Protein 2G04 (pdb70)

Nearest PDB structures (foldseek):
  2g04-assembly2_C  TM=1.003E+00  e=2.703E-79  Mycobacterium tuberculosis H37Rv
  8rp3-assembly1_B  TM=9.647E-01  e=6.056E-50  Mycobacterium tuberculosis
  2yim-assembly2_D  TM=9.595E-01  e=6.855E-50  Mycobacterium tuberculosis H37Rv
  8rp5-assembly1_B  TM=9.572E-01  e=4.985E-49  Mycobacterium tuberculosis
  8rp4-assembly1_B  TM=9.570E-01  e=8.710E-49  Mycobacterium tuberculosis

CATH classification: 3.40.50.10540 (+1 more: 3.30.1540.10)

Solvent-accessible surface area: 74249 Å² total; per-residue (Å²): 96,7,7,1,54,54,4,52,0,0,0,2,2,31,116,12,14,0,4,0,0,0,0,3,1,4,15,0,24,3,36,2,2,2,3,31,104,88,55,32,171,63,132,17,59,19,42,164,22,19,9,7,2,10,7,70,4,2,66,27,77,42,100,86,48,0,31,106,13,0,36,98,2,28,0,0,0,1,13,51,96,24,19,45,0,61,173,75,29,0,0,26,91,61,1,52,99,63,16,78,101,10,0,5,0,9,8,16,2,3,0,38,104,29,87,33,9,80,14,5,14,43,1,0,0,19,0,0,8,0,0,0,0,23,17,5,13,13,50,87,70,22,0,12,2,4,3,3,1,1,0,14,0,0,0,0,0,8,3,0,0,3,0,1,0,0,0,0,14,17,7,39,156,48,38,62,7,13,40,0,18,0,0,7,0,2,1,0,0,8,1,0,0,34,2,1,6,22,55,36,62,60,38,36,150,136,102,32,48,22,30,64,13,13,6,15,2,6,11,1,14,1,4,81,5,58,60,45,79,24,0,0,0,0,0,32,62,104,126,23,18,56,26,0,9,78,25,0,54,24,62,78,102,92,4,22,86,36,157,60,78,97,12,29,94,97,0,86,82,47,0,32,114,81,0,49,71,86,40,30,71,81,0,46,168,55,5,59,66,61,45,0,1,10,10,14,6,16,35,26,64,58,0,14,98,19,110,2,0,99,70,10,48,0,9,51,102,10,111,66,82,48,4,0,11,20,3,2,62,10,72,95,29,72,31,36,131,20,124,66,22,14,92,77,46,34,74,78,133,124,44,111,44,93,8,8,0,56,54,5,51,0,0,0,2,2,31,114,13,12,0,5,0,0,0,0,2,2,3,15,0,23,2,35,2,1,4,2,29,105,88,53,32,170,64,132,17,59,18,42,163,22,17,8,7,2,9,8,69,4,2,65,28,74,41,102,89,48,0,31,102,15,0,37,99,2,28,0,0,0,1,12,49,98,23,18,43,0,76,170,78,27,0,1,26,116,59,1,53,99,64,16,77,100,10,0,5,0,10,8,17,2,3,0,37,105,29,85,34,8,83,14,4,14,44,1,0,0,18,0,0,9,0,0,0,0,21,18,4,13,12,48,87,67,22,0,15,3,4,2,2,1,2,0,12,0,1,0,0,0,9,3,0,0,2,0,1,0,0,0,1,13,17,8,39,156,47,37,61,7,14,40,0,18,0,0,6,0,2,2,0,0,10,2,0,0,37,2,2,5,21,57,37,61,61,39,36,152,136,101,33,47,20,29,62,13,11,6,15,2,6,10,0,14,2,4,81,4,60,60,45,81,22,0,0,0,0,0,31,63,105,126,21,18,56,25,0,10,79,24,0,52,24,61,78,104,94,4,19,86,36,156,60,78,95,13,30,92,99,0,84,82,46,0,33,114,83,0,49,71,87,40,29,72,81,0,46,113,57,5,59,67,62,44,0,2,10,10,13,6,16,37,26,64,57,0,15,98,20,107,2,0,98,71,10,50,2,9,48,101,9,107,67,77,52,5,0,12,20,2,2,63,9,71,93,29,73,31,36,132,19,123,67,23,14,92,78,47,35,76,78,129,125,45,112,42,96,8,7,1,55,52,4,49,0,0,0,2,2,32,117,14,13,1,6,0,0,0,0,3,2,4,13,0,23,3,36,2,2,3,3,30,104,88,53,32,171,63,134,19,59,19,42,165,22,18,9,8,2,10,7,71,5,2,66,28,76,45,102,90,48,0,31,106,13,0,35,99,2,29,0,0,0,1,13,51,97,24,17,44,0,72,171,78,28,0,0,27,115,61,1,53,97,66,14,78,104,10,0,5,0,10,8,16,2,3,0,38,105,29,85,32,8,80,15,5,14,44,1,0,0,19,0,0,9,0,0,0,0,22,15,4,13,12,49,87,67,21,0,14,3,4,3,4,1,1,0,13,0,0,0,0,0,8,4,0,0,2,0,1,0,0,0,1,14,16,7,40,154,48,38,62,6,14,38,0,19,0,0,6,0,1,2,0,0,11,2,0,0,35,2,1,5,21,56,36,61,61,37,37,149,135,100,31,47,22,27,65,14,12,7,14,2,6,10,0,14,1,3,81,4,58,59,46,78,25,0,0,0,0,0,32,61,105,127,23,17,56,24,0,10,79,25,0,52,23,62,78,103,92,5,20,87,34,158,61,77,97,11,31,93,98,0,85,82,46,0,32,56,78,0,49,70,88,40,30,71,80,0,47,128,55,5,56,66,62,43,0,2,10,11,16,6,16,34,24,65,60,0,17,97,20,110,3,0,100,72,10,50,1,8,49,102,10,110,66,81,50,5,0,10,20,2,2,63,9,70,97,30,72,31,36,132,21,125,66,22,14,92,76,47,35,75,75,131,121,44,111,44,94,7,7,1,54,54,5,49,0,0,0,2,3,32,116,13,14,1,5,0,0,0,0,3,1,4,15,0,24,3,34,2,3,3,3,31,104,88,53,33,171,64,132,17,60,18,43,162,22,19,9,8,2,9,8,71,4,3,67,27,79,43,97,87,50,0,31,104,13,0,38,98,2,27,0,0,0,1,13,54,96,24,18,44,0,73,174,75,27,0,0,28,113,61,1,51,98,63,16,76,99,10,0,5,0,10,9,16,2,3,0,37,107,29,85,32,9,80,14,5,14,44,1,0,0,20,0,0,9,0,0,0,0,24,16,4,13,14,50,86,67,20,0,15,2,3,2,2,0,2,0,13,0,1,0,0,0,9,3,0,0,2,0,1,0,0,0,0,14,16,8,37,154,48,39,60,6,14,40,0,19,0,0,6,0,2,1,0,1,8,1,0,0,36,2,1,6,21,54,37,60,60,37,38,149,137,100,32,49,23,30,64,12,13,6,16,2,6,11,1,14,1,4,79,5,60,63,42,79,26,0,0,0,0,0,33,63,105,128,20,17,56,24,0,10,78,26,0,53,22,63,78,102,92,5,21,87,35,157,62,78,94,11,28,92,97,0,86,82,47,0,32,114,84,0,48,73,89,41,31,73,78,0,45,167,55,6,58,67,61,44,0,2,10,12,14,6,17,37,26,65,57,0,15,99,20,108,2,0,99,71,10,49,1,8,50,102,10,111,66,80,49,5,0,12,19,2,2,65,10,74,94,31,76,31,39,131,19,126,64,22,14,92,76,45,35,74,78,132,127,46,111,45,92,9,8,1,57,53,4,60,0,0,0,3,1,32,111,12,11,0,5,0,0,0,0,3,1,2,16,2,19,2,56,1,6,15,2,54,94,103,64,29,176,78,140,19,62,18,38,153,20,18,7,6,1,6,6,71,1,8,62,28,71,38,94,93,45,1,22,118,21,0,28,88,2,25,0,0,0,3,11,58,88,31,11,38,0,83,164,69,34,0,0,23,122,60,2,49,98,65,19,70,118,9,0,5,0,12,8,15,2,5,0,36,109,24,93,32,11,87,13,5,11,46,0,0,0,21,0,0,8,0,0,0,0,23,18,3,11,15,47,104,58,23,0,12,3,6,2,3,0,2,0,16,0,0,0,0,0,7,4,0,0,2,0,0,0,0,0,0,18,17,14,48,163,45,30,74,5,13,37,0,20,0,0,6,0,2,2,0,0,11,2,0,0,34,3,1,5,23,52,36,67,57,34,36,152,141,105,42,54,20,28,72,11,12,3,15,2,5,10,1,15,1,4,85,4,55,53,52,80,26,0,0,0,0,0,33,66,106,119,25,17,55,23,0,9,82,21,1,48,24,73,77,107,89,15,21,80,36,156,56,80,96,14,30,90,114,0,78,85,57,0,33,152,76,0,48,70,80,37,32,73,91,0,45,184,52,8,70,54,67,35,0,2,8,10,14,7,14,33,25,58,54,0,18,104,18,115,3,0,102,69,20,52,2,10,43,104,29,106,58,74,44,6,0,10,19,3,3,58,16,60,105,30,62,31,39,135,20,120,54,26,16,79,78,45,30,79,78,121,81,75,145,57,94,6,8,1,53,54,6,50,0,0,0,2,2,31,115,16,13,1,5,0,0,0,0,4,1,4,14,0,24,3,35,2,1,3,3,30,105,88,54,32,169,62,129,16,61,20,42,167,22,18,9,6,3,10,8,70,4,3,64,28,76,44,98,86,49,0,32,105,11,0,37,94,2,26,0,0,0,1,13,48,99,24,18,44,0,54,174,75,29,0,0,27,82,60,1,52,90,65,15,46,93,10,0,5,0,10,9,16,2,3,0,38,104,30,84,34,10,80,14,5,14,44,0,0,0,19,0,0,9,0,0,0,0,23,16,5,12,11,49,87,66,22,0,13,3,2,2,2,2,2,0,13,0,1,0,0,0,7,3,0,0,2,0,1,0,0,0,1,14,18,10,38,156,50,39,60,5,14,42,0,18,0,0,6,0,2,2,0,0,9,2,0,0,35,2,0,6,21,57,35,64,60,36,37,151,136,100,35,48,22,28,64,13,13,7,15,2,6,10,1,14,1,3,84,5,60,61,43,81,28,0,0,0,0,0,36,59,103,125,23,17,57,25,0,10,77,26,0,51,26,60,76,101,92,4,20,87,37,156,61,79,95,12,28,95,95,0,87,83,46,0,32,114,83,0,48,71,87,40,30,72,81,0,46,169,56,5,58,66,62,48,0,1,9,11,14,6,17,36,27,68,59,0,15,98,18,106,2,0,101,66,14,49,1,9,51,100,10,110,66,82,46,5,0,11,20,3,2,62,10,73,90,30,72,32,36,131,18,127,66,21,16,91,76,45,33,74,77,133,123,45,111,44

Secondary structure (DSSP, 8-state):
--TTTT-EEEE---STHHHHHHHHHHHTT-EEEEEE-TT---SS-GGG-GGGTT-EEEE-----TTHHHHTT-SEEEE-SPTTHHHHSS-SHHHHHHH-TT-EEEEEESS-SSSSGGGS---HHHHHHHHTSGGG-S-SSSPP---TTIIIIIIIIIHHHHHHHHHHHHHHHHHS---EEEEEHHHHHHHHTHHHHHHHHHT---SSSS-SSSSS-STTEEEEE-TTS-EEEEE--SHHHHHHHHHHTT--TTTSPPTT-GGGHHHHHHHHHHHHTTS-HHHHHHHTTTSTT-EEE---HHHHHT-HHHHHTTSEEE-SSSEEEPPSSEESSS-PPPPPPP-SS---STT---/--TTTT-EEEE---STHHHHHHHHHHHTT-EEEEEE-TT---SS-GGG-TTSTT-EEEE-----TTHHHHTT-SEEEE-SPTTHHHHSS--HHHHHHH-TT-EEEEEESS-SSSSGGGS---HHHHHHHHSSGGG-S-SSSPP---TTIIIIIIIIIHHHHHHHHHHHHHHHHHS---EEEEEHHHHHHHHTHHHHHHHHHT---SSSS-SSSSS-STTSEEEE-TTS-EEEE---SHHHHHHHHHHTT--TTTSPPTT-GGGHHHHHHHHHHHHTTS-HHHHHHHTTTSTT-EEE---HHHHHT-HHHHHTTSEEE-SSSEEEPPSSEESSS---PPPPP-SS---STT---/--TTTT-EEEE---STHHHHHHHHHHHTT-EEEEEE-TT---SS-GGG-GGGTT-EEEE-----TTHHHHTT-SEEEE-SPTTHHHHSS-SHHHHHHH-TT-EEEEEESS-SSSSGGGS---HHHHHHHHSSGGG-S-SSSPP---TTIIIIIIIIIHHHHHHHHHHHHHHHHHS---EEEEEHHHHHHHHTHHHHHHHHHT---SSSS-STTTTSSTTEEEEE-TTS-EEEEE--SHHHHHHHHHHTT--TTTSPPTT-GGGHHHHHHHHHHHHTTS-HHHHHHHTTTSTT-EEE---HHHHHT-HHHHHTTSEEE-SSSEEE--SSEESSSPPPPPPPP-SS---STT---/--TTTT-EEEE---STHHHHHHHHHHHTT-EEEEEE-TT---SS-GGG-GGGTT-EEEE-----TTHHHHTT-SEEEE-SPTTHHHHSS--HHHHHHH-TT-EEEEEESS-SSSSGGGS---HHHHHHHHTSGGG-S-SSSPP---TTIIIIIIIIIHHHHHHHHHHHHHHHHHS---EEEEEHHHHHHHHTHHHHHHHHHT---SSSS-SSSSS-STTSEEEE-TTS-EEEE---SHHHHHHHHHHTT--TTTSPPTT-GGGHHHHHHHHHHHHTTS-HHHHHHHTTTSTT-EEE---HHHHHT-HHHHHTTSEEE-SSSEEEPPSSEESSS---PPPPP-SS---STT---/--TTTT-EEEE-S-STHHHHHHHHHHHTT-EEEE---SS---SS-GGG-GGGTT--B------GGGHHHHHT-SEEEE-S-TTHHHHSS--HHHHHHH-TT-EEEEEESS-SSSTTSSS---HHHHHHTTTSGGG-S-TTS-----TTIIIIIIIIIHHHHHHHHHHHHHHHHH----EEEEEHHHHHHHHTHHHHHHHHHT---SSSS-SSSSS-STTEEEEE-TTS-EEEEE--SHHHHHHHHHTTT--GGGS--TT-GGGHHHHHHHHHHHHTTS-HHHHHHHTSSSSS-EEE---HHHHHT-HHHHHTTSEEE-SSSEEEPPSSEESSS---S-----SS---SS----/--TTTT-EEEE---STHHHHHHHHHHHTT-EEEEEE-TT---SS-GGG-TTSTT-EEEE-----TTHHHHTT-SEEEE-SPTTHHHHSS-SHHHHHHH-TT-EEEEEESS-SSSSGGGS---HHHHHHHHTSGGG-S-SSSPP---TTIIIIIIIIIHHHHHHHHHHHHHHHHHS---EEEEEHHHHHHHHTHHHHHHHHHT---SSSS-SSSSS-STTEEEEE-TTS-EEEEE--SHHHHHHHHHHTT--TTTSPPTT-GGGHHHHHHHHHHHHTTS-HHHHHHHTTTSTT-EEE---HHHHHT-HHHHHTTSEEE-SSSEEEPPSSEESSS-PPPPPPP-SS---STT---

Structure (mmCIF, N/CA/C/O backbone):
data_2G04
#
_entry.id   2G04
#
_cell.length_a   109.562
_cell.length_b   109.562
_cell.length_c   147.973
_cell.angle_alpha   90.00
_cell.angle_beta   90.00
_cell.angle_gamma   120.00
#
_symmetry.space_group_name_H-M   'P 32'
#
loop_
_entity.id
_entity.type
_entity.pdbx_description
1 polymer 'PROBABLE FATTY-ACID-CoA RACEMASE FAR'
2 water water
#
loop_
_atom_site.group_PDB
_atom_site.id
_atom_site.type_symbol
_atom_site.label_atom_id
_atom_site.label_alt_id
_atom_site.label_comp_id
_atom_site.label_asym_id
_atom_site.label_entity_id
_atom_site.label_seq_id
_atom_site.pdbx_PDB_ins_code
_atom_site.Cartn_x
_atom_site.Cartn_y
_atom_site.Cartn_z
_atom_site.occupancy
_atom_site.B_iso_or_equiv
_atom_site.auth_seq_id
_atom_site.auth_comp_id
_atom_site.auth_asym_id
_atom_site.auth_atom_id
_atom_site.pdbx_PDB_model_num
ATOM 1 N N . GLY A 1 4 ? 87.687 39.285 61.457 1.00 59.45 4 GLY A N 1
ATOM 2 C CA . GLY A 1 4 ? 88.495 40.393 60.853 1.00 59.41 4 GLY A CA 1
ATOM 3 C C . GLY A 1 4 ? 88.562 41.676 61.673 1.00 59.12 4 GLY A C 1
ATOM 4 O O . GLY A 1 4 ? 88.003 42.707 61.283 1.00 58.95 4 GLY A O 1
ATOM 5 N N . GLY A 1 5 ? 89.256 41.616 62.808 1.00 59.00 5 GLY A N 1
ATOM 6 C CA . GLY A 1 5 ? 89.399 42.785 63.669 1.00 58.69 5 GLY A CA 1
ATOM 7 C C . GLY A 1 5 ? 88.232 43.034 64.618 1.00 57.73 5 GLY A C 1
ATOM 8 O O . GLY A 1 5 ? 87.083 42.831 64.236 1.00 57.72 5 GLY A O 1
ATOM 9 N N . PRO A 1 6 ? 88.486 43.488 65.856 1.00 56.38 6 PRO A N 1
ATOM 10 C CA . PRO A 1 6 ? 87.427 43.750 66.827 1.00 55.62 6 PRO A CA 1
ATOM 11 C C . PRO A 1 6 ? 86.529 44.896 66.410 1.00 55.26 6 PRO A C 1
ATOM 12 O O . PRO A 1 6 ? 85.375 44.967 66.833 1.00 56.23 6 PRO A O 1
ATOM 16 N N . LEU A 1 7 ? 87.052 45.803 65.592 1.00 54.30 7 LEU A N 1
ATOM 17 C CA . LEU A 1 7 ? 86.249 46.933 65.141 1.00 54.36 7 LEU A CA 1
ATOM 18 C C . LEU A 1 7 ? 85.577 46.676 63.793 1.00 54.87 7 LEU A C 1
ATOM 19 O O . LEU A 1 7 ? 85.091 47.609 63.143 1.00 54.96 7 LEU A O 1
ATOM 24 N N . ALA A 1 8 ? 85.539 45.410 63.381 1.00 54.67 8 ALA A N 1
ATOM 25 C CA . ALA A 1 8 ? 84.925 45.034 62.109 1.00 55.02 8 ALA A CA 1
ATOM 26 C C . ALA A 1 8 ? 83.449 45.444 62.025 1.00 55.06 8 ALA A C 1
ATOM 27 O O . ALA A 1 8 ? 82.675 45.224 62.954 1.00 54.67 8 ALA A O 1
ATOM 29 N N . GLY A 1 9 ? 83.066 46.042 60.903 1.00 55.17 9 GLY A N 1
ATOM 30 C CA . GLY A 1 9 ? 81.690 46.466 60.735 1.00 55.79 9 GLY A CA 1
ATOM 31 C C . GLY A 1 9 ? 81.505 47.959 60.959 1.00 56.34 9 GLY A C 1
ATOM 32 O O . GLY A 1 9 ? 80.459 48.530 60.645 1.00 55.53 9 GLY A O 1
ATOM 33 N N . VAL A 1 10 ? 82.525 48.612 61.495 1.00 56.49 10 VAL A N 1
ATOM 34 C CA . VAL A 1 10 ? 82.416 50.039 61.743 1.00 56.49 10 VAL A CA 1
ATOM 35 C C . VAL A 1 10 ? 82.641 50.863 60.480 1.00 56.77 10 VAL A C 1
ATOM 36 O O . VAL A 1 10 ? 83.670 50.740 59.812 1.00 57.03 10 VAL A O 1
ATOM 40 N N . LYS A 1 11 ? 81.666 51.705 60.159 1.00 56.89 11 LYS A N 1
ATOM 41 C CA . LYS A 1 11 ? 81.761 52.561 58.988 1.00 57.58 11 LYS A CA 1
ATOM 42 C C . LYS A 1 11 ? 82.445 53.844 59.433 1.00 57.28 11 LYS A C 1
ATOM 43 O O . LYS A 1 11 ? 81.958 54.523 60.330 1.00 56.89 11 LYS A O 1
ATOM 49 N N . VAL A 1 12 ? 83.574 54.173 58.810 1.00 57.35 12 VAL A N 1
ATOM 50 C CA . VAL A 1 12 ? 84.306 55.381 59.169 1.00 56.43 12 VAL A CA 1
ATOM 51 C C . VAL A 1 12 ? 84.552 56.281 57.964 1.00 56.82 12 VAL A C 1
ATOM 52 O O . VAL A 1 12 ? 84.895 55.806 56.882 1.00 56.59 12 VAL A O 1
ATOM 56 N N . ILE A 1 13 ? 84.379 57.584 58.166 1.00 57.20 13 ILE A N 1
ATOM 57 C CA . ILE A 1 13 ? 84.593 58.559 57.111 1.00 57.97 13 ILE A CA 1
ATOM 58 C C . ILE A 1 13 ? 85.707 59.518 57.504 1.00 58.56 13 ILE A C 1
ATOM 59 O O . ILE A 1 13 ? 85.549 60.330 58.407 1.00 59.39 13 ILE A O 1
ATOM 64 N N . GLU A 1 14 ? 86.828 59.424 56.803 1.00 58.94 14 GLU A N 1
ATOM 65 C CA . GLU A 1 14 ? 87.986 60.264 57.063 1.00 59.02 14 GLU A CA 1
ATOM 66 C C . GLU A 1 14 ? 87.932 61.484 56.130 1.00 59.74 14 GLU A C 1
ATOM 67 O O . GLU A 1 14 ? 87.740 61.329 54.932 1.00 60.99 14 GLU A O 1
ATOM 73 N N . LEU A 1 15 ? 88.086 62.691 56.672 1.00 60.72 15 LEU A N 1
ATOM 74 C CA . LEU A 1 15 ? 88.049 63.908 55.853 1.00 61.50 15 LEU A CA 1
ATOM 75 C C . LEU A 1 15 ? 89.395 64.611 55.652 1.00 62.70 15 LEU A C 1
ATOM 76 O O . LEU A 1 15 ? 90.000 64.498 54.586 1.00 63.14 15 LEU A O 1
ATOM 81 N N . GLY A 1 16 ? 89.850 65.359 56.657 1.00 63.48 16 GLY A N 1
ATOM 82 C CA . GLY A 1 16 ? 91.127 66.053 56.550 1.00 64.41 16 GLY A CA 1
ATOM 83 C C . GLY A 1 16 ? 92.252 65.057 56.320 1.00 65.09 16 GLY A C 1
ATOM 84 O O . GLY A 1 16 ? 92.192 63.935 56.822 1.00 65.89 16 GLY A O 1
ATOM 85 N N . GLY A 1 17 ? 93.291 65.452 55.591 1.00 64.57 17 GLY A N 1
ATOM 86 C CA . GLY A 1 17 ? 94.362 64.509 55.316 1.00 63.97 17 GLY A CA 1
ATOM 87 C C . GLY A 1 17 ? 95.760 64.863 55.767 1.00 63.13 17 GLY A C 1
ATOM 88 O O . GLY A 1 17 ? 96.672 64.975 54.941 1.00 63.14 17 GLY A O 1
ATOM 89 N N . ILE A 1 18 ? 95.935 65.014 57.077 1.00 61.77 18 ILE A N 1
ATOM 90 C CA . ILE A 1 18 ? 97.238 65.353 57.631 1.00 59.75 18 ILE A CA 1
ATOM 91 C C . ILE A 1 18 ? 97.464 64.978 59.091 1.00 58.16 18 ILE A C 1
ATOM 92 O O . ILE A 1 18 ? 96.677 65.322 59.984 1.00 57.57 18 ILE A O 1
ATOM 97 N N . GLY A 1 19 ? 98.563 64.260 59.304 1.00 55.96 19 GLY A N 1
ATOM 98 C CA . GLY A 1 19 ? 98.962 63.832 60.630 1.00 52.45 19 GLY A CA 1
ATOM 99 C C . GLY A 1 19 ? 97.952 63.020 61.405 1.00 50.33 19 GLY A C 1
ATOM 100 O O . GLY A 1 19 ? 97.538 61.948 60.953 1.00 49.56 19 GLY A O 1
ATOM 101 N N . PRO A 1 20 ? 97.535 63.518 62.587 1.00 48.54 20 PRO A N 1
ATOM 102 C CA . PRO A 1 20 ? 96.562 62.824 63.435 1.00 46.79 20 PRO A CA 1
ATOM 103 C C . PRO A 1 20 ? 95.353 62.231 62.714 1.00 45.70 20 PRO A C 1
ATOM 104 O O . PRO A 1 20 ? 95.080 61.037 62.840 1.00 45.69 20 PRO A O 1
ATOM 108 N N . GLY A 1 21 ? 94.633 63.052 61.960 1.00 43.89 21 GLY A N 1
ATOM 109 C CA . GLY A 1 21 ? 93.470 62.537 61.263 1.00 43.36 21 GLY A CA 1
ATOM 110 C C . GLY A 1 21 ? 93.685 61.181 60.606 1.00 42.08 21 GLY A C 1
ATOM 111 O O . GLY A 1 21 ? 93.141 60.163 61.039 1.00 40.87 21 GLY A O 1
ATOM 112 N N . PRO A 1 22 ? 94.492 61.143 59.546 1.00 42.60 22 PRO A N 1
ATOM 113 C CA . PRO A 1 22 ? 94.772 59.906 58.828 1.00 42.13 22 PRO A CA 1
ATOM 114 C C . PRO A 1 22 ? 95.466 58.831 59.656 1.00 42.06 22 PRO A C 1
ATOM 115 O O . PRO A 1 22 ? 95.247 57.650 59.426 1.00 42.78 22 PRO A O 1
ATOM 119 N N . HIS A 1 23 ? 96.304 59.207 60.615 1.00 42.60 23 HIS A N 1
ATOM 120 C CA . HIS A 1 23 ? 96.966 58.170 61.416 1.00 43.10 23 HIS A CA 1
ATOM 121 C C . HIS A 1 23 ? 95.929 57.417 62.251 1.00 42.85 23 HIS A C 1
ATOM 122 O O . HIS A 1 23 ? 96.054 56.208 62.470 1.00 42.09 23 HIS A O 1
ATOM 129 N N . ALA A 1 24 ? 94.910 58.136 62.715 1.00 42.43 24 ALA A N 1
ATOM 130 C CA . ALA A 1 24 ? 93.851 57.519 63.502 1.00 42.85 24 ALA A CA 1
ATOM 131 C C . ALA A 1 24 ? 93.100 56.585 62.567 1.00 43.21 24 ALA A C 1
ATOM 132 O O . ALA A 1 24 ? 92.830 55.421 62.900 1.00 43.19 24 ALA A O 1
ATOM 134 N N . GLY A 1 25 ? 92.767 57.112 61.390 1.00 42.55 25 GLY A N 1
ATOM 135 C CA . GLY A 1 25 ? 92.066 56.329 60.388 1.00 40.32 25 GLY A CA 1
ATOM 136 C C . GLY A 1 25 ? 92.780 55.016 60.153 1.00 39.71 25 GLY A C 1
ATOM 137 O O . GLY A 1 25 ? 92.144 53.977 60.073 1.00 40.36 25 GLY A O 1
ATOM 138 N N . MET A 1 26 ? 94.104 55.053 60.058 1.00 39.73 26 MET A N 1
ATOM 139 C CA . MET A 1 26 ? 94.883 53.836 59.845 1.00 40.84 26 MET A CA 1
ATOM 140 C C . MET A 1 26 ? 94.618 52.771 60.895 1.00 40.37 26 MET A C 1
ATOM 141 O O . MET A 1 26 ? 94.294 51.646 60.559 1.00 41.10 26 MET A O 1
ATOM 146 N N . VAL A 1 27 ? 94.779 53.134 62.164 1.00 41.64 27 VAL A N 1
ATOM 147 C CA . VAL A 1 27 ? 94.562 52.214 63.283 1.00 42.69 27 VAL A CA 1
ATOM 148 C C . VAL A 1 27 ? 93.153 51.633 63.196 1.00 43.35 27 VAL A C 1
ATOM 149 O O . VAL A 1 27 ? 92.953 50.428 63.375 1.00 43.88 27 VAL A O 1
ATOM 153 N N . LEU A 1 28 ? 92.178 52.497 62.927 1.00 43.11 28 LEU A N 1
ATOM 154 C CA . LEU A 1 28 ? 90.803 52.056 62.788 1.00 43.97 28 LEU A CA 1
ATOM 155 C C . LEU A 1 28 ? 90.759 50.926 61.756 1.00 46.05 28 LEU A C 1
ATOM 156 O O . LEU A 1 28 ? 90.183 49.871 62.014 1.00 48.70 28 LEU A O 1
ATOM 161 N N . ALA A 1 29 ? 91.380 51.134 60.598 1.00 46.41 29 ALA A N 1
ATOM 162 C CA . ALA A 1 29 ? 91.401 50.113 59.558 1.00 47.41 29 ALA A CA 1
ATOM 163 C C . ALA A 1 29 ? 92.173 48.882 60.011 1.00 48.36 29 ALA A C 1
ATOM 164 O O . ALA A 1 29 ? 91.761 47.750 59.767 1.00 49.05 29 ALA A O 1
ATOM 166 N N . ASP A 1 30 ? 93.300 49.112 60.671 1.00 49.68 30 ASP A N 1
ATOM 167 C CA . ASP A 1 30 ? 94.146 48.028 61.167 1.00 51.87 30 ASP A CA 1
ATOM 168 C C . ASP A 1 30 ? 93.372 47.110 62.080 1.00 51.87 30 ASP A C 1
ATOM 169 O O . ASP A 1 30 ? 93.661 45.913 62.159 1.00 52.44 30 ASP A O 1
ATOM 174 N N . LEU A 1 31 ? 92.393 47.681 62.775 1.00 52.54 31 LEU A N 1
ATOM 175 C CA . LEU A 1 31 ? 91.569 46.921 63.715 1.00 52.55 31 LEU A CA 1
ATOM 176 C C . LEU A 1 31 ? 90.273 46.371 63.121 1.00 52.22 31 LEU A C 1
ATOM 177 O O . LEU A 1 31 ? 89.395 45.926 63.861 1.00 52.12 31 LEU A O 1
ATOM 182 N N . GLY A 1 32 ? 90.158 46.412 61.793 1.00 52.37 32 GLY A N 1
ATOM 183 C CA . GLY A 1 32 ? 88.986 45.863 61.135 1.00 52.52 32 GLY A CA 1
ATOM 184 C C . GLY A 1 32 ? 87.919 46.816 60.637 1.00 52.68 32 GLY A C 1
ATOM 185 O O . GLY A 1 32 ? 87.041 46.399 59.874 1.00 53.65 32 GLY A O 1
ATOM 186 N N . ALA A 1 33 ? 87.978 48.078 61.049 1.00 51.29 33 ALA A N 1
ATOM 187 C CA . ALA A 1 33 ? 86.976 49.045 60.623 1.00 51.46 33 ALA A CA 1
ATOM 188 C C . ALA A 1 33 ? 86.991 49.286 59.118 1.00 52.14 33 ALA A C 1
ATOM 189 O O . ALA A 1 33 ? 88.014 49.112 58.456 1.00 51.38 33 ALA A O 1
ATOM 191 N N . ASP A 1 34 ? 85.838 49.678 58.585 1.00 53.19 34 ASP A N 1
ATOM 192 C CA . ASP A 1 34 ? 85.680 49.971 57.164 1.00 52.97 34 ASP A CA 1
ATOM 193 C C . ASP A 1 34 ? 85.883 51.473 57.041 1.00 52.13 34 ASP A C 1
ATOM 194 O O . ASP A 1 34 ? 84.931 52.252 57.130 1.00 50.77 34 ASP A O 1
ATOM 199 N N . VAL A 1 35 ? 87.135 51.874 56.851 1.00 51.82 35 VAL A N 1
ATOM 200 C CA . VAL A 1 35 ? 87.478 53.285 56.742 1.00 51.16 35 VAL A CA 1
ATOM 201 C C . VAL A 1 35 ? 87.466 53.749 55.294 1.00 51.41 35 VAL A C 1
ATOM 202 O O . VAL A 1 35 ? 87.984 53.061 54.414 1.00 51.50 35 VAL A O 1
ATOM 206 N N . VAL A 1 36 ? 86.871 54.916 55.058 1.00 51.04 36 VAL A N 1
ATOM 207 C CA . VAL A 1 36 ? 86.795 55.490 53.720 1.00 50.72 36 VAL A CA 1
ATOM 208 C C . VAL A 1 36 ? 87.141 56.971 53.729 1.00 52.23 36 VAL A C 1
ATOM 209 O O . VAL A 1 36 ? 86.444 57.780 54.331 1.00 51.20 36 VAL A O 1
ATOM 213 N N . ARG A 1 37 ? 88.228 57.310 53.050 1.00 54.69 37 ARG A N 1
ATOM 214 C CA . ARG A 1 37 ? 88.694 58.682 52.950 1.00 57.42 37 ARG A CA 1
ATOM 215 C C . ARG A 1 37 ? 87.885 59.435 51.915 1.00 60.00 37 ARG A C 1
ATOM 216 O O . ARG A 1 37 ? 87.550 58.901 50.861 1.00 60.88 37 ARG A O 1
ATOM 224 N N . VAL A 1 38 ? 87.590 60.689 52.209 1.00 62.32 38 VAL A N 1
ATOM 225 C CA . VAL A 1 38 ? 86.827 61.516 51.295 1.00 64.91 38 VAL A CA 1
ATOM 226 C C . VAL A 1 38 ? 87.616 62.797 51.064 1.00 67.84 38 VAL A C 1
ATOM 227 O O . VAL A 1 38 ? 87.796 63.596 51.985 1.00 68.11 38 VAL A O 1
ATOM 231 N N . ARG A 1 39 ? 88.080 62.994 49.833 1.00 71.40 39 ARG A N 1
ATOM 232 C CA . ARG A 1 39 ? 88.876 64.173 49.486 1.00 75.04 39 ARG A CA 1
ATOM 233 C C . ARG A 1 39 ? 88.773 64.595 48.023 1.00 77.09 39 ARG A C 1
ATOM 234 O O . ARG A 1 39 ? 88.508 63.772 47.146 1.00 77.06 39 ARG A O 1
ATOM 242 N N . ARG A 1 40 ? 88.998 65.881 47.766 1.00 79.72 40 ARG A N 1
ATOM 243 C CA . ARG A 1 40 ? 88.940 66.397 46.407 1.00 82.26 40 ARG A CA 1
ATOM 244 C C . ARG A 1 40 ? 89.970 65.657 45.568 1.00 82.91 40 ARG A C 1
ATOM 245 O O . ARG A 1 40 ? 90.986 65.187 46.082 1.00 82.87 40 ARG A O 1
ATOM 253 N N . PRO A 1 41 ? 89.717 65.545 44.259 1.00 83.73 41 PRO A N 1
ATOM 254 C CA . PRO A 1 41 ? 90.601 64.859 43.311 1.00 83.76 41 PRO A CA 1
ATOM 255 C C . PRO A 1 41 ? 91.947 65.550 43.075 1.00 83.44 41 PRO A C 1
ATOM 256 O O . PRO A 1 41 ? 92.976 64.884 42.959 1.00 83.79 41 PRO A O 1
ATOM 260 N N . GLY A 1 42 ? 91.935 66.877 43.012 1.00 82.32 42 GLY A N 1
ATOM 261 C CA . GLY A 1 42 ? 93.162 67.609 42.774 1.00 82.16 42 GLY A CA 1
ATOM 262 C C . GLY A 1 42 ? 94.142 67.564 43.925 1.00 82.26 42 GLY A C 1
ATOM 263 O O . GLY A 1 42 ? 95.095 68.341 43.959 1.00 82.71 42 GLY A O 1
ATOM 264 N N . GLY A 1 43 ? 93.907 66.651 44.862 1.00 82.24 43 GLY A N 1
ATOM 265 C CA . GLY A 1 43 ? 94.773 66.511 46.021 1.00 81.79 43 GLY A CA 1
ATOM 266 C C . GLY A 1 43 ? 96.257 66.652 45.734 1.00 81.41 43 GLY A C 1
ATOM 267 O O . GLY A 1 43 ? 96.796 66.033 44.812 1.00 81.38 43 GLY A O 1
ATOM 268 N N . LEU A 1 44 ? 96.923 67.474 46.537 1.00 80.42 44 LEU A N 1
ATOM 269 C CA . LEU A 1 44 ? 98.353 67.701 46.385 1.00 79.26 44 LEU A CA 1
ATOM 270 C C . LEU A 1 44 ? 99.109 66.983 47.507 1.00 77.65 44 LEU A C 1
ATOM 271 O O . LEU A 1 44 ? 100.146 67.454 47.972 1.00 78.13 44 LEU A O 1
ATOM 276 N N . THR A 1 45 ? 98.587 65.839 47.937 1.00 75.24 45 THR A N 1
ATOM 277 C CA . THR A 1 45 ? 99.194 65.072 49.021 1.00 71.75 45 THR A CA 1
ATOM 278 C C . THR A 1 45 ? 100.577 64.546 48.698 1.00 68.93 45 THR A C 1
ATOM 279 O O . THR A 1 45 ? 100.886 64.240 47.552 1.00 68.22 45 THR A O 1
ATOM 283 N N . MET A 1 46 ? 101.397 64.441 49.736 1.00 66.53 46 MET A N 1
ATOM 284 C CA . MET A 1 46 ? 102.757 63.926 49.625 1.00 64.40 46 MET A CA 1
ATOM 285 C C . MET A 1 46 ? 103.024 62.969 50.793 1.00 62.18 46 MET A C 1
ATOM 286 O O . MET A 1 46 ? 102.962 63.361 51.954 1.00 64.10 46 MET A O 1
ATOM 291 N N . PRO A 1 47 ? 103.347 61.706 50.504 1.00 58.38 47 PRO A N 1
ATOM 292 C CA . PRO A 1 47 ? 103.480 61.114 49.180 1.00 55.96 47 PRO A CA 1
ATOM 293 C C . PRO A 1 47 ? 102.147 60.714 48.593 1.00 53.56 47 PRO A C 1
ATOM 294 O O . PRO A 1 47 ? 101.097 60.971 49.165 1.00 52.85 47 PRO A O 1
ATOM 298 N N . SER A 1 48 ? 102.212 60.078 47.435 1.00 52.40 48 SER A N 1
ATOM 299 C CA . SER A 1 48 ? 101.029 59.592 46.755 1.00 51.60 48 SER A CA 1
ATOM 300 C C . SER A 1 48 ? 100.291 58.670 47.725 1.00 51.36 48 SER A C 1
ATOM 301 O O . SER A 1 48 ? 100.891 57.769 48.307 1.00 51.49 48 SER A O 1
ATOM 304 N N . GLU A 1 49 ? 98.994 58.890 47.900 1.00 50.95 49 GLU A N 1
ATOM 305 C CA . GLU A 1 49 ? 98.208 58.074 48.819 1.00 49.75 49 GLU A CA 1
ATOM 306 C C . GLU A 1 49 ? 98.516 56.591 48.718 1.00 49.94 49 GLU A C 1
ATOM 307 O O . GLU A 1 49 ? 98.635 55.916 49.732 1.00 49.95 49 GLU A O 1
ATOM 313 N N . ASP A 1 50 ? 98.649 56.079 47.496 1.00 50.21 50 ASP A N 1
ATOM 314 C CA . ASP A 1 50 ? 98.933 54.659 47.298 1.00 49.45 50 ASP A CA 1
ATOM 315 C C . ASP A 1 50 ? 100.290 54.227 47.850 1.00 48.31 50 ASP A C 1
ATOM 316 O O . ASP A 1 50 ? 100.674 53.062 47.740 1.00 47.83 50 ASP A O 1
ATOM 321 N N . ARG A 1 51 ? 101.014 55.170 48.442 1.00 47.76 51 ARG A N 1
ATOM 322 C CA . ARG A 1 51 ? 102.321 54.887 49.027 1.00 46.74 51 ARG A CA 1
ATOM 323 C C . ARG A 1 51 ? 102.412 55.411 50.468 1.00 45.56 51 ARG A C 1
ATOM 324 O O . ARG A 1 51 ? 103.498 55.488 51.045 1.00 44.42 51 ARG A O 1
ATOM 332 N N . ASP A 1 52 ? 101.260 55.750 51.044 1.00 44.84 52 ASP A N 1
ATOM 333 C CA . ASP A 1 52 ? 101.186 56.269 52.412 1.00 43.67 52 ASP A CA 1
ATOM 334 C C . ASP A 1 52 ? 100.644 55.244 53.426 1.00 41.28 52 ASP A C 1
ATOM 335 O O . ASP A 1 52 ? 99.435 55.029 53.539 1.00 40.31 52 ASP A O 1
ATOM 340 N N . LEU A 1 53 ? 101.558 54.628 54.167 1.00 39.12 53 LEU A N 1
ATOM 341 C CA . LEU A 1 53 ? 101.211 53.645 55.181 1.00 37.56 53 LEU A CA 1
ATOM 342 C C . LEU A 1 53 ? 100.061 54.067 56.100 1.00 37.29 53 LEU A C 1
ATOM 343 O O . LEU A 1 53 ? 99.441 53.227 56.753 1.00 35.04 53 LEU A O 1
ATOM 348 N N . LEU A 1 54 ? 99.777 55.362 56.169 1.00 36.23 54 LEU A N 1
ATOM 349 C CA . LEU A 1 54 ? 98.695 55.820 57.025 1.00 35.29 54 LEU A CA 1
ATOM 350 C C . LEU A 1 54 ? 97.350 55.587 56.359 1.00 36.40 54 LEU A C 1
ATOM 351 O O . LEU A 1 54 ? 96.293 55.864 56.936 1.00 36.73 54 LEU A O 1
ATOM 356 N N . HIS A 1 55 ? 97.372 55.081 55.137 1.00 37.08 55 HIS A N 1
ATOM 357 C CA . HIS A 1 55 ? 96.113 54.855 54.467 1.00 37.57 55 HIS A CA 1
ATOM 358 C C . HIS A 1 55 ? 95.850 53.396 54.168 1.00 37.67 55 HIS A C 1
ATOM 359 O O . HIS A 1 55 ? 94.798 53.050 53.644 1.00 38.42 55 HIS A O 1
ATOM 366 N N . ARG A 1 56 ? 96.794 52.538 54.523 1.00 38.71 56 ARG A N 1
ATOM 367 C CA . ARG A 1 56 ? 96.637 51.118 54.268 1.00 40.48 56 ARG A CA 1
ATOM 368 C C . ARG A 1 56 ? 95.282 50.595 54.786 1.00 43.17 56 ARG A C 1
ATOM 369 O O . ARG A 1 56 ? 94.818 50.995 55.867 1.00 43.96 56 ARG A O 1
ATOM 377 N N . GLY A 1 57 ? 94.647 49.723 53.992 1.00 43.88 57 GLY A N 1
ATOM 378 C CA . GLY A 1 57 ? 93.372 49.123 54.361 1.00 43.96 57 GLY A CA 1
ATOM 379 C C . GLY A 1 57 ? 92.168 50.032 54.222 1.00 45.01 57 GLY A C 1
ATOM 380 O O . GLY A 1 57 ? 91.041 49.624 54.501 1.00 44.30 57 GLY A O 1
ATOM 381 N N . LYS A 1 58 ? 92.413 51.263 53.785 1.00 46.10 58 LYS A N 1
ATOM 382 C CA . LYS A 1 58 ? 91.363 52.259 53.607 1.00 47.69 58 LYS A CA 1
ATOM 383 C C . LYS A 1 58 ? 90.971 52.360 52.140 1.00 49.05 58 LYS A C 1
ATOM 384 O O . LYS A 1 58 ? 91.565 51.711 51.285 1.00 49.34 58 LYS A O 1
ATOM 390 N N . ARG A 1 59 ? 89.957 53.164 51.855 1.00 50.79 59 ARG A N 1
ATOM 391 C CA . ARG A 1 59 ? 89.515 53.360 50.486 1.00 53.04 59 ARG A CA 1
ATOM 392 C C . ARG A 1 59 ? 89.340 54.844 50.224 1.00 54.80 59 ARG A C 1
ATOM 393 O O . ARG A 1 59 ? 88.610 55.535 50.938 1.00 54.43 59 ARG A O 1
ATOM 401 N N . ILE A 1 60 ? 90.018 55.329 49.195 1.00 56.69 60 ILE A N 1
ATOM 402 C CA . ILE A 1 60 ? 89.935 56.726 48.830 1.00 58.68 60 ILE A CA 1
ATOM 403 C C . ILE A 1 60 ? 88.717 56.957 47.950 1.00 60.66 60 ILE A C 1
ATOM 404 O O . ILE A 1 60 ? 88.346 56.089 47.164 1.00 61.88 60 ILE A O 1
ATOM 409 N N . VAL A 1 61 ? 88.092 58.122 48.084 1.00 61.82 61 VAL A N 1
ATOM 410 C CA . VAL A 1 61 ? 86.916 58.450 47.283 1.00 63.66 61 VAL A CA 1
ATOM 411 C C . VAL A 1 61 ? 86.888 59.919 46.896 1.00 66.11 61 VAL A C 1
ATOM 412 O O . VAL A 1 61 ? 86.784 60.791 47.758 1.00 67.38 61 VAL A O 1
ATOM 416 N N . ASP A 1 62 ? 86.973 60.197 45.601 1.00 68.46 62 ASP A N 1
ATOM 417 C CA . ASP A 1 62 ? 86.942 61.581 45.134 1.00 70.55 62 ASP A CA 1
ATOM 418 C C . ASP A 1 62 ? 85.573 62.169 45.506 1.00 71.05 62 ASP A C 1
ATOM 419 O O . ASP A 1 62 ? 84.545 61.524 45.305 1.00 71.16 62 ASP A O 1
ATOM 424 N N . LEU A 1 63 ? 85.561 63.379 46.061 1.00 72.16 63 LEU A N 1
ATOM 425 C CA . LEU A 1 63 ? 84.306 64.014 46.451 1.00 73.60 63 LEU A CA 1
ATOM 426 C C . LEU A 1 63 ? 84.492 65.417 47.013 1.00 74.93 63 LEU A C 1
ATOM 427 O O . LEU A 1 63 ? 84.547 65.611 48.232 1.00 74.68 63 LEU A O 1
ATOM 432 N N . ASP A 1 64 ? 84.584 66.395 46.118 1.00 76.79 64 ASP A N 1
ATOM 433 C CA . ASP A 1 64 ? 84.742 67.788 46.528 1.00 77.57 64 ASP A CA 1
ATOM 434 C C . ASP A 1 64 ? 83.521 68.196 47.346 1.00 77.25 64 ASP A C 1
ATOM 435 O O . ASP A 1 64 ? 82.392 67.819 47.023 1.00 77.63 64 ASP A O 1
ATOM 440 N N . VAL A 1 65 ? 83.748 68.971 48.401 1.00 76.49 65 VAL A N 1
ATOM 441 C CA . VAL A 1 65 ? 82.655 69.392 49.262 1.00 75.52 65 VAL A CA 1
ATOM 442 C C . VAL A 1 65 ? 82.490 70.908 49.255 1.00 75.33 65 VAL A C 1
ATOM 443 O O . VAL A 1 65 ? 81.800 71.458 48.394 1.00 75.83 65 VAL A O 1
ATOM 447 N N . PRO A 1 69 ? 79.217 70.714 46.836 1.00 81.74 69 PRO A N 1
ATOM 448 C CA . PRO A 1 69 ? 78.618 69.387 46.679 1.00 82.17 69 PRO A CA 1
ATOM 449 C C . PRO A 1 69 ? 78.425 68.713 48.030 1.00 82.60 69 PRO A C 1
ATOM 450 O O . PRO A 1 69 ? 79.263 67.943 48.464 1.00 82.81 69 PRO A O 1
ATOM 454 N N . GLN A 1 70 ? 77.308 69.001 48.683 1.00 83.85 70 GLN A N 1
ATOM 455 C CA . GLN A 1 70 ? 77.014 68.444 49.998 1.00 85.15 70 GLN A CA 1
ATOM 456 C C . GLN A 1 70 ? 76.424 67.033 49.964 1.00 85.25 70 GLN A C 1
ATOM 457 O O . GLN A 1 70 ? 75.950 66.523 50.981 1.00 85.36 70 GLN A O 1
ATOM 463 N N . ALA A 1 71 ? 76.444 66.404 48.799 1.00 85.45 71 ALA A N 1
ATOM 464 C CA . ALA A 1 71 ? 75.891 65.063 48.652 1.00 85.45 71 ALA A CA 1
ATOM 465 C C . ALA A 1 71 ? 76.512 64.022 49.587 1.00 85.49 71 ALA A C 1
ATOM 466 O O . ALA A 1 71 ? 76.184 62.841 49.500 1.00 84.71 71 ALA A O 1
ATOM 468 N N . MET A 1 72 ? 77.404 64.452 50.477 1.00 86.04 72 MET A N 1
ATOM 469 C CA . MET A 1 72 ? 78.060 63.528 51.404 1.00 86.17 72 MET A CA 1
ATOM 470 C C . MET A 1 72 ? 77.224 63.259 52.651 1.00 85.58 72 MET A C 1
ATOM 471 O O . MET A 1 72 ? 77.384 62.226 53.304 1.00 84.70 72 MET A O 1
ATOM 476 N N . LEU A 1 73 ? 76.341 64.195 52.984 1.00 85.13 73 LEU A N 1
ATOM 477 C CA . LEU A 1 73 ? 75.467 64.043 54.142 1.00 84.69 73 LEU A CA 1
ATOM 478 C C . LEU A 1 73 ? 74.730 62.733 53.968 1.00 84.38 73 LEU A C 1
ATOM 479 O O . LEU A 1 73 ? 74.348 62.079 54.936 1.00 83.69 73 LEU A O 1
ATOM 484 N N . GLU A 1 74 ? 74.544 62.368 52.704 1.00 84.75 74 GLU A N 1
ATOM 485 C CA . GLU A 1 74 ? 73.854 61.146 52.317 1.00 84.83 74 GLU A CA 1
ATOM 486 C C . GLU A 1 74 ? 74.726 59.938 52.634 1.00 83.43 74 GLU A C 1
ATOM 487 O O . GLU A 1 74 ? 74.233 58.822 52.783 1.00 82.94 74 GLU A O 1
ATOM 493 N N . LEU A 1 75 ? 76.027 60.177 52.740 1.00 82.16 75 LEU A N 1
ATOM 494 C CA . LEU A 1 75 ? 76.983 59.117 53.024 1.00 80.72 75 LEU A CA 1
ATOM 495 C C . LEU A 1 75 ? 77.105 58.896 54.529 1.00 79.55 75 LEU A C 1
ATOM 496 O O . LEU A 1 75 ? 77.068 57.766 55.014 1.00 78.20 75 LEU A O 1
ATOM 501 N N . ALA A 1 76 ? 77.249 59.990 55.262 1.00 79.00 76 ALA A N 1
ATOM 502 C CA . ALA A 1 76 ? 77.379 59.924 56.709 1.00 78.79 76 ALA A CA 1
ATOM 503 C C . ALA A 1 76 ? 76.234 59.131 57.315 1.00 78.68 76 ALA A C 1
ATOM 504 O O . ALA A 1 76 ? 76.446 58.272 58.170 1.00 78.63 76 ALA A O 1
ATOM 506 N N . ALA A 1 77 ? 75.019 59.432 56.864 1.00 78.26 77 ALA A N 1
ATOM 507 C CA . ALA A 1 77 ? 73.822 58.774 57.370 1.00 77.29 77 ALA A CA 1
ATOM 508 C C . ALA A 1 77 ? 73.921 57.253 57.388 1.00 76.86 77 ALA A C 1
ATOM 509 O O . ALA A 1 77 ? 73.213 56.584 58.142 1.00 77.01 77 ALA A O 1
ATOM 511 N N . LYS A 1 78 ? 74.799 56.701 56.564 1.00 75.99 78 LYS A N 1
ATOM 512 C CA . LYS A 1 78 ? 74.941 55.257 56.510 1.00 76.02 78 LYS A CA 1
ATOM 513 C C . LYS A 1 78 ? 76.156 54.815 57.317 1.00 75.06 78 LYS A C 1
ATOM 514 O O . LYS A 1 78 ? 76.310 53.638 57.645 1.00 75.01 78 LYS A O 1
ATOM 520 N N . ALA A 1 79 ? 77.015 55.776 57.642 1.00 74.25 79 ALA A N 1
ATOM 521 C CA . ALA A 1 79 ? 78.241 55.504 58.391 1.00 72.83 79 ALA A CA 1
ATOM 522 C C . ALA A 1 79 ? 78.086 55.622 59.905 1.00 71.02 79 ALA A C 1
ATOM 523 O O . ALA A 1 79 ? 77.163 56.255 60.397 1.00 71.17 79 ALA A O 1
ATOM 525 N N . ASP A 1 80 ? 79.011 55.007 60.633 1.00 69.36 80 ASP A N 1
ATOM 526 C CA . ASP A 1 80 ? 79.003 55.037 62.090 1.00 67.52 80 ASP A CA 1
ATOM 527 C C . ASP A 1 80 ? 79.842 56.190 62.637 1.00 66.39 80 ASP A C 1
ATOM 528 O O . ASP A 1 80 ? 79.461 56.845 63.605 1.00 65.68 80 ASP A O 1
ATOM 533 N N . VAL A 1 81 ? 80.987 56.433 62.010 1.00 64.98 81 VAL A N 1
ATOM 534 C CA . VAL A 1 81 ? 81.887 57.483 62.454 1.00 62.66 81 VAL A CA 1
ATOM 535 C C . VAL A 1 81 ? 82.307 58.445 61.338 1.00 61.98 81 VAL A C 1
ATOM 536 O O . VAL A 1 81 ? 82.486 58.055 60.173 1.00 61.37 81 VAL A O 1
ATOM 540 N N . LEU A 1 82 ? 82.462 59.711 61.714 1.00 60.62 82 LEU A N 1
ATOM 541 C CA . LEU A 1 82 ? 82.899 60.758 60.795 1.00 59.30 82 LEU A CA 1
ATOM 542 C C . LEU A 1 82 ? 84.115 61.394 61.446 1.00 58.29 82 LEU A C 1
ATOM 543 O O . LEU A 1 82 ? 83.990 62.064 62.459 1.00 58.38 82 LEU A O 1
ATOM 548 N N . LEU A 1 83 ? 85.289 61.184 60.870 1.00 57.45 83 LEU A N 1
ATOM 549 C CA . LEU A 1 83 ? 86.504 61.740 61.436 1.00 56.87 83 LEU A CA 1
ATOM 550 C C . LEU A 1 83 ? 86.869 63.101 60.846 1.00 56.63 83 LEU A C 1
ATOM 551 O O . LEU A 1 83 ? 87.594 63.175 59.865 1.00 56.02 83 LEU A O 1
ATOM 556 N N . ASP A 1 84 ? 86.364 64.175 61.445 1.00 57.54 84 ASP A N 1
ATOM 557 C CA . ASP A 1 84 ? 86.668 65.524 60.973 1.00 59.34 84 ASP A CA 1
ATOM 558 C C . ASP A 1 84 ? 88.099 65.903 61.343 1.00 59.64 84 ASP A C 1
ATOM 559 O O . ASP A 1 84 ? 88.478 65.819 62.509 1.00 59.86 84 ASP A O 1
ATOM 564 N N . CYS A 1 85 ? 88.882 66.323 60.348 1.00 59.78 85 CYS A N 1
ATOM 565 C CA . CYS A 1 85 ? 90.273 66.705 60.563 1.00 59.80 85 CYS A CA 1
ATOM 566 C C . CYS A 1 85 ? 90.566 68.116 60.063 1.00 61.12 85 CYS A C 1
ATOM 567 O O . CYS A 1 85 ? 91.729 68.495 59.957 1.00 61.58 85 CYS A O 1
ATOM 570 N N . PHE A 1 86 ? 89.526 68.882 59.737 1.00 61.80 86 PHE A N 1
ATOM 571 C CA . PHE A 1 86 ? 89.702 70.251 59.250 1.00 62.81 86 PHE A CA 1
ATOM 572 C C . PHE A 1 86 ? 89.683 71.214 60.426 1.00 65.01 86 PHE A C 1
ATOM 573 O O . PHE A 1 86 ? 89.322 70.835 61.537 1.00 66.44 86 PHE A O 1
ATOM 581 N N . ARG A 1 87 ? 90.052 72.469 60.180 1.00 66.94 87 ARG A N 1
ATOM 582 C CA . ARG A 1 87 ? 90.035 73.487 61.229 1.00 67.95 87 ARG A CA 1
ATOM 583 C C . ARG A 1 87 ? 88.620 73.530 61.817 1.00 69.82 87 ARG A C 1
ATOM 584 O O . ARG A 1 87 ? 87.662 73.041 61.207 1.00 70.01 87 ARG A O 1
ATOM 592 N N . PRO A 1 88 ? 88.468 74.099 63.018 1.00 71.33 88 PRO A N 1
ATOM 593 C CA . PRO A 1 88 ? 87.130 74.156 63.604 1.00 72.77 88 PRO A CA 1
ATOM 594 C C . PRO A 1 88 ? 86.285 75.087 62.762 1.00 74.27 88 PRO A C 1
ATOM 595 O O . PRO A 1 88 ? 86.771 76.126 62.299 1.00 74.07 88 PRO A O 1
ATOM 599 N N . GLY A 1 89 ? 85.028 74.708 62.551 1.00 75.65 89 GLY A N 1
ATOM 600 C CA . GLY A 1 89 ? 84.131 75.530 61.755 1.00 77.26 89 GLY A CA 1
ATOM 601 C C . GLY A 1 89 ? 84.051 75.136 60.289 1.00 77.73 89 GLY A C 1
ATOM 602 O O . GLY A 1 89 ? 82.957 74.900 59.767 1.00 77.86 89 GLY A O 1
ATOM 603 N N . THR A 1 90 ? 85.204 75.065 59.626 1.00 78.35 90 THR A N 1
ATOM 604 C CA . THR A 1 90 ? 85.261 74.708 58.211 1.00 78.89 90 THR A CA 1
ATOM 605 C C . THR A 1 90 ? 84.368 73.512 57.896 1.00 79.64 90 THR A C 1
ATOM 606 O O . THR A 1 90 ? 83.686 73.488 56.868 1.00 79.96 90 THR A O 1
ATOM 610 N N . CYS A 1 91 ? 84.356 72.524 58.781 1.00 79.78 91 CYS A N 1
ATOM 611 C CA . CYS A 1 91 ? 83.532 71.352 58.548 1.00 80.00 91 CYS A CA 1
ATOM 612 C C . CYS A 1 91 ? 82.048 71.725 58.506 1.00 81.29 91 CYS A C 1
ATOM 613 O O . CYS A 1 91 ? 81.307 71.220 57.671 1.00 81.60 91 CYS A O 1
ATOM 616 N N . GLU A 1 92 ? 81.617 72.617 59.395 1.00 83.20 92 GLU A N 1
ATOM 617 C CA . GLU A 1 92 ? 80.216 73.040 59.433 1.00 84.73 92 GLU A CA 1
ATOM 618 C C . GLU A 1 92 ? 79.949 74.250 58.544 1.00 85.14 92 GLU A C 1
ATOM 619 O O . GLU A 1 92 ? 78.808 74.704 58.413 1.00 84.91 92 GLU A O 1
ATOM 625 N N . ARG A 1 93 ? 81.007 74.769 57.936 1.00 85.54 93 ARG A N 1
ATOM 626 C CA . ARG A 1 93 ? 80.880 75.911 57.043 1.00 86.42 93 ARG A CA 1
ATOM 627 C C . ARG A 1 93 ? 80.318 75.339 55.745 1.00 86.03 93 ARG A C 1
ATOM 628 O O . ARG A 1 93 ? 79.700 76.045 54.945 1.00 86.27 93 ARG A O 1
ATOM 636 N N . LEU A 1 94 ? 80.547 74.043 55.550 1.00 85.08 94 LEU A N 1
ATOM 637 C CA . LEU A 1 94 ? 80.053 73.334 54.377 1.00 83.94 94 LEU A CA 1
ATOM 638 C C . LEU A 1 94 ? 78.769 72.638 54.805 1.00 83.73 94 LEU A C 1
ATOM 639 O O . LEU A 1 94 ? 78.299 72.828 55.926 1.00 83.35 94 LEU A O 1
ATOM 644 N N . GLY A 1 95 ? 78.209 71.826 53.920 1.00 83.86 95 GLY A N 1
ATOM 645 C CA . GLY A 1 95 ? 76.985 71.125 54.250 1.00 84.40 95 GLY A CA 1
ATOM 646 C C . GLY A 1 95 ? 77.105 70.319 55.529 1.00 84.56 95 GLY A C 1
ATOM 647 O O . GLY A 1 95 ? 76.258 70.421 56.417 1.00 84.04 95 GLY A O 1
ATOM 648 N N . ILE A 1 96 ? 78.163 69.519 55.620 1.00 85.36 96 ILE A N 1
ATOM 649 C CA . ILE A 1 96 ? 78.408 68.676 56.789 1.00 86.49 96 ILE A CA 1
ATOM 650 C C . ILE A 1 96 ? 78.573 69.475 58.089 1.00 87.10 96 ILE A C 1
ATOM 651 O O . ILE A 1 96 ? 78.822 70.683 58.071 1.00 87.29 96 ILE A O 1
ATOM 656 N N . GLY A 1 97 ? 78.426 68.788 59.217 1.00 86.81 97 GLY A N 1
ATOM 657 C CA . GLY A 1 97 ? 78.543 69.441 60.507 1.00 86.75 97 GLY A CA 1
ATOM 658 C C . GLY A 1 97 ? 77.823 68.625 61.562 1.00 86.74 97 GLY A C 1
ATOM 659 O O . GLY A 1 97 ? 76.908 67.877 61.227 1.00 87.00 97 GLY A O 1
ATOM 660 N N . PRO A 1 98 ? 78.202 68.748 62.843 1.00 86.68 98 PRO A N 1
ATOM 661 C CA . PRO A 1 98 ? 77.574 67.999 63.935 1.00 86.80 98 PRO A CA 1
ATOM 662 C C . PRO A 1 98 ? 76.054 68.051 63.894 1.00 87.36 98 PRO A C 1
ATOM 663 O O . PRO A 1 98 ? 75.385 67.033 64.073 1.00 87.25 98 PRO A O 1
ATOM 667 N N . ASP A 1 99 ? 75.516 69.244 63.652 1.00 88.24 99 ASP A N 1
ATOM 668 C CA . ASP A 1 99 ? 74.068 69.449 63.597 1.00 88.64 99 ASP A CA 1
ATOM 669 C C . ASP A 1 99 ? 73.428 68.698 62.435 1.00 88.54 99 ASP A C 1
ATOM 670 O O . ASP A 1 99 ? 72.606 67.798 62.634 1.00 88.09 99 ASP A O 1
ATOM 675 N N . ASP A 1 100 ? 73.815 69.084 61.223 1.00 88.34 100 ASP A N 1
ATOM 676 C CA . ASP A 1 100 ? 73.298 68.481 60.001 1.00 87.83 100 ASP A CA 1
ATOM 677 C C . ASP A 1 100 ? 73.365 66.954 60.017 1.00 87.72 100 ASP A C 1
ATOM 678 O O . ASP A 1 100 ? 72.386 66.278 59.696 1.00 87.89 100 ASP A O 1
ATOM 683 N N . CYS A 1 101 ? 74.522 66.415 60.384 1.00 87.26 101 CYS A N 1
ATOM 684 C CA . CYS A 1 101 ? 74.692 64.971 60.439 1.00 86.86 101 CYS A CA 1
ATOM 685 C C . CYS A 1 101 ? 73.737 64.350 61.450 1.00 86.62 101 CYS A C 1
ATOM 686 O O . CYS A 1 101 ? 73.192 63.265 61.225 1.00 86.65 101 CYS A O 1
ATOM 689 N N . ALA A 1 102 ? 73.536 65.039 62.566 1.00 86.30 102 ALA A N 1
ATOM 690 C CA . ALA A 1 102 ? 72.644 64.549 63.610 1.00 86.28 102 ALA A CA 1
ATOM 691 C C . ALA A 1 102 ? 71.271 64.225 63.030 1.00 86.01 102 ALA A C 1
ATOM 692 O O . ALA A 1 102 ? 70.685 63.177 63.319 1.00 85.35 102 ALA A O 1
ATOM 694 N N . SER A 1 103 ? 70.774 65.144 62.209 1.00 85.74 103 SER A N 1
ATOM 695 C CA . SER A 1 103 ? 69.476 65.010 61.561 1.00 85.24 103 SER A CA 1
ATOM 696 C C . SER A 1 103 ? 69.404 63.758 60.689 1.00 85.09 103 SER A C 1
ATOM 697 O O . SER A 1 103 ? 68.464 62.970 60.800 1.00 84.87 103 SER A O 1
ATOM 700 N N . VAL A 1 104 ? 70.402 63.584 59.826 1.00 84.33 104 VAL A N 1
ATOM 701 C CA . VAL A 1 104 ? 70.443 62.445 58.926 1.00 84.25 104 VAL A CA 1
ATOM 702 C C . VAL A 1 104 ? 70.793 61.136 59.629 1.00 84.11 104 VAL A C 1
ATOM 703 O O . VAL A 1 104 ? 70.394 60.064 59.174 1.00 84.04 104 VAL A O 1
ATOM 707 N N . ASN A 1 105 ? 71.538 61.218 60.730 1.00 83.90 105 ASN A N 1
ATOM 708 C CA . ASN A 1 105 ? 71.918 60.020 61.483 1.00 83.91 105 ASN A CA 1
ATOM 709 C C . ASN A 1 105 ? 72.312 60.311 62.932 1.00 83.33 105 ASN A C 1
ATOM 710 O O . ASN A 1 105 ? 73.417 60.769 63.213 1.00 83.56 105 ASN A O 1
ATOM 715 N N . PRO A 1 106 ? 71.409 60.031 63.876 1.00 82.72 106 PRO A N 1
ATOM 716 C CA . PRO A 1 106 ? 71.672 60.264 65.296 1.00 82.01 106 PRO A CA 1
ATOM 717 C C . PRO A 1 106 ? 72.575 59.183 65.907 1.00 80.10 106 PRO A C 1
ATOM 718 O O . PRO A 1 106 ? 72.920 59.244 67.086 1.00 80.43 106 PRO A O 1
ATOM 722 N N . ARG A 1 107 ? 72.944 58.195 65.101 1.00 77.39 107 ARG A N 1
ATOM 723 C CA . ARG A 1 107 ? 73.792 57.099 65.558 1.00 74.82 107 ARG A CA 1
ATOM 724 C C . ARG A 1 107 ? 75.253 57.423 65.268 1.00 72.41 107 ARG A C 1
ATOM 725 O O . ARG A 1 107 ? 76.159 56.692 65.680 1.00 71.25 107 ARG A O 1
ATOM 733 N N . LEU A 1 108 ? 75.459 58.526 64.551 1.00 69.64 108 LEU A N 1
ATOM 734 C CA . LEU A 1 108 ? 76.787 58.976 64.140 1.00 66.89 108 LEU A CA 1
ATOM 735 C C . LEU A 1 108 ? 77.704 59.456 65.265 1.00 65.92 108 LEU A C 1
ATOM 736 O O . LEU A 1 108 ? 77.269 60.103 66.213 1.00 65.98 108 LEU A O 1
ATOM 741 N N . ILE A 1 109 ? 78.983 59.124 65.138 1.00 64.26 109 ILE A N 1
ATOM 742 C CA . ILE A 1 109 ? 79.996 59.528 66.095 1.00 61.92 109 ILE A CA 1
ATOM 743 C C . ILE A 1 109 ? 80.831 60.599 65.396 1.00 61.56 109 ILE A C 1
ATOM 744 O O . ILE A 1 109 ? 81.671 60.285 64.553 1.00 61.62 109 ILE A O 1
ATOM 749 N N . PHE A 1 110 ? 80.593 61.860 65.739 1.00 60.92 110 PHE A N 1
ATOM 750 C CA . PHE A 1 110 ? 81.317 62.969 65.119 1.00 60.93 110 PHE A CA 1
ATOM 751 C C . PHE A 1 110 ? 82.614 63.298 65.852 1.00 60.57 110 PHE A C 1
ATOM 752 O O . PHE A 1 110 ? 82.636 64.148 66.735 1.00 61.28 110 PHE A O 1
ATOM 760 N N . ALA A 1 111 ? 83.693 62.628 65.465 1.00 59.44 111 ALA A N 1
ATOM 761 C CA . ALA A 1 111 ? 84.995 62.837 66.079 1.00 57.99 111 ALA A CA 1
ATOM 762 C C . ALA A 1 111 ? 85.691 64.046 65.452 1.00 57.63 111 ALA A C 1
ATOM 763 O O . ALA A 1 111 ? 85.497 64.322 64.271 1.00 58.65 111 ALA A O 1
ATOM 765 N N . ARG A 1 112 ? 86.497 64.767 66.232 1.00 56.34 112 ARG A N 1
ATOM 766 C CA . ARG A 1 112 ? 87.203 65.932 65.705 1.00 55.46 112 ARG A CA 1
ATOM 767 C C . ARG A 1 112 ? 88.590 66.101 66.334 1.00 55.13 112 ARG A C 1
ATOM 768 O O . ARG A 1 112 ? 88.684 66.426 67.518 1.00 56.23 112 ARG A O 1
ATOM 776 N N . ILE A 1 113 ? 89.657 65.901 65.555 1.00 53.12 113 ILE A N 1
ATOM 777 C CA . ILE A 1 113 ? 91.011 66.051 66.088 1.00 51.65 113 ILE A CA 1
ATOM 778 C C . ILE A 1 113 ? 91.564 67.406 65.748 1.00 51.05 113 ILE A C 1
ATOM 779 O O . ILE A 1 113 ? 91.644 67.766 64.586 1.00 51.17 113 ILE A O 1
ATOM 784 N N . THR A 1 114 ? 91.973 68.141 66.771 1.00 51.04 114 THR A N 1
ATOM 785 C CA . THR A 1 114 ? 92.512 69.479 66.590 1.00 51.49 114 THR A CA 1
ATOM 786 C C . THR A 1 114 ? 93.658 69.732 67.539 1.00 51.79 114 THR A C 1
ATOM 787 O O . THR A 1 114 ? 93.731 69.136 68.610 1.00 52.08 114 THR A O 1
ATOM 791 N N . GLY A 1 115 ? 94.540 70.641 67.153 1.00 51.77 115 GLY A N 1
ATOM 792 C CA . GLY A 1 115 ? 95.648 70.972 68.019 1.00 52.47 115 GLY A CA 1
ATOM 793 C C . GLY A 1 115 ? 95.188 71.862 69.156 1.00 52.79 115 GLY A C 1
ATOM 794 O O . GLY A 1 115 ? 95.597 71.689 70.302 1.00 53.07 115 GLY A O 1
ATOM 795 N N . TRP A 1 116 ? 94.321 72.813 68.838 1.00 53.60 116 TRP A N 1
ATOM 796 C CA . TRP A 1 116 ? 93.809 73.741 69.836 1.00 54.33 116 TRP A CA 1
ATOM 797 C C . TRP A 1 116 ? 92.410 73.391 70.348 1.00 54.94 116 TRP A C 1
ATOM 798 O O . TRP A 1 116 ? 91.967 73.938 71.361 1.00 53.96 116 TRP A O 1
ATOM 809 N N . GLY A 1 117 ? 91.721 72.483 69.655 1.00 56.01 117 GLY A N 1
ATOM 810 C CA . GLY A 1 117 ? 90.378 72.097 70.058 1.00 56.21 117 GLY A CA 1
ATOM 811 C C . GLY A 1 117 ? 89.346 72.967 69.365 1.00 57.28 117 GLY A C 1
ATOM 812 O O . GLY A 1 117 ? 89.697 73.804 68.532 1.00 57.54 117 GLY A O 1
ATOM 813 N N . GLN A 1 118 ? 88.072 72.794 69.702 1.00 57.90 118 GLN A N 1
ATOM 814 C CA . GLN A 1 118 ? 87.028 73.592 69.056 1.00 58.61 118 GLN A CA 1
ATOM 815 C C . GLN A 1 118 ? 86.883 75.000 69.641 1.00 59.88 118 GLN A C 1
ATOM 816 O O . GLN A 1 118 ? 86.943 75.987 68.907 1.00 59.95 118 GLN A O 1
ATOM 822 N N . ASP A 1 119 ? 86.686 75.081 70.957 1.00 61.33 119 ASP A N 1
ATOM 823 C CA . ASP A 1 119 ? 86.521 76.357 71.652 1.00 61.79 119 ASP A CA 1
ATOM 824 C C . ASP A 1 119 ? 87.865 76.970 72.004 1.00 60.97 119 ASP A C 1
ATOM 825 O O . ASP A 1 119 ? 88.888 76.316 71.886 1.00 60.92 119 ASP A O 1
ATOM 830 N N . GLY A 1 120 ? 87.859 78.225 72.439 1.00 60.58 120 GLY A N 1
ATOM 831 C CA . GLY A 1 120 ? 89.102 78.867 72.822 1.00 59.74 120 GLY A CA 1
ATOM 832 C C . GLY A 1 120 ? 89.597 79.891 71.827 1.00 59.41 120 GLY A C 1
ATOM 833 O O . GLY A 1 120 ? 89.237 79.833 70.651 1.00 60.14 120 GLY A O 1
ATOM 834 N N . PRO A 1 121 ? 90.430 80.845 72.270 1.00 58.84 121 PRO A N 1
ATOM 835 C CA . PRO A 1 121 ? 90.972 81.887 71.394 1.00 59.33 121 PRO A CA 1
ATOM 836 C C . PRO A 1 121 ? 91.869 81.328 70.298 1.00 59.69 121 PRO A C 1
ATOM 837 O O . PRO A 1 121 ? 91.720 81.667 69.117 1.00 60.12 121 PRO A O 1
ATOM 841 N N . LEU A 1 122 ? 92.794 80.463 70.693 1.00 58.51 122 LEU A N 1
ATOM 842 C CA . LEU A 1 122 ? 93.705 79.866 69.738 1.00 58.65 122 LEU A CA 1
ATOM 843 C C . LEU A 1 122 ? 93.026 78.937 68.722 1.00 58.79 122 LEU A C 1
ATOM 844 O O . LEU A 1 122 ? 93.584 78.653 67.655 1.00 58.47 122 LEU A O 1
ATOM 849 N N . ALA A 1 123 ? 91.818 78.484 69.046 1.00 59.13 123 ALA A N 1
ATOM 850 C CA . ALA A 1 123 ? 91.073 77.555 68.187 1.00 59.76 123 ALA A CA 1
ATOM 851 C C . ALA A 1 123 ? 91.155 77.839 66.690 1.00 60.16 123 ALA A C 1
ATOM 852 O O . ALA A 1 123 ? 91.276 76.919 65.876 1.00 59.62 123 ALA A O 1
ATOM 854 N N . SER A 1 124 ? 91.074 79.113 66.327 1.00 60.20 124 SER A N 1
ATOM 855 C CA . SER A 1 124 ? 91.129 79.484 64.925 1.00 60.55 124 SER A CA 1
ATOM 856 C C . SER A 1 124 ? 92.567 79.474 64.418 1.00 60.26 124 SER A C 1
ATOM 857 O O . SER A 1 124 ? 92.813 79.201 63.244 1.00 61.01 124 SER A O 1
ATOM 860 N N . THR A 1 125 ? 93.515 79.758 65.307 1.00 58.95 125 THR A N 1
ATOM 861 C CA . THR A 1 125 ? 94.924 79.793 64.935 1.00 57.51 125 THR A CA 1
ATOM 862 C C . THR A 1 125 ? 95.450 78.473 64.375 1.00 56.69 125 THR A C 1
ATOM 863 O O . THR A 1 125 ? 95.021 77.394 64.786 1.00 55.95 125 THR A O 1
ATOM 867 N N . ALA A 1 126 ? 96.372 78.581 63.419 1.00 55.56 126 ALA A N 1
ATOM 868 C CA . ALA A 1 126 ? 96.980 77.420 62.778 1.00 54.36 126 ALA A CA 1
ATOM 869 C C . ALA A 1 126 ? 98.234 77.024 63.540 1.00 53.46 126 ALA A C 1
ATOM 870 O O . ALA A 1 126 ? 98.897 77.871 64.130 1.00 54.15 126 ALA A O 1
ATOM 872 N N . GLY A 1 127 ? 98.566 75.740 63.527 1.00 52.09 127 GLY A N 1
ATOM 873 C CA . GLY A 1 127 ? 99.756 75.307 64.232 1.00 50.74 127 GLY A CA 1
ATOM 874 C C . GLY A 1 127 ? 100.084 73.842 64.024 1.00 50.02 127 GLY A C 1
ATOM 875 O O . GLY A 1 127 ? 99.288 73.101 63.444 1.00 51.21 127 GLY A O 1
ATOM 876 N N . HIS A 1 128 ? 101.263 73.431 64.489 1.00 48.56 128 HIS A N 1
ATOM 877 C CA . HIS A 1 128 ? 101.706 72.049 64.371 1.00 48.31 128 HIS A CA 1
ATOM 878 C C . HIS A 1 128 ? 102.156 71.460 65.693 1.00 46.96 128 HIS A C 1
ATOM 879 O O . HIS A 1 128 ? 102.188 72.145 66.705 1.00 46.42 128 HIS A O 1
ATOM 886 N N . ASP A 1 129 ? 102.523 70.183 65.662 1.00 46.26 129 ASP A N 1
ATOM 887 C CA . ASP A 1 129 ? 102.964 69.481 66.854 1.00 44.68 129 ASP A CA 1
ATOM 888 C C . ASP A 1 129 ? 103.880 70.323 67.730 1.00 42.73 129 ASP A C 1
ATOM 889 O O . ASP A 1 129 ? 103.587 70.560 68.899 1.00 42.35 129 ASP A O 1
ATOM 894 N N . ILE A 1 130 ? 104.985 70.792 67.178 1.00 41.37 130 ILE A N 1
ATOM 895 C CA . ILE A 1 130 ? 105.884 71.600 67.983 1.00 40.11 130 ILE A CA 1
ATOM 896 C C . ILE A 1 130 ? 105.132 72.743 68.668 1.00 39.25 130 ILE A C 1
ATOM 897 O O . ILE A 1 130 ? 105.416 73.055 69.813 1.00 39.06 130 ILE A O 1
ATOM 902 N N . ASN A 1 131 ? 104.167 73.356 67.988 1.00 39.14 131 ASN A N 1
ATOM 903 C CA . ASN A 1 131 ? 103.431 74.455 68.604 1.00 40.35 131 ASN A CA 1
ATOM 904 C C . ASN A 1 131 ? 102.562 74.023 69.776 1.00 41.56 131 ASN A C 1
ATOM 905 O O . ASN A 1 131 ? 102.674 74.589 70.857 1.00 43.38 131 ASN A O 1
ATOM 910 N N . TYR A 1 132 ? 101.696 73.035 69.568 1.00 41.50 132 TYR A N 1
ATOM 911 C CA . TYR A 1 132 ? 100.808 72.576 70.631 1.00 43.55 132 TYR A CA 1
ATOM 912 C C . TYR A 1 132 ? 101.592 72.200 71.880 1.00 43.97 132 TYR A C 1
ATOM 913 O O . TYR A 1 132 ? 101.123 72.403 72.998 1.00 44.51 132 TYR A O 1
ATOM 922 N N . LEU A 1 133 ? 102.785 71.652 71.686 1.00 43.43 133 LEU A N 1
ATOM 923 C CA . LEU A 1 133 ? 103.618 71.273 72.810 1.00 44.07 133 LEU A CA 1
ATOM 924 C C . LEU A 1 133 ? 104.154 72.487 73.564 1.00 45.32 133 LEU A C 1
ATOM 925 O O . LEU A 1 133 ? 104.479 72.398 74.756 1.00 47.21 133 LEU A O 1
ATOM 930 N N . SER A 1 134 ? 104.246 73.624 72.882 1.00 45.42 134 SER A N 1
ATOM 931 C CA . SER A 1 134 ? 104.769 74.835 73.518 1.00 45.85 134 SER A CA 1
ATOM 932 C C . SER A 1 134 ? 103.829 75.419 74.579 1.00 46.64 134 SER A C 1
ATOM 933 O O . SER A 1 134 ? 104.292 76.044 75.529 1.00 48.29 134 SER A O 1
ATOM 936 N N . GLN A 1 135 ? 102.524 75.201 74.424 1.00 46.22 135 GLN A N 1
ATOM 937 C CA . GLN A 1 135 ? 101.536 75.722 75.360 1.00 46.21 135 GLN A CA 1
ATOM 938 C C . GLN A 1 135 ? 101.323 74.864 76.601 1.00 45.92 135 GLN A C 1
ATOM 939 O O . GLN A 1 135 ? 101.016 75.384 77.669 1.00 46.83 135 GLN A O 1
ATOM 945 N N . THR A 1 136 ? 101.473 73.553 76.459 1.00 45.21 136 THR A N 1
ATOM 946 C CA . THR A 1 136 ? 101.271 72.623 77.569 1.00 43.45 136 THR A CA 1
ATOM 947 C C . THR A 1 136 ? 102.415 72.625 78.564 1.00 42.94 136 THR A C 1
ATOM 948 O O . THR A 1 136 ? 102.263 72.166 79.701 1.00 41.97 136 THR A O 1
ATOM 952 N N . GLY A 1 137 ? 103.571 73.119 78.137 1.00 42.17 137 GLY A N 1
ATOM 953 C CA . GLY A 1 137 ? 104.705 73.152 79.042 1.00 41.49 137 GLY A CA 1
ATOM 954 C C . GLY A 1 137 ? 105.559 71.905 78.974 1.00 40.10 137 GLY A C 1
ATOM 955 O O . GLY A 1 137 ? 106.575 71.817 79.660 1.00 40.57 137 GLY A O 1
ATOM 956 N N . ALA A 1 138 ? 105.136 70.945 78.150 1.00 39.19 138 ALA A N 1
ATOM 957 C CA . ALA A 1 138 ? 105.872 69.703 77.968 1.00 37.41 138 ALA A CA 1
ATOM 958 C C . ALA A 1 138 ? 107.125 69.996 77.157 1.00 37.82 138 ALA A C 1
ATOM 959 O O . ALA A 1 138 ? 108.186 69.439 77.414 1.00 38.69 138 ALA A O 1
ATOM 961 N N . LEU A 1 139 ? 107.014 70.881 76.178 1.00 37.09 139 LEU A N 1
ATOM 962 C CA . LEU A 1 139 ? 108.169 71.193 75.360 1.00 36.97 139 LEU A CA 1
ATOM 963 C C . LEU A 1 139 ? 109.268 71.870 76.155 1.00 37.73 139 LEU A C 1
ATOM 964 O O . LEU A 1 139 ? 110.436 71.548 75.988 1.00 37.94 139 LEU A O 1
ATOM 969 N N . ALA A 1 140 ? 108.899 72.802 77.028 1.00 38.74 140 ALA A N 1
ATOM 970 C CA . ALA A 1 140 ? 109.888 73.530 77.819 1.00 38.02 140 ALA A CA 1
ATOM 971 C C . ALA A 1 140 ? 110.641 72.631 78.787 1.00 38.82 140 ALA A C 1
ATOM 972 O O . ALA A 1 140 ? 111.581 73.084 79.449 1.00 38.64 140 ALA A O 1
ATOM 974 N N . ALA A 1 141 ? 110.238 71.362 78.863 1.00 38.49 141 ALA A N 1
ATOM 975 C CA . ALA A 1 141 ? 110.892 70.416 79.756 1.00 38.31 141 ALA A CA 1
ATOM 976 C C . ALA A 1 141 ? 111.732 69.433 78.967 1.00 39.21 141 ALA A C 1
ATOM 977 O O . ALA A 1 141 ? 112.212 68.441 79.520 1.00 41.35 141 ALA A O 1
ATOM 979 N N . PHE A 1 142 ? 111.926 69.717 77.682 1.00 39.48 142 PHE A N 1
ATOM 980 C CA . PHE A 1 142 ? 112.691 68.827 76.815 1.00 40.35 142 PHE A CA 1
ATOM 981 C C . PHE A 1 142 ? 114.079 69.336 76.462 1.00 40.73 142 PHE A C 1
ATOM 982 O O . PHE A 1 142 ? 114.304 70.544 76.381 1.00 41.35 142 PHE A O 1
ATOM 990 N N . GLY A 1 143 ? 114.999 68.396 76.246 1.00 41.92 143 GLY A N 1
ATOM 991 C CA . GLY A 1 143 ? 116.357 68.726 75.827 1.00 44.06 143 GLY A CA 1
ATOM 992 C C . GLY A 1 143 ? 117.402 69.172 76.836 1.00 44.69 143 GLY A C 1
ATOM 993 O O . GLY A 1 143 ? 117.150 69.223 78.039 1.00 45.78 143 GLY A O 1
ATOM 994 N N . TYR A 1 144 ? 118.590 69.496 76.331 1.00 44.06 144 TYR A N 1
ATOM 995 C CA . TYR A 1 144 ? 119.686 69.952 77.173 1.00 43.35 144 TYR A CA 1
ATOM 996 C C . TYR A 1 144 ? 119.453 71.368 77.638 1.00 43.33 144 TYR A C 1
ATOM 997 O O . TYR A 1 144 ? 118.810 72.146 76.949 1.00 44.50 144 TYR A O 1
ATOM 1006 N N . ALA A 1 145 ? 120.002 71.696 78.801 1.00 43.72 145 ALA A N 1
ATOM 1007 C CA . ALA A 1 145 ? 119.857 73.023 79.405 1.00 44.25 145 ALA A CA 1
ATOM 1008 C C . ALA A 1 145 ? 120.269 74.230 78.543 1.00 44.77 145 ALA A C 1
ATOM 1009 O O . ALA A 1 145 ? 119.536 75.218 78.466 1.00 45.31 145 ALA A O 1
ATOM 1011 N N . ASP A 1 146 ? 121.440 74.155 77.919 1.00 45.26 146 ASP A N 1
ATOM 1012 C CA . ASP A 1 146 ? 121.953 75.232 77.077 1.00 47.19 146 ASP A CA 1
ATOM 1013 C C . ASP A 1 146 ? 121.200 75.438 75.757 1.00 48.73 146 ASP A C 1
ATOM 1014 O O . ASP A 1 146 ? 120.623 76.511 75.516 1.00 49.60 146 ASP A O 1
ATOM 1019 N N . ARG A 1 147 ? 121.214 74.420 74.898 1.00 49.06 147 ARG A N 1
ATOM 1020 C CA . ARG A 1 147 ? 120.524 74.487 73.606 1.00 48.70 147 ARG A CA 1
ATOM 1021 C C . ARG A 1 147 ? 119.006 74.605 73.808 1.00 47.48 147 ARG A C 1
ATOM 1022 O O . ARG A 1 147 ? 118.464 74.169 74.820 1.00 47.04 147 ARG A O 1
ATOM 1030 N N . PRO A 1 148 ? 118.301 75.207 72.843 1.00 47.01 148 PRO A N 1
ATOM 1031 C CA . PRO A 1 148 ? 116.843 75.344 72.966 1.00 46.89 148 PRO A CA 1
ATOM 1032 C C . PRO A 1 148 ? 116.151 73.969 72.951 1.00 47.00 148 PRO A C 1
ATOM 1033 O O . PRO A 1 148 ? 116.761 72.942 72.621 1.00 46.52 148 PRO A O 1
ATOM 1037 N N . PRO A 1 149 ? 114.863 73.935 73.308 1.00 46.34 149 PRO A N 1
ATOM 1038 C CA . PRO A 1 149 ? 114.127 72.670 73.318 1.00 46.78 149 PRO A CA 1
ATOM 1039 C C . PRO A 1 149 ? 113.999 72.119 71.899 1.00 48.66 149 PRO A C 1
ATOM 1040 O O . PRO A 1 149 ? 113.768 72.874 70.938 1.00 47.97 149 PRO A O 1
ATOM 1044 N N . MET A 1 150 ? 114.137 70.801 71.774 1.00 49.52 150 MET A N 1
ATOM 1045 C CA . MET A 1 150 ? 114.017 70.135 70.482 1.00 49.75 150 MET A CA 1
ATOM 1046 C C . MET A 1 150 ? 112.878 69.121 70.554 1.00 47.71 150 MET A C 1
ATOM 1047 O O . MET A 1 150 ? 112.886 68.217 71.382 1.00 47.18 150 MET A O 1
ATOM 1052 N N . PRO A 1 151 ? 111.884 69.260 69.668 1.00 46.83 151 PRO A N 1
ATOM 1053 C CA . PRO A 1 151 ? 110.701 68.393 69.593 1.00 45.08 151 PRO A CA 1
ATOM 1054 C C . PRO A 1 151 ? 111.000 66.967 69.177 1.00 42.55 151 PRO A C 1
ATOM 1055 O O . PRO A 1 151 ? 111.810 66.733 68.287 1.00 43.27 151 PRO A O 1
ATOM 1059 N N . PRO A 1 152 ? 110.360 65.992 69.832 1.00 40.46 152 PRO A N 1
ATOM 1060 C CA . PRO A 1 152 ? 110.539 64.563 69.536 1.00 39.42 152 PRO A CA 1
ATOM 1061 C C . PRO A 1 152 ? 109.771 64.253 68.242 1.00 38.41 152 PRO A C 1
ATOM 1062 O O . PRO A 1 152 ? 108.780 63.514 68.257 1.00 37.75 152 PRO A O 1
ATOM 1066 N N . LEU A 1 153 ? 110.234 64.814 67.128 1.00 36.68 153 LEU A N 1
ATOM 1067 C CA . LEU A 1 153 ? 109.542 64.647 65.861 1.00 35.40 153 LEU A CA 1
ATOM 1068 C C . LEU A 1 153 ? 108.139 65.164 66.145 1.00 35.14 153 LEU A C 1
ATOM 1069 O O . LEU A 1 153 ? 107.988 66.254 66.714 1.00 36.60 153 LEU A O 1
ATOM 1074 N N . ASN A 1 154 ? 107.113 64.403 65.778 1.00 33.32 154 ASN A N 1
ATOM 1075 C CA . ASN A 1 154 ? 105.753 64.846 66.060 1.00 32.50 154 ASN A CA 1
ATOM 1076 C C . ASN A 1 154 ? 104.992 63.712 66.732 1.00 31.01 154 ASN A C 1
ATOM 1077 O O . ASN A 1 154 ? 103.785 63.580 66.586 1.00 29.93 154 ASN A O 1
ATOM 1082 N N . LEU A 1 155 ? 105.719 62.911 67.499 1.00 29.54 155 LEU A N 1
ATOM 1083 C CA . LEU A 1 155 ? 105.120 61.786 68.177 1.00 29.42 155 LEU A CA 1
ATOM 1084 C C . LEU A 1 155 ? 104.309 62.153 69.403 1.00 30.63 155 LEU A C 1
ATOM 1085 O O . LEU A 1 155 ? 103.319 61.512 69.696 1.00 32.13 155 LEU A O 1
ATOM 1090 N N . VAL A 1 156 ? 104.707 63.182 70.127 1.00 31.90 156 VAL A N 1
ATOM 1091 C CA . VAL A 1 156 ? 103.984 63.522 71.337 1.00 33.73 156 VAL A CA 1
ATOM 1092 C C . VAL A 1 156 ? 102.570 64.060 71.156 1.00 35.30 156 VAL A C 1
ATOM 1093 O O . VAL A 1 156 ? 101.614 63.485 71.675 1.00 34.54 156 VAL A O 1
ATOM 1097 N N . ALA A 1 157 ? 102.436 65.158 70.415 1.00 37.11 157 ALA A N 1
ATOM 1098 C CA . ALA A 1 157 ? 101.138 65.797 70.203 1.00 36.86 157 ALA A CA 1
ATOM 1099 C C . ALA A 1 157 ? 100.287 65.231 69.081 1.00 38.12 157 ALA A C 1
ATOM 1100 O O . ALA A 1 157 ? 99.122 64.883 69.290 1.00 39.64 157 ALA A O 1
ATOM 1102 N N . ASP A 1 158 ? 100.866 65.161 67.886 1.00 39.27 158 ASP A N 1
ATOM 1103 C CA . ASP A 1 158 ? 100.170 64.651 66.710 1.00 39.86 158 ASP A CA 1
ATOM 1104 C C . ASP A 1 158 ? 99.626 63.248 66.886 1.00 39.13 158 ASP A C 1
ATOM 1105 O O . ASP A 1 158 ? 98.462 63.003 66.616 1.00 40.59 158 ASP A O 1
ATOM 1110 N N . PHE A 1 159 ? 100.456 62.323 67.349 1.00 39.26 159 PHE A N 1
ATOM 1111 C CA . PHE A 1 159 ? 99.998 60.947 67.525 1.00 39.60 159 PHE A CA 1
ATOM 1112 C C . PHE A 1 159 ? 99.775 60.509 68.962 1.00 38.50 159 PHE A C 1
ATOM 1113 O O . PHE A 1 159 ? 98.694 60.044 69.304 1.00 38.86 159 PHE A O 1
ATOM 1121 N N . GLY A 1 160 ? 100.797 60.649 69.798 1.00 38.43 160 GLY A N 1
ATOM 1122 C CA . GLY A 1 160 ? 100.687 60.228 71.188 1.00 37.84 160 GLY A CA 1
ATOM 1123 C C . GLY A 1 160 ? 99.548 60.865 71.951 1.00 36.91 160 GLY A C 1
ATOM 1124 O O . GLY A 1 160 ? 98.931 60.222 72.797 1.00 37.59 160 GLY A O 1
ATOM 1125 N N . GLY A 1 161 ? 99.280 62.132 71.650 1.00 36.47 161 GLY A N 1
ATOM 1126 C CA . GLY A 1 161 ? 98.220 62.849 72.320 1.00 34.87 161 GLY A CA 1
ATOM 1127 C C . GLY A 1 161 ? 97.224 63.422 71.344 1.00 34.17 161 GLY A C 1
ATOM 1128 O O . GLY A 1 161 ? 96.391 64.232 71.712 1.00 34.64 161 GLY A O 1
ATOM 1129 N N . GLY A 1 162 ? 97.311 63.005 70.090 1.00 34.90 162 GLY A N 1
ATOM 1130 C CA . GLY A 1 162 ? 96.385 63.488 69.078 1.00 34.79 162 GLY A CA 1
ATOM 1131 C C . GLY A 1 162 ? 95.644 62.310 68.478 1.00 34.34 162 GLY A C 1
ATOM 1132 O O . GLY A 1 162 ? 94.481 62.066 68.774 1.00 34.61 162 GLY A O 1
ATOM 1133 N N . SER A 1 163 ? 96.333 61.566 67.631 1.00 34.16 163 SER A N 1
ATOM 1134 C CA . SER A 1 163 ? 95.758 60.393 66.995 1.00 35.51 163 SER A CA 1
ATOM 1135 C C . SER A 1 163 ? 95.131 59.464 68.038 1.00 35.89 163 SER A C 1
ATOM 1136 O O . SER A 1 163 ? 93.952 59.126 67.935 1.00 36.39 163 SER A O 1
ATOM 1139 N N . MET A 1 164 ? 95.918 59.065 69.041 1.00 35.78 164 MET A N 1
ATOM 1140 C CA . MET A 1 164 ? 95.443 58.177 70.110 1.00 36.74 164 MET A CA 1
ATOM 1141 C C . MET A 1 164 ? 94.265 58.759 70.904 1.00 37.46 164 MET A C 1
ATOM 1142 O O . MET A 1 164 ? 93.384 58.017 71.356 1.00 38.59 164 MET A O 1
ATOM 1147 N N . LEU A 1 165 ? 94.252 60.080 71.082 1.00 38.00 165 LEU A N 1
ATOM 1148 C CA . LEU A 1 165 ? 93.176 60.730 71.830 1.00 37.04 165 LEU A CA 1
ATOM 1149 C C . LEU A 1 165 ? 91.854 60.564 71.100 1.00 36.65 165 LEU A C 1
ATOM 1150 O O . LEU A 1 165 ? 90.871 60.108 71.690 1.00 36.64 165 LEU A O 1
ATOM 1155 N N . VAL A 1 166 ? 91.831 60.921 69.816 1.00 36.34 166 VAL A N 1
ATOM 1156 C CA . VAL A 1 166 ? 90.603 60.799 69.040 1.00 36.95 166 VAL A CA 1
ATOM 1157 C C . VAL A 1 166 ? 90.259 59.325 68.850 1.00 36.55 166 VAL A C 1
ATOM 1158 O O . VAL A 1 166 ? 89.098 58.956 68.743 1.00 36.05 166 VAL A O 1
ATOM 1162 N N . LEU A 1 167 ? 91.281 58.483 68.824 1.00 37.85 167 LEU A N 1
ATOM 1163 C CA . LEU A 1 167 ? 91.061 57.061 68.694 1.00 39.46 167 LEU A CA 1
ATOM 1164 C C . LEU A 1 167 ? 90.330 56.590 69.946 1.00 40.88 167 LEU A C 1
ATOM 1165 O O . LEU A 1 167 ? 89.345 55.854 69.858 1.00 41.61 167 LEU A O 1
ATOM 1170 N N . LEU A 1 168 ? 90.809 57.020 71.112 1.00 41.92 168 LEU A N 1
ATOM 1171 C CA . LEU A 1 168 ? 90.187 56.653 72.392 1.00 43.58 168 LEU A CA 1
ATOM 1172 C C . LEU A 1 168 ? 88.757 57.187 72.424 1.00 44.30 168 LEU A C 1
ATOM 1173 O O . LEU A 1 168 ? 87.809 56.442 72.711 1.00 42.41 168 LEU A O 1
ATOM 1178 N N . GLY A 1 169 ? 88.628 58.483 72.128 1.00 44.09 169 GLY A N 1
ATOM 1179 C CA . GLY A 1 169 ? 87.333 59.127 72.099 1.00 44.99 169 GLY A CA 1
ATOM 1180 C C . GLY A 1 169 ? 86.346 58.356 71.244 1.00 45.99 169 GLY A C 1
ATOM 1181 O O . GLY A 1 169 ? 85.214 58.123 71.665 1.00 46.85 169 GLY A O 1
ATOM 1182 N N . ILE A 1 170 ? 86.772 57.940 70.053 1.00 46.12 170 ILE A N 1
ATOM 1183 C CA . ILE A 1 170 ? 85.900 57.193 69.142 1.00 46.00 170 ILE A CA 1
ATOM 1184 C C . ILE A 1 170 ? 85.442 55.867 69.716 1.00 46.04 170 ILE A C 1
ATOM 1185 O O . ILE A 1 170 ? 84.254 55.668 69.953 1.00 44.94 170 ILE A O 1
ATOM 1190 N N . VAL A 1 171 ? 86.389 54.960 69.935 1.00 47.03 171 VAL A N 1
ATOM 1191 C CA . VAL A 1 171 ? 86.062 53.646 70.475 1.00 47.86 171 VAL A CA 1
ATOM 1192 C C . VAL A 1 171 ? 85.275 53.780 71.761 1.00 48.93 171 VAL A C 1
ATOM 1193 O O . VAL A 1 171 ? 84.530 52.879 72.120 1.00 49.43 171 VAL A O 1
ATOM 1197 N N . VAL A 1 172 ? 85.447 54.893 72.465 1.00 50.26 172 VAL A N 1
ATOM 1198 C CA . VAL A 1 172 ? 84.693 55.099 73.693 1.00 50.87 172 VAL A CA 1
ATOM 1199 C C . VAL A 1 172 ? 83.292 55.530 73.282 1.00 51.38 172 VAL A C 1
ATOM 1200 O O . VAL A 1 172 ? 82.302 54.973 73.747 1.00 50.20 172 VAL A O 1
ATOM 1204 N N . ALA A 1 173 ? 83.214 56.510 72.389 1.00 52.61 173 ALA A N 1
ATOM 1205 C CA . ALA A 1 173 ? 81.922 56.995 71.928 1.00 55.02 173 ALA A CA 1
ATOM 1206 C C . ALA A 1 173 ? 81.145 55.845 71.296 1.00 56.48 173 ALA A C 1
ATOM 1207 O O . ALA A 1 173 ? 79.916 55.882 71.217 1.00 56.60 173 ALA A O 1
ATOM 1209 N N . LEU A 1 174 ? 81.866 54.827 70.837 1.00 57.59 174 LEU A N 1
ATOM 1210 C CA . LEU A 1 174 ? 81.223 53.660 70.247 1.00 58.62 174 LEU A CA 1
ATOM 1211 C C . LEU A 1 174 ? 80.595 52.844 71.357 1.00 59.77 174 LEU A C 1
ATOM 1212 O O . LEU A 1 174 ? 79.423 52.504 71.287 1.00 61.76 174 LEU A O 1
ATOM 1217 N N . TYR A 1 175 ? 81.375 52.536 72.388 1.00 61.00 175 TYR A N 1
ATOM 1218 C CA . TYR A 1 175 ? 80.870 51.753 73.515 1.00 61.85 175 TYR A CA 1
ATOM 1219 C C . TYR A 1 175 ? 79.684 52.455 74.163 1.00 62.59 175 TYR A C 1
ATOM 1220 O O . TYR A 1 175 ? 78.770 51.817 74.678 1.00 61.12 175 TYR A O 1
ATOM 1229 N N . GLU A 1 176 ? 79.723 53.780 74.149 1.00 65.01 176 GLU A N 1
ATOM 1230 C CA . GLU A 1 176 ? 78.650 54.583 74.709 1.00 67.62 176 GLU A CA 1
ATOM 1231 C C . GLU A 1 176 ? 77.377 54.321 73.921 1.00 68.88 176 GLU A C 1
ATOM 1232 O O . GLU A 1 176 ? 76.464 53.656 74.405 1.00 69.70 176 GLU A O 1
ATOM 1238 N N . ARG A 1 177 ? 77.329 54.849 72.702 1.00 69.71 177 ARG A N 1
ATOM 1239 C CA . ARG A 1 177 ? 76.176 54.684 71.826 1.00 70.43 177 ARG A CA 1
ATOM 1240 C C . ARG A 1 177 ? 75.766 53.215 71.686 1.00 71.66 177 ARG A C 1
ATOM 1241 O O . ARG A 1 177 ? 74.598 52.910 71.457 1.00 72.29 177 ARG A O 1
ATOM 1249 N N . GLU A 1 178 ? 76.722 52.308 71.845 1.00 72.55 178 GLU A N 1
ATOM 1250 C CA . GLU A 1 178 ? 76.435 50.887 71.742 1.00 73.95 178 GLU A CA 1
ATOM 1251 C C . GLU A 1 178 ? 75.627 50.425 72.946 1.00 75.39 178 GLU A C 1
ATOM 1252 O O . GLU A 1 178 ? 75.531 49.225 73.223 1.00 76.08 178 GLU A O 1
ATOM 1258 N N . ARG A 1 179 ? 75.057 51.391 73.661 1.00 76.63 179 ARG A N 1
ATOM 1259 C CA . ARG A 1 179 ? 74.245 51.128 74.851 1.00 77.62 179 ARG A CA 1
ATOM 1260 C C . ARG A 1 179 ? 73.180 52.219 74.953 1.00 77.19 179 ARG A C 1
ATOM 1261 O O . ARG A 1 179 ? 72.040 51.962 75.339 1.00 77.56 179 ARG A O 1
ATOM 1269 N N . SER A 1 180 ? 73.565 53.441 74.605 1.00 76.84 180 SER A N 1
ATOM 1270 C CA . SER A 1 180 ? 72.648 54.569 74.645 1.00 76.60 180 SER A CA 1
ATOM 1271 C C . SER A 1 180 ? 71.985 54.700 73.280 1.00 76.45 180 SER A C 1
ATOM 1272 O O . SER A 1 180 ? 71.151 55.577 73.066 1.00 77.00 180 SER A O 1
ATOM 1275 N N . GLY A 1 181 ? 72.369 53.826 72.356 1.00 75.36 181 GLY A N 1
ATOM 1276 C CA . GLY A 1 181 ? 71.799 53.861 71.026 1.00 73.03 181 GLY A CA 1
ATOM 1277 C C . GLY A 1 181 ? 71.866 55.230 70.380 1.00 71.96 181 GLY A C 1
ATOM 1278 O O . GLY A 1 181 ? 71.143 55.499 69.424 1.00 72.75 181 GLY A O 1
ATOM 1279 N N . VAL A 1 182 ? 72.721 56.109 70.892 1.00 70.54 182 VAL A N 1
ATOM 1280 C CA . VAL A 1 182 ? 72.850 57.445 70.312 1.00 69.48 182 VAL A CA 1
ATOM 1281 C C . VAL A 1 182 ? 74.297 57.915 70.340 1.00 68.32 182 VAL A C 1
ATOM 1282 O O . VAL A 1 182 ? 74.952 57.884 71.378 1.00 68.40 182 VAL A O 1
ATOM 1286 N N . GLY A 1 183 ? 74.795 58.336 69.185 1.00 67.23 183 GLY A N 1
ATOM 1287 C CA . GLY A 1 183 ? 76.158 58.824 69.116 1.00 65.65 183 GLY A CA 1
ATOM 1288 C C . GLY A 1 183 ? 76.214 60.262 69.595 1.00 63.85 183 GLY A C 1
ATOM 1289 O O . GLY A 1 183 ? 75.215 60.799 70.077 1.00 64.60 183 GLY A O 1
ATOM 1290 N N . GLN A 1 184 ? 77.373 60.894 69.451 1.00 61.27 184 GLN A N 1
ATOM 1291 C CA . GLN A 1 184 ? 77.547 62.275 69.881 1.00 58.75 184 GLN A CA 1
ATOM 1292 C C . GLN A 1 184 ? 78.782 62.858 69.237 1.00 57.60 184 GLN A C 1
ATOM 1293 O O . GLN A 1 184 ? 79.316 62.290 68.286 1.00 58.64 184 GLN A O 1
ATOM 1299 N N . VAL A 1 185 ? 79.234 63.995 69.756 1.00 56.27 185 VAL A N 1
ATOM 1300 C CA . VAL A 1 185 ? 80.418 64.667 69.224 1.00 54.63 185 VAL A CA 1
ATOM 1301 C C . VAL A 1 185 ? 81.611 64.431 70.159 1.00 54.22 185 VAL A C 1
ATOM 1302 O O . VAL A 1 185 ? 81.473 64.502 71.382 1.00 53.81 185 VAL A O 1
ATOM 1306 N N . VAL A 1 186 ? 82.773 64.138 69.577 1.00 53.04 186 VAL A N 1
ATOM 1307 C CA . VAL A 1 186 ? 83.994 63.908 70.348 1.00 51.09 186 VAL A CA 1
ATOM 1308 C C . VAL A 1 186 ? 85.019 64.974 69.993 1.00 49.77 186 VAL A C 1
ATOM 1309 O O . VAL A 1 186 ? 85.418 65.095 68.834 1.00 49.78 186 VAL A O 1
ATOM 1313 N N . ASP A 1 187 ? 85.424 65.763 70.986 1.00 49.07 187 ASP A N 1
ATOM 1314 C CA . ASP A 1 187 ? 86.410 66.817 70.758 1.00 48.79 187 ASP A CA 1
ATOM 1315 C C . ASP A 1 187 ? 87.781 66.390 71.275 1.00 48.11 187 ASP A C 1
ATOM 1316 O O . ASP A 1 187 ? 88.024 66.361 72.481 1.00 47.39 187 ASP A O 1
ATOM 1321 N N . ALA A 1 188 ? 88.674 66.065 70.349 1.00 46.80 188 ALA A N 1
ATOM 1322 C CA . ALA A 1 188 ? 90.011 65.640 70.709 1.00 45.82 188 ALA A CA 1
ATOM 1323 C C . ALA A 1 188 ? 90.979 66.779 70.463 1.00 45.54 188 ALA A C 1
ATOM 1324 O O . ALA A 1 188 ? 91.350 67.040 69.322 1.00 46.85 188 ALA A O 1
ATOM 1326 N N . ALA A 1 189 ? 91.383 67.465 71.529 1.00 44.27 189 ALA A N 1
ATOM 1327 C CA . ALA A 1 189 ? 92.330 68.565 71.397 1.00 42.85 189 ALA A CA 1
ATOM 1328 C C . ALA A 1 189 ? 93.713 68.064 71.771 1.00 42.36 189 ALA A C 1
ATOM 1329 O O . ALA A 1 189 ? 93.912 67.547 72.872 1.00 41.09 189 ALA A O 1
ATOM 1331 N N . MET A 1 190 ? 94.664 68.217 70.853 1.00 41.71 190 MET A N 1
ATOM 1332 C CA . MET A 1 190 ? 96.025 67.770 71.107 1.00 41.28 190 MET A CA 1
ATOM 1333 C C . MET A 1 190 ? 96.614 68.416 72.349 1.00 40.43 190 MET A C 1
ATOM 1334 O O . MET A 1 190 ? 97.285 67.751 73.148 1.00 40.36 190 MET A O 1
ATOM 1339 N N . VAL A 1 191 ? 96.360 69.708 72.525 1.00 38.74 191 VAL A N 1
ATOM 1340 C CA . VAL A 1 191 ? 96.867 70.398 73.705 1.00 37.72 191 VAL A CA 1
ATOM 1341 C C . VAL A 1 191 ? 96.286 69.680 74.950 1.00 37.96 191 VAL A C 1
ATOM 1342 O O . VAL A 1 191 ? 96.937 69.606 76.002 1.00 37.82 191 VAL A O 1
ATOM 1346 N N . ASP A 1 192 ? 95.082 69.113 74.796 1.00 37.26 192 ASP A N 1
ATOM 1347 C CA . ASP A 1 192 ? 94.405 68.372 75.864 1.00 35.48 192 ASP A CA 1
ATOM 1348 C C . ASP A 1 192 ? 95.072 67.019 76.120 1.00 35.38 192 ASP A C 1
ATOM 1349 O O . ASP A 1 192 ? 95.394 66.664 77.251 1.00 35.47 192 ASP A O 1
ATOM 1354 N N . GLY A 1 193 ? 95.261 66.257 75.057 1.00 35.53 193 GLY A N 1
ATOM 1355 C CA . GLY A 1 193 ? 95.883 64.953 75.195 1.00 36.25 193 GLY A CA 1
ATOM 1356 C C . GLY A 1 193 ? 97.281 65.052 75.774 1.00 35.80 193 GLY A C 1
ATOM 1357 O O . GLY A 1 193 ? 97.632 64.330 76.709 1.00 34.73 193 GLY A O 1
ATOM 1358 N N . VAL A 1 194 ? 98.086 65.941 75.212 1.00 35.16 194 VAL A N 1
ATOM 1359 C CA . VAL A 1 194 ? 99.430 66.115 75.701 1.00 34.96 194 VAL A CA 1
ATOM 1360 C C . VAL A 1 194 ? 99.416 66.441 77.198 1.00 35.65 194 VAL A C 1
ATOM 1361 O O . VAL A 1 194 ? 100.190 65.867 77.979 1.00 35.56 194 VAL A O 1
ATOM 1365 N N . SER A 1 195 ? 98.531 67.340 77.618 1.00 35.38 195 SER A N 1
ATOM 1366 C CA . SER A 1 195 ? 98.466 67.685 79.035 1.00 34.61 195 SER A CA 1
ATOM 1367 C C . SER A 1 195 ? 98.152 66.475 79.903 1.00 35.13 195 SER A C 1
ATOM 1368 O O . SER A 1 195 ? 98.652 66.378 81.029 1.00 36.65 195 SER A O 1
ATOM 1371 N N . VAL A 1 196 ? 97.337 65.554 79.375 1.00 33.69 196 VAL A N 1
ATOM 1372 C CA . VAL A 1 196 ? 96.967 64.327 80.089 1.00 31.37 196 VAL A CA 1
ATOM 1373 C C . VAL A 1 196 ? 98.132 63.348 80.047 1.00 31.76 196 VAL A C 1
ATOM 1374 O O . VAL A 1 196 ? 98.291 62.513 80.933 1.00 30.99 196 VAL A O 1
ATOM 1378 N N . LEU A 1 197 ? 98.948 63.460 79.003 1.00 32.80 197 LEU A N 1
ATOM 1379 C CA . LEU A 1 197 ? 100.117 62.603 78.868 1.00 32.48 197 LEU A CA 1
ATOM 1380 C C . LEU A 1 197 ? 101.132 63.065 79.887 1.00 32.26 197 LEU A C 1
ATOM 1381 O O . LEU A 1 197 ? 101.997 62.298 80.310 1.00 32.95 197 LEU A O 1
ATOM 1386 N N . ALA A 1 198 ? 101.011 64.327 80.279 1.00 31.18 198 ALA A N 1
ATOM 1387 C CA . ALA A 1 198 ? 101.921 64.909 81.240 1.00 32.78 198 ALA A CA 1
ATOM 1388 C C . ALA A 1 198 ? 101.444 64.866 82.685 1.00 34.80 198 ALA A C 1
ATOM 1389 O O . ALA A 1 198 ? 102.129 65.386 83.560 1.00 35.11 198 ALA A O 1
ATOM 1391 N N . GLN A 1 199 ? 100.295 64.253 82.959 1.00 37.12 199 GLN A N 1
ATOM 1392 C CA . GLN A 1 199 ? 99.806 64.197 84.349 1.00 40.42 199 GLN A CA 1
ATOM 1393 C C . GLN A 1 199 ? 100.905 63.919 85.363 1.00 41.14 199 GLN A C 1
ATOM 1394 O O . GLN A 1 199 ? 101.028 64.638 86.360 1.00 40.82 199 GLN A O 1
ATOM 1400 N N . MET A 1 200 ? 101.678 62.861 85.117 1.00 41.20 200 MET A N 1
ATOM 1401 C CA . MET A 1 200 ? 102.750 62.501 86.021 1.00 41.96 200 MET A CA 1
ATOM 1402 C C . MET A 1 200 ? 103.544 63.744 86.418 1.00 42.12 200 MET A C 1
ATOM 1403 O O . MET A 1 200 ? 103.872 63.942 87.589 1.00 41.78 200 MET A O 1
ATOM 1408 N N . MET A 1 201 ? 103.854 64.579 85.434 1.00 41.32 201 MET A N 1
ATOM 1409 C CA . MET A 1 201 ? 104.603 65.801 85.690 1.00 40.23 201 MET A CA 1
ATOM 1410 C C . MET A 1 201 ? 103.809 66.703 86.624 1.00 38.24 201 MET A C 1
ATOM 1411 O O . MET A 1 201 ? 104.334 67.189 87.619 1.00 38.88 201 MET A O 1
ATOM 1416 N N . TRP A 1 202 ? 102.536 66.920 86.316 1.00 36.97 202 TRP A N 1
ATOM 1417 C CA . TRP A 1 202 ? 101.715 67.775 87.164 1.00 35.13 202 TRP A CA 1
ATOM 1418 C C . TRP A 1 202 ? 101.761 67.253 88.590 1.00 34.18 202 TRP A C 1
ATOM 1419 O O . TRP A 1 202 ? 101.897 68.020 89.535 1.00 33.97 202 TRP A O 1
ATOM 1430 N N . THR A 1 203 ? 101.661 65.943 88.738 1.00 33.86 203 THR A N 1
ATOM 1431 C CA . THR A 1 203 ? 101.731 65.336 90.052 1.00 34.23 203 THR A CA 1
ATOM 1432 C C . THR A 1 203 ? 103.005 65.810 90.738 1.00 35.57 203 THR A C 1
ATOM 1433 O O . THR A 1 203 ? 102.988 66.244 91.889 1.00 35.40 203 THR A O 1
ATOM 1437 N N . MET A 1 204 ? 104.111 65.706 90.011 1.00 36.76 204 MET A N 1
ATOM 1438 C CA . MET A 1 204 ? 105.411 66.098 90.516 1.00 37.74 204 MET A CA 1
ATOM 1439 C C . MET A 1 204 ? 105.430 67.568 90.845 1.00 39.20 204 MET A C 1
ATOM 1440 O O . MET A 1 204 ? 105.961 67.972 91.881 1.00 41.00 204 MET A O 1
ATOM 1445 N N . LYS A 1 205 ? 104.864 68.367 89.947 1.00 39.16 205 LYS A N 1
ATOM 1446 C CA . LYS A 1 205 ? 104.821 69.808 90.119 1.00 38.55 205 LYS A CA 1
ATOM 1447 C C . LYS A 1 205 ? 104.208 70.190 91.462 1.00 39.60 205 LYS A C 1
ATOM 1448 O O . LYS A 1 205 ? 104.757 71.021 92.175 1.00 41.15 205 LYS A O 1
ATOM 1454 N N . GLY A 1 206 ? 103.081 69.581 91.812 1.00 39.57 206 GLY A N 1
ATOM 1455 C CA . GLY A 1 206 ? 102.433 69.904 93.071 1.00 41.04 206 GLY A CA 1
ATOM 1456 C C . GLY A 1 206 ? 103.177 69.381 94.281 1.00 42.03 206 GLY A C 1
ATOM 1457 O O . GLY A 1 206 ? 103.142 69.979 95.354 1.00 42.80 206 GLY A O 1
ATOM 1458 N N . ILE A 1 207 ? 103.860 68.263 94.094 1.00 41.89 207 ILE A N 1
ATOM 1459 C CA . ILE A 1 207 ? 104.621 67.616 95.141 1.00 41.66 207 ILE A CA 1
ATOM 1460 C C . ILE A 1 207 ? 105.940 68.289 95.409 1.00 41.66 207 ILE A C 1
ATOM 1461 O O . ILE A 1 207 ? 106.527 68.106 96.463 1.00 42.53 207 ILE A O 1
ATOM 1466 N N . GLY A 1 208 ? 106.432 69.049 94.446 1.00 42.72 208 GLY A N 1
ATOM 1467 C CA . GLY A 1 208 ? 107.702 69.733 94.648 1.00 44.82 208 GLY A CA 1
ATOM 1468 C C . GLY A 1 208 ? 108.924 68.959 94.185 1.00 44.98 208 GLY A C 1
ATOM 1469 O O . GLY A 1 208 ? 110.040 69.230 94.627 1.00 43.13 208 GLY A O 1
ATOM 1470 N N . SER A 1 209 ? 108.712 68.001 93.289 1.00 46.18 209 SER A N 1
ATOM 1471 C CA . SER A 1 209 ? 109.809 67.202 92.784 1.00 48.58 209 SER A CA 1
ATOM 1472 C C . SER A 1 209 ? 110.473 67.844 91.576 1.00 48.97 209 SER A C 1
ATOM 1473 O O . SER A 1 209 ? 111.554 67.426 91.161 1.00 49.22 209 SER A O 1
ATOM 1476 N N . LEU A 1 210 ? 109.836 68.865 91.015 1.00 49.70 210 LEU A N 1
ATOM 1477 C CA . LEU A 1 210 ? 110.400 69.548 89.854 1.00 49.82 210 LEU A CA 1
ATOM 1478 C C . LEU A 1 210 ? 111.168 70.795 90.231 1.00 52.55 210 LEU A C 1
ATOM 1479 O O . LEU A 1 210 ? 110.903 71.430 91.245 1.00 51.81 210 LEU A O 1
ATOM 1484 N N . ARG A 1 211 ? 112.131 71.140 89.393 1.00 56.29 211 ARG A N 1
ATOM 1485 C CA . ARG A 1 211 ? 112.916 72.330 89.621 1.00 59.85 211 ARG A CA 1
ATOM 1486 C C . ARG A 1 211 ? 112.639 73.277 88.459 1.00 60.78 211 ARG A C 1
ATOM 1487 O O . ARG A 1 211 ? 111.768 73.015 87.623 1.00 59.92 211 ARG A O 1
ATOM 1495 N N . ASP A 1 212 ? 113.365 74.380 88.404 1.00 61.51 212 ASP A N 1
ATOM 1496 C CA . ASP A 1 212 ? 113.124 75.333 87.349 1.00 63.17 212 ASP A CA 1
ATOM 1497 C C . ASP A 1 212 ? 113.926 75.058 86.074 1.00 63.31 212 ASP A C 1
ATOM 1498 O O . ASP A 1 212 ? 113.396 75.189 84.964 1.00 64.79 212 ASP A O 1
ATOM 1503 N N . GLN A 1 213 ? 115.192 74.674 86.222 1.00 61.57 213 GLN A N 1
ATOM 1504 C CA . GLN A 1 213 ? 116.048 74.399 85.065 1.00 59.99 213 GLN A CA 1
ATOM 1505 C C . GLN A 1 213 ? 115.880 72.976 84.512 1.00 57.70 213 GLN A C 1
ATOM 1506 O O . GLN A 1 213 ? 115.381 72.081 85.197 1.00 56.50 213 GLN A O 1
ATOM 1512 N N . ARG A 1 214 ? 116.293 72.766 83.267 1.00 54.46 214 ARG A N 1
ATOM 1513 C CA . ARG A 1 214 ? 116.176 71.445 82.677 1.00 51.49 214 ARG A CA 1
ATOM 1514 C C . ARG A 1 214 ? 117.315 70.542 83.151 1.00 49.69 214 ARG A C 1
ATOM 1515 O O . ARG A 1 214 ? 118.197 70.984 83.885 1.00 48.24 214 ARG A O 1
ATOM 1523 N N . GLU A 1 215 ? 117.281 69.275 82.748 1.00 48.53 215 GLU A N 1
ATOM 1524 C CA . GLU A 1 215 ? 118.299 68.311 83.154 1.00 47.72 215 GLU A CA 1
ATOM 1525 C C . GLU A 1 215 ? 118.445 68.266 84.677 1.00 48.27 215 GLU A C 1
ATOM 1526 O O . GLU A 1 215 ? 119.553 68.128 85.197 1.00 47.61 215 GLU A O 1
ATOM 1532 N N . SER A 1 216 ? 117.315 68.356 85.380 1.00 49.18 216 SER A N 1
ATOM 1533 C CA . SER A 1 216 ? 117.295 68.359 86.849 1.00 48.81 216 SER A CA 1
ATOM 1534 C C . SER A 1 216 ? 116.410 67.284 87.478 1.00 47.02 216 SER A C 1
ATOM 1535 O O . SER A 1 216 ? 116.646 66.840 88.605 1.00 46.95 216 SER A O 1
ATOM 1538 N N . PHE A 1 217 ? 115.393 66.878 86.733 1.00 45.59 217 PHE A N 1
ATOM 1539 C CA . PHE A 1 217 ? 114.445 65.855 87.160 1.00 43.72 217 PHE A CA 1
ATOM 1540 C C . PHE A 1 217 ? 115.073 64.483 86.955 1.00 42.80 217 PHE A C 1
ATOM 1541 O O . PHE A 1 217 ? 116.240 64.379 86.598 1.00 42.55 217 PHE A O 1
ATOM 1549 N N . LEU A 1 218 ? 114.287 63.436 87.171 1.00 42.41 218 LEU A N 1
ATOM 1550 C CA . LEU A 1 218 ? 114.747 62.058 87.013 1.00 41.61 218 LEU A CA 1
ATOM 1551 C C . LEU A 1 218 ? 114.685 61.578 85.562 1.00 42.09 218 LEU A C 1
ATOM 1552 O O . LEU A 1 218 ? 115.557 60.822 85.106 1.00 43.52 218 LEU A O 1
ATOM 1557 N N . LEU A 1 219 ? 113.663 62.028 84.837 1.00 40.86 219 LEU A N 1
ATOM 1558 C CA . LEU A 1 219 ? 113.460 61.596 83.461 1.00 40.58 219 LEU A CA 1
ATOM 1559 C C . LEU A 1 219 ? 113.822 62.588 82.362 1.00 41.02 219 LEU A C 1
ATOM 1560 O O . LEU A 1 219 ? 113.455 62.382 81.206 1.00 40.78 219 LEU A O 1
ATOM 1565 N N . ASP A 1 220 ? 114.543 63.649 82.706 1.00 41.07 220 ASP A N 1
ATOM 1566 C CA . ASP A 1 220 ? 114.922 64.646 81.712 1.00 41.43 220 ASP A CA 1
ATOM 1567 C C . ASP A 1 220 ? 116.437 64.764 81.529 1.00 42.27 220 ASP A C 1
ATOM 1568 O O . ASP A 1 220 ? 116.932 65.770 81.020 1.00 41.31 220 ASP A O 1
ATOM 1573 N N . GLY A 1 221 ? 117.165 63.733 81.943 1.00 43.27 221 GLY A N 1
ATOM 1574 C CA . GLY A 1 221 ? 118.607 63.755 81.802 1.00 45.45 221 GLY A CA 1
ATOM 1575 C C . GLY A 1 221 ? 119.343 64.229 83.039 1.00 46.68 221 GLY A C 1
ATOM 1576 O O . GLY A 1 221 ? 120.573 64.184 83.088 1.00 48.78 221 GLY A O 1
ATOM 1577 N N . GLY A 1 222 ? 118.601 64.680 84.045 1.00 46.46 222 GLY A N 1
ATOM 1578 C CA . GLY A 1 222 ? 119.230 65.161 85.262 1.00 45.51 222 GLY A CA 1
ATOM 1579 C C . GLY A 1 222 ? 119.820 64.045 86.105 1.00 45.38 222 GLY A C 1
ATOM 1580 O O . GLY A 1 222 ? 120.417 64.297 87.161 1.00 45.81 222 GLY A O 1
ATOM 1581 N N . ALA A 1 223 ? 119.652 62.809 85.644 1.00 44.26 223 ALA A N 1
ATOM 1582 C CA . ALA A 1 223 ? 120.168 61.658 86.365 1.00 43.57 223 ALA A CA 1
ATOM 1583 C C . ALA A 1 223 ? 121.004 60.806 85.444 1.00 43.64 223 ALA A C 1
ATOM 1584 O O . ALA A 1 223 ? 120.498 60.202 84.498 1.00 43.47 223 ALA A O 1
ATOM 1586 N N . PRO A 1 224 ? 122.312 60.741 85.711 1.00 44.04 224 PRO A N 1
ATOM 1587 C CA . PRO A 1 224 ? 123.203 59.942 84.875 1.00 43.22 224 PRO A CA 1
ATOM 1588 C C . PRO A 1 224 ? 122.757 58.493 84.672 1.00 41.64 224 PRO A C 1
ATOM 1589 O O . PRO A 1 224 ? 123.140 57.861 83.694 1.00 41.15 224 PRO A O 1
ATOM 1593 N N . PHE A 1 225 ? 121.942 57.959 85.570 1.00 40.44 225 PHE A N 1
ATOM 1594 C CA . PHE A 1 225 ? 121.521 56.575 85.391 1.00 41.60 225 PHE A CA 1
ATOM 1595 C C . PHE A 1 225 ? 120.249 56.424 84.550 1.00 40.98 225 PHE A C 1
ATOM 1596 O O . PHE A 1 225 ? 119.630 55.344 84.494 1.00 39.26 225 PHE A O 1
ATOM 1604 N N . TYR A 1 226 ? 119.892 57.520 83.880 1.00 40.16 226 TYR A N 1
ATOM 1605 C CA . TYR A 1 226 ? 118.720 57.574 83.009 1.00 40.68 226 TYR A CA 1
ATOM 1606 C C . TYR A 1 226 ? 118.957 58.544 81.859 1.00 40.83 226 TYR A C 1
ATOM 1607 O O . TYR A 1 226 ? 118.406 59.646 81.844 1.00 39.94 226 TYR A O 1
ATOM 1616 N N . ARG A 1 227 ? 119.777 58.128 80.905 1.00 41.86 227 ARG A N 1
ATOM 1617 C CA . ARG A 1 227 ? 120.099 58.946 79.755 1.00 43.64 227 ARG A CA 1
ATOM 1618 C C . ARG A 1 227 ? 120.897 58.122 78.763 1.00 44.48 227 ARG A C 1
ATOM 1619 O O . ARG A 1 227 ? 120.972 56.898 78.881 1.00 44.46 227 ARG A O 1
ATOM 1627 N N . CYS A 1 228 ? 121.498 58.798 77.789 1.00 45.59 228 CYS A N 1
ATOM 1628 C CA . CYS A 1 228 ? 122.288 58.107 76.793 1.00 47.09 228 CYS A CA 1
ATOM 1629 C C . CYS A 1 228 ? 123.758 58.478 76.850 1.00 48.77 228 CYS A C 1
ATOM 1630 O O . CYS A 1 228 ? 124.132 59.610 77.201 1.00 48.39 228 CYS A O 1
ATOM 1633 N N . TYR A 1 229 ? 124.587 57.498 76.496 1.00 50.62 229 TYR A N 1
ATOM 1634 C CA . TYR A 1 229 ? 126.041 57.654 76.469 1.00 51.78 229 TYR A CA 1
ATOM 1635 C C . TYR A 1 229 ? 126.607 57.213 75.119 1.00 52.54 229 TYR A C 1
ATOM 1636 O O . TYR A 1 229 ? 126.202 56.183 74.570 1.00 52.08 229 TYR A O 1
ATOM 1645 N N . GLU A 1 230 ? 127.531 58.004 74.586 1.00 53.96 230 GLU A N 1
ATOM 1646 C CA . GLU A 1 230 ? 128.150 57.687 73.306 1.00 56.28 230 GLU A CA 1
ATOM 1647 C C . GLU A 1 230 ? 129.185 56.583 73.501 1.00 56.45 230 GLU A C 1
ATOM 1648 O O . GLU A 1 230 ? 129.890 56.546 74.512 1.00 55.44 230 GLU A O 1
ATOM 1654 N N . THR A 1 231 ? 129.252 55.671 72.540 1.00 57.15 231 THR A N 1
ATOM 1655 C CA . THR A 1 231 ? 130.194 54.568 72.614 1.00 59.25 231 THR A CA 1
ATOM 1656 C C . THR A 1 231 ? 131.477 54.897 71.826 1.00 60.85 231 THR A C 1
ATOM 1657 O O . THR A 1 231 ? 131.627 56.003 71.288 1.00 61.16 231 THR A O 1
ATOM 1661 N N . SER A 1 232 ? 132.405 53.943 71.774 1.00 61.23 232 SER A N 1
ATOM 1662 C CA . SER A 1 232 ? 133.660 54.135 71.051 1.00 61.40 232 SER A CA 1
ATOM 1663 C C . SER A 1 232 ? 133.402 54.347 69.558 1.00 61.66 232 SER A C 1
ATOM 1664 O O . SER A 1 232 ? 133.906 55.299 68.957 1.00 62.26 232 SER A O 1
ATOM 1667 N N . ASP A 1 233 ? 132.611 53.461 68.963 1.00 60.95 233 ASP A N 1
ATOM 1668 C CA . ASP A 1 233 ? 132.298 53.564 67.547 1.00 60.80 233 ASP A CA 1
ATOM 1669 C C . ASP A 1 233 ? 131.209 54.580 67.250 1.00 60.81 233 ASP A C 1
ATOM 1670 O O . ASP A 1 233 ? 130.315 54.311 66.447 1.00 61.49 233 ASP A O 1
ATOM 1675 N N . GLY A 1 234 ? 131.281 55.743 67.905 1.00 60.52 234 GLY A N 1
ATOM 1676 C CA . GLY A 1 234 ? 130.307 56.817 67.687 1.00 59.64 234 GLY A CA 1
ATOM 1677 C C . GLY A 1 234 ? 128.810 56.526 67.790 1.00 57.86 234 GLY A C 1
ATOM 1678 O O . GLY A 1 234 ? 127.989 57.358 67.389 1.00 57.74 234 GLY A O 1
ATOM 1679 N N . LYS A 1 235 ? 128.462 55.353 68.316 1.00 56.10 235 LYS A N 1
ATOM 1680 C CA . LYS A 1 235 ? 127.073 54.951 68.485 1.00 54.88 235 LYS A CA 1
ATOM 1681 C C . LYS A 1 235 ? 126.597 55.417 69.850 1.00 54.12 235 LYS A C 1
ATOM 1682 O O . LYS A 1 235 ? 127.286 56.184 70.539 1.00 54.66 235 LYS A O 1
ATOM 1688 N N . TYR A 1 236 ? 125.433 54.920 70.254 1.00 51.48 236 TYR A N 1
ATOM 1689 C CA . TYR A 1 236 ? 124.855 55.309 71.523 1.00 47.83 236 TYR A CA 1
ATOM 1690 C C . TYR A 1 236 ? 124.198 54.162 72.245 1.00 46.49 236 TYR A C 1
ATOM 1691 O O . TYR A 1 236 ? 123.668 53.244 71.622 1.00 45.66 236 TYR A O 1
ATOM 1700 N N . MET A 1 237 ? 124.234 54.232 73.571 1.00 45.43 237 MET A N 1
ATOM 1701 C CA . MET A 1 237 ? 123.609 53.227 74.425 1.00 45.56 237 MET A CA 1
ATOM 1702 C C . MET A 1 237 ? 122.587 53.940 75.312 1.00 43.47 237 MET A C 1
ATOM 1703 O O . MET A 1 237 ? 122.860 55.018 75.830 1.00 43.14 237 MET A O 1
ATOM 1708 N N . ALA A 1 238 ? 121.411 53.356 75.485 1.00 42.08 238 ALA A N 1
ATOM 1709 C CA . ALA A 1 238 ? 120.405 53.994 76.325 1.00 40.98 238 ALA A CA 1
ATOM 1710 C C . ALA A 1 238 ? 120.363 53.365 77.712 1.00 40.10 238 ALA A C 1
ATOM 1711 O O . ALA A 1 238 ? 120.154 52.154 77.858 1.00 38.82 238 ALA A O 1
ATOM 1713 N N . VAL A 1 239 ? 120.564 54.184 78.737 1.00 38.61 239 VAL A N 1
ATOM 1714 C CA . VAL A 1 239 ? 120.541 53.658 80.090 1.00 38.89 239 VAL A CA 1
ATOM 1715 C C . VAL A 1 239 ? 119.311 54.105 80.858 1.00 39.63 239 VAL A C 1
ATOM 1716 O O . VAL A 1 239 ? 118.869 55.253 80.756 1.00 38.92 239 VAL A O 1
ATOM 1720 N N . GLY A 1 240 ? 118.752 53.194 81.636 1.00 40.19 240 GLY A N 1
ATOM 1721 C CA . GLY A 1 240 ? 117.587 53.562 82.407 1.00 41.35 240 GLY A CA 1
ATOM 1722 C C . GLY A 1 240 ? 117.574 52.836 83.727 1.00 41.11 240 GLY A C 1
ATOM 1723 O O . GLY A 1 240 ? 116.513 52.458 84.223 1.00 42.39 240 GLY A O 1
ATOM 1724 N N . ALA A 1 241 ? 118.753 52.637 84.304 1.00 40.84 241 ALA A N 1
ATOM 1725 C CA . ALA A 1 241 ? 118.836 51.925 85.572 1.00 40.16 241 ALA A CA 1
ATOM 1726 C C . ALA A 1 241 ? 118.284 52.807 86.678 1.00 40.16 241 ALA A C 1
ATOM 1727 O O . ALA A 1 241 ? 119.036 53.486 87.363 1.00 41.26 241 ALA A O 1
ATOM 1729 N N . ILE A 1 242 ? 116.967 52.803 86.850 1.00 39.48 242 ILE A N 1
ATOM 1730 C CA . ILE A 1 242 ? 116.386 53.628 87.888 1.00 40.44 242 ILE A CA 1
ATOM 1731 C C . ILE A 1 242 ? 116.368 52.897 89.226 1.00 41.43 242 ILE A C 1
ATOM 1732 O O . ILE A 1 242 ? 116.982 53.346 90.189 1.00 41.15 242 ILE A O 1
ATOM 1737 N N . GLU A 1 243 ? 115.669 51.773 89.280 1.00 43.59 243 GLU A N 1
ATOM 1738 C CA . GLU A 1 243 ? 115.601 50.986 90.502 1.00 46.68 243 GLU A CA 1
ATOM 1739 C C . GLU A 1 243 ? 117.016 50.672 91.005 1.00 48.36 243 GLU A C 1
ATOM 1740 O O . GLU A 1 243 ? 117.920 50.416 90.206 1.00 48.60 243 GLU A O 1
ATOM 1746 N N . PRO A 1 244 ? 117.219 50.668 92.340 1.00 49.63 244 PRO A N 1
ATOM 1747 C CA . PRO A 1 244 ? 118.543 50.378 92.908 1.00 50.88 244 PRO A CA 1
ATOM 1748 C C . PRO A 1 244 ? 119.098 49.020 92.456 1.00 50.89 244 PRO A C 1
ATOM 1749 O O . PRO A 1 244 ? 120.300 48.870 92.243 1.00 50.33 244 PRO A O 1
ATOM 1753 N N . GLN A 1 245 ? 118.215 48.039 92.306 1.00 51.76 245 GLN A N 1
ATOM 1754 C CA . GLN A 1 245 ? 118.624 46.708 91.863 1.00 53.32 245 GLN A CA 1
ATOM 1755 C C . GLN A 1 245 ? 119.232 46.773 90.465 1.00 52.08 245 GLN A C 1
ATOM 1756 O O . GLN A 1 245 ? 120.279 46.178 90.195 1.00 51.92 245 GLN A O 1
ATOM 1762 N N . PHE A 1 246 ? 118.557 47.502 89.582 1.00 51.05 246 PHE A N 1
ATOM 1763 C CA . PHE A 1 246 ? 119.008 47.660 88.208 1.00 49.87 246 PHE A CA 1
ATOM 1764 C C . PHE A 1 246 ? 120.271 48.534 88.146 1.00 50.00 246 PHE A C 1
ATOM 1765 O O . PHE A 1 246 ? 121.143 48.335 87.291 1.00 49.25 246 PHE A O 1
ATOM 1773 N N . PHE A 1 247 ? 120.367 49.503 89.053 1.00 49.08 247 PHE A N 1
ATOM 1774 C CA . PHE A 1 247 ? 121.529 50.384 89.097 1.00 49.06 247 PHE A CA 1
ATOM 1775 C C . PHE A 1 247 ? 122.741 49.510 89.405 1.00 50.41 247 PHE A C 1
ATOM 1776 O O . PHE A 1 247 ? 123.877 49.809 89.008 1.00 50.07 247 PHE A O 1
ATOM 1784 N N . ALA A 1 248 ? 122.480 48.428 90.133 1.00 51.32 248 ALA A N 1
ATOM 1785 C CA . ALA A 1 248 ? 123.517 47.486 90.511 1.00 52.13 248 ALA A CA 1
ATOM 1786 C C . ALA A 1 248 ? 124.058 46.865 89.242 1.00 52.09 248 ALA A C 1
ATOM 1787 O O . ALA A 1 248 ? 125.254 46.938 88.959 1.00 53.20 248 ALA A O 1
ATOM 1789 N N . ALA A 1 249 ? 123.156 46.256 88.479 1.00 51.37 249 ALA A N 1
ATOM 1790 C CA . ALA A 1 249 ? 123.523 45.628 87.216 1.00 51.51 249 ALA A CA 1
ATOM 1791 C C . ALA A 1 249 ? 124.309 46.615 86.349 1.00 50.83 249 ALA A C 1
ATOM 1792 O O . ALA A 1 249 ? 125.362 46.291 85.807 1.00 51.17 249 ALA A O 1
ATOM 1794 N N . LEU A 1 250 ? 123.792 47.826 86.227 1.00 50.76 250 LEU A N 1
ATOM 1795 C CA . LEU A 1 250 ? 124.454 48.831 85.425 1.00 51.16 250 LEU A CA 1
ATOM 1796 C C . LEU A 1 250 ? 125.892 48.963 85.864 1.00 51.95 250 LEU A C 1
ATOM 1797 O O . LEU A 1 250 ? 126.804 48.901 85.049 1.00 53.07 250 LEU A O 1
ATOM 1802 N N . LEU A 1 251 ? 126.094 49.129 87.162 1.00 53.66 251 LEU A N 1
ATOM 1803 C CA . LEU A 1 251 ? 127.437 49.288 87.698 1.00 55.38 251 LEU A CA 1
ATOM 1804 C C . LEU A 1 251 ? 128.283 48.028 87.521 1.00 56.69 251 LEU A C 1
ATOM 1805 O O . LEU A 1 251 ? 129.504 48.105 87.335 1.00 57.26 251 LEU A O 1
ATOM 1810 N N . SER A 1 252 ? 127.631 46.870 87.564 1.00 57.24 252 SER A N 1
ATOM 1811 C CA . SER A 1 252 ? 128.322 45.597 87.403 1.00 57.97 252 SER A CA 1
ATOM 1812 C C . SER A 1 252 ? 128.878 45.430 85.991 1.00 58.42 252 SER A C 1
ATOM 1813 O O . SER A 1 252 ? 130.087 45.512 85.780 1.00 58.80 252 SER A O 1
ATOM 1816 N N . GLY A 1 253 ? 127.993 45.196 85.027 1.00 58.54 253 GLY A N 1
ATOM 1817 C CA . GLY A 1 253 ? 128.433 45.018 83.655 1.00 60.07 253 GLY A CA 1
ATOM 1818 C C . GLY A 1 253 ? 129.368 46.118 83.177 1.00 60.98 253 GLY A C 1
ATOM 1819 O O . GLY A 1 253 ? 130.220 45.901 82.313 1.00 60.75 253 GLY A O 1
ATOM 1820 N N . LEU A 1 254 ? 129.214 47.306 83.749 1.00 61.60 254 LEU A N 1
ATOM 1821 C CA . LEU A 1 254 ? 130.028 48.449 83.372 1.00 61.82 254 LEU A CA 1
ATOM 1822 C C . LEU A 1 254 ? 131.427 48.285 83.945 1.00 62.36 254 LEU A C 1
ATOM 1823 O O . LEU A 1 254 ? 132.320 49.083 83.668 1.00 62.00 254 LEU A O 1
ATOM 1828 N N . GLY A 1 255 ? 131.608 47.238 84.744 1.00 63.11 255 GLY A N 1
ATOM 1829 C CA . GLY A 1 255 ? 132.897 46.984 85.357 1.00 64.65 255 GLY A CA 1
ATOM 1830 C C . GLY A 1 255 ? 133.294 48.029 86.392 1.00 66.09 255 GLY A C 1
ATOM 1831 O O . GLY A 1 255 ? 134.450 48.465 86.428 1.00 66.97 255 GLY A O 1
ATOM 1832 N N . LEU A 1 256 ? 132.341 48.435 87.231 1.00 66.45 256 LEU A N 1
ATOM 1833 C CA . LEU A 1 256 ? 132.588 49.428 88.279 1.00 66.59 256 LEU A CA 1
ATOM 1834 C C . LEU A 1 256 ? 132.151 48.913 89.641 1.00 66.57 256 LEU A C 1
ATOM 1835 O O . LEU A 1 256 ? 131.122 48.240 89.765 1.00 65.71 256 LEU A O 1
ATOM 1840 N N . SER A 1 257 ? 132.932 49.234 90.664 1.00 66.98 257 SER A N 1
ATOM 1841 C CA . SER A 1 257 ? 132.595 48.806 92.018 1.00 68.14 257 SER A CA 1
ATOM 1842 C C . SER A 1 257 ? 131.706 49.854 92.652 1.00 67.46 257 SER A C 1
ATOM 1843 O O . SER A 1 257 ? 131.929 51.056 92.484 1.00 68.00 257 SER A O 1
ATOM 1846 N N . ALA A 1 258 ? 130.694 49.391 93.373 1.00 66.35 258 ALA A N 1
ATOM 1847 C CA . ALA A 1 258 ? 129.780 50.293 94.038 1.00 66.13 258 ALA A CA 1
ATOM 1848 C C . ALA A 1 258 ? 130.571 51.413 94.722 1.00 65.97 258 ALA A C 1
ATOM 1849 O O . ALA A 1 258 ? 130.254 52.595 94.583 1.00 65.54 258 ALA A O 1
ATOM 1851 N N . ALA A 1 259 ? 131.627 51.038 95.433 1.00 65.96 259 ALA A N 1
ATOM 1852 C CA . ALA A 1 259 ? 132.445 52.014 96.144 1.00 66.38 259 ALA A CA 1
ATOM 1853 C C . ALA A 1 259 ? 133.137 53.022 95.226 1.00 66.19 259 ALA A C 1
ATOM 1854 O O . ALA A 1 259 ? 133.526 54.106 95.670 1.00 65.80 259 ALA A O 1
ATOM 1856 N N . ASP A 1 260 ? 133.292 52.661 93.955 1.00 66.38 260 ASP A N 1
ATOM 1857 C CA . ASP A 1 260 ? 133.946 53.533 92.980 1.00 67.38 260 ASP A CA 1
ATOM 1858 C C . ASP A 1 260 ? 133.069 54.705 92.554 1.00 66.69 260 ASP A C 1
ATOM 1859 O O . ASP A 1 260 ? 133.493 55.867 92.557 1.00 66.50 260 ASP A O 1
ATOM 1864 N N . VAL A 1 261 ? 131.841 54.389 92.177 1.00 65.38 261 VAL A N 1
ATOM 1865 C CA . VAL A 1 261 ? 130.910 55.405 91.718 1.00 64.16 261 VAL A CA 1
ATOM 1866 C C . VAL A 1 261 ? 130.026 55.909 92.846 1.00 62.01 261 VAL A C 1
ATOM 1867 O O . VAL A 1 261 ? 129.673 55.146 93.750 1.00 62.57 261 VAL A O 1
ATOM 1871 N N . PRO A 1 262 ? 129.668 57.204 92.815 1.00 58.88 262 PRO A N 1
ATOM 1872 C CA . PRO A 1 262 ? 128.807 57.779 93.853 1.00 56.71 262 PRO A CA 1
ATOM 1873 C C . PRO A 1 262 ? 127.475 57.012 93.942 1.00 54.63 262 PRO A C 1
ATOM 1874 O O . PRO A 1 262 ? 127.138 56.227 93.048 1.00 54.23 262 PRO A O 1
ATOM 1878 N N . THR A 1 263 ? 126.726 57.239 95.017 1.00 52.10 263 THR A N 1
ATOM 1879 C CA . THR A 1 263 ? 125.448 56.557 95.217 1.00 49.45 263 THR A CA 1
ATOM 1880 C C . THR A 1 263 ? 124.295 57.318 94.572 1.00 48.66 263 THR A C 1
ATOM 1881 O O . THR A 1 263 ? 124.325 58.558 94.458 1.00 46.28 263 THR A O 1
ATOM 1885 N N . GLN A 1 264 ? 123.273 56.576 94.152 1.00 47.77 264 GLN A N 1
ATOM 1886 C CA . GLN A 1 264 ? 122.113 57.197 93.512 1.00 46.95 264 GLN A CA 1
ATOM 1887 C C . GLN A 1 264 ? 121.605 58.364 94.336 1.00 46.88 264 GLN A C 1
ATOM 1888 O O . GLN A 1 264 ? 121.215 59.396 93.796 1.00 47.06 264 GLN A O 1
ATOM 1894 N N . LEU A 1 265 ? 121.635 58.191 95.650 1.00 47.54 265 LEU A N 1
ATOM 1895 C CA . LEU A 1 265 ? 121.175 59.214 96.571 1.00 48.19 265 LEU A CA 1
ATOM 1896 C C . LEU A 1 265 ? 122.077 60.462 96.583 1.00 48.37 265 LEU A C 1
ATOM 1897 O O . LEU A 1 265 ? 121.601 61.566 96.874 1.00 47.62 265 LEU A O 1
ATOM 1902 N N . ASP A 1 266 ? 123.362 60.294 96.251 1.00 48.16 266 ASP A N 1
ATOM 1903 C CA . ASP A 1 266 ? 124.309 61.418 96.255 1.00 48.03 266 ASP A CA 1
ATOM 1904 C C . ASP A 1 266 ? 124.149 62.345 95.050 1.00 47.43 266 ASP A C 1
ATOM 1905 O O . ASP A 1 266 ? 125.093 62.566 94.294 1.00 47.15 266 ASP A O 1
ATOM 1910 N N . VAL A 1 267 ? 122.957 62.901 94.881 1.00 46.59 267 VAL A N 1
ATOM 1911 C CA . VAL A 1 267 ? 122.692 63.802 93.769 1.00 46.09 267 VAL A CA 1
ATOM 1912 C C . VAL A 1 267 ? 123.821 64.794 93.516 1.00 46.38 267 VAL A C 1
ATOM 1913 O O . VAL A 1 267 ? 124.188 65.053 92.364 1.00 45.97 267 VAL A O 1
ATOM 1917 N N . ALA A 1 268 ? 124.369 65.344 94.595 1.00 47.40 268 ALA A N 1
ATOM 1918 C CA . ALA A 1 268 ? 125.451 66.319 94.502 1.00 48.91 268 ALA A CA 1
ATOM 1919 C C . ALA A 1 268 ? 126.653 65.764 93.739 1.00 49.19 268 ALA A C 1
ATOM 1920 O O . ALA A 1 268 ? 127.448 66.519 93.171 1.00 48.04 268 ALA A O 1
ATOM 1922 N N . GLY A 1 269 ? 126.785 64.443 93.734 1.00 49.14 269 GLY A N 1
ATOM 1923 C CA . GLY A 1 269 ? 127.891 63.833 93.028 1.00 51.09 269 GLY A CA 1
ATOM 1924 C C . GLY A 1 269 ? 127.507 63.294 91.661 1.00 52.23 269 GLY A C 1
ATOM 1925 O O . GLY A 1 269 ? 128.285 62.552 91.051 1.00 52.18 269 GLY A O 1
ATOM 1926 N N . TYR A 1 270 ? 126.316 63.654 91.177 1.00 52.76 270 TYR A N 1
ATOM 1927 C CA . TYR A 1 270 ? 125.857 63.183 89.870 1.00 52.20 270 TYR A CA 1
ATOM 1928 C C . TYR A 1 270 ? 126.815 63.611 88.772 1.00 52.74 270 TYR A C 1
ATOM 1929 O O . TYR A 1 270 ? 127.264 62.789 87.977 1.00 52.17 270 TYR A O 1
ATOM 1938 N N . PRO A 1 271 ? 127.152 64.907 88.718 1.00 53.98 271 PRO A N 1
ATOM 1939 C CA . PRO A 1 271 ? 128.071 65.347 87.670 1.00 55.02 271 PRO A CA 1
ATOM 1940 C C . PRO A 1 271 ? 129.273 64.413 87.569 1.00 55.93 271 PRO A C 1
ATOM 1941 O O . PRO A 1 271 ? 129.761 64.130 86.478 1.00 56.23 271 PRO A O 1
ATOM 1945 N N . GLN A 1 272 ? 129.729 63.922 88.716 1.00 57.52 272 GLN A N 1
ATOM 1946 C CA . GLN A 1 272 ? 130.873 63.023 88.756 1.00 59.72 272 GLN A CA 1
ATOM 1947 C C . GLN A 1 272 ? 130.475 61.655 88.211 1.00 60.00 272 GLN A C 1
ATOM 1948 O O . GLN A 1 272 ? 131.184 61.082 87.382 1.00 61.50 272 GLN A O 1
ATOM 1954 N N . MET A 1 273 ? 129.338 61.139 88.680 1.00 59.36 273 MET A N 1
ATOM 1955 C CA . MET A 1 273 ? 128.825 59.840 88.237 1.00 57.47 273 MET A CA 1
ATOM 1956 C C . MET A 1 273 ? 128.690 59.818 86.710 1.00 58.02 273 MET A C 1
ATOM 1957 O O . MET A 1 273 ? 128.922 58.789 86.064 1.00 57.24 273 MET A O 1
ATOM 1962 N N . TYR A 1 274 ? 128.309 60.965 86.154 1.00 58.07 274 TYR A N 1
ATOM 1963 C CA . TYR A 1 274 ? 128.145 61.121 84.720 1.00 59.18 274 TYR A CA 1
ATOM 1964 C C . TYR A 1 274 ? 129.467 60.883 84.012 1.00 59.77 274 TYR A C 1
ATOM 1965 O O . TYR A 1 274 ? 129.529 60.174 83.003 1.00 60.86 274 TYR A O 1
ATOM 1974 N N . ASP A 1 275 ? 130.521 61.494 84.534 1.00 58.81 275 ASP A N 1
ATOM 1975 C CA . ASP A 1 275 ? 131.829 61.342 83.935 1.00 58.64 275 ASP A CA 1
ATOM 1976 C C . ASP A 1 275 ? 132.258 59.881 83.987 1.00 58.70 275 ASP A C 1
ATOM 1977 O O . ASP A 1 275 ? 132.719 59.326 82.991 1.00 58.74 275 ASP A O 1
ATOM 1982 N N . ILE A 1 276 ? 132.096 59.249 85.142 1.00 59.20 276 ILE A N 1
ATOM 1983 C CA . ILE A 1 276 ? 132.480 57.849 85.268 1.00 60.57 276 ILE A CA 1
ATOM 1984 C C . ILE A 1 276 ? 131.691 57.000 84.284 1.00 61.16 276 ILE A C 1
ATOM 1985 O O . ILE A 1 276 ? 132.228 56.072 83.687 1.00 62.19 276 ILE A O 1
ATOM 1990 N N . PHE A 1 277 ? 130.417 57.313 84.105 1.00 61.55 277 PHE A N 1
ATOM 1991 C CA . PHE A 1 277 ? 129.607 56.541 83.174 1.00 62.69 277 PHE A CA 1
ATOM 1992 C C . PHE A 1 277 ? 130.009 56.804 81.719 1.00 63.89 277 PHE A C 1
ATOM 1993 O O . PHE A 1 277 ? 130.123 55.870 80.925 1.00 63.67 277 PHE A O 1
ATOM 2001 N N . ALA A 1 278 ? 130.211 58.074 81.374 1.00 64.72 278 ALA A N 1
ATOM 2002 C CA . ALA A 1 278 ? 130.601 58.448 80.021 1.00 66.88 278 ALA A CA 1
ATOM 2003 C C . ALA A 1 278 ? 131.941 57.799 79.677 1.00 69.39 278 ALA A C 1
ATOM 2004 O O . ALA A 1 278 ? 132.135 57.265 78.576 1.00 69.57 278 ALA A O 1
ATOM 2006 N N . GLU A 1 279 ? 132.864 57.858 80.634 1.00 71.30 279 GLU A N 1
ATOM 2007 C CA . GLU A 1 279 ? 134.196 57.286 80.481 1.00 72.58 279 GLU A CA 1
ATOM 2008 C C . GLU A 1 279 ? 134.108 55.839 80.022 1.00 72.26 279 GLU A C 1
ATOM 2009 O O . GLU A 1 279 ? 134.459 55.514 78.893 1.00 72.65 279 GLU A O 1
ATOM 2015 N N . ARG A 1 280 ? 133.625 54.978 80.909 1.00 72.28 280 ARG A N 1
ATOM 2016 C CA . ARG A 1 280 ? 133.495 53.552 80.626 1.00 72.80 280 ARG A CA 1
ATOM 2017 C C . ARG A 1 280 ? 132.695 53.243 79.361 1.00 71.78 280 ARG A C 1
ATOM 2018 O O . ARG A 1 280 ? 133.135 52.469 78.522 1.00 71.97 280 ARG A O 1
ATOM 2026 N N . PHE A 1 281 ? 131.517 53.840 79.227 1.00 70.96 281 PHE A N 1
ATOM 2027 C CA . PHE A 1 281 ? 130.679 53.602 78.055 1.00 69.75 281 PHE A CA 1
ATOM 2028 C C . PHE A 1 281 ? 131.372 53.908 76.732 1.00 70.05 281 PHE A C 1
ATOM 2029 O O . PHE A 1 281 ? 131.161 53.206 75.744 1.00 70.10 281 PHE A O 1
ATOM 2037 N N . ALA A 1 282 ? 132.200 54.949 76.713 1.00 69.87 282 ALA A N 1
ATOM 2038 C CA . ALA A 1 282 ? 132.892 55.346 75.489 1.00 69.84 282 ALA A CA 1
ATOM 2039 C C . ALA A 1 282 ? 134.168 54.546 75.177 1.00 69.49 282 ALA A C 1
ATOM 2040 O O . ALA A 1 282 ? 134.835 54.804 74.173 1.00 69.21 282 ALA A O 1
ATOM 2042 N N . SER A 1 283 ? 134.493 53.574 76.025 1.00 69.01 283 SER A N 1
ATOM 2043 C CA . SER A 1 283 ? 135.686 52.759 75.839 1.00 68.60 283 SER A CA 1
ATOM 2044 C C . SER A 1 283 ? 135.385 51.447 75.120 1.00 69.10 283 SER A C 1
ATOM 2045 O O . SER A 1 283 ? 136.241 50.567 75.043 1.00 69.77 283 SER A O 1
ATOM 2048 N N . ARG A 1 284 ? 134.168 51.302 74.610 1.00 68.72 284 ARG A N 1
ATOM 2049 C CA . ARG A 1 284 ? 133.796 50.090 73.889 1.00 68.76 284 ARG A CA 1
ATOM 2050 C C . ARG A 1 284 ? 132.746 50.400 72.818 1.00 68.97 284 ARG A C 1
ATOM 2051 O O . ARG A 1 284 ? 132.170 51.485 72.799 1.00 69.14 284 ARG A O 1
ATOM 2059 N N . THR A 1 285 ? 132.513 49.452 71.917 1.00 68.91 285 THR A N 1
ATOM 2060 C CA . THR A 1 285 ? 131.541 49.648 70.850 1.00 69.13 285 THR A CA 1
ATOM 2061 C C . THR A 1 285 ? 130.140 49.228 71.283 1.00 69.56 285 THR A C 1
ATOM 2062 O O . THR A 1 285 ? 129.975 48.352 72.134 1.00 69.74 285 THR A O 1
ATOM 2066 N N . ARG A 1 286 ? 129.132 49.854 70.688 1.00 69.39 286 ARG A N 1
ATOM 2067 C CA . ARG A 1 286 ? 127.756 49.533 71.016 1.00 69.14 286 ARG A CA 1
ATOM 2068 C C . ARG A 1 286 ? 127.567 48.025 71.021 1.00 69.37 286 ARG A C 1
ATOM 2069 O O . ARG A 1 286 ? 126.928 47.467 71.909 1.00 68.97 286 ARG A O 1
ATOM 2077 N N . ASP A 1 287 ? 128.130 47.369 70.018 1.00 69.95 287 ASP A N 1
ATOM 2078 C CA . ASP A 1 287 ? 128.012 45.926 69.898 1.00 71.01 287 ASP A CA 1
ATOM 2079 C C . ASP A 1 287 ? 128.483 45.225 71.159 1.00 70.33 287 ASP A C 1
ATOM 2080 O O . ASP A 1 287 ? 127.721 44.495 71.789 1.00 70.10 287 ASP A O 1
ATOM 2085 N N . GLU A 1 288 ? 129.742 45.448 71.524 1.00 69.78 288 GLU A N 1
ATOM 2086 C CA . GLU A 1 288 ? 130.316 44.823 72.718 1.00 69.58 288 GLU A CA 1
ATOM 2087 C C . GLU A 1 288 ? 129.417 45.082 73.933 1.00 68.17 288 GLU A C 1
ATOM 2088 O O . GLU A 1 288 ? 129.030 44.150 74.648 1.00 68.06 288 GLU A O 1
ATOM 2094 N N . TRP A 1 289 ? 129.088 46.355 74.150 1.00 65.27 289 TRP A N 1
ATOM 2095 C CA . TRP A 1 289 ? 128.237 46.771 75.257 1.00 61.37 289 TRP A CA 1
ATOM 2096 C C . TRP A 1 289 ? 126.923 46.003 75.251 1.00 60.27 289 TRP A C 1
ATOM 2097 O O . TRP A 1 289 ? 126.497 45.491 76.277 1.00 59.82 289 TRP A O 1
ATOM 2108 N N . THR A 1 290 ? 126.290 45.931 74.085 1.00 60.14 290 THR A N 1
ATOM 2109 C CA . THR A 1 290 ? 125.028 45.221 73.934 1.00 59.92 290 THR A CA 1
ATOM 2110 C C . THR A 1 290 ? 125.186 43.790 74.423 1.00 61.36 290 THR A C 1
ATOM 2111 O O . THR A 1 290 ? 124.278 43.222 75.032 1.00 61.85 290 THR A O 1
ATOM 2115 N N . ARG A 1 291 ? 126.346 43.209 74.148 1.00 63.21 291 ARG A N 1
ATOM 2116 C CA . ARG A 1 291 ? 126.633 41.839 74.556 1.00 65.83 291 ARG A CA 1
ATOM 2117 C C . ARG A 1 291 ? 126.704 41.764 76.074 1.00 65.59 291 ARG A C 1
ATOM 2118 O O . ARG A 1 291 ? 126.053 40.922 76.702 1.00 66.77 291 ARG A O 1
ATOM 2126 N N . VAL A 1 292 ? 127.500 42.658 76.653 1.00 64.07 292 VAL A N 1
ATOM 2127 C CA . VAL A 1 292 ? 127.679 42.709 78.091 1.00 62.10 292 VAL A CA 1
ATOM 2128 C C . VAL A 1 292 ? 126.338 42.753 78.826 1.00 63.04 292 VAL A C 1
ATOM 2129 O O . VAL A 1 292 ? 125.944 41.780 79.475 1.00 62.87 292 VAL A O 1
ATOM 2133 N N . PHE A 1 293 ? 125.631 43.876 78.705 1.00 63.31 293 PHE A N 1
ATOM 2134 C CA . PHE A 1 293 ? 124.355 44.054 79.384 1.00 62.46 293 PHE A CA 1
ATOM 2135 C C . PHE A 1 293 ? 123.220 43.218 78.819 1.00 63.16 293 PHE A C 1
ATOM 2136 O O . PHE A 1 293 ? 122.086 43.298 79.295 1.00 63.93 293 PHE A O 1
ATOM 2144 N N . ALA A 1 294 ? 123.520 42.409 77.813 1.00 63.67 294 ALA A N 1
ATOM 2145 C CA . ALA A 1 294 ? 122.501 41.571 77.190 1.00 64.37 294 ALA A CA 1
ATOM 2146 C C . ALA A 1 294 ? 121.817 40.625 78.178 1.00 64.28 294 ALA A C 1
ATOM 2147 O O . ALA A 1 294 ? 122.481 39.961 78.970 1.00 64.49 294 ALA A O 1
ATOM 2149 N N . GLY A 1 295 ? 120.487 40.579 78.123 1.00 64.41 295 GLY A N 1
ATOM 2150 C CA . GLY A 1 295 ? 119.721 39.700 78.989 1.00 64.90 295 GLY A CA 1
ATOM 2151 C C . GLY A 1 295 ? 119.627 40.065 80.461 1.00 65.82 295 GLY A C 1
ATOM 2152 O O . GLY A 1 295 ? 118.770 39.530 81.170 1.00 66.60 295 GLY A O 1
ATOM 2153 N N . THR A 1 296 ? 120.491 40.966 80.929 1.00 65.89 296 THR A N 1
ATOM 2154 C CA . THR A 1 296 ? 120.495 41.385 82.336 1.00 64.71 296 THR A CA 1
ATOM 2155 C C . THR A 1 296 ? 119.485 42.487 82.607 1.00 63.63 296 THR A C 1
ATOM 2156 O O . THR A 1 296 ? 119.138 43.260 81.717 1.00 64.22 296 THR A O 1
ATOM 2160 N N . ASP A 1 297 ? 119.019 42.570 83.843 1.00 62.45 297 ASP A N 1
ATOM 2161 C CA . ASP A 1 297 ? 118.060 43.607 84.181 1.00 61.97 297 ASP A CA 1
ATOM 2162 C C . ASP A 1 297 ? 118.739 44.957 84.402 1.00 59.90 297 ASP A C 1
ATOM 2163 O O . ASP A 1 297 ? 118.239 45.803 85.134 1.00 59.70 297 ASP A O 1
ATOM 2168 N N . ALA A 1 298 ? 119.875 45.162 83.747 1.00 57.50 298 ALA A N 1
ATOM 2169 C CA . ALA A 1 298 ? 120.603 46.411 83.886 1.00 56.11 298 ALA A CA 1
ATOM 2170 C C . ALA A 1 298 ? 119.884 47.575 83.220 1.00 55.40 298 ALA A C 1
ATOM 2171 O O . ALA A 1 298 ? 120.241 48.726 83.454 1.00 55.66 298 ALA A O 1
ATOM 2173 N N . CYS A 1 299 ? 118.872 47.288 82.403 1.00 53.88 299 CYS A N 1
ATOM 2174 C CA . CYS A 1 299 ? 118.156 48.339 81.695 1.00 51.91 299 CYS A CA 1
ATOM 2175 C C . CYS A 1 299 ? 119.090 49.136 80.808 1.00 51.46 299 CYS A C 1
ATOM 2176 O O . CYS A 1 299 ? 119.015 50.369 80.768 1.00 52.29 299 CYS A O 1
ATOM 2179 N N . VAL A 1 300 ? 119.983 48.424 80.119 1.00 50.54 300 VAL A N 1
ATOM 2180 C CA . VAL A 1 300 ? 120.951 49.037 79.210 1.00 48.80 300 VAL A CA 1
ATOM 2181 C C . VAL A 1 300 ? 120.785 48.410 77.850 1.00 48.27 300 VAL A C 1
ATOM 2182 O O . VAL A 1 300 ? 121.094 47.234 77.651 1.00 47.12 300 VAL A O 1
ATOM 2186 N N . THR A 1 301 ? 120.310 49.218 76.912 1.00 48.14 301 THR A N 1
ATOM 2187 C CA . THR A 1 301 ? 120.065 48.767 75.553 1.00 45.95 301 THR A CA 1
ATOM 2188 C C . THR A 1 301 ? 120.736 49.660 74.515 1.00 45.83 301 THR A C 1
ATOM 2189 O O . THR A 1 301 ? 121.093 50.813 74.795 1.00 46.34 301 THR A O 1
ATOM 2193 N N . PRO A 1 302 ? 120.912 49.129 73.291 1.00 44.64 302 PRO A N 1
ATOM 2194 C CA . PRO A 1 302 ? 121.536 49.870 72.198 1.00 42.94 302 PRO A CA 1
ATOM 2195 C C . PRO A 1 302 ? 120.505 50.726 71.486 1.00 41.15 302 PRO A C 1
ATOM 2196 O O . PRO A 1 302 ? 119.400 50.275 71.212 1.00 40.72 302 PRO A O 1
ATOM 2200 N N . VAL A 1 303 ? 120.863 51.967 71.207 1.00 39.48 303 VAL A N 1
ATOM 2201 C CA . VAL A 1 303 ? 119.964 52.864 70.505 1.00 38.19 303 VAL A CA 1
ATOM 2202 C C . VAL A 1 303 ? 120.039 52.465 69.038 1.00 38.35 303 VAL A C 1
ATOM 2203 O O . VAL A 1 303 ? 121.056 52.696 68.391 1.00 40.27 303 VAL A O 1
ATOM 2207 N N . LEU A 1 304 ? 118.983 51.860 68.509 1.00 37.29 304 LEU A N 1
ATOM 2208 C CA . LEU A 1 304 ? 118.988 51.427 67.111 1.00 36.99 304 LEU A CA 1
ATOM 2209 C C . LEU A 1 304 ? 118.372 52.437 66.176 1.00 37.77 304 LEU A C 1
ATOM 2210 O O . LEU A 1 304 ? 117.467 53.161 66.563 1.00 37.96 304 LEU A O 1
ATOM 2215 N N . ALA A 1 305 ? 118.855 52.483 64.939 1.00 38.34 305 ALA A N 1
ATOM 2216 C CA . ALA A 1 305 ? 118.298 53.409 63.958 1.00 38.78 305 ALA A CA 1
ATOM 2217 C C . ALA A 1 305 ? 117.145 52.693 63.251 1.00 39.60 305 ALA A C 1
ATOM 2218 O O . ALA A 1 305 ? 117.005 51.466 63.358 1.00 38.97 305 ALA A O 1
ATOM 2220 N N . TRP A 1 306 ? 116.312 53.459 62.550 1.00 39.33 306 TRP A N 1
ATOM 2221 C CA . TRP A 1 306 ? 115.172 52.892 61.838 1.00 39.58 306 TRP A CA 1
ATOM 2222 C C . TRP A 1 306 ? 115.568 51.592 61.110 1.00 41.56 306 TRP A C 1
ATOM 2223 O O . TRP A 1 306 ? 114.951 50.531 61.301 1.00 40.92 306 TRP A O 1
ATOM 2234 N N . SER A 1 307 ? 116.603 51.688 60.278 1.00 42.53 307 SER A N 1
ATOM 2235 C CA . SER A 1 307 ? 117.097 50.554 59.515 1.00 42.73 307 SER A CA 1
ATOM 2236 C C . SER A 1 307 ? 117.424 49.393 60.438 1.00 43.82 307 SER A C 1
ATOM 2237 O O . SER A 1 307 ? 116.991 48.257 60.201 1.00 45.37 307 SER A O 1
ATOM 2240 N N . GLU A 1 308 ? 118.186 49.687 61.490 1.00 43.64 308 GLU A N 1
ATOM 2241 C CA . GLU A 1 308 ? 118.603 48.691 62.485 1.00 43.59 308 GLU A CA 1
ATOM 2242 C C . GLU A 1 308 ? 117.443 48.076 63.267 1.00 43.14 308 GLU A C 1
ATOM 2243 O O . GLU A 1 308 ? 117.454 46.897 63.591 1.00 42.46 308 GLU A O 1
ATOM 2249 N N . ALA A 1 309 ? 116.441 48.888 63.565 1.00 43.03 309 ALA A N 1
ATOM 2250 C CA . ALA A 1 309 ? 115.294 48.420 64.313 1.00 43.04 309 ALA A CA 1
ATOM 2251 C C . ALA A 1 309 ? 114.497 47.378 63.546 1.00 43.69 309 ALA A C 1
ATOM 2252 O O . ALA A 1 309 ? 114.093 46.363 64.101 1.00 43.38 309 ALA A O 1
ATOM 2254 N N . ALA A 1 310 ? 114.265 47.635 62.270 1.00 45.10 310 ALA A N 1
ATOM 2255 C CA . ALA A 1 310 ? 113.489 46.719 61.453 1.00 47.87 310 ALA A CA 1
ATOM 2256 C C . ALA A 1 310 ? 114.054 45.309 61.437 1.00 50.53 310 ALA A C 1
ATOM 2257 O O . ALA A 1 310 ? 113.328 44.341 61.195 1.00 50.88 310 ALA A O 1
ATOM 2259 N N . ASN A 1 311 ? 115.350 45.185 61.694 1.00 54.15 311 ASN A N 1
ATOM 2260 C CA . ASN A 1 311 ? 115.999 43.874 61.695 1.00 57.50 311 ASN A CA 1
ATOM 2261 C C . ASN A 1 311 ? 116.345 43.404 63.114 1.00 57.38 311 ASN A C 1
ATOM 2262 O O . ASN A 1 311 ? 117.067 42.427 63.298 1.00 57.37 311 ASN A O 1
ATOM 2267 N N . ASN A 1 312 ? 115.826 44.111 64.112 1.00 58.34 312 ASN A N 1
ATOM 2268 C CA . ASN A 1 312 ? 116.071 43.764 65.508 1.00 58.96 312 ASN A CA 1
ATOM 2269 C C . ASN A 1 312 ? 115.458 42.402 65.833 1.00 58.68 312 ASN A C 1
ATOM 2270 O O . ASN A 1 312 ? 114.347 42.091 65.403 1.00 57.05 312 ASN A O 1
ATOM 2275 N N . ASP A 1 313 ? 116.183 41.598 66.603 1.00 58.85 313 ASP A N 1
ATOM 2276 C CA . ASP A 1 313 ? 115.700 40.276 66.963 1.00 59.95 313 ASP A CA 1
ATOM 2277 C C . ASP A 1 313 ? 114.338 40.279 67.638 1.00 59.37 313 ASP A C 1
ATOM 2278 O O . ASP A 1 313 ? 113.407 39.588 67.194 1.00 59.43 313 ASP A O 1
ATOM 2283 N N . HIS A 1 314 ? 114.221 41.050 68.713 1.00 57.51 314 HIS A N 1
ATOM 2284 C CA . HIS A 1 314 ? 112.967 41.115 69.449 1.00 55.06 314 HIS A CA 1
ATOM 2285 C C . HIS A 1 314 ? 111.806 41.608 68.580 1.00 53.50 314 HIS A C 1
ATOM 2286 O O . HIS A 1 314 ? 110.821 40.896 68.389 1.00 52.22 314 HIS A O 1
ATOM 2293 N N . LEU A 1 315 ? 111.925 42.822 68.056 1.00 52.17 315 LEU A N 1
ATOM 2294 C CA . LEU A 1 315 ? 110.881 43.384 67.219 1.00 52.31 315 LEU A CA 1
ATOM 2295 C C . LEU A 1 315 ? 110.485 42.458 66.075 1.00 53.24 315 LEU A C 1
ATOM 2296 O O . LEU A 1 315 ? 109.368 42.555 65.556 1.00 53.05 315 LEU A O 1
ATOM 2301 N N . LYS A 1 316 ? 111.393 41.564 65.676 1.00 53.57 316 LYS A N 1
ATOM 2302 C CA . LYS A 1 316 ? 111.107 40.620 64.591 1.00 52.50 316 LYS A CA 1
ATOM 2303 C C . LYS A 1 316 ? 110.281 39.461 65.111 1.00 51.87 316 LYS A C 1
ATOM 2304 O O . LYS A 1 316 ? 109.258 39.114 64.535 1.00 52.24 316 LYS A O 1
ATOM 2310 N N . ALA A 1 317 ? 110.727 38.877 66.214 1.00 51.78 317 ALA A N 1
ATOM 2311 C CA . ALA A 1 317 ? 110.021 37.761 66.821 1.00 51.22 317 ALA A CA 1
ATOM 2312 C C . ALA A 1 317 ? 108.559 38.133 67.042 1.00 50.29 317 ALA A C 1
ATOM 2313 O O . ALA A 1 317 ? 107.649 37.469 66.539 1.00 49.43 317 ALA A O 1
ATOM 2315 N N . ARG A 1 318 ? 108.333 39.203 67.792 1.00 49.98 318 ARG A N 1
ATOM 2316 C CA . ARG A 1 318 ? 106.971 39.645 68.061 1.00 50.57 318 ARG A CA 1
ATOM 2317 C C . ARG A 1 318 ? 106.359 40.247 66.814 1.00 50.92 318 ARG A C 1
ATOM 2318 O O . ARG A 1 318 ? 105.195 40.642 66.815 1.00 50.48 318 ARG A O 1
ATOM 2326 N N . SER A 1 319 ? 107.156 40.319 65.753 1.00 50.87 319 SER A N 1
ATOM 2327 C CA . SER A 1 319 ? 106.715 40.881 64.478 1.00 50.70 319 SER A CA 1
ATOM 2328 C C . SER A 1 319 ? 106.044 42.249 64.632 1.00 49.43 319 SER A C 1
ATOM 2329 O O . SER A 1 319 ? 104.905 42.453 64.202 1.00 48.30 319 SER A O 1
ATOM 2332 N N . THR A 1 320 ? 106.769 43.180 65.248 1.00 48.50 320 THR A N 1
ATOM 2333 C CA . THR A 1 320 ? 106.282 44.542 65.450 1.00 47.52 320 THR A CA 1
ATOM 2334 C C . THR A 1 320 ? 106.487 45.334 64.158 1.00 47.44 320 THR A C 1
ATOM 2335 O O . THR A 1 320 ? 105.568 45.987 63.658 1.00 46.15 320 THR A O 1
ATOM 2339 N N . VAL A 1 321 ? 107.709 45.278 63.639 1.00 47.08 321 VAL A N 1
ATOM 2340 C CA . VAL A 1 321 ? 108.046 45.940 62.390 1.00 48.39 321 VAL A CA 1
ATOM 2341 C C . VAL A 1 321 ? 108.179 44.835 61.353 1.00 48.62 321 VAL A C 1
ATOM 2342 O O . VAL A 1 321 ? 109.178 44.119 61.305 1.00 48.83 321 VAL A O 1
ATOM 2346 N N . ILE A 1 322 ? 107.149 44.693 60.531 1.00 49.38 322 ILE A N 1
ATOM 2347 C CA . ILE A 1 322 ? 107.112 43.668 59.499 1.00 49.42 322 ILE A CA 1
ATOM 2348 C C . ILE A 1 322 ? 107.205 44.283 58.113 1.00 51.34 322 ILE A C 1
ATOM 2349 O O . ILE A 1 322 ? 106.900 45.470 57.927 1.00 53.36 322 ILE A O 1
ATOM 2354 N N . THR A 1 323 ? 107.598 43.466 57.138 1.00 52.13 323 THR A N 1
ATOM 2355 C CA . THR A 1 323 ? 107.699 43.913 55.750 1.00 52.71 323 THR A CA 1
ATOM 2356 C C . THR A 1 323 ? 106.460 43.393 55.012 1.00 53.35 323 THR A C 1
ATOM 2357 O O . THR A 1 323 ? 106.418 42.246 54.588 1.00 53.30 323 THR A O 1
ATOM 2361 N N . ALA A 1 324 ? 105.438 44.240 54.896 1.00 54.99 324 ALA A N 1
ATOM 2362 C CA . ALA A 1 324 ? 104.200 43.867 54.209 1.00 55.22 324 ALA A CA 1
ATOM 2363 C C . ALA A 1 324 ? 104.295 44.277 52.748 1.00 55.20 324 ALA A C 1
ATOM 2364 O O . ALA A 1 324 ? 104.831 45.333 52.432 1.00 54.38 324 ALA A O 1
ATOM 2366 N N . HIS A 1 325 ? 103.769 43.421 51.874 1.00 56.00 325 HIS A N 1
ATOM 2367 C CA . HIS A 1 325 ? 103.776 43.632 50.433 1.00 54.73 325 HIS A CA 1
ATOM 2368 C C . HIS A 1 325 ? 104.246 45.007 50.069 1.00 52.85 325 HIS A C 1
ATOM 2369 O O . HIS A 1 325 ? 103.450 45.934 49.956 1.00 52.24 325 HIS A O 1
ATOM 2376 N N . GLY A 1 326 ? 105.549 45.127 49.880 1.00 51.64 326 GLY A N 1
ATOM 2377 C CA . GLY A 1 326 ? 106.117 46.407 49.533 1.00 52.32 326 GLY A CA 1
ATOM 2378 C C . GLY A 1 326 ? 107.242 46.770 50.476 1.00 52.92 326 GLY A C 1
ATOM 2379 O O . GLY A 1 326 ? 108.319 46.175 50.416 1.00 52.56 326 GLY A O 1
ATOM 2380 N N . VAL A 1 327 ? 107.001 47.729 51.367 1.00 53.29 327 VAL A N 1
ATOM 2381 C CA . VAL A 1 327 ? 108.050 48.148 52.289 1.00 53.44 327 VAL A CA 1
ATOM 2382 C C . VAL A 1 327 ? 107.790 47.913 53.782 1.00 51.16 327 VAL A C 1
ATOM 2383 O O . VAL A 1 327 ? 106.709 47.484 54.201 1.00 48.58 327 VAL A O 1
ATOM 2387 N N . GLN A 1 328 ? 108.830 48.194 54.561 1.00 49.47 328 GLN A N 1
ATOM 2388 C CA . GLN A 1 328 ? 108.834 48.040 56.010 1.00 48.31 328 GLN A CA 1
ATOM 2389 C C . GLN A 1 328 ? 107.821 48.971 56.674 1.00 47.86 328 GLN A C 1
ATOM 2390 O O . GLN A 1 328 ? 107.703 50.131 56.279 1.00 48.70 328 GLN A O 1
ATOM 2396 N N . GLN A 1 329 ? 107.116 48.466 57.687 1.00 45.92 329 GLN A N 1
ATOM 2397 C CA . GLN A 1 329 ? 106.122 49.245 58.410 1.00 43.76 329 GLN A CA 1
ATOM 2398 C C . GLN A 1 329 ? 105.844 48.663 59.795 1.00 43.52 329 GLN A C 1
ATOM 2399 O O . GLN A 1 329 ? 106.466 47.680 60.203 1.00 43.90 329 GLN A O 1
ATOM 2405 N N . ALA A 1 330 ? 104.903 49.264 60.517 1.00 41.95 330 ALA A N 1
ATOM 2406 C CA . ALA A 1 330 ? 104.571 48.799 61.861 1.00 41.13 330 ALA A CA 1
ATOM 2407 C C . ALA A 1 330 ? 103.300 47.963 61.893 1.00 41.02 330 ALA A C 1
ATOM 2408 O O . ALA A 1 330 ? 102.266 48.380 61.380 1.00 41.96 330 ALA A O 1
ATOM 2410 N N . ALA A 1 331 ? 103.372 46.782 62.500 1.00 41.37 331 ALA A N 1
ATOM 2411 C CA . ALA A 1 331 ? 102.202 45.909 62.586 1.00 41.14 331 ALA A CA 1
ATOM 2412 C C . ALA A 1 331 ? 101.131 46.540 63.465 1.00 42.17 331 ALA A C 1
ATOM 2413 O O . ALA A 1 331 ? 101.430 47.353 64.341 1.00 42.64 331 ALA A O 1
ATOM 2415 N N . PRO A 1 332 ? 99.865 46.170 63.245 1.00 42.82 332 PRO A N 1
ATOM 2416 C CA . PRO A 1 332 ? 98.738 46.696 64.021 1.00 43.92 332 PRO A CA 1
ATOM 2417 C C . PRO A 1 332 ? 98.954 46.531 65.531 1.00 44.87 332 PRO A C 1
ATOM 2418 O O . PRO A 1 332 ? 99.714 45.653 65.966 1.00 45.40 332 PRO A O 1
ATOM 2422 N N . ALA A 1 333 ? 98.272 47.360 66.323 1.00 44.40 333 ALA A N 1
ATOM 2423 C CA . ALA A 1 333 ? 98.379 47.296 67.778 1.00 43.95 333 ALA A CA 1
ATOM 2424 C C . ALA A 1 333 ? 97.211 47.999 68.453 1.00 44.48 333 ALA A C 1
ATOM 2425 O O . ALA A 1 333 ? 96.606 48.905 67.890 1.00 44.92 333 ALA A O 1
ATOM 2427 N N . PRO A 1 334 ? 96.859 47.571 69.666 1.00 45.53 334 PRO A N 1
ATOM 2428 C CA . PRO A 1 334 ? 97.494 46.490 70.412 1.00 46.33 334 PRO A CA 1
ATOM 2429 C C . PRO A 1 334 ? 97.029 45.169 69.834 1.00 48.35 334 PRO A C 1
ATOM 2430 O O . PRO A 1 334 ? 96.287 45.144 68.851 1.00 48.22 334 PRO A O 1
ATOM 2434 N N . ARG A 1 335 ? 97.438 44.077 70.469 1.00 50.62 335 ARG A N 1
ATOM 2435 C CA . ARG A 1 335 ? 97.098 42.730 70.010 1.00 52.17 335 ARG A CA 1
ATOM 2436 C C . ARG A 1 335 ? 95.991 42.067 70.818 1.00 54.51 335 ARG A C 1
ATOM 2437 O O . ARG A 1 335 ? 96.017 42.065 72.044 1.00 55.12 335 ARG A O 1
ATOM 2445 N N . PHE A 1 336 ? 95.020 41.505 70.109 1.00 57.26 336 PHE A N 1
ATOM 2446 C CA . PHE A 1 336 ? 93.887 40.834 70.733 1.00 59.72 336 PHE A CA 1
ATOM 2447 C C . PHE A 1 336 ? 94.036 39.306 70.569 1.00 61.67 336 PHE A C 1
ATOM 2448 O O . PHE A 1 336 ? 94.539 38.830 69.544 1.00 62.82 336 PHE A O 1
ATOM 2456 N N . SER A 1 337 ? 93.600 38.549 71.580 1.00 62.50 337 SER A N 1
ATOM 2457 C CA . SER A 1 337 ? 93.721 37.088 71.590 1.00 62.43 337 SER A CA 1
ATOM 2458 C C . SER A 1 337 ? 92.647 36.294 70.854 1.00 63.00 337 SER A C 1
ATOM 2459 O O . SER A 1 337 ? 92.937 35.226 70.316 1.00 63.05 337 SER A O 1
ATOM 2462 N N . ARG A 1 338 ? 91.411 36.787 70.834 1.00 64.06 338 ARG A N 1
ATOM 2463 C CA . ARG A 1 338 ? 90.341 36.063 70.138 1.00 64.98 338 ARG A CA 1
ATOM 2464 C C . ARG A 1 338 ? 89.925 36.715 68.812 1.00 65.16 338 ARG A C 1
ATOM 2465 O O . ARG A 1 338 ? 89.477 36.027 67.892 1.00 66.27 338 ARG A O 1
ATOM 2473 N N . THR A 1 339 ? 90.059 38.036 68.717 1.00 64.13 339 THR A N 1
ATOM 2474 C CA . THR A 1 339 ? 89.700 38.741 67.495 1.00 62.68 339 THR A CA 1
ATOM 2475 C C . THR A 1 339 ? 90.857 39.624 67.033 1.00 61.95 339 THR A C 1
ATOM 2476 O O . THR A 1 339 ? 90.706 40.838 66.889 1.00 62.56 339 THR A O 1
ATOM 2480 N N . PRO A 1 340 ? 92.026 39.018 66.779 1.00 60.79 340 PRO A N 1
ATOM 2481 C CA . PRO A 1 340 ? 93.199 39.767 66.336 1.00 60.60 340 PRO A CA 1
ATOM 2482 C C . PRO A 1 340 ? 92.959 40.544 65.056 1.00 60.51 340 PRO A C 1
ATOM 2483 O O . PRO A 1 340 ? 91.895 40.455 64.447 1.00 58.79 340 PRO A O 1
ATOM 2487 N N . ALA A 1 341 ? 93.962 41.320 64.670 1.00 61.95 341 ALA A N 1
ATOM 2488 C CA . ALA A 1 341 ? 93.889 42.117 63.458 1.00 62.91 341 ALA A CA 1
ATOM 2489 C C . ALA A 1 341 ? 94.329 41.243 62.293 1.00 62.89 341 ALA A C 1
ATOM 2490 O O . ALA A 1 341 ? 95.315 40.509 62.392 1.00 62.68 341 ALA A O 1
ATOM 2492 N N . GLY A 1 342 ? 93.589 41.315 61.195 1.00 62.85 342 GLY A N 1
ATOM 2493 C CA . GLY A 1 342 ? 93.943 40.531 60.032 1.00 63.22 342 GLY A CA 1
ATOM 2494 C C . GLY A 1 342 ? 95.268 41.021 59.481 1.00 63.60 342 GLY A C 1
ATOM 2495 O O . GLY A 1 342 ? 95.802 42.025 59.956 1.00 64.15 342 GLY A O 1
ATOM 2496 N N . PRO A 1 343 ? 95.836 40.330 58.485 1.00 63.86 343 PRO A N 1
ATOM 2497 C CA . PRO A 1 343 ? 97.114 40.767 57.917 1.00 63.55 343 PRO A CA 1
ATOM 2498 C C . PRO A 1 343 ? 96.946 42.158 57.296 1.00 62.81 343 PRO A C 1
ATOM 2499 O O . PRO A 1 343 ? 95.862 42.506 56.823 1.00 61.99 343 PRO A O 1
ATOM 2503 N N . VAL A 1 344 ? 98.011 42.951 57.303 1.00 61.69 344 VAL A N 1
ATOM 2504 C CA . VAL A 1 344 ? 97.935 44.299 56.757 1.00 61.20 344 VAL A CA 1
ATOM 2505 C C . VAL A 1 344 ? 97.758 44.395 55.260 1.00 60.44 344 VAL A C 1
ATOM 2506 O O . VAL A 1 344 ? 98.535 43.825 54.495 1.00 60.75 344 VAL A O 1
ATOM 2510 N N . ARG A 1 345 ? 96.733 45.133 54.848 1.00 58.75 345 ARG A N 1
ATOM 2511 C CA . ARG A 1 345 ? 96.475 45.346 53.436 1.00 57.64 345 ARG A CA 1
ATOM 2512 C C . ARG A 1 345 ? 97.296 46.553 53.024 1.00 56.91 345 ARG A C 1
ATOM 2513 O O . ARG A 1 345 ? 97.798 47.285 53.871 1.00 58.53 345 ARG A O 1
ATOM 2521 N N . PRO A 1 346 ? 97.445 46.782 51.717 1.00 55.04 346 PRO A N 1
ATOM 2522 C CA . PRO A 1 346 ? 98.223 47.923 51.233 1.00 53.45 346 PRO A CA 1
ATOM 2523 C C . PRO A 1 346 ? 97.370 49.166 51.085 1.00 51.34 346 PRO A C 1
ATOM 2524 O O . PRO A 1 346 ? 96.150 49.098 51.150 1.00 51.85 346 PRO A O 1
ATOM 2528 N N . PRO A 1 347 ? 98.006 50.325 50.897 1.00 49.72 347 PRO A N 1
ATOM 2529 C CA . PRO A 1 347 ? 97.253 51.571 50.736 1.00 49.51 347 PRO A CA 1
ATOM 2530 C C . PRO A 1 347 ? 96.464 51.486 49.433 1.00 50.33 347 PRO A C 1
ATOM 2531 O O . PRO A 1 347 ? 96.817 50.714 48.536 1.00 49.46 347 PRO A O 1
ATOM 2535 N N . PRO A 1 348 ? 95.401 52.288 49.306 1.00 50.64 348 PRO A N 1
ATOM 2536 C CA . PRO A 1 348 ? 94.564 52.296 48.108 1.00 50.95 348 PRO A CA 1
ATOM 2537 C C . PRO A 1 348 ? 95.380 52.481 46.836 1.00 52.08 348 PRO A C 1
ATOM 2538 O O . PRO A 1 348 ? 95.980 53.539 46.622 1.00 51.10 348 PRO A O 1
ATOM 2542 N N . ALA A 1 349 ? 95.398 51.445 45.997 1.00 53.65 349 ALA A N 1
ATOM 2543 C CA . ALA A 1 349 ? 96.131 51.486 44.734 1.00 54.44 349 ALA A CA 1
ATOM 2544 C C . ALA A 1 349 ? 95.470 52.487 43.799 1.00 55.21 349 ALA A C 1
ATOM 2545 O O . ALA A 1 349 ? 96.133 53.107 42.970 1.00 54.75 349 ALA A O 1
ATOM 2547 N N . ALA A 1 350 ? 94.160 52.646 43.950 1.00 56.74 350 ALA A N 1
ATOM 2548 C CA . ALA A 1 350 ? 93.397 53.583 43.136 1.00 57.86 350 ALA A CA 1
ATOM 2549 C C . ALA A 1 350 ? 92.080 53.896 43.833 1.00 59.19 350 ALA A C 1
ATOM 2550 O O . ALA A 1 350 ? 91.526 53.056 44.545 1.00 58.73 350 ALA A O 1
ATOM 2552 N N . ALA A 1 351 ? 91.583 55.108 43.624 1.00 60.70 351 ALA A N 1
ATOM 2553 C CA . ALA A 1 351 ? 90.335 55.529 44.241 1.00 63.35 351 ALA A CA 1
ATOM 2554 C C . ALA A 1 351 ? 89.184 54.626 43.817 1.00 65.07 351 ALA A C 1
ATOM 2555 O O . ALA A 1 351 ? 89.090 54.248 42.655 1.00 66.64 351 ALA A O 1
ATOM 2557 N N . THR A 1 352 ? 88.317 54.275 44.762 1.00 67.30 352 THR A N 1
ATOM 2558 C CA . THR A 1 352 ? 87.164 53.438 44.458 1.00 69.77 352 THR A CA 1
ATOM 2559 C C . THR A 1 352 ? 86.018 54.395 44.148 1.00 73.15 352 THR A C 1
ATOM 2560 O O . THR A 1 352 ? 85.861 55.408 44.821 1.00 72.88 352 THR A O 1
ATOM 2564 N N . PRO A 1 353 ? 85.196 54.080 43.127 1.00 76.87 353 PRO A N 1
ATOM 2565 C CA . PRO A 1 353 ? 84.052 54.896 42.695 1.00 79.00 353 PRO A CA 1
ATOM 2566 C C . PRO A 1 353 ? 83.359 55.693 43.796 1.00 80.94 353 PRO A C 1
ATOM 2567 O O . PRO A 1 353 ? 83.846 56.746 44.219 1.00 81.09 353 PRO A O 1
ATOM 2571 N N . ILE A 1 354 ? 82.216 55.194 44.247 1.00 82.70 354 ILE A N 1
ATOM 2572 C CA . ILE A 1 354 ? 81.464 55.859 45.295 1.00 84.80 354 ILE A CA 1
ATOM 2573 C C . ILE A 1 354 ? 80.155 55.130 45.454 1.00 87.53 354 ILE A C 1
ATOM 2574 O O . ILE A 1 354 ? 79.622 55.027 46.556 1.00 87.62 354 ILE A O 1
ATOM 2579 N N . ASP A 1 355 ? 79.635 54.621 44.344 1.00 90.79 355 ASP A N 1
ATOM 2580 C CA . ASP A 1 355 ? 78.390 53.882 44.400 1.00 94.14 355 ASP A CA 1
ATOM 2581 C C . ASP A 1 355 ? 78.740 52.426 44.655 1.00 95.15 355 ASP A C 1
ATOM 2582 O O . ASP A 1 355 ? 77.855 51.581 44.797 1.00 95.61 355 ASP A O 1
ATOM 2587 N N . GLU A 1 356 ? 80.037 52.136 44.719 1.00 96.15 356 GLU A N 1
ATOM 2588 C CA . GLU A 1 356 ? 80.485 50.772 44.972 1.00 97.20 356 GLU A CA 1
ATOM 2589 C C . GLU A 1 356 ? 80.827 50.621 46.453 1.00 97.60 356 GLU A C 1
ATOM 2590 O O . GLU A 1 356 ? 81.579 49.726 46.838 1.00 97.80 356 GLU A O 1
ATOM 2596 N N . ILE A 1 357 ? 80.260 51.506 47.274 1.00 98.19 357 ILE A N 1
ATOM 2597 C CA . ILE A 1 357 ? 80.484 51.503 48.722 1.00 98.57 357 ILE A CA 1
ATOM 2598 C C . ILE A 1 357 ? 80.197 50.163 49.396 1.00 99.28 357 ILE A C 1
ATOM 2599 O O . ILE A 1 357 ? 80.962 49.211 49.248 1.00 99.86 357 ILE A O 1
ATOM 2604 N N . ASN A 1 358 ? 79.091 50.101 50.132 1.00 99.53 358 ASN A N 1
ATOM 2605 C CA . ASN A 1 358 ? 78.693 48.901 50.864 1.00 100.00 358 ASN A CA 1
ATOM 2606 C C . ASN A 1 358 ? 77.624 49.335 51.850 1.00 99.39 358 ASN A C 1
ATOM 2607 O O . ASN A 1 358 ? 76.796 48.537 52.287 1.00 100.09 358 ASN A O 1
ATOM 2612 N N . TRP A 1 359 ? 77.644 50.620 52.187 1.00 98.22 359 TRP A N 1
ATOM 2613 C CA . TRP A 1 359 ? 76.694 51.164 53.145 1.00 96.63 359 TRP A CA 1
ATOM 2614 C C . TRP A 1 359 ? 75.458 51.733 52.447 1.00 96.65 359 TRP A C 1
ATOM 2615 O O . TRP A 1 359 ? 74.335 51.343 52.844 1.00 96.54 359 TRP A O 1
ATOM 2627 N N . GLY B 1 4 ? 77.353 60.083 84.349 1.00 60.68 4 GLY B N 1
ATOM 2628 C CA . GLY B 1 4 ? 78.747 60.264 84.852 1.00 60.62 4 GLY B CA 1
ATOM 2629 C C . GLY B 1 4 ? 79.798 59.560 84.013 1.00 61.15 4 GLY B C 1
ATOM 2630 O O . GLY B 1 4 ? 80.321 58.521 84.416 1.00 62.29 4 GLY B O 1
ATOM 2631 N N . GLY B 1 5 ? 80.109 60.118 82.844 1.00 61.25 5 GLY B N 1
ATOM 2632 C CA . GLY B 1 5 ? 81.110 59.523 81.967 1.00 61.12 5 GLY B CA 1
ATOM 2633 C C . GLY B 1 5 ? 80.607 58.414 81.046 1.00 60.36 5 GLY B C 1
ATOM 2634 O O . GLY B 1 5 ? 79.785 57.592 81.461 1.00 59.73 5 GLY B O 1
ATOM 2635 N N . PRO B 1 6 ? 81.096 58.350 79.788 1.00 59.84 6 PRO B N 1
ATOM 2636 C CA . PRO B 1 6 ? 80.670 57.323 78.832 1.00 58.08 6 PRO B CA 1
ATOM 2637 C C . PRO B 1 6 ? 81.066 55.917 79.257 1.00 56.96 6 PRO B C 1
ATOM 2638 O O . PRO B 1 6 ? 80.434 54.954 78.850 1.00 57.03 6 PRO B O 1
ATOM 2642 N N . LEU B 1 7 ? 82.116 55.801 80.065 1.00 56.02 7 LEU B N 1
ATOM 2643 C CA . LEU B 1 7 ? 82.563 54.491 80.516 1.00 55.72 7 LEU B CA 1
ATOM 2644 C C . LEU B 1 7 ? 81.994 54.104 81.871 1.00 55.64 7 LEU B C 1
ATOM 2645 O O . LEU B 1 7 ? 82.521 53.206 82.543 1.00 56.53 7 LEU B O 1
ATOM 2650 N N . ALA B 1 8 ? 80.910 54.774 82.261 1.00 55.54 8 ALA B N 1
ATOM 2651 C CA . ALA B 1 8 ? 80.239 54.526 83.546 1.00 55.00 8 ALA B CA 1
ATOM 2652 C C . ALA B 1 8 ? 79.681 53.105 83.686 1.00 54.71 8 ALA B C 1
ATOM 2653 O O . ALA B 1 8 ? 78.984 52.619 82.806 1.00 55.60 8 ALA B O 1
ATOM 2655 N N . GLY B 1 9 ? 79.987 52.447 84.797 1.00 54.59 9 GLY B N 1
ATOM 2656 C CA . GLY B 1 9 ? 79.493 51.102 85.002 1.00 54.04 9 GLY B CA 1
ATOM 2657 C C . GLY B 1 9 ? 80.569 50.066 84.767 1.00 55.05 9 GLY B C 1
ATOM 2658 O O . GLY B 1 9 ? 80.405 48.898 85.128 1.00 54.70 9 GLY B O 1
ATOM 2659 N N . VAL B 1 10 ? 81.681 50.481 84.171 1.00 55.41 10 VAL B N 1
ATOM 2660 C CA . VAL B 1 10 ? 82.764 49.543 83.902 1.00 55.57 10 VAL B CA 1
ATOM 2661 C C . VAL B 1 10 ? 83.594 49.237 85.141 1.00 56.16 10 VAL B C 1
ATOM 2662 O O . VAL B 1 10 ? 84.151 50.129 85.770 1.00 56.08 10 VAL B O 1
ATOM 2666 N N . LYS B 1 11 ? 83.670 47.962 85.485 1.00 57.33 11 LYS B N 1
ATOM 2667 C CA . LYS B 1 11 ? 84.437 47.541 86.643 1.00 58.54 11 LYS B CA 1
ATOM 2668 C C . LYS B 1 11 ? 85.880 47.324 86.188 1.00 58.13 11 LYS B C 1
ATOM 2669 O O . LYS B 1 11 ? 86.129 46.536 85.272 1.00 58.37 11 LYS B O 1
ATOM 2675 N N . VAL B 1 12 ? 86.830 48.013 86.817 1.00 57.54 12 VAL B N 1
ATOM 2676 C CA . VAL B 1 12 ? 88.232 47.853 86.442 1.00 57.16 12 VAL B CA 1
ATOM 2677 C C . VAL B 1 12 ? 89.113 47.491 87.633 1.00 57.12 12 VAL B C 1
ATOM 2678 O O . VAL B 1 12 ? 88.945 48.024 88.721 1.00 57.18 12 VAL B O 1
ATOM 2682 N N . ILE B 1 13 ? 90.055 46.581 87.419 1.00 57.69 13 ILE B N 1
ATOM 2683 C CA . ILE B 1 13 ? 90.967 46.162 88.479 1.00 58.54 13 ILE B CA 1
ATOM 2684 C C . ILE B 1 13 ? 92.397 46.493 88.077 1.00 59.84 13 ILE B C 1
ATOM 2685 O O . ILE B 1 13 ? 92.959 45.883 87.174 1.00 60.90 13 ILE B O 1
ATOM 2690 N N . GLU B 1 14 ? 92.984 47.461 88.760 1.00 60.48 14 GLU B N 1
ATOM 2691 C CA . GLU B 1 14 ? 94.341 47.882 88.471 1.00 60.59 14 GLU B CA 1
ATOM 2692 C C . GLU B 1 14 ? 95.303 47.115 89.397 1.00 62.13 14 GLU B C 1
ATOM 2693 O O . GLU B 1 14 ? 95.080 47.065 90.606 1.00 63.84 14 GLU B O 1
ATOM 2699 N N . LEU B 1 15 ? 96.359 46.512 88.846 1.00 62.30 15 LEU B N 1
ATOM 2700 C CA . LEU B 1 15 ? 97.309 45.756 89.667 1.00 62.47 15 LEU B CA 1
ATOM 2701 C C . LEU B 1 15 ? 98.674 46.408 89.871 1.00 63.88 15 LEU B C 1
ATOM 2702 O O . LEU B 1 15 ? 98.936 46.989 90.924 1.00 64.38 15 LEU B O 1
ATOM 2707 N N . GLY B 1 16 ? 99.554 46.289 88.879 1.00 65.19 16 GLY B N 1
ATOM 2708 C CA . GLY B 1 16 ? 100.878 46.889 88.986 1.00 66.15 16 GLY B CA 1
ATOM 2709 C C . GLY B 1 16 ? 100.752 48.385 89.198 1.00 66.93 16 GLY B C 1
ATOM 2710 O O . GLY B 1 16 ? 99.783 49.002 88.735 1.00 67.62 16 GLY B O 1
ATOM 2711 N N . GLY B 1 17 ? 101.724 48.985 89.878 1.00 66.66 17 GLY B N 1
ATOM 2712 C CA . GLY B 1 17 ? 101.622 50.412 90.145 1.00 65.54 17 GLY B CA 1
ATOM 2713 C C . GLY B 1 17 ? 102.750 51.307 89.676 1.00 63.95 17 GLY B C 1
ATOM 2714 O O . GLY B 1 17 ? 103.436 51.937 90.487 1.00 64.80 17 GLY B O 1
ATOM 2715 N N . ILE B 1 18 ? 102.934 51.386 88.367 1.00 61.24 18 ILE B N 1
ATOM 2716 C CA . ILE B 1 18 ? 103.986 52.216 87.840 1.00 58.03 18 ILE B CA 1
ATOM 2717 C C . ILE B 1 18 ? 103.812 52.618 86.393 1.00 56.35 18 ILE B C 1
ATOM 2718 O O . ILE B 1 18 ? 103.602 51.783 85.503 1.00 55.36 18 ILE B O 1
ATOM 2723 N N . GLY B 1 19 ? 103.888 53.928 86.188 1.00 54.55 19 GLY B N 1
ATOM 2724 C CA . GLY B 1 19 ? 103.782 54.505 84.864 1.00 52.23 19 GLY B CA 1
ATOM 2725 C C . GLY B 1 19 ? 102.529 54.190 84.084 1.00 50.45 19 GLY B C 1
ATOM 2726 O O . GLY B 1 19 ? 101.428 54.531 84.516 1.00 51.26 19 GLY B O 1
ATOM 2727 N N . PRO B 1 20 ? 102.671 53.537 82.916 1.00 48.38 20 PRO B N 1
ATOM 2728 C CA . PRO B 1 20 ? 101.525 53.187 82.074 1.00 45.99 20 PRO B CA 1
ATOM 2729 C C . PRO B 1 20 ? 100.338 52.573 82.807 1.00 44.60 20 PRO B C 1
ATOM 2730 O O . PRO B 1 20 ? 99.210 53.068 82.683 1.00 43.73 20 PRO B O 1
ATOM 2734 N N . GLY B 1 21 ? 100.584 51.516 83.579 1.00 42.15 21 GLY B N 1
ATOM 2735 C CA . GLY B 1 21 ? 99.493 50.874 84.294 1.00 41.65 21 GLY B CA 1
ATOM 2736 C C . GLY B 1 21 ? 98.525 51.859 84.927 1.00 41.62 21 GLY B C 1
ATOM 2737 O O . GLY B 1 21 ? 97.385 52.033 84.477 1.00 40.44 21 GLY B O 1
ATOM 2738 N N . PRO B 1 22 ? 98.970 52.533 85.991 1.00 42.01 22 PRO B N 1
ATOM 2739 C CA . PRO B 1 22 ? 98.165 53.517 86.714 1.00 42.64 22 PRO B CA 1
ATOM 2740 C C . PRO B 1 22 ? 97.665 54.703 85.874 1.00 42.27 22 PRO B C 1
ATOM 2741 O O . PRO B 1 22 ? 96.546 55.191 86.083 1.00 41.72 22 PRO B O 1
ATOM 2745 N N . HIS B 1 23 ? 98.470 55.164 84.921 1.00 41.90 23 HIS B N 1
ATOM 2746 C CA . HIS B 1 23 ? 98.023 56.278 84.094 1.00 42.82 23 HIS B CA 1
ATOM 2747 C C . HIS B 1 23 ? 96.797 55.875 83.272 1.00 43.03 23 HIS B C 1
ATOM 2748 O O . HIS B 1 23 ? 95.912 56.697 83.046 1.00 44.98 23 HIS B O 1
ATOM 2755 N N . ALA B 1 24 ? 96.741 54.624 82.820 1.00 41.99 24 ALA B N 1
ATOM 2756 C CA . ALA B 1 24 ? 95.590 54.169 82.047 1.00 41.36 24 ALA B CA 1
ATOM 2757 C C . ALA B 1 24 ? 94.410 54.170 83.001 1.00 42.98 24 ALA B C 1
ATOM 2758 O O . ALA B 1 24 ? 93.332 54.717 82.711 1.00 41.84 24 ALA B O 1
ATOM 2760 N N . GLY B 1 25 ? 94.640 53.548 84.156 1.00 43.60 25 GLY B N 1
ATOM 2761 C CA . GLY B 1 25 ? 93.625 53.479 85.183 1.00 42.08 25 GLY B CA 1
ATOM 2762 C C . GLY B 1 25 ? 93.015 54.850 85.341 1.00 42.46 25 GLY B C 1
ATOM 2763 O O . GLY B 1 25 ? 91.802 54.985 85.265 1.00 44.56 25 GLY B O 1
ATOM 2764 N N . MET B 1 26 ? 93.846 55.871 85.531 1.00 41.09 26 MET B N 1
ATOM 2765 C CA . MET B 1 26 ? 93.341 57.231 85.704 1.00 40.65 26 MET B CA 1
ATOM 2766 C C . MET B 1 26 ? 92.298 57.615 84.670 1.00 41.15 26 MET B C 1
ATOM 2767 O O . MET B 1 26 ? 91.157 57.927 85.022 1.00 40.18 26 MET B O 1
ATOM 2772 N N . VAL B 1 27 ? 92.695 57.595 83.396 1.00 42.18 27 VAL B N 1
ATOM 2773 C CA . VAL B 1 27 ? 91.797 57.962 82.294 1.00 42.67 27 VAL B CA 1
ATOM 2774 C C . VAL B 1 27 ? 90.486 57.189 82.384 1.00 43.02 27 VAL B C 1
ATOM 2775 O O . VAL B 1 27 ? 89.396 57.758 82.211 1.00 42.36 27 VAL B O 1
ATOM 2779 N N . LEU B 1 28 ? 90.598 55.889 82.649 1.00 43.10 28 LEU B N 1
ATOM 2780 C CA . LEU B 1 28 ? 89.415 55.045 82.794 1.00 44.73 28 LEU B CA 1
ATOM 2781 C C . LEU B 1 28 ? 88.484 55.713 83.832 1.00 47.06 28 LEU B C 1
ATOM 2782 O O . LEU B 1 28 ? 87.299 55.945 83.561 1.00 47.30 28 LEU B O 1
ATOM 2787 N N . ALA B 1 29 ? 89.034 56.057 84.998 1.00 47.78 29 ALA B N 1
ATOM 2788 C CA . ALA B 1 29 ? 88.256 56.699 86.051 1.00 48.91 29 ALA B CA 1
ATOM 2789 C C . ALA B 1 29 ? 87.715 58.032 85.572 1.00 49.98 29 ALA B C 1
ATOM 2790 O O . ALA B 1 29 ? 86.547 58.359 85.784 1.00 51.21 29 ALA B O 1
ATOM 2792 N N . ASP B 1 30 ? 88.576 58.809 84.929 1.00 50.89 30 ASP B N 1
ATOM 2793 C CA . ASP B 1 30 ? 88.191 60.123 84.422 1.00 51.67 30 ASP B CA 1
ATOM 2794 C C . ASP B 1 30 ? 86.995 60.014 83.492 1.00 51.77 30 ASP B C 1
ATOM 2795 O O . ASP B 1 30 ? 86.194 60.935 83.382 1.00 51.48 30 ASP B O 1
ATOM 2800 N N . LEU B 1 31 ? 86.886 58.886 82.806 1.00 52.81 31 LEU B N 1
ATOM 2801 C CA . LEU B 1 31 ? 85.774 58.704 81.894 1.00 54.06 31 LEU B CA 1
ATOM 2802 C C . LEU B 1 31 ? 84.568 57.997 82.532 1.00 54.81 31 LEU B C 1
ATOM 2803 O O . LEU B 1 31 ? 83.663 57.537 81.828 1.00 55.91 31 LEU B O 1
ATOM 2808 N N . GLY B 1 32 ? 84.558 57.911 83.864 1.00 54.49 32 GLY B N 1
ATOM 2809 C CA . GLY B 1 32 ? 83.428 57.313 84.560 1.00 53.08 32 GLY B CA 1
ATOM 2810 C C . GLY B 1 32 ? 83.523 55.884 85.046 1.00 52.90 32 GLY B C 1
ATOM 2811 O O . GLY B 1 32 ? 82.663 55.443 85.808 1.00 53.27 32 GLY B O 1
ATOM 2812 N N . ALA B 1 33 ? 84.548 55.154 84.616 1.00 52.66 33 ALA B N 1
ATOM 2813 C CA . ALA B 1 33 ? 84.706 53.765 85.030 1.00 51.69 33 ALA B CA 1
ATOM 2814 C C . ALA B 1 33 ? 84.968 53.645 86.530 1.00 51.85 33 ALA B C 1
ATOM 2815 O O . ALA B 1 33 ? 85.513 54.539 87.166 1.00 51.49 33 ALA B O 1
ATOM 2817 N N . ASP B 1 34 ? 84.564 52.516 87.085 1.00 52.66 34 ASP B N 1
ATOM 2818 C CA . ASP B 1 34 ? 84.740 52.236 88.495 1.00 52.18 34 ASP B CA 1
ATOM 2819 C C . ASP B 1 34 ? 86.082 51.532 88.610 1.00 51.45 34 ASP B C 1
ATOM 2820 O O . ASP B 1 34 ? 86.159 50.308 88.522 1.00 51.40 34 ASP B O 1
ATOM 2825 N N . VAL B 1 35 ? 87.145 52.306 88.786 1.00 50.77 35 VAL B N 1
ATOM 2826 C CA . VAL B 1 35 ? 88.475 51.722 88.882 1.00 51.18 35 VAL B CA 1
ATOM 2827 C C . VAL B 1 35 ? 88.843 51.406 90.329 1.00 51.80 35 VAL B C 1
ATOM 2828 O O . VAL B 1 35 ? 88.571 52.199 91.225 1.00 52.82 35 VAL B O 1
ATOM 2832 N N . VAL B 1 36 ? 89.453 50.242 90.550 1.00 51.69 36 VAL B N 1
ATOM 2833 C CA . VAL B 1 36 ? 89.864 49.831 91.889 1.00 51.57 36 VAL B CA 1
ATOM 2834 C C . VAL B 1 36 ? 91.244 49.203 91.883 1.00 53.17 36 VAL B C 1
ATOM 2835 O O . VAL B 1 36 ? 91.452 48.148 91.295 1.00 53.18 36 VAL B O 1
ATOM 2839 N N . ARG B 1 37 ? 92.183 49.863 92.549 1.00 55.33 37 ARG B N 1
ATOM 2840 C CA . ARG B 1 37 ? 93.558 49.389 92.644 1.00 57.75 37 ARG B CA 1
ATOM 2841 C C . ARG B 1 37 ? 93.691 48.296 93.684 1.00 59.66 37 ARG B C 1
ATOM 2842 O O . ARG B 1 37 ? 93.115 48.383 94.767 1.00 60.14 37 ARG B O 1
ATOM 2850 N N . VAL B 1 38 ? 94.472 47.276 93.359 1.00 61.97 38 VAL B N 1
ATOM 2851 C CA . VAL B 1 38 ? 94.696 46.163 94.270 1.00 65.18 38 VAL B CA 1
ATOM 2852 C C . VAL B 1 38 ? 96.197 46.021 94.499 1.00 67.93 38 VAL B C 1
ATOM 2853 O O . VAL B 1 38 ? 96.929 45.648 93.583 1.00 68.11 38 VAL B O 1
ATOM 2857 N N . ARG B 1 39 ? 96.651 46.306 95.719 1.00 71.31 39 ARG B N 1
ATOM 2858 C CA . ARG B 1 39 ? 98.078 46.239 96.040 1.00 75.65 39 ARG B CA 1
ATOM 2859 C C . ARG B 1 39 ? 98.392 45.903 97.494 1.00 77.95 39 ARG B C 1
ATOM 2860 O O . ARG B 1 39 ? 97.581 46.158 98.384 1.00 78.93 39 ARG B O 1
ATOM 2868 N N . ARG B 1 40 ? 99.577 45.344 97.735 1.00 80.25 40 ARG B N 1
ATOM 2869 C CA . ARG B 1 40 ? 99.970 44.995 99.095 1.00 82.81 40 ARG B CA 1
ATOM 2870 C C . ARG B 1 40 ? 99.999 46.253 99.948 1.00 82.99 40 ARG B C 1
ATOM 2871 O O . ARG B 1 40 ? 100.257 47.352 99.453 1.00 81.70 40 ARG B O 1
ATOM 2879 N N . PRO B 1 41 ? 99.736 46.102 101.252 1.00 83.98 41 PRO B N 1
ATOM 2880 C CA . PRO B 1 41 ? 99.722 47.221 102.197 1.00 84.71 41 PRO B CA 1
ATOM 2881 C C . PRO B 1 41 ? 101.072 47.902 102.403 1.00 84.52 41 PRO B C 1
ATOM 2882 O O . PRO B 1 41 ? 101.148 49.131 102.489 1.00 84.71 41 PRO B O 1
ATOM 2886 N N . GLY B 1 42 ? 102.134 47.106 102.478 1.00 84.36 42 GLY B N 1
ATOM 2887 C CA . GLY B 1 42 ? 103.458 47.668 102.693 1.00 84.54 42 GLY B CA 1
ATOM 2888 C C . GLY B 1 42 ? 103.995 48.471 101.520 1.00 84.47 42 GLY B C 1
ATOM 2889 O O . GLY B 1 42 ? 105.188 48.793 101.466 1.00 84.45 42 GLY B O 1
ATOM 2890 N N . GLY B 1 43 ? 103.110 48.794 100.581 1.00 83.58 43 GLY B N 1
ATOM 2891 C CA . GLY B 1 43 ? 103.501 49.552 99.409 1.00 82.15 43 GLY B CA 1
ATOM 2892 C C . GLY B 1 43 ? 104.519 50.643 99.675 1.00 81.52 43 GLY B C 1
ATOM 2893 O O . GLY B 1 43 ? 104.364 51.461 100.589 1.00 81.89 43 GLY B O 1
ATOM 2894 N N . LEU B 1 44 ? 105.569 50.649 98.864 1.00 79.96 44 LEU B N 1
ATOM 2895 C CA . LEU B 1 44 ? 106.617 51.640 98.989 1.00 78.67 44 LEU B CA 1
ATOM 2896 C C . LEU B 1 44 ? 106.481 52.675 97.881 1.00 76.67 44 LEU B C 1
ATOM 2897 O O . LEU B 1 44 ? 107.472 53.201 97.382 1.00 76.71 44 LEU B O 1
ATOM 2902 N N . THR B 1 45 ? 105.243 52.976 97.509 1.00 74.42 45 THR B N 1
ATOM 2903 C CA . THR B 1 45 ? 104.971 53.939 96.446 1.00 71.69 45 THR B CA 1
ATOM 2904 C C . THR B 1 45 ? 105.366 55.378 96.756 1.00 69.39 45 THR B C 1
ATOM 2905 O O . THR B 1 45 ? 105.290 55.828 97.899 1.00 69.36 45 THR B O 1
ATOM 2909 N N . MET B 1 46 ? 105.773 56.095 95.710 1.00 66.85 46 MET B N 1
ATOM 2910 C CA . MET B 1 46 ? 106.175 57.499 95.809 1.00 64.04 46 MET B CA 1
ATOM 2911 C C . MET B 1 46 ? 105.581 58.284 94.635 1.00 61.02 46 MET B C 1
ATOM 2912 O O . MET B 1 46 ? 105.866 57.992 93.472 1.00 61.22 46 MET B O 1
ATOM 2917 N N . PRO B 1 47 ? 104.760 59.306 94.924 1.00 57.67 47 PRO B N 1
ATOM 2918 C CA . PRO B 1 47 ? 104.368 59.760 96.254 1.00 54.27 47 PRO B CA 1
ATOM 2919 C C . PRO B 1 47 ? 103.256 58.933 96.857 1.00 52.05 47 PRO B C 1
ATOM 2920 O O . PRO B 1 47 ? 102.822 57.930 96.303 1.00 49.84 47 PRO B O 1
ATOM 2924 N N . SER B 1 48 ? 102.804 59.384 98.014 1.00 51.96 48 SER B N 1
ATOM 2925 C CA . SER B 1 48 ? 101.716 58.745 98.724 1.00 51.98 48 SER B CA 1
ATOM 2926 C C . SER B 1 48 ? 100.519 58.678 97.772 1.00 52.05 48 SER B C 1
ATOM 2927 O O . SER B 1 48 ? 100.143 59.687 97.175 1.00 52.02 48 SER B O 1
ATOM 2930 N N . GLU B 1 49 ? 99.910 57.507 97.635 1.00 51.08 49 GLU B N 1
ATOM 2931 C CA . GLU B 1 49 ? 98.785 57.369 96.719 1.00 50.83 49 GLU B CA 1
ATOM 2932 C C . GLU B 1 49 ? 97.770 58.496 96.816 1.00 51.12 49 GLU B C 1
ATOM 2933 O O . GLU B 1 49 ? 97.270 58.987 95.798 1.00 52.23 49 GLU B O 1
ATOM 2939 N N . ASP B 1 50 ? 97.464 58.921 98.035 1.00 50.93 50 ASP B N 1
ATOM 2940 C CA . ASP B 1 50 ? 96.490 59.997 98.229 1.00 50.29 50 ASP B CA 1
ATOM 2941 C C . ASP B 1 50 ? 96.957 61.329 97.674 1.00 47.96 50 ASP B C 1
ATOM 2942 O O . ASP B 1 50 ? 96.252 62.323 97.798 1.00 48.42 50 ASP B O 1
ATOM 2947 N N . ARG B 1 51 ? 98.145 61.349 97.076 1.00 46.44 51 ARG B N 1
ATOM 2948 C CA . ARG B 1 51 ? 98.679 62.573 96.474 1.00 45.93 51 ARG B CA 1
ATOM 2949 C C . ARG B 1 51 ? 99.136 62.321 95.024 1.00 44.93 51 ARG B C 1
ATOM 2950 O O . ARG B 1 51 ? 99.790 63.166 94.411 1.00 44.10 51 ARG B O 1
ATOM 2958 N N . ASP B 1 52 ? 98.758 61.163 94.478 1.00 44.55 52 ASP B N 1
ATOM 2959 C CA . ASP B 1 52 ? 99.117 60.777 93.105 1.00 42.89 52 ASP B CA 1
ATOM 2960 C C . ASP B 1 52 ? 97.970 60.987 92.103 1.00 40.69 52 ASP B C 1
ATOM 2961 O O . ASP B 1 52 ? 97.081 60.130 91.990 1.00 40.54 52 ASP B O 1
ATOM 2966 N N . LEU B 1 53 ? 97.995 62.118 91.387 1.00 37.37 53 LEU B N 1
ATOM 2967 C CA . LEU B 1 53 ? 96.973 62.427 90.379 1.00 36.72 53 LEU B CA 1
ATOM 2968 C C . LEU B 1 53 ? 96.659 61.262 89.441 1.00 37.76 53 LEU B C 1
ATOM 2969 O O . LEU B 1 53 ? 95.626 61.268 88.771 1.00 38.49 53 LEU B O 1
ATOM 2974 N N . LEU B 1 54 ? 97.542 60.271 89.378 1.00 36.84 54 LEU B N 1
ATOM 2975 C CA . LEU B 1 54 ? 97.292 59.134 88.522 1.00 36.33 54 LEU B CA 1
ATOM 2976 C C . LEU B 1 54 ? 96.333 58.191 89.179 1.00 36.96 54 LEU B C 1
ATOM 2977 O O . LEU B 1 54 ? 96.025 57.142 88.629 1.00 38.50 54 LEU B O 1
ATOM 2982 N N . HIS B 1 55 ? 95.865 58.541 90.364 1.00 37.37 55 HIS B N 1
ATOM 2983 C CA . HIS B 1 55 ? 94.943 57.655 91.043 1.00 37.45 55 HIS B CA 1
ATOM 2984 C C . HIS B 1 55 ? 93.589 58.292 91.341 1.00 37.95 55 HIS B C 1
ATOM 2985 O O . HIS B 1 55 ? 92.677 57.624 91.809 1.00 36.41 55 HIS B O 1
ATOM 2992 N N . ARG B 1 56 ? 93.461 59.581 91.041 1.00 39.51 56 ARG B N 1
ATOM 2993 C CA . ARG B 1 56 ? 92.222 60.299 91.273 1.00 40.50 56 ARG B CA 1
ATOM 2994 C C . ARG B 1 56 ? 91.003 59.554 90.718 1.00 42.74 56 ARG B C 1
ATOM 2995 O O . ARG B 1 56 ? 91.033 59.018 89.593 1.00 42.10 56 ARG B O 1
ATOM 3003 N N . GLY B 1 57 ? 89.940 59.526 91.534 1.00 44.72 57 GLY B N 1
ATOM 3004 C CA . GLY B 1 57 ? 88.687 58.864 91.184 1.00 44.79 57 GLY B CA 1
ATOM 3005 C C . GLY B 1 57 ? 88.706 57.359 91.401 1.00 44.81 57 GLY B C 1
ATOM 3006 O O . GLY B 1 57 ? 87.702 56.685 91.209 1.00 45.33 57 GLY B O 1
ATOM 3007 N N . LYS B 1 58 ? 89.851 56.838 91.820 1.00 45.69 58 LYS B N 1
ATOM 3008 C CA . LYS B 1 58 ? 90.026 55.408 92.028 1.00 47.64 58 LYS B CA 1
ATOM 3009 C C . LYS B 1 58 ? 89.869 55.019 93.484 1.00 48.44 58 LYS B C 1
ATOM 3010 O O . LYS B 1 58 ? 89.675 55.873 94.337 1.00 48.65 58 LYS B O 1
ATOM 3016 N N . ARG B 1 59 ? 89.935 53.725 93.764 1.00 50.31 59 ARG B N 1
ATOM 3017 C CA . ARG B 1 59 ? 89.819 53.255 95.137 1.00 53.60 59 ARG B CA 1
ATOM 3018 C C . ARG B 1 59 ? 90.888 52.227 95.412 1.00 55.26 59 ARG B C 1
ATOM 3019 O O . ARG B 1 59 ? 90.975 51.207 94.730 1.00 56.08 59 ARG B O 1
ATOM 3027 N N . ILE B 1 60 ? 91.698 52.490 96.424 1.00 56.62 60 ILE B N 1
ATOM 3028 C CA . ILE B 1 60 ? 92.759 51.569 96.772 1.00 58.98 60 ILE B CA 1
ATOM 3029 C C . ILE B 1 60 ? 92.214 50.459 97.651 1.00 61.32 60 ILE B C 1
ATOM 3030 O O . ILE B 1 60 ? 91.291 50.685 98.429 1.00 62.52 60 ILE B O 1
ATOM 3035 N N . VAL B 1 61 ? 92.782 49.260 97.523 1.00 63.46 61 VAL B N 1
ATOM 3036 C CA . VAL B 1 61 ? 92.354 48.114 98.323 1.00 64.39 61 VAL B CA 1
ATOM 3037 C C . VAL B 1 61 ? 93.508 47.205 98.679 1.00 65.71 61 VAL B C 1
ATOM 3038 O O . VAL B 1 61 ? 94.087 46.573 97.806 1.00 66.36 61 VAL B O 1
ATOM 3042 N N . ASP B 1 62 ? 93.836 47.126 99.962 1.00 68.34 62 ASP B N 1
ATOM 3043 C CA . ASP B 1 62 ? 94.926 46.256 100.392 1.00 70.90 62 ASP B CA 1
ATOM 3044 C C . ASP B 1 62 ? 94.555 44.828 100.013 1.00 71.89 62 ASP B C 1
ATOM 3045 O O . ASP B 1 62 ? 93.416 44.402 100.203 1.00 72.85 62 ASP B O 1
ATOM 3050 N N . LEU B 1 63 ? 95.513 44.089 99.468 1.00 73.06 63 LEU B N 1
ATOM 3051 C CA . LEU B 1 63 ? 95.249 42.714 99.085 1.00 74.46 63 LEU B CA 1
ATOM 3052 C C . LEU B 1 63 ? 96.480 42.007 98.529 1.00 75.60 63 LEU B C 1
ATOM 3053 O O . LEU B 1 63 ? 96.659 41.898 97.316 1.00 76.55 63 LEU B O 1
ATOM 3058 N N . ASP B 1 64 ? 97.334 41.525 99.421 1.00 76.65 64 ASP B N 1
ATOM 3059 C CA . ASP B 1 64 ? 98.525 40.824 98.989 1.00 77.35 64 ASP B CA 1
ATOM 3060 C C . ASP B 1 64 ? 98.130 39.591 98.189 1.00 77.66 64 ASP B C 1
ATOM 3061 O O . ASP B 1 64 ? 97.159 38.909 98.519 1.00 78.61 64 ASP B O 1
ATOM 3066 N N . VAL B 1 65 ? 98.896 39.286 97.150 1.00 77.57 65 VAL B N 1
ATOM 3067 C CA . VAL B 1 65 ? 98.583 38.139 96.307 1.00 76.94 65 VAL B CA 1
ATOM 3068 C C . VAL B 1 65 ? 99.686 37.083 96.337 1.00 76.38 65 VAL B C 1
ATOM 3069 O O . VAL B 1 65 ? 99.677 36.187 97.182 1.00 75.88 65 VAL B O 1
ATOM 3073 N N . PRO B 1 69 ? 97.625 34.609 98.714 1.00 82.26 69 PRO B N 1
ATOM 3074 C CA . PRO B 1 69 ? 96.193 34.889 98.878 1.00 82.90 69 PRO B CA 1
ATOM 3075 C C . PRO B 1 69 ? 95.525 35.133 97.529 1.00 83.73 69 PRO B C 1
ATOM 3076 O O . PRO B 1 69 ? 95.451 36.267 97.066 1.00 84.33 69 PRO B O 1
ATOM 3080 N N . GLN B 1 70 ? 95.033 34.069 96.904 1.00 84.14 70 GLN B N 1
ATOM 3081 C CA . GLN B 1 70 ? 94.401 34.180 95.593 1.00 85.65 70 GLN B CA 1
ATOM 3082 C C . GLN B 1 70 ? 92.923 34.563 95.640 1.00 85.98 70 GLN B C 1
ATOM 3083 O O . GLN B 1 70 ? 92.227 34.488 94.625 1.00 86.57 70 GLN B O 1
ATOM 3089 N N . ALA B 1 71 ? 92.442 34.970 96.809 1.00 85.94 71 ALA B N 1
ATOM 3090 C CA . ALA B 1 71 ? 91.041 35.344 96.973 1.00 85.74 71 ALA B CA 1
ATOM 3091 C C . ALA B 1 71 ? 90.558 36.443 96.020 1.00 85.73 71 ALA B C 1
ATOM 3092 O O . ALA B 1 71 ? 89.402 36.863 96.094 1.00 84.88 71 ALA B O 1
ATOM 3094 N N . MET B 1 72 ? 91.430 36.905 95.125 1.00 86.18 72 MET B N 1
ATOM 3095 C CA . MET B 1 72 ? 91.061 37.963 94.182 1.00 86.16 72 MET B CA 1
ATOM 3096 C C . MET B 1 72 ? 90.327 37.440 92.965 1.00 84.54 72 MET B C 1
ATOM 3097 O O . MET B 1 72 ? 89.551 38.160 92.348 1.00 83.51 72 MET B O 1
ATOM 3102 N N . LEU B 1 73 ? 90.587 36.189 92.613 1.00 83.88 73 LEU B N 1
ATOM 3103 C CA . LEU B 1 73 ? 89.926 35.577 91.472 1.00 84.07 73 LEU B CA 1
ATOM 3104 C C . LEU B 1 73 ? 88.436 35.773 91.654 1.00 84.29 73 LEU B C 1
ATOM 3105 O O . LEU B 1 73 ? 87.678 35.842 90.687 1.00 83.29 73 LEU B O 1
ATOM 3110 N N . GLU B 1 74 ? 88.039 35.869 92.919 1.00 85.39 74 GLU B N 1
ATOM 3111 C CA . GLU B 1 74 ? 86.644 36.043 93.316 1.00 86.18 74 GLU B CA 1
ATOM 3112 C C . GLU B 1 74 ? 86.175 37.458 93.012 1.00 85.35 74 GLU B C 1
ATOM 3113 O O . GLU B 1 74 ? 84.973 37.718 92.888 1.00 84.89 74 GLU B O 1
ATOM 3119 N N . LEU B 1 75 ? 87.141 38.368 92.903 1.00 84.25 75 LEU B N 1
ATOM 3120 C CA . LEU B 1 75 ? 86.868 39.774 92.618 1.00 82.64 75 LEU B CA 1
ATOM 3121 C C . LEU B 1 75 ? 86.747 39.998 91.108 1.00 81.57 75 LEU B C 1
ATOM 3122 O O . LEU B 1 75 ? 85.807 40.639 90.632 1.00 80.12 75 LEU B O 1
ATOM 3127 N N . ALA B 1 76 ? 87.710 39.460 90.363 1.00 80.68 76 ALA B N 1
ATOM 3128 C CA . ALA B 1 76 ? 87.727 39.590 88.912 1.00 79.76 76 ALA B CA 1
ATOM 3129 C C . ALA B 1 76 ? 86.405 39.135 88.312 1.00 79.45 76 ALA B C 1
ATOM 3130 O O . ALA B 1 76 ? 85.853 39.792 87.425 1.00 79.66 76 ALA B O 1
ATOM 3132 N N . ALA B 1 77 ? 85.909 38.003 88.806 1.00 78.30 77 ALA B N 1
ATOM 3133 C CA . ALA B 1 77 ? 84.666 37.421 88.326 1.00 77.45 77 ALA B CA 1
ATOM 3134 C C . ALA B 1 77 ? 83.516 38.413 88.278 1.00 77.04 77 ALA B C 1
ATOM 3135 O O . ALA B 1 77 ? 82.574 38.259 87.496 1.00 76.55 77 ALA B O 1
ATOM 3137 N N . LYS B 1 78 ? 83.590 39.437 89.114 1.00 76.85 78 LYS B N 1
ATOM 3138 C CA . LYS B 1 78 ? 82.527 40.434 89.159 1.00 76.71 78 LYS B CA 1
ATOM 3139 C C . LYS B 1 78 ? 82.923 41.669 88.343 1.00 75.43 78 LYS B C 1
ATOM 3140 O O . LYS B 1 78 ? 82.080 42.494 87.985 1.00 74.93 78 LYS B O 1
ATOM 3146 N N . ALA B 1 79 ? 84.212 41.775 88.038 1.00 74.31 79 ALA B N 1
ATOM 3147 C CA . ALA B 1 79 ? 84.731 42.905 87.282 1.00 73.29 79 ALA B CA 1
ATOM 3148 C C . ALA B 1 79 ? 84.687 42.703 85.774 1.00 72.53 79 ALA B C 1
ATOM 3149 O O . ALA B 1 79 ? 84.596 41.572 85.292 1.00 73.11 79 ALA B O 1
ATOM 3151 N N . ASP B 1 80 ? 84.754 43.813 85.040 1.00 70.76 80 ASP B N 1
ATOM 3152 C CA . ASP B 1 80 ? 84.742 43.788 83.579 1.00 68.86 80 ASP B CA 1
ATOM 3153 C C . ASP B 1 80 ? 86.165 43.766 83.035 1.00 68.07 80 ASP B C 1
ATOM 3154 O O . ASP B 1 80 ? 86.468 43.017 82.106 1.00 68.22 80 ASP B O 1
ATOM 3159 N N . VAL B 1 81 ? 87.034 44.591 83.624 1.00 66.84 81 VAL B N 1
ATOM 3160 C CA . VAL B 1 81 ? 88.423 44.702 83.182 1.00 64.28 81 VAL B CA 1
ATOM 3161 C C . VAL B 1 81 ? 89.440 44.456 84.297 1.00 63.57 81 VAL B C 1
ATOM 3162 O O . VAL B 1 81 ? 89.222 44.846 85.446 1.00 62.63 81 VAL B O 1
ATOM 3166 N N . LEU B 1 82 ? 90.546 43.801 83.934 1.00 62.83 82 LEU B N 1
ATOM 3167 C CA . LEU B 1 82 ? 91.662 43.507 84.841 1.00 60.29 82 LEU B CA 1
ATOM 3168 C C . LEU B 1 82 ? 92.909 44.082 84.175 1.00 59.47 82 LEU B C 1
ATOM 3169 O O . LEU B 1 82 ? 93.386 43.548 83.177 1.00 60.07 82 LEU B O 1
AT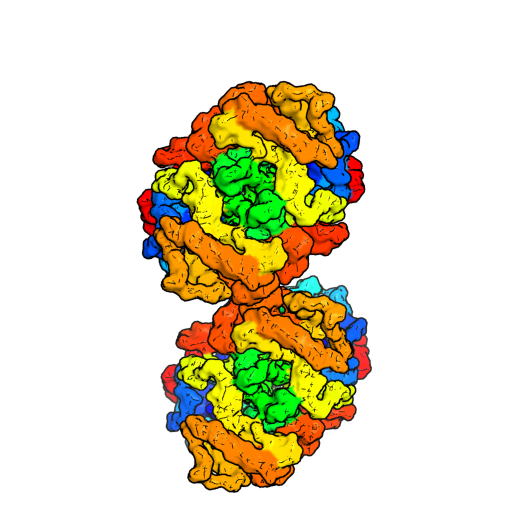OM 3174 N N . LEU B 1 83 ? 93.428 45.171 84.721 1.00 57.82 83 LEU B N 1
ATOM 3175 C CA . LEU B 1 83 ? 94.599 45.804 84.156 1.00 57.70 83 LEU B CA 1
ATOM 3176 C C . LEU B 1 83 ? 95.922 45.285 84.734 1.00 58.05 83 LEU B C 1
ATOM 3177 O O . LEU B 1 83 ? 96.423 45.832 85.712 1.00 58.49 83 LEU B O 1
ATOM 3182 N N . ASP B 1 84 ? 96.488 44.238 84.131 1.00 58.67 84 ASP B N 1
ATOM 3183 C CA . ASP B 1 84 ? 97.759 43.677 84.597 1.00 59.38 84 ASP B CA 1
ATOM 3184 C C . ASP B 1 84 ? 98.899 44.597 84.210 1.00 60.16 84 ASP B C 1
ATOM 3185 O O . ASP B 1 84 ? 99.017 44.986 83.048 1.00 60.78 84 ASP B O 1
ATOM 3190 N N . CYS B 1 85 ? 99.742 44.935 85.183 1.00 60.45 85 CYS B N 1
ATOM 3191 C CA . CYS B 1 85 ? 100.869 45.822 84.937 1.00 60.64 85 CYS B CA 1
ATOM 3192 C C . CYS B 1 85 ? 102.173 45.235 85.435 1.00 61.75 85 CYS B C 1
ATOM 3193 O O . CYS B 1 85 ? 103.163 45.954 85.546 1.00 61.16 85 CYS B O 1
ATOM 3196 N N . PHE B 1 86 ? 102.168 43.939 85.750 1.00 64.06 86 PHE B N 1
ATOM 3197 C CA . PHE B 1 86 ? 103.371 43.245 86.238 1.00 66.22 86 PHE B CA 1
ATOM 3198 C C . PHE B 1 86 ? 104.126 42.653 85.059 1.00 67.50 86 PHE B C 1
ATOM 3199 O O . PHE B 1 86 ? 103.600 42.584 83.950 1.00 67.60 86 PHE B O 1
ATOM 3207 N N . ARG B 1 87 ? 105.354 42.213 85.307 1.00 69.38 87 ARG B N 1
ATOM 3208 C CA . ARG B 1 87 ? 106.154 41.589 84.258 1.00 71.14 87 ARG B CA 1
ATOM 3209 C C . ARG B 1 87 ? 105.340 40.416 83.681 1.00 72.79 87 ARG B C 1
ATOM 3210 O O . ARG B 1 87 ? 104.393 39.927 84.317 1.00 73.28 87 ARG B O 1
ATOM 3218 N N . PRO B 1 88 ? 105.681 39.962 82.460 1.00 73.64 88 PRO B N 1
ATOM 3219 C CA . PRO B 1 88 ? 104.930 38.844 81.888 1.00 73.99 88 PRO B CA 1
ATOM 3220 C C . PRO B 1 88 ? 105.160 37.606 82.736 1.00 74.19 88 PRO B C 1
ATOM 3221 O O . PRO B 1 88 ? 106.282 37.362 83.189 1.00 73.49 88 PRO B O 1
ATOM 3225 N N . GLY B 1 89 ? 104.093 36.845 82.961 1.00 74.62 89 GLY B N 1
ATOM 3226 C CA . GLY B 1 89 ? 104.198 35.629 83.745 1.00 76.31 89 GLY B CA 1
ATOM 3227 C C . GLY B 1 89 ? 103.875 35.795 85.216 1.00 77.38 89 GLY B C 1
ATOM 3228 O O . GLY B 1 89 ? 103.066 35.047 85.769 1.00 76.96 89 GLY B O 1
ATOM 3229 N N . THR B 1 90 ? 104.508 36.776 85.854 1.00 78.27 90 THR B N 1
ATOM 3230 C CA . THR B 1 90 ? 104.278 37.021 87.267 1.00 78.52 90 THR B CA 1
ATOM 3231 C C . THR B 1 90 ? 102.789 36.994 87.563 1.00 78.46 90 THR B C 1
ATOM 3232 O O . THR B 1 90 ? 102.368 36.377 88.528 1.00 78.91 90 THR B O 1
ATOM 3236 N N . CYS B 1 91 ? 101.983 37.632 86.728 1.00 78.83 91 CYS B N 1
ATOM 3237 C CA . CYS B 1 91 ? 100.555 37.631 86.996 1.00 80.34 91 CYS B CA 1
ATOM 3238 C C . CYS B 1 91 ? 99.965 36.217 87.030 1.00 82.06 91 CYS B C 1
ATOM 3239 O O . CYS B 1 91 ? 99.107 35.930 87.860 1.00 83.28 91 CYS B O 1
ATOM 3242 N N . GLU B 1 92 ? 100.420 35.329 86.149 1.00 83.94 92 GLU B N 1
ATOM 3243 C CA . GLU B 1 92 ? 99.899 33.955 86.117 1.00 85.16 92 GLU B CA 1
ATOM 3244 C C . GLU B 1 92 ? 100.719 33.010 86.995 1.00 85.35 92 GLU B C 1
ATOM 3245 O O . GLU B 1 92 ? 100.399 31.826 87.137 1.00 84.64 92 GLU B O 1
ATOM 3251 N N . ARG B 1 93 ? 101.779 33.550 87.582 1.00 85.73 93 ARG B N 1
ATOM 3252 C CA . ARG B 1 93 ? 102.635 32.776 88.462 1.00 86.11 93 ARG B CA 1
ATOM 3253 C C . ARG B 1 93 ? 101.832 32.633 89.747 1.00 86.05 93 ARG B C 1
ATOM 3254 O O . ARG B 1 93 ? 101.981 31.664 90.494 1.00 86.16 93 ARG B O 1
ATOM 3262 N N . LEU B 1 94 ? 100.970 33.619 89.983 1.00 85.30 94 LEU B N 1
ATOM 3263 C CA . LEU B 1 94 ? 100.108 33.638 91.155 1.00 84.32 94 LEU B CA 1
ATOM 3264 C C . LEU B 1 94 ? 98.781 33.021 90.740 1.00 84.56 94 LEU B C 1
ATOM 3265 O O . LEU B 1 94 ? 98.660 32.476 89.641 1.00 84.01 94 LEU B O 1
ATOM 3270 N N . GLY B 1 95 ? 97.786 33.108 91.614 1.00 84.81 95 GLY B N 1
ATOM 3271 C CA . GLY B 1 95 ? 96.489 32.540 91.297 1.00 85.31 95 GLY B CA 1
ATOM 3272 C C . GLY B 1 95 ? 95.890 33.124 90.032 1.00 85.48 95 GLY B C 1
ATOM 3273 O O . GLY B 1 95 ? 95.431 32.393 89.153 1.00 84.93 95 GLY B O 1
ATOM 3274 N N . ILE B 1 96 ? 95.900 34.450 89.942 1.00 86.09 96 ILE B N 1
ATOM 3275 C CA . ILE B 1 96 ? 95.352 35.153 88.789 1.00 87.02 96 ILE B CA 1
ATOM 3276 C C . ILE B 1 96 ? 96.045 34.777 87.481 1.00 88.12 96 ILE B C 1
ATOM 3277 O O . ILE B 1 96 ? 97.127 34.186 87.486 1.00 89.00 96 ILE B O 1
ATOM 3282 N N . GLY B 1 97 ? 95.415 35.112 86.360 1.00 88.21 97 GLY B N 1
ATOM 3283 C CA . GLY B 1 97 ? 95.992 34.787 85.067 1.00 88.66 97 GLY B CA 1
ATOM 3284 C C . GLY B 1 97 ? 94.910 34.723 84.008 1.00 88.89 97 GLY B C 1
ATOM 3285 O O . GLY B 1 97 ? 93.747 34.498 84.348 1.00 89.77 97 GLY B O 1
ATOM 3286 N N . PRO B 1 98 ? 95.251 34.910 82.721 1.00 88.43 98 PRO B N 1
ATOM 3287 C CA . PRO B 1 98 ? 94.272 34.871 81.630 1.00 88.22 98 PRO B CA 1
ATOM 3288 C C . PRO B 1 98 ? 93.399 33.623 81.644 1.00 88.81 98 PRO B C 1
ATOM 3289 O O . PRO B 1 98 ? 92.193 33.696 81.396 1.00 88.45 98 PRO B O 1
ATOM 3293 N N . ASP B 1 99 ? 94.019 32.480 81.930 1.00 89.36 99 ASP B N 1
ATOM 3294 C CA . ASP B 1 99 ? 93.312 31.202 81.975 1.00 89.63 99 ASP B CA 1
ATOM 3295 C C . ASP B 1 99 ? 92.346 31.124 83.155 1.00 89.63 99 ASP B C 1
ATOM 3296 O O . ASP B 1 99 ? 91.139 30.954 82.973 1.00 89.80 99 ASP B O 1
ATOM 3301 N N . ASP B 1 100 ? 92.891 31.243 84.363 1.00 89.54 100 ASP B N 1
ATOM 3302 C CA . ASP B 1 100 ? 92.103 31.188 85.590 1.00 89.20 100 ASP B CA 1
ATOM 3303 C C . ASP B 1 100 ? 90.912 32.146 85.547 1.00 89.38 100 ASP B C 1
ATOM 3304 O O . ASP B 1 100 ? 89.767 31.747 85.788 1.00 89.88 100 ASP B O 1
ATOM 3309 N N . CYS B 1 101 ? 91.182 33.410 85.238 1.00 88.63 101 CYS B N 1
ATOM 3310 C CA . CYS B 1 101 ? 90.129 34.412 85.173 1.00 88.01 101 CYS B CA 1
ATOM 3311 C C . CYS B 1 101 ? 89.056 34.025 84.177 1.00 87.74 101 CYS B C 1
ATOM 3312 O O . CYS B 1 101 ? 87.871 34.273 84.395 1.00 87.58 101 CYS B O 1
ATOM 3315 N N . ALA B 1 102 ? 89.476 33.414 83.077 1.00 87.81 102 ALA B N 1
ATOM 3316 C CA . ALA B 1 102 ? 88.545 32.992 82.037 1.00 87.70 102 ALA B CA 1
ATOM 3317 C C . ALA B 1 102 ? 87.491 32.057 82.618 1.00 87.11 102 ALA B C 1
ATOM 3318 O O . ALA B 1 102 ? 86.304 32.162 82.293 1.00 86.69 102 ALA B O 1
ATOM 3320 N N . SER B 1 103 ? 87.946 31.149 83.479 1.00 86.40 103 SER B N 1
ATOM 3321 C CA . SER B 1 103 ? 87.078 30.174 84.129 1.00 86.23 103 SER B CA 1
ATOM 3322 C C . SER B 1 103 ? 86.034 30.860 85.010 1.00 86.46 103 SER B C 1
ATOM 3323 O O . SER B 1 103 ? 84.838 30.547 84.955 1.00 86.90 103 SER B O 1
ATOM 3326 N N . VAL B 1 104 ? 86.494 31.803 85.821 1.00 85.88 104 VAL B N 1
ATOM 3327 C CA . VAL B 1 104 ? 85.611 32.521 86.722 1.00 85.72 104 VAL B CA 1
ATOM 3328 C C . VAL B 1 104 ? 84.755 33.578 86.020 1.00 85.47 104 VAL B C 1
ATOM 3329 O O . VAL B 1 104 ? 83.647 33.879 86.468 1.00 85.60 104 VAL B O 1
ATOM 3333 N N . ASN B 1 105 ? 85.266 34.142 84.928 1.00 85.02 105 ASN B N 1
ATOM 3334 C CA . ASN B 1 105 ? 84.525 35.160 84.184 1.00 84.30 105 ASN B CA 1
ATOM 3335 C C . ASN B 1 105 ? 84.977 35.276 82.734 1.00 83.88 105 ASN B C 1
ATOM 3336 O O . ASN B 1 105 ? 86.037 35.840 82.444 1.00 83.58 105 ASN B O 1
ATOM 3341 N N . PRO B 1 106 ? 84.170 34.744 81.800 1.00 83.42 106 PRO B N 1
ATOM 3342 C CA . PRO B 1 106 ? 84.491 34.794 80.372 1.00 82.33 106 PRO B CA 1
ATOM 3343 C C . PRO B 1 106 ? 84.165 36.163 79.763 1.00 80.36 106 PRO B C 1
ATOM 3344 O O . PRO B 1 106 ? 84.403 36.388 78.579 1.00 81.67 106 PRO B O 1
ATOM 3348 N N . ARG B 1 107 ? 83.616 37.063 80.575 1.00 77.29 107 ARG B N 1
ATOM 3349 C CA . ARG B 1 107 ? 83.247 38.408 80.123 1.00 74.20 107 ARG B CA 1
ATOM 3350 C C . ARG B 1 107 ? 84.365 39.402 80.426 1.00 71.27 107 ARG B C 1
ATOM 3351 O O . ARG B 1 107 ? 84.292 40.580 80.055 1.00 68.54 107 ARG B O 1
ATOM 3359 N N . LEU B 1 108 ? 85.390 38.894 81.105 1.00 68.67 108 LEU B N 1
ATOM 3360 C CA . LEU B 1 108 ? 86.549 39.666 81.526 1.00 66.42 108 LEU B CA 1
ATOM 3361 C C . LEU B 1 108 ? 87.461 40.105 80.394 1.00 66.01 108 LEU B C 1
ATOM 3362 O O . LEU B 1 108 ? 87.679 39.366 79.435 1.00 66.94 108 LEU B O 1
ATOM 3367 N N . ILE B 1 109 ? 87.996 41.317 80.521 1.00 64.76 109 ILE B N 1
ATOM 3368 C CA . ILE B 1 109 ? 88.915 41.879 79.536 1.00 62.86 109 ILE B CA 1
ATOM 3369 C C . ILE B 1 109 ? 90.281 41.906 80.209 1.00 62.95 109 ILE B C 1
ATOM 3370 O O . ILE B 1 109 ? 90.549 42.766 81.042 1.00 62.95 109 ILE B O 1
ATOM 3375 N N . PHE B 1 110 ? 91.142 40.959 79.855 1.00 63.12 110 PHE B N 1
ATOM 3376 C CA . PHE B 1 110 ? 92.471 40.879 80.455 1.00 62.71 110 PHE B CA 1
ATOM 3377 C C . PHE B 1 110 ? 93.507 41.728 79.721 1.00 62.08 110 PHE B C 1
ATOM 3378 O O . PHE B 1 110 ? 94.197 41.239 78.825 1.00 62.30 110 PHE B O 1
ATOM 3386 N N . ALA B 1 111 ? 93.625 42.992 80.113 1.00 60.71 111 ALA B N 1
ATOM 3387 C CA . ALA B 1 111 ? 94.578 43.902 79.486 1.00 59.54 111 ALA B CA 1
ATOM 3388 C C . ALA B 1 111 ? 95.973 43.749 80.097 1.00 58.65 111 ALA B C 1
ATOM 3389 O O . ALA B 1 111 ? 96.103 43.445 81.282 1.00 59.57 111 ALA B O 1
ATOM 3391 N N . ARG B 1 112 ? 97.016 43.961 79.295 1.00 57.31 112 ARG B N 1
ATOM 3392 C CA . ARG B 1 112 ? 98.387 43.832 79.795 1.00 56.33 112 ARG B CA 1
ATOM 3393 C C . ARG B 1 112 ? 99.335 44.855 79.164 1.00 54.93 112 ARG B C 1
ATOM 3394 O O . ARG B 1 112 ? 99.612 44.766 77.974 1.00 55.50 112 ARG B O 1
ATOM 3402 N N . ILE B 1 113 ? 99.830 45.814 79.952 1.00 53.04 113 ILE B N 1
ATOM 3403 C CA . ILE B 1 113 ? 100.749 46.822 79.425 1.00 52.09 113 ILE B CA 1
ATOM 3404 C C . ILE B 1 113 ? 102.168 46.460 79.768 1.00 52.82 113 ILE B C 1
ATOM 3405 O O . ILE B 1 113 ? 102.500 46.316 80.939 1.00 53.99 113 ILE B O 1
ATOM 3410 N N . THR B 1 114 ? 103.007 46.344 78.747 1.00 51.99 114 THR B N 1
ATOM 3411 C CA . THR B 1 114 ? 104.399 45.977 78.939 1.00 52.11 114 THR B CA 1
ATOM 3412 C C . THR B 1 114 ? 105.256 46.746 77.977 1.00 53.51 114 THR B C 1
ATOM 3413 O O . THR B 1 114 ? 104.778 47.199 76.944 1.00 54.87 114 THR B O 1
ATOM 3417 N N . GLY B 1 115 ? 106.534 46.883 78.306 1.00 54.73 115 GLY B N 1
ATOM 3418 C CA . GLY B 1 115 ? 107.434 47.591 77.418 1.00 54.67 115 GLY B CA 1
ATOM 3419 C C . GLY B 1 115 ? 107.867 46.685 76.287 1.00 54.97 115 GLY B C 1
ATOM 3420 O O . GLY B 1 115 ? 107.986 47.118 75.137 1.00 55.66 115 GLY B O 1
ATOM 3421 N N . TRP B 1 116 ? 108.079 45.415 76.617 1.00 54.59 116 TRP B N 1
ATOM 3422 C CA . TRP B 1 116 ? 108.521 44.445 75.636 1.00 53.71 116 TRP B CA 1
ATOM 3423 C C . TRP B 1 116 ? 107.387 43.578 75.115 1.00 53.13 116 TRP B C 1
ATOM 3424 O O . TRP B 1 116 ? 107.492 42.999 74.045 1.00 52.97 116 TRP B O 1
ATOM 3435 N N . GLY B 1 117 ? 106.292 43.498 75.856 1.00 54.16 117 GLY B N 1
ATOM 3436 C CA . GLY B 1 117 ? 105.195 42.663 75.405 1.00 55.47 117 GLY B CA 1
ATOM 3437 C C . GLY B 1 117 ? 105.271 41.306 76.076 1.00 56.80 117 GLY B C 1
ATOM 3438 O O . GLY B 1 117 ? 106.188 41.053 76.857 1.00 57.31 117 GLY B O 1
ATOM 3439 N N . GLN B 1 118 ? 104.334 40.416 75.777 1.00 57.59 118 GLN B N 1
ATOM 3440 C CA . GLN B 1 118 ? 104.349 39.110 76.432 1.00 58.71 118 GLN B CA 1
ATOM 3441 C C . GLN B 1 118 ? 105.382 38.154 75.869 1.00 59.56 118 GLN B C 1
ATOM 3442 O O . GLN B 1 118 ? 106.182 37.606 76.616 1.00 59.64 118 GLN B O 1
ATOM 3448 N N . ASP B 1 119 ? 105.357 37.953 74.553 1.00 60.93 119 ASP B N 1
ATOM 3449 C CA . ASP B 1 119 ? 106.292 37.049 73.882 1.00 60.92 119 ASP B CA 1
ATOM 3450 C C . ASP B 1 119 ? 107.583 37.747 73.504 1.00 59.93 119 ASP B C 1
ATOM 3451 O O . ASP B 1 119 ? 107.694 38.960 73.628 1.00 60.11 119 ASP B O 1
ATOM 3456 N N . GLY B 1 120 ? 108.556 36.974 73.038 1.00 58.57 120 GLY B N 1
ATOM 3457 C CA . GLY B 1 120 ? 109.809 37.560 72.619 1.00 57.57 120 GLY B CA 1
ATOM 3458 C C . GLY B 1 120 ? 110.922 37.372 73.616 1.00 57.33 120 GLY B C 1
ATOM 3459 O O . GLY B 1 120 ? 110.652 37.164 74.797 1.00 56.83 120 GLY B O 1
ATOM 3460 N N . PRO B 1 121 ? 112.192 37.447 73.168 1.00 56.97 121 PRO B N 1
ATOM 3461 C CA . PRO B 1 121 ? 113.369 37.283 74.025 1.00 56.80 121 PRO B CA 1
ATOM 3462 C C . PRO B 1 121 ? 113.458 38.339 75.109 1.00 57.36 121 PRO B C 1
ATOM 3463 O O . PRO B 1 121 ? 113.652 38.025 76.289 1.00 58.34 121 PRO B O 1
ATOM 3467 N N . LEU B 1 122 ? 113.318 39.594 74.706 1.00 56.80 122 LEU B N 1
ATOM 3468 C CA . LEU B 1 122 ? 113.390 40.683 75.658 1.00 58.09 122 LEU B CA 1
ATOM 3469 C C . LEU B 1 122 ? 112.235 40.709 76.665 1.00 58.66 122 LEU B C 1
ATOM 3470 O O . LEU B 1 122 ? 112.348 41.338 77.713 1.00 58.63 122 LEU B O 1
ATOM 3475 N N . ALA B 1 123 ? 111.142 40.011 76.362 1.00 59.38 123 ALA B N 1
ATOM 3476 C CA . ALA B 1 123 ? 109.967 39.980 77.240 1.00 59.74 123 ALA B CA 1
ATOM 3477 C C . ALA B 1 123 ? 110.261 39.856 78.737 1.00 59.77 123 ALA B C 1
ATOM 3478 O O . ALA B 1 123 ? 109.591 40.479 79.553 1.00 59.84 123 ALA B O 1
ATOM 3480 N N . SER B 1 124 ? 111.247 39.047 79.101 1.00 60.31 124 SER B N 1
ATOM 3481 C CA . SER B 1 124 ? 111.587 38.868 80.506 1.00 60.50 124 SER B CA 1
ATOM 3482 C C . SER B 1 124 ? 112.438 40.020 81.018 1.00 60.60 124 SER B C 1
ATOM 3483 O O . SER B 1 124 ? 112.361 40.383 82.192 1.00 62.33 124 SER B O 1
ATOM 3486 N N . THR B 1 125 ? 113.255 40.589 80.139 1.00 58.76 125 THR B N 1
ATOM 3487 C CA . THR B 1 125 ? 114.115 41.701 80.510 1.00 56.60 125 THR B CA 1
ATOM 3488 C C . THR B 1 125 ? 113.353 42.891 81.089 1.00 56.17 125 THR B C 1
ATOM 3489 O O . THR B 1 125 ? 112.202 43.157 80.739 1.00 55.35 125 THR B O 1
ATOM 3493 N N . ALA B 1 126 ? 114.013 43.597 81.998 1.00 56.14 126 ALA B N 1
ATOM 3494 C CA . ALA B 1 126 ? 113.439 44.769 82.642 1.00 55.99 126 ALA B CA 1
ATOM 3495 C C . ALA B 1 126 ? 113.878 46.008 81.867 1.00 55.00 126 ALA B C 1
ATOM 3496 O O . ALA B 1 126 ? 114.958 46.013 81.287 1.00 55.97 126 ALA B O 1
ATOM 3498 N N . GLY B 1 127 ? 113.054 47.051 81.856 1.00 53.17 127 GLY B N 1
ATOM 3499 C CA . GLY B 1 127 ? 113.435 48.256 81.144 1.00 51.71 127 GLY B CA 1
ATOM 3500 C C . GLY B 1 127 ? 112.466 49.391 81.381 1.00 51.16 127 GLY B C 1
ATOM 3501 O O . GLY B 1 127 ? 111.425 49.177 81.999 1.00 52.76 127 GLY B O 1
ATOM 3502 N N . HIS B 1 128 ? 112.812 50.592 80.914 1.00 49.50 128 HIS B N 1
ATOM 3503 C CA . HIS B 1 128 ? 111.951 51.765 81.061 1.00 47.68 128 HIS B CA 1
ATOM 3504 C C . HIS B 1 128 ? 111.708 52.459 79.746 1.00 46.66 128 HIS B C 1
ATOM 3505 O O . HIS B 1 128 ? 112.183 52.023 78.712 1.00 46.39 128 HIS B O 1
ATOM 3512 N N . ASP B 1 129 ? 110.980 53.567 79.800 1.00 46.58 129 ASP B N 1
ATOM 3513 C CA . ASP B 1 129 ? 110.656 54.317 78.599 1.00 44.53 129 ASP B CA 1
ATOM 3514 C C . ASP B 1 129 ? 111.856 54.559 77.685 1.00 42.89 129 ASP B C 1
ATOM 3515 O O . ASP B 1 129 ? 111.833 54.198 76.509 1.00 42.12 129 ASP B O 1
ATOM 3520 N N . ILE B 1 130 ? 112.911 55.160 78.212 1.00 40.84 130 ILE B N 1
ATOM 3521 C CA . ILE B 1 130 ? 114.073 55.414 77.385 1.00 38.01 130 ILE B CA 1
ATOM 3522 C C . ILE B 1 130 ? 114.510 54.137 76.670 1.00 37.96 130 ILE B C 1
ATOM 3523 O O . ILE B 1 130 ? 114.874 54.186 75.516 1.00 38.40 130 ILE B O 1
ATOM 3528 N N . ASN B 1 131 ? 114.455 52.992 77.339 1.00 38.08 131 ASN B N 1
ATOM 3529 C CA . ASN B 1 131 ? 114.875 51.742 76.708 1.00 39.72 131 ASN B CA 1
ATOM 3530 C C . ASN B 1 131 ? 113.977 51.298 75.538 1.00 41.07 131 ASN B C 1
ATOM 3531 O O . ASN B 1 131 ? 114.460 51.100 74.430 1.00 40.70 131 ASN B O 1
ATOM 3536 N N . TYR B 1 132 ? 112.678 51.135 75.782 1.00 42.91 132 TYR B N 1
ATOM 3537 C CA . TYR B 1 132 ? 111.758 50.706 74.734 1.00 44.53 132 TYR B CA 1
ATOM 3538 C C . TYR B 1 132 ? 111.924 51.564 73.491 1.00 45.01 132 TYR B C 1
ATOM 3539 O O . TYR B 1 132 ? 111.794 51.085 72.374 1.00 45.94 132 TYR B O 1
ATOM 3548 N N . LEU B 1 133 ? 112.211 52.838 73.694 1.00 45.12 133 LEU B N 1
ATOM 3549 C CA . LEU B 1 133 ? 112.399 53.747 72.583 1.00 45.52 133 LEU B CA 1
ATOM 3550 C C . LEU B 1 133 ? 113.707 53.472 71.855 1.00 46.21 133 LEU B C 1
ATOM 3551 O O . LEU B 1 133 ? 113.877 53.868 70.703 1.00 48.22 133 LEU B O 1
ATOM 3556 N N . SER B 1 134 ? 114.641 52.804 72.518 1.00 45.58 134 SER B N 1
ATOM 3557 C CA . SER B 1 134 ? 115.920 52.528 71.880 1.00 45.93 134 SER B CA 1
ATOM 3558 C C . SER B 1 134 ? 115.801 51.442 70.805 1.00 46.41 134 SER B C 1
ATOM 3559 O O . SER B 1 134 ? 116.501 51.476 69.794 1.00 47.17 134 SER B O 1
ATOM 3562 N N . GLN B 1 135 ? 114.893 50.497 71.010 1.00 45.88 135 GLN B N 1
ATOM 3563 C CA . GLN B 1 135 ? 114.718 49.405 70.064 1.00 45.06 135 GLN B CA 1
ATOM 3564 C C . GLN B 1 135 ? 113.911 49.759 68.813 1.00 44.64 135 GLN B C 1
ATOM 3565 O O . GLN B 1 135 ? 114.150 49.197 67.750 1.00 44.11 135 GLN B O 1
ATOM 3571 N N . THR B 1 136 ? 112.967 50.691 68.942 1.00 43.72 136 THR B N 1
ATOM 3572 C CA . THR B 1 136 ? 112.097 51.089 67.843 1.00 42.37 136 THR B CA 1
ATOM 3573 C C . THR B 1 136 ? 112.749 52.003 66.817 1.00 42.96 136 THR B C 1
ATOM 3574 O O . THR B 1 136 ? 112.274 52.141 65.688 1.00 42.55 136 THR B O 1
ATOM 3578 N N . GLY B 1 137 ? 113.846 52.634 67.201 1.00 43.04 137 GLY B N 1
ATOM 3579 C CA . GLY B 1 137 ? 114.501 53.524 66.265 1.00 41.58 137 GLY B CA 1
ATOM 3580 C C . GLY B 1 137 ? 113.991 54.941 66.387 1.00 40.09 137 GLY B C 1
ATOM 3581 O O . GLY B 1 137 ? 114.479 55.832 65.712 1.00 41.95 137 GLY B O 1
ATOM 3582 N N . ALA B 1 138 ? 113.003 55.147 67.244 1.00 38.51 138 ALA B N 1
ATOM 3583 C CA . ALA B 1 138 ? 112.452 56.470 67.454 1.00 37.24 138 ALA B CA 1
ATOM 3584 C C . ALA B 1 138 ? 113.425 57.337 68.239 1.00 37.91 138 ALA B C 1
ATOM 3585 O O . ALA B 1 138 ? 113.583 58.526 67.965 1.00 37.62 138 ALA B O 1
ATOM 3587 N N . LEU B 1 139 ? 114.072 56.745 69.232 1.00 37.65 139 LEU B N 1
ATOM 3588 C CA . LEU B 1 139 ? 114.994 57.500 70.054 1.00 36.96 139 LEU B CA 1
ATOM 3589 C C . LEU B 1 139 ? 116.172 57.975 69.245 1.00 37.12 139 LEU B C 1
ATOM 3590 O O . LEU B 1 139 ? 116.579 59.120 69.359 1.00 34.96 139 LEU B O 1
ATOM 3595 N N . ALA B 1 140 ? 116.708 57.097 68.406 1.00 38.80 140 ALA B N 1
ATOM 3596 C CA . ALA B 1 140 ? 117.882 57.448 67.612 1.00 39.06 140 ALA B CA 1
ATOM 3597 C C . ALA B 1 140 ? 117.636 58.593 66.639 1.00 38.73 140 ALA B C 1
ATOM 3598 O O . ALA B 1 140 ? 118.571 59.065 65.994 1.00 39.66 140 ALA B O 1
ATOM 3600 N N . ALA B 1 141 ? 116.385 59.045 66.550 1.00 38.64 141 ALA B N 1
ATOM 3601 C CA . ALA B 1 141 ? 116.018 60.138 65.647 1.00 39.04 141 ALA B CA 1
ATOM 3602 C C . ALA B 1 141 ? 115.725 61.405 66.411 1.00 39.64 141 ALA B C 1
ATOM 3603 O O . ALA B 1 141 ? 115.206 62.367 65.858 1.00 40.51 141 ALA B O 1
ATOM 3605 N N . PHE B 1 142 ? 116.067 61.401 67.689 1.00 41.86 142 PHE B N 1
ATOM 3606 C CA . PHE B 1 142 ? 115.816 62.546 68.558 1.00 42.60 142 PHE B CA 1
ATOM 3607 C C . PHE B 1 142 ? 117.066 63.345 68.902 1.00 42.95 142 PHE B C 1
ATOM 3608 O O . PHE B 1 142 ? 118.178 62.810 68.945 1.00 42.54 142 PHE B O 1
ATOM 3616 N N . GLY B 1 143 ? 116.854 64.629 69.172 1.00 43.75 143 GLY B N 1
ATOM 3617 C CA . GLY B 1 143 ? 117.931 65.506 69.592 1.00 44.84 143 GLY B CA 1
ATOM 3618 C C . GLY B 1 143 ? 118.924 66.011 68.572 1.00 44.67 143 GLY B C 1
ATOM 3619 O O . GLY B 1 143 ? 118.838 65.698 67.389 1.00 45.45 143 GLY B O 1
ATOM 3620 N N . TYR B 1 144 ? 119.879 66.798 69.058 1.00 44.14 144 TYR B N 1
ATOM 3621 C CA . TYR B 1 144 ? 120.905 67.364 68.213 1.00 44.84 144 TYR B CA 1
ATOM 3622 C C . TYR B 1 144 ? 121.900 66.327 67.724 1.00 45.17 144 TYR B C 1
ATOM 3623 O O . TYR B 1 144 ? 122.134 65.315 68.389 1.00 45.27 144 TYR B O 1
ATOM 3632 N N . ALA B 1 145 ? 122.489 66.598 66.559 1.00 45.53 145 ALA B N 1
ATOM 3633 C CA . ALA B 1 145 ? 123.461 65.702 65.926 1.00 45.00 145 ALA B CA 1
ATOM 3634 C C . ALA B 1 145 ? 124.663 65.301 66.803 1.00 44.24 145 ALA B C 1
ATOM 3635 O O . ALA B 1 145 ? 124.970 64.120 66.940 1.00 41.73 145 ALA B O 1
ATOM 3637 N N . ASP B 1 146 ? 125.335 66.291 67.381 1.00 45.18 146 ASP B N 1
ATOM 3638 C CA . ASP B 1 146 ? 126.497 66.064 68.227 1.00 47.34 146 ASP B CA 1
ATOM 3639 C C . ASP B 1 146 ? 126.196 65.330 69.531 1.00 48.92 146 ASP B C 1
ATOM 3640 O O . ASP B 1 146 ? 126.667 64.207 69.739 1.00 50.22 146 ASP B O 1
ATOM 3645 N N . ARG B 1 147 ? 125.410 65.955 70.408 1.00 49.13 147 ARG B N 1
ATOM 3646 C CA . ARG B 1 147 ? 125.049 65.356 71.699 1.00 47.50 147 ARG B CA 1
ATOM 3647 C C . ARG B 1 147 ? 124.226 64.086 71.513 1.00 47.10 147 ARG B C 1
ATOM 3648 O O . ARG B 1 147 ? 123.474 63.949 70.552 1.00 46.51 147 ARG B O 1
ATOM 3656 N N . PRO B 1 148 ? 124.344 63.141 72.449 1.00 47.44 148 PRO B N 1
ATOM 3657 C CA . PRO B 1 148 ? 123.577 61.894 72.334 1.00 47.59 148 PRO B CA 1
ATOM 3658 C C . PRO B 1 148 ? 122.078 62.204 72.329 1.00 47.50 148 PRO B C 1
ATOM 3659 O O . PRO B 1 148 ? 121.674 63.352 72.568 1.00 47.36 148 PRO B O 1
ATOM 3663 N N . PRO B 1 149 ? 121.239 61.192 72.037 1.00 47.30 149 PRO B N 1
ATOM 3664 C CA . PRO B 1 149 ? 119.778 61.339 72.005 1.00 47.74 149 PRO B CA 1
ATOM 3665 C C . PRO B 1 149 ? 119.248 61.570 73.414 1.00 49.27 149 PRO B C 1
ATOM 3666 O O . PRO B 1 149 ? 119.670 60.903 74.367 1.00 48.76 149 PRO B O 1
ATOM 3670 N N . MET B 1 150 ? 118.313 62.500 73.543 1.00 50.17 150 MET B N 1
ATOM 3671 C CA . MET B 1 150 ? 117.735 62.787 74.841 1.00 51.24 150 MET B CA 1
ATOM 3672 C C . MET B 1 150 ? 116.234 62.518 74.797 1.00 50.79 150 MET B C 1
ATOM 3673 O O . MET B 1 150 ? 115.495 63.162 74.043 1.00 51.25 150 MET B O 1
ATOM 3678 N N . PRO B 1 151 ? 115.765 61.563 75.617 1.00 49.56 151 PRO B N 1
ATOM 3679 C CA . PRO B 1 151 ? 114.359 61.155 75.720 1.00 47.47 151 PRO B CA 1
ATOM 3680 C C . PRO B 1 151 ? 113.412 62.255 76.184 1.00 44.43 151 PRO B C 1
ATOM 3681 O O . PRO B 1 151 ? 113.715 63.004 77.099 1.00 44.77 151 PRO B O 1
ATOM 3685 N N . PRO B 1 152 ? 112.246 62.363 75.539 1.00 43.51 152 PRO B N 1
ATOM 3686 C CA . PRO B 1 152 ? 111.208 63.356 75.856 1.00 41.53 152 PRO B CA 1
ATOM 3687 C C . PRO B 1 152 ? 110.531 62.872 77.142 1.00 40.47 152 PRO B C 1
ATOM 3688 O O . PRO B 1 152 ? 109.401 62.382 77.107 1.00 39.69 152 PRO B O 1
ATOM 3692 N N . LEU B 1 153 ? 111.217 63.007 78.275 1.00 39.13 153 LEU B N 1
ATOM 3693 C CA . LEU B 1 153 ? 110.689 62.496 79.546 1.00 36.76 153 LEU B CA 1
ATOM 3694 C C . LEU B 1 153 ? 110.262 61.064 79.251 1.00 35.14 153 LEU B C 1
ATOM 3695 O O . LEU B 1 153 ? 111.030 60.291 78.669 1.00 34.56 153 LEU B O 1
ATOM 3700 N N . ASN B 1 154 ? 109.049 60.694 79.630 1.00 33.93 154 ASN B N 1
ATOM 3701 C CA . ASN B 1 154 ? 108.608 59.339 79.339 1.00 33.60 154 ASN B CA 1
ATOM 3702 C C . ASN B 1 154 ? 107.248 59.415 78.705 1.00 32.55 154 ASN B C 1
ATOM 3703 O O . ASN B 1 154 ? 106.403 58.558 78.913 1.00 34.76 154 ASN B O 1
ATOM 3708 N N . LEU B 1 155 ? 107.050 60.454 77.907 1.00 31.73 155 LEU B N 1
ATOM 3709 C CA . LEU B 1 155 ? 105.770 60.656 77.249 1.00 30.41 155 LEU B CA 1
ATOM 3710 C C . LEU B 1 155 ? 105.571 59.810 75.997 1.00 31.04 155 LEU B C 1
ATOM 3711 O O . LEU B 1 155 ? 104.446 59.453 75.655 1.00 29.62 155 LEU B O 1
ATOM 3716 N N . VAL B 1 156 ? 106.646 59.459 75.313 1.00 32.37 156 VAL B N 1
ATOM 3717 C CA . VAL B 1 156 ? 106.455 58.693 74.094 1.00 34.52 156 VAL B CA 1
ATOM 3718 C C . VAL B 1 156 ? 106.048 57.240 74.274 1.00 35.64 156 VAL B C 1
ATOM 3719 O O . VAL B 1 156 ? 105.041 56.805 73.718 1.00 35.60 156 VAL B O 1
ATOM 3723 N N . ALA B 1 157 ? 106.822 56.496 75.057 1.00 36.87 157 ALA B N 1
ATOM 3724 C CA . ALA B 1 157 ? 106.552 55.077 75.252 1.00 38.67 157 ALA B CA 1
ATOM 3725 C C . ALA B 1 157 ? 105.628 54.723 76.410 1.00 39.42 157 ALA B C 1
ATOM 3726 O O . ALA B 1 157 ? 104.680 53.952 76.243 1.00 40.04 157 ALA B O 1
ATOM 3728 N N . ASP B 1 158 ? 105.919 55.268 77.583 1.00 40.10 158 ASP B N 1
ATOM 3729 C CA . ASP B 1 158 ? 105.120 54.998 78.767 1.00 41.96 158 ASP B CA 1
ATOM 3730 C C . ASP B 1 158 ? 103.657 55.395 78.610 1.00 41.66 158 ASP B C 1
ATOM 3731 O O . ASP B 1 158 ? 102.754 54.613 78.913 1.00 42.76 158 ASP B O 1
ATOM 3736 N N . PHE B 1 159 ? 103.420 56.605 78.124 1.00 41.78 159 PHE B N 1
ATOM 3737 C CA . PHE B 1 159 ? 102.055 57.089 77.950 1.00 40.88 159 PHE B CA 1
ATOM 3738 C C . PHE B 1 159 ? 101.534 57.152 76.511 1.00 39.55 159 PHE B C 1
ATOM 3739 O O . PHE B 1 159 ? 100.510 56.550 76.190 1.00 39.92 159 PHE B O 1
ATOM 3747 N N . GLY B 1 160 ? 102.231 57.895 75.659 1.00 39.13 160 GLY B N 1
ATOM 3748 C CA . GLY B 1 160 ? 101.811 58.050 74.273 1.00 38.86 160 GLY B CA 1
ATOM 3749 C C . GLY B 1 160 ? 101.633 56.755 73.512 1.00 37.83 160 GLY B C 1
ATOM 3750 O O . GLY B 1 160 ? 100.747 56.636 72.663 1.00 38.65 160 GLY B O 1
ATOM 3751 N N . GLY B 1 161 ? 102.487 55.786 73.814 1.00 36.96 161 GLY B N 1
ATOM 3752 C CA . GLY B 1 161 ? 102.414 54.499 73.155 1.00 35.71 161 GLY B CA 1
ATOM 3753 C C . GLY B 1 161 ? 102.336 53.352 74.141 1.00 35.41 161 GLY B C 1
ATOM 3754 O O . GLY B 1 161 ? 102.565 52.202 73.787 1.00 35.92 161 GLY B O 1
ATOM 3755 N N . GLY B 1 162 ? 102.029 53.669 75.393 1.00 36.21 162 GLY B N 1
ATOM 3756 C CA . GLY B 1 162 ? 101.891 52.640 76.410 1.00 36.14 162 GLY B CA 1
ATOM 3757 C C . GLY B 1 162 ? 100.494 52.717 77.008 1.00 35.67 162 GLY B C 1
ATOM 3758 O O . GLY B 1 162 ? 99.624 51.878 76.743 1.00 33.07 162 GLY B O 1
ATOM 3759 N N . SER B 1 163 ? 100.290 53.746 77.825 1.00 35.24 163 SER B N 1
ATOM 3760 C CA . SER B 1 163 ? 99.007 53.997 78.473 1.00 35.18 163 SER B CA 1
ATOM 3761 C C . SER B 1 163 ? 97.884 54.068 77.437 1.00 34.49 163 SER B C 1
ATOM 3762 O O . SER B 1 163 ? 96.904 53.364 77.557 1.00 34.10 163 SER B O 1
ATOM 3765 N N . MET B 1 164 ? 98.042 54.926 76.430 1.00 35.18 164 MET B N 1
ATOM 3766 C CA . MET B 1 164 ? 97.057 55.087 75.364 1.00 35.77 164 MET B CA 1
ATOM 3767 C C . MET B 1 164 ? 96.817 53.803 74.568 1.00 37.30 164 MET B C 1
ATOM 3768 O O . MET B 1 164 ? 95.708 53.562 74.086 1.00 40.06 164 MET B O 1
ATOM 3773 N N . LEU B 1 165 ? 97.853 52.984 74.410 1.00 36.82 165 LEU B N 1
ATOM 3774 C CA . LEU B 1 165 ? 97.723 51.733 73.668 1.00 35.53 165 LEU B CA 1
ATOM 3775 C C . LEU B 1 165 ? 96.800 50.750 74.397 1.00 35.41 165 LEU B C 1
ATOM 3776 O O . LEU B 1 165 ? 95.868 50.201 73.808 1.00 34.99 165 LEU B O 1
ATOM 3781 N N . VAL B 1 166 ? 97.061 50.540 75.683 1.00 34.61 166 VAL B N 1
ATOM 3782 C CA . VAL B 1 166 ? 96.264 49.626 76.463 1.00 33.82 166 VAL B CA 1
ATOM 3783 C C . VAL B 1 166 ? 94.892 50.232 76.650 1.00 34.24 166 VAL B C 1
ATOM 3784 O O . VAL B 1 166 ? 93.894 49.525 76.744 1.00 33.32 166 VAL B O 1
ATOM 3788 N N . LEU B 1 167 ? 94.826 51.554 76.683 1.00 36.88 167 LEU B N 1
ATOM 3789 C CA . LEU B 1 167 ? 93.533 52.217 76.835 1.00 38.90 167 LEU B CA 1
ATOM 3790 C C . LEU B 1 167 ? 92.709 51.914 75.600 1.00 40.60 167 LEU B C 1
ATOM 3791 O O . LEU B 1 167 ? 91.541 51.542 75.707 1.00 41.49 167 LEU B O 1
ATOM 3796 N N . LEU B 1 168 ? 93.335 52.054 74.429 1.00 42.64 168 LEU B N 1
ATOM 3797 C CA . LEU B 1 168 ? 92.676 51.786 73.146 1.00 43.10 168 LEU B CA 1
ATOM 3798 C C . LEU B 1 168 ? 92.246 50.339 73.076 1.00 42.97 168 LEU B C 1
ATOM 3799 O O . LEU B 1 168 ? 91.111 50.033 72.725 1.00 41.80 168 LEU B O 1
ATOM 3804 N N . GLY B 1 169 ? 93.181 49.455 73.404 1.00 43.86 169 GLY B N 1
ATOM 3805 C CA . GLY B 1 169 ? 92.882 48.042 73.401 1.00 45.93 169 GLY B CA 1
ATOM 3806 C C . GLY B 1 169 ? 91.713 47.708 74.318 1.00 47.77 169 GLY B C 1
ATOM 3807 O O . GLY B 1 169 ? 90.846 46.913 73.936 1.00 48.91 169 GLY B O 1
ATOM 3808 N N . ILE B 1 170 ? 91.675 48.305 75.515 1.00 47.50 170 ILE B N 1
ATOM 3809 C CA . ILE B 1 170 ? 90.591 48.040 76.464 1.00 47.64 170 ILE B CA 1
ATOM 3810 C C . ILE B 1 170 ? 89.235 48.458 75.933 1.00 47.77 170 ILE B C 1
ATOM 3811 O O . ILE B 1 170 ? 88.341 47.615 75.809 1.00 46.68 170 ILE B O 1
ATOM 3816 N N . VAL B 1 171 ? 89.084 49.752 75.636 1.00 47.30 171 VAL B N 1
ATOM 3817 C CA . VAL B 1 171 ? 87.823 50.274 75.121 1.00 47.54 171 VAL B CA 1
ATOM 3818 C C . VAL B 1 171 ? 87.432 49.548 73.849 1.00 49.05 171 VAL B C 1
ATOM 3819 O O . VAL B 1 171 ? 86.253 49.473 73.513 1.00 50.56 171 VAL B O 1
ATOM 3823 N N . VAL B 1 172 ? 88.419 49.014 73.138 1.00 50.66 172 VAL B N 1
ATOM 3824 C CA . VAL B 1 172 ? 88.129 48.262 71.925 1.00 52.35 172 VAL B CA 1
ATOM 3825 C C . VAL B 1 172 ? 87.658 46.884 72.376 1.00 53.46 172 VAL B C 1
ATOM 3826 O O . VAL B 1 172 ? 86.588 46.441 71.992 1.00 54.54 172 VAL B O 1
ATOM 3830 N N . ALA B 1 173 ? 88.436 46.205 73.209 1.00 54.97 173 ALA B N 1
ATOM 3831 C CA . ALA B 1 173 ? 88.015 44.885 73.672 1.00 56.60 173 ALA B CA 1
ATOM 3832 C C . ALA B 1 173 ? 86.632 44.960 74.320 1.00 57.32 173 ALA B C 1
ATOM 3833 O O . ALA B 1 173 ? 85.944 43.951 74.425 1.00 57.39 173 ALA B O 1
ATOM 3835 N N . LEU B 1 174 ? 86.234 46.155 74.759 1.00 58.91 174 LEU B N 1
ATOM 3836 C CA . LEU B 1 174 ? 84.917 46.346 75.369 1.00 59.63 174 LEU B CA 1
ATOM 3837 C C . LEU B 1 174 ? 83.880 46.350 74.267 1.00 60.36 174 LEU B C 1
ATOM 3838 O O . LEU B 1 174 ? 82.936 45.576 74.308 1.00 62.04 174 LEU B O 1
ATOM 3843 N N . TYR B 1 175 ? 84.050 47.223 73.282 1.00 60.73 175 TYR B N 1
ATOM 3844 C CA . TYR B 1 175 ? 83.103 47.279 72.176 1.00 61.75 175 TYR B CA 1
ATOM 3845 C C . TYR B 1 175 ? 82.958 45.893 71.530 1.00 62.76 175 TYR B C 1
ATOM 3846 O O . TYR B 1 175 ? 81.892 45.540 71.031 1.00 61.62 175 TYR B O 1
ATOM 3855 N N . GLU B 1 176 ? 84.045 45.124 71.536 1.00 64.84 176 GLU B N 1
ATOM 3856 C CA . GLU B 1 176 ? 84.049 43.778 70.977 1.00 67.34 176 GLU B CA 1
ATOM 3857 C C . GLU B 1 176 ? 83.072 42.931 71.778 1.00 69.11 176 GLU B C 1
ATOM 3858 O O . GLU B 1 176 ? 81.963 42.652 71.321 1.00 69.84 176 GLU B O 1
ATOM 3864 N N . ARG B 1 177 ? 83.493 42.537 72.978 1.00 69.95 177 ARG B N 1
ATOM 3865 C CA . ARG B 1 177 ? 82.680 41.720 73.867 1.00 70.25 177 ARG B CA 1
ATOM 3866 C C . ARG B 1 177 ? 81.261 42.264 74.016 1.00 72.26 177 ARG B C 1
ATOM 3867 O O . ARG B 1 177 ? 80.329 41.514 74.293 1.00 73.89 177 ARG B O 1
ATOM 3875 N N . GLU B 1 178 ? 81.095 43.566 73.814 1.00 73.73 178 GLU B N 1
ATOM 3876 C CA . GLU B 1 178 ? 79.784 44.198 73.924 1.00 74.85 178 GLU B CA 1
ATOM 3877 C C . GLU B 1 178 ? 78.921 43.825 72.731 1.00 75.70 178 GLU B C 1
ATOM 3878 O O . GLU B 1 178 ? 77.920 44.480 72.446 1.00 76.41 178 GLU B O 1
ATOM 3884 N N . ARG B 1 179 ? 79.330 42.777 72.028 1.00 76.31 179 ARG B N 1
ATOM 3885 C CA . ARG B 1 179 ? 78.612 42.293 70.855 1.00 77.12 179 ARG B CA 1
ATOM 3886 C C . ARG B 1 179 ? 78.867 40.796 70.778 1.00 77.22 179 ARG B C 1
ATOM 3887 O O . ARG B 1 179 ? 77.992 40.013 70.411 1.00 77.20 179 ARG B O 1
ATOM 3895 N N . SER B 1 180 ? 80.085 40.407 71.132 1.00 77.19 180 SER B N 1
ATOM 3896 C CA . SER B 1 180 ? 80.463 39.005 71.109 1.00 77.92 180 SER B CA 1
ATOM 3897 C C . SER B 1 180 ? 80.173 38.387 72.473 1.00 77.93 180 SER B C 1
ATOM 3898 O O . SER B 1 180 ? 80.365 37.185 72.678 1.00 79.31 180 SER B O 1
ATOM 3901 N N . GLY B 1 181 ? 79.713 39.215 73.408 1.00 76.32 181 GLY B N 1
ATOM 3902 C CA . GLY B 1 181 ? 79.408 38.728 74.741 1.00 73.46 181 GLY B CA 1
ATOM 3903 C C . GLY B 1 181 ? 80.542 37.938 75.372 1.00 72.47 181 GLY B C 1
ATOM 3904 O O . GLY B 1 181 ? 80.324 37.188 76.316 1.00 72.57 181 GLY B O 1
ATOM 3905 N N . VAL B 1 182 ? 81.755 38.087 74.854 1.00 71.48 182 VAL B N 1
ATOM 3906 C CA . VAL B 1 182 ? 82.896 37.371 75.413 1.00 70.61 182 VAL B CA 1
ATOM 3907 C C . VAL B 1 182 ? 84.129 38.245 75.345 1.00 70.07 182 VAL B C 1
ATOM 3908 O O . VAL B 1 182 ? 84.466 38.775 74.286 1.00 71.85 182 VAL B O 1
ATOM 3912 N N . GLY B 1 183 ? 84.801 38.395 76.479 1.00 68.21 183 GLY B N 1
ATOM 3913 C CA . GLY B 1 183 ? 86.002 39.208 76.522 1.00 65.46 183 GLY B CA 1
ATOM 3914 C C . GLY B 1 183 ? 87.196 38.425 76.028 1.00 63.05 183 GLY B C 1
ATOM 3915 O O . GLY B 1 183 ? 87.042 37.310 75.526 1.00 63.13 183 GLY B O 1
ATOM 3916 N N . GLN B 1 184 ? 88.382 39.005 76.171 1.00 60.57 184 GLN B N 1
ATOM 3917 C CA . GLN B 1 184 ? 89.607 38.352 75.738 1.00 58.62 184 GLN B CA 1
ATOM 3918 C C . GLN B 1 184 ? 90.817 39.011 76.375 1.00 57.17 184 GLN B C 1
ATOM 3919 O O . GLN B 1 184 ? 90.683 39.806 77.300 1.00 56.69 184 GLN B O 1
ATOM 3925 N N . VAL B 1 185 ? 91.995 38.663 75.869 1.00 56.20 185 VAL B N 1
ATOM 3926 C CA . VAL B 1 185 ? 93.265 39.188 76.363 1.00 53.87 185 VAL B CA 1
ATOM 3927 C C . VAL B 1 185 ? 93.769 40.286 75.423 1.00 52.44 185 VAL B C 1
ATOM 3928 O O . VAL B 1 185 ? 93.718 40.149 74.204 1.00 52.17 185 VAL B O 1
ATOM 3932 N N . VAL B 1 186 ? 94.245 41.380 75.994 1.00 50.09 186 VAL B N 1
ATOM 3933 C CA . VAL B 1 186 ? 94.773 42.468 75.194 1.00 49.16 186 VAL B CA 1
ATOM 3934 C C . VAL B 1 186 ? 96.244 42.648 75.551 1.00 48.37 186 VAL B C 1
ATOM 3935 O O . VAL B 1 186 ? 96.573 42.924 76.706 1.00 49.24 186 VAL B O 1
ATOM 3939 N N . ASP B 1 187 ? 97.127 42.468 74.570 1.00 47.17 187 ASP B N 1
ATOM 3940 C CA . ASP B 1 187 ? 98.563 42.614 74.797 1.00 46.80 187 ASP B CA 1
ATOM 3941 C C . ASP B 1 187 ? 99.033 43.964 74.288 1.00 46.54 187 ASP B C 1
ATOM 3942 O O . ASP B 1 187 ? 99.187 44.149 73.088 1.00 47.47 187 ASP B O 1
ATOM 3947 N N . ALA B 1 188 ? 99.253 44.909 75.198 1.00 46.15 188 ALA B N 1
ATOM 3948 C CA . ALA B 1 188 ? 99.719 46.239 74.815 1.00 45.74 188 ALA B CA 1
ATOM 3949 C C . ALA B 1 188 ? 101.222 46.348 75.037 1.00 44.94 188 ALA B C 1
ATOM 3950 O O . ALA B 1 188 ? 101.675 46.499 76.165 1.00 45.30 188 ALA B O 1
ATOM 3952 N N . ALA B 1 189 ? 101.996 46.268 73.961 1.00 44.56 189 ALA B N 1
ATOM 3953 C CA . ALA B 1 189 ? 103.449 46.361 74.076 1.00 44.28 189 ALA B CA 1
ATOM 3954 C C . ALA B 1 189 ? 103.915 47.768 73.720 1.00 43.45 189 ALA B C 1
ATOM 3955 O O . ALA B 1 189 ? 103.636 48.263 72.628 1.00 44.25 189 ALA B O 1
ATOM 3957 N N . MET B 1 190 ? 104.633 48.409 74.634 1.00 41.69 190 MET B N 1
ATOM 3958 C CA . MET B 1 190 ? 105.094 49.758 74.380 1.00 41.57 190 MET B CA 1
ATOM 3959 C C . MET B 1 190 ? 105.921 49.851 73.106 1.00 41.71 190 MET B C 1
ATOM 3960 O O . MET B 1 190 ? 105.713 50.747 72.275 1.00 40.66 190 MET B O 1
ATOM 3965 N N . VAL B 1 191 ? 106.843 48.913 72.936 1.00 40.98 191 VAL B N 1
ATOM 3966 C CA . VAL B 1 191 ? 107.673 48.907 71.746 1.00 39.76 191 VAL B CA 1
ATOM 3967 C C . VAL B 1 191 ? 106.739 48.859 70.508 1.00 38.53 191 VAL B C 1
ATOM 3968 O O . VAL B 1 191 ? 107.058 49.431 69.462 1.00 38.25 191 VAL B O 1
ATOM 3972 N N . ASP B 1 192 ? 105.584 48.199 70.653 1.00 36.30 192 ASP B N 1
ATOM 3973 C CA . ASP B 1 192 ? 104.589 48.098 69.582 1.00 35.79 192 ASP B CA 1
ATOM 3974 C C . ASP B 1 192 ? 103.926 49.470 69.342 1.00 36.26 192 ASP B C 1
ATOM 3975 O O . ASP B 1 192 ? 103.879 49.977 68.218 1.00 35.22 192 ASP B O 1
ATOM 3980 N N . GLY B 1 193 ? 103.414 50.065 70.414 1.00 37.50 193 GLY B N 1
ATOM 3981 C CA . GLY B 1 193 ? 102.762 51.360 70.306 1.00 37.40 193 GLY B CA 1
ATOM 3982 C C . GLY B 1 193 ? 103.666 52.398 69.682 1.00 35.82 193 GLY B C 1
ATOM 3983 O O . GLY B 1 193 ? 103.310 53.036 68.700 1.00 36.06 193 GLY B O 1
ATOM 3984 N N . VAL B 1 194 ? 104.843 52.569 70.259 1.00 34.97 194 VAL B N 1
ATOM 3985 C CA . VAL B 1 194 ? 105.776 53.526 69.727 1.00 34.69 194 VAL B CA 1
ATOM 3986 C C . VAL B 1 194 ? 105.987 53.271 68.233 1.00 34.76 194 VAL B C 1
ATOM 3987 O O . VAL B 1 194 ? 105.926 54.204 67.420 1.00 33.98 194 VAL B O 1
ATOM 3991 N N . SER B 1 195 ? 106.205 52.018 67.845 1.00 34.61 195 SER B N 1
ATOM 3992 C CA . SER B 1 195 ? 106.418 51.739 66.417 1.00 34.84 195 SER B CA 1
ATOM 3993 C C . SER B 1 195 ? 105.263 52.187 65.525 1.00 34.70 195 SER B C 1
ATOM 3994 O O . SER B 1 195 ? 105.467 52.555 64.360 1.00 35.21 195 SER B O 1
ATOM 3997 N N . VAL B 1 196 ? 104.053 52.168 66.081 1.00 34.14 196 VAL B N 1
ATOM 3998 C CA . VAL B 1 196 ? 102.859 52.598 65.354 1.00 30.94 196 VAL B CA 1
ATOM 3999 C C . VAL B 1 196 ? 102.789 54.125 65.378 1.00 31.70 196 VAL B C 1
ATOM 4000 O O . VAL B 1 196 ? 102.293 54.756 64.443 1.00 31.65 196 VAL B O 1
ATOM 4004 N N . LEU B 1 197 ? 103.291 54.715 66.458 1.00 31.16 197 LEU B N 1
ATOM 4005 C CA . LEU B 1 197 ? 103.282 56.156 66.576 1.00 31.04 197 LEU B CA 1
ATOM 4006 C C . LEU B 1 197 ? 104.300 56.678 65.587 1.00 31.29 197 LEU B C 1
ATOM 4007 O O . LEU B 1 197 ? 104.298 57.853 65.227 1.00 31.66 197 LEU B O 1
ATOM 4012 N N . ALA B 1 198 ? 105.177 55.797 65.139 1.00 30.73 198 ALA B N 1
ATOM 4013 C CA . ALA B 1 198 ? 106.202 56.207 64.207 1.00 31.88 198 ALA B CA 1
ATOM 4014 C C . ALA B 1 198 ? 105.900 55.889 62.742 1.00 33.98 198 ALA B C 1
ATOM 4015 O O . ALA B 1 198 ? 106.721 56.190 61.873 1.00 33.08 198 ALA B O 1
ATOM 4017 N N . GLN B 1 199 ? 104.742 55.289 62.459 1.00 36.41 199 GLN B N 1
ATOM 4018 C CA . GLN B 1 199 ? 104.374 54.942 61.075 1.00 38.87 199 GLN B CA 1
ATOM 4019 C C . GLN B 1 199 ? 104.780 55.972 60.046 1.00 40.09 199 GLN B C 1
ATOM 4020 O O . GLN B 1 199 ? 105.395 55.612 59.043 1.00 41.72 199 GLN B O 1
ATOM 4026 N N . MET B 1 200 ? 104.410 57.236 60.279 1.00 39.65 200 MET B N 1
ATOM 4027 C CA . MET B 1 200 ? 104.747 58.324 59.357 1.00 39.51 200 MET B CA 1
ATOM 4028 C C . MET B 1 200 ? 106.218 58.259 58.969 1.00 38.28 200 MET B C 1
ATOM 4029 O O . MET B 1 200 ? 106.575 58.469 57.815 1.00 35.75 200 MET B O 1
ATOM 4034 N N . MET B 1 201 ? 107.065 57.962 59.946 1.00 38.00 201 MET B N 1
ATOM 4035 C CA . MET B 1 201 ? 108.485 57.851 59.694 1.00 36.93 201 MET B CA 1
ATOM 4036 C C . MET B 1 201 ? 108.714 56.665 58.759 1.00 35.12 201 MET B C 1
ATOM 4037 O O . MET B 1 201 ? 109.380 56.799 57.750 1.00 36.01 201 MET B O 1
ATOM 4042 N N . TRP B 1 202 ? 108.146 55.509 59.079 1.00 34.62 202 TRP B N 1
ATOM 4043 C CA . TRP B 1 202 ? 108.344 54.342 58.232 1.00 33.85 202 TRP B CA 1
ATOM 4044 C C . TRP B 1 202 ? 107.907 54.682 56.819 1.00 33.25 202 TRP B C 1
ATOM 4045 O O . TRP B 1 202 ? 108.563 54.330 55.850 1.00 33.80 202 TRP B O 1
ATOM 4056 N N . THR B 1 203 ? 106.807 55.395 56.698 1.00 32.48 203 THR B N 1
ATOM 4057 C CA . THR B 1 203 ? 106.353 55.807 55.393 1.00 32.37 203 THR B CA 1
ATOM 4058 C C . THR B 1 203 ? 107.501 56.505 54.702 1.00 34.09 203 THR B C 1
ATOM 4059 O O . THR B 1 203 ? 107.835 56.189 53.565 1.00 34.14 203 THR B O 1
ATOM 4063 N N . MET B 1 204 ? 108.082 57.474 55.408 1.00 35.59 204 MET B N 1
ATOM 4064 C CA . MET B 1 204 ? 109.198 58.264 54.909 1.00 37.05 204 MET B CA 1
ATOM 4065 C C . MET B 1 204 ? 110.387 57.403 54.560 1.00 38.88 204 MET B C 1
ATOM 4066 O O . MET B 1 204 ? 111.010 57.561 53.505 1.00 40.30 204 MET B O 1
ATOM 4071 N N . LYS B 1 205 ? 110.713 56.500 55.473 1.00 39.68 205 LYS B N 1
ATOM 4072 C CA . LYS B 1 205 ? 111.851 55.616 55.306 1.00 40.35 205 LYS B CA 1
ATOM 4073 C C . LYS B 1 205 ? 111.798 54.848 53.991 1.00 41.26 205 LYS B C 1
ATOM 4074 O O . LYS B 1 205 ? 112.830 54.676 53.339 1.00 42.51 205 LYS B O 1
ATOM 4080 N N . GLY B 1 206 ? 110.605 54.396 53.600 1.00 40.73 206 GLY B N 1
ATOM 4081 C CA . GLY B 1 206 ? 110.461 53.639 52.363 1.00 40.33 206 GLY B CA 1
ATOM 4082 C C . GLY B 1 206 ? 110.505 54.536 51.148 1.00 40.09 206 GLY B C 1
ATOM 4083 O O . GLY B 1 206 ? 111.015 54.166 50.104 1.00 39.50 206 GLY B O 1
ATOM 4084 N N . ILE B 1 207 ? 109.964 55.730 51.317 1.00 41.12 207 ILE B N 1
ATOM 4085 C CA . ILE B 1 207 ? 109.902 56.737 50.279 1.00 42.13 207 ILE B CA 1
ATOM 4086 C C . ILE B 1 207 ? 111.238 57.405 50.019 1.00 41.88 207 ILE B C 1
ATOM 4087 O O . ILE B 1 207 ? 111.431 58.033 48.985 1.00 41.58 207 ILE B O 1
ATOM 4092 N N . GLY B 1 208 ? 112.154 57.306 50.964 1.00 41.66 208 GLY B N 1
ATOM 4093 C CA . GLY B 1 208 ? 113.446 57.923 50.752 1.00 43.16 208 GLY B CA 1
ATOM 4094 C C . GLY B 1 208 ? 113.551 59.372 51.186 1.00 44.49 208 GLY B C 1
ATOM 4095 O O . GLY B 1 208 ? 114.427 60.097 50.708 1.00 44.23 208 GLY B O 1
ATOM 4096 N N . SER B 1 209 ? 112.675 59.796 52.094 1.00 45.27 209 SER B N 1
ATOM 4097 C CA . SER B 1 209 ? 112.697 61.166 52.600 1.00 46.81 209 SER B CA 1
ATOM 4098 C C . SER B 1 209 ? 113.622 61.341 53.811 1.00 47.39 209 SER B C 1
ATOM 4099 O O . SER B 1 209 ? 113.926 62.471 54.215 1.00 46.16 209 SER B O 1
ATOM 4102 N N . LEU B 1 210 ? 114.064 60.218 54.378 1.00 48.21 210 LEU B N 1
ATOM 4103 C CA . LEU B 1 210 ? 114.954 60.232 55.532 1.00 49.46 210 LEU B CA 1
ATOM 4104 C C . LEU B 1 210 ? 116.418 60.107 55.144 1.00 52.41 210 LEU B C 1
ATOM 4105 O O . LEU B 1 210 ? 116.751 59.532 54.110 1.00 51.88 210 LEU B O 1
ATOM 4110 N N . ARG B 1 211 ? 117.296 60.655 55.977 1.00 55.71 211 ARG B N 1
ATOM 4111 C CA . ARG B 1 211 ? 118.718 60.559 55.721 1.00 58.61 211 ARG B CA 1
ATOM 4112 C C . ARG B 1 211 ? 119.318 59.788 56.874 1.00 59.72 211 ARG B C 1
ATOM 4113 O O . ARG B 1 211 ? 118.594 59.252 57.711 1.00 59.31 211 ARG B O 1
ATOM 4121 N N . ASP B 1 212 ? 120.635 59.726 56.936 1.00 61.05 212 ASP B N 1
ATOM 4122 C CA . ASP B 1 212 ? 121.254 58.954 57.996 1.00 63.03 212 ASP B CA 1
ATOM 4123 C C . ASP B 1 212 ? 121.513 59.733 59.281 1.00 62.57 212 ASP B C 1
ATOM 4124 O O . ASP B 1 212 ? 121.308 59.210 60.380 1.00 62.97 212 ASP B O 1
ATOM 4129 N N . GLN B 1 213 ? 121.959 60.979 59.140 1.00 61.89 213 GLN B N 1
ATOM 4130 C CA . GLN B 1 213 ? 122.270 61.832 60.287 1.00 59.75 213 GLN B CA 1
ATOM 4131 C C . GLN B 1 213 ? 121.038 62.548 60.841 1.00 57.56 213 GLN B C 1
ATOM 4132 O O . GLN B 1 213 ? 120.008 62.646 60.177 1.00 56.15 213 GLN B O 1
ATOM 4138 N N . ARG B 1 214 ? 121.149 63.055 62.062 1.00 54.79 214 ARG B N 1
ATOM 4139 C CA . ARG B 1 214 ? 120.034 63.748 62.665 1.00 52.51 214 ARG B CA 1
ATOM 4140 C C . ARG B 1 214 ? 119.981 65.195 62.205 1.00 51.38 214 ARG B C 1
ATOM 4141 O O . ARG B 1 214 ? 120.869 65.655 61.491 1.00 51.22 214 ARG B O 1
ATOM 4149 N N . GLU B 1 215 ? 118.928 65.906 62.597 1.00 49.89 215 GLU B N 1
ATOM 4150 C CA . GLU B 1 215 ? 118.756 67.300 62.195 1.00 49.53 215 GLU B CA 1
ATOM 4151 C C . GLU B 1 215 ? 118.793 67.441 60.679 1.00 50.07 215 GLU B C 1
ATOM 4152 O O . GLU B 1 215 ? 119.317 68.426 60.152 1.00 50.92 215 GLU B O 1
ATOM 4158 N N . SER B 1 216 ? 118.216 66.458 59.990 1.00 49.90 216 SER B N 1
ATOM 4159 C CA . SER B 1 216 ? 118.177 66.429 58.528 1.00 49.82 216 SER B CA 1
ATOM 4160 C C . SER B 1 216 ? 116.767 66.413 57.922 1.00 48.86 216 SER B C 1
ATOM 4161 O O . SER B 1 216 ? 116.544 66.938 56.827 1.00 48.85 216 SER B O 1
ATOM 4164 N N . PHE B 1 217 ? 115.833 65.799 58.645 1.00 47.70 217 PHE B N 1
ATOM 4165 C CA . PHE B 1 217 ? 114.434 65.670 58.240 1.00 44.28 217 PHE B CA 1
ATOM 4166 C C . PHE B 1 217 ? 113.711 66.998 58.416 1.00 43.53 217 PHE B C 1
ATOM 4167 O O . PHE B 1 217 ? 114.330 68.009 58.705 1.00 45.46 217 PHE B O 1
ATOM 4175 N N . LEU B 1 218 ? 112.399 66.989 58.234 1.00 42.34 218 LEU B N 1
ATOM 4176 C CA . LEU B 1 218 ? 111.570 68.180 58.369 1.00 39.94 218 LEU B CA 1
ATOM 4177 C C . LEU B 1 218 ? 111.142 68.446 59.804 1.00 40.11 218 LEU B C 1
ATOM 4178 O O . LEU B 1 218 ? 111.013 69.600 60.229 1.00 40.39 218 LEU B O 1
ATOM 4183 N N . LEU B 1 219 ? 110.916 67.360 60.534 1.00 39.82 219 LEU B N 1
ATOM 4184 C CA . LEU B 1 219 ? 110.449 67.419 61.906 1.00 39.18 219 LEU B CA 1
ATOM 4185 C C . LEU B 1 219 ? 111.468 67.113 62.995 1.00 39.91 219 LEU B C 1
ATOM 4186 O O . LEU B 1 219 ? 111.086 66.909 64.155 1.00 40.32 219 LEU B O 1
ATOM 4191 N N . ASP B 1 220 ? 112.750 67.083 62.646 1.00 39.33 220 ASP B N 1
ATOM 4192 C CA . ASP B 1 220 ? 113.765 66.783 63.653 1.00 40.64 220 ASP B CA 1
ATOM 4193 C C . ASP B 1 220 ? 114.774 67.908 63.876 1.00 40.02 220 ASP B C 1
ATOM 4194 O O . ASP B 1 220 ? 115.838 67.684 64.446 1.00 37.98 220 ASP B O 1
ATOM 4199 N N . GLY B 1 221 ? 114.423 69.113 63.442 1.00 40.23 221 GLY B N 1
ATOM 4200 C CA . GLY B 1 221 ? 115.323 70.231 63.612 1.00 43.64 221 GLY B CA 1
ATOM 4201 C C . GLY B 1 221 ? 116.148 70.527 62.371 1.00 45.52 221 GLY B C 1
ATOM 4202 O O . GLY B 1 221 ? 116.890 71.514 62.327 1.00 47.70 221 GLY B O 1
ATOM 4203 N N . GLY B 1 222 ? 116.025 69.675 61.358 1.00 45.82 222 GLY B N 1
ATOM 4204 C CA . GLY B 1 222 ? 116.767 69.875 60.126 1.00 45.02 222 GLY B CA 1
ATOM 4205 C C . GLY B 1 222 ? 116.225 71.021 59.294 1.00 44.52 222 GLY B C 1
ATOM 4206 O O . GLY B 1 222 ? 116.778 71.350 58.250 1.00 46.79 222 GLY B O 1
ATOM 4207 N N . ALA B 1 223 ? 115.140 71.630 59.752 1.00 43.35 223 ALA B N 1
ATOM 4208 C CA . ALA B 1 223 ? 114.544 72.735 59.031 1.00 43.43 223 ALA B CA 1
ATOM 4209 C C . ALA B 1 223 ? 114.376 73.930 59.955 1.00 43.88 223 ALA B C 1
ATOM 4210 O O . ALA B 1 223 ? 113.612 73.878 60.915 1.00 43.52 223 ALA B O 1
ATOM 4212 N N . PRO B 1 224 ? 115.090 75.031 59.674 1.00 43.52 224 PRO B N 1
ATOM 4213 C CA . PRO B 1 224 ? 114.982 76.220 60.517 1.00 42.17 224 PRO B CA 1
ATOM 4214 C C . PRO B 1 224 ? 113.566 76.716 60.763 1.00 41.91 224 PRO B C 1
ATOM 4215 O O . PRO B 1 224 ? 113.311 77.344 61.785 1.00 42.56 224 PRO B O 1
ATOM 4219 N N . PHE B 1 225 ? 112.638 76.430 59.855 1.00 41.56 225 PHE B N 1
ATOM 4220 C CA . PHE B 1 225 ? 111.266 76.900 60.040 1.00 41.64 225 PHE B CA 1
ATOM 4221 C C . PHE B 1 225 ? 110.381 75.962 60.877 1.00 41.40 225 PHE B C 1
ATOM 4222 O O . PHE B 1 225 ? 109.147 76.096 60.910 1.00 40.13 225 PHE B O 1
ATOM 4230 N N . TYR B 1 226 ? 111.039 75.030 61.566 1.00 40.76 226 TYR B N 1
ATOM 4231 C CA . TYR B 1 226 ? 110.386 74.049 62.429 1.00 41.14 226 TYR B CA 1
ATOM 4232 C C . TYR B 1 226 ? 111.305 73.638 63.574 1.00 42.97 226 TYR B C 1
ATOM 4233 O O . TYR B 1 226 ? 111.823 72.517 63.587 1.00 43.64 226 TYR B O 1
ATOM 4242 N N . ARG B 1 227 ? 111.501 74.539 64.532 1.00 44.68 227 ARG B N 1
ATOM 4243 C CA . ARG B 1 227 ? 112.372 74.284 65.684 1.00 46.29 227 ARG B CA 1
ATOM 4244 C C . ARG B 1 227 ? 112.204 75.408 66.700 1.00 47.24 227 ARG B C 1
ATOM 4245 O O . ARG B 1 227 ? 111.269 76.206 66.606 1.00 47.94 227 ARG B O 1
ATOM 4253 N N . CYS B 1 228 ? 113.119 75.485 67.661 1.00 47.84 228 CYS B N 1
ATOM 4254 C CA . CYS B 1 228 ? 113.051 76.536 68.677 1.00 49.10 228 CYS B CA 1
ATOM 4255 C C . CYS B 1 228 ? 114.209 77.525 68.638 1.00 49.86 228 CYS B C 1
ATOM 4256 O O . CYS B 1 228 ? 115.365 77.143 68.410 1.00 49.51 228 CYS B O 1
ATOM 4259 N N . TYR B 1 229 ? 113.875 78.791 68.888 1.00 50.21 229 TYR B N 1
ATOM 4260 C CA . TYR B 1 229 ? 114.838 79.888 68.910 1.00 51.12 229 TYR B CA 1
ATOM 4261 C C . TYR B 1 229 ? 114.836 80.625 70.255 1.00 52.36 229 TYR B C 1
ATOM 4262 O O . TYR B 1 229 ? 113.785 80.972 70.791 1.00 51.21 229 TYR B O 1
ATOM 4271 N N . GLU B 1 230 ? 116.027 80.852 70.799 1.00 54.86 230 GLU B N 1
ATOM 4272 C CA . GLU B 1 230 ? 116.170 81.543 72.075 1.00 57.26 230 GLU B CA 1
ATOM 4273 C C . GLU B 1 230 ? 115.878 83.021 71.878 1.00 57.80 230 GLU B C 1
ATOM 4274 O O . GLU B 1 230 ? 116.214 83.598 70.849 1.00 58.31 230 GLU B O 1
ATOM 4280 N N . THR B 1 231 ? 115.238 83.630 72.864 1.00 59.11 231 THR B N 1
ATOM 4281 C CA . THR B 1 231 ? 114.915 85.046 72.778 1.00 61.11 231 THR B CA 1
ATOM 4282 C C . THR B 1 231 ? 115.929 85.860 73.570 1.00 61.38 231 THR B C 1
ATOM 4283 O O . THR B 1 231 ? 116.848 85.298 74.175 1.00 61.49 231 THR B O 1
ATOM 4287 N N . SER B 1 232 ? 115.766 87.180 73.563 1.00 61.87 232 SER B N 1
ATOM 4288 C CA . SER B 1 232 ? 116.682 88.063 74.288 1.00 62.68 232 SER B CA 1
ATOM 4289 C C . SER B 1 232 ? 116.730 87.708 75.774 1.00 62.76 232 SER B C 1
ATOM 4290 O O . SER B 1 232 ? 117.804 87.485 76.342 1.00 62.28 232 SER B O 1
ATOM 4293 N N . ASP B 1 233 ? 115.554 87.650 76.390 1.00 62.83 233 ASP B N 1
ATOM 4294 C CA . ASP B 1 233 ? 115.441 87.328 77.804 1.00 62.31 233 ASP B CA 1
ATOM 4295 C C . ASP B 1 233 ? 115.574 85.835 78.095 1.00 61.76 233 ASP B C 1
ATOM 4296 O O . ASP B 1 233 ? 114.781 85.266 78.848 1.00 61.56 233 ASP B O 1
ATOM 4301 N N . GLY B 1 234 ? 116.574 85.202 77.486 1.00 61.35 234 GLY B N 1
ATOM 4302 C CA . GLY B 1 234 ? 116.830 83.780 77.708 1.00 60.74 234 GLY B CA 1
ATOM 4303 C C . GLY B 1 234 ? 115.709 82.746 77.612 1.00 59.21 234 GLY B C 1
ATOM 4304 O O . GLY B 1 234 ? 115.901 81.588 78.017 1.00 58.66 234 GLY B O 1
ATOM 4305 N N . LYS B 1 235 ? 114.553 83.158 77.089 1.00 57.03 235 LYS B N 1
ATOM 4306 C CA . LYS B 1 235 ? 113.402 82.276 76.919 1.00 55.17 235 LYS B CA 1
ATOM 4307 C C . LYS B 1 235 ? 113.480 81.647 75.543 1.00 54.26 235 LYS B C 1
ATOM 4308 O O . LYS B 1 235 ? 114.468 81.809 74.829 1.00 55.23 235 LYS B O 1
ATOM 4314 N N . TYR B 1 236 ? 112.408 80.969 75.152 1.00 51.58 236 TYR B N 1
ATOM 4315 C CA . TYR B 1 236 ? 112.375 80.302 73.870 1.00 47.35 236 TYR B CA 1
ATOM 4316 C C . TYR B 1 236 ? 111.053 80.458 73.160 1.00 46.49 236 TYR B C 1
ATOM 4317 O O . TYR B 1 236 ? 110.013 80.576 73.798 1.00 46.83 236 TYR B O 1
ATOM 4326 N N . MET B 1 237 ? 111.099 80.456 71.834 1.00 45.04 237 MET B N 1
ATOM 4327 C CA . MET B 1 237 ? 109.891 80.561 71.024 1.00 44.36 237 MET B CA 1
ATOM 4328 C C . MET B 1 237 ? 109.842 79.333 70.120 1.00 43.85 237 MET B C 1
ATOM 4329 O O . MET B 1 237 ? 110.868 78.900 69.590 1.00 44.72 237 MET B O 1
ATOM 4334 N N . ALA B 1 238 ? 108.664 78.754 69.939 1.00 43.14 238 ALA B N 1
ATOM 4335 C CA . ALA B 1 238 ? 108.564 77.577 69.077 1.00 42.02 238 ALA B CA 1
ATOM 4336 C C . ALA B 1 238 ? 107.985 77.925 67.706 1.00 40.99 238 ALA B C 1
ATOM 4337 O O . ALA B 1 238 ? 106.874 78.439 67.591 1.00 39.03 238 ALA B O 1
ATOM 4339 N N . VAL B 1 239 ? 108.751 77.638 66.662 1.00 41.20 239 VAL B N 1
ATOM 4340 C CA . VAL B 1 239 ? 108.307 77.918 65.301 1.00 40.43 239 VAL B CA 1
ATOM 4341 C C . VAL B 1 239 ? 107.945 76.623 64.565 1.00 40.04 239 VAL B C 1
ATOM 4342 O O . VAL B 1 239 ? 108.603 75.587 64.711 1.00 38.90 239 VAL B O 1
ATOM 4346 N N . GLY B 1 240 ? 106.890 76.683 63.773 1.00 39.48 240 GLY B N 1
ATOM 4347 C CA . GLY B 1 240 ? 106.505 75.503 63.040 1.00 41.86 240 GLY B CA 1
ATOM 4348 C C . GLY B 1 240 ? 105.922 75.884 61.708 1.00 43.51 240 GLY B C 1
ATOM 4349 O O . GLY B 1 240 ? 105.053 75.181 61.163 1.00 45.09 240 GLY B O 1
ATOM 4350 N N . ALA B 1 241 ? 106.400 77.010 61.186 1.00 43.38 241 ALA B N 1
ATOM 4351 C CA . ALA B 1 241 ? 105.924 77.516 59.908 1.00 42.90 241 ALA B CA 1
ATOM 4352 C C . ALA B 1 241 ? 106.288 76.534 58.801 1.00 43.24 241 ALA B C 1
ATOM 4353 O O . ALA B 1 241 ? 107.307 76.705 58.128 1.00 44.34 241 ALA B O 1
ATOM 4355 N N . ILE B 1 242 ? 105.461 75.507 58.603 1.00 42.41 242 ILE B N 1
ATOM 4356 C CA . ILE B 1 242 ? 105.766 74.530 57.563 1.00 42.61 242 ILE B CA 1
ATOM 4357 C C . ILE B 1 242 ? 105.194 74.912 56.209 1.00 42.97 242 ILE B C 1
ATOM 4358 O O . ILE B 1 242 ? 105.934 75.082 55.238 1.00 42.41 242 ILE B O 1
ATOM 4363 N N . GLU B 1 243 ? 103.877 75.048 56.156 1.00 44.23 243 GLU B N 1
ATOM 4364 C CA . GLU B 1 243 ? 103.197 75.435 54.931 1.00 47.38 243 GLU B CA 1
ATOM 4365 C C . GLU B 1 243 ? 103.790 76.747 54.434 1.00 49.62 243 GLU B C 1
ATOM 4366 O O . GLU B 1 243 ? 104.111 77.631 55.238 1.00 50.32 243 GLU B O 1
ATOM 4372 N N . PRO B 1 244 ? 103.915 76.905 53.104 1.00 50.89 244 PRO B N 1
ATOM 4373 C CA . PRO B 1 244 ? 104.479 78.143 52.550 1.00 51.81 244 PRO B CA 1
ATOM 4374 C C . PRO B 1 244 ? 103.743 79.408 53.031 1.00 51.99 244 PRO B C 1
ATOM 4375 O O . PRO B 1 244 ? 104.383 80.423 53.335 1.00 50.47 244 PRO B O 1
ATOM 4379 N N . GLN B 1 245 ? 102.410 79.333 53.115 1.00 53.16 245 GLN B N 1
ATOM 4380 C CA . GLN B 1 245 ? 101.586 80.461 53.573 1.00 54.61 245 GLN B CA 1
ATOM 4381 C C . GLN B 1 245 ? 101.983 80.892 54.984 1.00 53.95 245 GLN B C 1
ATOM 4382 O O . GLN B 1 245 ? 102.104 82.088 55.276 1.00 53.37 245 GLN B O 1
ATOM 4388 N N . PHE B 1 246 ? 102.176 79.907 55.858 1.00 52.87 246 PHE B N 1
ATOM 4389 C CA . PHE B 1 246 ? 102.578 80.181 57.227 1.00 51.20 246 PHE B CA 1
ATOM 4390 C C . PHE B 1 246 ? 104.019 80.678 57.279 1.00 50.47 246 PHE B C 1
ATOM 4391 O O . PHE B 1 246 ? 104.356 81.503 58.129 1.00 50.22 246 PHE B O 1
ATOM 4399 N N . PHE B 1 247 ? 104.863 80.175 56.375 1.00 49.80 247 PHE B N 1
ATOM 4400 C CA . PHE B 1 247 ? 106.269 80.600 56.314 1.00 49.95 247 PHE B CA 1
ATOM 4401 C C . PHE B 1 247 ? 106.304 82.094 56.019 1.00 50.06 247 PHE B C 1
ATOM 4402 O O . PHE B 1 247 ? 107.216 82.811 56.444 1.00 48.82 247 PHE B O 1
ATOM 4410 N N . ALA B 1 248 ? 105.298 82.546 55.275 1.00 51.40 248 ALA B N 1
ATOM 4411 C CA . ALA B 1 248 ? 105.166 83.957 54.911 1.00 52.63 248 ALA B CA 1
ATOM 4412 C C . ALA B 1 248 ? 105.002 84.753 56.198 1.00 52.62 248 ALA B C 1
ATOM 4413 O O . ALA B 1 248 ? 105.797 85.644 56.506 1.00 52.35 248 ALA B O 1
ATOM 4415 N N . ALA B 1 249 ? 103.953 84.409 56.939 1.00 51.59 249 ALA B N 1
ATOM 4416 C CA . ALA B 1 249 ? 103.669 85.044 58.202 1.00 50.60 249 ALA B CA 1
ATOM 4417 C C . ALA B 1 249 ? 104.940 85.089 59.040 1.00 50.49 249 ALA B C 1
ATOM 4418 O O . ALA B 1 249 ? 105.303 86.134 59.569 1.00 50.47 249 ALA B O 1
ATOM 4420 N N . LEU B 1 250 ? 105.622 83.955 59.151 1.00 51.00 250 LEU B N 1
ATOM 4421 C CA . LEU B 1 250 ? 106.843 83.890 59.949 1.00 52.48 250 LEU B CA 1
ATOM 4422 C C . LEU B 1 250 ? 107.826 84.964 59.501 1.00 54.36 250 LEU B C 1
ATOM 4423 O O . LEU B 1 250 ? 108.353 85.734 60.311 1.00 54.56 250 LEU B O 1
ATOM 4428 N N . LEU B 1 251 ? 108.062 85.021 58.199 1.00 56.01 251 LEU B N 1
ATOM 4429 C CA . LEU B 1 251 ? 108.991 85.996 57.669 1.00 57.08 251 LEU B CA 1
ATOM 4430 C C . LEU B 1 251 ? 108.477 87.418 57.869 1.00 57.82 251 LEU B C 1
ATOM 4431 O O . LEU B 1 251 ? 109.257 88.340 58.100 1.00 58.65 251 LEU B O 1
ATOM 4436 N N . SER B 1 252 ? 107.162 87.588 57.801 1.00 58.45 252 SER B N 1
ATOM 4437 C CA . SER B 1 252 ? 106.554 88.901 57.972 1.00 59.91 252 SER B CA 1
ATOM 4438 C C . SER B 1 252 ? 106.771 89.438 59.390 1.00 60.37 252 SER B C 1
ATOM 4439 O O . SER B 1 252 ? 107.544 90.376 59.598 1.00 59.42 252 SER B O 1
ATOM 4442 N N . GLY B 1 253 ? 106.089 88.832 60.359 1.00 61.15 253 GLY B N 1
ATOM 4443 C CA . GLY B 1 253 ? 106.207 89.271 61.737 1.00 62.65 253 GLY B CA 1
ATOM 4444 C C . GLY B 1 253 ? 107.640 89.352 62.220 1.00 63.33 253 GLY B C 1
ATOM 4445 O O . GLY B 1 253 ? 107.966 90.107 63.142 1.00 63.43 253 GLY B O 1
ATOM 4446 N N . LEU B 1 254 ? 108.510 88.574 61.592 1.00 64.05 254 LEU B N 1
ATOM 4447 C CA . LEU B 1 254 ? 109.914 88.565 61.986 1.00 65.32 254 LEU B CA 1
ATOM 4448 C C . LEU B 1 254 ? 110.622 89.799 61.429 1.00 65.54 254 LEU B C 1
ATOM 4449 O O . LEU B 1 254 ? 111.796 90.050 61.722 1.00 64.86 254 LEU B O 1
ATOM 4454 N N . GLY B 1 255 ? 109.895 90.569 60.626 1.00 65.97 255 GLY B N 1
ATOM 4455 C CA . GLY B 1 255 ? 110.475 91.760 60.035 1.00 66.95 255 GLY B CA 1
ATOM 4456 C C . GLY B 1 255 ? 111.549 91.419 59.017 1.00 67.33 255 GLY B C 1
ATOM 4457 O O . GLY B 1 255 ? 112.624 92.021 59.014 1.00 67.47 255 GLY B O 1
ATOM 4458 N N . LEU B 1 256 ? 111.255 90.443 58.160 1.00 67.66 256 LEU B N 1
ATOM 4459 C CA . LEU B 1 256 ? 112.173 90.004 57.109 1.00 67.84 256 LEU B CA 1
ATOM 4460 C C . LEU B 1 256 ? 111.472 89.950 55.752 1.00 68.11 256 LEU B C 1
ATOM 4461 O O . LEU B 1 256 ? 110.320 89.514 55.654 1.00 67.57 256 LEU B O 1
ATOM 4466 N N . SER B 1 257 ? 112.170 90.394 54.710 1.00 68.34 257 SER B N 1
ATOM 4467 C CA . SER B 1 257 ? 111.612 90.382 53.360 1.00 69.04 257 SER B CA 1
ATOM 4468 C C . SER B 1 257 ? 111.921 89.032 52.729 1.00 68.60 257 SER B C 1
ATOM 4469 O O . SER B 1 257 ? 113.019 88.499 52.890 1.00 68.64 257 SER B O 1
ATOM 4472 N N . ALA B 1 258 ? 110.944 88.476 52.023 1.00 67.73 258 ALA B N 1
ATOM 4473 C CA . ALA B 1 258 ? 111.125 87.194 51.373 1.00 67.16 258 ALA B CA 1
ATOM 4474 C C . ALA B 1 258 ? 112.480 87.163 50.653 1.00 67.78 258 ALA B C 1
ATOM 4475 O O . ALA B 1 258 ? 113.217 86.177 50.749 1.00 67.68 258 ALA B O 1
ATOM 4477 N N . ALA B 1 259 ? 112.814 88.253 49.958 1.00 67.64 259 ALA B N 1
ATOM 4478 C CA . ALA B 1 259 ? 114.073 88.351 49.217 1.00 67.29 259 ALA B CA 1
ATOM 4479 C C . ALA B 1 259 ? 115.313 88.304 50.111 1.00 67.04 259 ALA B C 1
ATOM 4480 O O . ALA B 1 259 ? 116.401 87.953 49.651 1.00 66.91 259 ALA B O 1
ATOM 4482 N N . ASP B 1 260 ? 115.145 88.648 51.386 1.00 67.59 260 ASP B N 1
ATOM 4483 C CA . ASP B 1 260 ? 116.256 88.645 52.349 1.00 68.90 260 ASP B CA 1
ATOM 4484 C C . ASP B 1 260 ? 116.652 87.234 52.779 1.00 67.73 260 ASP B C 1
ATOM 4485 O O . ASP B 1 260 ? 117.831 86.880 52.812 1.00 67.91 260 ASP B O 1
ATOM 4490 N N . VAL B 1 261 ? 115.654 86.436 53.122 1.00 66.18 261 VAL B N 1
ATOM 4491 C CA . VAL B 1 261 ? 115.902 85.086 53.580 1.00 64.40 261 VAL B CA 1
ATOM 4492 C C . VAL B 1 261 ? 115.779 84.064 52.472 1.00 60.99 261 VAL B C 1
ATOM 4493 O O . VAL B 1 261 ? 114.955 84.210 51.569 1.00 59.36 261 VAL B O 1
ATOM 4497 N N . PRO B 1 262 ? 116.614 83.013 52.525 1.00 58.63 262 PRO B N 1
ATOM 4498 C CA . PRO B 1 262 ? 116.570 81.959 51.511 1.00 57.66 262 PRO B CA 1
ATOM 4499 C C . PRO B 1 262 ? 115.154 81.369 51.422 1.00 56.39 262 PRO B C 1
ATOM 4500 O O . PRO B 1 262 ? 114.325 81.590 52.311 1.00 57.12 262 PRO B O 1
ATOM 4504 N N . THR B 1 263 ? 114.883 80.627 50.351 1.00 54.29 263 THR B N 1
ATOM 4505 C CA . THR B 1 263 ? 113.568 80.018 50.146 1.00 52.32 263 THR B CA 1
ATOM 4506 C C . THR B 1 263 ? 113.446 78.649 50.820 1.00 50.03 263 THR B C 1
ATOM 4507 O O . THR B 1 263 ? 114.431 77.924 50.964 1.00 47.43 263 THR B O 1
ATOM 4511 N N . GLN B 1 264 ? 112.232 78.289 51.218 1.00 48.47 264 GLN B N 1
ATOM 4512 C CA . GLN B 1 264 ? 112.026 77.009 51.871 1.00 48.04 264 GLN B CA 1
ATOM 4513 C C . GLN B 1 264 ? 112.662 75.896 51.085 1.00 48.39 264 GLN B C 1
ATOM 4514 O O . GLN B 1 264 ? 113.247 74.977 51.651 1.00 48.54 264 GLN B O 1
ATOM 4520 N N . LEU B 1 265 ? 112.552 76.013 49.768 1.00 49.57 265 LEU B N 1
ATOM 4521 C CA . LEU B 1 265 ? 113.106 75.049 48.838 1.00 48.77 265 LEU B CA 1
ATOM 4522 C C . LEU B 1 265 ? 114.646 75.038 48.825 1.00 47.77 265 LEU B C 1
ATOM 4523 O O . LEU B 1 265 ? 115.254 74.003 48.580 1.00 47.66 265 LEU B O 1
ATOM 4528 N N . ASP B 1 266 ? 115.279 76.171 49.106 1.00 46.58 266 ASP B N 1
ATOM 4529 C CA . ASP B 1 266 ? 116.740 76.236 49.100 1.00 47.39 266 ASP B CA 1
ATOM 4530 C C . ASP B 1 266 ? 117.411 75.534 50.284 1.00 47.47 266 ASP B C 1
ATOM 4531 O O . ASP B 1 266 ? 118.180 76.141 51.037 1.00 46.03 266 ASP B O 1
ATOM 4536 N N . VAL B 1 267 ? 117.140 74.250 50.446 1.00 47.64 267 VAL B N 1
ATOM 4537 C CA . VAL B 1 267 ? 117.727 73.501 51.549 1.00 46.87 267 VAL B CA 1
ATOM 4538 C C . VAL B 1 267 ? 119.189 73.816 51.798 1.00 46.89 267 VAL B C 1
ATOM 4539 O O . VAL B 1 267 ? 119.616 73.960 52.937 1.00 46.89 267 VAL B O 1
ATOM 4543 N N . ALA B 1 268 ? 119.955 73.919 50.724 1.00 49.02 268 ALA B N 1
ATOM 4544 C CA . ALA B 1 268 ? 121.382 74.198 50.822 1.00 50.77 268 ALA B CA 1
ATOM 4545 C C . ALA B 1 268 ? 121.655 75.465 51.614 1.00 52.25 268 ALA B C 1
ATOM 4546 O O . ALA B 1 268 ? 122.706 75.610 52.234 1.00 51.82 268 ALA B O 1
ATOM 4548 N N . GLY B 1 269 ? 120.713 76.396 51.582 1.00 53.34 269 GLY B N 1
ATOM 4549 C CA . GLY B 1 269 ? 120.911 77.625 52.322 1.00 53.76 269 GLY B CA 1
ATOM 4550 C C . GLY B 1 269 ? 120.252 77.614 53.689 1.00 54.47 269 GLY B C 1
ATOM 4551 O O . GLY B 1 269 ? 120.166 78.659 54.331 1.00 54.59 269 GLY B O 1
ATOM 4552 N N . TYR B 1 270 ? 119.777 76.454 54.143 1.00 54.19 270 TYR B N 1
ATOM 4553 C CA . TYR B 1 270 ? 119.124 76.393 55.449 1.00 53.95 270 TYR B CA 1
ATOM 4554 C C . TYR B 1 270 ? 120.044 76.912 56.539 1.00 54.70 270 TYR B C 1
ATOM 4555 O O . TYR B 1 270 ? 119.657 77.775 57.317 1.00 54.70 270 TYR B O 1
ATOM 4564 N N . PRO B 1 271 ? 121.282 76.409 56.600 1.00 55.42 271 PRO B N 1
ATOM 4565 C CA . PRO B 1 271 ? 122.193 76.882 57.639 1.00 56.57 271 PRO B CA 1
ATOM 4566 C C . PRO B 1 271 ? 122.183 78.396 57.747 1.00 58.17 271 PRO B C 1
ATOM 4567 O O . PRO B 1 271 ? 122.277 78.948 58.846 1.00 58.47 271 PRO B O 1
ATOM 4571 N N . GLN B 1 272 ? 122.054 79.068 56.607 1.00 60.24 272 GLN B N 1
ATOM 4572 C CA . GLN B 1 272 ? 122.030 80.534 56.579 1.00 61.77 272 GLN B CA 1
ATOM 4573 C C . GLN B 1 272 ? 120.688 81.050 57.115 1.00 60.90 272 GLN B C 1
ATOM 4574 O O . GLN B 1 272 ? 120.653 81.981 57.918 1.00 61.96 272 GLN B O 1
ATOM 4580 N N . MET B 1 273 ? 119.593 80.431 56.675 1.00 59.93 273 MET B N 1
ATOM 4581 C CA . MET B 1 273 ? 118.251 80.809 57.110 1.00 58.32 273 MET B CA 1
ATOM 4582 C C . MET B 1 273 ? 118.167 80.737 58.635 1.00 58.73 273 MET B C 1
ATOM 4583 O O . MET B 1 273 ? 117.534 81.577 59.274 1.00 58.46 273 MET B O 1
ATOM 4588 N N . TYR B 1 274 ? 118.812 79.717 59.201 1.00 59.27 274 TYR B N 1
ATOM 4589 C CA . TYR B 1 274 ? 118.845 79.486 60.645 1.00 59.39 274 TYR B CA 1
ATOM 4590 C C . TYR B 1 274 ? 119.447 80.677 61.364 1.00 60.44 274 TYR B C 1
ATOM 4591 O O . TYR B 1 274 ? 118.916 81.142 62.376 1.00 60.22 274 TYR B O 1
ATOM 4600 N N . ASP B 1 275 ? 120.575 81.150 60.839 1.00 60.90 275 ASP B N 1
ATOM 4601 C CA . ASP B 1 275 ? 121.269 82.289 61.414 1.00 60.14 275 ASP B CA 1
ATOM 4602 C C . ASP B 1 275 ? 120.366 83.521 61.352 1.00 60.25 275 ASP B C 1
ATOM 4603 O O . ASP B 1 275 ? 120.204 84.216 62.351 1.00 59.59 275 ASP B O 1
ATOM 4608 N N . ILE B 1 276 ? 119.770 83.779 60.189 1.00 60.85 276 ILE B N 1
ATOM 4609 C CA . ILE B 1 276 ? 118.871 84.921 60.031 1.00 62.71 276 ILE B CA 1
ATOM 4610 C C . ILE B 1 276 ? 117.709 84.819 61.027 1.00 64.21 276 ILE B C 1
ATOM 4611 O O . ILE B 1 276 ? 117.279 85.819 61.617 1.00 64.90 276 ILE B O 1
ATOM 4616 N N . PHE B 1 277 ? 117.193 83.609 61.209 1.00 64.91 277 PHE B N 1
ATOM 4617 C CA . PHE B 1 277 ? 116.093 83.404 62.138 1.00 64.94 277 PHE B CA 1
ATOM 4618 C C . PHE B 1 277 ? 116.580 83.583 63.580 1.00 66.29 277 PHE B C 1
ATOM 4619 O O . PHE B 1 277 ? 115.934 84.272 64.376 1.00 66.90 277 PHE B O 1
ATOM 4627 N N . ALA B 1 278 ? 117.722 82.975 63.903 1.00 66.47 278 ALA B N 1
ATOM 4628 C CA . ALA B 1 278 ? 118.294 83.060 65.244 1.00 68.24 278 ALA B CA 1
ATOM 4629 C C . ALA B 1 278 ? 118.562 84.512 65.600 1.00 70.40 278 ALA B C 1
ATOM 4630 O O . ALA B 1 278 ? 118.233 84.974 66.693 1.00 71.37 278 ALA B O 1
ATOM 4632 N N . GLU B 1 279 ? 119.172 85.219 64.657 1.00 72.39 279 GLU B N 1
ATOM 4633 C CA . GLU B 1 279 ? 119.497 86.627 64.812 1.00 73.69 279 GLU B CA 1
ATOM 4634 C C . GLU B 1 279 ? 118.276 87.413 65.271 1.00 74.07 279 GLU B C 1
ATOM 4635 O O . GLU B 1 279 ? 118.240 87.915 66.392 1.00 74.77 279 GLU B O 1
ATOM 4641 N N . ARG B 1 280 ? 117.275 87.505 64.398 1.00 73.89 280 ARG B N 1
ATOM 4642 C CA . ARG B 1 280 ? 116.057 88.256 64.687 1.00 74.30 280 ARG B CA 1
ATOM 4643 C C . ARG B 1 280 ? 115.344 87.817 65.971 1.00 73.40 280 ARG B C 1
ATOM 4644 O O . ARG B 1 280 ? 114.993 88.652 66.808 1.00 73.63 280 ARG B O 1
ATOM 4652 N N . PHE B 1 281 ? 115.127 86.513 66.123 1.00 71.73 281 PHE B N 1
ATOM 4653 C CA . PHE B 1 281 ? 114.448 85.981 67.301 1.00 69.55 281 PHE B CA 1
ATOM 4654 C C . PHE B 1 281 ? 115.106 86.327 68.634 1.00 69.54 281 PHE B C 1
ATOM 4655 O O . PHE B 1 281 ? 114.415 86.492 69.640 1.00 69.37 281 PHE B O 1
ATOM 4663 N N . ALA B 1 282 ? 116.433 86.434 68.647 1.00 69.38 282 ALA B N 1
ATOM 4664 C CA . ALA B 1 282 ? 117.164 86.741 69.878 1.00 69.06 282 ALA B CA 1
ATOM 4665 C C . ALA B 1 282 ? 117.318 88.239 70.160 1.00 69.49 282 ALA B C 1
ATOM 4666 O O . ALA B 1 282 ? 117.970 88.625 71.129 1.00 70.08 282 ALA B O 1
ATOM 4668 N N . SER B 1 283 ? 116.708 89.076 69.323 1.00 69.60 283 SER B N 1
ATOM 4669 C CA . SER B 1 283 ? 116.783 90.526 69.485 1.00 68.90 283 SER B CA 1
ATOM 4670 C C . SER B 1 283 ? 115.564 91.077 70.220 1.00 68.78 283 SER B C 1
ATOM 4671 O O . SER B 1 283 ? 115.373 92.294 70.289 1.00 69.09 283 SER B O 1
ATOM 4674 N N . ARG B 1 284 ? 114.733 90.185 70.751 1.00 68.22 284 ARG B N 1
ATOM 4675 C CA . ARG B 1 284 ? 113.546 90.604 71.481 1.00 68.39 284 ARG B CA 1
ATOM 4676 C C . ARG B 1 284 ? 113.189 89.579 72.546 1.00 68.57 284 ARG B C 1
ATOM 4677 O O . ARG B 1 284 ? 113.744 88.482 72.566 1.00 68.39 284 ARG B O 1
ATOM 4685 N N . THR B 1 285 ? 112.277 89.945 73.442 1.00 69.33 285 THR B N 1
ATOM 4686 C CA . THR B 1 285 ? 111.860 89.050 74.519 1.00 69.58 285 THR B CA 1
ATOM 4687 C C . THR B 1 285 ? 110.684 88.192 74.093 1.00 69.86 285 THR B C 1
ATOM 4688 O O . THR B 1 285 ? 109.886 88.595 73.245 1.00 70.45 285 THR B O 1
ATOM 4692 N N . ARG B 1 286 ? 110.575 87.013 74.696 1.00 69.42 286 ARG B N 1
ATOM 4693 C CA . ARG B 1 286 ? 109.486 86.099 74.387 1.00 69.42 286 ARG B CA 1
ATOM 4694 C C . ARG B 1 286 ? 108.156 86.836 74.385 1.00 69.69 286 ARG B C 1
ATOM 4695 O O . ARG B 1 286 ? 107.311 86.619 73.519 1.00 69.56 286 ARG B O 1
ATOM 4703 N N . ASP B 1 287 ? 107.981 87.707 75.370 1.00 69.92 287 ASP B N 1
ATOM 4704 C CA . ASP B 1 287 ? 106.758 88.475 75.498 1.00 71.12 287 ASP B CA 1
ATOM 4705 C C . ASP B 1 287 ? 106.481 89.277 74.236 1.00 70.60 287 ASP B C 1
ATOM 4706 O O . ASP B 1 287 ? 105.449 89.095 73.589 1.00 70.20 287 ASP B O 1
ATOM 4711 N N . GLU B 1 288 ? 107.407 90.162 73.885 1.00 70.18 288 GLU B N 1
ATOM 4712 C CA . GLU B 1 288 ? 107.259 90.992 72.695 1.00 69.77 288 GLU B CA 1
ATOM 4713 C C . GLU B 1 288 ? 106.914 90.128 71.479 1.00 68.45 288 GLU B C 1
ATOM 4714 O O . GLU B 1 288 ? 105.939 90.395 70.767 1.00 69.20 288 GLU B O 1
ATOM 4720 N N . TRP B 1 289 ? 107.717 89.090 71.262 1.00 65.62 289 TRP B N 1
ATOM 4721 C CA . TRP B 1 289 ? 107.532 88.149 70.160 1.00 61.98 289 TRP B CA 1
ATOM 4722 C C . TRP B 1 289 ? 106.142 87.519 70.165 1.00 60.85 289 TRP B C 1
ATOM 4723 O O . TRP B 1 289 ? 105.488 87.437 69.127 1.00 60.07 289 TRP B O 1
ATOM 4734 N N . THR B 1 290 ? 105.706 87.068 71.339 1.00 60.39 290 THR B N 1
ATOM 4735 C CA . THR B 1 290 ? 104.390 86.456 71.485 1.00 59.09 290 THR B CA 1
ATOM 4736 C C . THR B 1 290 ? 103.339 87.450 70.983 1.00 61.06 290 THR B C 1
ATOM 4737 O O . THR B 1 290 ? 102.377 87.068 70.311 1.00 60.05 290 THR B O 1
ATOM 4741 N N . ARG B 1 291 ? 103.540 88.729 71.303 1.00 63.44 291 ARG B N 1
ATOM 4742 C CA . ARG B 1 291 ? 102.622 89.785 70.886 1.00 65.88 291 ARG B CA 1
ATOM 4743 C C . ARG B 1 291 ? 102.584 89.861 69.365 1.00 66.27 291 ARG B C 1
ATOM 4744 O O . ARG B 1 291 ? 101.519 89.746 68.743 1.00 66.88 291 ARG B O 1
ATOM 4752 N N . VAL B 1 292 ? 103.761 90.039 68.773 1.00 65.75 292 VAL B N 1
ATOM 4753 C CA . VAL B 1 292 ? 103.895 90.136 67.329 1.00 64.17 292 VAL B CA 1
ATOM 4754 C C . VAL B 1 292 ? 103.136 89.034 66.605 1.00 64.63 292 VAL B C 1
ATOM 4755 O O . VAL B 1 292 ? 102.116 89.299 65.962 1.00 65.24 292 VAL B O 1
ATOM 4759 N N . PHE B 1 293 ? 103.623 87.799 66.716 1.00 63.99 293 PHE B N 1
ATOM 4760 C CA . PHE B 1 293 ? 102.977 86.671 66.036 1.00 63.36 293 PHE B CA 1
ATOM 4761 C C . PHE B 1 293 ? 101.632 86.265 66.622 1.00 63.37 293 PHE B C 1
ATOM 4762 O O . PHE B 1 293 ? 101.012 85.306 66.162 1.00 62.59 293 PHE B O 1
ATOM 4770 N N . ALA B 1 294 ? 101.177 87.000 67.628 1.00 63.45 294 ALA B N 1
ATOM 4771 C CA . ALA B 1 294 ? 99.907 86.683 68.254 1.00 64.58 294 ALA B CA 1
ATOM 4772 C C . ALA B 1 294 ? 98.745 86.680 67.256 1.00 64.75 294 ALA B C 1
ATOM 4773 O O . ALA B 1 294 ? 98.624 87.579 66.422 1.00 64.22 294 ALA B O 1
ATOM 4775 N N . GLY B 1 295 ? 97.908 85.647 67.348 1.00 65.01 295 GLY B N 1
ATOM 4776 C CA . GLY B 1 295 ? 96.748 85.533 66.490 1.00 64.86 295 GLY B CA 1
ATOM 4777 C C . GLY B 1 295 ? 97.000 85.239 65.020 1.00 65.93 295 GLY B C 1
ATOM 4778 O O . GLY B 1 295 ? 96.073 84.829 64.315 1.00 66.94 295 GLY B O 1
ATOM 4779 N N . THR B 1 296 ? 98.228 85.436 64.542 1.00 65.51 296 THR B N 1
ATOM 4780 C CA . THR B 1 296 ? 98.546 85.181 63.131 1.00 65.04 296 THR B CA 1
ATOM 4781 C C . THR B 1 296 ? 98.810 83.701 62.861 1.00 64.81 296 THR B C 1
ATOM 4782 O O . THR B 1 296 ? 99.197 82.961 63.763 1.00 66.25 296 THR B O 1
ATOM 4786 N N . ASP B 1 297 ? 98.603 83.261 61.624 1.00 64.51 297 ASP B N 1
ATOM 4787 C CA . ASP B 1 297 ? 98.839 81.853 61.280 1.00 63.56 297 ASP B CA 1
ATOM 4788 C C . ASP B 1 297 ? 100.316 81.551 61.029 1.00 61.47 297 ASP B C 1
ATOM 4789 O O . ASP B 1 297 ? 100.666 80.622 60.301 1.00 59.56 297 ASP B O 1
ATOM 4794 N N . ALA B 1 298 ? 101.175 82.341 61.663 1.00 59.83 298 ALA B N 1
ATOM 4795 C CA . ALA B 1 298 ? 102.613 82.176 61.536 1.00 58.90 298 ALA B CA 1
ATOM 4796 C C . ALA B 1 298 ? 103.130 80.915 62.226 1.00 57.62 298 ALA B C 1
ATOM 4797 O O . ALA B 1 298 ? 104.280 80.526 62.035 1.00 57.43 298 ALA B O 1
ATOM 4799 N N . CYS B 1 299 ? 102.298 80.273 63.033 1.00 55.95 299 CYS B N 1
ATOM 4800 C CA . CYS B 1 299 ? 102.744 79.082 63.738 1.00 53.86 299 CYS B CA 1
ATOM 4801 C C . CYS B 1 299 ? 103.939 79.377 64.627 1.00 53.28 299 CYS B C 1
ATOM 4802 O O . CYS B 1 299 ? 104.901 78.605 64.669 1.00 53.61 299 CYS B O 1
ATOM 4805 N N . VAL B 1 300 ? 103.877 80.507 65.324 1.00 52.42 300 VAL B N 1
ATOM 4806 C CA . VAL B 1 300 ? 104.933 80.903 66.245 1.00 50.36 300 VAL B CA 1
ATOM 4807 C C . VAL B 1 300 ? 104.299 81.148 67.601 1.00 48.90 300 VAL B C 1
ATOM 4808 O O . VAL B 1 300 ? 103.479 82.055 67.775 1.00 47.39 300 VAL B O 1
ATOM 4812 N N . THR B 1 301 ? 104.691 80.318 68.557 1.00 47.85 301 THR B N 1
ATOM 4813 C CA . THR B 1 301 ? 104.188 80.409 69.913 1.00 45.69 301 THR B CA 1
ATOM 4814 C C . THR B 1 301 ? 105.315 80.407 70.932 1.00 45.53 301 THR B C 1
ATOM 4815 O O . THR B 1 301 ? 106.444 80.005 70.644 1.00 46.73 301 THR B O 1
ATOM 4819 N N . PRO B 1 302 ? 105.017 80.867 72.149 1.00 44.72 302 PRO B N 1
ATOM 4820 C CA . PRO B 1 302 ? 106.007 80.916 73.218 1.00 43.70 302 PRO B CA 1
ATOM 4821 C C . PRO B 1 302 ? 106.091 79.583 73.933 1.00 41.85 302 PRO B C 1
ATOM 4822 O O . PRO B 1 302 ? 105.073 78.974 74.243 1.00 41.28 302 PRO B O 1
ATOM 4826 N N . VAL B 1 303 ? 107.306 79.120 74.177 1.00 40.37 303 VAL B N 1
ATOM 4827 C CA . VAL B 1 303 ? 107.479 77.866 74.887 1.00 39.92 303 VAL B CA 1
ATOM 4828 C C . VAL B 1 303 ? 107.210 78.165 76.350 1.00 40.35 303 VAL B C 1
ATOM 4829 O O . VAL B 1 303 ? 108.010 78.843 76.999 1.00 41.00 303 VAL B O 1
ATOM 4833 N N . LEU B 1 304 ? 106.095 77.664 76.874 1.00 39.39 304 LEU B N 1
ATOM 4834 C CA . LEU B 1 304 ? 105.736 77.911 78.275 1.00 38.96 304 LEU B CA 1
ATOM 4835 C C . LEU B 1 304 ? 106.174 76.833 79.234 1.00 38.95 304 LEU B C 1
ATOM 4836 O O . LEU B 1 304 ? 106.220 75.665 78.880 1.00 39.69 304 LEU B O 1
ATOM 4841 N N . ALA B 1 305 ? 106.479 77.218 80.462 1.00 39.20 305 ALA B N 1
ATOM 4842 C CA . ALA B 1 305 ? 106.885 76.228 81.439 1.00 41.21 305 ALA B CA 1
ATOM 4843 C C . ALA B 1 305 ? 105.623 75.736 82.136 1.00 42.30 305 ALA B C 1
ATOM 4844 O O . ALA B 1 305 ? 104.551 76.349 82.009 1.00 42.61 305 ALA B O 1
ATOM 4846 N N . TRP B 1 306 ? 105.753 74.625 82.857 1.00 41.67 306 TRP B N 1
ATOM 4847 C CA . TRP B 1 306 ? 104.636 74.050 83.591 1.00 41.54 306 TRP B CA 1
ATOM 4848 C C . TRP B 1 306 ? 103.865 75.151 84.330 1.00 42.29 306 TRP B C 1
ATOM 4849 O O . TRP B 1 306 ? 102.649 75.325 84.139 1.00 40.91 306 TRP B O 1
ATOM 4860 N N . SER B 1 307 ? 104.580 75.896 85.170 1.00 42.85 307 SER B N 1
ATOM 4861 C CA . SER B 1 307 ? 103.963 76.969 85.941 1.00 43.13 307 SER B CA 1
ATOM 4862 C C . SER B 1 307 ? 103.241 77.925 85.012 1.00 43.37 307 SER B C 1
ATOM 4863 O O . SER B 1 307 ? 102.101 78.306 85.268 1.00 43.25 307 SER B O 1
ATOM 4866 N N . GLU B 1 308 ? 103.924 78.297 83.929 1.00 43.88 308 GLU B N 1
ATOM 4867 C CA . GLU B 1 308 ? 103.408 79.238 82.928 1.00 43.24 308 GLU B CA 1
ATOM 4868 C C . GLU B 1 308 ? 102.193 78.745 82.157 1.00 42.17 308 GLU B C 1
ATOM 4869 O O . GLU B 1 308 ? 101.270 79.517 81.847 1.00 40.04 308 GLU B O 1
ATOM 4875 N N . ALA B 1 309 ? 102.206 77.451 81.862 1.00 42.12 309 ALA B N 1
ATOM 4876 C CA . ALA B 1 309 ? 101.134 76.810 81.119 1.00 42.70 309 ALA B CA 1
ATOM 4877 C C . ALA B 1 309 ? 99.827 76.773 81.901 1.00 43.93 309 ALA B C 1
ATOM 4878 O O . ALA B 1 309 ? 98.756 77.036 81.362 1.00 41.18 309 ALA B O 1
ATOM 4880 N N . ALA B 1 310 ? 99.912 76.446 83.182 1.00 47.09 310 ALA B N 1
ATOM 4881 C CA . ALA B 1 310 ? 98.703 76.365 83.996 1.00 49.53 310 ALA B CA 1
ATOM 4882 C C . ALA B 1 310 ? 97.913 77.678 84.041 1.00 51.56 310 ALA B C 1
ATOM 4883 O O . ALA B 1 310 ? 96.717 77.670 84.346 1.00 50.63 310 ALA B O 1
ATOM 4885 N N . ASN B 1 311 ? 98.579 78.794 83.733 1.00 54.97 311 ASN B N 1
ATOM 4886 C CA . ASN B 1 311 ? 97.941 80.112 83.755 1.00 58.31 311 ASN B CA 1
ATOM 4887 C C . ASN B 1 311 ? 97.767 80.676 82.339 1.00 59.22 311 ASN B C 1
ATOM 4888 O O . ASN B 1 311 ? 97.438 81.859 82.154 1.00 59.09 311 ASN B O 1
ATOM 4893 N N . ASN B 1 312 ? 97.995 79.823 81.341 1.00 59.63 312 ASN B N 1
ATOM 4894 C CA . ASN B 1 312 ? 97.861 80.215 79.939 1.00 59.42 312 ASN B CA 1
ATOM 4895 C C . ASN B 1 312 ? 96.408 80.517 79.618 1.00 58.49 312 ASN B C 1
ATOM 4896 O O . ASN B 1 312 ? 95.517 79.760 79.997 1.00 57.25 312 ASN B O 1
ATOM 4901 N N . ASP B 1 313 ? 96.181 81.610 78.896 1.00 57.41 313 ASP B N 1
ATOM 4902 C CA . ASP B 1 313 ? 94.836 82.015 78.526 1.00 57.57 313 ASP B CA 1
ATOM 4903 C C . ASP B 1 313 ? 94.024 80.938 77.846 1.00 56.28 313 ASP B C 1
ATOM 4904 O O . ASP B 1 313 ? 92.910 80.629 78.268 1.00 56.39 313 ASP B O 1
ATOM 4909 N N . HIS B 1 314 ? 94.574 80.376 76.780 1.00 54.73 314 HIS B N 1
ATOM 4910 C CA . HIS B 1 314 ? 93.867 79.338 76.052 1.00 54.25 314 HIS B CA 1
ATOM 4911 C C . HIS B 1 314 ? 93.583 78.104 76.924 1.00 54.23 314 HIS B C 1
ATOM 4912 O O . HIS B 1 314 ? 92.419 77.727 77.118 1.00 53.02 314 HIS B O 1
ATOM 4919 N N . LEU B 1 315 ? 94.638 77.483 77.451 1.00 53.54 315 LEU B N 1
ATOM 4920 C CA . LEU B 1 315 ? 94.481 76.302 78.301 1.00 53.73 315 LEU B CA 1
ATOM 4921 C C . LEU B 1 315 ? 93.535 76.530 79.484 1.00 53.51 315 LEU B C 1
ATOM 4922 O O . LEU B 1 315 ? 93.022 75.570 80.068 1.00 53.77 315 LEU B O 1
ATOM 4927 N N . LYS B 1 316 ? 93.327 77.793 79.854 1.00 53.43 316 LYS B N 1
ATOM 4928 C CA . LYS B 1 316 ? 92.427 78.131 80.956 1.00 51.91 316 LYS B CA 1
ATOM 4929 C C . LYS B 1 316 ? 90.993 78.180 80.430 1.00 51.10 316 LYS B C 1
ATOM 4930 O O . LYS B 1 316 ? 90.103 77.538 80.985 1.00 49.33 316 LYS B O 1
ATOM 4936 N N . ALA B 1 317 ? 90.788 78.930 79.349 1.00 50.83 317 ALA B N 1
ATOM 4937 C CA . ALA B 1 317 ? 89.477 79.042 78.730 1.00 50.23 317 ALA B CA 1
ATOM 4938 C C . ALA B 1 317 ? 88.887 77.645 78.517 1.00 50.92 317 ALA B C 1
ATOM 4939 O O . ALA B 1 317 ? 87.802 77.340 79.022 1.00 50.83 317 ALA B O 1
ATOM 4941 N N . ARG B 1 318 ? 89.605 76.793 77.783 1.00 51.39 318 ARG B N 1
ATOM 4942 C CA . ARG B 1 318 ? 89.140 75.425 77.520 1.00 51.73 318 ARG B CA 1
ATOM 4943 C C . ARG B 1 318 ? 89.269 74.573 78.773 1.00 51.63 318 ARG B C 1
ATOM 4944 O O . ARG B 1 318 ? 88.897 73.400 78.775 1.00 52.14 318 ARG B O 1
ATOM 4952 N N . SER B 1 319 ? 89.798 75.171 79.834 1.00 50.77 319 SER B N 1
ATOM 4953 C CA . SER B 1 319 ? 89.996 74.470 81.097 1.00 50.80 319 SER B CA 1
ATOM 4954 C C . SER B 1 319 ? 90.700 73.119 80.915 1.00 49.85 319 SER B C 1
ATOM 4955 O O . SER B 1 319 ? 90.186 72.073 81.329 1.00 49.17 319 SER B O 1
ATOM 4958 N N . THR B 1 320 ? 91.875 73.151 80.294 1.00 48.27 320 THR B N 1
ATOM 4959 C CA . THR B 1 320 ? 92.653 71.942 80.073 1.00 48.39 320 THR B CA 1
ATOM 4960 C C . THR B 1 320 ? 93.423 71.630 81.348 1.00 48.92 320 THR B C 1
ATOM 4961 O O . THR B 1 320 ? 93.408 70.498 81.846 1.00 48.61 320 THR B O 1
ATOM 4965 N N . VAL B 1 321 ? 94.101 72.648 81.866 1.00 48.58 321 VAL B N 1
ATOM 4966 C CA . VAL B 1 321 ? 94.842 72.518 83.112 1.00 49.49 321 VAL B CA 1
ATOM 4967 C C . VAL B 1 321 ? 94.025 73.265 84.146 1.00 48.41 321 VAL B C 1
ATOM 4968 O O . VAL B 1 321 ? 93.970 74.495 84.147 1.00 46.68 321 VAL B O 1
ATOM 4972 N N . ILE B 1 322 ? 93.371 72.506 85.012 1.00 48.63 322 ILE B N 1
ATOM 4973 C CA . ILE B 1 322 ? 92.533 73.092 86.042 1.00 49.19 322 ILE B CA 1
ATOM 4974 C C . ILE B 1 322 ? 93.095 72.811 87.418 1.00 51.36 322 ILE B C 1
ATOM 4975 O O . ILE B 1 322 ? 93.894 71.883 87.590 1.00 52.02 322 ILE B O 1
ATOM 4980 N N . THR B 1 323 ? 92.662 73.613 88.393 1.00 52.60 323 THR B N 1
ATOM 4981 C CA . THR B 1 323 ? 93.073 73.449 89.786 1.00 52.99 323 THR B CA 1
ATOM 4982 C C . THR B 1 323 ? 91.916 72.787 90.526 1.00 53.19 323 THR B C 1
ATOM 4983 O O . THR B 1 323 ? 90.994 73.455 90.975 1.00 52.45 323 THR B O 1
ATOM 4987 N N . ALA B 1 324 ? 91.965 71.463 90.623 1.00 54.39 324 ALA B N 1
ATOM 4988 C CA . ALA B 1 324 ? 90.929 70.697 91.298 1.00 54.66 324 ALA B CA 1
ATOM 4989 C C . ALA B 1 324 ? 91.308 70.547 92.762 1.00 55.35 324 ALA B C 1
ATOM 4990 O O . ALA B 1 324 ? 92.487 70.360 93.080 1.00 56.27 324 ALA B O 1
ATOM 4992 N N . HIS B 1 325 ? 90.308 70.635 93.638 1.00 55.19 325 HIS B N 1
ATOM 4993 C CA . HIS B 1 325 ? 90.515 70.506 95.073 1.00 54.64 325 HIS B CA 1
ATOM 4994 C C . HIS B 1 325 ? 91.925 70.025 95.417 1.00 52.84 325 HIS B C 1
ATOM 4995 O O . HIS B 1 325 ? 92.196 68.825 95.460 1.00 50.88 325 HIS B O 1
ATOM 5002 N N . GLY B 1 326 ? 92.820 70.971 95.656 1.00 51.29 326 GLY B N 1
ATOM 5003 C CA . GLY B 1 326 ? 94.177 70.601 95.975 1.00 52.14 326 GLY B CA 1
ATOM 5004 C C . GLY B 1 326 ? 95.155 71.271 95.037 1.00 53.55 326 GLY B C 1
ATOM 5005 O O . GLY B 1 326 ? 95.380 72.478 95.146 1.00 54.35 326 GLY B O 1
ATOM 5006 N N . VAL B 1 327 ? 95.731 70.518 94.101 1.00 53.17 327 VAL B N 1
ATOM 5007 C CA . VAL B 1 327 ? 96.694 71.125 93.195 1.00 52.77 327 VAL B CA 1
ATOM 5008 C C . VAL B 1 327 ? 96.321 71.146 91.703 1.00 50.70 327 VAL B C 1
ATOM 5009 O O . VAL B 1 327 ? 95.277 70.623 91.290 1.00 47.24 327 VAL B O 1
ATOM 5013 N N . GLN B 1 328 ? 97.187 71.794 90.920 1.00 49.13 328 GLN B N 1
ATOM 5014 C CA . GLN B 1 328 ? 97.031 71.946 89.475 1.00 46.72 328 GLN B CA 1
ATOM 5015 C C . GLN B 1 328 ? 97.163 70.605 88.799 1.00 46.43 328 GLN B C 1
ATOM 5016 O O . GLN B 1 328 ? 98.034 69.821 89.168 1.00 48.41 328 GLN B O 1
ATOM 5022 N N . GLN B 1 329 ? 96.317 70.349 87.806 1.00 44.50 329 GLN B N 1
ATOM 5023 C CA . GLN B 1 329 ? 96.359 69.088 87.083 1.00 44.07 329 GLN B CA 1
ATOM 5024 C C . GLN B 1 329 ? 95.725 69.186 85.688 1.00 43.76 329 GLN B C 1
ATOM 5025 O O . GLN B 1 329 ? 95.347 70.280 85.241 1.00 43.09 329 GLN B O 1
ATOM 5031 N N . ALA B 1 330 ? 95.607 68.042 85.006 1.00 41.80 330 ALA B N 1
ATOM 5032 C CA . ALA B 1 330 ? 95.033 68.020 83.665 1.00 40.29 330 ALA B CA 1
ATOM 5033 C C . ALA B 1 330 ? 93.604 67.495 83.658 1.00 40.14 330 ALA B C 1
ATOM 5034 O O . ALA B 1 330 ? 93.330 66.433 84.217 1.00 40.15 330 ALA B O 1
ATOM 5036 N N . ALA B 1 331 ? 92.694 68.251 83.036 1.00 40.36 331 ALA B N 1
ATOM 5037 C CA . ALA B 1 331 ? 91.287 67.855 82.943 1.00 40.76 331 ALA B CA 1
ATOM 5038 C C . ALA B 1 331 ? 91.165 66.608 82.087 1.00 41.95 331 ALA B C 1
ATOM 5039 O O . ALA B 1 331 ? 91.984 66.370 81.218 1.00 42.40 331 ALA B O 1
ATOM 5041 N N . PRO B 1 332 ? 90.137 65.792 82.329 1.00 43.05 332 PRO B N 1
ATOM 5042 C CA . PRO B 1 332 ? 89.893 64.551 81.586 1.00 44.46 332 PRO B CA 1
ATOM 5043 C C . PRO B 1 332 ? 89.846 64.835 80.100 1.00 44.86 332 PRO B C 1
ATOM 5044 O O . PRO B 1 332 ? 89.572 65.973 79.713 1.00 45.94 332 PRO B O 1
ATOM 5048 N N . ALA B 1 333 ? 90.091 63.807 79.281 1.00 44.05 333 ALA B N 1
ATOM 5049 C CA . ALA B 1 333 ? 90.089 63.938 77.819 1.00 43.83 333 ALA B CA 1
ATOM 5050 C C . ALA B 1 333 ? 89.936 62.576 77.142 1.00 45.21 333 ALA B C 1
ATOM 5051 O O . ALA B 1 333 ? 90.297 61.549 77.712 1.00 47.25 333 ALA B O 1
ATOM 5053 N N . PRO B 1 334 ? 89.377 62.545 75.922 1.00 46.07 334 PRO B N 1
ATOM 5054 C CA . PRO B 1 334 ? 88.892 63.703 75.172 1.00 46.41 334 PRO B CA 1
ATOM 5055 C C . PRO B 1 334 ? 87.571 64.156 75.775 1.00 47.15 334 PRO B C 1
ATOM 5056 O O . PRO B 1 334 ? 87.149 63.636 76.807 1.00 46.34 334 PRO B O 1
ATOM 5060 N N . ARG B 1 335 ? 86.920 65.109 75.117 1.00 48.47 335 ARG B N 1
ATOM 5061 C CA . ARG B 1 335 ? 85.663 65.667 75.586 1.00 49.14 335 ARG B CA 1
ATOM 5062 C C . ARG B 1 335 ? 84.449 65.208 74.798 1.00 52.40 335 ARG B C 1
ATOM 5063 O O . ARG B 1 335 ? 84.408 65.327 73.573 1.00 53.63 335 ARG B O 1
ATOM 5071 N N . PHE B 1 336 ? 83.451 64.708 75.523 1.00 55.43 336 PHE B N 1
ATOM 5072 C CA . PHE B 1 336 ? 82.213 64.208 74.937 1.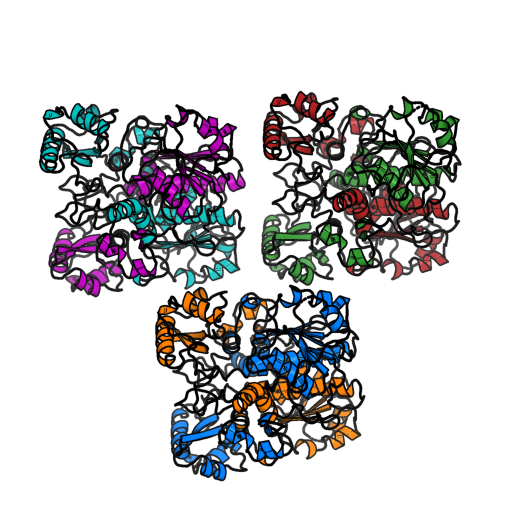00 57.51 336 PHE B CA 1
ATOM 5073 C C . PHE B 1 336 ? 81.070 65.206 75.116 1.00 59.72 336 PHE B C 1
ATOM 5074 O O . PHE B 1 336 ? 80.937 65.823 76.171 1.00 60.87 336 PHE B O 1
ATOM 5082 N N . SER B 1 337 ? 80.244 65.346 74.080 1.00 60.98 337 SER B N 1
ATOM 5083 C CA . SER B 1 337 ? 79.137 66.297 74.072 1.00 61.85 337 SER B CA 1
ATOM 5084 C C . SER B 1 337 ? 77.867 65.911 74.819 1.00 62.36 337 SER B C 1
ATOM 5085 O O . SER B 1 337 ? 77.186 66.780 75.355 1.00 63.07 337 SER B O 1
ATOM 5088 N N . ARG B 1 338 ? 77.522 64.631 74.841 1.00 62.87 338 ARG B N 1
ATOM 5089 C CA . ARG B 1 338 ? 76.311 64.228 75.546 1.00 63.61 338 ARG B CA 1
ATOM 5090 C C . ARG B 1 338 ? 76.616 63.507 76.865 1.00 63.57 338 ARG B C 1
ATOM 5091 O O . ARG B 1 338 ? 75.837 63.589 77.815 1.00 64.98 338 ARG B O 1
ATOM 5099 N N . THR B 1 339 ? 77.742 62.806 76.934 1.00 62.67 339 THR B N 1
ATOM 5100 C CA . THR B 1 339 ? 78.106 62.095 78.160 1.00 62.10 339 THR B CA 1
ATOM 5101 C C . THR B 1 339 ? 79.510 62.490 78.632 1.00 61.64 339 THR B C 1
ATOM 5102 O O . THR B 1 339 ? 80.388 61.639 78.809 1.00 60.35 339 THR B O 1
ATOM 5106 N N . PRO B 1 340 ? 79.728 63.795 78.867 1.00 61.30 340 PRO B N 1
ATOM 5107 C CA . PRO B 1 340 ? 81.028 64.295 79.315 1.00 61.47 340 PRO B CA 1
ATOM 5108 C C . PRO B 1 340 ? 81.526 63.622 80.582 1.00 61.90 340 PRO B C 1
ATOM 5109 O O . PRO B 1 340 ? 80.841 62.787 81.174 1.00 62.59 340 PRO B O 1
ATOM 5113 N N . ALA B 1 341 ? 82.734 63.987 80.985 1.00 62.39 341 ALA B N 1
ATOM 5114 C CA . ALA B 1 341 ? 83.329 63.431 82.184 1.00 62.51 341 ALA B CA 1
ATOM 5115 C C . ALA B 1 341 ? 82.910 64.317 83.340 1.00 62.86 341 ALA B C 1
ATOM 5116 O O . ALA B 1 341 ? 82.942 65.547 83.234 1.00 62.74 341 ALA B O 1
ATOM 5118 N N . GLY B 1 342 ? 82.505 63.694 84.439 1.00 63.27 342 GLY B N 1
ATOM 5119 C CA . GLY B 1 342 ? 82.100 64.466 85.596 1.00 63.64 342 GLY B CA 1
ATOM 5120 C C . GLY B 1 342 ? 83.295 65.239 86.120 1.00 63.96 342 GLY B C 1
ATOM 5121 O O . GLY B 1 342 ? 84.404 65.090 85.590 1.00 64.80 342 GLY B O 1
ATOM 5122 N N . PRO B 1 343 ? 83.112 66.076 87.151 1.00 63.26 343 PRO B N 1
ATOM 5123 C CA . PRO B 1 343 ? 84.215 66.854 87.715 1.00 62.19 343 PRO B CA 1
ATOM 5124 C C . PRO B 1 343 ? 85.236 65.907 88.329 1.00 61.31 343 PRO B C 1
ATOM 5125 O O . PRO B 1 343 ? 84.884 64.834 88.814 1.00 60.53 343 PRO B O 1
ATOM 5129 N N . VAL B 1 344 ? 86.501 66.301 88.307 1.00 61.02 344 VAL B N 1
ATOM 5130 C CA . VAL B 1 344 ? 87.549 65.444 88.838 1.00 60.50 344 VAL B CA 1
ATOM 5131 C C . VAL B 1 344 ? 87.549 65.246 90.329 1.00 59.42 344 VAL B C 1
ATOM 5132 O O . VAL B 1 344 ? 87.608 66.206 91.098 1.00 58.70 344 VAL B O 1
ATOM 5136 N N . ARG B 1 345 ? 87.498 63.981 90.726 1.00 58.61 345 ARG B N 1
ATOM 5137 C CA . ARG B 1 345 ? 87.537 63.619 92.131 1.00 57.23 345 ARG B CA 1
ATOM 5138 C C . ARG B 1 345 ? 88.995 63.529 92.539 1.00 55.78 345 ARG B C 1
ATOM 5139 O O . ARG B 1 345 ? 89.880 63.436 91.694 1.00 56.71 345 ARG B O 1
ATOM 5147 N N . PRO B 1 346 ? 89.267 63.561 93.846 1.00 54.28 346 PRO B N 1
ATOM 5148 C CA . PRO B 1 346 ? 90.643 63.477 94.332 1.00 52.59 346 PRO B CA 1
ATOM 5149 C C . PRO B 1 346 ? 91.124 62.034 94.485 1.00 50.67 346 PRO B C 1
ATOM 5150 O O . PRO B 1 346 ? 90.326 61.094 94.481 1.00 50.89 346 PRO B O 1
ATOM 5154 N N . PRO B 1 347 ? 92.440 61.844 94.623 1.00 48.63 347 PRO B N 1
ATOM 5155 C CA . PRO B 1 347 ? 92.968 60.490 94.781 1.00 48.14 347 PRO B CA 1
ATOM 5156 C C . PRO B 1 347 ? 92.420 59.905 96.076 1.00 48.48 347 PRO B C 1
ATOM 5157 O O . PRO B 1 347 ? 91.931 60.634 96.930 1.00 47.50 347 PRO B O 1
ATOM 5161 N N . PRO B 1 348 ? 92.494 58.577 96.236 1.00 49.55 348 PRO B N 1
ATOM 5162 C CA . PRO B 1 348 ? 92.004 57.903 97.442 1.00 50.50 348 PRO B CA 1
ATOM 5163 C C . PRO B 1 348 ? 92.644 58.452 98.717 1.00 51.49 348 PRO B C 1
ATOM 5164 O O . PRO B 1 348 ? 93.849 58.300 98.945 1.00 50.74 348 PRO B O 1
ATOM 5168 N N . ALA B 1 349 ? 91.830 59.090 99.546 1.00 52.66 349 ALA B N 1
ATOM 5169 C CA . ALA B 1 349 ? 92.323 59.651 100.794 1.00 54.30 349 ALA B CA 1
ATOM 5170 C C . ALA B 1 349 ? 92.747 58.517 101.739 1.00 54.62 349 ALA B C 1
ATOM 5171 O O . ALA B 1 349 ? 93.669 58.667 102.537 1.00 53.45 349 ALA B O 1
ATOM 5173 N N . ALA B 1 350 ? 92.067 57.381 101.641 1.00 55.87 350 ALA B N 1
ATOM 5174 C CA . ALA B 1 350 ? 92.382 56.224 102.470 1.00 56.63 350 ALA B CA 1
ATOM 5175 C C . ALA B 1 350 ? 91.826 54.986 101.783 1.00 57.16 350 ALA B C 1
ATOM 5176 O O . ALA B 1 350 ? 90.813 55.066 101.104 1.00 55.96 350 ALA B O 1
ATOM 5178 N N . ALA B 1 351 ? 92.493 53.851 101.955 1.00 58.91 351 ALA B N 1
ATOM 5179 C CA . ALA B 1 351 ? 92.063 52.609 101.325 1.00 61.94 351 ALA B CA 1
ATOM 5180 C C . ALA B 1 351 ? 90.661 52.203 101.764 1.00 64.43 351 ALA B C 1
ATOM 5181 O O . ALA B 1 351 ? 90.325 52.314 102.940 1.00 65.39 351 ALA B O 1
ATOM 5183 N N . THR B 1 352 ? 89.848 51.739 100.814 1.00 66.91 352 THR B N 1
ATOM 5184 C CA . THR B 1 352 ? 88.489 51.306 101.110 1.00 68.83 352 THR B CA 1
ATOM 5185 C C . THR B 1 352 ? 88.596 49.821 101.432 1.00 71.96 352 THR B C 1
ATOM 5186 O O . THR B 1 352 ? 89.349 49.101 100.779 1.00 70.84 352 THR B O 1
ATOM 5190 N N . PRO B 1 353 ? 87.842 49.345 102.447 1.00 75.80 353 PRO B N 1
ATOM 5191 C CA . PRO B 1 353 ? 87.826 47.945 102.898 1.00 77.87 353 PRO B CA 1
ATOM 5192 C C . PRO B 1 353 ? 88.049 46.904 101.811 1.00 79.65 353 PRO B C 1
ATOM 5193 O O . PRO B 1 353 ? 89.182 46.661 101.390 1.00 79.85 353 PRO B O 1
ATOM 5197 N N . ILE B 1 354 ? 86.964 46.283 101.372 1.00 81.80 354 ILE B N 1
ATOM 5198 C CA . ILE B 1 354 ? 87.038 45.272 100.333 1.00 84.17 354 ILE B CA 1
ATOM 5199 C C . ILE B 1 354 ? 85.667 44.672 100.163 1.00 86.86 354 ILE B C 1
ATOM 5200 O O . ILE B 1 354 ? 85.271 44.310 99.060 1.00 86.94 354 ILE B O 1
ATOM 5205 N N . ASP B 1 355 ? 84.937 44.577 101.266 1.00 90.41 355 ASP B N 1
ATOM 5206 C CA . ASP B 1 355 ? 83.597 44.032 101.215 1.00 93.75 355 ASP B CA 1
ATOM 5207 C C . ASP B 1 355 ? 82.632 45.174 100.955 1.00 94.79 355 ASP B C 1
ATOM 5208 O O . ASP B 1 355 ? 81.433 44.959 100.761 1.00 94.94 355 ASP B O 1
ATOM 5213 N N . GLU B 1 356 ? 83.158 46.394 100.955 1.00 95.77 356 GLU B N 1
ATOM 5214 C CA . GLU B 1 356 ? 82.323 47.561 100.706 1.00 97.14 356 GLU B CA 1
ATOM 5215 C C . GLU B 1 356 ? 82.406 47.926 99.229 1.00 97.97 356 GLU B C 1
ATOM 5216 O O . GLU B 1 356 ? 82.151 49.075 98.850 1.00 98.57 356 GLU B O 1
ATOM 5222 N N . ILE B 1 357 ? 82.757 46.935 98.406 1.00 98.68 357 ILE B N 1
ATOM 5223 C CA . ILE B 1 357 ? 82.888 47.107 96.956 1.00 99.28 357 ILE B CA 1
ATOM 5224 C C . ILE B 1 357 ? 81.646 47.686 96.275 1.00 99.97 357 ILE B C 1
ATOM 5225 O O . ILE B 1 357 ? 81.350 48.880 96.403 1.00 100.04 357 ILE B O 1
ATOM 5230 N N . ASN B 1 358 ? 80.925 46.828 95.558 1.00 100.50 358 ASN B N 1
ATOM 5231 C CA . ASN B 1 358 ? 79.727 47.224 94.818 1.00 101.13 358 ASN B CA 1
ATOM 5232 C C . ASN B 1 358 ? 79.427 46.096 93.831 1.00 100.21 358 ASN B C 1
ATOM 5233 O O . ASN B 1 358 ? 78.283 45.879 93.424 1.00 100.37 358 ASN B O 1
ATOM 5238 N N . TRP B 1 359 ? 80.472 45.369 93.460 1.00 98.78 359 TRP B N 1
ATOM 5239 C CA . TRP B 1 359 ? 80.329 44.287 92.505 1.00 97.14 359 TRP B CA 1
ATOM 5240 C C . TRP B 1 359 ? 80.057 42.967 93.219 1.00 97.77 359 TRP B C 1
ATOM 5241 O O . TRP B 1 359 ? 79.073 42.289 92.833 1.00 98.40 359 TRP B O 1
ATOM 5253 N N . GLY C 1 4 ? 36.303 68.118 58.726 1.00 61.03 4 GLY C N 1
ATOM 5254 C CA . GLY C 1 4 ? 36.931 69.324 58.106 1.00 60.25 4 GLY C CA 1
ATOM 5255 C C . GLY C 1 4 ? 36.837 70.589 58.947 1.00 60.05 4 GLY C C 1
ATOM 5256 O O . GLY C 1 4 ? 36.128 71.529 58.581 1.00 59.75 4 GLY C O 1
ATOM 5257 N N . GLY C 1 5 ? 37.553 70.607 60.072 1.00 59.42 5 GLY C N 1
ATOM 5258 C CA . GLY C 1 5 ? 37.564 71.762 60.955 1.00 58.84 5 GLY C CA 1
ATOM 5259 C C . GLY C 1 5 ? 36.360 71.887 61.872 1.00 58.17 5 GLY C C 1
ATOM 5260 O O . GLY C 1 5 ? 35.240 71.584 61.456 1.00 57.50 5 GLY C O 1
ATOM 5261 N N . PRO C 1 6 ? 36.557 72.340 63.125 1.00 57.91 6 PRO C N 1
ATOM 5262 C CA . PRO C 1 6 ? 35.471 72.503 64.096 1.00 57.08 6 PRO C CA 1
ATOM 5263 C C . PRO C 1 6 ? 34.440 73.552 63.686 1.00 56.23 6 PRO C C 1
ATOM 5264 O O . PRO C 1 6 ? 33.297 73.506 64.122 1.00 56.36 6 PRO C O 1
ATOM 5268 N N . LEU C 1 7 ? 34.840 74.512 62.867 1.00 55.88 7 LEU C N 1
ATOM 5269 C CA . LEU C 1 7 ? 33.887 75.524 62.437 1.00 56.81 7 LEU C CA 1
ATOM 5270 C C . LEU C 1 7 ? 33.202 75.180 61.104 1.00 56.29 7 LEU C C 1
ATOM 5271 O O . LEU C 1 7 ? 32.481 76.006 60.524 1.00 54.15 7 LEU C O 1
ATOM 5276 N N . ALA C 1 8 ? 33.414 73.950 60.638 1.00 56.48 8 ALA C N 1
ATOM 5277 C CA . ALA C 1 8 ? 32.830 73.479 59.376 1.00 57.53 8 ALA C CA 1
ATOM 5278 C C . ALA C 1 8 ? 31.310 73.676 59.273 1.00 57.78 8 ALA C C 1
ATOM 5279 O O . ALA C 1 8 ? 30.560 73.342 60.191 1.00 57.82 8 ALA C O 1
ATOM 5281 N N . GLY C 1 9 ? 30.860 74.210 58.144 1.00 57.52 9 GLY C N 1
ATOM 5282 C CA . GLY C 1 9 ? 29.442 74.432 57.963 1.00 58.26 9 GLY C CA 1
ATOM 5283 C C . GLY C 1 9 ? 29.055 75.872 58.218 1.00 59.11 9 GLY C C 1
ATOM 5284 O O . GLY C 1 9 ? 27.925 76.274 57.940 1.00 59.85 9 GLY C O 1
ATOM 5285 N N . VAL C 1 10 ? 29.984 76.665 58.738 1.00 59.21 10 VAL C N 1
ATOM 5286 C CA . VAL C 1 10 ? 29.672 78.058 59.004 1.00 59.05 10 VAL C CA 1
ATOM 5287 C C . VAL C 1 10 ? 29.761 78.909 57.732 1.00 59.45 10 VAL C C 1
ATOM 5288 O O . VAL C 1 10 ? 30.773 78.899 57.024 1.00 59.16 10 VAL C O 1
ATOM 5292 N N . LYS C 1 11 ? 28.682 79.632 57.443 1.00 59.25 11 LYS C N 1
ATOM 5293 C CA . LYS C 1 11 ? 28.637 80.504 56.275 1.00 59.64 11 LYS C CA 1
ATOM 5294 C C . LYS C 1 11 ? 29.123 81.887 56.711 1.00 58.68 11 LYS C C 1
ATOM 5295 O O . LYS C 1 11 ? 28.487 82.530 57.550 1.00 57.36 11 LYS C O 1
ATOM 5301 N N . VAL C 1 12 ? 30.239 82.338 56.139 1.00 57.90 12 VAL C N 1
ATOM 5302 C CA . VAL C 1 12 ? 30.806 83.636 56.480 1.00 56.57 12 VAL C CA 1
ATOM 5303 C C . VAL C 1 12 ? 30.938 84.552 55.270 1.00 56.75 12 VAL C C 1
ATOM 5304 O O . VAL C 1 12 ? 31.365 84.122 54.204 1.00 56.78 12 VAL C O 1
ATOM 5308 N N . ILE C 1 13 ? 30.582 85.818 55.452 1.00 56.53 13 ILE C N 1
ATOM 5309 C CA . ILE C 1 13 ? 30.672 86.804 54.386 1.00 57.59 13 ILE C CA 1
ATOM 5310 C C . ILE C 1 13 ? 31.618 87.934 54.778 1.00 58.30 13 ILE C C 1
ATOM 5311 O O . ILE C 1 13 ? 31.308 88.744 55.647 1.00 59.11 13 ILE C O 1
ATOM 5316 N N . GLU C 1 14 ? 32.765 87.987 54.112 1.00 58.53 14 GLU C N 1
ATOM 5317 C CA . GLU C 1 14 ? 33.792 88.991 54.363 1.00 58.36 14 GLU C CA 1
ATOM 5318 C C . GLU C 1 14 ? 33.554 90.205 53.435 1.00 59.48 14 GLU C C 1
ATOM 5319 O O . GLU C 1 14 ? 33.384 90.041 52.228 1.00 60.29 14 GLU C O 1
ATOM 5325 N N . LEU C 1 15 ? 33.518 91.415 53.991 1.00 59.83 15 LEU C N 1
ATOM 5326 C CA . LEU C 1 15 ? 33.304 92.604 53.169 1.00 61.03 15 LEU C CA 1
ATOM 5327 C C . LEU C 1 15 ? 34.541 93.454 52.961 1.00 63.12 15 LEU C C 1
ATOM 5328 O O . LEU C 1 15 ? 35.148 93.428 51.884 1.00 65.07 15 LEU C O 1
ATOM 5333 N N . GLY C 1 16 ? 34.906 94.229 53.977 1.00 63.55 16 GLY C N 1
ATOM 5334 C CA . GLY C 1 16 ? 36.090 95.073 53.869 1.00 64.11 16 GLY C CA 1
ATOM 5335 C C . GLY C 1 16 ? 37.348 94.246 53.647 1.00 64.17 16 GLY C C 1
ATOM 5336 O O . GLY C 1 16 ? 37.450 93.119 54.136 1.00 64.59 16 GLY C O 1
ATOM 5337 N N . GLY C 1 17 ? 38.322 94.802 52.933 1.00 63.68 17 GLY C N 1
ATOM 5338 C CA . GLY C 1 17 ? 39.526 94.040 52.658 1.00 63.66 17 GLY C CA 1
ATOM 5339 C C . GLY C 1 17 ? 40.858 94.597 53.107 1.00 63.41 17 GLY C C 1
ATOM 5340 O O . GLY C 1 17 ? 41.745 94.836 52.278 1.00 64.68 17 GLY C O 1
ATOM 5341 N N . ILE C 1 18 ? 41.009 94.789 54.415 1.00 61.95 18 ILE C N 1
ATOM 5342 C CA . ILE C 1 18 ? 42.255 95.303 54.970 1.00 59.65 18 ILE C CA 1
ATOM 5343 C C . ILE C 1 18 ? 42.505 94.957 56.431 1.00 58.28 18 ILE C C 1
ATOM 5344 O O . ILE C 1 18 ? 41.657 95.177 57.315 1.00 57.66 18 ILE C O 1
ATOM 5349 N N . GLY C 1 19 ? 43.694 94.403 56.655 1.00 56.02 19 GLY C N 1
ATOM 5350 C CA . GLY C 1 19 ? 44.142 94.035 57.985 1.00 52.23 19 GLY C CA 1
ATOM 5351 C C . GLY C 1 19 ? 43.247 93.083 58.733 1.00 49.57 19 GLY C C 1
ATOM 5352 O O . GLY C 1 19 ? 42.997 91.969 58.267 1.00 49.60 19 GLY C O 1
ATOM 5353 N N . PRO C 1 20 ? 42.748 93.503 59.907 1.00 46.75 20 PRO C N 1
ATOM 5354 C CA . PRO C 1 20 ? 41.871 92.689 60.744 1.00 44.36 20 PRO C CA 1
ATOM 5355 C C . PRO C 1 20 ? 40.773 91.919 60.015 1.00 42.67 20 PRO C C 1
ATOM 5356 O O . PRO C 1 20 ? 40.666 90.697 60.140 1.00 41.22 20 PRO C O 1
ATOM 5360 N N . GLY C 1 21 ? 39.964 92.626 59.245 1.00 41.47 21 GLY C N 1
ATOM 5361 C CA . GLY C 1 21 ? 38.891 91.954 58.544 1.00 42.19 21 GLY C CA 1
ATOM 5362 C C . GLY C 1 21 ? 39.282 90.635 57.909 1.00 41.22 21 GLY C C 1
ATOM 5363 O O . GLY C 1 21 ? 38.873 89.562 58.343 1.00 39.41 21 GLY C O 1
ATOM 5364 N N . PRO C 1 22 ? 40.078 90.700 56.848 1.00 42.12 22 PRO C N 1
ATOM 5365 C CA . PRO C 1 22 ? 40.541 89.519 56.130 1.00 43.34 22 PRO C CA 1
ATOM 5366 C C . PRO C 1 22 ? 41.380 88.549 56.974 1.00 43.94 22 PRO C C 1
ATOM 5367 O O . PRO C 1 22 ? 41.338 87.339 56.739 1.00 44.61 22 PRO C O 1
ATOM 5371 N N . HIS C 1 23 ? 42.142 89.053 57.946 1.00 43.25 23 HIS C N 1
ATOM 5372 C CA . HIS C 1 23 ? 42.939 88.143 58.766 1.00 43.66 23 HIS C CA 1
ATOM 5373 C C . HIS C 1 23 ? 42.016 87.257 59.598 1.00 43.39 23 HIS C C 1
ATOM 5374 O O . HIS C 1 23 ? 42.306 86.074 59.804 1.00 43.09 23 HIS C O 1
ATOM 5381 N N . ALA C 1 24 ? 40.908 87.823 60.077 1.00 41.78 24 ALA C N 1
ATOM 5382 C CA . ALA C 1 24 ? 39.952 87.042 60.859 1.00 41.50 24 ALA C CA 1
ATOM 5383 C C . ALA C 1 24 ? 39.332 86.017 59.916 1.00 42.05 24 ALA C C 1
ATOM 5384 O O . ALA C 1 24 ? 39.221 84.831 60.247 1.00 42.62 24 ALA C O 1
ATOM 5386 N N . GLY C 1 25 ? 38.943 86.501 58.736 1.00 41.66 25 GLY C N 1
ATOM 5387 C CA . GLY C 1 25 ? 38.353 85.654 57.724 1.00 39.68 25 GLY C CA 1
ATOM 5388 C C . GLY C 1 25 ? 39.254 84.471 57.447 1.00 39.59 25 GLY C C 1
ATOM 5389 O O . GLY C 1 25 ? 38.766 83.361 57.243 1.00 40.13 25 GLY C O 1
ATOM 5390 N N . MET C 1 26 ? 40.565 84.689 57.441 1.00 38.61 26 MET C N 1
ATOM 5391 C CA . MET C 1 26 ? 41.484 83.584 57.188 1.00 39.77 26 MET C CA 1
ATOM 5392 C C . MET C 1 26 ? 41.347 82.457 58.212 1.00 40.40 26 MET C C 1
ATOM 5393 O O . MET C 1 26 ? 41.128 81.306 57.835 1.00 39.31 26 MET C O 1
ATOM 5398 N N . VAL C 1 27 ? 41.482 82.799 59.496 1.00 41.55 27 VAL C N 1
ATOM 5399 C CA . VAL C 1 27 ? 41.393 81.834 60.600 1.00 42.29 27 VAL C CA 1
ATOM 5400 C C . VAL C 1 27 ? 40.069 81.077 60.521 1.00 43.48 27 VAL C C 1
ATOM 5401 O O . VAL C 1 27 ? 40.014 79.851 60.706 1.00 42.36 27 VAL C O 1
ATOM 5405 N N . LEU C 1 28 ? 38.998 81.821 60.264 1.00 43.41 28 LEU C N 1
ATOM 5406 C CA . LEU C 1 28 ? 37.696 81.210 60.125 1.00 45.13 28 LEU C CA 1
ATOM 5407 C C . LEU C 1 28 ? 37.823 80.062 59.092 1.00 47.58 28 LEU C C 1
ATOM 5408 O O . LEU C 1 28 ? 37.436 78.922 59.368 1.00 48.38 28 LEU C O 1
ATOM 5413 N N . ALA C 1 29 ? 38.395 80.358 57.923 1.00 48.19 29 ALA C N 1
ATOM 5414 C CA . ALA C 1 29 ? 38.570 79.360 56.870 1.00 48.84 29 ALA C CA 1
ATOM 5415 C C . ALA C 1 29 ? 39.522 78.254 57.293 1.00 49.82 29 ALA C C 1
ATOM 5416 O O . ALA C 1 29 ? 39.318 77.081 56.977 1.00 50.95 29 ALA C O 1
ATOM 5418 N N . ASP C 1 30 ? 40.577 78.638 57.994 1.00 50.56 30 ASP C N 1
ATOM 5419 C CA . ASP C 1 30 ? 41.561 77.681 58.466 1.00 51.82 30 ASP C CA 1
ATOM 5420 C C . ASP C 1 30 ? 40.896 76.692 59.402 1.00 52.26 30 ASP C C 1
ATOM 5421 O O . ASP C 1 30 ? 41.337 75.547 59.511 1.00 53.57 30 ASP C O 1
ATOM 5426 N N . LEU C 1 31 ? 39.842 77.136 60.083 1.00 51.23 31 LEU C N 1
ATOM 5427 C CA . LEU C 1 31 ? 39.134 76.276 61.020 1.00 50.91 31 LEU C CA 1
ATOM 5428 C C . LEU C 1 31 ? 37.937 75.542 60.411 1.00 51.13 31 LEU C C 1
ATOM 5429 O O . LEU C 1 31 ? 37.106 74.983 61.133 1.00 51.10 31 LEU C O 1
ATOM 5434 N N . GLY C 1 32 ? 37.852 75.546 59.083 1.00 50.73 32 GLY C N 1
ATOM 5435 C CA . GLY C 1 32 ? 36.770 74.854 58.412 1.00 50.27 32 GLY C CA 1
ATOM 5436 C C . GLY C 1 32 ? 35.590 75.680 57.931 1.00 50.41 32 GLY C C 1
ATOM 5437 O O . GLY C 1 32 ? 34.770 75.179 57.166 1.00 51.39 32 GLY C O 1
ATOM 5438 N N . ALA C 1 33 ? 35.483 76.933 58.351 1.00 49.83 33 ALA C N 1
ATOM 5439 C CA . ALA C 1 33 ? 34.351 77.746 57.915 1.00 50.67 33 ALA C CA 1
ATOM 5440 C C . ALA C 1 33 ? 34.334 77.980 56.405 1.00 51.84 33 ALA C C 1
ATOM 5441 O O . ALA C 1 33 ? 35.377 77.955 55.740 1.00 51.02 33 ALA C O 1
ATOM 5443 N N . ASP C 1 34 ? 33.130 78.190 55.877 1.00 53.25 34 ASP C N 1
ATOM 5444 C CA . ASP C 1 34 ? 32.912 78.463 54.457 1.00 54.16 34 ASP C CA 1
ATOM 5445 C C . ASP C 1 34 ? 32.892 79.994 54.324 1.00 52.85 34 ASP C C 1
ATOM 5446 O O . ASP C 1 34 ? 31.836 80.634 54.370 1.00 51.45 34 ASP C O 1
ATOM 5451 N N . VAL C 1 35 ? 34.076 80.572 54.179 1.00 51.82 35 VAL C N 1
ATOM 5452 C CA . VAL C 1 35 ? 34.221 82.014 54.065 1.00 51.94 35 VAL C CA 1
ATOM 5453 C C . VAL C 1 35 ? 34.176 82.463 52.606 1.00 52.35 35 VAL C C 1
ATOM 5454 O O . VAL C 1 35 ? 34.828 81.876 51.735 1.00 52.15 35 VAL C O 1
ATOM 5458 N N . VAL C 1 36 ? 33.419 83.524 52.354 1.00 51.40 36 VAL C N 1
ATOM 5459 C CA . VAL C 1 36 ? 33.287 84.060 51.014 1.00 51.02 36 VAL C CA 1
ATOM 5460 C C . VAL C 1 36 ? 33.416 85.582 51.029 1.00 52.82 36 VAL C C 1
ATOM 5461 O O . VAL C 1 36 ? 32.589 86.285 51.614 1.00 52.10 36 VAL C O 1
ATOM 5465 N N . ARG C 1 37 ? 34.468 86.073 50.381 1.00 54.51 37 ARG C N 1
ATOM 5466 C CA . ARG C 1 37 ? 34.745 87.499 50.285 1.00 57.81 37 ARG C CA 1
ATOM 5467 C C . ARG C 1 37 ? 33.848 88.140 49.251 1.00 60.97 37 ARG C C 1
ATOM 5468 O O . ARG C 1 37 ? 33.603 87.569 48.190 1.00 62.80 37 ARG C O 1
ATOM 5476 N N . VAL C 1 38 ? 33.378 89.341 49.547 1.00 63.43 38 VAL C N 1
ATOM 5477 C CA . VAL C 1 38 ? 32.522 90.055 48.624 1.00 66.07 38 VAL C CA 1
ATOM 5478 C C . VAL C 1 38 ? 33.135 91.435 48.413 1.00 68.64 38 VAL C C 1
ATOM 5479 O O . VAL C 1 38 ? 33.226 92.229 49.354 1.00 67.99 38 VAL C O 1
ATOM 5483 N N . ARG C 1 39 ? 33.557 91.710 47.177 1.00 72.19 39 ARG C N 1
ATOM 5484 C CA . ARG C 1 39 ? 34.186 92.989 46.822 1.00 76.09 39 ARG C CA 1
ATOM 5485 C C . ARG C 1 39 ? 34.037 93.391 45.352 1.00 78.18 39 ARG C C 1
ATOM 5486 O O . ARG C 1 39 ? 33.908 92.541 44.465 1.00 78.95 39 ARG C O 1
ATOM 5494 N N . ARG C 1 40 ? 34.071 94.696 45.097 1.00 80.43 40 ARG C N 1
ATOM 5495 C CA . ARG C 1 40 ? 33.943 95.187 43.732 1.00 82.78 40 ARG C CA 1
ATOM 5496 C C . ARG C 1 40 ? 35.063 94.607 42.879 1.00 82.91 40 ARG C C 1
ATOM 5497 O O . ARG C 1 40 ? 36.153 94.318 43.376 1.00 82.43 40 ARG C O 1
ATOM 5505 N N . PRO C 1 41 ? 34.801 94.419 41.578 1.00 83.56 41 PRO C N 1
ATOM 5506 C CA . PRO C 1 41 ? 35.786 93.870 40.645 1.00 83.97 41 PRO C CA 1
ATOM 5507 C C . PRO C 1 41 ? 37.009 94.764 40.426 1.00 83.67 41 PRO C C 1
ATOM 5508 O O . PRO C 1 41 ? 38.131 94.265 40.319 1.00 84.03 41 PRO C O 1
ATOM 5512 N N . GLY C 1 42 ? 36.789 96.078 40.372 1.00 83.22 42 GLY C N 1
ATOM 5513 C CA . GLY C 1 42 ? 37.879 97.017 40.145 1.00 83.09 42 GLY C CA 1
ATOM 5514 C C . GLY C 1 42 ? 38.886 97.109 41.273 1.00 83.11 42 GLY C C 1
ATOM 5515 O O . GLY C 1 42 ? 39.710 98.024 41.302 1.00 82.50 42 GLY C O 1
ATOM 5516 N N . GLY C 1 43 ? 38.819 96.148 42.193 1.00 83.41 43 GLY C N 1
ATOM 5517 C CA . GLY C 1 43 ? 39.713 96.108 43.339 1.00 82.20 43 GLY C CA 1
ATOM 5518 C C . GLY C 1 43 ? 41.167 96.446 43.063 1.00 81.20 43 GLY C C 1
ATOM 5519 O O . GLY C 1 43 ? 41.794 95.900 42.150 1.00 80.28 43 GLY C O 1
ATOM 5520 N N . LEU C 1 44 ? 41.696 97.354 43.874 1.00 80.03 44 LEU C N 1
ATOM 5521 C CA . LEU C 1 44 ? 43.075 97.788 43.756 1.00 79.43 44 LEU C CA 1
ATOM 5522 C C . LEU C 1 44 ? 43.905 97.185 44.884 1.00 78.59 44 LEU C C 1
ATOM 5523 O O . LEU C 1 44 ? 44.833 97.816 45.396 1.00 79.33 44 LEU C O 1
ATOM 5528 N N . THR C 1 45 ? 43.570 95.961 45.270 1.00 76.05 45 THR C N 1
ATOM 5529 C CA . THR C 1 45 ? 44.278 95.281 46.348 1.00 72.45 45 THR C CA 1
ATOM 5530 C C . THR C 1 45 ? 45.732 94.951 46.031 1.00 69.08 45 THR C C 1
ATOM 5531 O O . THR C 1 45 ? 46.093 94.702 44.887 1.00 67.98 45 THR C O 1
ATOM 5535 N N . MET C 1 46 ? 46.555 94.951 47.073 1.00 66.60 46 MET C N 1
ATOM 5536 C CA . MET C 1 46 ? 47.972 94.621 46.966 1.00 63.94 46 MET C CA 1
ATOM 5537 C C . MET C 1 46 ? 48.354 93.723 48.145 1.00 60.92 46 MET C C 1
ATOM 5538 O O . MET C 1 46 ? 48.220 94.114 49.307 1.00 61.12 46 MET C O 1
ATOM 5543 N N . PRO C 1 47 ? 48.847 92.509 47.859 1.00 57.84 47 PRO C N 1
ATOM 5544 C CA . PRO C 1 47 ? 49.062 91.952 46.522 1.00 55.26 47 PRO C CA 1
ATOM 5545 C C . PRO C 1 47 ? 47.798 91.378 45.916 1.00 53.68 47 PRO C C 1
ATOM 5546 O O . PRO C 1 47 ? 46.707 91.531 46.449 1.00 52.73 47 PRO C O 1
ATOM 5550 N N . SER C 1 48 ? 47.961 90.714 44.784 1.00 53.39 48 SER C N 1
ATOM 5551 C CA . SER C 1 48 ? 46.844 90.080 44.107 1.00 52.76 48 SER C CA 1
ATOM 5552 C C . SER C 1 48 ? 46.226 89.053 45.058 1.00 52.51 48 SER C C 1
ATOM 5553 O O . SER C 1 48 ? 46.932 88.210 45.612 1.00 52.58 48 SER C O 1
ATOM 5556 N N . GLU C 1 49 ? 44.913 89.109 45.240 1.00 51.69 49 GLU C N 1
ATOM 5557 C CA . GLU C 1 49 ? 44.252 88.191 46.159 1.00 50.61 49 GLU C CA 1
ATOM 5558 C C . GLU C 1 49 ? 44.791 86.772 46.073 1.00 50.15 49 GLU C C 1
ATOM 5559 O O . GLU C 1 49 ? 45.034 86.128 47.095 1.00 50.77 49 GLU C O 1
ATOM 5565 N N . ASP C 1 50 ? 45.006 86.290 44.856 1.00 49.35 50 ASP C N 1
ATOM 5566 C CA . ASP C 1 50 ? 45.486 84.923 44.663 1.00 49.41 50 ASP C CA 1
ATOM 5567 C C . ASP C 1 50 ? 46.879 84.676 45.208 1.00 47.75 50 ASP C C 1
ATOM 5568 O O . ASP C 1 50 ? 47.422 83.578 45.086 1.00 46.25 50 ASP C O 1
ATOM 5573 N N . ARG C 1 51 ? 47.465 85.703 45.802 1.00 46.84 51 ARG C N 1
ATOM 5574 C CA . ARG C 1 51 ? 48.795 85.569 46.385 1.00 46.23 51 ARG C CA 1
ATOM 5575 C C . ARG C 1 51 ? 48.795 86.078 47.826 1.00 45.70 51 ARG C C 1
ATOM 5576 O O . ARG C 1 51 ? 49.853 86.236 48.431 1.00 45.29 51 ARG C O 1
ATOM 5584 N N . ASP C 1 52 ? 47.596 86.311 48.368 1.00 45.98 52 ASP C N 1
ATOM 5585 C CA . ASP C 1 52 ? 47.433 86.815 49.734 1.00 44.82 52 ASP C CA 1
ATOM 5586 C C . ASP C 1 52 ? 46.995 85.751 50.738 1.00 43.00 52 ASP C C 1
ATOM 5587 O O . ASP C 1 52 ? 45.807 85.418 50.837 1.00 41.02 52 ASP C O 1
ATOM 5592 N N . LEU C 1 53 ? 47.979 85.246 51.485 1.00 40.47 53 LEU C N 1
ATOM 5593 C CA . LEU C 1 53 ? 47.771 84.238 52.507 1.00 37.73 53 LEU C CA 1
ATOM 5594 C C . LEU C 1 53 ? 46.578 84.523 53.417 1.00 37.06 53 LEU C C 1
ATOM 5595 O O . LEU C 1 53 ? 46.044 83.607 54.026 1.00 36.29 53 LEU C O 1
ATOM 5600 N N . LEU C 1 54 ? 46.148 85.776 53.514 1.00 36.49 54 LEU C N 1
ATOM 5601 C CA . LEU C 1 54 ? 45.011 86.064 54.365 1.00 36.05 54 LEU C CA 1
ATOM 5602 C C . LEU C 1 54 ? 43.725 85.642 53.706 1.00 37.56 54 LEU C C 1
ATOM 5603 O O . LEU C 1 54 ? 42.658 85.773 54.293 1.00 39.35 54 LEU C O 1
ATOM 5608 N N . HIS C 1 55 ? 43.803 85.133 52.485 1.00 38.21 55 HIS C N 1
ATOM 5609 C CA . HIS C 1 55 ? 42.583 84.728 51.812 1.00 39.35 55 HIS C CA 1
ATOM 5610 C C . HIS C 1 55 ? 42.514 83.247 51.511 1.00 40.68 55 HIS C C 1
ATOM 5611 O O . HIS C 1 55 ? 41.513 82.760 51.000 1.00 40.37 55 HIS C O 1
ATOM 5618 N N . ARG C 1 56 ? 43.580 82.530 51.833 1.00 42.41 56 ARG C N 1
ATOM 5619 C CA . ARG C 1 56 ? 43.615 81.098 51.583 1.00 44.76 56 ARG C CA 1
ATOM 5620 C C . ARG C 1 56 ? 42.332 80.392 52.077 1.00 46.93 56 ARG C C 1
ATOM 5621 O O . ARG C 1 56 ? 41.787 80.742 53.141 1.00 47.46 56 ARG C O 1
ATOM 5629 N N . GLY C 1 57 ? 41.853 79.419 51.289 1.00 46.87 57 GLY C N 1
ATOM 5630 C CA . GLY C 1 57 ? 40.665 78.654 51.646 1.00 46.79 57 GLY C CA 1
ATOM 5631 C C . GLY C 1 57 ? 39.330 79.371 51.529 1.00 47.39 57 GLY C C 1
ATOM 5632 O O . GLY C 1 57 ? 38.278 78.793 51.823 1.00 46.81 57 GLY C O 1
ATOM 5633 N N . LYS C 1 58 ? 39.376 80.627 51.093 1.00 48.41 58 LYS C N 1
ATOM 5634 C CA . LYS C 1 58 ? 38.188 81.473 50.923 1.00 49.61 58 LYS C CA 1
ATOM 5635 C C . LYS C 1 58 ? 37.821 81.552 49.438 1.00 50.19 58 LYS C C 1
ATOM 5636 O O . LYS C 1 58 ? 38.520 81.023 48.580 1.00 49.78 58 LYS C O 1
ATOM 5642 N N . ARG C 1 59 ? 36.715 82.208 49.135 1.00 52.03 59 ARG C N 1
ATOM 5643 C CA . ARG C 1 59 ? 36.302 82.347 47.751 1.00 54.75 59 ARG C CA 1
ATOM 5644 C C . ARG C 1 59 ? 35.927 83.799 47.484 1.00 57.19 59 ARG C C 1
ATOM 5645 O O . ARG C 1 59 ? 35.135 84.406 48.217 1.00 57.65 59 ARG C O 1
ATOM 5653 N N . ILE C 1 60 ? 36.498 84.355 46.428 1.00 58.59 60 ILE C N 1
ATOM 5654 C CA . ILE C 1 60 ? 36.224 85.735 46.075 1.00 60.35 60 ILE C CA 1
ATOM 5655 C C . ILE C 1 60 ? 34.985 85.804 45.188 1.00 61.99 60 ILE C C 1
ATOM 5656 O O . ILE C 1 60 ? 34.759 84.924 44.356 1.00 62.12 60 ILE C O 1
ATOM 5661 N N . VAL C 1 61 ? 34.184 86.848 45.370 1.00 63.13 61 VAL C N 1
ATOM 5662 C CA . VAL C 1 61 ? 32.976 87.027 44.576 1.00 64.70 61 VAL C CA 1
ATOM 5663 C C . VAL C 1 61 ? 32.741 88.488 44.209 1.00 66.27 61 VAL C C 1
ATOM 5664 O O . VAL C 1 61 ? 32.487 89.329 45.073 1.00 66.07 61 VAL C O 1
ATOM 5668 N N . ASP C 1 62 ? 32.821 88.783 42.917 1.00 68.52 62 ASP C N 1
ATOM 5669 C CA . ASP C 1 62 ? 32.608 90.142 42.440 1.00 70.23 62 ASP C CA 1
ATOM 5670 C C . ASP C 1 62 ? 31.175 90.533 42.800 1.00 70.69 62 ASP C C 1
ATOM 5671 O O . ASP C 1 62 ? 30.247 89.751 42.599 1.00 70.74 62 ASP C O 1
ATOM 5676 N N . LEU C 1 63 ? 30.997 91.729 43.352 1.00 72.00 63 LEU C N 1
ATOM 5677 C CA . LEU C 1 63 ? 29.667 92.192 43.729 1.00 73.88 63 LEU C CA 1
ATOM 5678 C C . LEU C 1 63 ? 29.666 93.609 44.299 1.00 74.61 63 LEU C C 1
ATOM 5679 O O . LEU C 1 63 ? 29.751 93.808 45.514 1.00 75.05 63 LEU C O 1
ATOM 5684 N N . ASP C 1 64 ? 29.561 94.592 43.412 1.00 75.51 64 ASP C N 1
ATOM 5685 C CA . ASP C 1 64 ? 29.534 95.992 43.817 1.00 76.07 64 ASP C CA 1
ATOM 5686 C C . ASP C 1 64 ? 28.260 96.241 44.619 1.00 75.18 64 ASP C C 1
ATOM 5687 O O . ASP C 1 64 ? 27.183 95.768 44.258 1.00 74.49 64 ASP C O 1
ATOM 5692 N N . VAL C 1 65 ? 28.389 96.987 45.707 1.00 74.67 65 VAL C N 1
ATOM 5693 C CA . VAL C 1 65 ? 27.253 97.264 46.566 1.00 73.70 65 VAL C CA 1
ATOM 5694 C C . VAL C 1 65 ? 26.878 98.741 46.575 1.00 73.40 65 VAL C C 1
ATOM 5695 O O . VAL C 1 65 ? 26.115 99.200 45.721 1.00 73.31 65 VAL C O 1
ATOM 5699 N N . PRO C 1 69 ? 23.644 98.162 44.082 1.00 83.50 69 PRO C N 1
ATOM 5700 C CA . PRO C 1 69 ? 23.239 96.754 43.936 1.00 83.98 69 PRO C CA 1
ATOM 5701 C C . PRO C 1 69 ? 23.150 96.042 45.293 1.00 84.52 69 PRO C C 1
ATOM 5702 O O . PRO C 1 69 ? 24.084 95.359 45.703 1.00 85.74 69 PRO C O 1
ATOM 5706 N N . GLN C 1 70 ? 22.022 96.197 45.976 1.00 84.49 70 GLN C N 1
ATOM 5707 C CA . GLN C 1 70 ? 21.819 95.601 47.295 1.00 84.60 70 GLN C CA 1
ATOM 5708 C C . GLN C 1 70 ? 21.447 94.121 47.264 1.00 84.82 70 GLN C C 1
ATOM 5709 O O . GLN C 1 70 ? 21.095 93.547 48.294 1.00 84.75 70 GLN C O 1
ATOM 5715 N N . ALA C 1 71 ? 21.519 93.506 46.088 1.00 85.39 71 ALA C N 1
ATOM 5716 C CA . ALA C 1 71 ? 21.160 92.099 45.927 1.00 85.43 71 ALA C CA 1
ATOM 5717 C C . ALA C 1 71 ? 21.913 91.138 46.847 1.00 85.73 71 ALA C C 1
ATOM 5718 O O . ALA C 1 71 ? 21.742 89.922 46.748 1.00 85.35 71 ALA C O 1
ATOM 5720 N N . MET C 1 72 ? 22.742 91.671 47.741 1.00 86.52 72 MET C N 1
ATOM 5721 C CA . MET C 1 72 ? 23.506 90.820 48.656 1.00 86.97 72 MET C CA 1
ATOM 5722 C C . MET C 1 72 ? 22.706 90.454 49.901 1.00 86.68 72 MET C C 1
ATOM 5723 O O . MET C 1 72 ? 23.008 89.461 50.563 1.00 85.92 72 MET C O 1
ATOM 5728 N N . LEU C 1 73 ? 21.697 91.264 50.225 1.00 86.12 73 LEU C N 1
ATOM 5729 C CA . LEU C 1 73 ? 20.846 90.997 51.385 1.00 84.89 73 LEU C CA 1
ATOM 5730 C C . LEU C 1 73 ? 20.294 89.601 51.198 1.00 84.18 73 LEU C C 1
ATOM 5731 O O . LEU C 1 73 ? 19.991 88.905 52.160 1.00 83.84 73 LEU C O 1
ATOM 5736 N N . GLU C 1 74 ? 20.185 89.210 49.932 1.00 84.43 74 GLU C N 1
ATOM 5737 C CA . GLU C 1 74 ? 19.673 87.907 49.533 1.00 84.86 74 GLU C CA 1
ATOM 5738 C C . GLU C 1 74 ? 20.700 86.828 49.835 1.00 84.00 74 GLU C C 1
ATOM 5739 O O . GLU C 1 74 ? 20.369 85.646 49.937 1.00 83.55 74 GLU C O 1
ATOM 5745 N N . LEU C 1 75 ? 21.954 87.243 49.974 1.00 83.05 75 LEU C N 1
ATOM 5746 C CA . LEU C 1 75 ? 23.040 86.313 50.258 1.00 81.69 75 LEU C CA 1
ATOM 5747 C C . LEU C 1 75 ? 23.220 86.130 51.772 1.00 80.78 75 LEU C C 1
ATOM 5748 O O . LEU C 1 75 ? 23.413 85.011 52.259 1.00 79.35 75 LEU C O 1
ATOM 5753 N N . ALA C 1 76 ? 23.154 87.235 52.510 1.00 79.63 76 ALA C N 1
ATOM 5754 C CA . ALA C 1 76 ? 23.312 87.194 53.957 1.00 78.48 76 ALA C CA 1
ATOM 5755 C C . ALA C 1 76 ? 22.280 86.267 54.565 1.00 77.48 76 ALA C C 1
ATOM 5756 O O . ALA C 1 76 ? 22.602 85.432 55.406 1.00 77.33 76 ALA C O 1
ATOM 5758 N N . ALA C 1 77 ? 21.038 86.420 54.126 1.00 76.34 77 ALA C N 1
ATOM 5759 C CA . ALA C 1 77 ? 19.947 85.615 54.641 1.00 75.99 77 ALA C CA 1
ATOM 5760 C C . ALA C 1 77 ? 20.263 84.127 54.673 1.00 76.09 77 ALA C C 1
ATOM 5761 O O . ALA C 1 77 ? 19.670 83.381 55.451 1.00 76.76 77 ALA C O 1
ATOM 5763 N N . LYS C 1 78 ? 21.200 83.694 53.839 1.00 75.93 78 LYS C N 1
ATOM 5764 C CA . LYS C 1 78 ? 21.555 82.282 53.779 1.00 75.88 78 LYS C CA 1
ATOM 5765 C C . LYS C 1 78 ? 22.830 81.991 54.572 1.00 75.07 78 LYS C C 1
ATOM 5766 O O . LYS C 1 78 ? 23.129 80.838 54.894 1.00 74.57 78 LYS C O 1
ATOM 5772 N N . ALA C 1 79 ? 23.575 83.047 54.886 1.00 74.50 79 ALA C N 1
ATOM 5773 C CA . ALA C 1 79 ? 24.833 82.923 55.624 1.00 73.19 79 ALA C CA 1
ATOM 5774 C C . ALA C 1 79 ? 24.672 83.031 57.146 1.00 72.04 79 ALA C C 1
ATOM 5775 O O . ALA C 1 79 ? 23.679 83.571 57.641 1.00 72.78 79 ALA C O 1
ATOM 5777 N N . ASP C 1 80 ? 25.659 82.521 57.880 1.00 69.18 80 ASP C N 1
ATOM 5778 C CA . ASP C 1 80 ? 25.629 82.555 59.336 1.00 66.50 80 ASP C CA 1
ATOM 5779 C C . ASP C 1 80 ? 26.255 83.818 59.904 1.00 66.10 80 ASP C C 1
ATOM 5780 O O . ASP C 1 80 ? 25.739 84.409 60.859 1.00 65.01 80 ASP C O 1
ATOM 5785 N N . VAL C 1 81 ? 27.370 84.228 59.302 1.00 65.70 81 VAL C N 1
ATOM 5786 C CA . VAL C 1 81 ? 28.113 85.401 59.750 1.00 63.98 81 VAL C CA 1
ATOM 5787 C C . VAL C 1 81 ? 28.396 86.405 58.652 1.00 63.20 81 VAL C C 1
ATOM 5788 O O . VAL C 1 81 ? 28.696 86.030 57.517 1.00 63.06 81 VAL C O 1
ATOM 5792 N N . LEU C 1 82 ? 28.316 87.684 59.014 1.00 62.39 82 LEU C N 1
ATOM 5793 C CA . LEU C 1 82 ? 28.605 88.785 58.097 1.00 60.71 82 LEU C CA 1
ATOM 5794 C C . LEU C 1 82 ? 29.733 89.597 58.721 1.00 60.86 82 LEU C C 1
ATOM 5795 O O . LEU C 1 82 ? 29.505 90.282 59.714 1.00 60.70 82 LEU C O 1
ATOM 5800 N N . LEU C 1 83 ? 30.935 89.527 58.149 1.00 60.23 83 LEU C N 1
ATOM 5801 C CA . LEU C 1 83 ? 32.076 90.255 58.697 1.00 59.91 83 LEU C CA 1
ATOM 5802 C C . LEU C 1 83 ? 32.271 91.655 58.113 1.00 59.26 83 LEU C C 1
ATOM 5803 O O . LEU C 1 83 ? 33.062 91.839 57.198 1.00 59.76 83 LEU C O 1
ATOM 5808 N N . ASP C 1 84 ? 31.556 92.640 58.646 1.00 59.23 84 ASP C N 1
ATOM 5809 C CA . ASP C 1 84 ? 31.699 94.016 58.179 1.00 59.92 84 ASP C CA 1
ATOM 5810 C C . ASP C 1 84 ? 33.065 94.549 58.595 1.00 60.27 84 ASP C C 1
ATOM 5811 O O . ASP C 1 84 ? 33.441 94.452 59.772 1.00 60.40 84 ASP C O 1
ATOM 5816 N N . CYS C 1 85 ? 33.799 95.108 57.625 1.00 60.27 85 CYS C N 1
ATOM 5817 C CA . CYS C 1 85 ? 35.143 95.659 57.856 1.00 60.25 85 CYS C CA 1
ATOM 5818 C C . CYS C 1 85 ? 35.270 97.108 57.383 1.00 60.64 85 CYS C C 1
ATOM 5819 O O . CYS C 1 85 ? 36.383 97.642 57.318 1.00 59.17 85 CYS C O 1
ATOM 5822 N N . PHE C 1 86 ? 34.133 97.721 57.043 1.00 61.87 86 PHE C N 1
ATOM 5823 C CA . PHE C 1 86 ? 34.088 99.106 56.566 1.00 63.22 86 PHE C CA 1
ATOM 5824 C C . PHE C 1 86 ? 33.942 100.057 57.744 1.00 64.26 86 PHE C C 1
ATOM 5825 O O . PHE C 1 86 ? 33.633 99.635 58.852 1.00 63.89 86 PHE C O 1
ATOM 5833 N N . ARG C 1 87 ? 34.148 101.344 57.485 1.00 65.58 87 ARG C N 1
ATOM 5834 C CA . ARG C 1 87 ? 34.006 102.362 58.512 1.00 66.70 87 ARG C CA 1
ATOM 5835 C C . ARG C 1 87 ? 32.599 102.244 59.097 1.00 67.75 87 ARG C C 1
ATOM 5836 O O . ARG C 1 87 ? 31.706 101.658 58.487 1.00 66.90 87 ARG C O 1
ATOM 5844 N N . PRO C 1 88 ? 32.384 102.792 60.296 1.00 69.14 88 PRO C N 1
ATOM 5845 C CA . PRO C 1 88 ? 31.042 102.677 60.855 1.00 71.15 88 PRO C CA 1
ATOM 5846 C C . PRO C 1 88 ? 30.076 103.480 60.002 1.00 72.56 88 PRO C C 1
ATOM 5847 O O . PRO C 1 88 ? 30.413 104.560 59.515 1.00 71.56 88 PRO C O 1
ATOM 5851 N N . GLY C 1 89 ? 28.881 102.933 59.808 1.00 74.48 89 GLY C N 1
ATOM 5852 C CA . GLY C 1 89 ? 27.871 103.610 59.012 1.00 76.76 89 GLY C CA 1
ATOM 5853 C C . GLY C 1 89 ? 27.855 103.194 57.551 1.00 77.95 89 GLY C C 1
ATOM 5854 O O . GLY C 1 89 ? 26.817 102.786 57.019 1.00 77.59 89 GLY C O 1
ATOM 5855 N N . THR C 1 90 ? 29.010 103.299 56.900 1.00 78.88 90 THR C N 1
ATOM 5856 C CA . THR C 1 90 ? 29.133 102.943 55.495 1.00 79.18 90 THR C CA 1
ATOM 5857 C C . THR C 1 90 ? 28.431 101.626 55.190 1.00 79.71 90 THR C C 1
ATOM 5858 O O . THR C 1 90 ? 27.820 101.481 54.138 1.00 80.77 90 THR C O 1
ATOM 5862 N N . CYS C 1 91 ? 28.500 100.665 56.103 1.00 80.25 91 CYS C N 1
ATOM 5863 C CA . CYS C 1 91 ? 27.848 99.390 55.848 1.00 81.16 91 CYS C CA 1
ATOM 5864 C C . CYS C 1 91 ? 26.334 99.549 55.779 1.00 83.05 91 CYS C C 1
ATOM 5865 O O . CYS C 1 91 ? 25.686 98.962 54.916 1.00 83.81 91 CYS C O 1
ATOM 5868 N N . GLU C 1 92 ? 25.771 100.345 56.684 1.00 85.09 92 GLU C N 1
ATOM 5869 C CA . GLU C 1 92 ? 24.326 100.572 56.706 1.00 86.70 92 GLU C CA 1
ATOM 5870 C C . GLU C 1 92 ? 23.906 101.755 55.831 1.00 87.15 92 GLU C C 1
ATOM 5871 O O . GLU C 1 92 ? 22.719 102.073 55.723 1.00 87.75 92 GLU C O 1
ATOM 5877 N N . ARG C 1 93 ? 24.881 102.416 55.216 1.00 87.01 93 ARG C N 1
ATOM 5878 C CA . ARG C 1 93 ? 24.583 103.538 54.337 1.00 86.86 93 ARG C CA 1
ATOM 5879 C C . ARG C 1 93 ? 24.100 102.883 53.043 1.00 85.99 93 ARG C C 1
ATOM 5880 O O . ARG C 1 93 ? 23.364 103.477 52.257 1.00 85.70 93 ARG C O 1
ATOM 5888 N N . LEU C 1 94 ? 24.526 101.639 52.846 1.00 84.94 94 LEU C N 1
ATOM 5889 C CA . LEU C 1 94 ? 24.144 100.858 51.683 1.00 84.58 94 LEU C CA 1
ATOM 5890 C C . LEU C 1 94 ? 22.957 100.000 52.095 1.00 84.87 94 LEU C C 1
ATOM 5891 O O . LEU C 1 94 ? 22.419 100.163 53.190 1.00 84.24 94 LEU C O 1
ATOM 5896 N N . GLY C 1 95 ? 22.557 99.078 51.223 1.00 85.63 95 GLY C N 1
ATOM 5897 C CA . GLY C 1 95 ? 21.423 98.217 51.522 1.00 85.98 95 GLY C CA 1
ATOM 5898 C C . GLY C 1 95 ? 21.611 97.397 52.781 1.00 85.88 95 GLY C C 1
ATOM 5899 O O . GLY C 1 95 ? 20.721 97.326 53.628 1.00 84.88 95 GLY C O 1
ATOM 5900 N N . ILE C 1 96 ? 22.781 96.776 52.891 1.00 86.82 96 ILE C N 1
ATOM 5901 C CA . ILE C 1 96 ? 23.139 95.945 54.038 1.00 87.78 96 ILE C CA 1
ATOM 5902 C C . ILE C 1 96 ? 23.204 96.742 55.349 1.00 88.08 96 ILE C C 1
ATOM 5903 O O . ILE C 1 96 ? 23.291 97.972 55.343 1.00 88.81 96 ILE C O 1
ATOM 5908 N N . GLY C 1 97 ? 23.159 96.035 56.472 1.00 87.39 97 GLY C N 1
ATOM 5909 C CA . GLY C 1 97 ? 23.205 96.705 57.756 1.00 87.28 97 GLY C CA 1
ATOM 5910 C C . GLY C 1 97 ? 22.582 95.813 58.804 1.00 87.72 97 GLY C C 1
ATOM 5911 O O . GLY C 1 97 ? 21.795 94.931 58.463 1.00 87.73 97 GLY C O 1
ATOM 5912 N N . PRO C 1 98 ? 22.911 96.016 60.089 1.00 88.06 98 PRO C N 1
ATOM 5913 C CA . PRO C 1 98 ? 22.379 95.219 61.198 1.00 87.66 98 PRO C CA 1
ATOM 5914 C C . PRO C 1 98 ? 20.867 95.050 61.141 1.00 87.61 98 PRO C C 1
ATOM 5915 O O . PRO C 1 98 ? 20.352 93.945 61.288 1.00 87.28 98 PRO C O 1
ATOM 5919 N N . ASP C 1 99 ? 20.163 96.156 60.928 1.00 88.05 99 ASP C N 1
ATOM 5920 C CA . ASP C 1 99 ? 18.707 96.136 60.867 1.00 88.19 99 ASP C CA 1
ATOM 5921 C C . ASP C 1 99 ? 18.186 95.309 59.693 1.00 87.72 99 ASP C C 1
ATOM 5922 O O . ASP C 1 99 ? 17.493 94.311 59.886 1.00 87.37 99 ASP C O 1
ATOM 5927 N N . ASP C 1 100 ? 18.527 95.735 58.481 1.00 87.26 100 ASP C N 1
ATOM 5928 C CA . ASP C 1 100 ? 18.094 95.072 57.256 1.00 86.61 100 ASP C CA 1
ATOM 5929 C C . ASP C 1 100 ? 18.348 93.572 57.259 1.00 86.47 100 ASP C C 1
ATOM 5930 O O . ASP C 1 100 ? 17.458 92.785 56.931 1.00 85.74 100 ASP C O 1
ATOM 5935 N N . CYS C 1 101 ? 19.566 93.179 57.619 1.00 86.49 101 CYS C N 1
ATOM 5936 C CA . CYS C 1 101 ? 19.924 91.763 57.665 1.00 86.28 101 CYS C CA 1
ATOM 5937 C C . CYS C 1 101 ? 19.084 91.020 58.687 1.00 86.54 101 CYS C C 1
ATOM 5938 O O . CYS C 1 101 ? 18.716 89.866 58.483 1.00 86.27 101 CYS C O 1
ATOM 5941 N N . ALA C 1 102 ? 18.796 91.687 59.798 1.00 86.85 102 ALA C N 1
ATOM 5942 C CA . ALA C 1 102 ? 17.996 91.091 60.851 1.00 86.26 102 ALA C CA 1
ATOM 5943 C C . ALA C 1 102 ? 16.687 90.608 60.246 1.00 86.28 102 ALA C C 1
ATOM 5944 O O . ALA C 1 102 ? 16.253 89.484 60.507 1.00 86.73 102 ALA C O 1
ATOM 5946 N N . SER C 1 103 ? 16.075 91.461 59.423 1.00 85.90 103 SER C N 1
ATOM 5947 C CA . SER C 1 103 ? 14.799 91.163 58.767 1.00 84.59 103 SER C CA 1
ATOM 5948 C C . SER C 1 103 ? 14.864 89.913 57.894 1.00 84.20 103 SER C C 1
ATOM 5949 O O . SER C 1 103 ? 14.001 89.039 57.973 1.00 84.02 103 SER C O 1
ATOM 5952 N N . VAL C 1 104 ? 15.895 89.834 57.064 1.00 83.94 104 VAL C N 1
ATOM 5953 C CA . VAL C 1 104 ? 16.066 88.703 56.167 1.00 84.17 104 VAL C CA 1
ATOM 5954 C C . VAL C 1 104 ? 16.567 87.449 56.884 1.00 83.79 104 VAL C C 1
ATOM 5955 O O . VAL C 1 104 ? 16.264 86.331 56.471 1.00 83.42 104 VAL C O 1
ATOM 5959 N N . ASN C 1 105 ? 17.334 87.631 57.955 1.00 83.63 105 ASN C N 1
ATOM 5960 C CA . ASN C 1 105 ? 17.867 86.492 58.703 1.00 83.40 105 ASN C CA 1
ATOM 5961 C C . ASN C 1 105 ? 18.225 86.840 60.149 1.00 83.84 105 ASN C C 1
ATOM 5962 O O . ASN C 1 105 ? 19.276 87.438 60.422 1.00 84.17 105 ASN C O 1
ATOM 5967 N N . PRO C 1 106 ? 17.358 86.451 61.098 1.00 83.32 106 PRO C N 1
ATOM 5968 C CA . PRO C 1 106 ? 17.575 86.720 62.522 1.00 82.06 106 PRO C CA 1
ATOM 5969 C C . PRO C 1 106 ? 18.612 85.779 63.136 1.00 80.29 106 PRO C C 1
ATOM 5970 O O . PRO C 1 106 ? 18.938 85.889 64.317 1.00 80.92 106 PRO C O 1
ATOM 5974 N N . ARG C 1 107 ? 19.122 84.857 62.323 1.00 77.97 107 ARG C N 1
ATOM 5975 C CA . ARG C 1 107 ? 20.122 83.882 62.767 1.00 75.39 107 ARG C CA 1
ATOM 5976 C C . ARG C 1 107 ? 21.534 84.404 62.487 1.00 72.68 107 ARG C C 1
ATOM 5977 O O . ARG C 1 107 ? 22.533 83.821 62.933 1.00 70.75 107 ARG C O 1
ATOM 5985 N N . LEU C 1 108 ? 21.588 85.507 61.742 1.00 69.79 108 LEU C N 1
ATOM 5986 C CA . LEU C 1 108 ? 22.835 86.151 61.339 1.00 67.26 108 LEU C CA 1
ATOM 5987 C C . LEU C 1 108 ? 23.662 86.770 62.465 1.00 66.44 108 LEU C C 1
ATOM 5988 O O . LEU C 1 108 ? 23.126 87.383 63.391 1.00 66.24 108 LEU C O 1
ATOM 5993 N N . ILE C 1 109 ? 24.979 86.606 62.363 1.00 65.20 109 ILE C N 1
ATOM 5994 C CA . ILE C 1 109 ? 25.921 87.154 63.338 1.00 64.17 109 ILE C CA 1
ATOM 5995 C C . ILE C 1 109 ? 26.612 88.341 62.667 1.00 62.74 109 ILE C C 1
ATOM 5996 O O . ILE C 1 109 ? 27.509 88.165 61.841 1.00 62.00 109 ILE C O 1
ATOM 6001 N N . PHE C 1 110 ? 26.188 89.547 63.022 1.00 61.78 110 PHE C N 1
ATOM 6002 C CA . PHE C 1 110 ? 26.750 90.744 62.423 1.00 62.58 110 PHE C CA 1
ATOM 6003 C C . PHE C 1 110 ? 27.982 91.266 63.147 1.00 63.06 110 PHE C C 1
ATOM 6004 O O . PHE C 1 110 ? 27.890 92.149 64.006 1.00 63.75 110 PHE C O 1
ATOM 6012 N N . ALA C 1 111 ? 29.138 90.728 62.770 1.00 62.41 111 ALA C N 1
ATOM 6013 C CA . ALA C 1 111 ? 30.418 91.116 63.352 1.00 60.35 111 ALA C CA 1
ATOM 6014 C C . ALA C 1 111 ? 30.931 92.403 62.696 1.00 59.03 111 ALA C C 1
ATOM 6015 O O . ALA C 1 111 ? 30.675 92.640 61.522 1.00 58.61 111 ALA C O 1
ATOM 6017 N N . ARG C 1 112 ? 31.649 93.229 63.456 1.00 58.43 112 ARG C N 1
ATOM 6018 C CA . ARG C 1 112 ? 32.197 94.483 62.935 1.00 57.36 112 ARG C CA 1
ATOM 6019 C C . ARG C 1 112 ? 33.558 94.809 63.573 1.00 57.05 112 ARG C C 1
ATOM 6020 O O . ARG C 1 112 ? 33.625 95.062 64.778 1.00 58.27 112 ARG C O 1
ATOM 6028 N N . ILE C 1 113 ? 34.639 94.808 62.790 1.00 55.43 113 ILE C N 1
ATOM 6029 C CA . ILE C 1 113 ? 35.949 95.131 63.363 1.00 54.30 113 ILE C CA 1
ATOM 6030 C C . ILE C 1 113 ? 36.289 96.560 63.053 1.00 54.01 113 ILE C C 1
ATOM 6031 O O . ILE C 1 113 ? 36.253 96.961 61.901 1.00 54.51 113 ILE C O 1
ATOM 6036 N N . THR C 1 114 ? 36.624 97.326 64.082 1.00 53.67 114 THR C N 1
ATOM 6037 C CA . THR C 1 114 ? 36.969 98.730 63.901 1.00 54.12 114 THR C CA 1
ATOM 6038 C C . THR C 1 114 ? 38.051 99.144 64.866 1.00 55.31 114 THR C C 1
ATOM 6039 O O . THR C 1 114 ? 38.189 98.573 65.946 1.00 56.74 114 THR C O 1
ATOM 6043 N N . GLY C 1 115 ? 38.805 100.163 64.489 1.00 55.09 115 GLY C N 1
ATOM 6044 C CA . GLY C 1 115 ? 39.848 100.628 65.370 1.00 55.44 115 GLY C CA 1
ATOM 6045 C C . GLY C 1 115 ? 39.244 101.430 66.496 1.00 55.57 115 GLY C C 1
ATOM 6046 O O . GLY C 1 115 ? 39.629 101.286 67.651 1.00 56.96 115 GLY C O 1
ATOM 6047 N N . TRP C 1 116 ? 38.270 102.263 66.162 1.00 55.90 116 TRP C N 1
ATOM 6048 C CA . TRP C 1 116 ? 37.643 103.114 67.159 1.00 55.75 116 TRP C CA 1
ATOM 6049 C C . TRP C 1 116 ? 36.306 102.591 67.624 1.00 55.55 116 TRP C C 1
ATOM 6050 O O . TRP C 1 116 ? 35.753 103.096 68.597 1.00 55.91 116 TRP C O 1
ATOM 6061 N N . GLY C 1 117 ? 35.784 101.586 66.927 1.00 55.38 117 GLY C N 1
ATOM 6062 C CA . GLY C 1 117 ? 34.494 101.038 67.300 1.00 55.92 117 GLY C CA 1
ATOM 6063 C C . GLY C 1 117 ? 33.356 101.771 66.614 1.00 56.41 117 GLY C C 1
ATOM 6064 O O . GLY C 1 117 ? 33.595 102.622 65.761 1.00 56.98 117 GLY C O 1
ATOM 6065 N N . GLN C 1 118 ? 32.118 101.471 66.987 1.00 56.64 118 GLN C N 1
ATOM 6066 C CA . GLN C 1 118 ? 30.982 102.119 66.339 1.00 57.79 118 GLN C CA 1
ATOM 6067 C C . GLN C 1 118 ? 30.621 103.486 66.923 1.00 59.54 118 GLN C C 1
ATOM 6068 O O . GLN C 1 118 ? 30.511 104.473 66.200 1.00 59.18 118 GLN C O 1
ATOM 6074 N N . ASP C 1 119 ? 30.426 103.539 68.235 1.00 61.80 119 ASP C N 1
ATOM 6075 C CA . ASP C 1 119 ? 30.061 104.780 68.910 1.00 63.27 119 ASP C CA 1
ATOM 6076 C C . ASP C 1 119 ? 31.315 105.564 69.263 1.00 62.93 119 ASP C C 1
ATOM 6077 O O . ASP C 1 119 ? 32.423 105.068 69.093 1.00 64.62 119 ASP C O 1
ATOM 6082 N N . GLY C 1 120 ? 31.144 106.780 69.766 1.00 61.25 120 GLY C N 1
ATOM 6083 C CA . GLY C 1 120 ? 32.297 107.578 70.134 1.00 60.35 120 GLY C CA 1
ATOM 6084 C C . GLY C 1 120 ? 32.635 108.658 69.125 1.00 60.00 120 GLY C C 1
ATOM 6085 O O . GLY C 1 120 ? 32.260 108.553 67.959 1.00 60.48 120 GLY C O 1
ATOM 6086 N N . PRO C 1 121 ? 33.346 109.715 69.545 1.00 59.12 121 PRO C N 1
ATOM 6087 C CA . PRO C 1 121 ? 33.730 110.821 68.665 1.00 59.38 121 PRO C CA 1
ATOM 6088 C C . PRO C 1 121 ? 34.692 110.399 67.568 1.00 60.08 121 PRO C C 1
ATOM 6089 O O . PRO C 1 121 ? 34.485 110.700 66.388 1.00 60.70 121 PRO C O 1
ATOM 6093 N N . LEU C 1 122 ? 35.747 109.699 67.960 1.00 60.27 122 LEU C N 1
ATOM 6094 C CA . LEU C 1 122 ? 36.743 109.232 67.008 1.00 59.89 122 LEU C CA 1
ATOM 6095 C C . LEU C 1 122 ? 36.202 108.204 66.009 1.00 60.42 122 LEU C C 1
ATOM 6096 O O . LEU C 1 122 ? 36.816 107.987 64.965 1.00 59.78 122 LEU C O 1
ATOM 6101 N N . ALA C 1 123 ? 35.056 107.592 66.329 1.00 61.46 123 ALA C N 1
ATOM 6102 C CA . ALA C 1 123 ? 34.422 106.551 65.496 1.00 62.19 123 ALA C CA 1
ATOM 6103 C C . ALA C 1 123 ? 34.426 106.818 63.998 1.00 62.55 123 ALA C C 1
ATOM 6104 O O . ALA C 1 123 ? 34.547 105.894 63.189 1.00 63.13 123 ALA C O 1
ATOM 6106 N N . SER C 1 124 ? 34.273 108.083 63.634 1.00 62.41 124 SER C N 1
ATOM 6107 C CA . SER C 1 124 ? 34.264 108.466 62.236 1.00 62.33 124 SER C CA 1
ATOM 6108 C C . SER C 1 124 ? 35.698 108.605 61.732 1.00 61.69 124 SER C C 1
ATOM 6109 O O . SER C 1 124 ? 35.999 108.251 60.595 1.00 63.00 124 SER C O 1
ATOM 6112 N N . THR C 1 125 ? 36.582 109.113 62.585 1.00 60.02 125 THR C N 1
ATOM 6113 C CA . THR C 1 125 ? 37.982 109.303 62.220 1.00 58.21 125 THR C CA 1
ATOM 6114 C C . THR C 1 125 ? 38.645 108.052 61.641 1.00 57.34 125 THR C C 1
ATOM 6115 O O . THR C 1 125 ? 38.307 106.925 62.007 1.00 57.97 125 THR C O 1
ATOM 6119 N N . ALA C 1 126 ? 39.576 108.266 60.715 1.00 56.11 126 ALA C N 1
ATOM 6120 C CA . ALA C 1 126 ? 40.310 107.173 60.076 1.00 54.46 126 ALA C CA 1
ATOM 6121 C C . ALA C 1 126 ? 41.601 106.952 60.837 1.00 52.96 126 ALA C C 1
ATOM 6122 O O . ALA C 1 126 ? 42.108 107.874 61.472 1.00 53.71 126 ALA C O 1
ATOM 6124 N N . GLY C 1 127 ? 42.139 105.739 60.783 1.00 51.01 127 GLY C N 1
ATOM 6125 C CA . GLY C 1 127 ? 43.375 105.490 61.494 1.00 49.99 127 GLY C CA 1
ATOM 6126 C C . GLY C 1 127 ? 43.897 104.096 61.291 1.00 49.22 127 GLY C C 1
ATOM 6127 O O . GLY C 1 127 ? 43.236 103.282 60.664 1.00 49.54 127 GLY C O 1
ATOM 6128 N N . HIS C 1 128 ? 45.089 103.829 61.817 1.00 48.66 128 HIS C N 1
ATOM 6129 C CA . HIS C 1 128 ? 45.711 102.518 61.707 1.00 48.24 128 HIS C CA 1
ATOM 6130 C C . HIS C 1 128 ? 46.215 101.997 63.045 1.00 47.90 128 HIS C C 1
ATOM 6131 O O . HIS C 1 128 ? 46.107 102.667 64.069 1.00 47.37 128 HIS C O 1
ATOM 6138 N N . ASP C 1 129 ? 46.794 100.800 63.011 1.00 47.61 129 ASP C N 1
ATOM 6139 C CA . ASP C 1 129 ? 47.312 100.164 64.212 1.00 45.77 129 ASP C CA 1
ATOM 6140 C C . ASP C 1 129 ? 48.111 101.139 65.078 1.00 43.65 129 ASP C C 1
ATOM 6141 O O . ASP C 1 129 ? 47.781 101.360 66.241 1.00 42.88 129 ASP C O 1
ATOM 6146 N N . ILE C 1 130 ? 49.148 101.745 64.526 1.00 41.23 130 ILE C N 1
ATOM 6147 C CA . ILE C 1 130 ? 49.917 102.668 65.334 1.00 39.80 130 ILE C CA 1
ATOM 6148 C C . ILE C 1 130 ? 49.009 103.690 66.033 1.00 38.72 130 ILE C C 1
ATOM 6149 O O . ILE C 1 130 ? 49.235 104.019 67.184 1.00 37.63 130 ILE C O 1
ATOM 6154 N N . ASN C 1 131 ? 47.976 104.177 65.354 1.00 39.53 131 ASN C N 1
ATOM 6155 C CA . ASN C 1 131 ? 47.087 105.161 65.973 1.00 41.35 131 ASN C CA 1
ATOM 6156 C C . ASN C 1 131 ? 46.257 104.622 67.138 1.00 42.97 131 ASN C C 1
ATOM 6157 O O . ASN C 1 131 ? 46.234 105.221 68.212 1.00 43.62 131 ASN C O 1
ATOM 6162 N N . TYR C 1 132 ? 45.558 103.508 66.935 1.00 42.94 132 TYR C N 1
ATOM 6163 C CA . TYR C 1 132 ? 44.733 102.962 68.004 1.00 43.72 132 TYR C CA 1
ATOM 6164 C C . TYR C 1 132 ? 45.577 102.715 69.253 1.00 44.18 132 TYR C C 1
ATOM 6165 O O . TYR C 1 132 ? 45.102 102.890 70.363 1.00 44.72 132 TYR C O 1
ATOM 6174 N N . LEU C 1 133 ? 46.831 102.319 69.061 1.00 44.02 133 LEU C N 1
ATOM 6175 C CA . LEU C 1 133 ? 47.725 102.042 70.174 1.00 44.87 133 LEU C CA 1
ATOM 6176 C C . LEU C 1 133 ? 48.140 103.303 70.915 1.00 45.76 133 LEU C C 1
ATOM 6177 O O . LEU C 1 133 ? 48.562 103.245 72.074 1.00 46.35 133 LEU C O 1
ATOM 6182 N N . SER C 1 134 ? 48.040 104.447 70.255 1.00 45.51 134 SER C N 1
ATOM 6183 C CA . SER C 1 134 ? 48.432 105.688 70.903 1.00 45.94 134 SER C CA 1
ATOM 6184 C C . SER C 1 134 ? 47.410 106.121 71.961 1.00 46.84 134 SER C C 1
ATOM 6185 O O . SER C 1 134 ? 47.777 106.759 72.948 1.00 47.28 134 SER C O 1
ATOM 6188 N N . GLN C 1 135 ? 46.140 105.753 71.762 1.00 46.94 135 GLN C N 1
ATOM 6189 C CA . GLN C 1 135 ? 45.058 106.126 72.683 1.00 47.28 135 GLN C CA 1
ATOM 6190 C C . GLN C 1 135 ? 44.957 105.262 73.940 1.00 46.75 135 GLN C C 1
ATOM 6191 O O . GLN C 1 135 ? 44.607 105.772 75.004 1.00 47.06 135 GLN C O 1
ATOM 6197 N N . THR C 1 136 ? 45.253 103.966 73.806 1.00 45.32 136 THR C N 1
ATOM 6198 C CA . THR C 1 136 ? 45.187 103.007 74.911 1.00 43.83 136 THR C CA 1
ATOM 6199 C C . THR C 1 136 ? 46.336 103.149 75.898 1.00 42.25 136 THR C C 1
ATOM 6200 O O . THR C 1 136 ? 46.280 102.614 77.002 1.00 41.68 136 THR C O 1
ATOM 6204 N N . GLY C 1 137 ? 47.387 103.854 75.502 1.00 40.74 137 GLY C N 1
ATOM 6205 C CA . GLY C 1 137 ? 48.509 104.035 76.406 1.00 40.10 137 GLY C CA 1
ATOM 6206 C C . GLY C 1 137 ? 49.548 102.934 76.334 1.00 38.31 137 GLY C C 1
ATOM 6207 O O . GLY C 1 137 ? 50.594 103.023 76.968 1.00 39.55 137 GLY C O 1
ATOM 6208 N N . ALA C 1 138 ? 49.245 101.893 75.571 1.00 35.89 138 ALA C N 1
ATOM 6209 C CA . ALA C 1 138 ? 50.152 100.788 75.394 1.00 34.25 138 ALA C CA 1
ATOM 6210 C C . ALA C 1 138 ? 51.338 101.260 74.560 1.00 34.49 138 ALA C C 1
ATOM 6211 O O . ALA C 1 138 ? 52.477 100.860 74.788 1.00 33.58 138 ALA C O 1
ATOM 6213 N N . LEU C 1 139 ? 51.084 102.113 73.577 1.00 34.74 139 LEU C N 1
ATOM 6214 C CA . LEU C 1 139 ? 52.181 102.573 72.738 1.00 34.60 139 LEU C CA 1
ATOM 6215 C C . LEU C 1 139 ? 53.219 103.352 73.533 1.00 34.63 139 LEU C C 1
ATOM 6216 O O . LEU C 1 139 ? 54.421 103.144 73.364 1.00 33.19 139 LEU C O 1
ATOM 6221 N N . ALA C 1 140 ? 52.744 104.222 74.418 1.00 34.45 140 ALA C N 1
ATOM 6222 C CA . ALA C 1 140 ? 53.628 105.055 75.207 1.00 35.17 140 ALA C CA 1
ATOM 6223 C C . ALA C 1 140 ? 54.454 104.269 76.199 1.00 36.16 140 ALA C C 1
ATOM 6224 O O . ALA C 1 140 ? 55.272 104.837 76.940 1.00 36.02 140 ALA C O 1
ATOM 6226 N N . ALA C 1 141 ? 54.248 102.962 76.225 1.00 35.84 141 ALA C N 1
ATOM 6227 C CA . ALA C 1 141 ? 55.008 102.123 77.142 1.00 37.94 141 ALA C CA 1
ATOM 6228 C C . ALA C 1 141 ? 55.988 101.261 76.362 1.00 38.31 141 ALA C C 1
ATOM 6229 O O . ALA C 1 141 ? 56.599 100.340 76.903 1.00 38.99 141 ALA C O 1
ATOM 6231 N N . PHE C 1 142 ? 56.138 101.573 75.085 1.00 39.45 142 PHE C N 1
ATOM 6232 C CA . PHE C 1 142 ? 57.022 100.812 74.215 1.00 39.86 142 PHE C CA 1
ATOM 6233 C C . PHE C 1 142 ? 58.325 101.515 73.839 1.00 40.03 142 PHE C C 1
ATOM 6234 O O . PHE C 1 142 ? 58.383 102.749 73.737 1.00 37.99 142 PHE C O 1
ATOM 6242 N N . GLY C 1 143 ? 59.355 100.698 73.608 1.00 41.15 143 GLY C N 1
ATOM 6243 C CA . GLY C 1 143 ? 60.655 101.186 73.175 1.00 42.68 143 GLY C CA 1
ATOM 6244 C C . GLY C 1 143 ? 61.628 101.740 74.195 1.00 42.84 143 GLY C C 1
ATOM 6245 O O . GLY C 1 143 ? 61.394 101.647 75.392 1.00 44.77 143 GLY C O 1
ATOM 6246 N N . TYR C 1 144 ? 62.726 102.315 73.707 1.00 41.59 144 TYR C N 1
ATOM 6247 C CA . TYR C 1 144 ? 63.742 102.899 74.563 1.00 41.36 144 TYR C CA 1
ATOM 6248 C C . TYR C 1 144 ? 63.331 104.283 75.045 1.00 42.24 144 TYR C C 1
ATOM 6249 O O . TYR C 1 144 ? 62.576 104.988 74.369 1.00 41.44 144 TYR C O 1
ATOM 6258 N N . ALA C 1 145 ? 63.851 104.677 76.207 1.00 42.91 145 ALA C N 1
ATOM 6259 C CA . ALA C 1 145 ? 63.523 105.970 76.811 1.00 43.17 145 ALA C CA 1
ATOM 6260 C C . ALA C 1 145 ? 63.764 107.192 75.924 1.00 43.59 145 ALA C C 1
ATOM 6261 O O . ALA C 1 145 ? 62.881 108.041 75.795 1.00 43.89 145 ALA C O 1
ATOM 6263 N N . ASP C 1 146 ? 64.952 107.279 75.327 1.00 44.24 146 ASP C N 1
ATOM 6264 C CA . ASP C 1 146 ? 65.323 108.407 74.467 1.00 45.95 146 ASP C CA 1
ATOM 6265 C C . ASP C 1 146 ? 64.577 108.545 73.137 1.00 47.31 146 ASP C C 1
ATOM 6266 O O . ASP C 1 146 ? 63.930 109.567 72.882 1.00 49.28 146 ASP C O 1
ATOM 6271 N N . ARG C 1 147 ? 64.676 107.531 72.283 1.00 47.65 147 ARG C N 1
ATOM 6272 C CA . ARG C 1 147 ? 64.006 107.544 70.983 1.00 46.70 147 ARG C CA 1
ATOM 6273 C C . ARG C 1 147 ? 62.498 107.418 71.194 1.00 46.38 147 ARG C C 1
ATOM 6274 O O . ARG C 1 147 ? 62.044 106.884 72.200 1.00 48.30 147 ARG C O 1
ATOM 6282 N N . PRO C 1 148 ? 61.698 107.908 70.245 1.00 45.87 148 PRO C N 1
ATOM 6283 C CA . PRO C 1 148 ? 60.236 107.825 70.366 1.00 45.50 148 PRO C CA 1
ATOM 6284 C C . PRO C 1 148 ? 59.753 106.378 70.379 1.00 45.00 148 PRO C C 1
ATOM 6285 O O . PRO C 1 148 ? 60.534 105.448 70.130 1.00 44.81 148 PRO C O 1
ATOM 6289 N N . PRO C 1 149 ? 58.460 106.168 70.684 1.00 44.38 149 PRO C N 1
ATOM 6290 C CA . PRO C 1 149 ? 57.878 104.829 70.712 1.00 44.79 149 PRO C CA 1
ATOM 6291 C C . PRO C 1 149 ? 57.868 104.271 69.297 1.00 46.22 149 PRO C C 1
ATOM 6292 O O . PRO C 1 149 ? 57.550 104.996 68.345 1.00 44.46 149 PRO C O 1
ATOM 6296 N N . MET C 1 150 ? 58.218 102.992 69.166 1.00 47.12 150 MET C N 1
ATOM 6297 C CA . MET C 1 150 ? 58.217 102.330 67.870 1.00 47.69 150 MET C CA 1
ATOM 6298 C C . MET C 1 150 ? 57.215 101.189 67.930 1.00 46.83 150 MET C C 1
ATOM 6299 O O . MET C 1 150 ? 57.294 100.314 68.796 1.00 47.94 150 MET C O 1
ATOM 6304 N N . PRO C 1 151 ? 56.258 101.176 66.998 1.00 45.56 151 PRO C N 1
ATOM 6305 C CA . PRO C 1 151 ? 55.209 100.151 66.928 1.00 43.83 151 PRO C CA 1
ATOM 6306 C C . PRO C 1 151 ? 55.665 98.749 66.537 1.00 40.97 151 PRO C C 1
ATOM 6307 O O . PRO C 1 151 ? 56.468 98.594 65.630 1.00 41.31 151 PRO C O 1
ATOM 6311 N N . PRO C 1 152 ? 55.158 97.710 67.223 1.00 39.01 152 PRO C N 1
ATOM 6312 C CA . PRO C 1 152 ? 55.503 96.310 66.936 1.00 37.79 152 PRO C CA 1
ATOM 6313 C C . PRO C 1 152 ? 54.784 95.922 65.640 1.00 35.96 152 PRO C C 1
ATOM 6314 O O . PRO C 1 152 ? 53.883 95.093 65.658 1.00 37.15 152 PRO C O 1
ATOM 6318 N N . LEU C 1 153 ? 55.179 96.522 64.524 1.00 33.80 153 LEU C N 1
ATOM 6319 C CA . LEU C 1 153 ? 54.505 96.271 63.265 1.00 32.44 153 LEU C CA 1
ATOM 6320 C C . LEU C 1 153 ? 53.050 96.610 63.549 1.00 32.22 153 LEU C C 1
ATOM 6321 O O . LEU C 1 153 ? 52.762 97.676 64.102 1.00 32.42 153 LEU C O 1
ATOM 6326 N N . ASN C 1 154 ? 52.131 95.724 63.190 1.00 30.91 154 ASN C N 1
ATOM 6327 C CA . ASN C 1 154 ? 50.731 95.996 63.460 1.00 31.02 154 ASN C CA 1
ATOM 6328 C C . ASN C 1 154 ? 50.124 94.757 64.100 1.00 30.49 154 ASN C C 1
ATOM 6329 O O . ASN C 1 154 ? 48.956 94.428 63.883 1.00 29.60 154 ASN C O 1
ATOM 6334 N N . LEU C 1 155 ? 50.938 94.089 64.915 1.00 29.36 155 LEU C N 1
ATOM 6335 C CA . LEU C 1 155 ? 50.517 92.874 65.591 1.00 28.79 155 LEU C CA 1
ATOM 6336 C C . LEU C 1 155 ? 49.641 93.078 66.817 1.00 28.97 155 LEU C C 1
ATOM 6337 O O . LEU C 1 155 ? 48.745 92.282 67.091 1.00 29.34 155 LEU C O 1
ATOM 6342 N N . VAL C 1 156 ? 49.877 94.152 67.549 1.00 30.04 156 VAL C N 1
ATOM 6343 C CA . VAL C 1 156 ? 49.115 94.400 68.765 1.00 31.90 156 VAL C CA 1
ATOM 6344 C C . VAL C 1 156 ? 47.639 94.763 68.579 1.00 33.38 156 VAL C C 1
ATOM 6345 O O . VAL C 1 156 ? 46.761 94.109 69.136 1.00 32.83 156 VAL C O 1
ATOM 6349 N N . ALA C 1 157 ? 47.367 95.796 67.786 1.00 34.82 157 ALA C N 1
ATOM 6350 C CA . ALA C 1 157 ? 46.001 96.258 67.574 1.00 34.91 157 ALA C CA 1
ATOM 6351 C C . ALA C 1 157 ? 45.231 95.575 66.445 1.00 35.00 157 ALA C C 1
ATOM 6352 O O . ALA C 1 157 ? 44.138 95.044 66.651 1.00 33.68 157 ALA C O 1
ATOM 6354 N N . ASP C 1 158 ? 45.801 95.609 65.249 1.00 37.30 158 ASP C N 1
ATOM 6355 C CA . ASP C 1 158 ? 45.184 95.006 64.066 1.00 39.97 158 ASP C CA 1
ATOM 6356 C C . ASP C 1 158 ? 44.849 93.517 64.225 1.00 39.37 158 ASP C C 1
ATOM 6357 O O . ASP C 1 158 ? 43.746 93.091 63.894 1.00 38.46 158 ASP C O 1
ATOM 6362 N N . PHE C 1 159 ? 45.791 92.724 64.726 1.00 39.41 159 PHE C N 1
ATOM 6363 C CA . PHE C 1 159 ? 45.544 91.292 64.880 1.00 39.24 159 PHE C CA 1
ATOM 6364 C C . PHE C 1 159 ? 45.403 90.789 66.305 1.00 38.12 159 PHE C C 1
ATOM 6365 O O . PHE C 1 159 ? 44.427 90.122 66.620 1.00 38.61 159 PHE C O 1
ATOM 6373 N N . GLY C 1 160 ? 46.384 91.086 67.150 1.00 37.36 160 GLY C N 1
ATOM 6374 C CA . GLY C 1 160 ? 46.336 90.625 68.526 1.00 37.34 160 GLY C CA 1
ATOM 6375 C C . GLY C 1 160 ? 45.134 91.118 69.303 1.00 37.95 160 GLY C C 1
ATOM 6376 O O . GLY C 1 160 ? 44.615 90.414 70.177 1.00 38.39 160 GLY C O 1
ATOM 6377 N N . GLY C 1 161 ? 44.695 92.334 68.980 1.00 38.40 161 GLY C N 1
ATOM 6378 C CA . GLY C 1 161 ? 43.551 92.932 69.652 1.00 37.41 161 GLY C CA 1
ATOM 6379 C C . GLY C 1 161 ? 42.470 93.401 68.696 1.00 37.09 161 GLY C C 1
ATOM 6380 O O . GLY C 1 161 ? 41.567 94.151 69.073 1.00 36.25 161 GLY C O 1
ATOM 6381 N N . GLY C 1 162 ? 42.578 92.968 67.444 1.00 37.84 162 GLY C N 1
ATOM 6382 C CA . GLY C 1 162 ? 41.592 93.318 66.434 1.00 36.06 162 GLY C CA 1
ATOM 6383 C C . GLY C 1 162 ? 41.043 92.034 65.837 1.00 34.17 162 GLY C C 1
ATOM 6384 O O . GLY C 1 162 ? 39.921 91.613 66.122 1.00 33.81 162 GLY C O 1
ATOM 6385 N N . SER C 1 163 ? 41.858 91.404 65.004 1.00 33.62 163 SER C N 1
ATOM 6386 C CA . SER C 1 163 ? 41.482 90.162 64.361 1.00 34.11 163 SER C CA 1
ATOM 6387 C C . SER C 1 163 ? 40.967 89.140 65.388 1.00 34.87 163 SER C C 1
ATOM 6388 O O . SER C 1 163 ? 39.840 88.634 65.267 1.00 34.74 163 SER C O 1
ATOM 6391 N N . MET C 1 164 ? 41.788 88.847 66.397 1.00 33.84 164 MET C N 1
ATOM 6392 C CA . MET C 1 164 ? 41.416 87.898 67.447 1.00 33.71 164 MET C CA 1
ATOM 6393 C C . MET C 1 164 ? 40.146 88.316 68.226 1.00 34.73 164 MET C C 1
ATOM 6394 O O . MET C 1 164 ? 39.354 87.460 68.639 1.00 33.43 164 MET C O 1
ATOM 6399 N N . LEU C 1 165 ? 39.954 89.625 68.418 1.00 35.15 165 LEU C N 1
ATOM 6400 C CA . LEU C 1 165 ? 38.792 90.132 69.139 1.00 34.17 165 LEU C CA 1
ATOM 6401 C C . LEU C 1 165 ? 37.511 89.803 68.392 1.00 33.97 165 LEU C C 1
ATOM 6402 O O . LEU C 1 165 ? 36.576 89.237 68.957 1.00 34.11 165 LEU C O 1
ATOM 6407 N N . VAL C 1 166 ? 37.464 90.147 67.113 1.00 34.53 166 VAL C N 1
ATOM 6408 C CA . VAL C 1 166 ? 36.265 89.878 66.343 1.00 36.07 166 VAL C CA 1
ATOM 6409 C C . VAL C 1 166 ? 36.106 88.376 66.154 1.00 36.52 166 VAL C C 1
ATOM 6410 O O . VAL C 1 166 ? 34.990 87.864 66.069 1.00 36.84 166 VAL C O 1
ATOM 6414 N N . LEU C 1 167 ? 37.224 87.664 66.095 1.00 38.30 167 LEU C N 1
ATOM 6415 C CA . LEU C 1 167 ? 37.173 86.208 65.963 1.00 39.25 167 LEU C CA 1
ATOM 6416 C C . LEU C 1 167 ? 36.511 85.660 67.215 1.00 40.09 167 LEU C C 1
ATOM 6417 O O . LEU C 1 167 ? 35.613 84.824 67.128 1.00 39.65 167 LEU C O 1
ATOM 6422 N N . LEU C 1 168 ? 36.957 86.140 68.380 1.00 42.05 168 LEU C N 1
ATOM 6423 C CA . LEU C 1 168 ? 36.394 85.702 69.664 1.00 43.38 168 LEU C CA 1
ATOM 6424 C C . LEU C 1 168 ? 34.917 86.036 69.665 1.00 43.68 168 LEU C C 1
ATOM 6425 O O . LEU C 1 168 ? 34.078 85.149 69.864 1.00 42.78 168 LEU C O 1
ATOM 6430 N N . GLY C 1 169 ? 34.623 87.321 69.433 1.00 43.46 169 GLY C N 1
ATOM 6431 C CA . GLY C 1 169 ? 33.250 87.800 69.388 1.00 44.96 169 GLY C CA 1
ATOM 6432 C C . GLY C 1 169 ? 32.347 86.914 68.537 1.00 46.10 169 GLY C C 1
ATOM 6433 O O . GLY C 1 169 ? 31.222 86.604 68.932 1.00 46.30 169 GLY C O 1
ATOM 6434 N N . ILE C 1 170 ? 32.845 86.507 67.368 1.00 46.65 170 ILE C N 1
ATOM 6435 C CA . ILE C 1 170 ? 32.102 85.647 66.455 1.00 46.26 170 ILE C CA 1
ATOM 6436 C C . ILE C 1 170 ? 31.850 84.268 67.045 1.00 46.04 170 ILE C C 1
ATOM 6437 O O . ILE C 1 170 ? 30.711 83.912 67.329 1.00 45.47 170 ILE C O 1
ATOM 6442 N N . VAL C 1 171 ? 32.911 83.489 67.232 1.00 46.84 171 VAL C N 1
ATOM 6443 C CA . VAL C 1 171 ? 32.750 82.139 67.778 1.00 49.03 171 VAL C CA 1
ATOM 6444 C C . VAL C 1 171 ? 31.949 82.148 69.083 1.00 50.19 171 VAL C C 1
ATOM 6445 O O . VAL C 1 171 ? 31.387 81.126 69.474 1.00 50.05 171 VAL C O 1
ATOM 6449 N N . VAL C 1 172 ? 31.906 83.299 69.754 1.00 51.09 172 VAL C N 1
ATOM 6450 C CA . VAL C 1 172 ? 31.134 83.433 70.979 1.00 50.44 172 VAL C CA 1
ATOM 6451 C C . VAL C 1 172 ? 29.704 83.688 70.549 1.00 51.08 172 VAL C C 1
ATOM 6452 O O . VAL C 1 172 ? 28.797 82.978 70.963 1.00 51.38 172 VAL C O 1
ATOM 6456 N N . ALA C 1 173 ? 29.493 84.681 69.697 1.00 52.35 173 ALA C N 1
ATOM 6457 C CA . ALA C 1 173 ? 28.141 84.961 69.231 1.00 53.88 173 ALA C CA 1
ATOM 6458 C C . ALA C 1 173 ? 27.545 83.702 68.590 1.00 55.21 173 ALA C C 1
ATOM 6459 O O . ALA C 1 173 ? 26.329 83.565 68.520 1.00 55.43 173 ALA C O 1
ATOM 6461 N N . LEU C 1 174 ? 28.402 82.788 68.127 1.00 57.03 174 LEU C N 1
ATOM 6462 C CA . LEU C 1 174 ? 27.946 81.531 67.527 1.00 58.62 174 LEU C CA 1
ATOM 6463 C C . LEU C 1 174 ? 27.427 80.620 68.620 1.00 59.33 174 LEU C C 1
ATOM 6464 O O . LEU C 1 174 ? 26.313 80.136 68.535 1.00 61.23 174 LEU C O 1
ATOM 6469 N N . TYR C 1 175 ? 28.243 80.385 69.643 1.00 60.28 175 TYR C N 1
ATOM 6470 C CA . TYR C 1 175 ? 27.842 79.537 70.760 1.00 61.35 175 TYR C CA 1
ATOM 6471 C C . TYR C 1 175 ? 26.561 80.085 71.412 1.00 62.75 175 TYR C C 1
ATOM 6472 O O . TYR C 1 175 ? 25.721 79.328 71.889 1.00 62.08 175 TYR C O 1
ATOM 6481 N N . GLU C 1 176 ? 26.429 81.406 71.440 1.00 64.73 176 GLU C N 1
ATOM 6482 C CA . GLU C 1 176 ? 25.257 82.053 72.006 1.00 67.11 176 GLU C CA 1
ATOM 6483 C C . GLU C 1 176 ? 24.023 81.644 71.209 1.00 69.28 176 GLU C C 1
ATOM 6484 O O . GLU C 1 176 ? 23.181 80.894 71.695 1.00 69.86 176 GLU C O 1
ATOM 6490 N N . ARG C 1 177 ? 23.924 82.144 69.979 1.00 70.61 177 ARG C N 1
ATOM 6491 C CA . ARG C 1 177 ? 22.799 81.839 69.101 1.00 71.27 177 ARG C CA 1
ATOM 6492 C C . ARG C 1 177 ? 22.573 80.319 68.981 1.00 72.23 177 ARG C C 1
ATOM 6493 O O . ARG C 1 177 ? 21.444 79.865 68.824 1.00 73.00 177 ARG C O 1
ATOM 6501 N N . GLU C 1 178 ? 23.641 79.535 69.095 1.00 73.06 178 GLU C N 1
ATOM 6502 C CA . GLU C 1 178 ? 23.539 78.081 68.998 1.00 74.08 178 GLU C CA 1
ATOM 6503 C C . GLU C 1 178 ? 22.801 77.502 70.188 1.00 75.05 178 GLU C C 1
ATOM 6504 O O . GLU C 1 178 ? 22.849 76.296 70.436 1.00 74.60 178 GLU C O 1
ATOM 6510 N N . ARG C 1 179 ? 22.127 78.377 70.925 1.00 76.53 179 ARG C N 1
ATOM 6511 C CA . ARG C 1 179 ? 21.358 77.993 72.107 1.00 77.65 179 ARG C CA 1
ATOM 6512 C C . ARG C 1 179 ? 20.177 78.938 72.211 1.00 77.45 179 ARG C C 1
ATOM 6513 O O . ARG C 1 179 ? 19.094 78.545 72.626 1.00 77.64 179 ARG C O 1
ATOM 6521 N N . SER C 1 180 ? 20.403 80.193 71.839 1.00 77.66 180 SER C N 1
ATOM 6522 C CA . SER C 1 180 ? 19.351 81.194 71.882 1.00 78.29 180 SER C CA 1
ATOM 6523 C C . SER C 1 180 ? 18.663 81.249 70.525 1.00 78.38 180 SER C C 1
ATOM 6524 O O . SER C 1 180 ? 17.706 82.005 70.328 1.00 80.03 180 SER C O 1
ATOM 6527 N N . GLY C 1 181 ? 19.160 80.445 69.589 1.00 76.99 181 GLY C N 1
ATOM 6528 C CA . GLY C 1 181 ? 18.585 80.406 68.254 1.00 75.16 181 GLY C CA 1
ATOM 6529 C C . GLY C 1 181 ? 18.466 81.764 67.585 1.00 73.69 181 GLY C C 1
ATOM 6530 O O . GLY C 1 181 ? 17.744 81.905 66.598 1.00 73.78 181 GLY C O 1
ATOM 6531 N N . VAL C 1 182 ? 19.168 82.762 68.113 1.00 71.76 182 VAL C N 1
ATOM 6532 C CA . VAL C 1 182 ? 19.120 84.099 67.546 1.00 70.55 182 VAL C CA 1
ATOM 6533 C C . VAL C 1 182 ? 20.497 84.762 67.559 1.00 70.34 182 VAL C C 1
ATOM 6534 O O . VAL C 1 182 ? 21.160 84.820 68.597 1.00 71.34 182 VAL C O 1
ATOM 6538 N N . GLY C 1 183 ? 20.927 85.248 66.398 1.00 69.05 183 GLY C N 1
ATOM 6539 C CA . GLY C 1 183 ? 22.209 85.920 66.307 1.00 66.17 183 GLY C CA 1
ATOM 6540 C C . GLY C 1 183 ? 22.061 87.350 66.790 1.00 64.11 183 GLY C C 1
ATOM 6541 O O . GLY C 1 183 ? 20.995 87.736 67.269 1.00 64.20 183 GLY C O 1
ATOM 6542 N N . GLN C 1 184 ? 23.125 88.137 66.658 1.00 62.22 184 GLN C N 1
ATOM 6543 C CA . GLN C 1 184 ? 23.120 89.534 67.090 1.00 59.38 184 GLN C CA 1
ATOM 6544 C C . GLN C 1 184 ? 24.301 90.272 66.460 1.00 57.93 184 GLN C C 1
ATOM 6545 O O . GLN C 1 184 ? 24.971 89.744 65.569 1.00 57.29 184 GLN C O 1
ATOM 6551 N N . VAL C 1 185 ? 24.552 91.490 66.932 1.00 56.47 185 VAL C N 1
ATOM 6552 C CA . VAL C 1 185 ? 25.649 92.326 66.429 1.00 54.29 185 VAL C CA 1
ATOM 6553 C C . VAL C 1 185 ? 26.859 92.269 67.364 1.00 53.22 185 VAL C C 1
ATOM 6554 O O . VAL C 1 185 ? 26.720 92.406 68.575 1.00 54.37 185 VAL C O 1
ATOM 6558 N N . VAL C 1 186 ? 28.042 92.070 66.800 1.00 51.38 186 VAL C N 1
ATOM 6559 C CA . VAL C 1 186 ? 29.256 92.025 67.592 1.00 50.50 186 VAL C CA 1
ATOM 6560 C C . VAL C 1 186 ? 30.118 93.242 67.243 1.00 50.34 186 VAL C C 1
ATOM 6561 O O . VAL C 1 186 ? 30.461 93.461 66.082 1.00 51.15 186 VAL C O 1
ATOM 6565 N N . ASP C 1 187 ? 30.434 94.055 68.244 1.00 49.45 187 ASP C N 1
ATOM 6566 C CA . ASP C 1 187 ? 31.256 95.233 68.021 1.00 49.21 187 ASP C CA 1
ATOM 6567 C C . ASP C 1 187 ? 32.667 94.953 68.539 1.00 50.06 187 ASP C C 1
ATOM 6568 O O . ASP C 1 187 ? 32.890 94.870 69.754 1.00 50.96 187 ASP C O 1
ATOM 6573 N N . ALA C 1 188 ? 33.616 94.787 67.618 1.00 48.40 188 ALA C N 1
ATOM 6574 C CA . ALA C 1 188 ? 35.001 94.539 67.995 1.00 46.08 188 ALA C CA 1
ATOM 6575 C C . ALA C 1 188 ? 35.800 95.812 67.742 1.00 44.58 188 ALA C C 1
ATOM 6576 O O . ALA C 1 188 ? 36.136 96.119 66.607 1.00 45.06 188 ALA C O 1
ATOM 6578 N N . ALA C 1 189 ? 36.087 96.559 68.801 1.00 43.80 189 ALA C N 1
ATOM 6579 C CA . ALA C 1 189 ? 36.857 97.789 68.673 1.00 44.13 189 ALA C CA 1
ATOM 6580 C C . ALA C 1 189 ? 38.305 97.496 69.031 1.00 44.03 189 ALA C C 1
ATOM 6581 O O . ALA C 1 189 ? 38.583 97.021 70.125 1.00 45.82 189 ALA C O 1
ATOM 6583 N N . MET C 1 190 ? 39.227 97.778 68.120 1.00 42.64 190 MET C N 1
ATOM 6584 C CA . MET C 1 190 ? 40.623 97.513 68.407 1.00 43.10 190 MET C CA 1
ATOM 6585 C C . MET C 1 190 ? 41.102 98.238 69.669 1.00 43.17 190 MET C C 1
ATOM 6586 O O . MET C 1 190 ? 41.827 97.661 70.485 1.00 44.55 190 MET C O 1
ATOM 6591 N N . VAL C 1 191 ? 40.691 99.487 69.855 1.00 40.57 191 VAL C N 1
ATOM 6592 C CA . VAL C 1 191 ? 41.126 100.214 71.038 1.00 38.45 191 VAL C CA 1
ATOM 6593 C C . VAL C 1 191 ? 40.647 99.458 72.284 1.00 36.57 191 VAL C C 1
ATOM 6594 O O . VAL C 1 191 ? 41.253 99.534 73.351 1.00 34.84 191 VAL C O 1
ATOM 6598 N N . ASP C 1 192 ? 39.554 98.720 72.117 1.00 35.58 192 ASP C N 1
ATOM 6599 C CA . ASP C 1 192 ? 38.966 97.919 73.187 1.00 35.36 192 ASP C CA 1
ATOM 6600 C C . ASP C 1 192 ? 39.805 96.674 73.462 1.00 36.36 192 ASP C C 1
ATOM 6601 O O . ASP C 1 192 ? 40.128 96.367 74.612 1.00 36.24 192 ASP C O 1
ATOM 6606 N N . GLY C 1 193 ? 40.137 95.950 72.394 1.00 37.35 193 GLY C N 1
ATOM 6607 C CA . GLY C 1 193 ? 40.927 94.733 72.524 1.00 36.58 193 GLY C CA 1
ATOM 6608 C C . GLY C 1 193 ? 42.284 95.003 73.135 1.00 34.70 193 GLY C C 1
ATOM 6609 O O . GLY C 1 193 ? 42.701 94.353 74.089 1.00 33.52 193 GLY C O 1
ATOM 6610 N N . VAL C 1 194 ? 42.980 95.977 72.576 1.00 34.70 194 VAL C N 1
ATOM 6611 C CA . VAL C 1 194 ? 44.279 96.322 73.085 1.00 34.99 194 VAL C CA 1
ATOM 6612 C C . VAL C 1 194 ? 44.207 96.638 74.574 1.00 34.87 194 VAL C C 1
ATOM 6613 O O . VAL C 1 194 ? 45.040 96.161 75.356 1.00 35.38 194 VAL C O 1
ATOM 6617 N N . SER C 1 195 ? 43.203 97.404 74.990 1.00 34.54 195 SER C N 1
ATOM 6618 C CA . SER C 1 195 ? 43.081 97.734 76.419 1.00 33.20 195 SER C CA 1
ATOM 6619 C C . SER C 1 195 ? 42.906 96.476 77.282 1.00 31.83 195 SER C C 1
ATOM 6620 O O . SER C 1 195 ? 43.416 96.404 78.403 1.00 30.18 195 SER C O 1
ATOM 6623 N N . VAL C 1 196 ? 42.210 95.481 76.740 1.00 30.71 196 VAL C N 1
ATOM 6624 C CA . VAL C 1 196 ? 42.008 94.232 77.447 1.00 31.50 196 VAL C CA 1
ATOM 6625 C C . VAL C 1 196 ? 43.309 93.427 77.403 1.00 33.97 196 VAL C C 1
ATOM 6626 O O . VAL C 1 196 ? 43.591 92.618 78.301 1.00 34.12 196 VAL C O 1
ATOM 6630 N N . LEU C 1 197 ? 44.105 93.645 76.354 1.00 35.04 197 LEU C N 1
ATOM 6631 C CA . LEU C 1 197 ? 45.395 92.957 76.214 1.00 33.07 197 LEU C CA 1
ATOM 6632 C C . LEU C 1 197 ? 46.333 93.526 77.245 1.00 31.63 197 LEU C C 1
ATOM 6633 O O . LEU C 1 197 ? 47.232 92.843 77.717 1.00 32.76 197 LEU C O 1
ATOM 6638 N N . ALA C 1 198 ? 46.094 94.782 77.591 1.00 30.78 198 ALA C N 1
ATOM 6639 C CA . ALA C 1 198 ? 46.905 95.477 78.553 1.00 32.55 198 ALA C CA 1
ATOM 6640 C C . ALA C 1 198 ? 46.440 95.357 80.004 1.00 34.83 198 ALA C C 1
ATOM 6641 O O . ALA C 1 198 ? 47.064 95.944 80.880 1.00 35.22 198 ALA C O 1
ATOM 6643 N N . GLN C 1 199 ? 45.366 94.621 80.281 1.00 36.99 199 GLN C N 1
ATOM 6644 C CA . GLN C 1 199 ? 44.889 94.510 81.670 1.00 39.63 199 GLN C CA 1
ATOM 6645 C C . GLN C 1 199 ? 46.015 94.394 82.669 1.00 41.08 199 GLN C C 1
ATOM 6646 O O . GLN C 1 199 ? 46.085 95.167 83.626 1.00 41.38 199 GLN C O 1
ATOM 6652 N N . MET C 1 200 ? 46.887 93.413 82.454 1.00 42.67 200 MET C N 1
ATOM 6653 C CA . MET C 1 200 ? 47.995 93.204 83.363 1.00 42.69 200 MET C CA 1
ATOM 6654 C C . MET C 1 200 ? 48.631 94.527 83.764 1.00 42.05 200 MET C C 1
ATOM 6655 O O . MET C 1 200 ? 48.942 94.749 84.929 1.00 42.69 200 MET C O 1
ATOM 6660 N N . MET C 1 201 ? 48.827 95.400 82.787 1.00 41.36 201 MET C N 1
ATOM 6661 C CA . MET C 1 201 ? 49.422 96.704 83.039 1.00 40.21 201 MET C CA 1
ATOM 6662 C C . MET C 1 201 ? 48.524 97.520 83.949 1.00 37.74 201 MET C C 1
ATOM 6663 O O . MET C 1 201 ? 48.995 98.150 84.884 1.00 37.78 201 MET C O 1
ATOM 6668 N N . TRP C 1 202 ? 47.228 97.516 83.672 1.00 36.88 202 TRP C N 1
ATOM 6669 C CA . TRP C 1 202 ? 46.300 98.276 84.493 1.00 34.95 202 TRP C CA 1
ATOM 6670 C C . TRP C 1 202 ? 46.374 97.775 85.922 1.00 34.70 202 TRP C C 1
ATOM 6671 O O . TRP C 1 202 ? 46.367 98.567 86.858 1.00 35.53 202 TRP C O 1
ATOM 6682 N N . THR C 1 203 ? 46.460 96.462 86.091 1.00 33.59 203 THR C N 1
ATOM 6683 C CA . THR C 1 203 ? 46.571 95.890 87.419 1.00 33.74 203 THR C CA 1
ATOM 6684 C C . THR C 1 203 ? 47.761 96.536 88.091 1.00 35.87 203 THR C C 1
ATOM 6685 O O . THR C 1 203 ? 47.665 97.029 89.215 1.00 35.89 203 THR C O 1
ATOM 6689 N N . MET C 1 204 ? 48.885 96.527 87.378 1.00 36.98 204 MET C N 1
ATOM 6690 C CA . MET C 1 204 ? 50.132 97.099 87.870 1.00 38.17 204 MET C CA 1
ATOM 6691 C C . MET C 1 204 ? 49.961 98.560 88.221 1.00 38.37 204 MET C C 1
ATOM 6692 O O . MET C 1 204 ? 50.464 99.033 89.237 1.00 39.70 204 MET C O 1
ATOM 6697 N N . LYS C 1 205 ? 49.259 99.270 87.353 1.00 38.45 205 LYS C N 1
ATOM 6698 C CA . LYS C 1 205 ? 49.028 100.686 87.534 1.00 38.42 205 LYS C CA 1
ATOM 6699 C C . LYS C 1 205 ? 48.348 100.984 88.860 1.00 38.99 205 LYS C C 1
ATOM 6700 O O . LYS C 1 205 ? 48.758 101.895 89.571 1.00 40.90 205 LYS C O 1
ATOM 6706 N N . GLY C 1 206 ? 47.320 100.214 89.201 1.00 38.65 206 GLY C N 1
ATOM 6707 C CA . GLY C 1 206 ? 46.610 100.450 90.446 1.00 39.83 206 GLY C CA 1
ATOM 6708 C C . GLY C 1 206 ? 47.404 100.038 91.668 1.00 41.41 206 GLY C C 1
ATOM 6709 O O . GLY C 1 206 ? 47.245 100.591 92.751 1.00 42.44 206 GLY C O 1
ATOM 6710 N N . ILE C 1 207 ? 48.276 99.063 91.476 1.00 41.36 207 ILE C N 1
ATOM 6711 C CA . ILE C 1 207 ? 49.108 98.539 92.530 1.00 40.96 207 ILE C CA 1
ATOM 6712 C C . ILE C 1 207 ? 50.309 99.417 92.824 1.00 41.24 207 ILE C C 1
ATOM 6713 O O . ILE C 1 207 ? 50.838 99.411 93.931 1.00 41.33 207 ILE C O 1
ATOM 6718 N N . GLY C 1 208 ? 50.753 100.174 91.835 1.00 41.94 208 GLY C N 1
ATOM 6719 C CA . GLY C 1 208 ? 51.910 101.028 92.054 1.00 43.62 208 GLY C CA 1
ATOM 6720 C C . GLY C 1 208 ? 53.226 100.421 91.588 1.00 43.81 208 GLY C C 1
ATOM 6721 O O . GLY C 1 208 ? 54.312 100.813 92.037 1.00 41.93 208 GLY C O 1
ATOM 6722 N N . SER C 1 209 ? 53.129 99.466 90.672 1.00 44.79 209 SER C N 1
ATOM 6723 C CA . SER C 1 209 ? 54.318 98.828 90.146 1.00 47.31 209 SER C CA 1
ATOM 6724 C C . SER C 1 209 ? 54.878 99.536 88.907 1.00 47.02 209 SER C C 1
ATOM 6725 O O . SER C 1 209 ? 55.970 99.217 88.444 1.00 46.54 209 SER C O 1
ATOM 6728 N N . LEU C 1 210 ? 54.143 100.501 88.370 1.00 47.63 210 LEU C N 1
ATOM 6729 C CA . LEU C 1 210 ? 54.634 101.225 87.206 1.00 48.13 210 LEU C CA 1
ATOM 6730 C C . LEU C 1 210 ? 55.233 102.556 87.600 1.00 51.49 210 LEU C C 1
ATOM 6731 O O . LEU C 1 210 ? 54.875 103.145 88.620 1.00 51.83 210 LEU C O 1
ATOM 6736 N N . ARG C 1 211 ? 56.162 103.026 86.786 1.00 54.46 211 ARG C N 1
ATOM 6737 C CA . ARG C 1 211 ? 56.759 104.309 87.038 1.00 57.85 211 ARG C CA 1
ATOM 6738 C C . ARG C 1 211 ? 56.347 105.190 85.880 1.00 59.06 211 ARG C C 1
ATOM 6739 O O . ARG C 1 211 ? 55.517 104.799 85.060 1.00 58.36 211 ARG C O 1
ATOM 6747 N N . ASP C 1 212 ? 56.919 106.378 85.803 1.00 60.98 212 ASP C N 1
ATOM 6748 C CA . ASP C 1 212 ? 56.540 107.299 84.749 1.00 62.93 212 ASP C CA 1
ATOM 6749 C C . ASP C 1 212 ? 57.342 107.148 83.460 1.00 63.27 212 ASP C C 1
ATOM 6750 O O . ASP C 1 212 ? 56.783 107.249 82.360 1.00 64.02 212 ASP C O 1
ATOM 6755 N N . GLN C 1 213 ? 58.645 106.909 83.598 1.00 62.14 213 GLN C N 1
ATOM 6756 C CA . GLN C 1 213 ? 59.528 106.769 82.446 1.00 60.11 213 GLN C CA 1
ATOM 6757 C C . GLN C 1 213 ? 59.536 105.350 81.891 1.00 57.79 213 GLN C C 1
ATOM 6758 O O . GLN C 1 213 ? 59.059 104.413 82.532 1.00 56.84 213 GLN C O 1
ATOM 6764 N N . ARG C 1 214 ? 60.080 105.190 80.691 1.00 54.26 214 ARG C N 1
ATOM 6765 C CA . ARG C 1 214 ? 60.132 103.877 80.090 1.00 50.22 214 ARG C CA 1
ATOM 6766 C C . ARG C 1 214 ? 61.380 103.149 80.551 1.00 47.53 214 ARG C C 1
ATOM 6767 O O . ARG C 1 214 ? 62.212 103.715 81.248 1.00 45.50 214 ARG C O 1
ATOM 6775 N N . GLU C 1 215 ? 61.495 101.885 80.169 1.00 46.72 215 GLU C N 1
ATOM 6776 C CA . GLU C 1 215 ? 62.625 101.065 80.571 1.00 46.94 215 GLU C CA 1
ATOM 6777 C C . GLU C 1 215 ? 62.755 101.041 82.096 1.00 47.95 215 GLU C C 1
ATOM 6778 O O . GLU C 1 215 ? 63.865 101.054 82.637 1.00 48.61 215 GLU C O 1
ATOM 6784 N N . SER C 1 216 ? 61.619 100.985 82.787 1.00 48.19 216 SER C N 1
ATOM 6785 C CA . SER C 1 216 ? 61.615 100.980 84.249 1.00 47.88 216 SER C CA 1
ATOM 6786 C C . SER C 1 216 ? 60.890 99.802 84.888 1.00 46.92 216 SER C C 1
ATOM 6787 O O . SER C 1 216 ? 61.189 99.402 86.019 1.00 47.83 216 SER C O 1
ATOM 6790 N N . PHE C 1 217 ? 59.940 99.253 84.145 1.00 46.14 217 PHE C N 1
ATOM 6791 C CA . PHE C 1 217 ? 59.130 98.113 84.571 1.00 43.92 217 PHE C CA 1
ATOM 6792 C C . PHE C 1 217 ? 59.936 96.839 84.326 1.00 42.35 217 PHE C C 1
ATOM 6793 O O . PHE C 1 217 ? 61.077 96.900 83.878 1.00 42.39 217 PHE C O 1
ATOM 6801 N N . LEU C 1 218 ? 59.327 95.696 84.617 1.00 41.89 218 LEU C N 1
ATOM 6802 C CA . LEU C 1 218 ? 59.942 94.383 84.447 1.00 40.61 218 LEU C CA 1
ATOM 6803 C C . LEU C 1 218 ? 59.934 93.883 83.011 1.00 40.88 218 LEU C C 1
ATOM 6804 O O . LEU C 1 218 ? 60.868 93.199 82.585 1.00 42.47 218 LEU C O 1
ATOM 6809 N N . LEU C 1 219 ? 58.889 94.235 82.266 1.00 40.10 219 LEU C N 1
ATOM 6810 C CA . LEU C 1 219 ? 58.740 93.775 80.890 1.00 39.64 219 LEU C CA 1
ATOM 6811 C C . LEU C 1 219 ? 58.963 94.801 79.783 1.00 39.80 219 LEU C C 1
ATOM 6812 O O . LEU C 1 219 ? 58.641 94.539 78.627 1.00 39.72 219 LEU C O 1
ATOM 6817 N N . ASP C 1 220 ? 59.512 95.960 80.122 1.00 40.24 220 ASP C N 1
ATOM 6818 C CA . ASP C 1 220 ? 59.753 96.987 79.114 1.00 40.13 220 ASP C CA 1
ATOM 6819 C C . ASP C 1 220 ? 61.244 97.312 78.958 1.00 41.75 220 ASP C C 1
ATOM 6820 O O . ASP C 1 220 ? 61.601 98.380 78.464 1.00 41.76 220 ASP C O 1
ATOM 6825 N N . GLY C 1 221 ? 62.109 96.396 79.386 1.00 42.78 221 GLY C N 1
ATOM 6826 C CA . GLY C 1 221 ? 63.534 96.635 79.267 1.00 44.91 221 GLY C CA 1
ATOM 6827 C C . GLY C 1 221 ? 64.177 97.242 80.505 1.00 45.98 221 GLY C C 1
ATOM 6828 O O . GLY C 1 221 ? 65.392 97.452 80.543 1.00 46.01 221 GLY C O 1
ATOM 6829 N N . GLY C 1 222 ? 63.368 97.531 81.519 1.00 45.89 222 GLY C N 1
ATOM 6830 C CA . GLY C 1 222 ? 63.906 98.103 82.738 1.00 44.72 222 GLY C CA 1
ATOM 6831 C C . GLY C 1 222 ? 64.626 97.064 83.586 1.00 45.08 222 GLY C C 1
ATOM 6832 O O . GLY C 1 222 ? 65.135 97.375 84.668 1.00 45.66 222 GLY C O 1
ATOM 6833 N N . ALA C 1 223 ? 64.663 95.824 83.102 1.00 43.99 223 ALA C N 1
ATOM 6834 C CA . ALA C 1 223 ? 65.321 94.739 83.808 1.00 41.56 223 ALA C CA 1
ATOM 6835 C C . ALA C 1 223 ? 66.268 93.997 82.882 1.00 41.56 223 ALA C C 1
ATOM 6836 O O . ALA C 1 223 ? 65.842 93.301 81.961 1.00 40.73 223 ALA C O 1
ATOM 6838 N N . PRO C 1 224 ? 67.576 94.130 83.122 1.00 41.34 224 PRO C N 1
ATOM 6839 C CA . PRO C 1 224 ? 68.576 93.457 82.292 1.00 40.88 224 PRO C CA 1
ATOM 6840 C C . PRO C 1 224 ? 68.359 91.952 82.068 1.00 40.02 224 PRO C C 1
ATOM 6841 O O . PRO C 1 224 ? 68.857 91.393 81.089 1.00 38.47 224 PRO C O 1
ATOM 6845 N N . PHE C 1 225 ? 67.621 91.294 82.957 1.00 39.41 225 PHE C N 1
ATOM 6846 C CA . PHE C 1 225 ? 67.385 89.858 82.806 1.00 39.19 225 PHE C CA 1
ATOM 6847 C C . PHE C 1 225 ? 66.133 89.538 82.001 1.00 39.01 225 PHE C C 1
ATOM 6848 O O . PHE C 1 225 ? 65.636 88.408 82.012 1.00 38.44 225 PHE C O 1
ATOM 6856 N N . TYR C 1 226 ? 65.643 90.557 81.299 1.00 39.51 226 TYR C N 1
ATOM 6857 C CA . TYR C 1 226 ? 64.471 90.455 80.437 1.00 39.16 226 TYR C CA 1
ATOM 6858 C C . TYR C 1 226 ? 64.579 91.447 79.290 1.00 39.77 226 TYR C C 1
ATOM 6859 O O . TYR C 1 226 ? 63.875 92.457 79.279 1.00 38.61 226 TYR C O 1
ATOM 6868 N N . ARG C 1 227 ? 65.464 91.157 78.335 1.00 41.45 227 ARG C N 1
ATOM 6869 C CA . ARG C 1 227 ? 65.688 92.013 77.161 1.00 41.96 227 ARG C CA 1
ATOM 6870 C C . ARG C 1 227 ? 66.603 91.312 76.176 1.00 41.59 227 ARG C C 1
ATOM 6871 O O . ARG C 1 227 ? 66.889 90.124 76.309 1.00 41.02 227 ARG C O 1
ATOM 6879 N N . CYS C 1 228 ? 67.074 92.052 75.184 1.00 42.76 228 CYS C N 1
ATOM 6880 C CA . CYS C 1 228 ? 67.963 91.468 74.183 1.00 43.36 228 CYS C CA 1
ATOM 6881 C C . CYS C 1 228 ? 69.376 92.028 74.241 1.00 44.56 228 CYS C C 1
ATOM 6882 O O . CYS C 1 228 ? 69.584 93.202 74.563 1.00 44.97 228 CYS C O 1
ATOM 6885 N N . TYR C 1 229 ? 70.339 91.168 73.931 1.00 45.66 229 TYR C N 1
ATOM 6886 C CA . TYR C 1 229 ? 71.739 91.554 73.902 1.00 48.16 229 TYR C CA 1
ATOM 6887 C C . TYR C 1 229 ? 72.367 91.184 72.561 1.00 49.96 229 TYR C C 1
ATOM 6888 O O . TYR C 1 229 ? 72.107 90.112 72.018 1.00 50.66 229 TYR C O 1
ATOM 6897 N N . GLU C 1 230 ? 73.178 92.088 72.024 1.00 52.64 230 GLU C N 1
ATOM 6898 C CA . GLU C 1 230 ? 73.848 91.864 70.751 1.00 55.22 230 GLU C CA 1
ATOM 6899 C C . GLU C 1 230 ? 75.019 90.910 70.974 1.00 55.86 230 GLU C C 1
ATOM 6900 O O . GLU C 1 230 ? 75.715 90.980 71.991 1.00 55.54 230 GLU C O 1
ATOM 6906 N N . THR C 1 231 ? 75.220 90.003 70.026 1.00 56.98 231 THR C N 1
ATOM 6907 C CA . THR C 1 231 ? 76.297 89.029 70.120 1.00 58.46 231 THR C CA 1
ATOM 6908 C C . THR C 1 231 ? 77.526 89.531 69.354 1.00 60.17 231 THR C C 1
ATOM 6909 O O . THR C 1 231 ? 77.519 90.645 68.825 1.00 61.62 231 THR C O 1
ATOM 6913 N N . SER C 1 232 ? 78.584 88.723 69.302 1.00 60.94 232 SER C N 1
ATOM 6914 C CA . SER C 1 232 ? 79.800 89.105 68.582 1.00 60.59 232 SER C CA 1
ATOM 6915 C C . SER C 1 232 ? 79.519 89.304 67.094 1.00 60.12 232 SER C C 1
ATOM 6916 O O . SER C 1 232 ? 79.873 90.335 66.525 1.00 60.52 232 SER C O 1
ATOM 6919 N N . ASP C 1 233 ? 78.867 88.319 66.482 1.00 59.95 233 ASP C N 1
ATOM 6920 C CA . ASP C 1 233 ? 78.539 88.377 65.065 1.00 60.36 233 ASP C CA 1
ATOM 6921 C C . ASP C 1 233 ? 77.333 89.248 64.723 1.00 60.12 233 ASP C C 1
ATOM 6922 O O . ASP C 1 233 ? 76.509 88.875 63.890 1.00 61.55 233 ASP C O 1
ATOM 6927 N N . GLY C 1 234 ? 77.231 90.408 65.368 1.00 59.57 234 GLY C N 1
ATOM 6928 C CA . GLY C 1 234 ? 76.135 91.334 65.097 1.00 58.30 234 GLY C CA 1
ATOM 6929 C C . GLY C 1 234 ? 74.698 90.838 65.187 1.00 56.75 234 GLY C C 1
ATOM 6930 O O . GLY C 1 234 ? 73.773 91.529 64.740 1.00 56.33 234 GLY C O 1
ATOM 6931 N N . LYS C 1 235 ? 74.518 89.650 65.760 1.00 55.55 235 LYS C N 1
ATOM 6932 C CA . LYS C 1 235 ? 73.200 89.050 65.932 1.00 54.85 235 LYS C CA 1
ATOM 6933 C C . LYS C 1 235 ? 72.649 89.410 67.311 1.00 53.57 235 LYS C C 1
ATOM 6934 O O . LYS C 1 235 ? 73.240 90.207 68.040 1.00 54.04 235 LYS C O 1
ATOM 6940 N N . TYR C 1 236 ? 71.533 88.786 67.676 1.00 51.66 236 TYR C N 1
ATOM 6941 C CA . TYR C 1 236 ? 70.883 89.071 68.942 1.00 48.89 236 TYR C CA 1
ATOM 6942 C C . TYR C 1 236 ? 70.372 87.842 69.681 1.00 48.24 236 TYR C C 1
ATOM 6943 O O . TYR C 1 236 ? 69.948 86.855 69.068 1.00 47.24 236 TYR C O 1
ATOM 6952 N N . MET C 1 237 ? 70.413 87.914 71.008 1.00 46.46 237 MET C N 1
ATOM 6953 C CA . MET C 1 237 ? 69.929 86.830 71.864 1.00 44.92 237 MET C CA 1
ATOM 6954 C C . MET C 1 237 ? 68.829 87.423 72.736 1.00 43.33 237 MET C C 1
ATOM 6955 O O . MET C 1 237 ? 68.951 88.550 73.228 1.00 43.27 237 MET C O 1
ATOM 6960 N N . ALA C 1 238 ? 67.750 86.681 72.925 1.00 41.08 238 ALA C N 1
ATOM 6961 C CA . ALA C 1 238 ? 66.657 87.182 73.744 1.00 39.65 238 ALA C CA 1
ATOM 6962 C C . ALA C 1 238 ? 66.696 86.547 75.120 1.00 39.51 238 ALA C C 1
ATOM 6963 O O . ALA C 1 238 ? 66.692 85.315 75.259 1.00 40.21 238 ALA C O 1
ATOM 6965 N N . VAL C 1 239 ? 66.748 87.385 76.145 1.00 37.62 239 VAL C N 1
ATOM 6966 C CA . VAL C 1 239 ? 66.799 86.870 77.506 1.00 37.03 239 VAL C CA 1
ATOM 6967 C C . VAL C 1 239 ? 65.504 87.148 78.264 1.00 37.55 239 VAL C C 1
ATOM 6968 O O . VAL C 1 239 ? 64.886 88.202 78.116 1.00 38.06 239 VAL C O 1
ATOM 6972 N N . GLY C 1 240 ? 65.091 86.198 79.081 1.00 37.20 240 GLY C N 1
ATOM 6973 C CA . GLY C 1 240 ? 63.877 86.392 79.838 1.00 37.67 240 GLY C CA 1
ATOM 6974 C C . GLY C 1 240 ? 63.960 85.637 81.133 1.00 37.22 240 GLY C C 1
ATOM 6975 O O . GLY C 1 240 ? 62.985 85.037 81.571 1.00 36.65 240 GLY C O 1
ATOM 6976 N N . ALA C 1 241 ? 65.143 85.665 81.736 1.00 37.74 241 ALA C N 1
ATOM 6977 C CA . ALA C 1 241 ? 65.381 84.964 82.981 1.00 36.99 241 ALA C CA 1
ATOM 6978 C C . ALA C 1 241 ? 64.735 85.740 84.124 1.00 38.37 241 ALA C C 1
ATOM 6979 O O . ALA C 1 241 ? 65.410 86.469 84.856 1.00 38.94 241 ALA C O 1
ATOM 6981 N N . ILE C 1 242 ? 63.422 85.579 84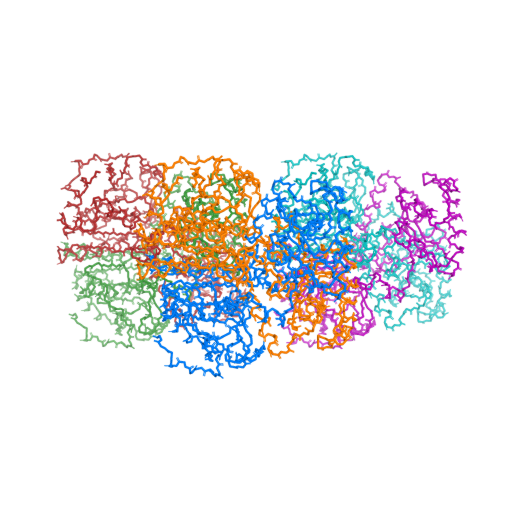.279 1.00 38.20 242 ILE C N 1
ATOM 6982 C CA . ILE C 1 242 ? 62.707 86.283 85.332 1.00 38.23 242 ILE C CA 1
ATOM 6983 C C . ILE C 1 242 ? 62.768 85.560 86.660 1.00 38.96 242 ILE C C 1
ATOM 6984 O O . ILE C 1 242 ? 63.251 86.105 87.646 1.00 38.31 242 ILE C O 1
ATOM 6989 N N . GLU C 1 243 ? 62.279 84.331 86.688 1.00 41.87 243 GLU C N 1
ATOM 6990 C CA . GLU C 1 243 ? 62.297 83.543 87.917 1.00 45.65 243 GLU C CA 1
ATOM 6991 C C . GLU C 1 243 ? 63.731 83.402 88.433 1.00 47.35 243 GLU C C 1
ATOM 6992 O O . GLU C 1 243 ? 64.655 83.227 87.643 1.00 48.96 243 GLU C O 1
ATOM 6998 N N . PRO C 1 244 ? 63.931 83.455 89.762 1.00 47.89 244 PRO C N 1
ATOM 6999 C CA . PRO C 1 244 ? 65.273 83.333 90.329 1.00 48.35 244 PRO C CA 1
ATOM 7000 C C . PRO C 1 244 ? 66.007 82.064 89.901 1.00 48.29 244 PRO C C 1
ATOM 7001 O O . PRO C 1 244 ? 67.233 82.061 89.768 1.00 46.62 244 PRO C O 1
ATOM 7005 N N . GLN C 1 245 ? 65.259 80.986 89.685 1.00 49.39 245 GLN C N 1
ATOM 7006 C CA . GLN C 1 245 ? 65.863 79.724 89.261 1.00 50.22 245 GLN C CA 1
ATOM 7007 C C . GLN C 1 245 ? 66.472 79.883 87.867 1.00 49.23 245 GLN C C 1
ATOM 7008 O O . GLN C 1 245 ? 67.612 79.479 87.624 1.00 48.91 245 GLN C O 1
ATOM 7014 N N . PHE C 1 246 ? 65.697 80.473 86.961 1.00 46.66 246 PHE C N 1
ATOM 7015 C CA . PHE C 1 246 ? 66.141 80.683 85.604 1.00 44.71 246 PHE C CA 1
ATOM 7016 C C . PHE C 1 246 ? 67.257 81.727 85.574 1.00 44.76 246 PHE C C 1
ATOM 7017 O O . PHE C 1 246 ? 68.169 81.644 84.760 1.00 44.09 246 PHE C O 1
ATOM 7025 N N . PHE C 1 247 ? 67.195 82.707 86.468 1.00 44.94 247 PHE C N 1
ATOM 7026 C CA . PHE C 1 247 ? 68.228 83.741 86.521 1.00 46.10 247 PHE C CA 1
ATOM 7027 C C . PHE C 1 247 ? 69.529 83.039 86.827 1.00 48.18 247 PHE C C 1
ATOM 7028 O O . PHE C 1 247 ? 70.613 83.479 86.427 1.00 48.91 247 PHE C O 1
ATOM 7036 N N . ALA C 1 248 ? 69.405 81.939 87.562 1.00 50.26 248 ALA C N 1
ATOM 7037 C CA . ALA C 1 248 ? 70.554 81.128 87.931 1.00 51.12 248 ALA C CA 1
ATOM 7038 C C . ALA C 1 248 ? 71.170 80.619 86.638 1.00 51.48 248 ALA C C 1
ATOM 7039 O O . ALA C 1 248 ? 72.319 80.927 86.314 1.00 50.91 248 ALA C O 1
ATOM 7041 N N . ALA C 1 249 ? 70.378 79.850 85.896 1.00 51.49 249 ALA C N 1
ATOM 7042 C CA . ALA C 1 249 ? 70.824 79.290 84.632 1.00 51.49 249 ALA C CA 1
ATOM 7043 C C . ALA C 1 249 ? 71.480 80.358 83.773 1.00 51.48 249 ALA C C 1
ATOM 7044 O O . ALA C 1 249 ? 72.550 80.143 83.206 1.00 51.68 249 ALA C O 1
ATOM 7046 N N . LEU C 1 250 ? 70.840 81.516 83.685 1.00 51.44 250 LEU C N 1
ATOM 7047 C CA . LEU C 1 250 ? 71.377 82.595 82.875 1.00 51.97 250 LEU C CA 1
ATOM 7048 C C . LEU C 1 250 ? 72.809 82.888 83.306 1.00 52.97 250 LEU C C 1
ATOM 7049 O O . LEU C 1 250 ? 73.742 82.860 82.494 1.00 51.30 250 LEU C O 1
ATOM 7054 N N . LEU C 1 251 ? 72.985 83.138 84.599 1.00 54.96 251 LEU C N 1
ATOM 7055 C CA . LEU C 1 251 ? 74.308 83.450 85.135 1.00 56.22 251 LEU C CA 1
ATOM 7056 C C . LEU C 1 251 ? 75.311 82.306 84.969 1.00 57.04 251 LEU C C 1
ATOM 7057 O O . LEU C 1 251 ? 76.511 82.536 84.812 1.00 56.40 251 LEU C O 1
ATOM 7062 N N . SER C 1 252 ? 74.812 81.075 85.004 1.00 58.36 252 SER C N 1
ATOM 7063 C CA . SER C 1 252 ? 75.668 79.907 84.857 1.00 59.29 252 SER C CA 1
ATOM 7064 C C . SER C 1 252 ? 76.219 79.807 83.431 1.00 60.30 252 SER C C 1
ATOM 7065 O O . SER C 1 252 ? 77.400 80.062 83.195 1.00 61.39 252 SER C O 1
ATOM 7068 N N . GLY C 1 253 ? 75.366 79.445 82.480 1.00 60.32 253 GLY C N 1
ATOM 7069 C CA . GLY C 1 253 ? 75.813 79.333 81.106 1.00 60.65 253 GLY C CA 1
ATOM 7070 C C . GLY C 1 253 ? 76.552 80.563 80.615 1.00 61.13 253 GLY C C 1
ATOM 7071 O O . GLY C 1 253 ? 77.358 80.478 79.696 1.00 61.55 253 GLY C O 1
ATOM 7072 N N . LEU C 1 254 ? 76.288 81.713 81.225 1.00 61.98 254 LEU C N 1
ATOM 7073 C CA . LEU C 1 254 ? 76.948 82.954 80.818 1.00 61.88 254 LEU C CA 1
ATOM 7074 C C . LEU C 1 254 ? 78.362 82.991 81.390 1.00 61.97 254 LEU C C 1
ATOM 7075 O O . LEU C 1 254 ? 79.141 83.901 81.091 1.00 61.63 254 LEU C O 1
ATOM 7080 N N . GLY C 1 255 ? 78.674 81.990 82.215 1.00 62.32 255 GLY C N 1
ATOM 7081 C CA . GLY C 1 255 ? 79.981 81.888 82.843 1.00 62.85 255 GLY C CA 1
ATOM 7082 C C . GLY C 1 255 ? 80.233 82.973 83.873 1.00 63.83 255 GLY C C 1
ATOM 7083 O O . GLY C 1 255 ? 81.308 83.568 83.897 1.00 64.54 255 GLY C O 1
ATOM 7084 N N . LEU C 1 256 ? 79.239 83.235 84.718 1.00 64.24 256 LEU C N 1
ATOM 7085 C CA . LEU C 1 256 ? 79.348 84.254 85.758 1.00 64.65 256 LEU C CA 1
ATOM 7086 C C . LEU C 1 256 ? 78.959 83.688 87.114 1.00 64.94 256 LEU C C 1
ATOM 7087 O O . LEU C 1 256 ? 78.042 82.867 87.220 1.00 63.78 256 LEU C O 1
ATOM 7092 N N . SER C 1 257 ? 79.663 84.130 88.150 1.00 65.72 257 SER C N 1
ATOM 7093 C CA . SER C 1 257 ? 79.380 83.673 89.503 1.00 67.12 257 SER C CA 1
ATOM 7094 C C . SER C 1 257 ? 78.367 84.602 90.131 1.00 67.20 257 SER C C 1
ATOM 7095 O O . SER C 1 257 ? 78.426 85.824 89.944 1.00 67.51 257 SER C O 1
ATOM 7098 N N . ALA C 1 258 ? 77.435 84.017 90.874 1.00 67.29 258 ALA C N 1
ATOM 7099 C CA . ALA C 1 258 ? 76.397 84.792 91.535 1.00 67.41 258 ALA C CA 1
ATOM 7100 C C . ALA C 1 258 ? 77.031 86.004 92.213 1.00 67.33 258 ALA C C 1
ATOM 7101 O O . ALA C 1 258 ? 76.548 87.132 92.076 1.00 66.69 258 ALA C O 1
ATOM 7103 N N . ALA C 1 259 ? 78.134 85.764 92.918 1.00 67.61 259 ALA C N 1
ATOM 7104 C CA . ALA C 1 259 ? 78.837 86.829 93.624 1.00 68.37 259 ALA C CA 1
ATOM 7105 C C . ALA C 1 259 ? 79.400 87.916 92.705 1.00 68.70 259 ALA C C 1
ATOM 7106 O O . ALA C 1 259 ? 79.667 89.039 93.155 1.00 68.46 259 ALA C O 1
ATOM 7108 N N . ASP C 1 260 ? 79.575 87.580 91.426 1.00 68.72 260 ASP C N 1
ATOM 7109 C CA . ASP C 1 260 ? 80.102 88.525 90.437 1.00 69.06 260 ASP C CA 1
ATOM 7110 C C . ASP C 1 260 ? 79.069 89.558 90.004 1.00 67.62 260 ASP C C 1
ATOM 7111 O O . ASP C 1 260 ? 79.345 90.760 89.971 1.00 68.06 260 ASP C O 1
ATOM 7116 N N . VAL C 1 261 ? 77.879 89.079 89.664 1.00 65.77 261 VAL C N 1
ATOM 7117 C CA . VAL C 1 261 ? 76.810 89.955 89.209 1.00 63.56 261 VAL C CA 1
ATOM 7118 C C . VAL C 1 261 ? 75.832 90.339 90.311 1.00 60.90 261 VAL C C 1
ATOM 7119 O O . VAL C 1 261 ? 75.514 89.526 91.188 1.00 59.76 261 VAL C O 1
ATOM 7123 N N . PRO C 1 262 ? 75.330 91.584 90.270 1.00 58.10 262 PRO C N 1
ATOM 7124 C CA . PRO C 1 262 ? 74.379 92.033 91.286 1.00 55.74 262 PRO C CA 1
ATOM 7125 C C . PRO C 1 262 ? 73.192 91.073 91.371 1.00 53.33 262 PRO C C 1
ATOM 7126 O O . PRO C 1 262 ? 73.004 90.227 90.488 1.00 53.16 262 PRO C O 1
ATOM 7130 N N . THR C 1 263 ? 72.402 91.203 92.438 1.00 50.62 263 THR C N 1
ATOM 7131 C CA . THR C 1 263 ? 71.226 90.355 92.642 1.00 46.68 263 THR C CA 1
ATOM 7132 C C . THR C 1 263 ? 69.993 90.982 92.017 1.00 45.21 263 THR C C 1
ATOM 7133 O O . THR C 1 263 ? 69.868 92.205 91.942 1.00 43.66 263 THR C O 1
ATOM 7137 N N . GLN C 1 264 ? 69.075 90.135 91.574 1.00 44.69 264 GLN C N 1
ATOM 7138 C CA . GLN C 1 264 ? 67.852 90.609 90.949 1.00 44.28 264 GLN C CA 1
ATOM 7139 C C . GLN C 1 264 ? 67.205 91.684 91.778 1.00 44.95 264 GLN C C 1
ATOM 7140 O O . GLN C 1 264 ? 66.708 92.674 91.258 1.00 45.30 264 GLN C O 1
ATOM 7146 N N . LEU C 1 265 ? 67.236 91.488 93.084 1.00 46.61 265 LEU C N 1
ATOM 7147 C CA . LEU C 1 265 ? 66.655 92.437 94.007 1.00 46.88 265 LEU C CA 1
ATOM 7148 C C . LEU C 1 265 ? 67.392 93.792 94.014 1.00 46.57 265 LEU C C 1
ATOM 7149 O O . LEU C 1 265 ? 66.778 94.817 94.298 1.00 46.68 265 LEU C O 1
ATOM 7154 N N . ASP C 1 266 ? 68.687 93.805 93.686 1.00 46.15 266 ASP C N 1
ATOM 7155 C CA . ASP C 1 266 ? 69.490 95.048 93.679 1.00 47.16 266 ASP C CA 1
ATOM 7156 C C . ASP C 1 266 ? 69.227 95.957 92.466 1.00 47.34 266 ASP C C 1
ATOM 7157 O O . ASP C 1 266 ? 70.140 96.324 91.718 1.00 46.98 266 ASP C O 1
ATOM 7162 N N . VAL C 1 267 ? 67.973 96.324 92.280 1.00 46.60 267 VAL C N 1
ATOM 7163 C CA . VAL C 1 267 ? 67.594 97.187 91.181 1.00 45.67 267 VAL C CA 1
ATOM 7164 C C . VAL C 1 267 ? 68.605 98.311 90.928 1.00 45.88 267 VAL C C 1
ATOM 7165 O O . VAL C 1 267 ? 68.986 98.568 89.784 1.00 44.89 267 VAL C O 1
ATOM 7169 N N . ALA C 1 268 ? 69.039 98.962 92.005 1.00 46.83 268 ALA C N 1
ATOM 7170 C CA . ALA C 1 268 ? 69.999 100.067 91.936 1.00 47.68 268 ALA C CA 1
ATOM 7171 C C . ALA C 1 268 ? 71.262 99.659 91.203 1.00 48.56 268 ALA C C 1
ATOM 7172 O O . ALA C 1 268 ? 72.011 100.495 90.694 1.00 46.48 268 ALA C O 1
ATOM 7174 N N . GLY C 1 269 ? 71.503 98.359 91.168 1.00 50.06 269 GLY C N 1
ATOM 7175 C CA . GLY C 1 269 ? 72.670 97.861 90.476 1.00 52.71 269 GLY C CA 1
ATOM 7176 C C . GLY C 1 269 ? 72.331 97.271 89.115 1.00 53.50 269 GLY C C 1
ATOM 7177 O O . GLY C 1 269 ? 73.155 96.553 88.528 1.00 53.24 269 GLY C O 1
ATOM 7178 N N . TYR C 1 270 ? 71.124 97.546 88.612 1.00 53.03 270 TYR C N 1
ATOM 7179 C CA . TYR C 1 270 ? 70.731 97.018 87.301 1.00 52.86 270 TYR C CA 1
ATOM 7180 C C . TYR C 1 270 ? 71.614 97.570 86.202 1.00 53.18 270 TYR C C 1
ATOM 7181 O O . TYR C 1 270 ? 72.060 96.829 85.331 1.00 54.04 270 TYR C O 1
ATOM 7190 N N . PRO C 1 271 ? 71.869 98.885 86.220 1.00 53.25 271 PRO C N 1
ATOM 7191 C CA . PRO C 1 271 ? 72.714 99.472 85.185 1.00 53.82 271 PRO C CA 1
ATOM 7192 C C . PRO C 1 271 ? 74.013 98.705 85.060 1.00 54.22 271 PRO C C 1
ATOM 7193 O O . PRO C 1 271 ? 74.509 98.483 83.960 1.00 54.15 271 PRO C O 1
ATOM 7197 N N . GLN C 1 272 ? 74.549 98.287 86.199 1.00 56.09 272 GLN C N 1
ATOM 7198 C CA . GLN C 1 272 ? 75.796 97.537 86.227 1.00 58.05 272 GLN C CA 1
ATOM 7199 C C . GLN C 1 272 ? 75.603 96.119 85.678 1.00 57.91 272 GLN C C 1
ATOM 7200 O O . GLN C 1 272 ? 76.406 95.645 84.869 1.00 58.39 272 GLN C O 1
ATOM 7206 N N . MET C 1 273 ? 74.533 95.457 86.119 1.00 57.49 273 MET C N 1
ATOM 7207 C CA . MET C 1 273 ? 74.196 94.097 85.680 1.00 56.36 273 MET C CA 1
ATOM 7208 C C . MET C 1 273 ? 74.110 94.035 84.155 1.00 56.60 273 MET C C 1
ATOM 7209 O O . MET C 1 273 ? 74.545 93.069 83.518 1.00 54.63 273 MET C O 1
ATOM 7214 N N . TYR C 1 274 ? 73.527 95.084 83.589 1.00 58.00 274 TYR C N 1
ATOM 7215 C CA . TYR C 1 274 ? 73.359 95.222 82.150 1.00 58.75 274 TYR C CA 1
ATOM 7216 C C . TYR C 1 274 ? 74.710 95.179 81.462 1.00 58.67 274 TYR C C 1
ATOM 7217 O O . TYR C 1 274 ? 74.894 94.466 80.477 1.00 58.85 274 TYR C O 1
ATOM 7226 N N . ASP C 1 275 ? 75.649 95.963 81.976 1.00 57.98 275 ASP C N 1
ATOM 7227 C CA . ASP C 1 275 ? 76.968 96.002 81.386 1.00 57.96 275 ASP C CA 1
ATOM 7228 C C . ASP C 1 275 ? 77.578 94.611 81.446 1.00 57.50 275 ASP C C 1
ATOM 7229 O O . ASP C 1 275 ? 78.100 94.120 80.456 1.00 57.38 275 ASP C O 1
ATOM 7234 N N . ILE C 1 276 ? 77.505 93.967 82.601 1.00 57.65 276 ILE C N 1
ATOM 7235 C CA . ILE C 1 276 ? 78.064 92.632 82.718 1.00 58.30 276 ILE C CA 1
ATOM 7236 C C . ILE C 1 276 ? 77.393 91.670 81.743 1.00 59.22 276 ILE C C 1
ATOM 7237 O O . ILE C 1 276 ? 78.040 90.779 81.193 1.00 59.03 276 ILE C O 1
ATOM 7242 N N . PHE C 1 277 ? 76.095 91.842 81.520 1.00 60.28 277 PHE C N 1
ATOM 7243 C CA . PHE C 1 277 ? 75.394 90.957 80.598 1.00 61.11 277 PHE C CA 1
ATOM 7244 C C . PHE C 1 277 ? 75.757 91.269 79.148 1.00 62.47 277 PHE C C 1
ATOM 7245 O O . PHE C 1 277 ? 75.984 90.362 78.351 1.00 62.03 277 PHE C O 1
ATOM 7253 N N . ALA C 1 278 ? 75.810 92.554 78.816 1.00 64.14 278 ALA C N 1
ATOM 7254 C CA . ALA C 1 278 ? 76.147 92.990 77.464 1.00 66.66 278 ALA C CA 1
ATOM 7255 C C . ALA C 1 278 ? 77.561 92.549 77.100 1.00 68.70 278 ALA C C 1
ATOM 7256 O O . ALA C 1 278 ? 77.828 92.105 75.978 1.00 68.59 278 ALA C O 1
ATOM 7258 N N . GLU C 1 279 ? 78.460 92.689 78.069 1.00 71.33 279 GLU C N 1
ATOM 7259 C CA . GLU C 1 279 ? 79.862 92.317 77.923 1.00 72.70 279 GLU C CA 1
ATOM 7260 C C . GLU C 1 279 ? 79.990 90.865 77.479 1.00 72.27 279 GLU C C 1
ATOM 7261 O O . GLU C 1 279 ? 80.422 90.586 76.369 1.00 72.51 279 GLU C O 1
ATOM 7267 N N . ARG C 1 280 ? 79.597 89.949 78.357 1.00 72.74 280 ARG C N 1
ATOM 7268 C CA . ARG C 1 280 ? 79.685 88.519 78.086 1.00 72.84 280 ARG C CA 1
ATOM 7269 C C . ARG C 1 280 ? 78.939 88.110 76.813 1.00 71.91 280 ARG C C 1
ATOM 7270 O O . ARG C 1 280 ? 79.500 87.428 75.965 1.00 72.72 280 ARG C O 1
ATOM 7278 N N . PHE C 1 281 ? 77.684 88.527 76.671 1.00 70.61 281 PHE C N 1
ATOM 7279 C CA . PHE C 1 281 ? 76.894 88.175 75.488 1.00 69.18 281 PHE C CA 1
ATOM 7280 C C . PHE C 1 281 ? 77.532 88.586 74.162 1.00 69.22 281 PHE C C 1
ATOM 7281 O O . PHE C 1 281 ? 77.376 87.899 73.149 1.00 68.84 281 PHE C O 1
ATOM 7289 N N . ALA C 1 282 ? 78.246 89.707 74.167 1.00 69.09 282 ALA C N 1
ATOM 7290 C CA . ALA C 1 282 ? 78.885 90.210 72.954 1.00 69.52 282 ALA C CA 1
ATOM 7291 C C . ALA C 1 282 ? 80.266 89.603 72.673 1.00 69.41 282 ALA C C 1
ATOM 7292 O O . ALA C 1 282 ? 80.936 89.997 71.721 1.00 69.77 282 ALA C O 1
ATOM 7294 N N . SER C 1 283 ? 80.681 88.643 73.495 1.00 69.01 283 SER C N 1
ATOM 7295 C CA . SER C 1 283 ? 81.976 87.995 73.335 1.00 67.99 283 SER C CA 1
ATOM 7296 C C . SER C 1 283 ? 81.866 86.664 72.598 1.00 67.89 283 SER C C 1
ATOM 7297 O O . SER C 1 283 ? 82.828 85.897 72.532 1.00 68.22 283 SER C O 1
ATOM 7300 N N . ARG C 1 284 ? 80.691 86.373 72.060 1.00 67.76 284 ARG C N 1
ATOM 7301 C CA . ARG C 1 284 ? 80.498 85.130 71.326 1.00 67.99 284 ARG C CA 1
ATOM 7302 C C . ARG C 1 284 ? 79.415 85.307 70.260 1.00 67.52 284 ARG C C 1
ATOM 7303 O O . ARG C 1 284 ? 78.699 86.306 70.248 1.00 66.90 284 ARG C O 1
ATOM 7311 N N . THR C 1 285 ? 79.313 84.342 69.355 1.00 67.66 285 THR C N 1
ATOM 7312 C CA . THR C 1 285 ? 78.330 84.401 68.281 1.00 67.99 285 THR C CA 1
ATOM 7313 C C . THR C 1 285 ? 77.001 83.786 68.719 1.00 68.42 285 THR C C 1
ATOM 7314 O O . THR C 1 285 ? 76.973 82.902 69.573 1.00 68.81 285 THR C O 1
ATOM 7318 N N . ARG C 1 286 ? 75.906 84.257 68.129 1.00 68.50 286 ARG C N 1
ATOM 7319 C CA . ARG C 1 286 ? 74.580 83.746 68.456 1.00 68.71 286 ARG C CA 1
ATOM 7320 C C . ARG C 1 286 ? 74.560 82.227 68.446 1.00 69.31 286 ARG C C 1
ATOM 7321 O O . ARG C 1 286 ? 73.933 81.590 69.290 1.00 69.51 286 ARG C O 1
ATOM 7329 N N . ASP C 1 287 ? 75.240 81.651 67.466 1.00 70.37 287 ASP C N 1
ATOM 7330 C CA . ASP C 1 287 ? 75.306 80.210 67.328 1.00 70.67 287 ASP C CA 1
ATOM 7331 C C . ASP C 1 287 ? 75.846 79.585 68.604 1.00 69.40 287 ASP C C 1
ATOM 7332 O O . ASP C 1 287 ? 75.166 78.783 69.242 1.00 68.42 287 ASP C O 1
ATOM 7337 N N . GLU C 1 288 ? 77.068 79.967 68.972 1.00 68.71 288 GLU C N 1
ATOM 7338 C CA . GLU C 1 288 ? 77.725 79.441 70.171 1.00 67.97 288 GLU C CA 1
ATOM 7339 C C . GLU C 1 288 ? 76.796 79.562 71.387 1.00 65.63 288 GLU C C 1
ATOM 7340 O O . GLU C 1 288 ? 76.526 78.581 72.084 1.00 64.57 288 GLU C O 1
ATOM 7346 N N . TRP C 1 289 ? 76.315 80.779 71.624 1.00 63.25 289 TRP C N 1
ATOM 7347 C CA . TRP C 1 289 ? 75.412 81.076 72.729 1.00 60.15 289 TRP C CA 1
ATOM 7348 C C . TRP C 1 289 ? 74.210 80.136 72.699 1.00 59.29 289 TRP C C 1
ATOM 7349 O O . TRP C 1 289 ? 73.850 79.541 73.710 1.00 58.50 289 TRP C O 1
ATOM 7360 N N . THR C 1 290 ? 73.597 80.005 71.528 1.00 58.91 290 THR C N 1
ATOM 7361 C CA . THR C 1 290 ? 72.448 79.131 71.367 1.00 58.24 290 THR C CA 1
ATOM 7362 C C . THR C 1 290 ? 72.799 77.745 71.890 1.00 59.57 290 THR C C 1
ATOM 7363 O O . THR C 1 290 ? 71.996 77.113 72.569 1.00 58.67 290 THR C O 1
ATOM 7367 N N . ARG C 1 291 ? 74.010 77.288 71.578 1.00 62.48 291 ARG C N 1
ATOM 7368 C CA . ARG C 1 291 ? 74.487 75.972 72.009 1.00 64.91 291 ARG C CA 1
ATOM 7369 C C . ARG C 1 291 ? 74.575 75.906 73.527 1.00 64.67 291 ARG C C 1
ATOM 7370 O O . ARG C 1 291 ? 74.066 74.976 74.155 1.00 66.20 291 ARG C O 1
ATOM 7378 N N . VAL C 1 292 ? 75.228 76.902 74.109 1.00 63.32 292 VAL C N 1
ATOM 7379 C CA . VAL C 1 292 ? 75.397 76.967 75.545 1.00 61.47 292 VAL C CA 1
ATOM 7380 C C . VAL C 1 292 ? 74.076 76.809 76.268 1.00 61.98 292 VAL C C 1
ATOM 7381 O O . VAL C 1 292 ? 73.817 75.776 76.886 1.00 62.73 292 VAL C O 1
ATOM 7385 N N . PHE C 1 293 ? 73.236 77.835 76.179 1.00 62.19 293 PHE C N 1
ATOM 7386 C CA . PHE C 1 293 ? 71.941 77.832 76.848 1.00 61.46 293 PHE C CA 1
ATOM 7387 C C . PHE C 1 293 ? 70.936 76.862 76.268 1.00 62.13 293 PHE C C 1
ATOM 7388 O O . PHE C 1 293 ? 69.802 76.795 76.735 1.00 62.51 293 PHE C O 1
ATOM 7396 N N . ALA C 1 294 ? 71.347 76.107 75.258 1.00 62.95 294 ALA C N 1
ATOM 7397 C CA . ALA C 1 294 ? 70.450 75.146 74.626 1.00 63.70 294 ALA C CA 1
ATOM 7398 C C . ALA C 1 294 ? 69.879 74.135 75.619 1.00 63.84 294 ALA C C 1
ATOM 7399 O O . ALA C 1 294 ? 70.608 73.593 76.452 1.00 64.68 294 ALA C O 1
ATOM 7401 N N . GLY C 1 295 ? 68.573 73.901 75.533 1.00 63.37 295 GLY C N 1
ATOM 7402 C CA . GLY C 1 295 ? 67.931 72.931 76.403 1.00 63.86 295 GLY C CA 1
ATOM 7403 C C . GLY C 1 295 ? 67.771 73.279 77.873 1.00 64.36 295 GLY C C 1
ATOM 7404 O O . GLY C 1 295 ? 66.954 72.661 78.555 1.00 64.93 295 GLY C O 1
ATOM 7405 N N . THR C 1 296 ? 68.535 74.255 78.364 1.00 64.52 296 THR C N 1
ATOM 7406 C CA . THR C 1 296 ? 68.475 74.675 79.770 1.00 64.00 296 THR C CA 1
ATOM 7407 C C . THR C 1 296 ? 67.328 75.640 80.046 1.00 63.80 296 THR C C 1
ATOM 7408 O O . THR C 1 296 ? 66.895 76.367 79.156 1.00 65.62 296 THR C O 1
ATOM 7412 N N . ASP C 1 297 ? 66.844 75.671 81.283 1.00 63.32 297 ASP C N 1
ATOM 7413 C CA . ASP C 1 297 ? 65.746 76.576 81.615 1.00 62.48 297 ASP C CA 1
ATOM 7414 C C . ASP C 1 297 ? 66.210 78.020 81.812 1.00 59.96 297 ASP C C 1
ATOM 7415 O O . ASP C 1 297 ? 65.551 78.822 82.475 1.00 58.98 297 ASP C O 1
ATOM 7420 N N . ALA C 1 298 ? 67.343 78.345 81.208 1.00 57.05 298 ALA C N 1
ATOM 7421 C CA . ALA C 1 298 ? 67.882 79.682 81.301 1.00 55.21 298 ALA C CA 1
ATOM 7422 C C . ALA C 1 298 ? 67.000 80.721 80.604 1.00 54.21 298 ALA C C 1
ATOM 7423 O O . ALA C 1 298 ? 67.183 81.913 80.800 1.00 54.10 298 ALA C O 1
ATOM 7425 N N . CYS C 1 299 ? 66.037 80.291 79.799 1.00 53.34 299 CYS C N 1
ATOM 7426 C CA . CYS C 1 299 ? 65.193 81.251 79.101 1.00 51.52 299 CYS C CA 1
ATOM 7427 C C . CYS C 1 299 ? 66.039 82.170 78.235 1.00 51.29 299 CYS C C 1
ATOM 7428 O O . CYS C 1 299 ? 65.814 83.385 78.203 1.00 50.86 299 CYS C O 1
ATOM 7431 N N . VAL C 1 300 ? 67.031 81.597 77.553 1.00 51.04 300 VAL C N 1
ATOM 7432 C CA . VAL C 1 300 ? 67.890 82.375 76.653 1.00 48.80 300 VAL C CA 1
ATOM 7433 C C . VAL C 1 300 ? 67.789 81.753 75.283 1.00 47.85 300 VAL C C 1
ATOM 7434 O O . VAL C 1 300 ? 68.230 80.632 75.072 1.00 46.95 300 VAL C O 1
ATOM 7438 N N . THR C 1 301 ? 67.209 82.488 74.351 1.00 46.66 301 THR C N 1
ATOM 7439 C CA . THR C 1 301 ? 67.042 81.972 73.012 1.00 45.84 301 THR C CA 1
ATOM 7440 C C . THR C 1 301 ? 67.560 82.927 71.948 1.00 45.35 301 THR C C 1
ATOM 7441 O O . THR C 1 301 ? 67.728 84.127 72.196 1.00 45.35 301 THR C O 1
ATOM 7445 N N . PRO C 1 302 ? 67.807 82.404 70.736 1.00 44.42 302 PRO C N 1
ATOM 7446 C CA . PRO C 1 302 ? 68.305 83.233 69.639 1.00 44.19 302 PRO C CA 1
ATOM 7447 C C . PRO C 1 302 ? 67.151 83.928 68.923 1.00 42.10 302 PRO C C 1
ATOM 7448 O O . PRO C 1 302 ? 66.105 83.329 68.681 1.00 41.35 302 PRO C O 1
ATOM 7452 N N . VAL C 1 303 ? 67.343 85.204 68.627 1.00 40.64 303 VAL C N 1
ATOM 7453 C CA . VAL C 1 303 ? 66.353 85.992 67.915 1.00 39.30 303 VAL C CA 1
ATOM 7454 C C . VAL C 1 303 ? 66.527 85.589 66.450 1.00 38.11 303 VAL C C 1
ATOM 7455 O O . VAL C 1 303 ? 67.549 85.909 65.842 1.00 38.12 303 VAL C O 1
ATOM 7459 N N . LEU C 1 304 ? 65.554 84.877 65.891 1.00 35.94 304 LEU C N 1
ATOM 7460 C CA . LEU C 1 304 ? 65.633 84.444 64.495 1.00 36.45 304 LEU C CA 1
ATOM 7461 C C . LEU C 1 304 ? 64.870 85.346 63.543 1.00 37.57 304 LEU C C 1
ATOM 7462 O O . LEU C 1 304 ? 63.828 85.880 63.886 1.00 37.31 304 LEU C O 1
ATOM 7467 N N . ALA C 1 305 ? 65.371 85.492 62.325 1.00 38.61 305 ALA C N 1
ATOM 7468 C CA . ALA C 1 305 ? 64.694 86.326 61.350 1.00 38.58 305 ALA C CA 1
ATOM 7469 C C . ALA C 1 305 ? 63.655 85.458 60.651 1.00 39.47 305 ALA C C 1
ATOM 7470 O O . ALA C 1 305 ? 63.684 84.225 60.773 1.00 40.54 305 ALA C O 1
ATOM 7472 N N . TRP C 1 306 ? 62.742 86.094 59.923 1.00 38.81 306 TRP C N 1
ATOM 7473 C CA . TRP C 1 306 ? 61.697 85.368 59.218 1.00 38.84 306 TRP C CA 1
ATOM 7474 C C . TRP C 1 306 ? 62.289 84.157 58.504 1.00 40.16 306 TRP C C 1
ATOM 7475 O O . TRP C 1 306 ? 61.877 83.022 58.740 1.00 39.28 306 TRP C O 1
ATOM 7486 N N . SER C 1 307 ? 63.272 84.402 57.644 1.00 41.62 307 SER C N 1
ATOM 7487 C CA . SER C 1 307 ? 63.922 83.332 56.904 1.00 43.06 307 SER C CA 1
ATOM 7488 C C . SER C 1 307 ? 64.380 82.220 57.842 1.00 43.96 307 SER C C 1
ATOM 7489 O O . SER C 1 307 ? 64.074 81.046 57.626 1.00 43.86 307 SER C O 1
ATOM 7492 N N . GLU C 1 308 ? 65.107 82.615 58.887 1.00 44.27 308 GLU C N 1
ATOM 7493 C CA . GLU C 1 308 ? 65.642 81.696 59.894 1.00 44.40 308 GLU C CA 1
ATOM 7494 C C . GLU C 1 308 ? 64.575 80.913 60.668 1.00 44.87 308 GLU C C 1
ATOM 7495 O O . GLU C 1 308 ? 64.754 79.728 60.980 1.00 44.64 308 GLU C O 1
ATOM 7501 N N . ALA C 1 309 ? 63.466 81.577 60.981 1.00 44.96 309 ALA C N 1
ATOM 7502 C CA . ALA C 1 309 ? 62.388 80.951 61.738 1.00 44.52 309 ALA C CA 1
ATOM 7503 C C . ALA C 1 309 ? 61.712 79.809 60.993 1.00 44.78 309 ALA C C 1
ATOM 7504 O O . ALA C 1 309 ? 61.378 78.789 61.586 1.00 42.41 309 ALA C O 1
ATOM 7506 N N . ALA C 1 310 ? 61.509 80.001 59.693 1.00 46.61 310 ALA C N 1
ATOM 7507 C CA . ALA C 1 310 ? 60.864 79.009 58.841 1.00 48.16 310 ALA C CA 1
ATOM 7508 C C . ALA C 1 310 ? 61.630 77.703 58.796 1.00 50.29 310 ALA C C 1
ATOM 7509 O O . ALA C 1 310 ? 61.067 76.660 58.472 1.00 49.53 310 ALA C O 1
ATOM 7511 N N . ASN C 1 311 ? 62.920 77.761 59.108 1.00 53.06 311 ASN C N 1
ATOM 7512 C CA . ASN C 1 311 ? 63.734 76.565 59.091 1.00 55.92 311 ASN C CA 1
ATOM 7513 C C . ASN C 1 311 ? 64.137 76.161 60.500 1.00 57.28 311 ASN C C 1
ATOM 7514 O O . ASN C 1 311 ? 64.996 75.300 60.678 1.00 58.45 311 ASN C O 1
ATOM 7519 N N . ASN C 1 312 ? 63.519 76.784 61.501 1.00 58.70 312 ASN C N 1
ATOM 7520 C CA . ASN C 1 312 ? 63.806 76.477 62.911 1.00 58.72 312 ASN C CA 1
ATOM 7521 C C . ASN C 1 312 ? 63.385 75.041 63.252 1.00 58.22 312 ASN C C 1
ATOM 7522 O O . ASN C 1 312 ? 62.296 74.603 62.877 1.00 57.53 312 ASN C O 1
ATOM 7527 N N . ASP C 1 313 ? 64.239 74.319 63.972 1.00 57.84 313 ASP C N 1
ATOM 7528 C CA . ASP C 1 313 ? 63.927 72.943 64.339 1.00 58.80 313 ASP C CA 1
ATOM 7529 C C . ASP C 1 313 ? 62.575 72.775 65.022 1.00 57.83 313 ASP C C 1
ATOM 7530 O O . ASP C 1 313 ? 61.738 71.982 64.574 1.00 57.77 313 ASP C O 1
ATOM 7535 N N . HIS C 1 314 ? 62.363 73.508 66.108 1.00 55.58 314 HIS C N 1
ATOM 7536 C CA . HIS C 1 314 ? 61.114 73.387 66.831 1.00 54.12 314 HIS C CA 1
ATOM 7537 C C . HIS C 1 314 ? 59.929 73.721 65.945 1.00 53.51 314 HIS C C 1
ATOM 7538 O O . HIS C 1 314 ? 59.059 72.878 65.718 1.00 52.11 314 HIS C O 1
ATOM 7545 N N . LEU C 1 315 ? 59.892 74.948 65.436 1.00 53.62 315 LEU C N 1
ATOM 7546 C CA . LEU C 1 315 ? 58.777 75.356 64.583 1.00 53.53 315 LEU C CA 1
ATOM 7547 C C . LEU C 1 315 ? 58.528 74.370 63.430 1.00 52.78 315 LEU C C 1
ATOM 7548 O O . LEU C 1 315 ? 57.409 74.283 62.912 1.00 51.87 315 LEU C O 1
ATOM 7553 N N . LYS C 1 316 ? 59.556 73.617 63.036 1.00 51.27 316 LYS C N 1
ATOM 7554 C CA . LYS C 1 316 ? 59.377 72.652 61.958 1.00 49.91 316 LYS C CA 1
ATOM 7555 C C . LYS C 1 316 ? 58.707 71.394 62.469 1.00 50.45 316 LYS C C 1
ATOM 7556 O O . LYS C 1 316 ? 57.757 70.904 61.861 1.00 50.82 316 LYS C O 1
ATOM 7562 N N . ALA C 1 317 ? 59.199 70.882 63.593 1.00 50.56 317 ALA C N 1
ATOM 7563 C CA . ALA C 1 317 ? 58.639 69.681 64.194 1.00 50.06 317 ALA C CA 1
ATOM 7564 C C . ALA C 1 317 ? 57.139 69.844 64.425 1.00 49.83 317 ALA C C 1
ATOM 7565 O O . ALA C 1 317 ? 56.335 69.056 63.931 1.00 51.43 317 ALA C O 1
ATOM 7567 N N . ARG C 1 318 ? 56.753 70.874 65.164 1.00 49.77 318 ARG C N 1
ATOM 7568 C CA . ARG C 1 318 ? 55.336 71.111 65.432 1.00 49.64 318 ARG C CA 1
ATOM 7569 C C . ARG C 1 318 ? 54.643 71.620 64.190 1.00 49.44 318 ARG C C 1
ATOM 7570 O O . ARG C 1 318 ? 53.434 71.836 64.201 1.00 49.49 318 ARG C O 1
ATOM 7578 N N . SER C 1 319 ? 55.424 71.822 63.133 1.00 49.29 319 SER C N 1
ATOM 7579 C CA . SER C 1 319 ? 54.921 72.326 61.860 1.00 49.45 319 SER C CA 1
ATOM 7580 C C . SER C 1 319 ? 54.063 73.589 62.021 1.00 48.33 319 SER C C 1
ATOM 7581 O O . SER C 1 319 ? 52.885 73.630 61.618 1.00 46.76 319 SER C O 1
ATOM 7584 N N . THR C 1 320 ? 54.672 74.614 62.615 1.00 46.63 320 THR C N 1
ATOM 7585 C CA . THR C 1 320 ? 54.015 75.894 62.838 1.00 45.41 320 THR C CA 1
ATOM 7586 C C . THR C 1 320 ? 54.121 76.711 61.560 1.00 45.69 320 THR C C 1
ATOM 7587 O O . THR C 1 320 ? 53.128 77.228 61.050 1.00 44.77 320 THR C O 1
ATOM 7591 N N . VAL C 1 321 ? 55.337 76.825 61.046 1.00 45.85 321 VAL C N 1
ATOM 7592 C CA . VAL C 1 321 ? 55.552 77.537 59.802 1.00 47.73 321 VAL C CA 1
ATOM 7593 C C . VAL C 1 321 ? 55.794 76.477 58.742 1.00 46.75 321 VAL C C 1
ATOM 7594 O O . VAL C 1 321 ? 56.867 75.898 58.670 1.00 46.50 321 VAL C O 1
ATOM 7598 N N . ILE C 1 322 ? 54.789 76.211 57.921 1.00 47.38 322 ILE C N 1
ATOM 7599 C CA . ILE C 1 322 ? 54.927 75.190 56.887 1.00 48.29 322 ILE C CA 1
ATOM 7600 C C . ILE C 1 322 ? 54.966 75.792 55.501 1.00 49.70 322 ILE C C 1
ATOM 7601 O O . ILE C 1 322 ? 54.545 76.930 55.303 1.00 51.22 322 ILE C O 1
ATOM 7606 N N . THR C 1 323 ? 55.466 75.016 54.541 1.00 51.53 323 THR C N 1
ATOM 7607 C CA . THR C 1 323 ? 55.522 75.450 53.141 1.00 53.12 323 THR C CA 1
ATOM 7608 C C . THR C 1 323 ? 54.358 74.778 52.396 1.00 54.20 323 THR C C 1
ATOM 7609 O O . THR C 1 323 ? 54.464 73.627 51.978 1.00 54.97 323 THR C O 1
ATOM 7613 N N . ALA C 1 324 ? 53.241 75.492 52.261 1.00 55.27 324 ALA C N 1
ATOM 7614 C CA . ALA C 1 324 ? 52.072 74.958 51.570 1.00 55.50 324 ALA C CA 1
ATOM 7615 C C . ALA C 1 324 ? 52.147 75.351 50.110 1.00 55.39 324 ALA C C 1
ATOM 7616 O O . ALA C 1 324 ? 52.595 76.448 49.790 1.00 55.55 324 ALA C O 1
ATOM 7618 N N . HIS C 1 325 ? 51.711 74.437 49.244 1.00 55.47 325 HIS C N 1
ATOM 7619 C CA . HIS C 1 325 ? 51.704 74.623 47.798 1.00 54.78 325 HIS C CA 1
ATOM 7620 C C . HIS C 1 325 ? 51.985 76.047 47.401 1.00 53.28 325 HIS C C 1
ATOM 7621 O O . HIS C 1 325 ? 51.065 76.849 47.228 1.00 51.66 325 HIS C O 1
ATOM 7628 N N . GLY C 1 326 ? 53.266 76.348 47.250 1.00 52.21 326 GLY C N 1
ATOM 7629 C CA . GLY C 1 326 ? 53.666 77.688 46.894 1.00 53.03 326 GLY C CA 1
ATOM 7630 C C . GLY C 1 326 ? 54.717 78.209 47.862 1.00 54.11 326 GLY C C 1
ATOM 7631 O O . GLY C 1 326 ? 55.873 77.772 47.810 1.00 54.37 326 GLY C O 1
ATOM 7632 N N . VAL C 1 327 ? 54.332 79.114 48.764 1.00 53.46 327 VAL C N 1
ATOM 7633 C CA . VAL C 1 327 ? 55.312 79.675 49.685 1.00 53.99 327 VAL C CA 1
ATOM 7634 C C . VAL C 1 327 ? 55.099 79.426 51.174 1.00 51.95 327 VAL C C 1
ATOM 7635 O O . VAL C 1 327 ? 54.077 78.879 51.596 1.00 51.06 327 VAL C O 1
ATOM 7639 N N . GLN C 1 328 ? 56.107 79.834 51.944 1.00 49.20 328 GLN C N 1
ATOM 7640 C CA . GLN C 1 328 ? 56.144 79.716 53.397 1.00 47.23 328 GLN C CA 1
ATOM 7641 C C . GLN C 1 328 ? 54.973 80.465 54.028 1.00 47.90 328 GLN C C 1
ATOM 7642 O O . GLN C 1 328 ? 54.613 81.545 53.561 1.00 50.00 328 GLN C O 1
ATOM 7648 N N . GLN C 1 329 ? 54.386 79.904 55.086 1.00 46.48 329 GLN C N 1
ATOM 7649 C CA . GLN C 1 329 ? 53.264 80.546 55.767 1.00 44.22 329 GLN C CA 1
ATOM 7650 C C . GLN C 1 329 ? 53.060 79.981 57.175 1.00 43.41 329 GLN C C 1
ATOM 7651 O O . GLN C 1 329 ? 53.865 79.166 57.645 1.00 44.42 329 GLN C O 1
ATOM 7657 N N . ALA C 1 330 ? 51.992 80.402 57.849 1.00 40.75 330 ALA C N 1
ATOM 7658 C CA . ALA C 1 330 ? 51.727 79.905 59.199 1.00 40.18 330 ALA C CA 1
ATOM 7659 C C . ALA C 1 330 ? 50.590 78.892 59.220 1.00 39.55 330 ALA C C 1
ATOM 7660 O O . ALA C 1 330 ? 49.520 79.143 58.674 1.00 40.45 330 ALA C O 1
ATOM 7662 N N . ALA C 1 331 ? 50.827 77.747 59.854 1.00 39.93 331 ALA C N 1
ATOM 7663 C CA . ALA C 1 331 ? 49.814 76.697 59.947 1.00 39.91 331 ALA C CA 1
ATOM 7664 C C . ALA C 1 331 ? 48.686 77.186 60.818 1.00 39.99 331 ALA C C 1
ATOM 7665 O O . ALA C 1 331 ? 48.892 78.035 61.677 1.00 40.28 331 ALA C O 1
ATOM 7667 N N . PRO C 1 332 ? 47.477 76.648 60.617 1.00 41.07 332 PRO C N 1
ATOM 7668 C CA . PRO C 1 332 ? 46.289 77.036 61.389 1.00 41.88 332 PRO C CA 1
ATOM 7669 C C . PRO C 1 332 ? 46.496 76.902 62.900 1.00 43.14 332 PRO C C 1
ATOM 7670 O O . PRO C 1 332 ? 47.349 76.135 63.361 1.00 42.77 332 PRO C O 1
ATOM 7674 N N . ALA C 1 333 ? 45.705 77.646 63.666 1.00 43.29 333 ALA C N 1
ATOM 7675 C CA . ALA C 1 333 ? 45.785 77.598 65.113 1.00 43.75 333 ALA C CA 1
ATOM 7676 C C . ALA C 1 333 ? 44.508 78.145 65.770 1.00 45.57 333 ALA C C 1
ATOM 7677 O O . ALA C 1 333 ? 43.785 78.974 65.187 1.00 45.68 333 ALA C O 1
ATOM 7679 N N . PRO C 1 334 ? 44.196 77.669 66.983 1.00 46.07 334 PRO C N 1
ATOM 7680 C CA . PRO C 1 334 ? 44.979 76.679 67.727 1.00 47.74 334 PRO C CA 1
ATOM 7681 C C . PRO C 1 334 ? 44.745 75.265 67.156 1.00 50.27 334 PRO C C 1
ATOM 7682 O O . PRO C 1 334 ? 44.065 75.103 66.143 1.00 51.19 334 PRO C O 1
ATOM 7686 N N . ARG C 1 335 ? 45.296 74.250 67.817 1.00 51.71 335 ARG C N 1
ATOM 7687 C CA . ARG C 1 335 ? 45.165 72.871 67.370 1.00 51.90 335 ARG C CA 1
ATOM 7688 C C . ARG C 1 335 ? 44.148 72.065 68.175 1.00 55.09 335 ARG C C 1
ATOM 7689 O O . ARG C 1 335 ? 44.147 72.096 69.410 1.00 55.42 335 ARG C O 1
ATOM 7697 N N . PHE C 1 336 ? 43.286 71.344 67.456 1.00 58.03 336 PHE C N 1
ATOM 7698 C CA . PHE C 1 336 ? 42.238 70.515 68.054 1.00 59.44 336 PHE C CA 1
ATOM 7699 C C . PHE C 1 336 ? 42.594 69.033 67.891 1.00 61.02 336 PHE C C 1
ATOM 7700 O O . PHE C 1 336 ? 43.149 68.626 66.870 1.00 61.56 336 PHE C O 1
ATOM 7708 N N . SER C 1 337 ? 42.274 68.238 68.912 1.00 62.48 337 SER C N 1
ATOM 7709 C CA . SER C 1 337 ? 42.582 66.810 68.937 1.00 63.16 337 SER C CA 1
ATOM 7710 C C . SER C 1 337 ? 41.637 65.882 68.172 1.00 63.58 337 SER C C 1
ATOM 7711 O O . SER C 1 337 ? 42.083 64.893 67.581 1.00 63.23 337 SER C O 1
ATOM 7714 N N . ARG C 1 338 ? 40.340 66.180 68.191 1.00 64.22 338 ARG C N 1
ATOM 7715 C CA . ARG C 1 338 ? 39.385 65.336 67.482 1.00 65.21 338 ARG C CA 1
ATOM 7716 C C . ARG C 1 338 ? 38.921 65.930 66.151 1.00 66.19 338 ARG C C 1
ATOM 7717 O O . ARG C 1 338 ? 38.655 65.183 65.197 1.00 68.37 338 ARG C O 1
ATOM 7725 N N . THR C 1 339 ? 38.814 67.259 66.086 1.00 64.75 339 THR C N 1
ATOM 7726 C CA . THR C 1 339 ? 38.389 67.929 64.861 1.00 62.89 339 THR C CA 1
ATOM 7727 C C . THR C 1 339 ? 39.416 68.962 64.397 1.00 62.21 339 THR C C 1
ATOM 7728 O O . THR C 1 339 ? 39.099 70.146 64.242 1.00 61.99 339 THR C O 1
ATOM 7732 N N . PRO C 1 340 ? 40.664 68.519 64.151 1.00 61.88 340 PRO C N 1
ATOM 7733 C CA . PRO C 1 340 ? 41.738 69.410 63.703 1.00 61.97 340 PRO C CA 1
ATOM 7734 C C . PRO C 1 340 ? 41.416 70.158 62.409 1.00 62.27 340 PRO C C 1
ATOM 7735 O O . PRO C 1 340 ? 40.404 69.905 61.767 1.00 62.32 340 PRO C O 1
ATOM 7739 N N . ALA C 1 341 ? 42.293 71.082 62.037 1.00 63.13 341 ALA C N 1
ATOM 7740 C CA . ALA C 1 341 ? 42.116 71.860 60.821 1.00 63.58 341 ALA C CA 1
ATOM 7741 C C . ALA C 1 341 ? 42.646 71.059 59.640 1.00 64.00 341 ALA C C 1
ATOM 7742 O O . ALA C 1 341 ? 43.747 70.501 59.714 1.00 64.08 341 ALA C O 1
ATOM 7744 N N . GLY C 1 342 ? 41.865 71.001 58.559 1.00 63.75 342 GLY C N 1
ATOM 7745 C CA . GLY C 1 342 ? 42.290 70.270 57.378 1.00 63.72 342 GLY C CA 1
ATOM 7746 C C . GLY C 1 342 ? 43.535 70.918 56.809 1.00 63.95 342 GLY C C 1
ATOM 7747 O O . GLY C 1 342 ? 43.914 72.005 57.264 1.00 64.22 342 GLY C O 1
ATOM 7748 N N . PRO C 1 343 ? 44.206 70.288 55.833 1.00 63.73 343 PRO C N 1
ATOM 7749 C CA . PRO C 1 343 ? 45.415 70.901 55.263 1.00 64.28 343 PRO C CA 1
ATOM 7750 C C . PRO C 1 343 ? 45.100 72.273 54.650 1.00 63.57 343 PRO C C 1
ATOM 7751 O O . PRO C 1 343 ? 43.972 72.520 54.210 1.00 62.87 343 PRO C O 1
ATOM 7755 N N . VAL C 1 344 ? 46.082 73.168 54.627 1.00 62.24 344 VAL C N 1
ATOM 7756 C CA . VAL C 1 344 ? 45.828 74.498 54.090 1.00 61.86 344 VAL C CA 1
ATOM 7757 C C . VAL C 1 344 ? 45.643 74.554 52.592 1.00 61.49 344 VAL C C 1
ATOM 7758 O O . VAL C 1 344 ? 46.466 74.048 51.835 1.00 61.28 344 VAL C O 1
ATOM 7762 N N . ARG C 1 345 ? 44.539 75.162 52.172 1.00 61.28 345 ARG C N 1
ATOM 7763 C CA . ARG C 1 345 ? 44.257 75.335 50.755 1.00 59.81 345 ARG C CA 1
ATOM 7764 C C . ARG C 1 345 ? 44.899 76.655 50.368 1.00 58.68 345 ARG C C 1
ATOM 7765 O O . ARG C 1 345 ? 45.291 77.449 51.226 1.00 59.51 345 ARG C O 1
ATOM 7773 N N . PRO C 1 346 ? 45.012 76.910 49.069 1.00 56.80 346 PRO C N 1
ATOM 7774 C CA . PRO C 1 346 ? 45.616 78.153 48.594 1.00 54.77 346 PRO C CA 1
ATOM 7775 C C . PRO C 1 346 ? 44.590 79.272 48.461 1.00 52.61 346 PRO C C 1
ATOM 7776 O O . PRO C 1 346 ? 43.388 79.045 48.596 1.00 52.26 346 PRO C O 1
ATOM 7780 N N . PRO C 1 347 ? 45.058 80.504 48.226 1.00 50.89 347 PRO C N 1
ATOM 7781 C CA . PRO C 1 347 ? 44.138 81.632 48.074 1.00 50.64 347 PRO C CA 1
ATOM 7782 C C . PRO C 1 347 ? 43.372 81.424 46.773 1.00 50.73 347 PRO C C 1
ATOM 7783 O O . PRO C 1 347 ? 43.812 80.669 45.914 1.00 49.76 347 PRO C O 1
ATOM 7787 N N . PRO C 1 348 ? 42.224 82.096 46.613 1.00 51.22 348 PRO C N 1
ATOM 7788 C CA . PRO C 1 348 ? 41.372 82.008 45.427 1.00 52.15 348 PRO C CA 1
ATOM 7789 C C . PRO C 1 348 ? 42.145 82.293 44.147 1.00 53.43 348 PRO C C 1
ATOM 7790 O O . PRO C 1 348 ? 42.548 83.434 43.897 1.00 52.55 348 PRO C O 1
ATOM 7794 N N . ALA C 1 349 ? 42.338 81.262 43.331 1.00 55.02 349 ALA C N 1
ATOM 7795 C CA . ALA C 1 349 ? 43.062 81.418 42.074 1.00 55.98 349 ALA C CA 1
ATOM 7796 C C . ALA C 1 349 ? 42.275 82.354 41.160 1.00 56.51 349 ALA C C 1
ATOM 7797 O O . ALA C 1 349 ? 42.847 83.118 40.383 1.00 55.76 349 ALA C O 1
ATOM 7799 N N . ALA C 1 350 ? 40.954 82.295 41.265 1.00 57.54 350 ALA C N 1
ATOM 7800 C CA . ALA C 1 350 ? 40.094 83.147 40.457 1.00 58.91 350 ALA C CA 1
ATOM 7801 C C . ALA C 1 350 ? 38.733 83.270 41.121 1.00 59.78 350 ALA C C 1
ATOM 7802 O O . ALA C 1 350 ? 38.282 82.350 41.799 1.00 60.04 350 ALA C O 1
ATOM 7804 N N . ALA C 1 351 ? 38.080 84.409 40.929 1.00 60.85 351 ALA C N 1
ATOM 7805 C CA . ALA C 1 351 ? 36.774 84.628 41.530 1.00 63.74 351 ALA C CA 1
ATOM 7806 C C . ALA C 1 351 ? 35.776 83.570 41.086 1.00 66.30 351 ALA C C 1
ATOM 7807 O O . ALA C 1 351 ? 35.759 83.171 39.927 1.00 66.60 351 ALA C O 1
ATOM 7809 N N . THR C 1 352 ? 34.952 83.108 42.021 1.00 69.43 352 THR C N 1
ATOM 7810 C CA . THR C 1 352 ? 33.933 82.111 41.719 1.00 71.57 352 THR C CA 1
ATOM 7811 C C . THR C 1 352 ? 32.662 82.912 41.431 1.00 74.48 352 THR C C 1
ATOM 7812 O O . THR C 1 352 ? 32.370 83.885 42.134 1.00 73.97 352 THR C O 1
ATOM 7816 N N . PRO C 1 353 ? 31.886 82.505 40.405 1.00 77.45 353 PRO C N 1
ATOM 7817 C CA . PRO C 1 353 ? 30.638 83.151 39.973 1.00 79.38 353 PRO C CA 1
ATOM 7818 C C . PRO C 1 353 ? 29.842 83.848 41.068 1.00 81.58 353 PRO C C 1
ATOM 7819 O O . PRO C 1 353 ? 30.161 84.968 41.471 1.00 81.85 353 PRO C O 1
ATOM 7823 N N . ILE C 1 354 ? 28.794 83.181 41.533 1.00 83.78 354 ILE C N 1
ATOM 7824 C CA . ILE C 1 354 ? 27.947 83.722 42.580 1.00 85.76 354 ILE C CA 1
ATOM 7825 C C . ILE C 1 354 ? 26.752 82.816 42.740 1.00 88.68 354 ILE C C 1
ATOM 7826 O O . ILE C 1 354 ? 26.243 82.635 43.843 1.00 89.42 354 ILE C O 1
ATOM 7831 N N . ASP C 1 355 ? 26.297 82.247 41.631 1.00 92.22 355 ASP C N 1
ATOM 7832 C CA . ASP C 1 355 ? 25.163 81.339 41.685 1.00 95.27 355 ASP C CA 1
ATOM 7833 C C . ASP C 1 355 ? 25.714 79.944 41.925 1.00 96.34 355 ASP C C 1
ATOM 7834 O O . ASP C 1 355 ? 24.965 78.974 42.049 1.00 96.17 355 ASP C O 1
ATOM 7839 N N . GLU C 1 356 ? 27.037 79.853 41.986 1.00 97.38 356 GLU C N 1
ATOM 7840 C CA . GLU C 1 356 ? 27.682 78.576 42.231 1.00 98.99 356 GLU C CA 1
ATOM 7841 C C . GLU C 1 356 ? 28.050 78.473 43.719 1.00 99.84 356 GLU C C 1
ATOM 7842 O O . GLU C 1 356 ? 28.930 77.696 44.107 1.00 100.81 356 GLU C O 1
ATOM 7848 N N . ILE C 1 357 ? 27.363 79.264 44.543 1.00 99.84 357 ILE C N 1
ATOM 7849 C CA . ILE C 1 357 ? 27.582 79.288 45.989 1.00 99.11 357 ILE C CA 1
ATOM 7850 C C . ILE C 1 357 ? 27.476 77.913 46.662 1.00 99.35 357 ILE C C 1
ATOM 7851 O O . ILE C 1 357 ? 28.363 77.070 46.518 1.00 99.06 357 ILE C O 1
ATOM 7856 N N . ASN C 1 358 ? 26.382 77.700 47.389 1.00 99.81 358 ASN C N 1
ATOM 7857 C CA . ASN C 1 358 ? 26.142 76.456 48.129 1.00 100.82 358 ASN C CA 1
ATOM 7858 C C . ASN C 1 358 ? 25.013 76.735 49.131 1.00 100.07 358 ASN C C 1
ATOM 7859 O O . ASN C 1 358 ? 24.308 75.829 49.589 1.00 100.31 358 ASN C O 1
ATOM 7864 N N . TRP C 1 359 ? 24.843 78.008 49.459 1.00 98.66 359 TRP C N 1
ATOM 7865 C CA . TRP C 1 359 ? 23.832 78.410 50.418 1.00 97.12 359 TRP C CA 1
ATOM 7866 C C . TRP C 1 359 ? 22.530 78.784 49.696 1.00 97.80 359 TRP C C 1
ATOM 7867 O O . TRP C 1 359 ? 21.465 78.252 50.093 1.00 98.06 359 TRP C O 1
ATOM 7879 N N . GLY D 1 4 ? 23.111 87.548 81.520 1.00 57.33 4 GLY D N 1
ATOM 7880 C CA . GLY D 1 4 ? 24.492 87.625 82.083 1.00 56.65 4 GLY D CA 1
ATOM 7881 C C . GLY D 1 4 ? 25.621 87.080 81.211 1.00 57.13 4 GLY D C 1
ATOM 7882 O O . GLY D 1 4 ? 26.200 86.038 81.526 1.00 56.61 4 GLY D O 1
ATOM 7883 N N . GLY D 1 5 ? 25.938 87.788 80.122 1.00 57.36 5 GLY D N 1
ATOM 7884 C CA . GLY D 1 5 ? 27.012 87.382 79.223 1.00 56.94 5 GLY D CA 1
ATOM 7885 C C . GLY D 1 5 ? 26.670 86.233 78.289 1.00 56.59 5 GLY D C 1
ATOM 7886 O O . GLY D 1 5 ? 25.941 85.334 78.697 1.00 57.14 5 GLY D O 1
ATOM 7887 N N . PRO D 1 6 ? 27.183 86.220 77.041 1.00 55.45 6 PRO D N 1
ATOM 7888 C CA . PRO D 1 6 ? 26.904 85.155 76.078 1.00 54.69 6 PRO D CA 1
ATOM 7889 C C . PRO D 1 6 ? 27.459 83.803 76.489 1.00 54.63 6 PRO D C 1
ATOM 7890 O O . PRO D 1 6 ? 26.964 82.768 76.050 1.00 55.94 6 PRO D O 1
ATOM 7894 N N . LEU D 1 7 ? 28.493 83.801 77.321 1.00 54.77 7 LEU D N 1
ATOM 7895 C CA . LEU D 1 7 ? 29.082 82.540 77.779 1.00 54.93 7 LEU D CA 1
ATOM 7896 C C . LEU D 1 7 ? 28.544 82.092 79.144 1.00 55.61 7 LEU D C 1
ATOM 7897 O O . LEU D 1 7 ? 29.134 81.222 79.803 1.00 55.17 7 LEU D O 1
ATOM 7902 N N . ALA D 1 8 ? 27.426 82.686 79.565 1.00 55.84 8 ALA D N 1
ATOM 7903 C CA . ALA D 1 8 ? 26.810 82.347 80.854 1.00 55.69 8 ALA D CA 1
ATOM 7904 C C . ALA D 1 8 ? 26.449 80.859 80.930 1.00 55.37 8 ALA D C 1
ATOM 7905 O O . ALA D 1 8 ? 25.893 80.291 79.987 1.00 54.81 8 ALA D O 1
ATOM 7907 N N . GLY D 1 9 ? 26.774 80.233 82.055 1.00 55.40 9 GLY D N 1
ATOM 7908 C CA . GLY D 1 9 ? 26.478 78.823 82.214 1.00 55.99 9 GLY D CA 1
ATOM 7909 C C . GLY D 1 9 ? 27.692 77.939 81.980 1.00 56.37 9 GLY D C 1
ATOM 7910 O O . GLY D 1 9 ? 27.698 76.756 82.333 1.00 55.51 9 GLY D O 1
ATOM 7911 N N . VAL D 1 10 ? 28.738 78.503 81.388 1.00 56.63 10 VAL D N 1
ATOM 7912 C CA . VAL D 1 10 ? 29.937 77.720 81.138 1.00 56.03 10 VAL D CA 1
ATOM 7913 C C . VAL D 1 10 ? 30.759 77.528 82.402 1.00 56.47 10 VAL D C 1
ATOM 7914 O O . VAL D 1 10 ? 31.148 78.499 83.060 1.00 56.93 10 VAL D O 1
ATOM 7918 N N . LYS D 1 11 ? 31.018 76.267 82.733 1.00 56.75 11 LYS D N 1
ATOM 7919 C CA . LYS D 1 11 ? 31.806 75.929 83.911 1.00 57.26 11 LYS D CA 1
ATOM 7920 C C . LYS D 1 11 ? 33.269 75.917 83.493 1.00 56.88 11 LYS D C 1
ATOM 7921 O O . LYS D 1 11 ? 33.650 75.151 82.611 1.00 56.61 11 LYS D O 1
ATOM 7927 N N . VAL D 1 12 ? 34.085 76.768 84.116 1.00 57.09 12 VAL D N 1
ATOM 7928 C CA . VAL D 1 12 ? 35.507 76.834 83.787 1.00 56.56 12 VAL D CA 1
ATOM 7929 C C . VAL D 1 12 ? 36.418 76.603 85.007 1.00 57.47 12 VAL D C 1
ATOM 7930 O O . VAL D 1 12 ? 36.161 77.113 86.104 1.00 57.27 12 VAL D O 1
ATOM 7934 N N . ILE D 1 13 ? 37.479 75.827 84.803 1.00 57.69 13 ILE D N 1
ATOM 7935 C CA . ILE D 1 13 ? 38.441 75.531 85.856 1.00 58.44 13 ILE D CA 1
ATOM 7936 C C . ILE D 1 13 ? 39.819 76.055 85.457 1.00 59.60 13 ILE D C 1
ATOM 7937 O O . ILE D 1 13 ? 40.457 75.528 84.547 1.00 60.03 13 ILE D O 1
ATOM 7942 N N . GLU D 1 14 ? 40.279 77.086 86.152 1.00 59.49 14 GLU D N 1
ATOM 7943 C CA . GLU D 1 14 ? 41.572 77.683 85.866 1.00 59.47 14 GLU D CA 1
ATOM 7944 C C . GLU D 1 14 ? 42.609 77.050 86.796 1.00 60.22 14 GLU D C 1
ATOM 7945 O O . GLU D 1 14 ? 42.378 76.965 87.998 1.00 61.23 14 GLU D O 1
ATOM 7951 N N . LEU D 1 15 ? 43.738 76.601 86.249 1.00 60.67 15 LEU D N 1
ATOM 7952 C CA . LEU D 1 15 ? 44.782 75.966 87.062 1.00 60.94 15 LEU D CA 1
ATOM 7953 C C . LEU D 1 15 ? 46.047 76.795 87.298 1.00 62.07 15 LEU D C 1
ATOM 7954 O O . LEU D 1 15 ? 46.227 77.367 88.378 1.00 62.10 15 LEU D O 1
ATOM 7959 N N . GLY D 1 16 ? 46.936 76.833 86.305 1.00 63.32 16 GLY D N 1
ATOM 7960 C CA . GLY D 1 16 ? 48.168 77.607 86.424 1.00 64.56 16 GLY D CA 1
ATOM 7961 C C . GLY D 1 16 ? 47.843 79.080 86.611 1.00 65.19 16 GLY D C 1
ATOM 7962 O O . GLY D 1 16 ? 46.840 79.562 86.079 1.00 66.39 16 GLY D O 1
ATOM 7963 N N . GLY D 1 17 ? 48.681 79.811 87.341 1.00 64.92 17 GLY D N 1
ATOM 7964 C CA . GLY D 1 17 ? 48.369 81.211 87.590 1.00 64.51 17 GLY D CA 1
ATOM 7965 C C . GLY D 1 17 ? 49.349 82.269 87.134 1.00 63.66 17 GLY D C 1
ATOM 7966 O O . GLY D 1 17 ? 49.858 83.055 87.945 1.00 63.65 17 GLY D O 1
ATOM 7967 N N . ILE D 1 18 ? 49.590 82.310 85.829 1.00 62.39 18 ILE D N 1
ATOM 7968 C CA . ILE D 1 18 ? 50.511 83.277 85.278 1.00 60.19 18 ILE D CA 1
ATOM 7969 C C . ILE D 1 18 ? 50.281 83.637 83.831 1.00 59.76 18 ILE D C 1
ATOM 7970 O O . ILE D 1 18 ? 50.173 82.769 82.951 1.00 60.15 18 ILE D O 1
ATOM 7975 N N . GLY D 1 19 ? 50.208 84.943 83.602 1.00 57.85 19 GLY D N 1
ATOM 7976 C CA . GLY D 1 19 ? 50.028 85.470 82.265 1.00 53.99 19 GLY D CA 1
ATOM 7977 C C . GLY D 1 19 ? 48.819 84.992 81.491 1.00 51.22 19 GLY D C 1
ATOM 7978 O O . GLY D 1 19 ? 47.677 85.161 81.940 1.00 50.86 19 GLY D O 1
ATOM 7979 N N . PRO D 1 20 ? 49.045 84.389 80.311 1.00 48.57 20 PRO D N 1
ATOM 7980 C CA . PRO D 1 20 ? 47.964 83.889 79.461 1.00 47.24 20 PRO D CA 1
ATOM 7981 C C . PRO D 1 20 ? 46.837 83.122 80.166 1.00 46.65 20 PRO D C 1
ATOM 7982 O O . PRO D 1 20 ? 45.661 83.467 80.021 1.00 45.87 20 PRO D O 1
ATOM 7986 N N . GLY D 1 21 ? 47.189 82.097 80.935 1.00 45.73 21 GLY D N 1
ATOM 7987 C CA . GLY D 1 21 ? 46.172 81.315 81.620 1.00 44.62 21 GLY D CA 1
ATOM 7988 C C . GLY D 1 21 ? 45.129 82.161 82.319 1.00 42.84 21 GLY D C 1
ATOM 7989 O O . GLY D 1 21 ? 43.959 82.167 81.942 1.00 42.09 21 GLY D O 1
ATOM 7990 N N . PRO D 1 22 ? 45.533 82.888 83.358 1.00 42.29 22 PRO D N 1
ATOM 7991 C CA . PRO D 1 22 ? 44.583 83.726 84.076 1.00 42.39 22 PRO D CA 1
ATOM 7992 C C . PRO D 1 22 ? 43.975 84.845 83.228 1.00 42.18 22 PRO D C 1
ATOM 7993 O O . PRO D 1 22 ? 42.811 85.197 83.416 1.00 41.72 22 PRO D O 1
ATOM 7997 N N . HIS D 1 23 ? 44.729 85.412 82.291 1.00 42.26 23 HIS D N 1
ATOM 7998 C CA . HIS D 1 23 ? 44.136 86.493 81.501 1.00 43.40 23 HIS D CA 1
ATOM 7999 C C . HIS D 1 23 ? 42.966 85.987 80.654 1.00 44.22 23 HIS D C 1
ATOM 8000 O O . HIS D 1 23 ? 41.993 86.725 80.427 1.00 43.81 23 HIS D O 1
ATOM 8007 N N . ALA D 1 24 ? 43.066 84.735 80.196 1.00 42.94 24 ALA D N 1
ATOM 8008 C CA . ALA D 1 24 ? 42.007 84.126 79.407 1.00 42.11 24 ALA D CA 1
ATOM 8009 C C . ALA D 1 24 ? 40.833 83.912 80.358 1.00 42.98 24 ALA D C 1
ATOM 8010 O O . ALA D 1 24 ? 39.666 84.216 80.035 1.00 42.17 24 ALA D O 1
ATOM 8012 N N . GLY D 1 25 ? 41.165 83.399 81.543 1.00 41.20 25 GLY D N 1
ATOM 8013 C CA . GLY D 1 25 ? 40.156 83.153 82.556 1.00 39.43 25 GLY D CA 1
ATOM 8014 C C . GLY D 1 25 ? 39.302 84.386 82.753 1.00 37.87 25 GLY D C 1
ATOM 8015 O O . GLY D 1 25 ? 38.077 84.305 82.763 1.00 37.04 25 GLY D O 1
ATOM 8016 N N . MET D 1 26 ? 39.959 85.531 82.895 1.00 37.76 26 MET D N 1
ATOM 8017 C CA . MET D 1 26 ? 39.277 86.803 83.089 1.00 38.28 26 MET D CA 1
ATOM 8018 C C . MET D 1 26 ? 38.240 87.088 82.021 1.00 38.26 26 MET D C 1
ATOM 8019 O O . MET D 1 26 ? 37.102 87.405 82.337 1.00 36.30 26 MET D O 1
ATOM 8024 N N . VAL D 1 27 ? 38.653 86.993 80.759 1.00 40.76 27 VAL D N 1
ATOM 8025 C CA . VAL D 1 27 ? 37.756 87.253 79.624 1.00 43.25 27 VAL D CA 1
ATOM 8026 C C . VAL D 1 27 ? 36.556 86.315 79.701 1.00 43.36 27 VAL D C 1
ATOM 8027 O O . VAL D 1 27 ? 35.417 86.732 79.497 1.00 43.16 27 VAL D O 1
ATOM 8031 N N . LEU D 1 28 ? 36.818 85.045 79.993 1.00 43.66 28 LEU D N 1
ATOM 8032 C CA . LEU D 1 28 ? 35.740 84.081 80.123 1.00 44.07 28 LEU D CA 1
ATOM 8033 C C . LEU D 1 28 ? 34.740 84.610 81.155 1.00 46.16 28 LEU D C 1
ATOM 8034 O O . LEU D 1 28 ? 33.543 84.651 80.886 1.00 48.63 28 LEU D O 1
ATOM 8039 N N . ALA D 1 29 ? 35.221 85.036 82.322 1.00 45.93 29 ALA D N 1
ATOM 8040 C CA . ALA D 1 29 ? 34.323 85.546 83.346 1.00 46.14 29 ALA D CA 1
ATOM 8041 C C . ALA D 1 29 ? 33.641 86.831 82.882 1.00 47.24 29 ALA D C 1
ATOM 8042 O O . ALA D 1 29 ? 32.457 87.042 83.120 1.00 46.76 29 ALA D O 1
ATOM 8044 N N . ASP D 1 30 ? 34.393 87.692 82.215 1.00 50.09 30 ASP D N 1
ATOM 8045 C CA . ASP D 1 30 ? 33.853 88.958 81.716 1.00 52.42 30 ASP D CA 1
ATOM 8046 C C . ASP D 1 30 ? 32.675 88.727 80.796 1.00 51.71 30 ASP D C 1
ATOM 8047 O O . ASP D 1 30 ? 31.794 89.579 80.691 1.00 52.04 30 ASP D O 1
ATOM 8052 N N . LEU D 1 31 ? 32.674 87.572 80.135 1.00 51.51 31 LEU D N 1
ATOM 8053 C CA . LEU D 1 31 ? 31.620 87.216 79.187 1.00 52.25 31 LEU D CA 1
ATOM 8054 C C . LEU D 1 31 ? 30.506 86.340 79.769 1.00 53.14 31 LEU D C 1
ATOM 8055 O O . LEU D 1 31 ? 29.699 85.777 79.028 1.00 53.18 31 LEU D O 1
ATOM 8060 N N . GLY D 1 32 ? 30.459 86.228 81.097 1.00 54.34 32 GLY D N 1
ATOM 8061 C CA . GLY D 1 32 ? 29.405 85.448 81.738 1.00 53.64 32 GLY D CA 1
ATOM 8062 C C . GLY D 1 32 ? 29.731 84.057 82.266 1.00 53.65 32 GLY D C 1
ATOM 8063 O O . GLY D 1 32 ? 28.963 83.495 83.053 1.00 54.22 32 GLY D O 1
ATOM 8064 N N . ALA D 1 33 ? 30.859 83.493 81.848 1.00 52.55 33 ALA D N 1
ATOM 8065 C CA . ALA D 1 33 ? 31.241 82.160 82.287 1.00 52.37 33 ALA D CA 1
ATOM 8066 C C . ALA D 1 33 ? 31.462 82.078 83.783 1.00 52.73 33 ALA D C 1
ATOM 8067 O O . ALA D 1 33 ? 31.792 83.069 84.434 1.00 52.55 33 ALA D O 1
ATOM 8069 N N . ASP D 1 34 ? 31.272 80.878 84.320 1.00 53.14 34 ASP D N 1
ATOM 8070 C CA . ASP D 1 34 ? 31.466 80.620 85.740 1.00 53.15 34 ASP D CA 1
ATOM 8071 C C . ASP D 1 34 ? 32.885 80.080 85.833 1.00 52.35 34 ASP D C 1
ATOM 8072 O O . ASP D 1 34 ? 33.131 78.889 85.643 1.00 50.54 34 ASP D O 1
ATOM 8077 N N . VAL D 1 35 ? 33.823 80.980 86.099 1.00 52.69 35 VAL D N 1
ATOM 8078 C CA . VAL D 1 35 ? 35.223 80.607 86.194 1.00 51.78 35 VAL D CA 1
ATOM 8079 C C . VAL D 1 35 ? 35.625 80.403 87.645 1.00 52.13 35 VAL D C 1
ATOM 8080 O O . VAL D 1 35 ? 35.289 81.213 88.513 1.00 52.21 35 VAL D O 1
ATOM 8084 N N . VAL D 1 36 ? 36.347 79.311 87.890 1.00 51.67 36 VAL D N 1
ATOM 8085 C CA . VAL D 1 36 ? 36.818 78.965 89.221 1.00 51.71 36 VAL D CA 1
ATOM 8086 C C . VAL D 1 36 ? 38.276 78.549 89.215 1.00 53.49 36 VAL D C 1
ATOM 8087 O O . VAL D 1 36 ? 38.644 77.536 88.610 1.00 52.23 36 VAL D O 1
ATOM 8091 N N . ARG D 1 37 ? 39.096 79.336 89.904 1.00 55.58 37 ARG D N 1
ATOM 8092 C CA . ARG D 1 37 ? 40.529 79.077 90.009 1.00 57.79 37 ARG D CA 1
ATOM 8093 C C . ARG D 1 37 ? 40.811 77.994 91.038 1.00 59.71 37 ARG D C 1
ATOM 8094 O O . ARG D 1 37 ? 40.182 77.946 92.092 1.00 60.70 37 ARG D O 1
ATOM 8102 N N . VAL D 1 38 ? 41.771 77.135 90.735 1.00 61.46 38 VAL D N 1
ATOM 8103 C CA . VAL D 1 38 ? 42.134 76.062 91.640 1.00 64.34 38 VAL D CA 1
ATOM 8104 C C . VAL D 1 38 ? 43.624 76.123 91.887 1.00 67.31 38 VAL D C 1
ATOM 8105 O O . VAL D 1 38 ? 44.423 75.907 90.973 1.00 66.61 38 VAL D O 1
ATOM 8109 N N . ARG D 1 39 ? 43.996 76.406 93.132 1.00 71.69 39 ARG D N 1
ATOM 8110 C CA . ARG D 1 39 ? 45.404 76.535 93.499 1.00 75.35 39 ARG D CA 1
ATOM 8111 C C . ARG D 1 39 ? 45.708 76.257 94.964 1.00 76.85 39 ARG D C 1
ATOM 8112 O O . ARG D 1 39 ? 44.862 76.449 95.835 1.00 76.94 39 ARG D O 1
ATOM 8120 N N . ARG D 1 40 ? 46.933 75.816 95.224 1.00 79.09 40 ARG D N 1
ATOM 8121 C CA . ARG D 1 40 ? 47.366 75.541 96.580 1.00 81.22 40 ARG D CA 1
ATOM 8122 C C . ARG D 1 40 ? 47.214 76.824 97.385 1.00 81.76 40 ARG D C 1
ATOM 8123 O O . ARG D 1 40 ? 47.266 77.931 96.840 1.00 81.80 40 ARG D O 1
ATOM 8131 N N . PRO D 1 41 ? 47.022 76.688 98.701 1.00 82.17 41 PRO D N 1
ATOM 8132 C CA . PRO D 1 41 ? 46.849 77.796 99.647 1.00 82.31 41 PRO D CA 1
ATOM 8133 C C . PRO D 1 41 ? 48.098 78.650 99.892 1.00 82.04 41 PRO D C 1
ATOM 8134 O O . PRO D 1 41 ? 48.012 79.871 100.027 1.00 81.65 41 PRO D O 1
ATOM 8138 N N . GLY D 1 42 ? 49.256 78.006 99.950 1.00 82.10 42 GLY D N 1
ATOM 8139 C CA . GLY D 1 42 ? 50.486 78.737 100.188 1.00 82.60 42 GLY D CA 1
ATOM 8140 C C . GLY D 1 42 ? 50.929 79.588 99.015 1.00 82.62 42 GLY D C 1
ATOM 8141 O O . GLY D 1 42 ? 52.081 80.025 98.960 1.00 82.55 42 GLY D O 1
ATOM 8142 N N . GLY D 1 43 ? 50.009 79.823 98.081 1.00 82.49 43 GLY D N 1
ATOM 8143 C CA . GLY D 1 43 ? 50.315 80.619 96.907 1.00 82.11 43 GLY D CA 1
ATOM 8144 C C . GLY D 1 43 ? 51.163 81.839 97.209 1.00 82.01 43 GLY D C 1
ATOM 8145 O O . GLY D 1 43 ? 50.899 82.579 98.162 1.00 82.30 43 GLY D O 1
ATOM 8146 N N . LEU D 1 44 ? 52.190 82.049 96.395 1.00 81.28 44 LEU D N 1
ATOM 8147 C CA . LEU D 1 44 ? 53.088 83.187 96.568 1.00 79.84 44 LEU D CA 1
ATOM 8148 C C . LEU D 1 44 ? 52.834 84.182 95.440 1.00 77.87 44 LEU D C 1
ATOM 8149 O O . LEU D 1 44 ? 53.738 84.892 95.005 1.00 78.44 44 LEU D O 1
ATOM 8154 N N . THR D 1 45 ? 51.591 84.226 94.974 1.00 75.31 45 THR D N 1
ATOM 8155 C CA . THR D 1 45 ? 51.213 85.116 93.885 1.00 72.79 45 THR D CA 1
ATOM 8156 C C . THR D 1 45 ? 51.442 86.588 94.192 1.00 70.81 45 THR D C 1
ATOM 8157 O O . THR D 1 45 ? 51.353 87.021 95.342 1.00 70.37 45 THR D O 1
ATOM 8161 N N . MET D 1 46 ? 51.744 87.344 93.140 1.00 68.26 46 MET D N 1
ATOM 8162 C CA . MET D 1 46 ? 51.975 88.779 93.234 1.00 65.57 46 MET D CA 1
ATOM 8163 C C . MET D 1 46 ? 51.259 89.445 92.071 1.00 63.15 46 MET D C 1
ATOM 8164 O O . MET D 1 46 ? 51.570 89.171 90.913 1.00 63.88 46 MET D O 1
ATOM 8169 N N . PRO D 1 47 ? 50.319 90.356 92.359 1.00 59.57 47 PRO D N 1
ATOM 8170 C CA . PRO D 1 47 ? 49.890 90.781 93.686 1.00 56.72 47 PRO D CA 1
ATOM 8171 C C . PRO D 1 47 ? 48.868 89.829 94.275 1.00 54.85 47 PRO D C 1
ATOM 8172 O O . PRO D 1 47 ? 48.560 88.785 93.704 1.00 54.29 47 PRO D O 1
ATOM 8176 N N . SER D 1 48 ? 48.343 90.209 95.428 1.00 52.69 48 SER D N 1
ATOM 8177 C CA . SER D 1 48 ? 47.340 89.420 96.095 1.00 50.87 48 SER D CA 1
ATOM 8178 C C . SER D 1 48 ? 46.181 89.230 95.109 1.00 50.52 48 SER D C 1
ATOM 8179 O O . SER D 1 48 ? 45.714 90.184 94.486 1.00 50.17 48 SER D O 1
ATOM 8182 N N . GLU D 1 49 ? 45.727 87.995 94.962 1.00 49.61 49 GLU D N 1
ATOM 8183 C CA . GLU D 1 49 ? 44.635 87.699 94.052 1.00 48.84 49 GLU D CA 1
ATOM 8184 C C . GLU D 1 49 ? 43.493 88.693 94.185 1.00 48.13 49 GLU D C 1
ATOM 8185 O O . GLU D 1 49 ? 42.918 89.131 93.190 1.00 48.58 49 GLU D O 1
ATOM 8191 N N . ASP D 1 50 ? 43.154 89.058 95.413 1.00 47.47 50 ASP D N 1
ATOM 8192 C CA . ASP D 1 50 ? 42.058 89.993 95.608 1.00 47.84 50 ASP D CA 1
ATOM 8193 C C . ASP D 1 50 ? 42.363 91.372 95.047 1.00 46.84 50 ASP D C 1
ATOM 8194 O O . ASP D 1 50 ? 41.538 92.280 95.141 1.00 46.36 50 ASP D O 1
ATOM 8199 N N . ARG D 1 51 ? 43.538 91.524 94.447 1.00 46.14 51 ARG D N 1
ATOM 8200 C CA . ARG D 1 51 ? 43.919 92.807 93.868 1.00 45.61 51 ARG D CA 1
ATOM 8201 C C . ARG D 1 51 ? 44.381 92.661 92.422 1.00 44.00 51 ARG D C 1
ATOM 8202 O O . ARG D 1 51 ? 44.942 93.596 91.843 1.00 43.13 51 ARG D O 1
ATOM 8210 N N . ASP D 1 52 ? 44.098 91.492 91.843 1.00 43.05 52 ASP D N 1
ATOM 8211 C CA . ASP D 1 52 ? 44.478 91.173 90.461 1.00 42.16 52 ASP D CA 1
ATOM 8212 C C . ASP D 1 52 ? 43.325 91.198 89.432 1.00 39.83 52 ASP D C 1
ATOM 8213 O O . ASP D 1 52 ? 42.546 90.252 89.315 1.00 37.83 52 ASP D O 1
ATOM 8218 N N . LEU D 1 53 ? 43.249 92.291 88.680 1.00 37.59 53 LEU D N 1
ATOM 8219 C CA . LEU D 1 53 ? 42.232 92.469 87.660 1.00 36.60 53 LEU D CA 1
ATOM 8220 C C . LEU D 1 53 ? 42.016 91.263 86.751 1.00 36.93 53 LEU D C 1
ATOM 8221 O O . LEU D 1 53 ? 40.975 91.164 86.099 1.00 36.48 53 LEU D O 1
ATOM 8226 N N . LEU D 1 54 ? 42.987 90.353 86.688 1.00 36.46 54 LEU D N 1
ATOM 8227 C CA . LEU D 1 54 ? 42.851 89.178 85.829 1.00 34.72 54 LEU D CA 1
ATOM 8228 C C . LEU D 1 54 ? 42.031 88.113 86.545 1.00 35.82 54 LEU D C 1
ATOM 8229 O O . LEU D 1 54 ? 41.787 87.025 86.016 1.00 37.28 54 LEU D O 1
ATOM 8234 N N . HIS D 1 55 ? 41.590 88.420 87.753 1.00 35.57 55 HIS D N 1
ATOM 8235 C CA . HIS D 1 55 ? 40.818 87.440 88.468 1.00 36.02 55 HIS D CA 1
ATOM 8236 C C . HIS D 1 55 ? 39.415 87.911 88.777 1.00 37.04 55 HIS D C 1
ATOM 8237 O O . HIS D 1 55 ? 38.612 87.173 89.343 1.00 36.97 55 HIS D O 1
ATOM 8244 N N . ARG D 1 56 ? 39.103 89.134 88.371 1.00 38.56 56 ARG D N 1
ATOM 8245 C CA . ARG D 1 56 ? 37.778 89.685 88.619 1.00 40.70 56 ARG D CA 1
ATOM 8246 C C . ARG D 1 56 ? 36.653 88.766 88.086 1.00 43.02 56 ARG D C 1
ATOM 8247 O O . ARG D 1 56 ? 36.755 88.198 86.988 1.00 43.84 56 ARG D O 1
ATOM 8255 N N . GLY D 1 57 ? 35.591 88.612 88.880 1.00 45.10 57 GLY D N 1
ATOM 8256 C CA . GLY D 1 57 ? 34.455 87.787 88.483 1.00 45.57 57 GLY D CA 1
ATOM 8257 C C . GLY D 1 57 ? 34.663 86.294 88.644 1.00 46.62 57 GLY D C 1
ATOM 8258 O O . GLY D 1 57 ? 33.755 85.503 88.398 1.00 47.39 57 GLY D O 1
ATOM 8259 N N . LYS D 1 58 ? 35.862 85.906 89.063 1.00 47.70 58 LYS D N 1
ATOM 8260 C CA . LYS D 1 58 ? 36.199 84.500 89.265 1.00 48.38 58 LYS D CA 1
ATOM 8261 C C . LYS D 1 58 ? 36.101 84.156 90.746 1.00 49.46 58 LYS D C 1
ATOM 8262 O O . LYS D 1 58 ? 35.848 85.028 91.583 1.00 48.99 58 LYS D O 1
ATOM 8268 N N . ARG D 1 59 ? 36.285 82.877 91.054 1.00 51.50 59 ARG D N 1
ATOM 8269 C CA . ARG D 1 59 ? 36.256 82.393 92.429 1.00 53.83 59 ARG D CA 1
ATOM 8270 C C . ARG D 1 59 ? 37.468 81.512 92.682 1.00 55.64 59 ARG D C 1
ATOM 8271 O O . ARG D 1 59 ? 37.726 80.547 91.951 1.00 55.23 59 ARG D O 1
ATOM 8279 N N . ILE D 1 60 ? 38.209 81.859 93.725 1.00 57.07 60 ILE D N 1
ATOM 8280 C CA . ILE D 1 60 ? 39.394 81.120 94.098 1.00 58.62 60 ILE D CA 1
ATOM 8281 C C . ILE D 1 60 ? 38.994 79.941 94.967 1.00 59.55 60 ILE D C 1
ATOM 8282 O O . ILE D 1 60 ? 37.997 80.007 95.679 1.00 60.10 60 ILE D O 1
ATOM 8287 N N . VAL D 1 61 ? 39.766 78.863 94.901 1.00 60.60 61 VAL D N 1
ATOM 8288 C CA . VAL D 1 61 ? 39.483 77.675 95.690 1.00 62.13 61 VAL D CA 1
ATOM 8289 C C . VAL D 1 61 ? 40.756 76.971 96.083 1.00 63.98 61 VAL D C 1
ATOM 8290 O O . VAL D 1 61 ? 41.523 76.547 95.227 1.00 65.18 61 VAL D O 1
ATOM 8294 N N . ASP D 1 62 ? 40.978 76.838 97.382 1.00 65.91 62 ASP D N 1
ATOM 8295 C CA . ASP D 1 62 ? 42.168 76.158 97.861 1.00 67.69 62 ASP D CA 1
ATOM 8296 C C . ASP D 1 62 ? 42.039 74.675 97.510 1.00 68.19 62 ASP D C 1
ATOM 8297 O O . ASP D 1 62 ? 40.991 74.075 97.741 1.00 67.69 62 ASP D O 1
ATOM 8302 N N . LEU D 1 63 ? 43.092 74.090 96.940 1.00 69.38 63 LEU D N 1
ATOM 8303 C CA . LEU D 1 63 ? 43.065 72.678 96.572 1.00 71.08 63 LEU D CA 1
ATOM 8304 C C . LEU D 1 63 ? 44.385 72.172 96.019 1.00 72.36 63 LEU D C 1
ATOM 8305 O O . LEU D 1 63 ? 44.593 72.143 94.809 1.00 72.99 63 LEU D O 1
ATOM 8310 N N . ASP D 1 64 ? 45.276 71.766 96.909 1.00 73.96 64 ASP D N 1
ATOM 8311 C CA . ASP D 1 64 ? 46.560 71.233 96.491 1.00 75.81 64 ASP D CA 1
ATOM 8312 C C . ASP D 1 64 ? 46.309 69.956 95.682 1.00 75.93 64 ASP D C 1
ATOM 8313 O O . ASP D 1 64 ? 45.441 69.155 96.030 1.00 76.44 64 ASP D O 1
ATOM 8318 N N . VAL D 1 65 ? 47.065 69.773 94.603 1.00 75.45 65 VAL D N 1
ATOM 8319 C CA . VAL D 1 65 ? 46.899 68.604 93.746 1.00 74.29 65 VAL D CA 1
ATOM 8320 C C . VAL D 1 65 ? 48.148 67.726 93.756 1.00 74.36 65 VAL D C 1
ATOM 8321 O O . VAL D 1 65 ? 48.334 66.904 94.651 1.00 74.61 65 VAL D O 1
ATOM 8325 N N . PRO D 1 69 ? 46.415 64.962 96.216 1.00 82.24 69 PRO D N 1
ATOM 8326 C CA . PRO D 1 69 ? 44.967 65.136 96.368 1.00 82.35 69 PRO D CA 1
ATOM 8327 C C . PRO D 1 69 ? 44.283 65.270 95.010 1.00 83.24 69 PRO D C 1
ATOM 8328 O O . PRO D 1 69 ? 44.006 66.377 94.563 1.00 83.70 69 PRO D O 1
ATOM 8332 N N . GLN D 1 70 ? 44.006 64.141 94.362 1.00 84.59 70 GLN D N 1
ATOM 8333 C CA . GLN D 1 70 ? 43.382 64.136 93.035 1.00 85.80 70 GLN D CA 1
ATOM 8334 C C . GLN D 1 70 ? 41.864 64.300 93.067 1.00 85.76 70 GLN D C 1
ATOM 8335 O O . GLN D 1 70 ? 41.186 64.120 92.055 1.00 86.21 70 GLN D O 1
ATOM 8341 N N . ALA D 1 71 ? 41.326 64.633 94.229 1.00 85.56 71 ALA D N 1
ATOM 8342 C CA . ALA D 1 71 ? 39.888 64.795 94.365 1.00 85.53 71 ALA D CA 1
ATOM 8343 C C . ALA D 1 71 ? 39.298 65.846 93.423 1.00 86.00 71 ALA D C 1
ATOM 8344 O O . ALA D 1 71 ? 38.106 66.139 93.502 1.00 85.87 71 ALA D O 1
ATOM 8346 N N . MET D 1 72 ? 40.118 66.414 92.537 1.00 86.11 72 MET D N 1
ATOM 8347 C CA . MET D 1 72 ? 39.636 67.438 91.609 1.00 86.23 72 MET D CA 1
ATOM 8348 C C . MET D 1 72 ? 39.001 66.853 90.349 1.00 85.77 72 MET D C 1
ATOM 8349 O O . MET D 1 72 ? 38.224 67.525 89.659 1.00 84.94 72 MET D O 1
ATOM 8354 N N . LEU D 1 73 ? 39.341 65.603 90.047 1.00 85.57 73 LEU D N 1
ATOM 8355 C CA . LEU D 1 73 ? 38.782 64.909 88.887 1.00 85.13 73 LEU D CA 1
ATOM 8356 C C . LEU D 1 73 ? 37.269 64.915 89.058 1.00 84.84 73 LEU D C 1
ATOM 8357 O O . LEU D 1 73 ? 36.511 64.920 88.084 1.00 84.33 73 LEU D O 1
ATOM 8362 N N . GLU D 1 74 ? 36.855 64.918 90.322 1.00 84.64 74 GLU D N 1
ATOM 8363 C CA . GLU D 1 74 ? 35.450 64.920 90.704 1.00 84.23 74 GLU D CA 1
ATOM 8364 C C . GLU D 1 74 ? 34.833 66.274 90.393 1.00 82.53 74 GLU D C 1
ATOM 8365 O O . GLU D 1 74 ? 33.618 66.404 90.283 1.00 82.06 74 GLU D O 1
ATOM 8371 N N . LEU D 1 75 ? 35.687 67.280 90.248 1.00 81.17 75 LEU D N 1
ATOM 8372 C CA . LEU D 1 75 ? 35.243 68.636 89.962 1.00 79.68 75 LEU D CA 1
ATOM 8373 C C . LEU D 1 75 ? 35.096 68.834 88.459 1.00 79.07 75 LEU D C 1
ATOM 8374 O O . LEU D 1 75 ? 34.087 69.360 87.971 1.00 78.24 75 LEU D O 1
ATOM 8379 N N . ALA D 1 76 ? 36.115 68.406 87.725 1.00 78.28 76 ALA D N 1
ATOM 8380 C CA . ALA D 1 76 ? 36.110 68.534 86.278 1.00 78.05 76 ALA D CA 1
ATOM 8381 C C . ALA D 1 76 ? 34.846 67.932 85.687 1.00 77.89 76 ALA D C 1
ATOM 8382 O O . ALA D 1 76 ? 34.176 68.551 84.859 1.00 77.21 76 ALA D O 1
ATOM 8384 N N . ALA D 1 77 ? 34.529 66.719 86.125 1.00 77.62 77 ALA D N 1
ATOM 8385 C CA . ALA D 1 77 ? 33.360 66.004 85.635 1.00 77.22 77 ALA D CA 1
ATOM 8386 C C . ALA D 1 77 ? 32.081 66.831 85.644 1.00 76.69 77 ALA D C 1
ATOM 8387 O O . ALA D 1 77 ? 31.129 66.521 84.925 1.00 76.01 77 ALA D O 1
ATOM 8389 N N . LYS D 1 78 ? 32.052 67.883 86.453 1.00 76.65 78 LYS D N 1
ATOM 8390 C CA . LYS D 1 78 ? 30.863 68.723 86.533 1.00 77.20 78 LYS D CA 1
ATOM 8391 C C . LYS D 1 78 ? 31.053 69.991 85.718 1.00 76.20 78 LYS D C 1
ATOM 8392 O O . LYS D 1 78 ? 30.091 70.703 85.418 1.00 75.63 78 LYS D O 1
ATOM 8398 N N . ALA D 1 79 ? 32.303 70.259 85.355 1.00 75.35 79 ALA D N 1
ATOM 8399 C CA . ALA D 1 79 ? 32.644 71.455 84.590 1.00 73.95 79 ALA D CA 1
ATOM 8400 C C . ALA D 1 79 ? 32.696 71.245 83.079 1.00 72.18 79 ALA D C 1
ATOM 8401 O O . ALA D 1 79 ? 32.847 70.123 82.598 1.00 72.18 79 ALA D O 1
ATOM 8403 N N . ASP D 1 80 ? 32.581 72.347 82.344 1.00 70.06 80 ASP D N 1
ATOM 8404 C CA . ASP D 1 80 ? 32.618 72.325 80.888 1.00 67.69 80 ASP D CA 1
ATOM 8405 C C . ASP D 1 80 ? 34.033 72.486 80.353 1.00 65.87 80 ASP D C 1
ATOM 8406 O O . ASP D 1 80 ? 34.420 71.835 79.384 1.00 64.73 80 ASP D O 1
ATOM 8411 N N . VAL D 1 81 ? 34.807 73.354 80.993 1.00 64.35 81 VAL D N 1
ATOM 8412 C CA . VAL D 1 81 ? 36.165 73.608 80.551 1.00 61.74 81 VAL D CA 1
ATOM 8413 C C . VAL D 1 81 ? 37.204 73.518 81.667 1.00 60.48 81 VAL D C 1
ATOM 8414 O O . VAL D 1 81 ? 36.933 73.838 82.827 1.00 60.05 81 VAL D O 1
ATOM 8418 N N . LEU D 1 82 ? 38.397 73.067 81.295 1.00 59.01 82 LEU D N 1
ATOM 8419 C CA . LEU D 1 82 ? 39.520 72.956 82.217 1.00 57.52 82 LEU D CA 1
ATOM 8420 C C . LEU D 1 82 ? 40.670 73.707 81.559 1.00 57.50 82 LEU D C 1
ATOM 8421 O O . LEU D 1 82 ? 41.215 73.253 80.564 1.00 58.69 82 LEU D O 1
ATOM 8426 N N . LEU D 1 83 ? 41.045 74.849 82.108 1.00 56.77 83 LEU D N 1
ATOM 8427 C CA . LEU D 1 83 ? 42.107 75.637 81.520 1.00 55.71 83 LEU D CA 1
ATOM 8428 C C . LEU D 1 83 ? 43.486 75.298 82.068 1.00 55.96 83 LEU D C 1
ATOM 8429 O O . LEU D 1 83 ? 43.954 75.952 82.990 1.00 56.62 83 LEU D O 1
ATOM 8434 N N . ASP D 1 84 ? 44.142 74.288 81.507 1.00 56.93 84 ASP D N 1
ATOM 8435 C CA . ASP D 1 84 ? 45.482 73.913 81.970 1.00 59.19 84 ASP D CA 1
ATOM 8436 C C . ASP D 1 84 ? 46.509 74.991 81.604 1.00 59.50 84 ASP D C 1
ATOM 8437 O O . ASP D 1 84 ? 46.614 75.389 80.443 1.00 58.97 84 ASP D O 1
ATOM 8442 N N . CYS D 1 85 ? 47.264 75.456 82.599 1.00 59.63 85 CYS D N 1
ATOM 8443 C CA . CYS D 1 85 ? 48.267 76.489 82.382 1.00 59.21 85 CYS D CA 1
ATOM 8444 C C . CYS D 1 85 ? 49.631 76.078 82.895 1.00 59.83 85 CYS D C 1
ATOM 8445 O O . CYS D 1 85 ? 50.507 76.921 83.035 1.00 60.81 85 CYS D O 1
ATOM 8448 N N . PHE D 1 86 ? 49.812 74.796 83.196 1.00 61.14 86 PHE D N 1
ATOM 8449 C CA . PHE D 1 86 ? 51.101 74.304 83.692 1.00 63.17 86 PHE D CA 1
ATOM 8450 C C . PHE D 1 86 ? 51.933 73.811 82.519 1.00 65.21 86 PHE D C 1
ATOM 8451 O O . PHE D 1 86 ? 51.429 73.699 81.398 1.00 65.56 86 PHE D O 1
ATOM 8459 N N . ARG D 1 87 ? 53.204 73.511 82.776 1.00 66.95 87 ARG D N 1
ATOM 8460 C CA . ARG D 1 87 ? 54.081 72.987 81.730 1.00 68.97 87 ARG D CA 1
ATOM 8461 C C . ARG D 1 87 ? 53.430 71.718 81.152 1.00 70.78 87 ARG D C 1
ATOM 8462 O O . ARG D 1 87 ? 52.550 71.111 81.778 1.00 70.33 87 ARG D O 1
ATOM 8470 N N . PRO D 1 88 ? 53.843 71.307 79.942 1.00 72.76 88 PRO D N 1
ATOM 8471 C CA . PRO D 1 88 ? 53.250 70.101 79.363 1.00 74.24 88 PRO D CA 1
ATOM 8472 C C . PRO D 1 88 ? 53.664 68.911 80.215 1.00 76.41 88 PRO D C 1
ATOM 8473 O O . PRO D 1 88 ? 54.812 68.836 80.682 1.00 76.39 88 PRO D O 1
ATOM 8477 N N . GLY D 1 89 ? 52.730 67.988 80.430 1.00 78.17 89 GLY D N 1
ATOM 8478 C CA . GLY D 1 89 ? 53.027 66.809 81.232 1.00 79.45 89 GLY D CA 1
ATOM 8479 C C . GLY D 1 89 ? 52.638 66.941 82.696 1.00 79.85 89 GLY D C 1
ATOM 8480 O O . GLY D 1 89 ? 51.891 66.108 83.211 1.00 80.11 89 GLY D O 1
ATOM 8481 N N . THR D 1 90 ? 53.137 67.984 83.363 1.00 79.56 90 THR D N 1
ATOM 8482 C CA . THR D 1 90 ? 52.846 68.214 84.779 1.00 79.52 90 THR D CA 1
ATOM 8483 C C . THR D 1 90 ? 51.372 68.038 85.125 1.00 79.89 90 THR D C 1
ATOM 8484 O O . THR D 1 90 ? 51.035 67.498 86.176 1.00 80.11 90 THR D O 1
ATOM 8488 N N . CYS D 1 91 ? 50.494 68.502 84.246 1.00 79.97 91 CYS D N 1
ATOM 8489 C CA . CYS D 1 91 ? 49.073 68.379 84.499 1.00 79.84 91 CYS D CA 1
ATOM 8490 C C . CYS D 1 91 ? 48.689 66.899 84.540 1.00 80.55 91 CYS D C 1
ATOM 8491 O O . CYS D 1 91 ? 47.908 66.478 85.391 1.00 79.82 91 CYS D O 1
ATOM 8494 N N . GLU D 1 92 ? 49.251 66.108 83.631 1.00 82.24 92 GLU D N 1
ATOM 8495 C CA . GLU D 1 92 ? 48.958 64.677 83.590 1.00 84.29 92 GLU D CA 1
ATOM 8496 C C . GLU D 1 92 ? 49.879 63.864 84.489 1.00 84.66 92 GLU D C 1
ATOM 8497 O O . GLU D 1 92 ? 49.737 62.646 84.594 1.00 84.55 92 GLU D O 1
ATOM 8503 N N . ARG D 1 93 ? 50.828 64.537 85.127 1.00 85.34 93 ARG D N 1
ATOM 8504 C CA . ARG D 1 93 ? 51.760 63.864 86.030 1.00 86.38 93 ARG D CA 1
ATOM 8505 C C . ARG D 1 93 ? 51.000 63.654 87.342 1.00 85.57 93 ARG D C 1
ATOM 8506 O O . ARG D 1 93 ? 51.346 62.796 88.164 1.00 85.08 93 ARG D O 1
ATOM 8514 N N . LEU D 1 94 ? 49.955 64.460 87.514 1.00 84.35 94 LEU D N 1
ATOM 8515 C CA . LEU D 1 94 ? 49.085 64.396 88.677 1.00 82.52 94 LEU D CA 1
ATOM 8516 C C . LEU D 1 94 ? 47.857 63.628 88.223 1.00 82.28 94 LEU D C 1
ATOM 8517 O O . LEU D 1 94 ? 47.778 63.184 87.078 1.00 81.34 94 LEU D O 1
ATOM 8522 N N . GLY D 1 95 ? 46.889 63.488 89.115 1.00 82.83 95 GLY D N 1
ATOM 8523 C CA . GLY D 1 95 ? 45.679 62.768 88.768 1.00 83.48 95 GLY D CA 1
ATOM 8524 C C . GLY D 1 95 ? 45.046 63.272 87.488 1.00 83.21 95 GLY D C 1
ATOM 8525 O O . GLY D 1 95 ? 44.707 62.494 86.604 1.00 82.21 95 GLY D O 1
ATOM 8526 N N . ILE D 1 96 ? 44.890 64.585 87.391 1.00 84.31 96 ILE D N 1
ATOM 8527 C CA . ILE D 1 96 ? 44.285 65.193 86.219 1.00 85.82 96 ILE D CA 1
ATOM 8528 C C . ILE D 1 96 ? 45.087 64.937 84.946 1.00 86.54 96 ILE D C 1
ATOM 8529 O O . ILE D 1 96 ? 46.275 64.614 84.999 1.00 87.01 96 ILE D O 1
ATOM 8534 N N . GLY D 1 97 ? 44.419 65.082 83.805 1.00 86.78 97 GLY D N 1
ATOM 8535 C CA . GLY D 1 97 ? 45.046 64.856 82.514 1.00 86.59 97 GLY D CA 1
ATOM 8536 C C . GLY D 1 97 ? 43.964 64.651 81.467 1.00 87.12 97 GLY D C 1
ATOM 8537 O O . GLY D 1 97 ? 42.845 64.271 81.818 1.00 87.07 97 GLY D O 1
ATOM 8538 N N . PRO D 1 98 ? 44.258 64.892 80.176 1.00 87.33 98 PRO D N 1
ATOM 8539 C CA . PRO D 1 98 ? 43.282 64.728 79.090 1.00 87.35 98 PRO D CA 1
ATOM 8540 C C . PRO D 1 98 ? 42.577 63.380 79.131 1.00 87.67 98 PRO D C 1
ATOM 8541 O O . PRO D 1 98 ? 41.361 63.289 78.939 1.00 87.29 98 PRO D O 1
ATOM 8545 N N . ASP D 1 99 ? 43.357 62.334 79.382 1.00 88.23 99 ASP D N 1
ATOM 8546 C CA . ASP D 1 99 ? 42.830 60.976 79.445 1.00 88.71 99 ASP D CA 1
ATOM 8547 C C . ASP D 1 99 ? 41.850 60.819 80.603 1.00 88.68 99 ASP D C 1
ATOM 8548 O O . ASP D 1 99 ? 40.649 60.619 80.397 1.00 88.19 99 ASP D O 1
ATOM 8553 N N . ASP D 1 100 ? 42.383 60.913 81.818 1.00 88.79 100 ASP D N 1
ATOM 8554 C CA . ASP D 1 100 ? 41.599 60.781 83.043 1.00 89.12 100 ASP D CA 1
ATOM 8555 C C . ASP D 1 100 ? 40.307 61.609 83.032 1.00 89.39 100 ASP D C 1
ATOM 8556 O O . ASP D 1 100 ? 39.233 61.105 83.382 1.00 89.93 100 ASP D O 1
ATOM 8561 N N . CYS D 1 101 ? 40.410 62.876 82.639 1.00 88.81 101 CYS D N 1
ATOM 8562 C CA . CYS D 1 101 ? 39.241 63.743 82.585 1.00 87.64 101 CYS D CA 1
ATOM 8563 C C . CYS D 1 101 ? 38.239 63.217 81.566 1.00 87.09 101 CYS D C 1
ATOM 8564 O O . CYS D 1 101 ? 37.027 63.301 81.774 1.00 86.84 101 CYS D O 1
ATOM 8567 N N . ALA D 1 102 ? 38.750 62.672 80.467 1.00 86.63 102 ALA D N 1
ATOM 8568 C CA . ALA D 1 102 ? 37.897 62.133 79.415 1.00 86.43 102 ALA D CA 1
ATOM 8569 C C . ALA D 1 102 ? 36.919 61.125 80.005 1.00 86.38 102 ALA D C 1
ATOM 8570 O O . ALA D 1 102 ? 35.713 61.162 79.727 1.00 85.99 102 ALA D O 1
ATOM 8572 N N . SER D 1 103 ? 37.462 60.233 80.831 1.00 86.30 103 SER D N 1
ATOM 8573 C CA . SER D 1 103 ? 36.698 59.180 81.498 1.00 85.56 103 SER D CA 1
ATOM 8574 C C . SER D 1 103 ? 35.565 59.735 82.362 1.00 85.06 103 SER D C 1
ATOM 8575 O O . SER D 1 103 ? 34.409 59.335 82.236 1.00 84.28 103 SER D O 1
ATOM 8578 N N . VAL D 1 104 ? 35.909 60.666 83.240 1.00 84.56 104 VAL D N 1
ATOM 8579 C CA . VAL D 1 104 ? 34.937 61.268 84.131 1.00 84.70 104 VAL D CA 1
ATOM 8580 C C . VAL D 1 104 ? 33.962 62.213 83.422 1.00 84.36 104 VAL D C 1
ATOM 8581 O O . VAL D 1 104 ? 32.843 62.417 83.895 1.00 83.98 104 VAL D O 1
ATOM 8585 N N . ASN D 1 105 ? 34.387 62.796 82.302 1.00 84.20 105 ASN D N 1
ATOM 8586 C CA . ASN D 1 105 ? 33.533 63.708 81.534 1.00 84.41 105 ASN D CA 1
ATOM 8587 C C . ASN D 1 105 ? 34.007 63.900 80.089 1.00 84.34 105 ASN D C 1
ATOM 8588 O O . ASN D 1 105 ? 34.972 64.618 79.827 1.00 84.22 105 ASN D O 1
ATOM 8593 N N . PRO D 1 106 ? 33.323 63.257 79.129 1.00 84.26 106 PRO D N 1
ATOM 8594 C CA . PRO D 1 106 ? 33.678 63.365 77.709 1.00 83.17 106 PRO D CA 1
ATOM 8595 C C . PRO D 1 106 ? 33.185 64.680 77.093 1.00 81.69 106 PRO D C 1
ATOM 8596 O O . PRO D 1 106 ? 33.467 64.976 75.934 1.00 82.67 106 PRO D O 1
ATOM 8600 N N . ARG D 1 107 ? 32.442 65.459 77.875 1.00 78.88 107 ARG D N 1
ATOM 8601 C CA . ARG D 1 107 ? 31.897 66.737 77.422 1.00 75.75 107 ARG D CA 1
ATOM 8602 C C . ARG D 1 107 ? 32.898 67.853 77.702 1.00 73.51 107 ARG D C 1
ATOM 8603 O O . ARG D 1 107 ? 32.685 69.000 77.299 1.00 72.74 107 ARG D O 1
ATOM 8611 N N . LEU D 1 108 ? 33.975 67.501 78.407 1.00 70.66 108 LEU D N 1
ATOM 8612 C CA . LEU D 1 108 ? 35.021 68.444 78.816 1.00 67.37 108 LEU D CA 1
ATOM 8613 C C . LEU D 1 108 ? 35.913 69.000 77.713 1.00 65.47 108 LEU D C 1
ATOM 8614 O O . LEU D 1 108 ? 36.312 68.290 76.793 1.00 64.11 108 LEU D O 1
ATOM 8619 N N . ILE D 1 109 ? 36.221 70.288 77.838 1.00 63.93 109 ILE D N 1
ATOM 8620 C CA . ILE D 1 109 ? 37.082 70.986 76.902 1.00 62.30 109 ILE D CA 1
ATOM 8621 C C . ILE D 1 109 ? 38.405 71.213 77.636 1.00 61.50 109 ILE D C 1
ATOM 8622 O O . ILE D 1 109 ? 38.513 72.094 78.489 1.00 60.94 109 ILE D O 1
ATOM 8627 N N . PHE D 1 110 ? 39.402 70.400 77.304 1.00 61.05 110 PHE D N 1
ATOM 8628 C CA . PHE D 1 110 ? 40.722 70.484 77.921 1.00 59.83 110 PHE D CA 1
ATOM 8629 C C . PHE D 1 110 ? 41.631 71.449 77.160 1.00 59.50 110 PHE D C 1
ATOM 8630 O O . PHE D 1 110 ? 42.374 71.051 76.260 1.00 59.68 110 PHE D O 1
ATOM 8638 N N . ALA D 1 111 ? 41.569 72.720 77.539 1.00 58.66 111 ALA D N 1
ATOM 8639 C CA . ALA D 1 111 ? 42.370 73.767 76.913 1.00 57.34 111 ALA D CA 1
ATOM 8640 C C . ALA D 1 111 ? 43.761 73.810 77.536 1.00 55.94 111 ALA D C 1
ATOM 8641 O O . ALA D 1 111 ? 43.910 73.569 78.725 1.00 56.47 111 ALA D O 1
ATOM 8643 N N . ARG D 1 112 ? 44.777 74.126 76.740 1.00 55.55 112 ARG D N 1
ATOM 8644 C CA . ARG D 1 112 ? 46.143 74.175 77.256 1.00 54.75 112 ARG D CA 1
ATOM 8645 C C . ARG D 1 112 ? 46.969 75.292 76.610 1.00 54.14 112 ARG D C 1
ATOM 8646 O O . ARG D 1 112 ? 47.343 75.177 75.447 1.00 56.42 112 ARG D O 1
ATOM 8654 N N . ILE D 1 113 ? 47.266 76.354 77.358 1.00 51.97 113 ILE D N 1
ATOM 8655 C CA . ILE D 1 113 ? 48.054 77.458 76.825 1.00 50.21 113 ILE D CA 1
ATOM 8656 C C . ILE D 1 113 ? 49.516 77.278 77.147 1.00 49.54 113 ILE D C 1
ATOM 8657 O O . ILE D 1 113 ? 49.888 77.183 78.307 1.00 48.44 113 ILE D O 1
ATOM 8662 N N . THR D 1 114 ? 50.347 77.271 76.115 1.00 49.78 114 THR D N 1
ATOM 8663 C CA . THR D 1 114 ? 51.778 77.092 76.298 1.00 50.84 114 THR D CA 1
ATOM 8664 C C . THR D 1 114 ? 52.577 77.976 75.360 1.00 51.18 114 THR D C 1
ATOM 8665 O O . THR D 1 114 ? 52.113 78.322 74.276 1.00 52.23 114 THR D O 1
ATOM 8669 N N . GLY D 1 115 ? 53.793 78.320 75.769 1.00 50.54 115 GLY D N 1
ATOM 8670 C CA . GLY D 1 115 ? 54.643 79.125 74.919 1.00 49.71 115 GLY D CA 1
ATOM 8671 C C . GLY D 1 115 ? 55.179 78.288 73.777 1.00 50.74 115 GLY D C 1
ATOM 8672 O O . GLY D 1 115 ? 55.180 78.726 72.625 1.00 48.99 115 GLY D O 1
ATOM 8673 N N . TRP D 1 116 ? 55.620 77.071 74.100 1.00 52.89 116 TRP D N 1
ATOM 8674 C CA . TRP D 1 116 ? 56.171 76.138 73.107 1.00 53.31 116 TRP D CA 1
ATOM 8675 C C . TRP D 1 116 ? 55.187 75.058 72.626 1.00 53.46 116 TRP D C 1
ATOM 8676 O O . TRP D 1 116 ? 55.496 74.329 71.686 1.00 52.00 116 TRP D O 1
ATOM 8687 N N . GLY D 1 117 ? 54.021 74.957 73.270 1.00 54.43 117 GLY D N 1
ATOM 8688 C CA . GLY D 1 117 ? 53.029 73.963 72.882 1.00 55.10 117 GLY D CA 1
ATOM 8689 C C . GLY D 1 117 ? 53.292 72.628 73.553 1.00 56.24 117 GLY D C 1
ATOM 8690 O O . GLY D 1 117 ? 54.217 72.516 74.355 1.00 56.35 117 GLY D O 1
ATOM 8691 N N . GLN D 1 118 ? 52.507 71.605 73.227 1.00 57.33 118 GLN D N 1
ATOM 8692 C CA . GLN D 1 118 ? 52.708 70.296 73.860 1.00 59.22 118 GLN D CA 1
ATOM 8693 C C . GLN D 1 118 ? 53.876 69.474 73.290 1.00 60.08 118 GLN D C 1
ATOM 8694 O O . GLN D 1 118 ? 54.788 69.082 74.026 1.00 61.09 118 GLN D O 1
ATOM 8700 N N . ASP D 1 119 ? 53.839 69.213 71.984 1.00 61.00 119 ASP D N 1
ATOM 8701 C CA . ASP D 1 119 ? 54.886 68.445 71.301 1.00 60.92 119 ASP D CA 1
ATOM 8702 C C . ASP D 1 119 ? 56.082 69.326 70.961 1.00 59.88 119 ASP D C 1
ATOM 8703 O O . ASP D 1 119 ? 56.000 70.542 71.050 1.00 59.99 119 ASP D O 1
ATOM 8708 N N . GLY D 1 120 ? 57.190 68.715 70.562 1.00 58.67 120 GLY D N 1
ATOM 8709 C CA . GLY D 1 120 ? 58.346 69.503 70.189 1.00 57.43 120 GLY D CA 1
ATOM 8710 C C . GLY D 1 120 ? 59.485 69.423 71.169 1.00 57.13 120 GLY D C 1
ATOM 8711 O O . GLY D 1 120 ? 59.275 69.116 72.342 1.00 57.08 120 GLY D O 1
ATOM 8712 N N . PRO D 1 121 ? 60.715 69.691 70.709 1.00 57.00 121 PRO D N 1
ATOM 8713 C CA . PRO D 1 121 ? 61.890 69.643 71.576 1.00 57.97 121 PRO D CA 1
ATOM 8714 C C . PRO D 1 121 ? 61.832 70.707 72.654 1.00 59.03 121 PRO D C 1
ATOM 8715 O O . PRO D 1 121 ? 62.030 70.424 73.841 1.00 60.21 121 PRO D O 1
ATOM 8719 N N . LEU D 1 122 ? 61.541 71.933 72.243 1.00 58.49 122 LEU D N 1
ATOM 8720 C CA . LEU D 1 122 ? 61.455 73.026 73.190 1.00 58.04 122 LEU D CA 1
ATOM 8721 C C . LEU D 1 122 ? 60.321 72.893 74.217 1.00 57.76 122 LEU D C 1
ATOM 8722 O O . LEU D 1 122 ? 60.361 73.545 75.261 1.00 58.50 122 LEU D O 1
ATOM 8727 N N . ALA D 1 123 ? 59.339 72.036 73.936 1.00 57.03 123 ALA D N 1
ATOM 8728 C CA . ALA D 1 123 ? 58.170 71.840 74.811 1.00 57.87 123 ALA D CA 1
ATOM 8729 C C . ALA D 1 123 ? 58.440 71.782 76.308 1.00 58.10 123 ALA D C 1
ATOM 8730 O O . ALA D 1 123 ? 57.683 72.319 77.121 1.00 56.69 123 ALA D O 1
ATOM 8732 N N . SER D 1 124 ? 59.510 71.102 76.675 1.00 58.96 124 SER D N 1
ATOM 8733 C CA . SER D 1 124 ? 59.853 70.977 78.072 1.00 59.19 124 SER D CA 1
ATOM 8734 C C . SER D 1 124 ? 60.540 72.247 78.555 1.00 58.82 124 SER D C 1
ATOM 8735 O O . SER D 1 124 ? 60.429 72.611 79.720 1.00 60.66 124 SER D O 1
ATOM 8738 N N . THR D 1 125 ? 61.234 72.930 77.652 1.00 57.33 125 THR D N 1
ATOM 8739 C CA . THR D 1 125 ? 61.944 74.147 78.012 1.00 55.95 125 THR D CA 1
ATOM 8740 C C . THR D 1 125 ? 61.053 75.265 78.556 1.00 54.89 125 THR D C 1
ATOM 8741 O O . THR D 1 125 ? 59.902 75.421 78.153 1.00 53.72 125 THR D O 1
ATOM 8745 N N . ALA D 1 126 ? 61.610 76.026 79.497 1.00 54.30 126 ALA D N 1
ATOM 8746 C CA . ALA D 1 126 ? 60.918 77.136 80.139 1.00 53.42 126 ALA D CA 1
ATOM 8747 C C . ALA D 1 126 ? 61.160 78.410 79.360 1.00 53.00 126 ALA D C 1
ATOM 8748 O O . ALA D 1 126 ? 62.217 78.577 78.751 1.00 54.12 126 ALA D O 1
ATOM 8750 N N . GLY D 1 127 ? 60.191 79.317 79.385 1.00 51.17 127 GLY D N 1
ATOM 8751 C CA . GLY D 1 127 ? 60.373 80.561 78.663 1.00 50.39 127 GLY D CA 1
ATOM 8752 C C . GLY D 1 127 ? 59.257 81.561 78.871 1.00 49.66 127 GLY D C 1
ATOM 8753 O O . GLY D 1 127 ? 58.216 81.221 79.429 1.00 50.39 127 GLY D O 1
ATOM 8754 N N . HIS D 1 128 ? 59.490 82.798 78.435 1.00 47.68 128 HIS D N 1
ATOM 8755 C CA . HIS D 1 128 ? 58.510 83.866 78.541 1.00 46.07 128 HIS D CA 1
ATOM 8756 C C . HIS D 1 128 ? 58.232 84.533 77.204 1.00 45.99 128 HIS D C 1
ATOM 8757 O O . HIS D 1 128 ? 58.867 84.228 76.193 1.00 45.93 128 HIS D O 1
ATOM 8764 N N . ASP D 1 129 ? 57.287 85.470 77.220 1.00 45.92 129 ASP D N 1
ATOM 8765 C CA . ASP D 1 129 ? 56.886 86.194 76.023 1.00 43.41 129 ASP D CA 1
ATOM 8766 C C . ASP D 1 129 ? 58.087 86.572 75.163 1.00 41.75 129 ASP D C 1
ATOM 8767 O O . ASP D 1 129 ? 58.180 86.160 74.010 1.00 40.79 129 ASP D O 1
ATOM 8772 N N . ILE D 1 130 ? 59.023 87.330 75.712 1.00 40.24 130 ILE D N 1
ATOM 8773 C CA . ILE D 1 130 ? 60.170 87.710 74.914 1.00 39.50 130 ILE D CA 1
ATOM 8774 C C . ILE D 1 130 ? 60.820 86.503 74.243 1.00 38.25 130 ILE D C 1
ATOM 8775 O O . ILE D 1 130 ? 61.276 86.606 73.117 1.00 37.12 130 ILE D O 1
ATOM 8780 N N . ASN D 1 131 ? 60.850 85.359 74.914 1.00 38.29 131 ASN D N 1
ATOM 8781 C CA . ASN D 1 131 ? 61.470 84.186 74.312 1.00 39.93 131 ASN D CA 1
ATOM 8782 C C . ASN D 1 131 ? 60.686 83.621 73.143 1.00 40.87 131 ASN D C 1
ATOM 8783 O O . ASN D 1 131 ? 61.247 83.408 72.074 1.00 42.17 131 ASN D O 1
ATOM 8788 N N . TYR D 1 132 ? 59.397 83.366 73.345 1.00 40.81 132 TYR D N 1
ATOM 8789 C CA . TYR D 1 132 ? 58.558 82.801 72.293 1.00 42.55 132 TYR D CA 1
ATOM 8790 C C . TYR D 1 132 ? 58.610 83.651 71.021 1.00 42.96 132 TYR D C 1
ATOM 8791 O O . TYR D 1 132 ? 58.561 83.126 69.910 1.00 43.10 132 TYR D O 1
ATOM 8800 N N . LEU D 1 133 ? 58.708 84.963 71.188 1.00 42.75 133 LEU D N 1
ATOM 8801 C CA . LEU D 1 133 ? 58.775 85.862 70.051 1.00 44.22 133 LEU D CA 1
ATOM 8802 C C . LEU D 1 133 ? 60.099 85.714 69.293 1.00 46.28 133 LEU D C 1
ATOM 8803 O O . LEU D 1 133 ? 60.181 86.000 68.089 1.00 47.34 133 LEU D O 1
ATOM 8808 N N . SER D 1 134 ? 61.137 85.267 69.995 1.00 46.63 134 SER D N 1
ATOM 8809 C CA . SER D 1 134 ? 62.456 85.114 69.389 1.00 45.84 134 SER D CA 1
ATOM 8810 C C . SER D 1 134 ? 62.525 84.003 68.345 1.00 46.36 134 SER D C 1
ATOM 8811 O O . SER D 1 134 ? 63.350 84.064 67.433 1.00 46.77 134 SER D O 1
ATOM 8814 N N . GLN D 1 135 ? 61.657 83.002 68.472 1.00 45.54 135 GLN D N 1
ATOM 8815 C CA . GLN D 1 135 ? 61.646 81.872 67.550 1.00 45.55 135 GLN D CA 1
ATOM 8816 C C . GLN D 1 135 ? 60.798 82.084 66.307 1.00 44.81 135 GLN D C 1
ATOM 8817 O O . GLN D 1 135 ? 61.098 81.541 65.256 1.00 44.39 135 GLN D O 1
ATOM 8823 N N . THR D 1 136 ? 59.729 82.859 66.436 1.00 45.01 136 THR D N 1
ATOM 8824 C CA . THR D 1 136 ? 58.825 83.118 65.317 1.00 43.67 136 THR D CA 1
ATOM 8825 C C . THR D 1 136 ? 59.375 84.099 64.295 1.00 42.85 136 THR D C 1
ATOM 8826 O O . THR D 1 136 ? 58.913 84.142 63.162 1.00 41.86 136 THR D O 1
ATOM 8830 N N . GLY D 1 137 ? 60.340 84.911 64.697 1.00 41.73 137 GLY D N 1
ATOM 8831 C CA . GLY D 1 137 ? 60.896 85.854 63.751 1.00 40.84 137 GLY D CA 1
ATOM 8832 C C . GLY D 1 137 ? 60.234 87.212 63.818 1.00 40.46 137 GLY D C 1
ATOM 8833 O O . GLY D 1 137 ? 60.635 88.123 63.085 1.00 39.39 137 GLY D O 1
ATOM 8834 N N . ALA D 1 138 ? 59.229 87.338 64.691 1.00 39.22 138 ALA D N 1
ATOM 8835 C CA . ALA D 1 138 ? 58.504 88.591 64.889 1.00 36.68 138 ALA D CA 1
ATOM 8836 C C . ALA D 1 138 ? 59.340 89.559 65.726 1.00 36.48 138 ALA D C 1
ATOM 8837 O O . ALA D 1 138 ? 59.302 90.772 65.529 1.00 35.67 138 ALA D O 1
ATOM 8839 N N . LEU D 1 139 ? 60.107 89.028 66.663 1.00 36.47 139 LEU D N 1
ATOM 8840 C CA . LEU D 1 139 ? 60.927 89.893 67.494 1.00 36.97 139 LEU D CA 1
ATOM 8841 C C . LEU D 1 139 ? 62.077 90.511 66.688 1.00 37.45 139 LEU D C 1
ATOM 8842 O O . LEU D 1 139 ? 62.419 91.675 66.883 1.00 36.38 139 LEU D O 1
ATOM 8847 N N . ALA D 1 140 ? 62.664 89.737 65.774 1.00 38.47 140 ALA D N 1
ATOM 8848 C CA . ALA D 1 140 ? 63.782 90.223 64.958 1.00 37.32 140 ALA D CA 1
ATOM 8849 C C . ALA D 1 140 ? 63.354 91.328 63.999 1.00 37.53 140 ALA D C 1
ATOM 8850 O O . ALA D 1 140 ? 64.196 91.944 63.315 1.00 37.18 140 ALA D O 1
ATOM 8852 N N . ALA D 1 141 ? 62.047 91.581 63.951 1.00 36.31 141 ALA D N 1
ATOM 8853 C CA . ALA D 1 141 ? 61.506 92.619 63.079 1.00 36.06 141 ALA D CA 1
ATOM 8854 C C . ALA D 1 141 ? 61.101 93.843 63.870 1.00 36.00 141 ALA D C 1
ATOM 8855 O O . ALA D 1 141 ? 60.522 94.757 63.313 1.00 36.82 141 ALA D O 1
ATOM 8857 N N . PHE D 1 142 ? 61.428 93.867 65.160 1.00 37.47 142 PHE D N 1
ATOM 8858 C CA . PHE D 1 142 ? 61.061 94.986 66.024 1.00 37.86 142 PHE D CA 1
ATOM 8859 C C . PHE D 1 142 ? 62.201 95.928 66.367 1.00 38.62 142 PHE D C 1
ATOM 8860 O O . PHE D 1 142 ? 63.359 95.517 66.464 1.00 39.05 142 PHE D O 1
ATOM 8868 N N . GLY D 1 143 ? 61.851 97.199 66.562 1.00 40.82 143 GLY D N 1
ATOM 8869 C CA . GLY D 1 143 ? 62.813 98.216 66.981 1.00 42.03 143 GLY D CA 1
ATOM 8870 C C . GLY D 1 143 ? 63.700 98.914 65.971 1.00 42.24 143 GLY D C 1
ATOM 8871 O O . GLY D 1 143 ? 63.632 98.648 64.780 1.00 43.50 143 GLY D O 1
ATOM 8872 N N . TYR D 1 144 ? 64.542 99.816 66.464 1.00 42.04 144 TYR D N 1
ATOM 8873 C CA . TYR D 1 144 ? 65.461 100.554 65.613 1.00 42.03 144 TYR D CA 1
ATOM 8874 C C . TYR D 1 144 ? 66.575 99.643 65.154 1.00 42.46 144 TYR D C 1
ATOM 8875 O O . TYR D 1 144 ? 66.928 98.700 65.857 1.00 44.59 144 TYR D O 1
ATOM 8884 N N . ALA D 1 145 ? 67.139 99.938 63.987 1.00 42.02 145 ALA D N 1
ATOM 8885 C CA . ALA D 1 145 ? 68.221 99.138 63.410 1.00 42.52 145 ALA D CA 1
ATOM 8886 C C . ALA D 1 145 ? 69.484 98.921 64.267 1.00 44.02 145 ALA D C 1
ATOM 8887 O O . ALA D 1 145 ? 70.011 97.807 64.323 1.00 43.76 145 ALA D O 1
ATOM 8889 N N . ASP D 1 146 ? 69.972 99.977 64.918 1.00 45.44 146 ASP D N 1
ATOM 8890 C CA . ASP D 1 146 ? 71.176 99.904 65.752 1.00 46.24 146 ASP D CA 1
ATOM 8891 C C . ASP D 1 146 ? 70.993 99.179 67.077 1.00 47.04 146 ASP D C 1
ATOM 8892 O O . ASP D 1 146 ? 71.675 98.186 67.351 1.00 47.85 146 ASP D O 1
ATOM 8897 N N . ARG D 1 147 ? 70.084 99.686 67.904 1.00 47.86 147 ARG D N 1
ATOM 8898 C CA . ARG D 1 147 ? 69.804 99.091 69.213 1.00 48.20 147 ARG D CA 1
ATOM 8899 C C . ARG D 1 147 ? 69.173 97.708 69.030 1.00 47.61 147 ARG D C 1
ATOM 8900 O O . ARG D 1 147 ? 68.497 97.457 68.036 1.00 48.51 147 ARG D O 1
ATOM 8908 N N . PRO D 1 148 ? 69.384 96.795 69.992 1.00 46.71 148 PRO D N 1
ATOM 8909 C CA . PRO D 1 148 ? 68.807 95.450 69.892 1.00 45.95 148 PRO D CA 1
ATOM 8910 C C . PRO D 1 148 ? 67.290 95.511 69.961 1.00 45.48 148 PRO D C 1
ATOM 8911 O O . PRO D 1 148 ? 66.717 96.515 70.376 1.00 45.08 148 PRO D O 1
ATOM 8915 N N . PRO D 1 149 ? 66.620 94.428 69.560 1.00 45.46 149 PRO D N 1
ATOM 8916 C CA . PRO D 1 149 ? 65.156 94.370 69.586 1.00 46.15 149 PRO D CA 1
ATOM 8917 C C . PRO D 1 149 ? 64.607 94.518 71.005 1.00 46.61 149 PRO D C 1
ATOM 8918 O O . PRO D 1 149 ? 65.159 93.969 71.962 1.00 45.47 149 PRO D O 1
ATOM 8922 N N . MET D 1 150 ? 63.509 95.254 71.121 1.00 47.06 150 MET D N 1
ATOM 8923 C CA . MET D 1 150 ? 62.859 95.494 72.398 1.00 48.13 150 MET D CA 1
ATOM 8924 C C . MET D 1 150 ? 61.425 94.999 72.303 1.00 46.96 150 MET D C 1
ATOM 8925 O O . MET D 1 150 ? 60.646 95.466 71.481 1.00 47.20 150 MET D O 1
ATOM 8930 N N . PRO D 1 151 ? 61.055 94.050 73.165 1.00 46.42 151 PRO D N 1
ATOM 8931 C CA . PRO D 1 151 ? 59.725 93.441 73.230 1.00 44.58 151 PRO D CA 1
ATOM 8932 C C . PRO D 1 151 ? 58.635 94.412 73.645 1.00 41.98 151 PRO D C 1
ATOM 8933 O O . PRO D 1 151 ? 58.828 95.228 74.533 1.00 42.32 151 PRO D O 1
ATOM 8937 N N . PRO D 1 152 ? 57.474 94.341 72.988 1.00 40.62 152 PRO D N 1
ATOM 8938 C CA . PRO D 1 152 ? 56.318 95.203 73.277 1.00 39.23 152 PRO D CA 1
ATOM 8939 C C . PRO D 1 152 ? 55.675 94.690 74.568 1.00 37.87 152 PRO D C 1
ATOM 8940 O O . PRO D 1 152 ? 54.564 94.161 74.541 1.00 37.41 152 PRO D O 1
ATOM 8944 N N . LEU D 1 153 ? 56.369 94.849 75.692 1.00 36.16 153 LEU D N 1
ATOM 8945 C CA . LEU D 1 153 ? 55.873 94.325 76.961 1.00 36.00 153 LEU D CA 1
ATOM 8946 C C . LEU D 1 153 ? 55.648 92.837 76.704 1.00 36.01 153 LEU D C 1
ATOM 8947 O O . LEU D 1 153 ? 56.526 92.152 76.165 1.00 37.05 153 LEU D O 1
ATOM 8952 N N . ASN D 1 154 ? 54.486 92.323 77.083 1.00 35.44 154 ASN D N 1
ATOM 8953 C CA . ASN D 1 154 ? 54.215 90.931 76.805 1.00 32.85 154 ASN D CA 1
ATOM 8954 C C . ASN D 1 154 ? 52.853 90.851 76.131 1.00 32.07 154 ASN D C 1
ATOM 8955 O O . ASN D 1 154 ? 52.131 89.870 76.269 1.00 33.43 154 ASN D O 1
ATOM 8960 N N . LEU D 1 155 ? 52.517 91.886 75.372 1.00 29.13 155 LEU D N 1
ATOM 8961 C CA . LEU D 1 155 ? 51.243 91.897 74.685 1.00 31.10 155 LEU D CA 1
ATOM 8962 C C . LEU D 1 155 ? 51.149 90.994 73.454 1.00 33.55 155 LEU D C 1
ATOM 8963 O O . LEU D 1 155 ? 50.072 90.493 73.140 1.00 34.81 155 LEU D O 1
ATOM 8968 N N . VAL D 1 156 ? 52.259 90.768 72.760 1.00 34.67 156 VAL D N 1
ATOM 8969 C CA . VAL D 1 156 ? 52.210 89.966 71.549 1.00 35.16 156 VAL D CA 1
ATOM 8970 C C . VAL D 1 156 ? 51.956 88.477 71.733 1.00 35.97 156 VAL D C 1
ATOM 8971 O O . VAL D 1 156 ? 50.947 87.963 71.258 1.00 33.80 156 VAL D O 1
ATOM 8975 N N . ALA D 1 157 ? 52.869 87.797 72.426 1.00 37.43 157 ALA D N 1
ATOM 8976 C CA . ALA D 1 157 ? 52.770 86.358 72.650 1.00 37.02 157 ALA D CA 1
ATOM 8977 C C . ALA D 1 157 ? 51.872 85.943 73.806 1.00 38.28 157 ALA D C 1
ATOM 8978 O O . ALA D 1 157 ? 50.950 85.137 73.642 1.00 39.53 157 ALA D O 1
ATOM 8980 N N . ASP D 1 158 ? 52.141 86.485 74.983 1.00 38.57 158 ASP D N 1
ATOM 8981 C CA . ASP D 1 158 ? 51.358 86.126 76.145 1.00 38.69 158 ASP D CA 1
ATOM 8982 C C . ASP D 1 158 ? 49.876 86.313 75.950 1.00 38.14 158 ASP D C 1
ATOM 8983 O O . ASP D 1 158 ? 49.116 85.374 76.152 1.00 38.97 158 ASP D O 1
ATOM 8988 N N . PHE D 1 159 ? 49.464 87.513 75.548 1.00 37.60 159 PHE D N 1
ATOM 8989 C CA . PHE D 1 159 ? 48.041 87.789 75.349 1.00 38.49 159 PHE D CA 1
ATOM 8990 C C . PHE D 1 159 ? 47.576 87.798 73.896 1.00 38.25 159 PHE D C 1
ATOM 8991 O O . PHE D 1 159 ? 46.665 87.053 73.534 1.00 39.78 159 PHE D O 1
ATOM 8999 N N . GLY D 1 160 ? 48.189 88.633 73.063 1.00 37.61 160 GLY D N 1
ATOM 9000 C CA . GLY D 1 160 ? 47.785 88.718 71.665 1.00 35.22 160 GLY D CA 1
ATOM 9001 C C . GLY D 1 160 ? 47.747 87.384 70.951 1.00 33.83 160 GLY D C 1
ATOM 9002 O O . GLY D 1 160 ? 46.847 87.109 70.163 1.00 32.83 160 GLY D O 1
ATOM 9003 N N . GLY D 1 161 ? 48.742 86.553 71.231 1.00 34.76 161 GLY D N 1
ATOM 9004 C CA . GLY D 1 161 ? 48.819 85.252 70.601 1.00 33.30 161 GLY D CA 1
ATOM 9005 C C . GLY D 1 161 ? 48.802 84.122 71.601 1.00 32.63 161 GLY D C 1
ATOM 9006 O O . GLY D 1 161 ? 49.064 82.971 71.254 1.00 33.07 161 GLY D O 1
ATOM 9007 N N . GLY D 1 162 ? 48.509 84.447 72.852 1.00 32.05 162 GLY D N 1
ATOM 9008 C CA . GLY D 1 162 ? 48.450 83.417 73.872 1.00 32.79 162 GLY D CA 1
ATOM 9009 C C . GLY D 1 162 ? 47.035 83.333 74.415 1.00 31.93 162 GLY D C 1
ATOM 9010 O O . GLY D 1 162 ? 46.222 82.502 74.007 1.00 28.39 162 GLY D O 1
ATOM 9011 N N . SER D 1 163 ? 46.749 84.220 75.355 1.00 33.14 163 SER D N 1
ATOM 9012 C CA . SER D 1 163 ? 45.436 84.305 75.966 1.00 34.50 163 SER D CA 1
ATOM 9013 C C . SER D 1 163 ? 44.325 84.179 74.898 1.00 34.86 163 SER D C 1
ATOM 9014 O O . SER D 1 163 ? 43.487 83.277 74.974 1.00 35.40 163 SER D O 1
ATOM 9017 N N . MET D 1 164 ? 44.345 85.072 73.903 1.00 35.82 164 MET D N 1
ATOM 9018 C CA . MET D 1 164 ? 43.367 85.088 72.798 1.00 36.63 164 MET D CA 1
ATOM 9019 C C . MET D 1 164 ? 43.314 83.782 71.984 1.00 36.80 164 MET D C 1
ATOM 9020 O O . MET D 1 164 ? 42.257 83.394 71.484 1.00 37.59 164 MET D O 1
ATOM 9025 N N . LEU D 1 165 ? 44.455 83.121 71.835 1.00 36.74 165 LEU D N 1
ATOM 9026 C CA . LEU D 1 165 ? 44.500 81.885 71.079 1.00 36.43 165 LEU D CA 1
ATOM 9027 C C . LEU D 1 165 ? 43.692 80.815 71.806 1.00 36.42 165 LEU D C 1
ATOM 9028 O O . LEU D 1 165 ? 42.783 80.216 71.214 1.00 35.06 165 LEU D O 1
ATOM 9033 N N . VAL D 1 166 ? 44.004 80.593 73.088 1.00 36.55 166 VAL D N 1
ATOM 9034 C CA . VAL D 1 166 ? 43.297 79.584 73.880 1.00 36.53 166 VAL D CA 1
ATOM 9035 C C . VAL D 1 166 ? 41.849 80.009 74.095 1.00 36.56 166 VAL D C 1
ATOM 9036 O O . VAL D 1 166 ? 40.964 79.176 74.229 1.00 35.57 166 VAL D O 1
ATOM 9040 N N . LEU D 1 167 ? 41.624 81.313 74.127 1.00 36.63 167 LEU D N 1
ATOM 9041 C CA . LEU D 1 167 ? 40.290 81.833 74.260 1.00 38.77 167 LEU D CA 1
ATOM 9042 C C . LEU D 1 167 ? 39.531 81.435 72.995 1.00 40.76 167 LEU D C 1
ATOM 9043 O O . LEU D 1 167 ? 38.371 81.035 73.066 1.00 43.85 167 LEU D O 1
ATOM 9048 N N . LEU D 1 168 ? 40.188 81.542 71.839 1.00 41.53 168 LEU D N 1
ATOM 9049 C CA . LEU D 1 168 ? 39.570 81.185 70.557 1.00 42.31 168 LEU D CA 1
ATOM 9050 C C . LEU D 1 168 ? 39.311 79.690 70.524 1.00 42.49 168 LEU D C 1
ATOM 9051 O O . LEU D 1 168 ? 38.198 79.242 70.229 1.00 41.57 168 LEU D O 1
ATOM 9056 N N . GLY D 1 169 ? 40.358 78.929 70.825 1.00 42.84 169 GLY D N 1
ATOM 9057 C CA . GLY D 1 169 ? 40.247 77.487 70.843 1.00 43.29 169 GLY D CA 1
ATOM 9058 C C . GLY D 1 169 ? 39.053 77.046 71.666 1.00 44.91 169 GLY D C 1
ATOM 9059 O O . GLY D 1 169 ? 38.234 76.259 71.193 1.00 44.61 169 GLY D O 1
ATOM 9060 N N . ILE D 1 170 ? 38.944 77.567 72.889 1.00 45.65 170 ILE D N 1
ATOM 9061 C CA . ILE D 1 170 ? 37.847 77.228 73.810 1.00 45.51 170 ILE D CA 1
ATOM 9062 C C . ILE D 1 170 ? 36.467 77.495 73.250 1.00 45.87 170 ILE D C 1
ATOM 9063 O O . ILE D 1 170 ? 35.693 76.563 73.055 1.00 45.04 170 ILE D O 1
ATOM 9068 N N . VAL D 1 171 ? 36.148 78.768 73.020 1.00 46.62 171 VAL D N 1
ATOM 9069 C CA . VAL D 1 171 ? 34.834 79.118 72.489 1.00 47.06 171 VAL D CA 1
ATOM 9070 C C . VAL D 1 171 ? 34.581 78.346 71.204 1.00 47.98 171 VAL D C 1
ATOM 9071 O O . VAL D 1 171 ? 33.439 78.073 70.868 1.00 48.12 171 VAL D O 1
ATOM 9075 N N . VAL D 1 172 ? 35.639 77.989 70.481 1.00 50.02 172 VAL D N 1
ATOM 9076 C CA . VAL D 1 172 ? 35.454 77.217 69.251 1.00 51.98 172 VAL D CA 1
ATOM 9077 C C . VAL D 1 172 ? 35.123 75.786 69.651 1.00 52.46 172 VAL D C 1
ATOM 9078 O O . VAL D 1 172 ? 34.137 75.223 69.170 1.00 51.78 172 VAL D O 1
ATOM 9082 N N . ALA D 1 173 ? 35.943 75.213 70.536 1.00 53.44 173 ALA D N 1
ATOM 9083 C CA . ALA D 1 173 ? 35.725 73.847 71.021 1.00 55.33 173 ALA D CA 1
ATOM 9084 C C . ALA D 1 173 ? 34.325 73.739 71.642 1.00 56.41 173 ALA D C 1
ATOM 9085 O O . ALA D 1 173 ? 33.706 72.671 71.632 1.00 55.00 173 ALA D O 1
ATOM 9087 N N . LEU D 1 174 ? 33.834 74.854 72.176 1.00 57.39 174 LEU D N 1
ATOM 9088 C CA . LEU D 1 174 ? 32.506 74.887 72.754 1.00 58.41 174 LEU D CA 1
ATOM 9089 C C . LEU D 1 174 ? 31.491 74.727 71.644 1.00 60.03 174 LEU D C 1
ATOM 9090 O O . LEU D 1 174 ? 30.624 73.867 71.727 1.00 61.58 174 LEU D O 1
ATOM 9095 N N . TYR D 1 175 ? 31.599 75.552 70.602 1.00 61.64 175 TYR D N 1
ATOM 9096 C CA . TYR D 1 175 ? 30.667 75.487 69.470 1.00 63.16 175 TYR D CA 1
ATOM 9097 C C . TYR D 1 175 ? 30.696 74.106 68.816 1.00 64.32 175 TYR D C 1
ATOM 9098 O O . TYR D 1 175 ? 29.684 73.627 68.296 1.00 63.61 175 TYR D O 1
ATOM 9107 N N . GLU D 1 176 ? 31.874 73.488 68.823 1.00 65.98 176 GLU D N 1
ATOM 9108 C CA . GLU D 1 176 ? 32.054 72.155 68.264 1.00 67.59 176 GLU D CA 1
ATOM 9109 C C . GLU D 1 176 ? 31.209 71.176 69.066 1.00 67.97 176 GLU D C 1
ATOM 9110 O O . GLU D 1 176 ? 30.178 70.711 68.589 1.00 67.43 176 GLU D O 1
ATOM 9116 N N . ARG D 1 177 ? 31.653 70.880 70.287 1.00 68.68 177 ARG D N 1
ATOM 9117 C CA . ARG D 1 177 ? 30.950 69.953 71.166 1.00 69.67 177 ARG D CA 1
ATOM 9118 C C . ARG D 1 177 ? 29.490 70.330 71.340 1.00 70.96 177 ARG D C 1
ATOM 9119 O O . ARG D 1 177 ? 28.662 69.481 71.636 1.00 71.75 177 ARG D O 1
ATOM 9127 N N . GLU D 1 178 ? 29.170 71.600 71.150 1.00 72.37 178 GLU D N 1
ATOM 9128 C CA . GLU D 1 178 ? 27.794 72.036 71.276 1.00 74.03 178 GLU D CA 1
ATOM 9129 C C . GLU D 1 178 ? 27.005 71.552 70.070 1.00 75.51 178 GLU D C 1
ATOM 9130 O O . GLU D 1 178 ? 25.902 72.033 69.810 1.00 76.67 178 GLU D O 1
ATOM 9136 N N . ARG D 1 179 ? 27.582 70.601 69.336 1.00 76.51 179 ARG D N 1
ATOM 9137 C CA . ARG D 1 179 ? 26.954 70.025 68.144 1.00 77.47 179 ARG D CA 1
ATOM 9138 C C . ARG D 1 179 ? 27.360 68.563 68.025 1.00 76.99 179 ARG D C 1
ATOM 9139 O O . ARG D 1 179 ? 26.566 67.717 67.609 1.00 77.18 179 ARG D O 1
ATOM 9147 N N . SER D 1 180 ? 28.611 68.282 68.379 1.00 77.14 180 SER D N 1
ATOM 9148 C CA . SER D 1 180 ? 29.145 66.922 68.335 1.00 77.39 180 SER D CA 1
ATOM 9149 C C . SER D 1 180 ? 28.968 66.276 69.711 1.00 77.76 180 SER D C 1
ATOM 9150 O O . SER D 1 180 ? 29.372 65.133 69.928 1.00 78.90 180 SER D O 1
ATOM 9153 N N . GLY D 1 181 ? 28.369 67.023 70.637 1.00 77.13 181 GLY D N 1
ATOM 9154 C CA . GLY D 1 181 ? 28.137 66.518 71.978 1.00 74.90 181 GLY D CA 1
ATOM 9155 C C . GLY D 1 181 ? 29.358 65.898 72.627 1.00 73.67 181 GLY D C 1
ATOM 9156 O O . GLY D 1 181 ? 29.241 65.086 73.543 1.00 74.45 181 GLY D O 1
ATOM 9157 N N . VAL D 1 182 ? 30.541 66.264 72.160 1.00 71.43 182 VAL D N 1
ATOM 9158 C CA . VAL D 1 182 ? 31.747 65.711 72.745 1.00 69.95 182 VAL D CA 1
ATOM 9159 C C . VAL D 1 182 ? 32.864 66.747 72.724 1.00 69.44 182 VAL D C 1
ATOM 9160 O O . VAL D 1 182 ? 33.149 67.351 71.688 1.00 70.33 182 VAL D O 1
ATOM 9164 N N . GLY D 1 183 ? 33.478 66.968 73.881 1.00 67.54 183 GLY D N 1
ATOM 9165 C CA . GLY D 1 183 ? 34.568 67.919 73.954 1.00 65.71 183 GLY D CA 1
ATOM 9166 C C . GLY D 1 183 ? 35.846 67.268 73.453 1.00 64.55 183 GLY D C 1
ATOM 9167 O O . GLY D 1 183 ? 35.816 66.133 72.966 1.00 64.86 183 GLY D O 1
ATOM 9168 N N . GLN D 1 184 ? 36.966 67.982 73.572 1.00 62.43 184 GLN D N 1
ATOM 9169 C CA . GLN D 1 184 ? 38.269 67.480 73.134 1.00 59.42 184 GLN D CA 1
ATOM 9170 C C . GLN D 1 184 ? 39.395 68.276 73.783 1.00 58.15 184 GLN D C 1
ATOM 9171 O O . GLN D 1 184 ? 39.162 69.029 74.729 1.00 57.40 184 GLN D O 1
ATOM 9177 N N . VAL D 1 185 ? 40.614 68.107 73.272 1.00 56.51 185 VAL D N 1
ATOM 9178 C CA . VAL D 1 185 ? 41.774 68.825 73.799 1.00 54.74 185 VAL D CA 1
ATOM 9179 C C . VAL D 1 185 ? 42.142 69.981 72.857 1.00 55.42 185 VAL D C 1
ATOM 9180 O O . VAL D 1 185 ? 42.149 69.811 71.635 1.00 56.22 185 VAL D O 1
ATOM 9184 N N . VAL D 1 186 ? 42.428 71.155 73.425 1.00 54.33 186 VAL D N 1
ATOM 9185 C CA . VAL D 1 186 ? 42.810 72.329 72.635 1.00 51.97 186 VAL D CA 1
ATOM 9186 C C . VAL D 1 186 ? 44.233 72.741 72.980 1.00 50.99 186 VAL D C 1
ATOM 9187 O O . VAL D 1 186 ? 44.524 73.078 74.127 1.00 50.43 186 VAL D O 1
ATOM 9191 N N . ASP D 1 187 ? 45.119 72.695 71.987 1.00 50.14 187 ASP D N 1
ATOM 9192 C CA . ASP D 1 187 ? 46.519 73.064 72.196 1.00 49.16 187 ASP D CA 1
ATOM 9193 C C . ASP D 1 187 ? 46.786 74.463 71.645 1.00 48.03 187 ASP D C 1
ATOM 9194 O O . ASP D 1 187 ? 46.799 74.689 70.431 1.00 45.72 187 ASP D O 1
ATOM 9199 N N . ALA D 1 188 ? 46.988 75.399 72.564 1.00 46.49 188 ALA D N 1
ATOM 9200 C CA . ALA D 1 188 ? 47.264 76.777 72.211 1.00 44.96 188 ALA D CA 1
ATOM 9201 C C . ALA D 1 188 ? 48.734 77.070 72.474 1.00 43.37 188 ALA D C 1
ATOM 9202 O O . ALA D 1 188 ? 49.122 77.298 73.617 1.00 44.57 188 ALA D O 1
ATOM 9204 N N . ALA D 1 189 ? 49.559 77.046 71.430 1.00 42.21 189 ALA D N 1
ATOM 9205 C CA . ALA D 1 189 ? 50.984 77.340 71.591 1.00 40.43 189 ALA D CA 1
ATOM 9206 C C . ALA D 1 189 ? 51.222 78.784 71.205 1.00 39.83 189 ALA D C 1
ATOM 9207 O O . ALA D 1 189 ? 50.906 79.185 70.092 1.00 39.02 189 ALA D O 1
ATOM 9209 N N . MET D 1 190 ? 51.775 79.570 72.119 1.00 39.54 190 MET D N 1
ATOM 9210 C CA . MET D 1 190 ? 52.020 80.976 71.826 1.00 39.65 190 MET D CA 1
ATOM 9211 C C . MET D 1 190 ? 52.852 81.164 70.576 1.00 39.24 190 MET D C 1
ATOM 9212 O O . MET D 1 190 ? 52.591 82.074 69.780 1.00 39.38 190 MET D O 1
ATOM 9217 N N . VAL D 1 191 ? 53.844 80.296 70.391 1.00 38.08 191 VAL D N 1
ATOM 9218 C CA . VAL D 1 191 ? 54.700 80.372 69.207 1.00 36.90 191 VAL D CA 1
ATOM 9219 C C . VAL D 1 191 ? 53.772 80.253 67.957 1.00 36.74 191 VAL D C 1
ATOM 9220 O O . VAL D 1 191 ? 53.976 80.933 66.951 1.00 35.19 191 VAL D O 1
ATOM 9224 N N . ASP D 1 192 ? 52.727 79.426 68.072 1.00 36.68 192 ASP D N 1
ATOM 9225 C CA . ASP D 1 192 ? 51.736 79.210 67.009 1.00 36.35 192 ASP D CA 1
ATOM 9226 C C . ASP D 1 192 ? 50.856 80.446 66.792 1.00 36.29 192 ASP D C 1
ATOM 9227 O O . ASP D 1 192 ? 50.642 80.894 65.664 1.00 36.66 192 ASP D O 1
ATOM 9232 N N . GLY D 1 193 ? 50.313 80.978 67.881 1.00 36.37 193 GLY D N 1
ATOM 9233 C CA . GLY D 1 193 ? 49.463 82.156 67.780 1.00 35.80 193 GLY D CA 1
ATOM 9234 C C . GLY D 1 193 ? 50.223 83.320 67.185 1.00 33.96 193 GLY D C 1
ATOM 9235 O O . GLY D 1 193 ? 49.742 83.957 66.251 1.00 32.26 193 GLY D O 1
ATOM 9236 N N . VAL D 1 194 ? 51.410 83.586 67.726 1.00 32.40 194 VAL D N 1
ATOM 9237 C CA . VAL D 1 194 ? 52.219 84.674 67.231 1.00 32.76 194 VAL D CA 1
ATOM 9238 C C . VAL D 1 194 ? 52.487 84.522 65.735 1.00 33.60 194 VAL D C 1
ATOM 9239 O O . VAL D 1 194 ? 52.354 85.485 64.963 1.00 33.16 194 VAL D O 1
ATOM 9243 N N . SER D 1 195 ? 52.830 83.313 65.313 1.00 33.76 195 SER D N 1
ATOM 9244 C CA . SER D 1 195 ? 53.103 83.079 63.906 1.00 33.39 195 SER D CA 1
ATOM 9245 C C . SER D 1 195 ? 51.901 83.408 63.030 1.00 33.50 195 SER D C 1
ATOM 9246 O O . SER D 1 195 ? 52.052 83.930 61.924 1.00 33.96 195 SER D O 1
ATOM 9249 N N . VAL D 1 196 ? 50.703 83.114 63.531 1.00 33.73 196 VAL D N 1
ATOM 9250 C CA . VAL D 1 196 ? 49.457 83.390 62.798 1.00 31.30 196 VAL D CA 1
ATOM 9251 C C . VAL D 1 196 ? 49.177 84.897 62.823 1.00 30.89 196 VAL D C 1
ATOM 9252 O O . VAL D 1 196 ? 48.564 85.442 61.910 1.00 28.13 196 VAL D O 1
ATOM 9256 N N . LEU D 1 197 ? 49.643 85.552 63.887 1.00 31.74 197 LEU D N 1
ATOM 9257 C CA . LEU D 1 197 ? 49.494 86.992 64.033 1.00 31.52 197 LEU D CA 1
ATOM 9258 C C . LEU D 1 197 ? 50.397 87.656 63.016 1.00 31.47 197 LEU D C 1
ATOM 9259 O O . LEU D 1 197 ? 50.154 88.790 62.598 1.00 32.20 197 LEU D O 1
ATOM 9264 N N . ALA D 1 198 ? 51.444 86.940 62.631 1.00 30.62 198 ALA D N 1
ATOM 9265 C CA . ALA D 1 198 ? 52.381 87.454 61.668 1.00 32.54 198 ALA D CA 1
ATOM 9266 C C . ALA D 1 198 ? 52.098 87.031 60.221 1.00 34.97 198 ALA D C 1
ATOM 9267 O O . ALA D 1 198 ? 52.862 87.379 59.323 1.00 36.00 198 ALA D O 1
ATOM 9269 N N . GLN D 1 199 ? 51.015 86.304 59.966 1.00 37.18 199 GLN D N 1
ATOM 9270 C CA . GLN D 1 199 ? 50.735 85.877 58.584 1.00 39.79 199 GLN D CA 1
ATOM 9271 C C . GLN D 1 199 ? 51.060 86.945 57.562 1.00 40.02 199 GLN D C 1
ATOM 9272 O O . GLN D 1 199 ? 51.769 86.675 56.596 1.00 39.48 199 GLN D O 1
ATOM 9278 N N . MET D 1 200 ? 50.522 88.146 57.781 1.00 40.86 200 MET D N 1
ATOM 9279 C CA . MET D 1 200 ? 50.747 89.254 56.869 1.00 42.02 200 MET D CA 1
ATOM 9280 C C . MET D 1 200 ? 52.212 89.327 56.464 1.00 42.78 200 MET D C 1
ATOM 9281 O O . MET D 1 200 ? 52.549 89.464 55.284 1.00 43.33 200 MET D O 1
ATOM 9286 N N . MET D 1 201 ? 53.093 89.255 57.451 1.00 42.51 201 MET D N 1
ATOM 9287 C CA . MET D 1 201 ? 54.512 89.318 57.160 1.00 40.63 201 MET D CA 1
ATOM 9288 C C . MET D 1 201 ? 54.853 88.173 56.233 1.00 38.01 201 MET D C 1
ATOM 9289 O O . MET D 1 201 ? 55.479 88.385 55.205 1.00 38.75 201 MET D O 1
ATOM 9294 N N . TRP D 1 202 ? 54.418 86.962 56.569 1.00 36.03 202 TRP D N 1
ATOM 9295 C CA . TRP D 1 202 ? 54.746 85.825 55.711 1.00 35.08 202 TRP D CA 1
ATOM 9296 C C . TRP D 1 202 ? 54.319 86.127 54.284 1.00 34.14 202 TRP D C 1
ATOM 9297 O O . TRP D 1 202 ? 55.073 85.919 53.338 1.00 33.77 202 TRP D O 1
ATOM 9308 N N . THR D 1 203 ? 53.120 86.657 54.135 1.00 32.52 203 THR D N 1
ATOM 9309 C CA . THR D 1 203 ? 52.647 87.013 52.827 1.00 32.62 203 THR D CA 1
ATOM 9310 C C . THR D 1 203 ? 53.689 87.886 52.162 1.00 34.10 203 THR D C 1
ATOM 9311 O O . THR D 1 203 ? 54.077 87.663 51.014 1.00 33.69 203 THR D O 1
ATOM 9315 N N . MET D 1 204 ? 54.125 88.900 52.899 1.00 35.24 204 MET D N 1
ATOM 9316 C CA . MET D 1 204 ? 55.117 89.840 52.398 1.00 36.00 204 MET D CA 1
ATOM 9317 C C . MET D 1 204 ? 56.387 89.109 52.048 1.00 37.30 204 MET D C 1
ATOM 9318 O O . MET D 1 204 ? 56.960 89.308 50.978 1.00 38.61 204 MET D O 1
ATOM 9323 N N . LYS D 1 205 ? 56.818 88.255 52.967 1.00 37.93 205 LYS D N 1
ATOM 9324 C CA . LYS D 1 205 ? 58.035 87.499 52.783 1.00 38.26 205 LYS D CA 1
ATOM 9325 C C . LYS D 1 205 ? 58.073 86.820 51.408 1.00 39.95 205 LYS D C 1
ATOM 9326 O O . LYS D 1 205 ? 59.035 86.993 50.656 1.00 41.83 205 LYS D O 1
ATOM 9332 N N . GLY D 1 206 ? 57.025 86.074 51.068 1.00 39.98 206 GLY D N 1
ATOM 9333 C CA . GLY D 1 206 ? 57.006 85.378 49.794 1.00 40.51 206 GLY D CA 1
ATOM 9334 C C . GLY D 1 206 ? 56.898 86.284 48.586 1.00 41.14 206 GLY D C 1
ATOM 9335 O O . GLY D 1 206 ? 57.372 85.956 47.500 1.00 41.15 206 GLY D O 1
ATOM 9336 N N . ILE D 1 207 ? 56.262 87.429 48.787 1.00 42.12 207 ILE D N 1
ATOM 9337 C CA . ILE D 1 207 ? 56.050 88.428 47.745 1.00 43.32 207 ILE D CA 1
ATOM 9338 C C . ILE D 1 207 ? 57.290 89.262 47.477 1.00 43.57 207 ILE D C 1
ATOM 9339 O O . ILE D 1 207 ? 57.414 89.885 46.427 1.00 43.82 207 ILE D O 1
ATOM 9344 N N . GLY D 1 208 ? 58.206 89.296 48.433 1.00 43.65 208 GLY D N 1
ATOM 9345 C CA . GLY D 1 208 ? 59.419 90.069 48.230 1.00 44.95 208 GLY D CA 1
ATOM 9346 C C . GLY D 1 208 ? 59.311 91.512 48.683 1.00 44.85 208 GLY D C 1
ATOM 9347 O O . GLY D 1 208 ? 60.068 92.367 48.237 1.00 44.13 208 GLY D O 1
ATOM 9348 N N . SER D 1 209 ? 58.367 91.786 49.569 1.00 45.74 209 SER D N 1
ATOM 9349 C CA . SER D 1 209 ? 58.199 93.132 50.064 1.00 48.66 209 SER D CA 1
ATOM 9350 C C . SER D 1 209 ? 59.079 93.382 51.275 1.00 49.16 209 SER D C 1
ATOM 9351 O O . SER D 1 209 ? 59.212 94.520 51.725 1.00 50.15 209 SER D O 1
ATOM 9354 N N . LEU D 1 210 ? 59.691 92.328 51.799 1.00 49.07 210 LEU D N 1
ATOM 9355 C CA . LEU D 1 210 ? 60.552 92.494 52.955 1.00 49.22 210 LEU D CA 1
ATOM 9356 C C . LEU D 1 210 ? 62.015 92.571 52.598 1.00 51.27 210 LEU D C 1
ATOM 9357 O O . LEU D 1 210 ? 62.446 92.038 51.585 1.00 50.99 210 LEU D O 1
ATOM 9362 N N . ARG D 1 211 ? 62.772 93.241 53.455 1.00 54.35 211 ARG D N 1
ATOM 9363 C CA . ARG D 1 211 ? 64.192 93.367 53.255 1.00 57.84 211 ARG D CA 1
ATOM 9364 C C . ARG D 1 211 ? 64.894 92.675 54.413 1.00 58.21 211 ARG D C 1
ATOM 9365 O O . ARG D 1 211 ? 64.253 92.051 55.253 1.00 56.88 211 ARG D O 1
ATOM 9373 N N . ASP D 1 212 ? 66.210 92.766 54.459 1.00 59.47 212 ASP D N 1
ATOM 9374 C CA . ASP D 1 212 ? 66.925 92.094 55.516 1.00 61.96 212 ASP D CA 1
ATOM 9375 C C . ASP D 1 212 ? 67.037 92.944 56.779 1.00 61.77 212 ASP D C 1
ATOM 9376 O O . ASP D 1 212 ? 66.813 92.442 57.882 1.00 63.51 212 ASP D O 1
ATOM 9381 N N . GLN D 1 213 ? 67.363 94.226 56.626 1.00 60.10 213 GLN D N 1
ATOM 9382 C CA . GLN D 1 213 ? 67.515 95.119 57.776 1.00 58.71 213 GLN D CA 1
ATOM 9383 C C . GLN D 1 213 ? 66.195 95.673 58.332 1.00 56.46 213 GLN D C 1
ATOM 9384 O O . GLN D 1 213 ? 65.174 95.693 57.653 1.00 55.03 213 GLN D O 1
ATOM 9390 N N . ARG D 1 214 ? 66.215 96.123 59.578 1.00 53.29 214 ARG D N 1
ATOM 9391 C CA . ARG D 1 214 ? 65.013 96.667 60.173 1.00 50.53 214 ARG D CA 1
ATOM 9392 C C . ARG D 1 214 ? 64.787 98.092 59.695 1.00 48.59 214 ARG D C 1
ATOM 9393 O O . ARG D 1 214 ? 65.607 98.637 58.970 1.00 49.07 214 ARG D O 1
ATOM 9401 N N . GLU D 1 215 ? 63.675 98.700 60.088 1.00 46.93 215 GLU D N 1
ATOM 9402 C CA . GLU D 1 215 ? 63.372 100.064 59.654 1.00 46.10 215 GLU D CA 1
ATOM 9403 C C . GLU D 1 215 ? 63.420 100.190 58.120 1.00 46.92 215 GLU D C 1
ATOM 9404 O O . GLU D 1 215 ? 63.912 101.183 57.582 1.00 46.58 215 GLU D O 1
ATOM 9410 N N . SER D 1 216 ? 62.892 99.181 57.427 1.00 47.44 216 SER D N 1
ATOM 9411 C CA . SER D 1 216 ? 62.891 99.151 55.963 1.00 47.49 216 SER D CA 1
ATOM 9412 C C . SER D 1 216 ? 61.529 98.845 55.327 1.00 46.31 216 SER D C 1
ATOM 9413 O O . SER D 1 216 ? 61.286 99.157 54.150 1.00 45.72 216 SER D O 1
ATOM 9416 N N . PHE D 1 217 ? 60.655 98.229 56.118 1.00 44.70 217 PHE D N 1
ATOM 9417 C CA . PHE D 1 217 ? 59.303 97.872 55.698 1.00 42.52 217 PHE D CA 1
ATOM 9418 C C . PHE D 1 217 ? 58.417 99.089 55.899 1.00 42.20 217 PHE D C 1
ATOM 9419 O O . PHE D 1 217 ? 58.896 100.164 56.243 1.00 42.39 217 PHE D O 1
ATOM 9427 N N . LEU D 1 218 ? 57.122 98.913 55.690 1.00 41.88 218 LEU D N 1
ATOM 9428 C CA . LEU D 1 218 ? 56.170 99.997 55.843 1.00 41.63 218 LEU D CA 1
ATOM 9429 C C . LEU D 1 218 ? 55.737 100.188 57.301 1.00 42.81 218 LEU D C 1
ATOM 9430 O O . LEU D 1 218 ? 55.583 101.320 57.789 1.00 43.47 218 LEU D O 1
ATOM 9435 N N . LEU D 1 219 ? 55.561 99.074 58.000 1.00 42.64 219 LEU D N 1
ATOM 9436 C CA . LEU D 1 219 ? 55.095 99.109 59.378 1.00 42.79 219 LEU D CA 1
ATOM 9437 C C . LEU D 1 219 ? 56.156 98.933 60.455 1.00 43.47 219 LEU D C 1
ATOM 9438 O O . LEU D 1 219 ? 55.820 98.637 61.605 1.00 43.51 219 LEU D O 1
ATOM 9443 N N . ASP D 1 220 ? 57.425 99.116 60.109 1.00 42.68 220 ASP D N 1
ATOM 9444 C CA . ASP D 1 220 ? 58.477 98.960 61.105 1.00 42.14 220 ASP D CA 1
ATOM 9445 C C . ASP D 1 220 ? 59.315 100.225 61.287 1.00 42.60 220 ASP D C 1
ATOM 9446 O O . ASP D 1 220 ? 60.439 100.165 61.779 1.00 41.39 220 ASP D O 1
ATOM 9451 N N . GLY D 1 221 ? 58.766 101.371 60.894 1.00 43.42 221 GLY D N 1
ATOM 9452 C CA . GLY D 1 221 ? 59.499 102.614 61.043 1.00 44.31 221 GLY D CA 1
ATOM 9453 C C . GLY D 1 221 ? 60.242 103.031 59.789 1.00 45.08 221 GLY D C 1
ATOM 9454 O O . GLY D 1 221 ? 60.726 104.153 59.702 1.00 45.80 221 GLY D O 1
ATOM 9455 N N . GLY D 1 222 ? 60.323 102.138 58.810 1.00 45.63 222 GLY D N 1
ATOM 9456 C CA . GLY D 1 222 ? 61.023 102.455 57.579 1.00 45.22 222 GLY D CA 1
ATOM 9457 C C . GLY D 1 222 ? 60.335 103.511 56.732 1.00 45.16 222 GLY D C 1
ATOM 9458 O O . GLY D 1 222 ? 60.865 103.935 55.695 1.00 46.04 222 GLY D O 1
ATOM 9459 N N . ALA D 1 223 ? 59.153 103.935 57.163 1.00 43.90 223 ALA D N 1
ATOM 9460 C CA . ALA D 1 223 ? 58.404 104.941 56.422 1.00 43.48 223 ALA D CA 1
ATOM 9461 C C . ALA D 1 223 ? 58.077 106.102 57.324 1.00 42.97 223 ALA D C 1
ATOM 9462 O O . ALA D 1 223 ? 57.250 105.995 58.214 1.00 43.74 223 ALA D O 1
ATOM 9464 N N . PRO D 1 224 ? 58.717 107.246 57.091 1.00 42.18 224 PRO D N 1
ATOM 9465 C CA . PRO D 1 224 ? 58.443 108.400 57.934 1.00 41.25 224 PRO D CA 1
ATOM 9466 C C . PRO D 1 224 ? 56.956 108.724 58.099 1.00 40.07 224 PRO D C 1
ATOM 9467 O O . PRO D 1 224 ? 56.587 109.394 59.055 1.00 39.94 224 PRO D O 1
ATOM 9471 N N . PHE D 1 225 ? 56.090 108.250 57.207 1.00 39.65 225 PHE D N 1
ATOM 9472 C CA . PHE D 1 225 ? 54.670 108.572 57.377 1.00 40.39 225 PHE D CA 1
ATOM 9473 C C . PHE D 1 225 ? 53.911 107.549 58.222 1.00 40.14 225 PHE D C 1
ATOM 9474 O O . PHE D 1 225 ? 52.672 107.537 58.263 1.00 39.65 225 PHE D O 1
ATOM 9482 N N . TYR D 1 226 ? 54.683 106.712 58.912 1.00 39.30 226 TYR D N 1
ATOM 9483 C CA . TYR D 1 226 ? 54.154 105.679 59.789 1.00 3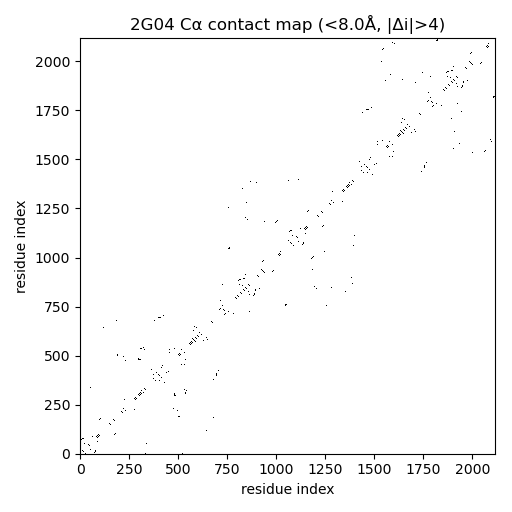9.18 226 TYR D CA 1
ATOM 9484 C C . TYR D 1 226 ? 55.126 105.411 60.930 1.00 39.50 226 TYR D C 1
ATOM 9485 O O . TYR D 1 226 ? 55.813 104.388 60.942 1.00 38.70 226 TYR D O 1
ATOM 9494 N N . ARG D 1 227 ? 55.184 106.341 61.871 1.00 39.73 227 ARG D N 1
ATOM 9495 C CA . ARG D 1 227 ? 56.055 106.221 63.016 1.00 41.53 227 ARG D CA 1
ATOM 9496 C C . ARG D 1 227 ? 55.710 107.327 64.000 1.00 43.22 227 ARG D C 1
ATOM 9497 O O . ARG D 1 227 ? 54.652 107.956 63.890 1.00 43.02 227 ARG D O 1
ATOM 9505 N N . CYS D 1 228 ? 56.602 107.564 64.961 1.00 44.72 228 CYS D N 1
ATOM 9506 C CA . CYS D 1 228 ? 56.382 108.604 65.962 1.00 46.00 228 CYS D CA 1
ATOM 9507 C C . CYS D 1 228 ? 57.445 109.696 65.906 1.00 47.89 228 CYS D C 1
ATOM 9508 O O . CYS D 1 228 ? 58.611 109.460 65.552 1.00 46.72 228 CYS D O 1
ATOM 9511 N N . TYR D 1 229 ? 57.016 110.901 66.261 1.00 49.81 229 TYR D N 1
ATOM 9512 C CA . TYR D 1 229 ? 57.887 112.070 66.282 1.00 51.21 229 TYR D CA 1
ATOM 9513 C C . TYR D 1 229 ? 57.789 112.772 67.631 1.00 52.50 229 TYR D C 1
ATOM 9514 O O . TYR D 1 229 ? 56.705 112.899 68.204 1.00 53.23 229 TYR D O 1
ATOM 9523 N N . GLU D 1 230 ? 58.923 113.216 68.151 1.00 53.80 230 GLU D N 1
ATOM 9524 C CA . GLU D 1 230 ? 58.906 113.905 69.426 1.00 56.02 230 GLU D CA 1
ATOM 9525 C C . GLU D 1 230 ? 58.455 115.347 69.207 1.00 57.18 230 GLU D C 1
ATOM 9526 O O . GLU D 1 230 ? 58.790 115.967 68.188 1.00 55.55 230 GLU D O 1
ATOM 9532 N N . THR D 1 231 ? 57.673 115.861 70.159 1.00 59.16 231 THR D N 1
ATOM 9533 C CA . THR D 1 231 ? 57.154 117.230 70.100 1.00 60.46 231 THR D CA 1
ATOM 9534 C C . THR D 1 231 ? 58.057 118.197 70.895 1.00 61.45 231 THR D C 1
ATOM 9535 O O . THR D 1 231 ? 59.113 117.799 71.412 1.00 61.70 231 THR D O 1
ATOM 9539 N N . SER D 1 232 ? 57.653 119.467 70.971 1.00 62.09 232 SER D N 1
ATOM 9540 C CA . SER D 1 232 ? 58.427 120.485 71.695 1.00 62.07 232 SER D CA 1
ATOM 9541 C C . SER D 1 232 ? 58.493 120.186 73.196 1.00 61.43 232 SER D C 1
ATOM 9542 O O . SER D 1 232 ? 59.563 120.234 73.805 1.00 60.63 232 SER D O 1
ATOM 9545 N N . ASP D 1 233 ? 57.343 119.877 73.784 1.00 60.96 233 ASP D N 1
ATOM 9546 C CA . ASP D 1 233 ? 57.285 119.568 75.203 1.00 60.71 233 ASP D CA 1
ATOM 9547 C C . ASP D 1 233 ? 57.674 118.124 75.500 1.00 60.11 233 ASP D C 1
ATOM 9548 O O . ASP D 1 233 ? 57.085 117.484 76.370 1.00 60.37 233 ASP D O 1
ATOM 9553 N N . GLY D 1 234 ? 58.660 117.616 74.762 1.00 59.37 234 GLY D N 1
ATOM 9554 C CA . GLY D 1 234 ? 59.145 116.255 74.962 1.00 58.38 234 GLY D CA 1
ATOM 9555 C C . GLY D 1 234 ? 58.139 115.108 74.921 1.00 57.48 234 GLY D C 1
ATOM 9556 O O . GLY D 1 234 ? 58.410 113.995 75.407 1.00 56.59 234 GLY D O 1
ATOM 9557 N N . LYS D 1 235 ? 56.972 115.372 74.347 1.00 55.15 235 LYS D N 1
ATOM 9558 C CA . LYS D 1 235 ? 55.947 114.349 74.243 1.00 53.64 235 LYS D CA 1
ATOM 9559 C C . LYS D 1 235 ? 56.137 113.659 72.910 1.00 51.85 235 LYS D C 1
ATOM 9560 O O . LYS D 1 235 ? 57.200 113.766 72.292 1.00 51.82 235 LYS D O 1
ATOM 9566 N N . TYR D 1 236 ? 55.095 112.974 72.457 1.00 48.56 236 TYR D N 1
ATOM 9567 C CA . TYR D 1 236 ? 55.170 112.247 71.211 1.00 44.78 236 TYR D CA 1
ATOM 9568 C C . TYR D 1 236 ? 53.854 112.229 70.478 1.00 43.59 236 TYR D C 1
ATOM 9569 O O . TYR D 1 236 ? 52.795 112.233 71.090 1.00 42.23 236 TYR D O 1
ATOM 9578 N N . MET D 1 237 ? 53.935 112.206 69.154 1.00 42.87 237 MET D N 1
ATOM 9579 C CA . MET D 1 237 ? 52.749 112.140 68.302 1.00 42.63 237 MET D CA 1
ATOM 9580 C C . MET D 1 237 ? 52.871 110.896 67.418 1.00 41.31 237 MET D C 1
ATOM 9581 O O . MET D 1 237 ? 53.946 110.606 66.882 1.00 41.85 237 MET D O 1
ATOM 9586 N N . ALA D 1 238 ? 51.784 110.153 67.264 1.00 38.74 238 ALA D N 1
ATOM 9587 C CA . ALA D 1 238 ? 51.835 108.951 66.443 1.00 38.18 238 ALA D CA 1
ATOM 9588 C C . ALA D 1 238 ? 51.296 109.194 65.043 1.00 37.82 238 ALA D C 1
ATOM 9589 O O . ALA D 1 238 ? 50.137 109.567 64.871 1.00 38.49 238 ALA D O 1
ATOM 9591 N N . VAL D 1 239 ? 52.121 108.978 64.029 1.00 35.85 239 VAL D N 1
ATOM 9592 C CA . VAL D 1 239 ? 51.643 109.203 62.678 1.00 34.87 239 VAL D CA 1
ATOM 9593 C C . VAL D 1 239 ? 51.425 107.923 61.909 1.00 35.25 239 VAL D C 1
ATOM 9594 O O . VAL D 1 239 ? 52.228 106.994 61.966 1.00 34.46 239 VAL D O 1
ATOM 9598 N N . GLY D 1 240 ? 50.343 107.873 61.156 1.00 35.80 240 GLY D N 1
ATOM 9599 C CA . GLY D 1 240 ? 50.098 106.670 60.391 1.00 36.79 240 GLY D CA 1
ATOM 9600 C C . GLY D 1 240 ? 49.479 106.981 59.055 1.00 35.95 240 GLY D C 1
ATOM 9601 O O . GLY D 1 240 ? 48.685 106.203 58.553 1.00 37.29 240 GLY D O 1
ATOM 9602 N N . ALA D 1 241 ? 49.848 108.113 58.476 1.00 35.47 241 ALA D N 1
ATOM 9603 C CA . ALA D 1 241 ? 49.287 108.504 57.199 1.00 35.52 241 ALA D CA 1
ATOM 9604 C C . ALA D 1 241 ? 49.792 107.584 56.101 1.00 36.29 241 ALA D C 1
ATOM 9605 O O . ALA D 1 241 ? 50.757 107.897 55.415 1.00 37.34 241 ALA D O 1
ATOM 9607 N N . ILE D 1 242 ? 49.143 106.441 55.927 1.00 36.99 242 ILE D N 1
ATOM 9608 C CA . ILE D 1 242 ? 49.593 105.536 54.900 1.00 37.93 242 ILE D CA 1
ATOM 9609 C C . ILE D 1 242 ? 48.948 105.872 53.574 1.00 39.60 242 ILE D C 1
ATOM 9610 O O . ILE D 1 242 ? 49.646 106.188 52.609 1.00 39.59 242 ILE D O 1
ATOM 9615 N N . GLU D 1 243 ? 47.621 105.810 53.523 1.00 41.61 243 GLU D N 1
ATOM 9616 C CA . GLU D 1 243 ? 46.884 106.128 52.298 1.00 44.27 243 GLU D CA 1
ATOM 9617 C C . GLU D 1 243 ? 47.277 107.516 51.783 1.00 45.90 243 GLU D C 1
ATOM 9618 O O . GLU D 1 243 ? 47.424 108.453 52.578 1.00 46.23 243 GLU D O 1
ATOM 9624 N N . PRO D 1 244 ? 47.428 107.675 50.447 1.00 47.13 244 PRO D N 1
ATOM 9625 C CA . PRO D 1 244 ? 47.804 108.970 49.860 1.00 48.27 244 PRO D CA 1
ATOM 9626 C C . PRO D 1 244 ? 46.893 110.135 50.285 1.00 48.98 244 PRO D C 1
ATOM 9627 O O . PRO D 1 244 ? 47.356 111.266 50.430 1.00 48.39 244 PRO D O 1
ATOM 9631 N N . GLN D 1 245 ? 45.605 109.849 50.479 1.00 49.93 245 GLN D N 1
ATOM 9632 C CA . GLN D 1 245 ? 44.629 110.846 50.907 1.00 51.14 245 GLN D CA 1
ATOM 9633 C C . GLN D 1 245 ? 44.975 111.355 52.305 1.00 51.22 245 GLN D C 1
ATOM 9634 O O . GLN D 1 245 ? 44.956 112.562 52.569 1.00 50.70 245 GLN D O 1
ATOM 9640 N N . PHE D 1 246 ? 45.293 110.422 53.198 1.00 50.69 246 PHE D N 1
ATOM 9641 C CA . PHE D 1 246 ? 45.650 110.747 54.574 1.00 49.18 246 PHE D CA 1
ATOM 9642 C C . PHE D 1 246 ? 47.021 111.423 54.638 1.00 48.90 246 PHE D C 1
ATOM 9643 O O . PHE D 1 246 ? 47.259 112.267 55.500 1.00 47.75 246 PHE D O 1
ATOM 9651 N N . PHE D 1 247 ? 47.922 111.032 53.738 1.00 48.17 247 PHE D N 1
ATOM 9652 C CA . PHE D 1 247 ? 49.263 111.610 53.692 1.00 48.18 247 PHE D CA 1
ATOM 9653 C C . PHE D 1 247 ? 49.128 113.081 53.337 1.00 49.82 247 PHE D C 1
ATOM 9654 O O . PHE D 1 247 ? 49.986 113.908 53.675 1.00 48.67 247 PHE D O 1
ATOM 9662 N N . ALA D 1 248 ? 48.043 113.390 52.626 1.00 51.48 248 ALA D N 1
ATOM 9663 C CA . ALA D 1 248 ? 47.741 114.755 52.207 1.00 51.84 248 ALA D CA 1
ATOM 9664 C C . ALA D 1 248 ? 47.433 115.541 53.472 1.00 52.28 248 ALA D C 1
ATOM 9665 O O . ALA D 1 248 ? 48.071 116.563 53.752 1.00 53.61 248 ALA D O 1
ATOM 9667 N N . ALA D 1 249 ? 46.458 115.046 54.234 1.00 50.58 249 ALA D N 1
ATOM 9668 C CA . ALA D 1 249 ? 46.081 115.671 55.492 1.00 49.54 249 ALA D CA 1
ATOM 9669 C C . ALA D 1 249 ? 47.341 115.891 56.336 1.00 48.87 249 ALA D C 1
ATOM 9670 O O . ALA D 1 249 ? 47.639 116.998 56.761 1.00 48.55 249 ALA D O 1
ATOM 9672 N N . LEU D 1 250 ? 48.092 114.828 56.563 1.00 48.91 250 LEU D N 1
ATOM 9673 C CA . LEU D 1 250 ? 49.310 114.932 57.350 1.00 50.26 250 LEU D CA 1
ATOM 9674 C C . LEU D 1 250 ? 50.143 116.111 56.890 1.00 50.84 250 LEU D C 1
ATOM 9675 O O . LEU D 1 250 ? 50.583 116.930 57.696 1.00 51.39 250 LEU D O 1
ATOM 9680 N N . LEU D 1 251 ? 50.358 116.198 55.585 1.00 52.25 251 LEU D N 1
ATOM 9681 C CA . LEU D 1 251 ? 51.164 117.272 55.035 1.00 54.15 251 LEU D CA 1
ATOM 9682 C C . LEU D 1 251 ? 50.477 118.630 55.203 1.00 54.71 251 LEU D C 1
ATOM 9683 O O . LEU D 1 251 ? 51.140 119.658 55.371 1.00 54.27 251 LEU D O 1
ATOM 9688 N N . SER D 1 252 ? 49.147 118.624 55.179 1.00 55.61 252 SER D N 1
ATOM 9689 C CA . SER D 1 252 ? 48.371 119.853 55.330 1.00 55.98 252 SER D CA 1
ATOM 9690 C C . SER D 1 252 ? 48.531 120.450 56.723 1.00 56.67 252 SER D C 1
ATOM 9691 O O . SER D 1 252 ? 49.224 121.452 56.905 1.00 56.84 252 SER D O 1
ATOM 9694 N N . GLY D 1 253 ? 47.882 119.824 57.703 1.00 57.42 253 GLY D N 1
ATOM 9695 C CA . GLY D 1 253 ? 47.951 120.296 59.076 1.00 57.52 253 GLY D CA 1
ATOM 9696 C C . GLY D 1 253 ? 49.366 120.561 59.535 1.00 57.55 253 GLY D C 1
ATOM 9697 O O . GLY D 1 253 ? 49.614 121.427 60.371 1.00 56.55 253 GLY D O 1
ATOM 9698 N N . LEU D 1 254 ? 50.300 119.807 58.975 1.00 58.72 254 LEU D N 1
ATOM 9699 C CA . LEU D 1 254 ? 51.697 119.956 59.325 1.00 59.93 254 LEU D CA 1
ATOM 9700 C C . LEU D 1 254 ? 52.229 121.252 58.751 1.00 60.40 254 LEU D C 1
ATOM 9701 O O . LEU D 1 254 ? 53.363 121.639 59.024 1.00 60.67 254 LEU D O 1
ATOM 9706 N N . GLY D 1 255 ? 51.402 121.919 57.951 1.00 61.26 255 GLY D N 1
ATOM 9707 C CA . GLY D 1 255 ? 51.809 123.168 57.333 1.00 62.80 255 GLY D CA 1
ATOM 9708 C C . GLY D 1 255 ? 52.910 123.004 56.293 1.00 64.13 255 GLY D C 1
ATOM 9709 O O . GLY D 1 255 ? 53.840 123.817 56.223 1.00 64.29 255 GLY D O 1
ATOM 9710 N N . LEU D 1 256 ? 52.809 121.955 55.479 1.00 64.34 256 LEU D N 1
ATOM 9711 C CA . LEU D 1 256 ? 53.805 121.694 54.438 1.00 64.95 256 LEU D CA 1
ATOM 9712 C C . LEU D 1 256 ? 53.164 121.557 53.070 1.00 64.97 256 LEU D C 1
ATOM 9713 O O . LEU D 1 256 ? 52.092 120.969 52.934 1.00 64.63 256 LEU D O 1
ATOM 9718 N N . SER D 1 257 ? 53.827 122.099 52.057 1.00 65.32 257 SER D N 1
ATOM 9719 C CA . SER D 1 257 ? 53.306 122.018 50.705 1.00 66.51 257 SER D CA 1
ATOM 9720 C C . SER D 1 257 ? 53.797 120.734 50.057 1.00 66.30 257 SER D C 1
ATOM 9721 O O . SER D 1 257 ? 54.957 120.346 50.214 1.00 66.06 257 SER D O 1
ATOM 9724 N N . ALA D 1 258 ? 52.892 120.068 49.349 1.00 65.84 258 ALA D N 1
ATOM 9725 C CA . ALA D 1 258 ? 53.219 118.838 48.660 1.00 64.99 258 ALA D CA 1
ATOM 9726 C C . ALA D 1 258 ? 54.568 118.994 47.964 1.00 64.48 258 ALA D C 1
ATOM 9727 O O . ALA D 1 258 ? 55.426 118.129 48.065 1.00 65.19 258 ALA D O 1
ATOM 9729 N N . ALA D 1 259 ? 54.766 120.109 47.274 1.00 63.79 259 ALA D N 1
ATOM 9730 C CA . ALA D 1 259 ? 56.017 120.326 46.564 1.00 64.34 259 ALA D CA 1
ATOM 9731 C C . ALA D 1 259 ? 57.226 120.426 47.483 1.00 64.12 259 ALA D C 1
ATOM 9732 O O . ALA D 1 259 ? 58.357 120.213 47.052 1.00 63.87 259 ALA D O 1
ATOM 9734 N N . ASP D 1 260 ? 56.989 120.747 48.749 1.00 65.15 260 ASP D N 1
ATOM 9735 C CA . ASP D 1 260 ? 58.080 120.882 49.719 1.00 66.81 260 ASP D CA 1
ATOM 9736 C C . ASP D 1 260 ? 58.676 119.538 50.133 1.00 65.79 260 ASP D C 1
ATOM 9737 O O . ASP D 1 260 ? 59.892 119.332 50.075 1.00 65.22 260 ASP D O 1
ATOM 9742 N N . VAL D 1 261 ? 57.807 118.630 50.559 1.00 64.69 261 VAL D N 1
ATOM 9743 C CA . VAL D 1 261 ? 58.223 117.307 51.013 1.00 63.13 261 VAL D CA 1
ATOM 9744 C C . VAL D 1 261 ? 58.228 116.263 49.896 1.00 60.40 261 VAL D C 1
ATOM 9745 O O . VAL D 1 261 ? 57.377 116.291 49.006 1.00 60.17 261 VAL D O 1
ATOM 9749 N N . PRO D 1 262 ? 59.193 115.330 49.929 1.00 57.60 262 PRO D N 1
ATOM 9750 C CA . PRO D 1 262 ? 59.271 114.283 48.908 1.00 55.40 262 PRO D CA 1
ATOM 9751 C C . PRO D 1 262 ? 57.950 113.509 48.806 1.00 53.72 262 PRO D C 1
ATOM 9752 O O . PRO D 1 262 ? 57.069 113.637 49.665 1.00 53.06 262 PRO D O 1
ATOM 9756 N N . THR D 1 263 ? 57.811 112.711 47.750 1.00 51.22 263 THR D N 1
ATOM 9757 C CA . THR D 1 263 ? 56.588 111.940 47.547 1.00 48.28 263 THR D CA 1
ATOM 9758 C C . THR D 1 263 ? 56.684 110.569 48.202 1.00 46.65 263 THR D C 1
ATOM 9759 O O . THR D 1 263 ? 57.762 109.988 48.293 1.00 45.71 263 THR D O 1
ATOM 9763 N N . GLN D 1 264 ? 55.551 110.055 48.662 1.00 45.82 264 GLN D N 1
ATOM 9764 C CA . GLN D 1 264 ? 55.528 108.751 49.301 1.00 44.56 264 GLN D CA 1
ATOM 9765 C C . GLN D 1 264 ? 56.283 107.736 48.464 1.00 44.67 264 GLN D C 1
ATOM 9766 O O . GLN D 1 264 ? 57.007 106.903 48.988 1.00 45.62 264 GLN D O 1
ATOM 9772 N N . LEU D 1 265 ? 56.125 107.822 47.155 1.00 45.66 265 LEU D N 1
ATOM 9773 C CA . LEU D 1 265 ? 56.796 106.908 46.251 1.00 46.73 265 LEU D CA 1
ATOM 9774 C C . LEU D 1 265 ? 58.318 107.097 46.234 1.00 46.75 265 LEU D C 1
ATOM 9775 O O . LEU D 1 265 ? 59.043 106.144 45.939 1.00 46.60 265 LEU D O 1
ATOM 9780 N N . ASP D 1 266 ? 58.803 108.301 46.559 1.00 46.04 266 ASP D N 1
ATOM 9781 C CA . ASP D 1 266 ? 60.249 108.576 46.556 1.00 46.03 266 ASP D CA 1
ATOM 9782 C C . ASP D 1 266 ? 60.967 107.993 47.766 1.00 45.51 266 ASP D C 1
ATOM 9783 O O . ASP D 1 266 ? 61.595 108.706 48.530 1.00 45.72 266 ASP D O 1
ATOM 9788 N N . VAL D 1 267 ? 60.887 106.685 47.925 1.00 45.15 267 VAL D N 1
ATOM 9789 C CA . VAL D 1 267 ? 61.538 106.022 49.037 1.00 45.74 267 VAL D CA 1
ATOM 9790 C C . VAL D 1 267 ? 62.964 106.500 49.278 1.00 45.88 267 VAL D C 1
ATOM 9791 O O . VAL D 1 267 ? 63.398 106.647 50.424 1.00 45.14 267 VAL D O 1
ATOM 9795 N N . ALA D 1 268 ? 63.695 106.727 48.197 1.00 46.16 268 ALA D N 1
ATOM 9796 C CA . ALA D 1 268 ? 65.074 107.180 48.306 1.00 47.40 268 ALA D CA 1
ATOM 9797 C C . ALA D 1 268 ? 65.196 108.509 49.058 1.00 47.05 268 ALA D C 1
ATOM 9798 O O . ALA D 1 268 ? 66.250 108.822 49.612 1.00 45.60 268 ALA D O 1
ATOM 9800 N N . GLY D 1 269 ? 64.118 109.287 49.074 1.00 47.65 269 GLY D N 1
ATOM 9801 C CA . GLY D 1 269 ? 64.146 110.560 49.768 1.00 49.01 269 GLY D CA 1
ATOM 9802 C C . GLY D 1 269 ? 63.470 110.518 51.130 1.00 49.80 269 GLY D C 1
ATOM 9803 O O . GLY D 1 269 ? 63.192 111.570 51.718 1.00 50.25 269 GLY D O 1
ATOM 9804 N N . TYR D 1 270 ? 63.199 109.311 51.630 1.00 49.61 270 TYR D N 1
ATOM 9805 C CA . TYR D 1 270 ? 62.547 109.144 52.927 1.00 49.54 270 TYR D CA 1
ATOM 9806 C C . TYR D 1 270 ? 63.391 109.768 54.015 1.00 50.71 270 TYR D C 1
ATOM 9807 O O . TYR D 1 270 ? 62.890 110.553 54.822 1.00 51.28 270 TYR D O 1
ATOM 9816 N N . PRO D 1 271 ? 64.689 109.430 54.059 1.00 51.63 271 PRO D N 1
ATOM 9817 C CA . PRO D 1 271 ? 65.526 110.023 55.103 1.00 53.23 271 PRO D CA 1
ATOM 9818 C C . PRO D 1 271 ? 65.289 111.528 55.209 1.00 54.71 271 PRO D C 1
ATOM 9819 O O . PRO D 1 271 ? 65.277 112.083 56.302 1.00 54.88 271 PRO D O 1
ATOM 9823 N N . GLN D 1 272 ? 65.081 112.171 54.062 1.00 57.24 272 GLN D N 1
ATOM 9824 C CA . GLN D 1 272 ? 64.839 113.609 54.003 1.00 58.75 272 GLN D CA 1
ATOM 9825 C C . GLN D 1 272 ? 63.457 113.891 54.567 1.00 58.13 272 GLN D C 1
ATOM 9826 O O . GLN D 1 272 ? 63.288 114.743 55.438 1.00 58.81 272 GLN D O 1
ATOM 9832 N N . MET D 1 273 ? 62.469 113.158 54.068 1.00 57.46 273 MET D N 1
ATOM 9833 C CA . MET D 1 273 ? 61.095 113.327 54.516 1.00 56.91 273 MET D CA 1
ATOM 9834 C C . MET D 1 273 ? 61.002 113.211 56.028 1.00 58.23 273 MET D C 1
ATOM 9835 O O . MET D 1 273 ? 60.158 113.849 56.668 1.00 57.70 273 MET D O 1
ATOM 9840 N N . TYR D 1 274 ? 61.870 112.372 56.585 1.00 59.30 274 TYR D N 1
ATOM 9841 C CA . TYR D 1 274 ? 61.918 112.149 58.023 1.00 60.55 274 TYR D CA 1
ATOM 9842 C C . TYR D 1 274 ? 62.342 113.423 58.731 1.00 60.10 274 TYR D C 1
ATOM 9843 O O . TYR D 1 274 ? 61.752 113.810 59.739 1.00 60.95 274 TYR D O 1
ATOM 9852 N N . ASP D 1 275 ? 63.370 114.070 58.196 1.00 58.73 275 ASP D N 1
ATOM 9853 C CA . ASP D 1 275 ? 63.860 115.290 58.793 1.00 57.76 275 ASP D CA 1
ATOM 9854 C C . ASP D 1 275 ? 62.798 116.370 58.721 1.00 58.36 275 ASP D C 1
ATOM 9855 O O . ASP D 1 275 ? 62.546 117.056 59.705 1.00 58.87 275 ASP D O 1
ATOM 9860 N N . ILE D 1 276 ? 62.161 116.522 57.565 1.00 58.86 276 ILE D N 1
ATOM 9861 C CA . ILE D 1 276 ? 61.130 117.543 57.442 1.00 59.69 276 ILE D CA 1
ATOM 9862 C C . ILE D 1 276 ? 60.012 117.289 58.450 1.00 60.45 276 ILE D C 1
ATOM 9863 O O . ILE D 1 276 ? 59.494 118.226 59.057 1.00 60.62 276 ILE D O 1
ATOM 9868 N N . PHE D 1 277 ? 59.649 116.024 58.638 1.00 60.89 277 PHE D N 1
ATOM 9869 C CA . PHE D 1 277 ? 58.582 115.679 59.576 1.00 61.25 277 PHE D CA 1
ATOM 9870 C C . PHE D 1 277 ? 58.992 115.900 61.035 1.00 61.67 277 PHE D C 1
ATOM 9871 O O . PHE D 1 277 ? 58.218 116.417 61.838 1.00 60.40 277 PHE D O 1
ATOM 9879 N N . ALA D 1 278 ? 60.210 115.497 61.372 1.00 63.03 278 ALA D N 1
ATOM 9880 C CA . ALA D 1 278 ? 60.721 115.655 62.726 1.00 65.30 278 ALA D CA 1
ATOM 9881 C C . ALA D 1 278 ? 60.788 117.134 63.059 1.00 67.46 278 ALA D C 1
ATOM 9882 O O . ALA D 1 278 ? 60.376 117.569 64.139 1.00 67.77 278 ALA D O 1
ATOM 9884 N N . GLU D 1 279 ? 61.323 117.898 62.113 1.00 69.11 279 GLU D N 1
ATOM 9885 C CA . GLU D 1 279 ? 61.474 119.336 62.249 1.00 70.17 279 GLU D CA 1
ATOM 9886 C C . GLU D 1 279 ? 60.169 119.965 62.689 1.00 70.26 279 GLU D C 1
ATOM 9887 O O . GLU D 1 279 ? 60.062 120.451 63.804 1.00 70.38 279 GLU D O 1
ATOM 9893 N N . ARG D 1 280 ? 59.179 119.938 61.802 1.00 71.17 280 ARG D N 1
ATOM 9894 C CA . ARG D 1 280 ? 57.868 120.530 62.067 1.00 71.90 280 ARG D CA 1
ATOM 9895 C C . ARG D 1 280 ? 57.202 119.984 63.325 1.00 70.73 280 ARG D C 1
ATOM 9896 O O . ARG D 1 280 ? 56.710 120.743 64.155 1.00 71.08 280 ARG D O 1
ATOM 9904 N N . PHE D 1 281 ? 57.174 118.667 63.465 1.00 69.36 281 PHE D N 1
ATOM 9905 C CA . PHE D 1 281 ? 56.551 118.074 64.634 1.00 68.23 281 PHE D CA 1
ATOM 9906 C C . PHE D 1 281 ? 57.148 118.563 65.954 1.00 68.56 281 PHE D C 1
ATOM 9907 O O . PHE D 1 281 ? 56.416 118.812 66.910 1.00 68.46 281 PHE D O 1
ATOM 9915 N N . ALA D 1 282 ? 58.468 118.724 66.001 1.00 68.45 282 ALA D N 1
ATOM 9916 C CA . ALA D 1 282 ? 59.138 119.156 67.223 1.00 68.04 282 ALA D CA 1
ATOM 9917 C C . ALA D 1 282 ? 59.060 120.652 67.537 1.00 68.46 282 ALA D C 1
ATOM 9918 O O . ALA D 1 282 ? 59.610 121.101 68.546 1.00 68.13 282 ALA D O 1
ATOM 9920 N N . SER D 1 283 ? 58.368 121.416 66.693 1.00 69.29 283 SER D N 1
ATOM 9921 C CA . SER D 1 283 ? 58.236 122.864 66.885 1.00 69.93 283 SER D CA 1
ATOM 9922 C C . SER D 1 283 ? 56.939 123.248 67.592 1.00 70.32 283 SER D C 1
ATOM 9923 O O . SER D 1 283 ? 56.599 124.429 67.672 1.00 71.18 283 SER D O 1
ATOM 9926 N N . ARG D 1 284 ? 56.203 122.256 68.085 1.00 70.02 284 ARG D N 1
ATOM 9927 C CA . ARG D 1 284 ? 54.957 122.525 68.794 1.00 69.10 284 ARG D CA 1
ATOM 9928 C C . ARG D 1 284 ? 54.717 121.466 69.862 1.00 68.98 284 ARG D C 1
ATOM 9929 O O . ARG D 1 284 ? 55.369 120.428 69.877 1.00 68.86 284 ARG D O 1
ATOM 9937 N N . THR D 1 285 ? 53.790 121.740 70.766 1.00 69.03 285 THR D N 1
ATOM 9938 C CA . THR D 1 285 ? 53.493 120.814 71.848 1.00 69.12 285 THR D CA 1
ATOM 9939 C C . THR D 1 285 ? 52.451 119.788 71.428 1.00 69.25 285 THR D C 1
ATOM 9940 O O . THR D 1 285 ? 51.613 120.071 70.576 1.00 70.10 285 THR D O 1
ATOM 9944 N N . ARG D 1 286 ? 52.498 118.603 72.031 1.00 68.69 286 ARG D N 1
ATOM 9945 C CA . ARG D 1 286 ? 51.547 117.549 71.704 1.00 68.07 286 ARG D CA 1
ATOM 9946 C C . ARG D 1 286 ? 50.142 118.107 71.695 1.00 68.75 286 ARG D C 1
ATOM 9947 O O . ARG D 1 286 ? 49.339 117.798 70.818 1.00 68.49 286 ARG D O 1
ATOM 9955 N N . ASP D 1 287 ? 49.851 118.933 72.690 1.00 70.00 287 ASP D N 1
ATOM 9956 C CA . ASP D 1 287 ? 48.537 119.551 72.819 1.00 70.55 287 ASP D CA 1
ATOM 9957 C C . ASP D 1 287 ? 48.153 120.291 71.540 1.00 69.12 287 ASP D C 1
ATOM 9958 O O . ASP D 1 287 ? 47.137 119.987 70.924 1.00 68.35 287 ASP D O 1
ATOM 9963 N N . GLU D 1 288 ? 48.971 121.262 71.149 1.00 68.08 288 GLU D N 1
ATOM 9964 C CA . GLU D 1 288 ? 48.704 122.042 69.950 1.00 67.54 288 GLU D CA 1
ATOM 9965 C C . GLU D 1 288 ? 48.469 121.124 68.749 1.00 66.45 288 GLU D C 1
ATOM 9966 O O . GLU D 1 288 ? 47.456 121.239 68.046 1.00 66.59 288 GLU D O 1
ATOM 9972 N N . TRP D 1 289 ? 49.411 120.209 68.529 1.00 64.33 289 TRP D N 1
ATOM 9973 C CA . TRP D 1 289 ? 49.352 119.250 67.427 1.00 60.66 289 TRP D CA 1
ATOM 9974 C C . TRP D 1 289 ? 48.041 118.472 67.431 1.00 59.79 289 TRP D C 1
ATOM 9975 O O . TRP D 1 289 ? 47.398 118.305 66.398 1.00 58.16 289 TRP D O 1
ATOM 9986 N N . THR D 1 290 ? 47.654 117.997 68.609 1.00 60.13 290 THR D N 1
ATOM 9987 C CA . THR D 1 290 ? 46.419 117.241 68.765 1.00 59.54 290 THR D CA 1
ATOM 9988 C C . THR D 1 290 ? 45.240 118.067 68.279 1.00 60.77 290 THR D C 1
ATOM 9989 O O . THR D 1 290 ? 44.294 117.543 67.698 1.00 60.07 290 THR D O 1
ATOM 9993 N N . ARG D 1 291 ? 45.311 119.367 68.531 1.00 63.31 291 ARG D N 1
ATOM 9994 C CA . ARG D 1 291 ? 44.264 120.289 68.130 1.00 65.58 291 ARG D CA 1
ATOM 9995 C C . ARG D 1 291 ? 44.252 120.370 66.614 1.00 65.50 291 ARG D C 1
ATOM 9996 O O . ARG D 1 291 ? 43.211 120.195 65.969 1.00 66.80 291 ARG D O 1
ATOM 10004 N N . VAL D 1 292 ? 45.424 120.620 66.049 1.00 63.92 292 VAL D N 1
ATOM 10005 C CA . VAL D 1 292 ? 45.565 120.740 64.614 1.00 61.89 292 VAL D CA 1
ATOM 10006 C C . VAL D 1 292 ? 44.967 119.555 63.867 1.00 61.58 292 VAL D C 1
ATOM 10007 O O . VAL D 1 292 ? 43.967 119.696 63.167 1.00 60.64 292 VAL D O 1
ATOM 10011 N N . PHE D 1 293 ? 45.568 118.383 64.035 1.00 62.61 293 PHE D N 1
ATOM 10012 C CA . PHE D 1 293 ? 45.106 117.177 63.348 1.00 63.22 293 PHE D CA 1
ATOM 10013 C C . PHE D 1 293 ? 43.828 116.578 63.906 1.00 63.86 293 PHE D C 1
ATOM 10014 O O . PHE D 1 293 ? 43.362 115.549 63.424 1.00 64.24 293 PHE D O 1
ATOM 10022 N N . ALA D 1 294 ? 43.261 117.225 64.915 1.00 65.18 294 ALA D N 1
ATOM 10023 C CA . ALA D 1 294 ? 42.033 116.750 65.546 1.00 65.97 294 ALA D CA 1
ATOM 10024 C C . ALA D 1 294 ? 40.859 116.640 64.566 1.00 66.31 294 ALA D C 1
ATOM 10025 O O . ALA D 1 294 ? 40.608 117.557 63.782 1.00 66.96 294 ALA D O 1
ATOM 10027 N N . GLY D 1 295 ? 40.145 115.516 64.615 1.00 66.20 295 GLY D N 1
ATOM 10028 C CA . GLY D 1 295 ? 38.997 115.325 63.744 1.00 66.04 295 GLY D CA 1
ATOM 10029 C C . GLY D 1 295 ? 39.282 115.052 62.272 1.00 66.93 295 GLY D C 1
ATOM 10030 O O . GLY D 1 295 ? 38.401 114.572 61.550 1.00 67.87 295 GLY D O 1
ATOM 10031 N N . THR D 1 296 ? 40.504 115.342 61.823 1.00 66.13 296 THR D N 1
ATOM 10032 C CA . THR D 1 296 ? 40.895 115.131 60.426 1.00 63.62 296 THR D CA 1
ATOM 10033 C C . THR D 1 296 ? 41.349 113.701 60.158 1.00 62.86 296 THR D C 1
ATOM 10034 O O . THR D 1 296 ? 41.814 113.009 61.060 1.00 62.92 296 THR D O 1
ATOM 10038 N N . ASP D 1 297 ? 41.211 113.259 58.916 1.00 61.67 297 ASP D N 1
ATOM 10039 C CA . ASP D 1 297 ? 41.643 111.919 58.566 1.00 60.69 297 ASP D CA 1
ATOM 10040 C C . ASP D 1 297 ? 43.138 111.881 58.292 1.00 58.78 297 ASP D C 1
ATOM 10041 O O . ASP D 1 297 ? 43.611 111.121 57.448 1.00 58.58 297 ASP D O 1
ATOM 10046 N N . ALA D 1 298 ? 43.880 112.706 59.017 1.00 55.92 298 ALA D N 1
ATOM 10047 C CA . ALA D 1 298 ? 45.320 112.754 58.858 1.00 54.13 298 ALA D CA 1
ATOM 10048 C C . ALA D 1 298 ? 46.014 111.572 59.531 1.00 53.38 298 ALA D C 1
ATOM 10049 O O . ALA D 1 298 ? 47.202 111.351 59.313 1.00 54.15 298 ALA D O 1
ATOM 10051 N N . CYS D 1 299 ? 45.281 110.813 60.342 1.00 51.76 299 CYS D N 1
ATOM 10052 C CA . CYS D 1 299 ? 45.863 109.685 61.057 1.00 50.35 299 CYS D CA 1
ATOM 10053 C C . CYS D 1 299 ? 47.008 110.112 61.963 1.00 50.65 299 CYS D C 1
ATOM 10054 O O . CYS D 1 299 ? 48.014 109.407 62.075 1.00 51.81 299 CYS D O 1
ATOM 10057 N N . VAL D 1 300 ? 46.843 111.272 62.602 1.00 49.99 300 VAL D N 1
ATOM 10058 C CA . VAL D 1 300 ? 47.837 111.829 63.517 1.00 48.39 300 VAL D CA 1
ATOM 10059 C C . VAL D 1 300 ? 47.227 111.990 64.894 1.00 47.37 300 VAL D C 1
ATOM 10060 O O . VAL D 1 300 ? 46.395 112.867 65.107 1.00 47.70 300 VAL D O 1
ATOM 10064 N N . THR D 1 301 ? 47.661 111.151 65.827 1.00 46.47 301 THR D N 1
ATOM 10065 C CA . THR D 1 301 ? 47.142 111.162 67.192 1.00 44.86 301 THR D CA 1
ATOM 10066 C C . THR D 1 301 ? 48.228 111.315 68.256 1.00 44.37 301 THR D C 1
ATOM 10067 O O . THR D 1 301 ? 49.399 111.003 68.029 1.00 46.41 301 THR D O 1
ATOM 10071 N N . PRO D 1 302 ? 47.846 111.797 69.442 1.00 43.01 302 PRO D N 1
ATOM 10072 C CA . PRO D 1 302 ? 48.814 111.972 70.520 1.00 41.81 302 PRO D CA 1
ATOM 10073 C C . PRO D 1 302 ? 49.066 110.643 71.225 1.00 39.62 302 PRO D C 1
ATOM 10074 O O . PRO D 1 302 ? 48.149 109.845 71.422 1.00 39.23 302 PRO D O 1
ATOM 10078 N N . VAL D 1 303 ? 50.317 110.400 71.581 1.00 38.40 303 VAL D N 1
ATOM 10079 C CA . VAL D 1 303 ? 50.679 109.181 72.289 1.00 38.47 303 VAL D CA 1
ATOM 10080 C C . VAL D 1 303 ? 50.349 109.454 73.748 1.00 38.21 303 VAL D C 1
ATOM 10081 O O . VAL D 1 303 ? 51.005 110.269 74.385 1.00 38.19 303 VAL D O 1
ATOM 10085 N N . LEU D 1 304 ? 49.334 108.793 74.282 1.00 37.66 304 LEU D N 1
ATOM 10086 C CA . LEU D 1 304 ? 48.969 109.029 75.669 1.00 37.26 304 LEU D CA 1
ATOM 10087 C C . LEU D 1 304 ? 49.553 107.992 76.586 1.00 37.36 304 LEU D C 1
ATOM 10088 O O . LEU D 1 304 ? 49.718 106.845 76.193 1.00 36.78 304 LEU D O 1
ATOM 10093 N N . ALA D 1 305 ? 49.861 108.398 77.811 1.00 37.07 305 ALA D N 1
ATOM 10094 C CA . ALA D 1 305 ? 50.393 107.471 78.794 1.00 38.54 305 ALA D CA 1
ATOM 10095 C C . ALA D 1 305 ? 49.196 106.826 79.509 1.00 39.58 305 ALA D C 1
ATOM 10096 O O . ALA D 1 305 ? 48.074 107.331 79.415 1.00 40.56 305 ALA D O 1
ATOM 10098 N N . TRP D 1 306 ? 49.425 105.707 80.197 1.00 39.96 306 TRP D N 1
ATOM 10099 C CA . TRP D 1 306 ? 48.357 104.994 80.916 1.00 39.60 306 TRP D CA 1
ATOM 10100 C C . TRP D 1 306 ? 47.401 105.941 81.670 1.00 40.69 306 TRP D C 1
ATOM 10101 O O . TRP D 1 306 ? 46.174 105.872 81.509 1.00 38.51 306 TRP D O 1
ATOM 10112 N N . SER D 1 307 ? 47.983 106.809 82.499 1.00 41.47 307 SER D N 1
ATOM 10113 C CA . SER D 1 307 ? 47.229 107.766 83.288 1.00 41.52 307 SER D CA 1
ATOM 10114 C C . SER D 1 307 ? 46.361 108.598 82.364 1.00 42.72 307 SER D C 1
ATOM 10115 O O . SER D 1 307 ? 45.145 108.693 82.566 1.00 43.91 307 SER D O 1
ATOM 10118 N N . GLU D 1 308 ? 47.001 109.184 81.348 1.00 42.95 308 GLU D N 1
ATOM 10119 C CA . GLU D 1 308 ? 46.340 110.028 80.340 1.00 42.78 308 GLU D CA 1
ATOM 10120 C C . GLU D 1 308 ? 45.236 109.292 79.548 1.00 42.45 308 GLU D C 1
ATOM 10121 O O . GLU D 1 308 ? 44.188 109.857 79.243 1.00 41.22 308 GLU D O 1
ATOM 10127 N N . ALA D 1 309 ? 45.480 108.029 79.228 1.00 42.07 309 ALA D N 1
ATOM 10128 C CA . ALA D 1 309 ? 44.526 107.242 78.475 1.00 42.64 309 ALA D CA 1
ATOM 10129 C C . ALA D 1 309 ? 43.226 107.066 79.233 1.00 43.87 309 ALA D C 1
ATOM 10130 O O . ALA D 1 309 ? 42.145 107.240 78.684 1.00 43.21 309 ALA D O 1
ATOM 10132 N N . ALA D 1 310 ? 43.329 106.702 80.500 1.00 46.62 310 ALA D N 1
ATOM 10133 C CA . ALA D 1 310 ? 42.140 106.484 81.301 1.00 49.37 310 ALA D CA 1
ATOM 10134 C C . ALA D 1 310 ? 41.204 107.684 81.272 1.00 52.57 310 ALA D C 1
ATOM 10135 O O . ALA D 1 310 ? 39.992 107.517 81.387 1.00 53.08 310 ALA D O 1
ATOM 10137 N N . ASN D 1 311 ? 41.751 108.889 81.105 1.00 55.55 311 ASN D N 1
ATOM 10138 C CA . ASN D 1 311 ? 40.925 110.106 81.089 1.00 58.01 311 ASN D CA 1
ATOM 10139 C C . ASN D 1 311 ? 40.669 110.640 79.677 1.00 57.76 311 ASN D C 1
ATOM 10140 O O . ASN D 1 311 ? 40.177 111.761 79.497 1.00 56.39 311 ASN D O 1
ATOM 10145 N N . ASN D 1 312 ? 41.015 109.828 78.681 1.00 58.76 312 ASN D N 1
ATOM 10146 C CA . ASN D 1 312 ? 40.830 110.186 77.275 1.00 59.48 312 ASN D CA 1
ATOM 10147 C C . ASN D 1 312 ? 39.341 110.312 76.931 1.00 59.50 312 ASN D C 1
ATOM 10148 O O . ASN D 1 312 ? 38.537 109.477 77.339 1.00 58.75 312 ASN D O 1
ATOM 10153 N N . ASP D 1 313 ? 38.979 111.342 76.170 1.00 59.61 313 ASP D N 1
ATOM 10154 C CA . ASP D 1 313 ? 37.582 111.544 75.803 1.00 59.56 313 ASP D CA 1
ATOM 10155 C C . ASP D 1 313 ? 36.923 110.364 75.123 1.00 58.70 313 ASP D C 1
ATOM 10156 O O . ASP D 1 313 ? 35.858 109.912 75.545 1.00 58.73 313 ASP D O 1
ATOM 10161 N N . HIS D 1 314 ? 37.548 109.867 74.063 1.00 58.00 314 HIS D N 1
ATOM 10162 C CA . HIS D 1 314 ? 36.985 108.742 73.331 1.00 55.92 314 HIS D CA 1
ATOM 10163 C C . HIS D 1 314 ? 36.847 107.501 74.201 1.00 54.38 314 HIS D C 1
ATOM 10164 O O . HIS D 1 314 ? 35.742 107.011 74.399 1.00 53.98 314 HIS D O 1
ATOM 10171 N N . LEU D 1 315 ? 37.963 106.994 74.717 1.00 53.48 315 LEU D N 1
ATOM 10172 C CA . LEU D 1 315 ? 37.926 105.805 75.559 1.00 52.50 315 LEU D CA 1
ATOM 10173 C C . LEU D 1 315 ? 36.930 105.929 76.709 1.00 53.12 315 LEU D C 1
ATOM 10174 O O . LEU D 1 315 ? 36.485 104.913 77.242 1.00 53.79 315 LEU D O 1
ATOM 10179 N N . LYS D 1 316 ? 36.586 107.160 77.103 1.00 52.58 316 LYS D N 1
ATOM 10180 C CA . LYS D 1 316 ? 35.628 107.366 78.197 1.00 51.32 316 LYS D CA 1
ATOM 10181 C C . LYS D 1 316 ? 34.211 107.184 77.700 1.00 50.73 316 LYS D C 1
ATOM 10182 O O . LYS D 1 316 ? 33.432 106.455 78.306 1.00 50.74 316 LYS D O 1
ATOM 10188 N N . ALA D 1 317 ? 33.900 107.843 76.584 1.00 51.29 317 ALA D N 1
ATOM 10189 C CA . ALA D 1 317 ? 32.582 107.786 75.942 1.00 49.74 317 ALA D CA 1
ATOM 10190 C C . ALA D 1 317 ? 32.159 106.352 75.708 1.00 48.56 317 ALA D C 1
ATOM 10191 O O . ALA D 1 317 ? 31.077 105.925 76.114 1.00 47.60 317 ALA D O 1
ATOM 10193 N N . ARG D 1 318 ? 33.023 105.613 75.031 1.00 48.83 318 ARG D N 1
ATOM 10194 C CA . ARG D 1 318 ? 32.757 104.216 74.746 1.00 49.34 318 ARG D CA 1
ATOM 10195 C C . ARG D 1 318 ? 32.998 103.392 76.003 1.00 48.98 318 ARG D C 1
ATOM 10196 O O . ARG D 1 318 ? 32.776 102.185 76.014 1.00 48.62 318 ARG D O 1
ATOM 10204 N N . SER D 1 319 ? 33.455 104.061 77.056 1.00 48.81 319 SER D N 1
ATOM 10205 C CA . SER D 1 319 ? 33.745 103.418 78.329 1.00 48.95 319 SER D CA 1
ATOM 10206 C C . SER D 1 319 ? 34.612 102.160 78.178 1.00 48.21 319 SER D C 1
ATOM 10207 O O . SER D 1 319 ? 34.222 101.058 78.583 1.00 47.42 319 SER D O 1
ATOM 10210 N N . THR D 1 320 ? 35.793 102.340 77.591 1.00 47.90 320 THR D N 1
ATOM 10211 C CA . THR D 1 320 ? 36.744 101.246 77.378 1.00 47.28 320 THR D CA 1
ATOM 10212 C C . THR D 1 320 ? 37.524 101.029 78.671 1.00 47.42 320 THR D C 1
ATOM 10213 O O . THR D 1 320 ? 37.618 99.910 79.189 1.00 45.35 320 THR D O 1
ATOM 10217 N N . VAL D 1 321 ? 38.087 102.123 79.172 1.00 48.36 321 VAL D N 1
ATOM 10218 C CA . VAL D 1 321 ? 38.831 102.123 80.422 1.00 49.25 321 VAL D CA 1
ATOM 10219 C C . VAL D 1 321 ? 37.916 102.781 81.442 1.00 48.82 321 VAL D C 1
ATOM 10220 O O . VAL D 1 321 ? 37.729 104.000 81.432 1.00 47.65 321 VAL D O 1
ATOM 10224 N N . ILE D 1 322 ? 37.329 101.958 82.301 1.00 49.18 322 ILE D N 1
ATOM 10225 C CA . ILE D 1 322 ? 36.411 102.437 83.329 1.00 49.90 322 ILE D CA 1
ATOM 10226 C C . ILE D 1 322 ? 37.005 102.232 84.706 1.00 50.73 322 ILE D C 1
ATOM 10227 O O . ILE D 1 322 ? 37.897 101.409 84.880 1.00 51.80 322 ILE D O 1
ATOM 10232 N N . THR D 1 323 ? 36.488 102.972 85.682 1.00 52.54 323 THR D N 1
ATOM 10233 C CA . THR D 1 323 ? 36.923 102.852 87.077 1.00 52.86 323 THR D CA 1
ATOM 10234 C C . THR D 1 323 ? 35.836 102.027 87.799 1.00 53.52 323 THR D C 1
ATOM 10235 O O . THR D 1 323 ? 34.812 102.570 88.203 1.00 54.01 323 THR D O 1
ATOM 10239 N N . ALA D 1 324 ? 36.044 100.713 87.914 1.00 54.91 324 ALA D N 1
ATOM 10240 C CA . ALA D 1 324 ? 35.085 99.832 88.592 1.00 55.89 324 ALA D CA 1
ATOM 10241 C C . ALA D 1 324 ? 35.504 99.713 90.053 1.00 57.09 324 ALA D C 1
ATOM 10242 O O . ALA D 1 324 ? 36.702 99.682 90.355 1.00 57.68 324 ALA D O 1
ATOM 10244 N N . HIS D 1 325 ? 34.510 99.645 90.942 1.00 57.29 325 HIS D N 1
ATOM 10245 C CA . HIS D 1 325 ? 34.723 99.552 92.388 1.00 56.20 325 HIS D CA 1
ATOM 10246 C C . HIS D 1 325 ? 36.168 99.318 92.762 1.00 54.78 325 HIS D C 1
ATOM 10247 O O . HIS D 1 325 ? 36.615 98.176 92.874 1.00 53.22 325 HIS D O 1
ATOM 10254 N N . GLY D 1 326 ? 36.897 100.413 92.953 1.00 54.09 326 GLY D N 1
ATOM 10255 C CA . GLY D 1 326 ? 38.297 100.301 93.309 1.00 54.75 326 GLY D CA 1
ATOM 10256 C C . GLY D 1 326 ? 39.177 101.099 92.367 1.00 55.79 326 GLY D C 1
ATOM 10257 O O . GLY D 1 326 ? 39.212 102.331 92.450 1.00 56.32 326 GLY D O 1
ATOM 10258 N N . VAL D 1 327 ? 39.879 100.423 91.458 1.00 55.09 327 VAL D N 1
ATOM 10259 C CA . VAL D 1 327 ? 40.750 101.150 90.540 1.00 54.41 327 VAL D CA 1
ATOM 10260 C C . VAL D 1 327 ? 40.400 101.026 89.045 1.00 51.20 327 VAL D C 1
ATOM 10261 O O . VAL D 1 327 ? 39.467 100.316 88.644 1.00 47.81 327 VAL D O 1
ATOM 10265 N N . GLN D 1 328 ? 41.163 101.768 88.248 1.00 48.78 328 GLN D N 1
ATOM 10266 C CA . GLN D 1 328 ? 41.024 101.834 86.795 1.00 46.95 328 GLN D CA 1
ATOM 10267 C C . GLN D 1 328 ? 41.327 100.494 86.116 1.00 46.67 328 GLN D C 1
ATOM 10268 O O . GLN D 1 328 ? 42.279 99.813 86.501 1.00 47.96 328 GLN D O 1
ATOM 10274 N N . GLN D 1 329 ? 40.536 100.132 85.105 1.00 44.06 329 GLN D N 1
ATOM 10275 C CA . GLN D 1 329 ? 40.732 98.879 84.383 1.00 42.99 329 GLN D CA 1
ATOM 10276 C C . GLN D 1 329 ? 40.066 98.904 83.006 1.00 43.19 329 GLN D C 1
ATOM 10277 O O . GLN D 1 329 ? 39.446 99.894 82.630 1.00 44.75 329 GLN D O 1
ATOM 10283 N N . ALA D 1 330 ? 40.177 97.811 82.258 1.00 41.87 330 ALA D N 1
ATOM 10284 C CA . ALA D 1 330 ? 39.590 97.753 80.924 1.00 41.01 330 ALA D CA 1
ATOM 10285 C C . ALA D 1 330 ? 38.233 97.051 80.886 1.00 42.33 330 ALA D C 1
ATOM 10286 O O . ALA D 1 330 ? 38.097 95.926 81.351 1.00 43.45 330 ALA D O 1
ATOM 10288 N N . ALA D 1 331 ? 37.224 97.697 80.315 1.00 42.41 331 ALA D N 1
ATOM 10289 C CA . ALA D 1 331 ? 35.906 97.072 80.242 1.00 41.59 331 ALA D CA 1
ATOM 10290 C C . ALA D 1 331 ? 35.949 95.831 79.348 1.00 42.08 331 ALA D C 1
ATOM 10291 O O . ALA D 1 331 ? 36.766 95.739 78.437 1.00 41.79 331 ALA D O 1
ATOM 10293 N N . PRO D 1 332 ? 35.052 94.865 79.592 1.00 42.88 332 PRO D N 1
ATOM 10294 C CA . PRO D 1 332 ? 34.994 93.623 78.807 1.00 43.42 332 PRO D CA 1
ATOM 10295 C C . PRO D 1 332 ? 34.960 93.869 77.301 1.00 44.26 332 PRO D C 1
ATOM 10296 O O . PRO D 1 332 ? 34.633 94.964 76.838 1.00 44.06 332 PRO D O 1
ATOM 10300 N N . ALA D 1 333 ? 35.292 92.843 76.529 1.00 44.64 333 ALA D N 1
ATOM 10301 C CA . ALA D 1 333 ? 35.273 92.981 75.080 1.00 45.42 333 ALA D CA 1
ATOM 10302 C C . ALA D 1 333 ? 35.293 91.621 74.412 1.00 45.42 333 ALA D C 1
ATOM 10303 O O . ALA D 1 333 ? 35.773 90.652 74.984 1.00 46.40 333 ALA D O 1
ATOM 10305 N N . PRO D 1 334 ? 34.748 91.523 73.195 1.00 46.05 334 PRO D N 1
ATOM 10306 C CA . PRO D 1 334 ? 34.121 92.605 72.442 1.00 46.98 334 PRO D CA 1
ATOM 10307 C C . PRO D 1 334 ? 32.734 92.808 73.011 1.00 48.78 334 PRO D C 1
ATOM 10308 O O . PRO D 1 334 ? 32.324 92.098 73.939 1.00 48.35 334 PRO D O 1
ATOM 10312 N N . ARG D 1 335 ? 31.999 93.747 72.422 1.00 50.90 335 ARG D N 1
ATOM 10313 C CA . ARG D 1 335 ? 30.647 94.088 72.869 1.00 52.29 335 ARG D CA 1
ATOM 10314 C C . ARG D 1 335 ? 29.534 93.433 72.058 1.00 54.08 335 ARG D C 1
ATOM 10315 O O . ARG D 1 335 ? 29.534 93.479 70.836 1.00 53.68 335 ARG D O 1
ATOM 10323 N N . PHE D 1 336 ? 28.589 92.820 72.760 1.00 57.11 336 PHE D N 1
ATOM 10324 C CA . PHE D 1 336 ? 27.456 92.142 72.130 1.00 60.49 336 PHE D CA 1
ATOM 10325 C C . PHE D 1 336 ? 26.191 93.015 72.258 1.00 62.36 336 PHE D C 1
ATOM 10326 O O . PHE D 1 336 ? 26.014 93.701 73.273 1.00 64.21 336 PHE D O 1
ATOM 10334 N N . SER D 1 337 ? 25.323 92.992 71.239 1.00 62.91 337 SER D N 1
ATOM 10335 C CA . SER D 1 337 ? 24.109 93.828 71.215 1.00 63.70 337 SER D CA 1
ATOM 10336 C C . SER D 1 337 ? 22.865 93.303 71.943 1.00 64.15 337 SER D C 1
ATOM 10337 O O . SER D 1 337 ? 22.030 94.103 72.400 1.00 63.15 337 SER D O 1
ATOM 10340 N N . ARG D 1 338 ? 22.726 91.978 72.034 1.00 64.27 338 ARG D N 1
ATOM 10341 C CA . ARG D 1 338 ? 21.568 91.389 72.716 1.00 64.58 338 ARG D CA 1
ATOM 10342 C C . ARG D 1 338 ? 21.913 90.710 74.048 1.00 64.28 338 ARG D C 1
ATOM 10343 O O . ARG D 1 338 ? 21.067 90.625 74.948 1.00 64.91 338 ARG D O 1
ATOM 10351 N N . THR D 1 339 ? 23.146 90.227 74.173 1.00 63.15 339 THR D N 1
ATOM 10352 C CA . THR D 1 339 ? 23.579 89.569 75.400 1.00 61.82 339 THR D CA 1
ATOM 10353 C C . THR D 1 339 ? 24.917 90.140 75.868 1.00 60.98 339 THR D C 1
ATOM 10354 O O . THR D 1 339 ? 25.903 89.411 76.009 1.00 60.98 339 THR D O 1
ATOM 10358 N N . PRO D 1 340 ? 24.962 91.456 76.128 1.00 60.08 340 PRO D N 1
ATOM 10359 C CA . PRO D 1 340 ? 26.176 92.134 76.578 1.00 60.22 340 PRO D CA 1
ATOM 10360 C C . PRO D 1 340 ? 26.747 91.558 77.848 1.00 60.82 340 PRO D C 1
ATOM 10361 O O . PRO D 1 340 ? 26.164 90.662 78.459 1.00 59.83 340 PRO D O 1
ATOM 10365 N N . ALA D 1 341 ? 27.910 92.072 78.225 1.00 62.03 341 ALA D N 1
ATOM 10366 C CA . ALA D 1 341 ? 28.578 91.627 79.432 1.00 62.89 341 ALA D CA 1
ATOM 10367 C C . ALA D 1 341 ? 28.004 92.442 80.571 1.00 63.59 341 ALA D C 1
ATOM 10368 O O . ALA D 1 341 ? 27.777 93.644 80.427 1.00 64.19 341 ALA D O 1
ATOM 10370 N N . GLY D 1 342 ? 27.745 91.784 81.695 1.00 63.64 342 GLY D N 1
ATOM 10371 C CA . GLY D 1 342 ? 27.213 92.494 82.839 1.00 63.72 342 GLY D CA 1
ATOM 10372 C C . GLY D 1 342 ? 28.292 93.403 83.387 1.00 63.80 342 GLY D C 1
ATOM 10373 O O . GLY D 1 342 ? 29.428 93.371 82.906 1.00 64.94 342 GLY D O 1
ATOM 10374 N N . PRO D 1 343 ? 27.976 94.231 84.387 1.00 63.45 343 PRO D N 1
ATOM 10375 C CA . PRO D 1 343 ? 28.988 95.124 84.952 1.00 63.12 343 PRO D CA 1
ATOM 10376 C C . PRO D 1 343 ? 30.104 94.290 85.576 1.00 62.82 343 PRO D C 1
ATOM 10377 O O . PRO D 1 343 ? 29.865 93.184 86.065 1.00 61.97 343 PRO D O 1
ATOM 10381 N N . VAL D 1 344 ? 31.321 94.818 85.553 1.00 62.57 344 VAL D N 1
ATOM 10382 C CA . VAL D 1 344 ? 32.468 94.100 86.094 1.00 61.94 344 VAL D CA 1
ATOM 10383 C C . VAL D 1 344 ? 32.493 93.909 87.590 1.00 61.00 344 VAL D C 1
ATOM 10384 O O . VAL D 1 344 ? 32.416 94.866 88.358 1.00 61.09 344 VAL D O 1
ATOM 10388 N N . ARG D 1 345 ? 32.626 92.658 88.000 1.00 59.68 345 ARG D N 1
ATOM 10389 C CA . ARG D 1 345 ? 32.709 92.344 89.410 1.00 58.87 345 ARG D CA 1
ATOM 10390 C C . ARG D 1 345 ? 34.178 92.463 89.817 1.00 58.09 345 ARG D C 1
ATOM 10391 O O . ARG D 1 345 ? 35.077 92.481 88.973 1.00 57.94 345 ARG D O 1
ATOM 10399 N N . PRO D 1 346 ? 34.440 92.548 91.122 1.00 56.37 346 PRO D N 1
ATOM 10400 C CA . PRO D 1 346 ? 35.814 92.662 91.606 1.00 54.04 346 PRO D CA 1
ATOM 10401 C C . PRO D 1 346 ? 36.480 91.300 91.783 1.00 51.34 346 PRO D C 1
ATOM 10402 O O . PRO D 1 346 ? 35.826 90.266 91.764 1.00 50.99 346 PRO D O 1
ATOM 10406 N N . PRO D 1 347 ? 37.804 91.290 91.950 1.00 49.92 347 PRO D N 1
ATOM 10407 C CA . PRO D 1 347 ? 38.513 90.024 92.140 1.00 49.16 347 PRO D CA 1
ATOM 10408 C C . PRO D 1 347 ? 38.028 89.375 93.435 1.00 49.66 347 PRO D C 1
ATOM 10409 O O . PRO D 1 347 ? 37.481 90.039 94.312 1.00 48.58 347 PRO D O 1
ATOM 10413 N N . PRO D 1 348 ? 38.236 88.064 93.572 1.00 50.52 348 PRO D N 1
ATOM 10414 C CA . PRO D 1 348 ? 37.824 87.319 94.761 1.00 51.39 348 PRO D CA 1
ATOM 10415 C C . PRO D 1 348 ? 38.360 87.930 96.049 1.00 51.95 348 PRO D C 1
ATOM 10416 O O . PRO D 1 348 ? 39.562 87.882 96.315 1.00 50.45 348 PRO D O 1
ATOM 10420 N N . ALA D 1 349 ? 37.464 88.498 96.852 1.00 53.49 349 ALA D N 1
ATOM 10421 C CA . ALA D 1 349 ? 37.866 89.116 98.112 1.00 54.00 349 ALA D CA 1
ATOM 10422 C C . ALA D 1 349 ? 38.407 88.044 99.052 1.00 54.72 349 ALA D C 1
ATOM 10423 O O . ALA D 1 349 ? 39.240 88.321 99.909 1.00 55.47 349 ALA D O 1
ATOM 10425 N N . ALA D 1 350 ? 37.933 86.817 98.876 1.00 55.08 350 ALA D N 1
ATOM 10426 C CA . ALA D 1 350 ? 38.369 85.712 99.702 1.00 55.91 350 ALA D CA 1
ATOM 10427 C C . ALA D 1 350 ? 38.017 84.421 99.006 1.00 57.61 350 ALA D C 1
ATOM 10428 O O . ALA D 1 350 ? 37.074 84.361 98.219 1.00 56.99 350 ALA D O 1
ATOM 10430 N N . ALA D 1 351 ? 38.790 83.386 99.300 1.00 60.40 351 ALA D N 1
ATOM 10431 C CA . ALA D 1 351 ? 38.581 82.075 98.708 1.00 63.42 351 ALA D CA 1
ATOM 10432 C C . ALA D 1 351 ? 37.240 81.484 99.122 1.00 65.59 351 ALA D C 1
ATOM 10433 O O . ALA D 1 351 ? 36.875 81.522 100.294 1.00 66.45 351 ALA D O 1
ATOM 10435 N N . THR D 1 352 ? 36.505 80.939 98.156 1.00 68.30 352 THR D N 1
ATOM 10436 C CA . THR D 1 352 ? 35.214 80.333 98.452 1.00 70.09 352 THR D CA 1
ATOM 10437 C C . THR D 1 352 ? 35.489 78.876 98.772 1.00 72.91 352 THR D C 1
ATOM 10438 O O . THR D 1 352 ? 36.299 78.235 98.098 1.00 71.43 352 THR D O 1
ATOM 10442 N N . PRO D 1 353 ? 34.813 78.334 99.802 1.00 76.09 353 PRO D N 1
ATOM 10443 C CA . PRO D 1 353 ? 34.965 76.945 100.244 1.00 78.44 353 PRO D CA 1
ATOM 10444 C C . PRO D 1 353 ? 35.300 75.956 99.131 1.00 80.49 353 PRO D C 1
ATOM 10445 O O . PRO D 1 353 ? 36.427 75.926 98.637 1.00 81.34 353 PRO D O 1
ATOM 10449 N N . ILE D 1 354 ? 34.325 75.147 98.742 1.00 82.04 354 ILE D N 1
ATOM 10450 C CA . ILE D 1 354 ? 34.539 74.166 97.693 1.00 83.89 354 ILE D CA 1
ATOM 10451 C C . ILE D 1 354 ? 33.265 73.385 97.537 1.00 86.68 354 ILE D C 1
ATOM 10452 O O . ILE D 1 354 ? 32.906 72.975 96.439 1.00 87.23 354 ILE D O 1
ATOM 10457 N N . ASP D 1 355 ? 32.578 73.175 98.649 1.00 89.90 355 ASP D N 1
ATOM 10458 C CA . ASP D 1 355 ? 31.327 72.456 98.596 1.00 93.17 355 ASP D CA 1
ATOM 10459 C C . ASP D 1 355 ? 30.212 73.472 98.329 1.00 94.09 355 ASP D C 1
ATOM 10460 O O . ASP D 1 355 ? 29.046 73.105 98.190 1.00 94.14 355 ASP D O 1
ATOM 10465 N N . GLU D 1 356 ? 30.579 74.752 98.251 1.00 95.11 356 GLU D N 1
ATOM 10466 C CA . GLU D 1 356 ? 29.600 75.804 97.984 1.00 96.17 356 GLU D CA 1
ATOM 10467 C C . GLU D 1 356 ? 29.657 76.174 96.502 1.00 96.59 356 GLU D C 1
ATOM 10468 O O . GLU D 1 356 ? 29.268 77.275 96.111 1.00 96.69 356 GLU D O 1
ATOM 10474 N N . ILE D 1 357 ? 30.142 75.238 95.686 1.00 97.26 357 ILE D N 1
ATOM 10475 C CA . ILE D 1 357 ? 30.267 75.427 94.240 1.00 97.94 357 ILE D CA 1
ATOM 10476 C C . ILE D 1 357 ? 28.975 75.838 93.547 1.00 99.28 357 ILE D C 1
ATOM 10477 O O . ILE D 1 357 ? 28.537 76.986 93.652 1.00 100.14 357 ILE D O 1
ATOM 10482 N N . ASN D 1 358 ? 28.372 74.887 92.836 1.00 99.79 358 ASN D N 1
ATOM 10483 C CA . ASN D 1 358 ? 27.137 75.118 92.086 1.00 99.78 358 ASN D CA 1
ATOM 10484 C C . ASN D 1 358 ? 26.988 73.959 91.111 1.00 98.79 358 ASN D C 1
ATOM 10485 O O . ASN D 1 358 ? 25.885 73.622 90.682 1.00 98.97 358 ASN D O 1
ATOM 10490 N N . TRP D 1 359 ? 28.116 73.339 90.780 1.00 97.51 359 TRP D N 1
ATOM 10491 C CA . TRP D 1 359 ? 28.124 72.237 89.833 1.00 95.99 359 TRP D CA 1
ATOM 10492 C C . TRP D 1 359 ? 28.019 70.885 90.528 1.00 95.81 359 TRP D C 1
ATOM 10493 O O . TRP D 1 359 ? 27.116 70.104 90.155 1.00 95.07 359 TRP D O 1
ATOM 10505 N N . GLY E 1 4 ? 90.535 100.770 56.877 1.00 61.87 4 GLY E N 1
ATOM 10506 C CA . GLY E 1 4 ? 91.796 101.578 56.876 1.00 63.15 4 GLY E CA 1
ATOM 10507 C C . GLY E 1 4 ? 91.642 102.874 57.659 1.00 63.75 4 GLY E C 1
ATOM 10508 O O . GLY E 1 4 ? 90.983 103.815 57.202 1.00 63.51 4 GLY E O 1
ATOM 10509 N N . GLY E 1 5 ? 92.242 102.928 58.845 1.00 63.59 5 GLY E N 1
ATOM 10510 C CA . GLY E 1 5 ? 92.145 104.126 59.668 1.00 63.61 5 GLY E CA 1
ATOM 10511 C C . GLY E 1 5 ? 90.905 104.177 60.562 1.00 62.36 5 GLY E C 1
ATOM 10512 O O . GLY E 1 5 ? 89.802 103.853 60.112 1.00 62.16 5 GLY E O 1
ATOM 10513 N N . PRO E 1 6 ? 91.049 104.599 61.837 1.00 61.32 6 PRO E N 1
ATOM 10514 C CA . PRO E 1 6 ? 89.933 104.688 62.795 1.00 57.89 6 PRO E CA 1
ATOM 10515 C C . PRO E 1 6 ? 88.914 105.771 62.491 1.00 54.00 6 PRO E C 1
ATOM 10516 O O . PRO E 1 6 ? 87.832 105.769 63.054 1.00 53.31 6 PRO E O 1
ATOM 10520 N N . LEU E 1 7 ? 89.272 106.693 61.608 1.00 51.20 7 LEU E N 1
ATOM 10521 C CA . LEU E 1 7 ? 88.384 107.779 61.235 1.00 49.74 7 LEU E CA 1
ATOM 10522 C C . LEU E 1 7 ? 87.670 107.470 59.923 1.00 49.44 7 LEU E C 1
ATOM 10523 O O . LEU E 1 7 ? 86.864 108.274 59.427 1.00 48.57 7 LEU E O 1
ATOM 10528 N N . ALA E 1 8 ? 87.962 106.295 59.367 1.00 48.45 8 ALA E N 1
ATOM 10529 C CA . ALA E 1 8 ? 87.367 105.867 58.103 1.00 46.78 8 ALA E CA 1
ATOM 10530 C C . ALA E 1 8 ? 85.863 106.064 58.111 1.00 45.71 8 ALA E C 1
ATOM 10531 O O . ALA E 1 8 ? 85.172 105.587 59.002 1.00 44.55 8 ALA E O 1
ATOM 10533 N N . GLY E 1 9 ? 85.368 106.785 57.114 1.00 46.26 9 GLY E N 1
ATOM 10534 C CA . GLY E 1 9 ? 83.943 107.021 57.022 1.00 46.51 9 GLY E CA 1
ATOM 10535 C C . GLY E 1 9 ? 83.521 108.471 57.116 1.00 46.95 9 GLY E C 1
ATOM 10536 O O . GLY E 1 9 ? 82.502 108.848 56.542 1.00 47.37 9 GLY E O 1
ATOM 10537 N N . VAL E 1 10 ? 84.295 109.290 57.823 1.00 47.39 10 VAL E N 1
ATOM 10538 C CA . VAL E 1 10 ? 83.951 110.699 57.985 1.00 47.28 10 VAL E CA 1
ATOM 10539 C C . VAL E 1 10 ? 84.224 111.535 56.734 1.00 48.39 10 VAL E C 1
ATOM 10540 O O . VAL E 1 10 ? 85.309 111.465 56.156 1.00 49.10 10 VAL E O 1
ATOM 10544 N N . LYS E 1 11 ? 83.237 112.330 56.323 1.00 48.72 11 LYS E N 1
ATOM 10545 C CA . LYS E 1 11 ? 83.397 113.178 55.144 1.00 50.16 11 LYS E CA 1
ATOM 10546 C C . LYS E 1 11 ? 83.904 114.559 55.586 1.00 50.30 11 LYS E C 1
ATOM 10547 O O . LYS E 1 11 ? 83.305 115.182 56.472 1.00 49.34 11 LYS E O 1
ATOM 10553 N N . VAL E 1 12 ? 84.987 115.044 54.967 1.00 50.06 12 VAL E N 1
ATOM 10554 C CA . VAL E 1 12 ? 85.534 116.359 55.324 1.00 48.50 12 VAL E CA 1
ATOM 10555 C C . VAL E 1 12 ? 85.689 117.356 54.166 1.00 47.95 12 VAL E C 1
ATOM 10556 O O . VAL E 1 12 ? 86.192 117.007 53.092 1.00 46.21 12 VAL E O 1
ATOM 10560 N N . ILE E 1 13 ? 85.253 118.597 54.403 1.00 46.98 13 ILE E N 1
ATOM 10561 C CA . ILE E 1 13 ? 85.372 119.658 53.411 1.00 47.07 13 ILE E CA 1
ATOM 10562 C C . ILE E 1 13 ? 86.356 120.725 53.840 1.00 47.70 13 ILE E C 1
ATOM 10563 O O . ILE E 1 13 ? 86.057 121.590 54.660 1.00 46.41 13 ILE E O 1
ATOM 10568 N N . GLU E 1 14 ? 87.537 120.654 53.247 1.00 49.88 14 GLU E N 1
ATOM 10569 C CA . GLU E 1 14 ? 88.619 121.582 53.505 1.00 50.50 14 GLU E CA 1
ATOM 10570 C C . GLU E 1 14 ? 88.415 122.817 52.609 1.00 51.72 14 GLU E C 1
ATOM 10571 O O . GLU E 1 14 ? 88.440 122.704 51.385 1.00 51.63 14 GLU E O 1
ATOM 10577 N N . LEU E 1 15 ? 88.191 123.984 53.210 1.00 52.67 15 LEU E N 1
ATOM 10578 C CA . LEU E 1 15 ? 87.987 125.207 52.429 1.00 53.90 15 LEU E CA 1
ATOM 10579 C C . LEU E 1 15 ? 89.242 126.054 52.286 1.00 55.10 15 LEU E C 1
ATOM 10580 O O . LEU E 1 15 ? 89.954 125.960 51.289 1.00 55.16 15 LEU E O 1
ATOM 10585 N N . GLY E 1 16 ? 89.501 126.899 53.279 1.00 55.91 16 GLY E N 1
ATOM 10586 C CA . GLY E 1 16 ? 90.679 127.750 53.225 1.00 58.08 16 GLY E CA 1
ATOM 10587 C C . GLY E 1 16 ? 91.925 126.923 52.977 1.00 58.87 16 GLY E C 1
ATOM 10588 O O . GLY E 1 16 ? 91.940 125.721 53.251 1.00 60.24 16 GLY E O 1
ATOM 10589 N N . GLY E 1 17 ? 92.984 127.537 52.475 1.00 58.14 17 GLY E N 1
ATOM 10590 C CA . GLY E 1 17 ? 94.150 126.723 52.223 1.00 58.58 17 GLY E CA 1
ATOM 10591 C C . GLY E 1 17 ? 95.479 127.316 52.591 1.00 58.00 17 GLY E C 1
ATOM 10592 O O . GLY E 1 17 ? 96.028 128.104 51.840 1.00 60.60 17 GLY E O 1
ATOM 10593 N N . ILE E 1 18 ? 96.009 126.933 53.741 1.00 56.25 18 ILE E N 1
ATOM 10594 C CA . ILE E 1 18 ? 97.296 127.440 54.165 1.00 53.89 18 ILE E CA 1
ATOM 10595 C C . ILE E 1 18 ? 97.688 126.909 55.530 1.00 53.96 18 ILE E C 1
ATOM 10596 O O . ILE E 1 18 ? 96.997 127.125 56.533 1.00 53.98 18 ILE E O 1
ATOM 10601 N N . GLY E 1 19 ? 98.800 126.188 55.549 1.00 53.16 19 GLY E N 1
ATOM 10602 C CA . GLY E 1 19 ? 99.320 125.636 56.790 1.00 51.73 19 GLY E CA 1
ATOM 10603 C C . GLY E 1 19 ? 98.349 124.952 57.737 1.00 49.73 19 GLY E C 1
ATOM 10604 O O . GLY E 1 19 ? 97.894 123.845 57.451 1.00 49.67 19 GLY E O 1
ATOM 10605 N N . PRO E 1 20 ? 98.007 125.592 58.873 1.00 48.44 20 PRO E N 1
ATOM 10606 C CA . PRO E 1 20 ? 97.082 124.987 59.836 1.00 46.24 20 PRO E CA 1
ATOM 10607 C C . PRO E 1 20 ? 95.908 124.244 59.217 1.00 45.27 20 PRO E C 1
ATOM 10608 O O . PRO E 1 20 ? 95.724 123.050 59.457 1.00 42.86 20 PRO E O 1
ATOM 10612 N N . GLY E 1 21 ? 95.131 124.956 58.408 1.00 44.68 21 GLY E N 1
ATOM 10613 C CA . GLY E 1 21 ? 93.978 124.354 57.774 1.00 45.13 21 GLY E CA 1
ATOM 10614 C C . GLY E 1 21 ? 94.250 122.996 57.153 1.00 44.84 21 GLY E C 1
ATOM 10615 O O . GLY E 1 21 ? 93.775 121.967 57.645 1.00 46.34 21 GLY E O 1
ATOM 10616 N N . PRO E 1 22 ? 95.017 122.958 56.067 1.00 43.68 22 PRO E N 1
ATOM 10617 C CA . PRO E 1 22 ? 95.344 121.716 55.382 1.00 43.04 22 PRO E CA 1
ATOM 10618 C C . PRO E 1 22 ? 96.106 120.686 56.221 1.00 41.65 22 PRO E C 1
ATOM 10619 O O . PRO E 1 22 ? 95.791 119.501 56.179 1.00 41.56 22 PRO E O 1
ATOM 10623 N N . HIS E 1 23 ? 97.104 121.102 56.985 1.00 41.05 23 HIS E N 1
ATOM 10624 C CA . HIS E 1 23 ? 97.827 120.115 57.782 1.00 40.88 23 HIS E CA 1
ATOM 10625 C C . HIS E 1 23 ? 96.854 119.291 58.630 1.00 41.03 23 HIS E C 1
ATOM 10626 O O . HIS E 1 23 ? 97.064 118.090 58.812 1.00 42.34 23 HIS E O 1
ATOM 10633 N N . ALA E 1 24 ? 95.792 119.921 59.135 1.00 39.73 24 ALA E N 1
ATOM 10634 C CA . ALA E 1 24 ? 94.802 119.199 59.934 1.00 38.94 24 ALA E CA 1
ATOM 10635 C C . ALA E 1 24 ? 94.099 118.218 59.003 1.00 39.63 24 ALA E C 1
ATOM 10636 O O . ALA E 1 24 ? 93.974 117.020 59.294 1.00 38.13 24 ALA E O 1
ATOM 10638 N N . GLY E 1 25 ? 93.649 118.754 57.871 1.00 39.96 25 GLY E N 1
ATOM 10639 C CA . GLY E 1 25 ? 92.982 117.946 56.876 1.00 38.80 25 GLY E CA 1
ATOM 10640 C C . GLY E 1 25 ? 93.850 116.770 56.495 1.00 39.71 25 GLY E C 1
ATOM 10641 O O . GLY E 1 25 ? 93.315 115.714 56.150 1.00 40.72 25 GLY E O 1
ATOM 10642 N N . MET E 1 26 ? 95.176 116.933 56.563 1.00 39.04 26 MET E N 1
ATOM 10643 C CA . MET E 1 26 ? 96.098 115.846 56.208 1.00 39.58 26 MET E CA 1
ATOM 10644 C C . MET E 1 26 ? 96.039 114.689 57.214 1.00 40.29 26 MET E C 1
ATOM 10645 O O . MET E 1 26 ? 96.040 113.517 56.820 1.00 38.77 26 MET E O 1
ATOM 10650 N N . VAL E 1 27 ? 95.978 115.026 58.504 1.00 41.14 27 VAL E N 1
ATOM 10651 C CA . VAL E 1 27 ? 95.915 114.021 59.572 1.00 42.05 27 VAL E CA 1
ATOM 10652 C C . VAL E 1 27 ? 94.586 113.246 59.456 1.00 42.87 27 VAL E C 1
ATOM 10653 O O . VAL E 1 27 ? 94.549 112.018 59.566 1.00 40.77 27 VAL E O 1
ATOM 10657 N N . LEU E 1 28 ? 93.495 113.967 59.223 1.00 44.25 28 LEU E N 1
ATOM 10658 C CA . LEU E 1 28 ? 92.212 113.306 59.046 1.00 46.41 28 LEU E CA 1
ATOM 10659 C C . LEU E 1 28 ? 92.383 112.268 57.929 1.00 49.10 28 LEU E C 1
ATOM 10660 O O . LEU E 1 28 ? 91.925 111.13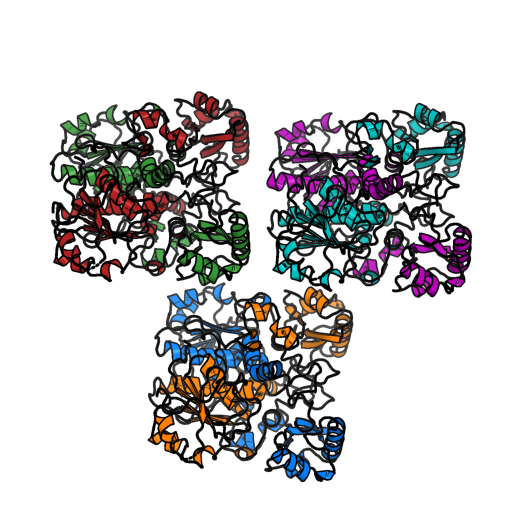4 58.055 1.00 51.71 28 LEU E O 1
ATOM 10665 N N . ALA E 1 29 ? 93.052 112.642 56.840 1.00 49.72 29 ALA E N 1
ATOM 10666 C CA . ALA E 1 29 ? 93.256 111.698 55.751 1.00 50.01 29 ALA E CA 1
ATOM 10667 C C . ALA E 1 29 ? 94.107 110.541 56.253 1.00 50.79 29 ALA E C 1
ATOM 10668 O O . ALA E 1 29 ? 93.742 109.374 56.114 1.00 50.38 29 ALA E O 1
ATOM 10670 N N . ASP E 1 30 ? 95.248 110.871 56.846 1.00 52.79 30 ASP E N 1
ATOM 10671 C CA . ASP E 1 30 ? 96.159 109.846 57.364 1.00 54.57 30 ASP E CA 1
ATOM 10672 C C . ASP E 1 30 ? 95.461 108.889 58.336 1.00 54.77 30 ASP E C 1
ATOM 10673 O O . ASP E 1 30 ? 95.919 107.757 58.531 1.00 55.84 30 ASP E O 1
ATOM 10678 N N . LEU E 1 31 ? 94.360 109.341 58.939 1.00 53.15 31 LEU E N 1
ATOM 10679 C CA . LEU E 1 31 ? 93.624 108.510 59.881 1.00 51.55 31 LEU E CA 1
ATOM 10680 C C . LEU E 1 31 ? 92.400 107.828 59.271 1.00 53.06 31 LEU E C 1
ATOM 10681 O O . LEU E 1 31 ? 91.623 107.196 59.989 1.00 53.55 31 LEU E O 1
ATOM 10686 N N . GLY E 1 32 ? 92.217 107.969 57.959 1.00 53.01 32 GLY E N 1
ATOM 10687 C CA . GLY E 1 32 ? 91.099 107.314 57.305 1.00 52.41 32 GLY E CA 1
ATOM 10688 C C . GLY E 1 32 ? 89.987 108.179 56.756 1.00 52.76 32 GLY E C 1
ATOM 10689 O O . GLY E 1 32 ? 89.239 107.747 55.872 1.00 53.15 32 GLY E O 1
ATOM 10690 N N . ALA E 1 33 ? 89.855 109.395 57.265 1.00 52.25 33 ALA E N 1
ATOM 10691 C CA . ALA E 1 33 ? 88.791 110.273 56.784 1.00 51.65 33 ALA E CA 1
ATOM 10692 C C . ALA E 1 33 ? 88.876 110.473 55.281 1.00 50.30 33 ALA E C 1
ATOM 10693 O O . ALA E 1 33 ? 89.924 110.304 54.665 1.00 48.74 33 ALA E O 1
ATOM 10695 N N . ASP E 1 34 ? 87.740 110.826 54.707 1.00 50.88 34 ASP E N 1
ATOM 10696 C CA . ASP E 1 34 ? 87.634 111.067 53.286 1.00 51.16 34 ASP E CA 1
ATOM 10697 C C . ASP E 1 34 ? 87.620 112.580 53.119 1.00 50.13 34 ASP E C 1
ATOM 10698 O O . ASP E 1 34 ? 86.571 113.225 53.185 1.00 46.84 34 ASP E O 1
ATOM 10703 N N . VAL E 1 35 ? 88.809 113.139 52.923 1.00 50.90 35 VAL E N 1
ATOM 10704 C CA . VAL E 1 35 ? 88.958 114.579 52.777 1.00 50.58 35 VAL E CA 1
ATOM 10705 C C . VAL E 1 35 ? 88.797 115.031 51.332 1.00 51.22 35 VAL E C 1
ATOM 10706 O O . VAL E 1 35 ? 89.119 114.297 50.387 1.00 50.26 35 VAL E O 1
ATOM 10710 N N . VAL E 1 36 ? 88.280 116.250 51.186 1.00 51.84 36 VAL E N 1
ATOM 10711 C CA . VAL E 1 36 ? 88.037 116.867 49.891 1.00 52.45 36 VAL E CA 1
ATOM 10712 C C . VAL E 1 36 ? 88.186 118.397 49.967 1.00 54.10 36 VAL E C 1
ATOM 10713 O O . VAL E 1 36 ? 87.410 119.086 50.624 1.00 54.43 36 VAL E O 1
ATOM 10717 N N . ARG E 1 37 ? 89.208 118.905 49.288 1.00 55.57 37 ARG E N 1
ATOM 10718 C CA . ARG E 1 37 ? 89.495 120.325 49.236 1.00 57.17 37 ARG E CA 1
ATOM 10719 C C . ARG E 1 37 ? 88.592 121.011 48.234 1.00 58.62 37 ARG E C 1
ATOM 10720 O O . ARG E 1 37 ? 87.922 120.360 47.442 1.00 58.37 37 ARG E O 1
ATOM 10728 N N . VAL E 1 38 ? 88.594 122.338 48.266 1.00 60.39 38 VAL E N 1
ATOM 10729 C CA . VAL E 1 38 ? 87.783 123.125 47.367 1.00 61.81 38 VAL E CA 1
ATOM 10730 C C . VAL E 1 38 ? 88.512 124.410 47.045 1.00 64.71 38 VAL E C 1
ATOM 10731 O O . VAL E 1 38 ? 88.538 125.333 47.850 1.00 64.11 38 VAL E O 1
ATOM 10735 N N . ARG E 1 39 ? 89.103 124.469 45.859 1.00 69.27 39 ARG E N 1
ATOM 10736 C CA . ARG E 1 39 ? 89.844 125.652 45.441 1.00 73.12 39 ARG E CA 1
ATOM 10737 C C . ARG E 1 39 ? 89.400 126.179 44.086 1.00 75.12 39 ARG E C 1
ATOM 10738 O O . ARG E 1 39 ? 89.250 125.414 43.133 1.00 75.32 39 ARG E O 1
ATOM 10746 N N . ARG E 1 40 ? 89.198 127.492 44.012 1.00 77.62 40 ARG E N 1
ATOM 10747 C CA . ARG E 1 40 ? 88.777 128.151 42.781 1.00 80.32 40 ARG E CA 1
ATOM 10748 C C . ARG E 1 40 ? 89.685 127.742 41.619 1.00 81.12 40 ARG E C 1
ATOM 10749 O O . ARG E 1 40 ? 90.659 127.012 41.809 1.00 81.38 40 ARG E O 1
ATOM 10757 N N . PRO E 1 41 ? 89.370 128.203 40.396 1.00 81.83 41 PRO E N 1
ATOM 10758 C CA . PRO E 1 41 ? 90.165 127.883 39.205 1.00 81.78 41 PRO E CA 1
ATOM 10759 C C . PRO E 1 41 ? 91.646 128.261 39.309 1.00 81.02 41 PRO E C 1
ATOM 10760 O O . PRO E 1 41 ? 92.499 127.395 39.511 1.00 80.44 41 PRO E O 1
ATOM 10764 N N . GLY E 1 42 ? 91.938 129.550 39.165 1.00 80.38 42 GLY E N 1
ATOM 10765 C CA . GLY E 1 42 ? 93.313 130.015 39.238 1.00 81.00 42 GLY E CA 1
ATOM 10766 C C . GLY E 1 42 ? 94.198 129.222 40.186 1.00 81.28 42 GLY E C 1
ATOM 10767 O O . GLY E 1 42 ? 95.041 128.434 39.748 1.00 80.73 42 GLY E O 1
ATOM 10768 N N . GLY E 1 43 ? 93.999 129.427 41.487 1.00 81.70 43 GLY E N 1
ATOM 10769 C CA . GLY E 1 43 ? 94.790 128.730 42.481 1.00 81.46 43 GLY E CA 1
ATOM 10770 C C . GLY E 1 43 ? 96.264 129.042 42.317 1.00 81.83 43 GLY E C 1
ATOM 10771 O O . GLY E 1 43 ? 97.014 128.263 41.723 1.00 82.24 43 GLY E O 1
ATOM 10772 N N . LEU E 1 44 ? 96.686 130.190 42.829 1.00 81.21 44 LEU E N 1
ATOM 10773 C CA . LEU E 1 44 ? 98.086 130.581 42.733 1.00 80.96 44 LEU E CA 1
ATOM 10774 C C . LEU E 1 44 ? 98.763 130.054 43.993 1.00 79.76 44 LEU E C 1
ATOM 10775 O O . LEU E 1 44 ? 98.998 130.805 44.937 1.00 80.43 44 LEU E O 1
ATOM 10780 N N . THR E 1 45 ? 99.085 128.767 44.014 1.00 77.97 45 THR E N 1
ATOM 10781 C CA . THR E 1 45 ? 99.688 128.198 45.211 1.00 76.32 45 THR E CA 1
ATOM 10782 C C . THR E 1 45 ? 100.884 127.288 45.002 1.00 74.38 45 THR E C 1
ATOM 10783 O O . THR E 1 45 ? 100.821 126.326 44.236 1.00 74.11 45 THR E O 1
ATOM 10787 N N . MET E 1 46 ? 101.970 127.598 45.704 1.00 71.93 46 MET E N 1
ATOM 10788 C CA . MET E 1 46 ? 103.176 126.795 45.634 1.00 69.62 46 MET E CA 1
ATOM 10789 C C . MET E 1 46 ? 103.282 126.082 46.961 1.00 66.81 46 MET E C 1
ATOM 10790 O O . MET E 1 46 ? 102.988 126.653 48.009 1.00 66.67 46 MET E O 1
ATOM 10795 N N . PRO E 1 47 ? 103.682 124.809 46.936 1.00 64.22 47 PRO E N 1
ATOM 10796 C CA . PRO E 1 47 ? 104.026 124.029 45.742 1.00 61.40 47 PRO E CA 1
ATOM 10797 C C . PRO E 1 47 ? 102.737 123.644 45.048 1.00 59.08 47 PRO E C 1
ATOM 10798 O O . PRO E 1 47 ? 101.661 123.979 45.523 1.00 58.46 47 PRO E O 1
ATOM 10802 N N . SER E 1 48 ? 102.829 122.941 43.930 1.00 57.62 48 SER E N 1
ATOM 10803 C CA . SER E 1 48 ? 101.613 122.522 43.241 1.00 56.56 48 SER E CA 1
ATOM 10804 C C . SER E 1 48 ? 100.894 121.486 44.105 1.00 56.50 48 SER E C 1
ATOM 10805 O O . SER E 1 48 ? 101.534 120.652 44.737 1.00 56.81 48 SER E O 1
ATOM 10808 N N . GLU E 1 49 ? 99.570 121.535 44.134 1.00 56.57 49 GLU E N 1
ATOM 10809 C CA . GLU E 1 49 ? 98.799 120.588 44.933 1.00 57.20 49 GLU E CA 1
ATOM 10810 C C . GLU E 1 49 ? 99.429 119.187 45.015 1.00 57.29 49 GLU E C 1
ATOM 10811 O O . GLU E 1 49 ? 99.810 118.730 46.093 1.00 57.21 49 GLU E O 1
ATOM 10817 N N . ASP E 1 50 ? 99.554 118.519 43.872 1.00 57.43 50 ASP E N 1
ATOM 10818 C CA . ASP E 1 50 ? 100.096 117.159 43.816 1.00 56.45 50 ASP E CA 1
ATOM 10819 C C . ASP E 1 50 ? 101.440 116.945 44.469 1.00 54.88 50 ASP E C 1
ATOM 10820 O O . ASP E 1 50 ? 101.868 115.804 44.655 1.00 55.38 50 ASP E O 1
ATOM 10825 N N . ARG E 1 51 ? 102.129 118.027 44.792 1.00 53.09 51 ARG E N 1
ATOM 10826 C CA . ARG E 1 51 ? 103.424 117.898 45.452 1.00 51.45 51 ARG E CA 1
ATOM 10827 C C . ARG E 1 51 ? 103.362 118.497 46.848 1.00 49.92 51 ARG E C 1
ATOM 10828 O O . ARG E 1 51 ? 104.296 119.165 47.268 1.00 49.17 51 ARG E O 1
ATOM 10836 N N . ASP E 1 52 ? 102.264 118.262 47.567 1.00 49.67 52 ASP E N 1
ATOM 10837 C CA . ASP E 1 52 ? 102.124 118.794 48.926 1.00 49.01 52 ASP E CA 1
ATOM 10838 C C . ASP E 1 52 ? 101.701 117.700 49.907 1.00 47.02 52 ASP E C 1
ATOM 10839 O O . ASP E 1 52 ? 100.536 117.307 49.956 1.00 44.75 52 ASP E O 1
ATOM 10844 N N . LEU E 1 53 ? 102.670 117.210 50.675 1.00 45.95 53 LEU E N 1
ATOM 10845 C CA . LEU E 1 53 ? 102.423 116.177 51.667 1.00 46.08 53 LEU E CA 1
ATOM 10846 C C . LEU E 1 53 ? 101.264 116.565 52.584 1.00 46.87 53 LEU E C 1
ATOM 10847 O O . LEU E 1 53 ? 100.676 115.720 53.256 1.00 46.08 53 LEU E O 1
ATOM 10852 N N . LEU E 1 54 ? 100.935 117.846 52.625 1.00 47.06 54 LEU E N 1
ATOM 10853 C CA . LEU E 1 54 ? 99.846 118.269 53.479 1.00 47.15 54 LEU E CA 1
ATOM 10854 C C . LEU E 1 54 ? 98.522 117.971 52.796 1.00 46.50 54 LEU E C 1
ATOM 10855 O O . LEU E 1 54 ? 97.453 118.232 53.337 1.00 47.42 54 LEU E O 1
ATOM 10860 N N . HIS E 1 55 ? 98.588 117.400 51.606 1.00 45.54 55 HIS E N 1
ATOM 10861 C CA . HIS E 1 55 ? 97.366 117.098 50.891 1.00 44.94 55 HIS E CA 1
ATOM 10862 C C . HIS E 1 55 ? 97.230 115.621 50.550 1.00 44.94 55 HIS E C 1
ATOM 10863 O O . HIS E 1 55 ? 96.228 115.208 49.976 1.00 45.41 55 HIS E O 1
ATOM 10870 N N . ARG E 1 56 ? 98.233 114.829 50.920 1.00 45.40 56 ARG E N 1
ATOM 10871 C CA . ARG E 1 56 ? 98.232 113.397 50.645 1.00 45.30 56 ARG E CA 1
ATOM 10872 C C . ARG E 1 56 ? 96.989 112.690 51.180 1.00 47.79 56 ARG E C 1
ATOM 10873 O O . ARG E 1 56 ? 96.626 112.824 52.362 1.00 48.03 56 ARG E O 1
ATOM 10881 N N . GLY E 1 57 ? 96.347 111.929 50.293 1.00 48.49 57 GLY E N 1
ATOM 10882 C CA . GLY E 1 57 ? 95.158 111.183 50.659 1.00 49.31 57 GLY E CA 1
ATOM 10883 C C . GLY E 1 57 ? 93.864 111.940 50.441 1.00 50.71 57 GLY E C 1
ATOM 10884 O O . GLY E 1 57 ? 92.784 111.349 50.501 1.00 50.25 57 GLY E O 1
ATOM 10885 N N . LYS E 1 58 ? 93.968 113.246 50.201 1.00 51.14 58 LYS E N 1
ATOM 10886 C CA . LYS E 1 58 ? 92.793 114.073 49.970 1.00 51.60 58 LYS E CA 1
ATOM 10887 C C . LYS E 1 58 ? 92.435 114.027 48.493 1.00 53.22 58 LYS E C 1
ATOM 10888 O O . LYS E 1 58 ? 92.952 113.193 47.749 1.00 53.20 58 LYS E O 1
ATOM 10894 N N . ARG E 1 59 ? 91.548 114.924 48.075 1.00 55.19 59 ARG E N 1
ATOM 10895 C CA . ARG E 1 59 ? 91.131 115.009 46.680 1.00 58.12 59 ARG E CA 1
ATOM 10896 C C . ARG E 1 59 ? 90.764 116.451 46.374 1.00 59.16 59 ARG E C 1
ATOM 10897 O O . ARG E 1 59 ? 90.055 117.082 47.156 1.00 60.25 59 ARG E O 1
ATOM 10905 N N . ILE E 1 60 ? 91.237 116.973 45.243 1.00 59.73 60 ILE E N 1
ATOM 10906 C CA . ILE E 1 60 ? 90.947 118.363 44.864 1.00 59.85 60 ILE E CA 1
ATOM 10907 C C . ILE E 1 60 ? 89.696 118.490 43.977 1.00 60.48 60 ILE E C 1
ATOM 10908 O O . ILE E 1 60 ? 89.524 117.740 43.015 1.00 60.32 60 ILE E O 1
ATOM 10913 N N . VAL E 1 61 ? 88.836 119.454 44.303 1.00 61.42 61 VAL E N 1
ATOM 10914 C CA . VAL E 1 61 ? 87.602 119.693 43.551 1.00 62.33 61 VAL E CA 1
ATOM 10915 C C . VAL E 1 61 ? 87.327 121.169 43.334 1.00 62.93 61 VAL E C 1
ATOM 10916 O O . VAL E 1 61 ? 86.671 121.812 44.154 1.00 62.90 61 VAL E O 1
ATOM 10920 N N . ASP E 1 62 ? 87.820 121.692 42.219 1.00 63.64 62 ASP E N 1
ATOM 10921 C CA . ASP E 1 62 ? 87.635 123.090 41.871 1.00 63.43 62 ASP E CA 1
ATOM 10922 C C . ASP E 1 62 ? 86.192 123.529 42.046 1.00 63.73 62 ASP E C 1
ATOM 10923 O O . ASP E 1 62 ? 85.266 122.801 41.691 1.00 63.74 62 ASP E O 1
ATOM 10928 N N . LEU E 1 63 ? 86.012 124.724 42.603 1.00 63.79 63 LEU E N 1
ATOM 10929 C CA . LEU E 1 63 ? 84.686 125.286 42.827 1.00 63.73 63 LEU E CA 1
ATOM 10930 C C . LEU E 1 63 ? 84.729 126.708 43.396 1.00 63.82 63 LEU E C 1
ATOM 10931 O O . LEU E 1 63 ? 84.967 126.920 44.588 1.00 63.53 63 LEU E O 1
ATOM 10936 N N . ASP E 1 64 ? 84.503 127.683 42.526 1.00 64.37 64 ASP E N 1
ATOM 10937 C CA . ASP E 1 64 ? 84.497 129.072 42.948 1.00 65.64 64 ASP E CA 1
ATOM 10938 C C . ASP E 1 64 ? 83.337 129.233 43.919 1.00 66.45 64 ASP E C 1
ATOM 10939 O O . ASP E 1 64 ? 82.255 128.674 43.714 1.00 66.08 64 ASP E O 1
ATOM 10944 N N . VAL E 1 65 ? 83.565 130.011 44.971 1.00 66.87 65 VAL E N 1
ATOM 10945 C CA . VAL E 1 65 ? 82.559 130.225 45.997 1.00 66.27 65 VAL E CA 1
ATOM 10946 C C . VAL E 1 65 ? 82.153 131.703 46.100 1.00 66.54 65 VAL E C 1
ATOM 10947 O O . VAL E 1 65 ? 81.404 132.224 45.265 1.00 66.61 65 VAL E O 1
ATOM 10951 N N . PRO E 1 69 ? 79.105 131.440 43.516 1.00 79.47 69 PRO E N 1
ATOM 10952 C CA . PRO E 1 69 ? 78.569 130.152 43.066 1.00 79.78 69 PRO E CA 1
ATOM 10953 C C . PRO E 1 69 ? 78.223 129.191 44.211 1.00 80.50 69 PRO E C 1
ATOM 10954 O O . PRO E 1 69 ? 78.903 128.188 44.421 1.00 80.19 69 PRO E O 1
ATOM 10958 N N . GLN E 1 70 ? 77.151 129.515 44.931 1.00 81.34 70 GLN E N 1
ATOM 10959 C CA . GLN E 1 70 ? 76.641 128.740 46.068 1.00 82.23 70 GLN E CA 1
ATOM 10960 C C . GLN E 1 70 ? 76.730 127.210 46.050 1.00 82.84 70 GLN E C 1
ATOM 10961 O O . GLN E 1 70 ? 76.571 126.584 47.097 1.00 82.79 70 GLN E O 1
ATOM 10967 N N . ALA E 1 71 ? 76.959 126.607 44.886 1.00 83.63 71 ALA E N 1
ATOM 10968 C CA . ALA E 1 71 ? 77.036 125.142 44.752 1.00 84.24 71 ALA E CA 1
ATOM 10969 C C . ALA E 1 71 ? 77.549 124.383 45.983 1.00 84.34 71 ALA E C 1
ATOM 10970 O O . ALA E 1 71 ? 77.092 123.271 46.273 1.00 82.61 71 ALA E O 1
ATOM 10972 N N . MET E 1 72 ? 78.505 124.996 46.684 1.00 84.86 72 MET E N 1
ATOM 10973 C CA . MET E 1 72 ? 79.133 124.444 47.897 1.00 84.55 72 MET E CA 1
ATOM 10974 C C . MET E 1 72 ? 78.120 123.933 48.922 1.00 84.05 72 MET E C 1
ATOM 10975 O O . MET E 1 72 ? 78.367 122.943 49.614 1.00 83.44 72 MET E O 1
ATOM 10980 N N . LEU E 1 73 ? 76.993 124.635 49.017 1.00 83.71 73 LEU E N 1
ATOM 10981 C CA . LEU E 1 73 ? 75.921 124.297 49.946 1.00 82.67 73 LEU E CA 1
ATOM 10982 C C . LEU E 1 73 ? 75.394 122.886 49.736 1.00 83.03 73 LEU E C 1
ATOM 10983 O O . LEU E 1 73 ? 74.906 122.245 50.674 1.00 82.49 73 LEU E O 1
ATOM 10988 N N . GLU E 1 74 ? 75.498 122.410 48.498 1.00 83.19 74 GLU E N 1
ATOM 10989 C CA . GLU E 1 74 ? 75.039 121.070 48.129 1.00 83.26 74 GLU E CA 1
ATOM 10990 C C . GLU E 1 74 ? 76.052 120.007 48.593 1.00 81.34 74 GLU E C 1
ATOM 10991 O O . GLU E 1 74 ? 75.725 118.828 48.737 1.00 80.40 74 GLU E O 1
ATOM 10997 N N . LEU E 1 75 ? 77.285 120.441 48.835 1.00 79.85 75 LEU E N 1
ATOM 10998 C CA . LEU E 1 75 ? 78.349 119.541 49.277 1.00 78.10 75 LEU E CA 1
ATOM 10999 C C . LEU E 1 75 ? 78.224 119.292 50.776 1.00 76.69 75 LEU E C 1
ATOM 11000 O O . LEU E 1 75 ? 78.018 118.160 51.226 1.00 75.67 75 LEU E O 1
ATOM 11005 N N . ALA E 1 76 ? 78.362 120.379 51.530 1.00 75.11 76 ALA E N 1
ATOM 11006 C CA . ALA E 1 76 ? 78.269 120.365 52.979 1.00 74.11 76 ALA E CA 1
ATOM 11007 C C . ALA E 1 76 ? 77.144 119.449 53.404 1.00 73.44 76 ALA E C 1
ATOM 11008 O O . ALA E 1 76 ? 77.274 118.675 54.349 1.00 74.01 76 ALA E O 1
ATOM 11010 N N . ALA E 1 77 ? 76.031 119.554 52.693 1.00 71.69 77 ALA E N 1
ATOM 11011 C CA . ALA E 1 77 ? 74.867 118.754 52.987 1.00 70.13 77 ALA E CA 1
ATOM 11012 C C . ALA E 1 77 ? 75.235 117.329 53.342 1.00 69.74 77 ALA E C 1
ATOM 11013 O O . ALA E 1 77 ? 74.883 116.844 54.409 1.00 70.19 77 ALA E O 1
ATOM 11015 N N . LYS E 1 78 ? 75.960 116.664 52.456 1.00 69.91 78 LYS E N 1
ATOM 11016 C CA . LYS E 1 78 ? 76.329 115.272 52.680 1.00 71.30 78 LYS E CA 1
ATOM 11017 C C . LYS E 1 78 ? 77.732 115.075 53.278 1.00 70.94 78 LYS E C 1
ATOM 11018 O O . LYS E 1 78 ? 78.378 114.044 53.060 1.00 71.27 78 LYS E O 1
ATOM 11024 N N . ALA E 1 79 ? 78.188 116.054 54.054 1.00 69.61 79 ALA E N 1
ATOM 11025 C CA . ALA E 1 79 ? 79.506 115.986 54.673 1.00 67.56 79 ALA E CA 1
ATOM 11026 C C . ALA E 1 79 ? 79.448 116.005 56.202 1.00 66.39 79 ALA E C 1
ATOM 11027 O O . ALA E 1 79 ? 78.626 116.710 56.791 1.00 66.20 79 ALA E O 1
ATOM 11029 N N . ASP E 1 80 ? 80.328 115.227 56.833 1.00 64.61 80 ASP E N 1
ATOM 11030 C CA . ASP E 1 80 ? 80.396 115.146 58.289 1.00 62.39 80 ASP E CA 1
ATOM 11031 C C . ASP E 1 80 ? 81.072 116.381 58.871 1.00 61.17 80 ASP E C 1
ATOM 11032 O O . ASP E 1 80 ? 80.496 117.114 59.666 1.00 59.41 80 ASP E O 1
ATOM 11037 N N . VAL E 1 81 ? 82.310 116.604 58.456 1.00 61.75 81 VAL E N 1
ATOM 11038 C CA . VAL E 1 81 ? 83.094 117.721 58.952 1.00 61.85 81 VAL E CA 1
ATOM 11039 C C . VAL E 1 81 ? 83.428 118.710 57.850 1.00 62.22 81 VAL E C 1
ATOM 11040 O O . VAL E 1 81 ? 83.885 118.325 56.765 1.00 61.93 81 VAL E O 1
ATOM 11044 N N . LEU E 1 82 ? 83.203 119.989 58.133 1.00 61.92 82 LEU E N 1
ATOM 11045 C CA . LEU E 1 82 ? 83.528 121.048 57.186 1.00 60.11 82 LEU E CA 1
ATOM 11046 C C . LEU E 1 82 ? 84.601 121.899 57.854 1.00 59.35 82 LEU E C 1
ATOM 11047 O O . LEU E 1 82 ? 84.335 122.564 58.847 1.00 59.31 82 LEU E O 1
ATOM 11052 N N . LEU E 1 83 ? 85.818 121.847 57.325 1.00 58.66 83 LEU E N 1
ATOM 11053 C CA . LEU E 1 83 ? 86.912 122.611 57.890 1.00 59.01 83 LEU E CA 1
ATOM 11054 C C . LEU E 1 83 ? 87.052 123.960 57.197 1.00 59.90 83 LEU E C 1
ATOM 11055 O O . LEU E 1 83 ? 87.414 124.039 56.020 1.00 60.09 83 LEU E O 1
ATOM 11060 N N . ASP E 1 84 ? 86.743 125.019 57.944 1.00 61.57 84 ASP E N 1
ATOM 11061 C CA . ASP E 1 84 ? 86.826 126.398 57.457 1.00 62.45 84 ASP E CA 1
ATOM 11062 C C . ASP E 1 84 ? 88.161 127.019 57.838 1.00 62.17 84 ASP E C 1
ATOM 11063 O O . ASP E 1 84 ? 88.462 127.162 59.021 1.00 62.39 84 ASP E O 1
ATOM 11068 N N . CYS E 1 85 ? 88.950 127.401 56.838 1.00 62.21 85 CYS E N 1
ATOM 11069 C CA . CYS E 1 85 ? 90.259 127.993 57.094 1.00 61.92 85 CYS E CA 1
ATOM 11070 C C . CYS E 1 85 ? 90.371 129.400 56.534 1.00 62.26 85 CYS E C 1
ATOM 11071 O O . CYS E 1 85 ? 91.461 129.829 56.164 1.00 62.00 85 CYS E O 1
ATOM 11074 N N . PHE E 1 86 ? 89.247 130.108 56.466 1.00 62.96 86 PHE E N 1
ATOM 11075 C CA . PHE E 1 86 ? 89.220 131.477 55.959 1.00 64.28 86 PHE E CA 1
ATOM 11076 C C . PHE E 1 86 ? 89.223 132.497 57.088 1.00 65.70 86 PHE E C 1
ATOM 11077 O O . PHE E 1 86 ? 89.302 132.145 58.262 1.00 65.82 86 PHE E O 1
ATOM 11085 N N . ARG E 1 87 ? 89.137 133.770 56.723 1.00 67.80 87 ARG E N 1
ATOM 11086 C CA . ARG E 1 87 ? 89.100 134.831 57.714 1.00 69.24 87 ARG E CA 1
ATOM 11087 C C . ARG E 1 87 ? 87.768 134.717 58.448 1.00 70.94 87 ARG E C 1
ATOM 11088 O O . ARG E 1 87 ? 86.807 134.141 57.925 1.00 70.22 87 ARG E O 1
ATOM 11096 N N . PRO E 1 88 ? 87.697 135.258 59.676 1.00 72.70 88 PRO E N 1
ATOM 11097 C CA . PRO E 1 88 ? 86.457 135.193 60.450 1.00 73.84 88 PRO E CA 1
ATOM 11098 C C . PRO E 1 88 ? 85.372 135.952 59.724 1.00 75.03 88 PRO E C 1
ATOM 11099 O O . PRO E 1 88 ? 85.390 137.181 59.686 1.00 75.87 88 PRO E O 1
ATOM 11103 N N . GLY E 1 89 ? 84.441 135.217 59.127 1.00 76.03 89 GLY E N 1
ATOM 11104 C CA . GLY E 1 89 ? 83.349 135.858 58.422 1.00 75.87 89 GLY E CA 1
ATOM 11105 C C . GLY E 1 89 ? 83.284 135.614 56.930 1.00 75.73 89 GLY E C 1
ATOM 11106 O O . GLY E 1 89 ? 82.221 135.269 56.420 1.00 76.24 89 GLY E O 1
ATOM 11107 N N . THR E 1 90 ? 84.404 135.793 56.231 1.00 75.30 90 THR E N 1
ATOM 11108 C CA . THR E 1 90 ? 84.434 135.606 54.780 1.00 74.62 90 THR E CA 1
ATOM 11109 C C . THR E 1 90 ? 83.648 134.367 54.377 1.00 74.08 90 THR E C 1
ATOM 11110 O O . THR E 1 90 ? 83.044 134.320 53.311 1.00 73.20 90 THR E O 1
ATOM 11114 N N . CYS E 1 91 ? 83.637 133.375 55.255 1.00 74.61 91 CYS E N 1
ATOM 11115 C CA . CYS E 1 91 ? 82.936 132.135 54.980 1.00 74.72 91 CYS E CA 1
ATOM 11116 C C . CYS E 1 91 ? 81.429 132.323 55.013 1.00 75.00 91 CYS E C 1
ATOM 11117 O O . CYS E 1 91 ? 80.680 131.513 54.474 1.00 74.75 91 CYS E O 1
ATOM 11120 N N . GLU E 1 92 ? 80.989 133.397 55.653 1.00 76.37 92 GLU E N 1
ATOM 11121 C CA . GLU E 1 92 ? 79.567 133.701 55.757 1.00 78.09 92 GLU E CA 1
ATOM 11122 C C . GLU E 1 92 ? 79.237 134.806 54.763 1.00 78.54 92 GLU E C 1
ATOM 11123 O O . GLU E 1 92 ? 78.081 135.011 54.399 1.00 78.35 92 GLU E O 1
ATOM 11129 N N . ARG E 1 93 ? 80.275 135.510 54.329 1.00 79.55 93 ARG E N 1
ATOM 11130 C CA . ARG E 1 93 ? 80.131 136.580 53.357 1.00 80.47 93 ARG E CA 1
ATOM 11131 C C . ARG E 1 93 ? 79.656 135.917 52.070 1.00 80.57 93 ARG E C 1
ATOM 11132 O O . ARG E 1 93 ? 78.949 136.523 51.264 1.00 81.59 93 ARG E O 1
ATOM 11140 N N . LEU E 1 94 ? 80.066 134.665 51.888 1.00 79.82 94 LEU E N 1
ATOM 11141 C CA . LEU E 1 94 ? 79.687 133.875 50.722 1.00 78.41 94 LEU E CA 1
ATOM 11142 C C . LEU E 1 94 ? 78.420 133.128 51.096 1.00 78.28 94 LEU E C 1
ATOM 11143 O O . LEU E 1 94 ? 77.779 133.436 52.102 1.00 77.20 94 LEU E O 1
ATOM 11148 N N . GLY E 1 95 ? 78.071 132.133 50.294 1.00 79.05 95 GLY E N 1
ATOM 11149 C CA . GLY E 1 95 ? 76.876 131.360 50.573 1.00 80.81 95 GLY E CA 1
ATOM 11150 C C . GLY E 1 95 ? 77.067 130.439 51.758 1.00 81.69 95 GLY E C 1
ATOM 11151 O O . GLY E 1 95 ? 76.113 130.120 52.469 1.00 81.66 95 GLY E O 1
ATOM 11152 N N . ILE E 1 96 ? 78.312 130.012 51.961 1.00 83.12 96 ILE E N 1
ATOM 11153 C CA . ILE E 1 96 ? 78.686 129.117 53.058 1.00 83.73 96 ILE E CA 1
ATOM 11154 C C . ILE E 1 96 ? 78.394 129.799 54.390 1.00 84.23 96 ILE E C 1
ATOM 11155 O O . ILE E 1 96 ? 78.105 130.995 54.432 1.00 84.82 96 ILE E O 1
ATOM 11160 N N . GLY E 1 97 ? 78.476 129.047 55.478 1.00 83.77 97 GLY E N 1
ATOM 11161 C CA . GLY E 1 97 ? 78.212 129.645 56.768 1.00 84.46 97 GLY E CA 1
ATOM 11162 C C . GLY E 1 97 ? 77.657 128.637 57.743 1.00 85.24 97 GLY E C 1
ATOM 11163 O O . GLY E 1 97 ? 77.045 127.649 57.333 1.00 85.37 97 GLY E O 1
ATOM 11164 N N . PRO E 1 98 ? 77.860 128.858 59.050 1.00 85.42 98 PRO E N 1
ATOM 11165 C CA . PRO E 1 98 ? 77.370 127.950 60.087 1.00 85.28 98 PRO E CA 1
ATOM 11166 C C . PRO E 1 98 ? 75.863 127.767 60.029 1.00 85.35 98 PRO E C 1
ATOM 11167 O O . PRO E 1 98 ? 75.367 126.648 59.877 1.00 85.26 98 PRO E O 1
ATOM 11171 N N . ASP E 1 99 ? 75.138 128.875 60.144 1.00 85.13 99 ASP E N 1
ATOM 11172 C CA . ASP E 1 99 ? 73.683 128.831 60.121 1.00 84.99 99 ASP E CA 1
ATOM 11173 C C . ASP E 1 99 ? 73.140 128.329 58.788 1.00 85.08 99 ASP E C 1
ATOM 11174 O O . ASP E 1 99 ? 72.073 127.710 58.729 1.00 85.05 99 ASP E O 1
ATOM 11179 N N . ASP E 1 100 ? 73.881 128.586 57.717 1.00 84.97 100 ASP E N 1
ATOM 11180 C CA . ASP E 1 100 ? 73.456 128.154 56.392 1.00 85.14 100 ASP E CA 1
ATOM 11181 C C . ASP E 1 100 ? 73.486 126.636 56.274 1.00 83.86 100 ASP E C 1
ATOM 11182 O O . ASP E 1 100 ? 72.474 126.006 55.956 1.00 83.55 100 ASP E O 1
ATOM 11187 N N . CYS E 1 101 ? 74.657 126.059 56.530 1.00 82.26 101 CYS E N 1
ATOM 11188 C CA . CYS E 1 101 ? 74.837 124.615 56.449 1.00 81.25 101 CYS E CA 1
ATOM 11189 C C . CYS E 1 101 ? 73.996 123.946 57.517 1.00 80.63 101 CYS E C 1
ATOM 11190 O O . CYS E 1 101 ? 73.614 122.779 57.396 1.00 80.39 101 CYS E O 1
ATOM 11193 N N . ALA E 1 102 ? 73.719 124.702 58.574 1.00 79.96 102 ALA E N 1
ATOM 11194 C CA . ALA E 1 102 ? 72.928 124.204 59.685 1.00 78.46 102 ALA E CA 1
ATOM 11195 C C . ALA E 1 102 ? 71.602 123.664 59.182 1.00 77.71 102 ALA E C 1
ATOM 11196 O O . ALA E 1 102 ? 71.070 122.701 59.735 1.00 77.31 102 ALA E O 1
ATOM 11198 N N . SER E 1 103 ? 71.090 124.281 58.119 1.00 77.27 103 SER E N 1
ATOM 11199 C CA . SER E 1 103 ? 69.812 123.899 57.524 1.00 76.24 103 SER E CA 1
ATOM 11200 C C . SER E 1 103 ? 69.898 122.679 56.608 1.00 76.35 103 SER E C 1
ATOM 11201 O O . SER E 1 103 ? 69.020 121.813 56.625 1.00 75.78 103 SER E O 1
ATOM 11204 N N . VAL E 1 104 ? 70.959 122.609 55.814 1.00 76.91 104 VAL E N 1
ATOM 11205 C CA . VAL E 1 104 ? 71.152 121.494 54.891 1.00 77.92 104 VAL E CA 1
ATOM 11206 C C . VAL E 1 104 ? 71.649 120.245 55.635 1.00 77.76 104 VAL E C 1
ATOM 11207 O O . VAL E 1 104 ? 71.378 119.105 55.237 1.00 77.75 104 VAL E O 1
ATOM 11211 N N . ASN E 1 105 ? 72.377 120.470 56.721 1.00 76.93 105 ASN E N 1
ATOM 11212 C CA . ASN E 1 105 ? 72.900 119.375 57.514 1.00 75.97 105 ASN E CA 1
ATOM 11213 C C . ASN E 1 105 ? 73.319 119.869 58.893 1.00 75.42 105 ASN E C 1
ATOM 11214 O O . ASN E 1 105 ? 74.423 120.378 59.076 1.00 74.35 105 ASN E O 1
ATOM 11219 N N . PRO E 1 106 ? 72.435 119.712 59.889 1.00 75.19 106 PRO E N 1
ATOM 11220 C CA . PRO E 1 106 ? 72.718 120.147 61.259 1.00 74.69 106 PRO E CA 1
ATOM 11221 C C . PRO E 1 106 ? 73.755 119.239 61.930 1.00 74.15 106 PRO E C 1
ATOM 11222 O O . PRO E 1 106 ? 74.491 119.666 62.819 1.00 73.06 106 PRO E O 1
ATOM 11226 N N . ARG E 1 107 ? 73.794 117.985 61.484 1.00 73.66 107 ARG E N 1
ATOM 11227 C CA . ARG E 1 107 ? 74.710 116.981 62.007 1.00 72.52 107 ARG E CA 1
ATOM 11228 C C . ARG E 1 107 ? 76.120 117.288 61.528 1.00 71.88 107 ARG E C 1
ATOM 11229 O O . ARG E 1 107 ? 77.025 116.457 61.639 1.00 71.42 107 ARG E O 1
ATOM 11237 N N . LEU E 1 108 ? 76.291 118.496 60.994 1.00 70.76 108 LEU E N 1
ATOM 11238 C CA . LEU E 1 108 ? 77.578 118.949 60.481 1.00 68.99 108 LEU E CA 1
ATOM 11239 C C . LEU E 1 108 ? 78.448 119.652 61.519 1.00 67.65 108 LEU E C 1
ATOM 11240 O O . LEU E 1 108 ? 77.962 120.436 62.337 1.00 66.57 108 LEU E O 1
ATOM 11245 N N . ILE E 1 109 ? 79.746 119.357 61.458 1.00 66.92 109 ILE E N 1
ATOM 11246 C CA . ILE E 1 109 ? 80.748 119.945 62.343 1.00 64.20 109 ILE E CA 1
ATOM 11247 C C . ILE E 1 109 ? 81.463 121.049 61.572 1.00 62.96 109 ILE E C 1
ATOM 11248 O O . ILE E 1 109 ? 82.137 120.794 60.574 1.00 62.07 109 ILE E O 1
ATOM 11253 N N . PHE E 1 110 ? 81.295 122.278 62.042 1.00 62.38 110 PHE E N 1
ATOM 11254 C CA . PHE E 1 110 ? 81.904 123.433 61.403 1.00 61.98 110 PHE E CA 1
ATOM 11255 C C . PHE E 1 110 ? 83.186 123.826 62.127 1.00 60.85 110 PHE E C 1
ATOM 11256 O O . PHE E 1 110 ? 83.159 124.570 63.114 1.00 60.09 110 PHE E O 1
ATOM 11264 N N . ALA E 1 111 ? 84.303 123.318 61.610 1.00 59.43 111 ALA E N 1
ATOM 11265 C CA . ALA E 1 111 ? 85.626 123.569 62.163 1.00 56.98 111 ALA E CA 1
ATOM 11266 C C . ALA E 1 111 ? 86.097 124.946 61.747 1.00 55.93 111 ALA E C 1
ATOM 11267 O O . ALA E 1 111 ? 85.799 125.405 60.647 1.00 55.96 111 ALA E O 1
ATOM 11269 N N . ARG E 1 112 ? 86.850 125.602 62.620 1.00 54.59 112 ARG E N 1
ATOM 11270 C CA . ARG E 1 112 ? 87.311 126.940 62.320 1.00 53.08 112 ARG E CA 1
ATOM 11271 C C . ARG E 1 112 ? 88.651 127.292 62.955 1.00 52.95 112 ARG E C 1
ATOM 11272 O O . ARG E 1 112 ? 88.692 127.615 64.143 1.00 54.67 112 ARG E O 1
ATOM 11280 N N . ILE E 1 113 ? 89.741 127.245 62.180 1.00 51.42 113 ILE E N 1
ATOM 11281 C CA . ILE E 1 113 ? 91.058 127.602 62.722 1.00 49.29 113 ILE E CA 1
ATOM 11282 C C . ILE E 1 113 ? 91.380 129.028 62.360 1.00 49.22 113 ILE E C 1
ATOM 11283 O O . ILE E 1 113 ? 91.263 129.424 61.201 1.00 48.55 113 ILE E O 1
ATOM 11288 N N . THR E 1 114 ? 91.805 129.781 63.369 1.00 49.44 114 THR E N 1
ATOM 11289 C CA . THR E 1 114 ? 92.137 131.191 63.221 1.00 49.77 114 THR E CA 1
ATOM 11290 C C . THR E 1 114 ? 93.181 131.602 64.249 1.00 50.77 114 THR E C 1
ATOM 11291 O O . THR E 1 114 ? 93.004 131.395 65.450 1.00 51.57 114 THR E O 1
ATOM 11295 N N . GLY E 1 115 ? 94.267 132.204 63.794 1.00 51.18 115 GLY E N 1
ATOM 11296 C CA . GLY E 1 115 ? 95.267 132.628 64.747 1.00 50.62 115 GLY E CA 1
ATOM 11297 C C . GLY E 1 115 ? 94.668 133.570 65.769 1.00 50.41 115 GLY E C 1
ATOM 11298 O O . GLY E 1 115 ? 95.154 133.675 66.890 1.00 51.58 115 GLY E O 1
ATOM 11299 N N . TRP E 1 116 ? 93.595 134.249 65.390 1.00 50.34 116 TRP E N 1
ATOM 11300 C CA . TRP E 1 116 ? 92.963 135.196 66.291 1.00 50.37 116 TRP E CA 1
ATOM 11301 C C . TRP E 1 116 ? 91.619 134.726 66.803 1.00 50.05 116 TRP E C 1
ATOM 11302 O O . TRP E 1 116 ? 91.172 135.145 67.873 1.00 47.64 116 TRP E O 1
ATOM 11313 N N . GLY E 1 117 ? 90.978 133.854 66.034 1.00 50.69 117 GLY E N 1
ATOM 11314 C CA . GLY E 1 117 ? 89.673 133.350 66.419 1.00 52.84 117 GLY E CA 1
ATOM 11315 C C . GLY E 1 117 ? 88.584 134.109 65.689 1.00 53.38 117 GLY E C 1
ATOM 11316 O O . GLY E 1 117 ? 88.881 134.863 64.761 1.00 54.71 117 GLY E O 1
ATOM 11317 N N . GLN E 1 118 ? 87.330 133.934 66.089 1.00 53.07 118 GLN E N 1
ATOM 11318 C CA . GLN E 1 118 ? 86.256 134.641 65.404 1.00 53.75 118 GLN E CA 1
ATOM 11319 C C . GLN E 1 118 ? 86.028 136.054 65.944 1.00 55.19 118 GLN E C 1
ATOM 11320 O O . GLN E 1 118 ? 86.083 137.022 65.192 1.00 56.25 118 GLN E O 1
ATOM 11326 N N . ASP E 1 119 ? 85.779 136.172 67.247 1.00 56.64 119 ASP E N 1
ATOM 11327 C CA . ASP E 1 119 ? 85.530 137.471 67.875 1.00 56.99 119 ASP E CA 1
ATOM 11328 C C . ASP E 1 119 ? 86.792 138.090 68.449 1.00 56.87 119 ASP E C 1
ATOM 11329 O O . ASP E 1 119 ? 87.777 137.399 68.669 1.00 57.02 119 ASP E O 1
ATOM 11334 N N . GLY E 1 120 ? 86.759 139.394 68.705 1.00 56.15 120 GLY E N 1
ATOM 11335 C CA . GLY E 1 120 ? 87.920 140.052 69.277 1.00 55.74 120 GLY E CA 1
ATOM 11336 C C . GLY E 1 120 ? 88.483 141.172 68.431 1.00 55.84 120 GLY E C 1
ATOM 11337 O O . GLY E 1 120 ? 88.472 141.087 67.206 1.00 57.49 120 GLY E O 1
ATOM 11338 N N . PRO E 1 121 ? 88.995 142.239 69.059 1.00 55.86 121 PRO E N 1
ATOM 11339 C CA . PRO E 1 121 ? 89.577 143.402 68.374 1.00 55.94 121 PRO E CA 1
ATOM 11340 C C . PRO E 1 121 ? 90.712 143.077 67.401 1.00 55.37 121 PRO E C 1
ATOM 11341 O O . PRO E 1 121 ? 91.130 143.924 66.614 1.00 54.33 121 PRO E O 1
ATOM 11345 N N . LEU E 1 122 ? 91.218 141.856 67.465 1.00 54.86 122 LEU E N 1
ATOM 11346 C CA . LEU E 1 122 ? 92.265 141.451 66.551 1.00 55.95 122 LEU E CA 1
ATOM 11347 C C . LEU E 1 122 ? 91.711 140.457 65.526 1.00 57.33 122 LEU E C 1
ATOM 11348 O O . LEU E 1 122 ? 92.397 140.114 64.565 1.00 58.04 122 LEU E O 1
ATOM 11353 N N . ALA E 1 123 ? 90.468 140.015 65.728 1.00 58.07 123 ALA E N 1
ATOM 11354 C CA . ALA E 1 123 ? 89.812 139.037 64.850 1.00 59.18 123 ALA E CA 1
ATOM 11355 C C . ALA E 1 123 ? 89.991 139.295 63.356 1.00 60.53 123 ALA E C 1
ATOM 11356 O O . ALA E 1 123 ? 90.439 138.421 62.616 1.00 60.61 123 ALA E O 1
ATOM 11358 N N . SER E 1 124 ? 89.627 140.499 62.926 1.00 61.88 124 SER E N 1
ATOM 11359 C CA . SER E 1 124 ? 89.726 140.908 61.527 1.00 62.37 124 SER E CA 1
ATOM 11360 C C . SER E 1 124 ? 91.175 141.098 61.062 1.00 61.95 124 SER E C 1
ATOM 11361 O O . SER E 1 124 ? 91.479 140.923 59.876 1.00 62.93 124 SER E O 1
ATOM 11364 N N . THR E 1 125 ? 92.056 141.461 61.995 1.00 58.89 125 THR E N 1
ATOM 11365 C CA . THR E 1 125 ? 93.466 141.693 61.689 1.00 56.14 125 THR E CA 1
ATOM 11366 C C . THR E 1 125 ? 94.145 140.452 61.091 1.00 54.44 125 THR E C 1
ATOM 11367 O O . THR E 1 125 ? 93.729 139.334 61.362 1.00 54.42 125 THR E O 1
ATOM 11371 N N . ALA E 1 126 ? 95.182 140.654 60.278 1.00 53.03 126 ALA E N 1
ATOM 11372 C CA . ALA E 1 126 ? 95.905 139.547 59.640 1.00 52.35 126 ALA E CA 1
ATOM 11373 C C . ALA E 1 126 ? 97.208 139.186 60.352 1.00 51.75 126 ALA E C 1
ATOM 11374 O O . ALA E 1 126 ? 97.738 139.973 61.132 1.00 52.13 126 ALA E O 1
ATOM 11376 N N . GLY E 1 127 ? 97.733 137.997 60.070 1.00 50.50 127 GLY E N 1
ATOM 11377 C CA . GLY E 1 127 ? 98.974 137.589 60.704 1.00 49.29 127 GLY E CA 1
ATOM 11378 C C . GLY E 1 127 ? 99.362 136.138 60.468 1.00 49.20 127 GLY E C 1
ATOM 11379 O O . GLY E 1 127 ? 98.634 135.377 59.826 1.00 49.69 127 GLY E O 1
ATOM 11380 N N . HIS E 1 128 ? 100.519 135.755 60.995 1.00 48.58 128 HIS E N 1
ATOM 11381 C CA . HIS E 1 128 ? 101.029 134.398 60.857 1.00 48.81 128 HIS E CA 1
ATOM 11382 C C . HIS E 1 128 ? 101.631 133.942 62.182 1.00 47.94 128 HIS E C 1
ATOM 11383 O O . HIS E 1 128 ? 101.844 134.762 63.077 1.00 48.90 128 HIS E O 1
ATOM 11390 N N . ASP E 1 129 ? 101.894 132.639 62.301 1.00 45.55 129 ASP E N 1
ATOM 11391 C CA . ASP E 1 129 ? 102.463 132.043 63.520 1.00 42.15 129 ASP E CA 1
ATOM 11392 C C . ASP E 1 129 ? 103.298 133.029 64.375 1.00 39.94 129 ASP E C 1
ATOM 11393 O O . ASP E 1 129 ? 102.910 133.371 65.495 1.00 36.44 129 ASP E O 1
ATOM 11398 N N . ILE E 1 130 ? 104.424 133.496 63.847 1.00 37.38 130 ILE E N 1
ATOM 11399 C CA . ILE E 1 130 ? 105.257 134.409 64.604 1.00 37.59 130 ILE E CA 1
ATOM 11400 C C . ILE E 1 130 ? 104.409 135.440 65.355 1.00 38.44 130 ILE E C 1
ATOM 11401 O O . ILE E 1 130 ? 104.631 135.710 66.532 1.00 37.33 130 ILE E O 1
ATOM 11406 N N . ASN E 1 131 ? 103.417 135.992 64.672 1.00 40.55 131 ASN E N 1
ATOM 11407 C CA . ASN E 1 131 ? 102.537 136.999 65.254 1.00 43.24 131 ASN E CA 1
ATOM 11408 C C . ASN E 1 131 ? 101.630 136.457 66.352 1.00 44.51 131 ASN E C 1
ATOM 11409 O O . ASN E 1 131 ? 101.584 137.027 67.442 1.00 45.71 131 ASN E O 1
ATOM 11414 N N . TYR E 1 132 ? 100.908 135.369 66.077 1.00 44.53 132 TYR E N 1
ATOM 11415 C CA . TYR E 1 132 ? 100.008 134.792 67.080 1.00 43.71 132 TYR E CA 1
ATOM 11416 C C . TYR E 1 132 ? 100.789 134.539 68.360 1.00 43.23 132 TYR E C 1
ATOM 11417 O O . TYR E 1 132 ? 100.273 134.745 69.455 1.00 44.93 132 TYR E O 1
ATOM 11426 N N . LEU E 1 133 ? 102.036 134.110 68.221 1.00 41.37 133 LEU E N 1
ATOM 11427 C CA . LEU E 1 133 ? 102.850 133.833 69.389 1.00 41.65 133 LEU E CA 1
ATOM 11428 C C . LEU E 1 133 ? 103.165 135.094 70.178 1.00 42.63 133 LEU E C 1
ATOM 11429 O O . LEU E 1 133 ? 103.218 135.066 71.406 1.00 43.66 133 LEU E O 1
ATOM 11434 N N . SER E 1 134 ? 103.381 136.203 69.481 1.00 43.22 134 SER E N 1
ATOM 11435 C CA . SER E 1 134 ? 103.727 137.446 70.162 1.00 43.81 134 SER E CA 1
ATOM 11436 C C . SER E 1 134 ? 102.705 137.834 71.227 1.00 45.16 134 SER E C 1
ATOM 11437 O O . SER E 1 134 ? 103.070 138.241 72.327 1.00 45.78 134 SER E O 1
ATOM 11440 N N . GLN E 1 135 ? 101.425 137.687 70.906 1.00 46.25 135 GLN E N 1
ATOM 11441 C CA . GLN E 1 135 ? 100.355 138.048 71.838 1.00 46.99 135 GLN E CA 1
ATOM 11442 C C . GLN E 1 135 ? 100.137 137.112 73.033 1.00 46.73 135 GLN E C 1
ATOM 11443 O O . GLN E 1 135 ? 99.273 137.373 73.862 1.00 47.47 135 GLN E O 1
ATOM 11449 N N . THR E 1 136 ? 100.906 136.032 73.129 1.00 46.18 136 THR E N 1
ATOM 11450 C CA . THR E 1 136 ? 100.711 135.082 74.215 1.00 45.43 136 THR E CA 1
ATOM 11451 C C . THR E 1 136 ? 101.789 135.178 75.278 1.00 47.06 136 THR E C 1
ATOM 11452 O O . THR E 1 136 ? 101.534 134.943 76.457 1.00 47.17 136 THR E O 1
ATOM 11456 N N . GLY E 1 137 ? 102.999 135.526 74.863 1.00 48.18 137 GLY E N 1
ATOM 11457 C CA . GLY E 1 137 ? 104.085 135.621 75.819 1.00 48.99 137 GLY E CA 1
ATOM 11458 C C . GLY E 1 137 ? 105.002 134.432 75.638 1.00 49.91 137 GLY E C 1
ATOM 11459 O O . GLY E 1 137 ? 106.043 134.321 76.294 1.00 51.58 137 GLY E O 1
ATOM 11460 N N . ALA E 1 138 ? 104.603 133.537 74.738 1.00 48.79 138 ALA E N 1
ATOM 11461 C CA . ALA E 1 138 ? 105.386 132.356 74.437 1.00 47.46 138 ALA E CA 1
ATOM 11462 C C . ALA E 1 138 ? 106.606 132.749 73.615 1.00 46.87 138 ALA E C 1
ATOM 11463 O O . ALA E 1 138 ? 107.709 132.230 73.825 1.00 47.80 138 ALA E O 1
ATOM 11465 N N . LEU E 1 139 ? 106.421 133.674 72.680 1.00 45.50 139 LEU E N 1
ATOM 11466 C CA . LEU E 1 139 ? 107.538 134.100 71.834 1.00 43.70 139 LEU E CA 1
ATOM 11467 C C . LEU E 1 139 ? 108.559 134.881 72.631 1.00 41.07 139 LEU E C 1
ATOM 11468 O O . LEU E 1 139 ? 109.743 134.807 72.355 1.00 38.50 139 LEU E O 1
ATOM 11473 N N . ALA E 1 140 ? 108.078 135.615 73.628 1.00 40.69 140 ALA E N 1
ATOM 11474 C CA . ALA E 1 140 ? 108.939 136.434 74.461 1.00 39.77 140 ALA E CA 1
ATOM 11475 C C . ALA E 1 140 ? 109.796 135.615 75.409 1.00 39.54 140 ALA E C 1
ATOM 11476 O O . ALA E 1 140 ? 110.521 136.171 76.232 1.00 38.95 140 ALA E O 1
ATOM 11478 N N . ALA E 1 141 ? 109.730 134.295 75.299 1.00 40.11 141 ALA E N 1
ATOM 11479 C CA . ALA E 1 141 ? 110.543 133.451 76.181 1.00 41.66 141 ALA E CA 1
ATOM 11480 C C . ALA E 1 141 ? 111.426 132.530 75.358 1.00 41.26 141 ALA E C 1
ATOM 11481 O O . ALA E 1 141 ? 111.901 131.504 75.838 1.00 41.11 141 ALA E O 1
ATOM 11483 N N . PHE E 1 142 ? 111.648 132.916 74.112 1.00 41.51 142 PHE E N 1
ATOM 11484 C CA . PHE E 1 142 ? 112.454 132.128 73.207 1.00 41.55 142 PHE E CA 1
ATOM 11485 C C . PHE E 1 142 ? 113.771 132.794 72.820 1.00 41.65 142 PHE E C 1
ATOM 11486 O O . PHE E 1 142 ? 113.875 134.019 72.732 1.00 40.96 142 PHE E O 1
ATOM 11494 N N . GLY E 1 143 ? 114.776 131.963 72.584 1.00 42.18 143 GLY E N 1
ATOM 11495 C CA . GLY E 1 143 ? 116.066 132.459 72.154 1.00 42.75 143 GLY E CA 1
ATOM 11496 C C . GLY E 1 143 ? 116.989 132.983 73.221 1.00 42.89 143 GLY E C 1
ATOM 11497 O O . GLY E 1 143 ? 116.680 132.936 74.407 1.00 43.49 143 GLY E O 1
ATOM 11498 N N . TYR E 1 144 ? 118.134 133.486 72.775 1.00 43.16 144 TYR E N 1
ATOM 11499 C CA . TYR E 1 144 ? 119.135 134.036 73.663 1.00 44.16 144 TYR E CA 1
ATOM 11500 C C . TYR E 1 144 ? 118.745 135.441 74.075 1.00 45.04 144 TYR E C 1
ATOM 11501 O O . TYR E 1 144 ? 118.061 136.149 73.339 1.00 44.63 144 TYR E O 1
ATOM 11510 N N . ALA E 1 145 ? 119.209 135.846 75.249 1.00 46.31 145 ALA E N 1
ATOM 11511 C CA . ALA E 1 145 ? 118.910 137.163 75.790 1.00 47.60 145 ALA E CA 1
ATOM 11512 C C . ALA E 1 145 ? 119.376 138.336 74.932 1.00 48.40 145 ALA E C 1
ATOM 11513 O O . ALA E 1 145 ? 118.597 139.237 74.648 1.00 49.70 145 ALA E O 1
ATOM 11515 N N . ASP E 1 146 ? 120.644 138.321 74.530 1.00 49.45 146 ASP E N 1
ATOM 11516 C CA . ASP E 1 146 ? 121.237 139.404 73.745 1.00 49.89 146 ASP E CA 1
ATOM 11517 C C . ASP E 1 146 ? 120.709 139.624 72.331 1.00 50.87 146 ASP E C 1
ATOM 11518 O O . ASP E 1 146 ? 121.094 140.594 71.675 1.00 51.12 146 ASP E O 1
ATOM 11523 N N . ARG E 1 147 ? 119.835 138.738 71.858 1.00 51.44 147 ARG E N 1
ATOM 11524 C CA . ARG E 1 147 ? 119.287 138.876 70.512 1.00 51.11 147 ARG E CA 1
ATOM 11525 C C . ARG E 1 147 ? 117.778 138.797 70.507 1.00 51.34 147 ARG E C 1
ATOM 11526 O O . ARG E 1 147 ? 117.153 138.334 71.460 1.00 52.68 147 ARG E O 1
ATOM 11534 N N . PRO E 1 148 ? 117.163 139.243 69.413 1.00 51.45 148 PRO E N 1
ATOM 11535 C CA . PRO E 1 148 ? 115.702 139.183 69.381 1.00 51.21 148 PRO E CA 1
ATOM 11536 C C . PRO E 1 148 ? 115.203 137.753 69.403 1.00 50.50 148 PRO E C 1
ATOM 11537 O O . PRO E 1 148 ? 115.940 136.810 69.109 1.00 51.27 148 PRO E O 1
ATOM 11541 N N . PRO E 1 149 ? 113.945 137.570 69.776 1.00 49.64 149 PRO E N 1
ATOM 11542 C CA . PRO E 1 149 ? 113.382 136.223 69.809 1.00 49.91 149 PRO E CA 1
ATOM 11543 C C . PRO E 1 149 ? 113.391 135.648 68.386 1.00 49.60 149 PRO E C 1
ATOM 11544 O O . PRO E 1 149 ? 113.159 136.376 67.422 1.00 48.89 149 PRO E O 1
ATOM 11548 N N . MET E 1 150 ? 113.663 134.352 68.260 1.00 49.55 150 MET E N 1
ATOM 11549 C CA . MET E 1 150 ? 113.633 133.686 66.963 1.00 48.09 150 MET E CA 1
ATOM 11550 C C . MET E 1 150 ? 112.520 132.633 67.033 1.00 47.03 150 MET E C 1
ATOM 11551 O O . MET E 1 150 ? 112.517 131.762 67.911 1.00 47.96 150 MET E O 1
ATOM 11556 N N . PRO E 1 151 ? 111.561 132.697 66.105 1.00 45.26 151 PRO E N 1
ATOM 11557 C CA . PRO E 1 151 ? 110.421 131.774 66.032 1.00 43.68 151 PRO E CA 1
ATOM 11558 C C . PRO E 1 151 ? 110.789 130.388 65.503 1.00 41.31 151 PRO E C 1
ATOM 11559 O O . PRO E 1 151 ? 111.415 130.276 64.453 1.00 41.30 151 PRO E O 1
ATOM 11563 N N . PRO E 1 152 ? 110.403 129.316 66.226 1.00 40.36 152 PRO E N 1
ATOM 11564 C CA . PRO E 1 152 ? 110.650 127.900 65.889 1.00 39.94 152 PRO E CA 1
ATOM 11565 C C . PRO E 1 152 ? 109.892 127.533 64.616 1.00 38.41 152 PRO E C 1
ATOM 11566 O O . PRO E 1 152 ? 109.058 126.630 64.615 1.00 37.94 152 PRO E O 1
ATOM 11570 N N . LEU E 1 153 ? 110.191 128.233 63.531 1.00 37.20 153 LEU E N 1
ATOM 11571 C CA . LEU E 1 153 ? 109.484 128.004 62.287 1.00 36.24 153 LEU E CA 1
ATOM 11572 C C . LEU E 1 153 ? 108.040 128.326 62.639 1.00 35.51 153 LEU E C 1
ATOM 11573 O O . LEU E 1 153 ? 107.770 129.352 63.277 1.00 36.63 153 LEU E O 1
ATOM 11578 N N . ASN E 1 154 ? 107.110 127.470 62.240 1.00 33.67 154 ASN E N 1
ATOM 11579 C CA . ASN E 1 154 ? 105.736 127.749 62.573 1.00 34.28 154 ASN E CA 1
ATOM 11580 C C . ASN E 1 154 ? 105.097 126.565 63.268 1.00 34.72 154 ASN E C 1
ATOM 11581 O O . ASN E 1 154 ? 103.867 126.403 63.286 1.00 33.92 154 ASN E O 1
ATOM 11586 N N . LEU E 1 155 ? 105.962 125.780 63.907 1.00 34.16 155 LEU E N 1
ATOM 11587 C CA . LEU E 1 155 ? 105.547 124.582 64.620 1.00 34.11 155 LEU E CA 1
ATOM 11588 C C . LEU E 1 155 ? 104.705 124.784 65.877 1.00 35.46 155 LEU E C 1
ATOM 11589 O O . LEU E 1 155 ? 103.872 123.931 66.196 1.00 36.60 155 LEU E O 1
ATOM 11594 N N . VAL E 1 156 ? 104.887 125.893 66.588 1.00 34.58 156 VAL E N 1
ATOM 11595 C CA . VAL E 1 156 ? 104.116 126.082 67.809 1.00 33.93 156 VAL E CA 1
ATOM 11596 C C . VAL E 1 156 ? 102.657 126.426 67.565 1.00 34.82 156 VAL E C 1
ATOM 11597 O O . VAL E 1 156 ? 101.786 125.628 67.872 1.00 35.59 156 VAL E O 1
ATOM 11601 N N . ALA E 1 157 ? 102.398 127.605 66.997 1.00 36.43 157 ALA E N 1
ATOM 11602 C CA . ALA E 1 157 ? 101.035 128.099 66.740 1.00 34.34 157 ALA E CA 1
ATOM 11603 C C . ALA E 1 157 ? 100.300 127.503 65.541 1.00 35.15 157 ALA E C 1
ATOM 11604 O O . ALA E 1 157 ? 99.154 127.055 65.662 1.00 32.27 157 ALA E O 1
ATOM 11606 N N . ASP E 1 158 ? 100.959 127.521 64.382 1.00 38.19 158 ASP E N 1
ATOM 11607 C CA . ASP E 1 158 ? 100.393 126.991 63.131 1.00 40.56 158 ASP E CA 1
ATOM 11608 C C . ASP E 1 158 ? 99.972 125.511 63.231 1.00 40.82 158 ASP E C 1
ATOM 11609 O O . ASP E 1 158 ? 98.904 125.127 62.751 1.00 40.77 158 ASP E O 1
ATOM 11614 N N . PHE E 1 159 ? 100.813 124.685 63.853 1.00 40.93 159 PHE E N 1
ATOM 11615 C CA . PHE E 1 159 ? 100.512 123.258 63.973 1.00 40.39 159 PHE E CA 1
ATOM 11616 C C . PHE E 1 159 ? 100.263 122.765 65.399 1.00 37.39 159 PHE E C 1
ATOM 11617 O O . PHE E 1 159 ? 99.208 122.204 65.687 1.00 35.43 159 PHE E O 1
ATOM 11625 N N . GLY E 1 160 ? 101.237 122.973 66.277 1.00 35.79 160 GLY E N 1
ATOM 11626 C CA . GLY E 1 160 ? 101.100 122.534 67.651 1.00 36.06 160 GLY E CA 1
ATOM 11627 C C . GLY E 1 160 ? 99.909 123.149 68.356 1.00 37.44 160 GLY E C 1
ATOM 11628 O O . GLY E 1 160 ? 99.132 122.435 68.994 1.00 37.03 160 GLY E O 1
ATOM 11629 N N . GLY E 1 161 ? 99.769 124.472 68.239 1.00 38.20 161 GLY E N 1
ATOM 11630 C CA . GLY E 1 161 ? 98.671 125.189 68.867 1.00 39.13 161 GLY E CA 1
ATOM 11631 C C . GLY E 1 161 ? 97.565 125.637 67.919 1.00 40.17 161 GLY E C 1
ATOM 11632 O O . GLY E 1 161 ? 96.685 126.390 68.304 1.00 40.26 161 GLY E O 1
ATOM 11633 N N . GLY E 1 162 ? 97.604 125.173 66.676 1.00 42.41 162 GLY E N 1
ATOM 11634 C CA . GLY E 1 162 ? 96.579 125.539 65.712 1.00 43.05 162 GLY E CA 1
ATOM 11635 C C . GLY E 1 162 ? 95.995 124.312 65.017 1.00 43.63 162 GLY E C 1
ATOM 11636 O O . GLY E 1 162 ? 94.842 123.909 65.271 1.00 43.23 162 GLY E O 1
ATOM 11637 N N . SER E 1 163 ? 96.800 123.721 64.133 1.00 42.06 163 SER E N 1
ATOM 11638 C CA . SER E 1 163 ? 96.421 122.528 63.387 1.00 38.84 163 SER E CA 1
ATOM 11639 C C . SER E 1 163 ? 95.958 121.453 64.368 1.00 38.40 163 SER E C 1
ATOM 11640 O O . SER E 1 163 ? 94.833 120.982 64.257 1.00 38.98 163 SER E O 1
ATOM 11643 N N . MET E 1 164 ? 96.813 121.094 65.335 1.00 37.82 164 MET E N 1
ATOM 11644 C CA . MET E 1 164 ? 96.487 120.073 66.354 1.00 38.77 164 MET E CA 1
ATOM 11645 C C . MET E 1 164 ? 95.238 120.406 67.180 1.00 39.83 164 MET E C 1
ATOM 11646 O O . MET E 1 164 ? 94.576 119.504 67.701 1.00 41.38 164 MET E O 1
ATOM 11651 N N . LEU E 1 165 ? 94.935 121.696 67.311 1.00 40.05 165 LEU E N 1
ATOM 11652 C CA . LEU E 1 165 ? 93.781 122.148 68.078 1.00 39.43 165 LEU E CA 1
ATOM 11653 C C . LEU E 1 165 ? 92.489 121.785 67.391 1.00 38.60 165 LEU E C 1
ATOM 11654 O O . LEU E 1 165 ? 91.693 121.000 67.897 1.00 36.84 165 LEU E O 1
ATOM 11659 N N . VAL E 1 166 ? 92.289 122.367 66.218 1.00 40.48 166 VAL E N 1
ATOM 11660 C CA . VAL E 1 166 ? 91.072 122.126 65.461 1.00 41.20 166 VAL E CA 1
ATOM 11661 C C . VAL E 1 166 ? 90.871 120.641 65.261 1.00 40.56 166 VAL E C 1
ATOM 11662 O O . VAL E 1 166 ? 89.742 120.157 65.184 1.00 39.69 166 VAL E O 1
ATOM 11666 N N . LEU E 1 167 ? 91.980 119.920 65.181 1.00 41.08 167 LEU E N 1
ATOM 11667 C CA . LEU E 1 167 ? 91.920 118.480 65.000 1.00 41.48 167 LEU E CA 1
ATOM 11668 C C . LEU E 1 167 ? 91.257 117.863 66.228 1.00 41.93 167 LEU E C 1
ATOM 11669 O O . LEU E 1 167 ? 90.384 117.009 66.108 1.00 41.75 167 LEU E O 1
ATOM 11674 N N . LEU E 1 168 ? 91.670 118.313 67.409 1.00 43.43 168 LEU E N 1
ATOM 11675 C CA . LEU E 1 168 ? 91.114 117.809 68.660 1.00 43.19 168 LEU E CA 1
ATOM 11676 C C . LEU E 1 168 ? 89.671 118.253 68.724 1.00 42.62 168 LEU E C 1
ATOM 11677 O O . LEU E 1 168 ? 88.795 117.489 69.115 1.00 43.02 168 LEU E O 1
ATOM 11682 N N . GLY E 1 169 ? 89.435 119.502 68.335 1.00 42.18 169 GLY E N 1
ATOM 11683 C CA . GLY E 1 169 ? 88.088 120.035 68.344 1.00 41.39 169 GLY E CA 1
ATOM 11684 C C . GLY E 1 169 ? 87.175 119.184 67.486 1.00 40.73 169 GLY E C 1
ATOM 11685 O O . GLY E 1 169 ? 86.114 118.751 67.939 1.00 40.32 169 GLY E O 1
ATOM 11686 N N . ILE E 1 170 ? 87.594 118.935 66.248 1.00 39.94 170 ILE E N 1
ATOM 11687 C CA . ILE E 1 170 ? 86.808 118.131 65.321 1.00 41.61 170 ILE E CA 1
ATOM 11688 C C . ILE E 1 170 ? 86.501 116.731 65.840 1.00 43.74 170 ILE E C 1
ATOM 11689 O O . ILE E 1 170 ? 85.339 116.364 65.972 1.00 43.50 170 ILE E O 1
ATOM 11694 N N . VAL E 1 171 ? 87.543 115.951 66.115 1.00 46.57 171 VAL E N 1
ATOM 11695 C CA . VAL E 1 171 ? 87.368 114.589 66.609 1.00 48.71 171 VAL E CA 1
ATOM 11696 C C . VAL E 1 171 ? 86.528 114.573 67.864 1.00 49.45 171 VAL E C 1
ATOM 11697 O O . VAL E 1 171 ? 85.771 113.632 68.091 1.00 49.39 171 VAL E O 1
ATOM 11701 N N . VAL E 1 172 ? 86.669 115.607 68.684 1.00 50.44 172 VAL E N 1
ATOM 11702 C CA . VAL E 1 172 ? 85.877 115.706 69.897 1.00 51.86 172 VAL E CA 1
ATOM 11703 C C . VAL E 1 172 ? 84.441 115.981 69.466 1.00 53.36 172 VAL E C 1
ATOM 11704 O O . VAL E 1 172 ? 83.526 115.268 69.866 1.00 53.18 172 VAL E O 1
ATOM 11708 N N . ALA E 1 173 ? 84.238 117.001 68.635 1.00 54.78 173 ALA E N 1
ATOM 11709 C CA . ALA E 1 173 ? 82.886 117.317 68.182 1.00 55.86 173 ALA E CA 1
ATOM 11710 C C . ALA E 1 173 ? 82.241 116.094 67.519 1.00 56.23 173 ALA E C 1
ATOM 11711 O O . ALA E 1 173 ? 81.018 115.958 67.529 1.00 57.22 173 ALA E O 1
ATOM 11713 N N . LEU E 1 174 ? 83.064 115.207 66.960 1.00 56.05 174 LEU E N 1
ATOM 11714 C CA . LEU E 1 174 ? 82.574 113.985 66.320 1.00 56.23 174 LEU E CA 1
ATOM 11715 C C . LEU E 1 174 ? 82.047 113.007 67.354 1.00 56.55 174 LEU E C 1
ATOM 11716 O O . LEU E 1 174 ? 80.987 112.428 67.165 1.00 56.67 174 LEU E O 1
ATOM 11721 N N . TYR E 1 175 ? 82.802 112.820 68.435 1.00 58.45 175 TYR E N 1
ATOM 11722 C CA . TYR E 1 175 ? 82.411 111.934 69.539 1.00 58.61 175 TYR E CA 1
ATOM 11723 C C . TYR E 1 175 ? 81.144 112.511 70.193 1.00 58.98 175 TYR E C 1
ATOM 11724 O O . TYR E 1 175 ? 80.205 111.785 70.515 1.00 57.94 175 TYR E O 1
ATOM 11733 N N . GLU E 1 176 ? 81.142 113.826 70.392 1.00 60.40 176 GLU E N 1
ATOM 11734 C CA . GLU E 1 176 ? 80.005 114.539 70.969 1.00 62.58 176 GLU E CA 1
ATOM 11735 C C . GLU E 1 176 ? 78.746 114.173 70.199 1.00 64.13 176 GLU E C 1
ATOM 11736 O O . GLU E 1 176 ? 77.838 113.515 70.713 1.00 64.65 176 GLU E O 1
ATOM 11742 N N . ARG E 1 177 ? 78.712 114.621 68.951 1.00 64.77 177 ARG E N 1
ATOM 11743 C CA . ARG E 1 177 ? 77.602 114.365 68.060 1.00 64.82 177 ARG E CA 1
ATOM 11744 C C . ARG E 1 177 ? 77.307 112.860 67.890 1.00 65.93 177 ARG E C 1
ATOM 11745 O O . ARG E 1 177 ? 76.166 112.481 67.638 1.00 67.17 177 ARG E O 1
ATOM 11753 N N . GLU E 1 178 ? 78.307 111.998 68.062 1.00 66.45 178 GLU E N 1
ATOM 11754 C CA . GLU E 1 178 ? 78.083 110.558 67.898 1.00 67.43 178 GLU E CA 1
ATOM 11755 C C . GLU E 1 178 ? 77.113 110.011 68.928 1.00 67.89 178 GLU E C 1
ATOM 11756 O O . GLU E 1 178 ? 76.771 108.826 68.914 1.00 67.47 178 GLU E O 1
ATOM 11762 N N . ARG E 1 179 ? 76.677 110.890 69.821 1.00 68.47 179 ARG E N 1
ATOM 11763 C CA . ARG E 1 179 ? 75.753 110.528 70.885 1.00 69.13 179 ARG E CA 1
ATOM 11764 C C . ARG E 1 179 ? 74.682 111.605 70.982 1.00 69.15 179 ARG E C 1
ATOM 11765 O O . ARG E 1 179 ? 73.536 111.322 71.333 1.00 69.26 179 ARG E O 1
ATOM 11773 N N . SER E 1 180 ? 75.069 112.841 70.663 1.00 68.90 180 SER E N 1
ATOM 11774 C CA . SER E 1 180 ? 74.156 113.980 70.704 1.00 68.92 180 SER E CA 1
ATOM 11775 C C . SER E 1 180 ? 73.387 114.141 69.390 1.00 69.13 180 SER E C 1
ATOM 11776 O O . SER E 1 180 ? 72.337 114.788 69.344 1.00 69.00 180 SER E O 1
ATOM 11779 N N . GLY E 1 181 ? 73.916 113.543 68.325 1.00 69.41 181 GLY E N 1
ATOM 11780 C CA . GLY E 1 181 ? 73.275 113.614 67.021 1.00 68.61 181 GLY E CA 1
ATOM 11781 C C . GLY E 1 181 ? 73.454 114.947 66.320 1.00 68.08 181 GLY E C 1
ATOM 11782 O O . GLY E 1 181 ? 73.687 114.993 65.111 1.00 68.17 181 GLY E O 1
ATOM 11783 N N . VAL E 1 182 ? 73.355 116.033 67.077 1.00 66.95 182 VAL E N 1
ATOM 11784 C CA . VAL E 1 182 ? 73.492 117.368 66.515 1.00 66.43 182 VAL E CA 1
ATOM 11785 C C . VAL E 1 182 ? 74.953 117.792 66.372 1.00 65.27 182 VAL E C 1
ATOM 11786 O O . VAL E 1 182 ? 75.761 117.607 67.283 1.00 65.38 182 VAL E O 1
ATOM 11790 N N . GLY E 1 183 ? 75.290 118.357 65.220 1.00 64.28 183 GLY E N 1
ATOM 11791 C CA . GLY E 1 183 ? 76.647 118.823 65.011 1.00 63.03 183 GLY E CA 1
ATOM 11792 C C . GLY E 1 183 ? 76.728 120.213 65.608 1.00 61.77 183 GLY E C 1
ATOM 11793 O O . GLY E 1 183 ? 75.761 120.662 66.236 1.00 61.55 183 GLY E O 1
ATOM 11794 N N . GLN E 1 184 ? 77.860 120.893 65.420 1.00 59.64 184 GLN E N 1
ATOM 11795 C CA . GLN E 1 184 ? 78.038 122.246 65.951 1.00 57.63 184 GLN E CA 1
ATOM 11796 C C . GLN E 1 184 ? 79.311 122.896 65.441 1.00 56.66 184 GLN E C 1
ATOM 11797 O O . GLN E 1 184 ? 80.155 122.242 64.833 1.00 56.47 184 GLN E O 1
ATOM 11803 N N . VAL E 1 185 ? 79.443 124.191 65.698 1.00 55.64 185 VAL E N 1
ATOM 11804 C CA . VAL E 1 185 ? 80.626 124.929 65.277 1.00 54.88 185 VAL E CA 1
ATOM 11805 C C . VAL E 1 185 ? 81.723 124.742 66.324 1.00 53.82 185 VAL E C 1
ATOM 11806 O O . VAL E 1 185 ? 81.446 124.701 67.529 1.00 54.19 185 VAL E O 1
ATOM 11810 N N . VAL E 1 186 ? 82.963 124.622 65.852 1.00 51.25 186 VAL E N 1
ATOM 11811 C CA . VAL E 1 186 ? 84.129 124.448 66.714 1.00 47.60 186 VAL E CA 1
ATOM 11812 C C . VAL E 1 186 ? 85.104 125.576 66.429 1.00 45.63 186 VAL E C 1
ATOM 11813 O O . VAL E 1 186 ? 85.714 125.620 65.361 1.00 44.23 186 VAL E O 1
ATOM 11817 N N . ASP E 1 187 ? 85.230 126.502 67.376 1.00 45.11 187 ASP E N 1
ATOM 11818 C CA . ASP E 1 187 ? 86.149 127.619 67.204 1.00 44.23 187 ASP E CA 1
ATOM 11819 C C . ASP E 1 187 ? 87.514 127.241 67.749 1.00 44.87 187 ASP E C 1
ATOM 11820 O O . ASP E 1 187 ? 87.654 126.922 68.929 1.00 44.44 187 ASP E O 1
ATOM 11825 N N . ALA E 1 188 ? 88.510 127.270 66.865 1.00 45.63 188 ALA E N 1
ATOM 11826 C CA . ALA E 1 188 ? 89.892 126.946 67.196 1.00 45.35 188 ALA E CA 1
ATOM 11827 C C . ALA E 1 188 ? 90.713 128.209 66.965 1.00 46.06 188 ALA E C 1
ATOM 11828 O O . ALA E 1 188 ? 90.815 128.694 65.840 1.00 47.44 188 ALA E O 1
ATOM 11830 N N . ALA E 1 189 ? 91.278 128.755 68.033 1.00 45.44 189 ALA E N 1
ATOM 11831 C CA . ALA E 1 189 ? 92.076 129.957 67.916 1.00 45.18 189 ALA E CA 1
ATOM 11832 C C . ALA E 1 189 ? 93.501 129.660 68.313 1.00 45.41 189 ALA E C 1
ATOM 11833 O O . ALA E 1 189 ? 93.780 129.303 69.462 1.00 45.92 189 ALA E O 1
ATOM 11835 N N . MET E 1 190 ? 94.411 129.810 67.362 1.00 44.36 190 MET E N 1
ATOM 11836 C CA . MET E 1 190 ? 95.810 129.552 67.649 1.00 43.67 190 MET E CA 1
ATOM 11837 C C . MET E 1 190 ? 96.260 130.299 68.916 1.00 43.58 190 MET E C 1
ATOM 11838 O O . MET E 1 190 ? 96.740 129.686 69.875 1.00 43.54 190 MET E O 1
ATOM 11843 N N . VAL E 1 191 ? 96.089 131.616 68.934 1.00 42.95 191 VAL E N 1
ATOM 11844 C CA . VAL E 1 191 ? 96.493 132.396 70.093 1.00 41.84 191 VAL E CA 1
ATOM 11845 C C . VAL E 1 191 ? 96.073 131.646 71.373 1.00 41.81 191 VAL E C 1
ATOM 11846 O O . VAL E 1 191 ? 96.784 131.673 72.377 1.00 40.82 191 VAL E O 1
ATOM 11850 N N . ASP E 1 192 ? 94.919 130.971 71.308 1.00 41.49 192 ASP E N 1
ATOM 11851 C CA . ASP E 1 192 ? 94.388 130.170 72.413 1.00 41.02 192 ASP E CA 1
ATOM 11852 C C . ASP E 1 192 ? 95.297 128.945 72.558 1.00 40.98 192 ASP E C 1
ATOM 11853 O O . ASP E 1 192 ? 95.987 128.768 73.561 1.00 41.06 192 ASP E O 1
ATOM 11858 N N . GLY E 1 193 ? 95.279 128.097 71.534 1.00 40.63 193 GLY E N 1
ATOM 11859 C CA . GLY E 1 193 ? 96.093 126.898 71.530 1.00 37.38 193 GLY E CA 1
ATOM 11860 C C . GLY E 1 193 ? 97.436 127.159 72.155 1.00 36.27 193 GLY E C 1
ATOM 11861 O O . GLY E 1 193 ? 97.765 126.595 73.199 1.00 36.27 193 GLY E O 1
ATOM 11862 N N . VAL E 1 194 ? 98.206 128.031 71.520 1.00 36.18 194 VAL E N 1
ATOM 11863 C CA . VAL E 1 194 ? 99.521 128.358 72.025 1.00 36.87 194 VAL E CA 1
ATOM 11864 C C . VAL E 1 194 ? 99.448 128.651 73.540 1.00 38.29 194 VAL E C 1
ATOM 11865 O O . VAL E 1 194 ? 100.228 128.092 74.321 1.00 39.46 194 VAL E O 1
ATOM 11869 N N . SER E 1 195 ? 98.503 129.469 73.995 1.00 37.77 195 SER E N 1
ATOM 11870 C CA . SER E 1 195 ? 98.475 129.720 75.432 1.00 35.79 195 SER E CA 1
ATOM 11871 C C . S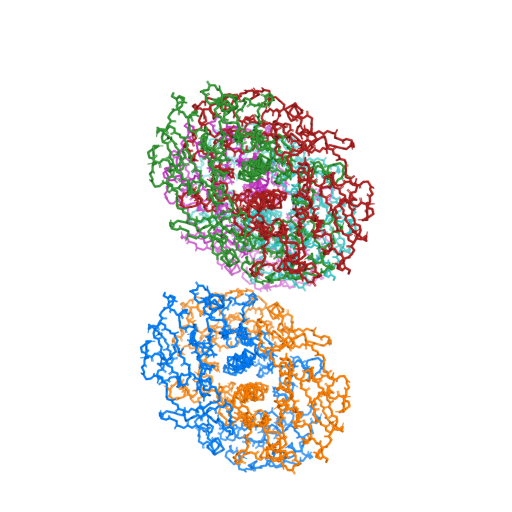ER E 1 195 ? 98.196 128.458 76.244 1.00 36.71 195 SER E C 1
ATOM 11872 O O . SER E 1 195 ? 98.799 128.237 77.301 1.00 36.39 195 SER E O 1
ATOM 11875 N N . VAL E 1 196 ? 97.306 127.612 75.742 1.00 37.43 196 VAL E N 1
ATOM 11876 C CA . VAL E 1 196 ? 96.990 126.363 76.432 1.00 37.80 196 VAL E CA 1
ATOM 11877 C C . VAL E 1 196 ? 98.222 125.458 76.427 1.00 38.56 196 VAL E C 1
ATOM 11878 O O . VAL E 1 196 ? 98.462 124.702 77.375 1.00 38.62 196 VAL E O 1
ATOM 11882 N N . LEU E 1 197 ? 99.001 125.532 75.351 1.00 38.63 197 LEU E N 1
ATOM 11883 C CA . LEU E 1 197 ? 100.216 124.729 75.259 1.00 37.43 197 LEU E CA 1
ATOM 11884 C C . LEU E 1 197 ? 101.216 125.211 76.295 1.00 37.19 197 LEU E C 1
ATOM 11885 O O . LEU E 1 197 ? 102.181 124.521 76.609 1.00 38.38 197 LEU E O 1
ATOM 11890 N N . ALA E 1 198 ? 100.975 126.395 76.836 1.00 36.11 198 ALA E N 1
ATOM 11891 C CA . ALA E 1 198 ? 101.887 126.943 77.806 1.00 35.62 198 ALA E CA 1
ATOM 11892 C C . ALA E 1 198 ? 101.373 126.930 79.232 1.00 36.16 198 ALA E C 1
ATOM 11893 O O . ALA E 1 198 ? 101.888 127.672 80.057 1.00 34.70 198 ALA E O 1
ATOM 11895 N N . GLN E 1 199 ? 100.369 126.108 79.541 1.00 37.51 199 GLN E N 1
ATOM 11896 C CA . GLN E 1 199 ? 99.854 126.065 80.922 1.00 39.28 199 GLN E CA 1
ATOM 11897 C C . GLN E 1 199 ? 100.995 125.891 81.899 1.00 41.38 199 GLN E C 1
ATOM 11898 O O . GLN E 1 199 ? 101.097 126.623 82.884 1.00 42.21 199 GLN E O 1
ATOM 11904 N N . MET E 1 200 ? 101.840 124.901 81.631 1.00 42.34 200 MET E N 1
ATOM 11905 C CA . MET E 1 200 ? 102.961 124.638 82.504 1.00 42.96 200 MET E CA 1
ATOM 11906 C C . MET E 1 200 ? 103.650 125.941 82.883 1.00 42.43 200 MET E C 1
ATOM 11907 O O . MET E 1 200 ? 104.108 126.097 84.018 1.00 42.68 200 MET E O 1
ATOM 11912 N N . MET E 1 201 ? 103.728 126.867 81.923 1.00 40.66 201 MET E N 1
ATOM 11913 C CA . MET E 1 201 ? 104.354 128.178 82.141 1.00 38.46 201 MET E CA 1
ATOM 11914 C C . MET E 1 201 ? 103.476 129.039 83.035 1.00 36.27 201 MET E C 1
ATOM 11915 O O . MET E 1 201 ? 103.967 129.797 83.872 1.00 37.03 201 MET E O 1
ATOM 11920 N N . TRP E 1 202 ? 102.170 128.939 82.844 1.00 33.09 202 TRP E N 1
ATOM 11921 C CA . TRP E 1 202 ? 101.276 129.715 83.660 1.00 30.87 202 TRP E CA 1
ATOM 11922 C C . TRP E 1 202 ? 101.333 129.186 85.081 1.00 31.09 202 TRP E C 1
ATOM 11923 O O . TRP E 1 202 ? 101.273 129.955 86.021 1.00 31.11 202 TRP E O 1
ATOM 11934 N N . THR E 1 203 ? 101.486 127.880 85.255 1.00 32.01 203 THR E N 1
ATOM 11935 C CA . THR E 1 203 ? 101.588 127.344 86.608 1.00 32.84 203 THR E CA 1
ATOM 11936 C C . THR E 1 203 ? 102.803 127.975 87.250 1.00 32.71 203 THR E C 1
ATOM 11937 O O . THR E 1 203 ? 102.747 128.469 88.379 1.00 30.96 203 THR E O 1
ATOM 11941 N N . MET E 1 204 ? 103.908 127.939 86.511 1.00 33.63 204 MET E N 1
ATOM 11942 C CA . MET E 1 204 ? 105.180 128.489 86.981 1.00 35.13 204 MET E CA 1
ATOM 11943 C C . MET E 1 204 ? 105.081 129.941 87.440 1.00 35.03 204 MET E C 1
ATOM 11944 O O . MET E 1 204 ? 105.607 130.307 88.503 1.00 32.92 204 MET E O 1
ATOM 11949 N N . LYS E 1 205 ? 104.421 130.769 86.635 1.00 34.43 205 LYS E N 1
ATOM 11950 C CA . LYS E 1 205 ? 104.302 132.164 86.992 1.00 35.26 205 LYS E CA 1
ATOM 11951 C C . LYS E 1 205 ? 103.648 132.309 88.363 1.00 35.03 205 LYS E C 1
ATOM 11952 O O . LYS E 1 205 ? 104.127 133.077 89.194 1.00 36.77 205 LYS E O 1
ATOM 11958 N N . GLY E 1 206 ? 102.565 131.577 88.604 1.00 33.58 206 GLY E N 1
ATOM 11959 C CA . GLY E 1 206 ? 101.899 131.660 89.891 1.00 34.08 206 GLY E CA 1
ATOM 11960 C C . GLY E 1 206 ? 102.866 131.332 91.012 1.00 35.44 206 GLY E C 1
ATOM 11961 O O . GLY E 1 206 ? 103.044 132.115 91.953 1.00 35.94 206 GLY E O 1
ATOM 11962 N N . ILE E 1 207 ? 103.494 130.164 90.899 1.00 36.08 207 ILE E N 1
ATOM 11963 C CA . ILE E 1 207 ? 104.474 129.680 91.873 1.00 37.31 207 ILE E CA 1
ATOM 11964 C C . ILE E 1 207 ? 105.618 130.671 92.090 1.00 38.23 207 ILE E C 1
ATOM 11965 O O . ILE E 1 207 ? 106.181 130.750 93.182 1.00 39.02 207 ILE E O 1
ATOM 11970 N N . GLY E 1 208 ? 105.998 131.383 91.035 1.00 37.59 208 GLY E N 1
ATOM 11971 C CA . GLY E 1 208 ? 107.087 132.326 91.166 1.00 38.93 208 GLY E CA 1
ATOM 11972 C C . GLY E 1 208 ? 108.397 131.738 90.696 1.00 39.72 208 GLY E C 1
ATOM 11973 O O . GLY E 1 208 ? 109.475 132.170 91.112 1.00 38.05 208 GLY E O 1
ATOM 11974 N N . SER E 1 209 ? 108.286 130.753 89.809 1.00 41.36 209 SER E N 1
ATOM 11975 C CA . SER E 1 209 ? 109.434 130.068 89.240 1.00 43.60 209 SER E CA 1
ATOM 11976 C C . SER E 1 209 ? 110.051 130.835 88.077 1.00 44.63 209 SER E C 1
ATOM 11977 O O . SER E 1 209 ? 111.205 130.595 87.723 1.00 44.73 209 SER E O 1
ATOM 11980 N N . LEU E 1 210 ? 109.294 131.750 87.477 1.00 45.47 210 LEU E N 1
ATOM 11981 C CA . LEU E 1 210 ? 109.816 132.526 86.356 1.00 47.26 210 LEU E CA 1
ATOM 11982 C C . LEU E 1 210 ? 110.379 133.857 86.808 1.00 50.78 210 LEU E C 1
ATOM 11983 O O . LEU E 1 210 ? 109.870 134.468 87.742 1.00 51.90 210 LEU E O 1
ATOM 11988 N N . ARG E 1 211 ? 111.439 134.303 86.149 1.00 54.14 211 ARG E N 1
ATOM 11989 C CA . ARG E 1 211 ? 112.010 135.591 86.475 1.00 57.20 211 ARG E CA 1
ATOM 11990 C C . ARG E 1 211 ? 111.708 136.472 85.270 1.00 58.28 211 ARG E C 1
ATOM 11991 O O . ARG E 1 211 ? 110.922 136.083 84.401 1.00 56.90 211 ARG E O 1
ATOM 11999 N N . ASP E 1 212 ? 112.335 137.639 85.195 1.00 58.84 212 ASP E N 1
ATOM 12000 C CA . ASP E 1 212 ? 112.041 138.533 84.096 1.00 59.25 212 ASP E CA 1
ATOM 12001 C C . ASP E 1 212 ? 112.927 138.498 82.853 1.00 58.76 212 ASP E C 1
ATOM 12002 O O . ASP E 1 212 ? 112.503 138.938 81.785 1.00 59.89 212 ASP E O 1
ATOM 12007 N N . GLN E 1 213 ? 114.147 137.993 82.970 1.00 57.46 213 GLN E N 1
ATOM 12008 C CA . GLN E 1 213 ? 115.042 137.937 81.816 1.00 55.96 213 GLN E CA 1
ATOM 12009 C C . GLN E 1 213 ? 115.047 136.526 81.207 1.00 54.71 213 GLN E C 1
ATOM 12010 O O . GLN E 1 213 ? 114.463 135.602 81.777 1.00 54.20 213 GLN E O 1
ATOM 12016 N N . ARG E 1 214 ? 115.693 136.359 80.053 1.00 51.54 214 ARG E N 1
ATOM 12017 C CA . ARG E 1 214 ? 115.750 135.059 79.400 1.00 48.53 214 ARG E CA 1
ATOM 12018 C C . ARG E 1 214 ? 116.892 134.188 79.906 1.00 46.68 214 ARG E C 1
ATOM 12019 O O . ARG E 1 214 ? 117.650 134.605 80.768 1.00 46.40 214 ARG E O 1
ATOM 12027 N N . GLU E 1 215 ? 117.006 132.968 79.392 1.00 45.22 215 GLU E N 1
ATOM 12028 C CA . GLU E 1 215 ? 118.080 132.062 79.825 1.00 45.06 215 GLU E CA 1
ATOM 12029 C C . GLU E 1 215 ? 118.166 131.968 81.348 1.00 43.23 215 GLU E C 1
ATOM 12030 O O . GLU E 1 215 ? 119.255 131.838 81.912 1.00 42.24 215 GLU E O 1
ATOM 12036 N N . SER E 1 216 ? 117.009 132.005 82.001 1.00 42.44 216 SER E N 1
ATOM 12037 C CA . SER E 1 216 ? 116.945 131.970 83.464 1.00 42.25 216 SER E CA 1
ATOM 12038 C C . SER E 1 216 ? 115.883 131.033 84.063 1.00 41.09 216 SER E C 1
ATOM 12039 O O . SER E 1 216 ? 115.527 131.155 85.239 1.00 41.84 216 SER E O 1
ATOM 12042 N N . PHE E 1 217 ? 115.400 130.095 83.248 1.00 39.94 217 PHE E N 1
ATOM 12043 C CA . PHE E 1 217 ? 114.375 129.123 83.640 1.00 35.69 217 PHE E CA 1
ATOM 12044 C C . PHE E 1 217 ? 114.954 127.732 83.393 1.00 34.04 217 PHE E C 1
ATOM 12045 O O . PHE E 1 217 ? 116.057 127.599 82.881 1.00 33.27 217 PHE E O 1
ATOM 12053 N N . LEU E 1 218 ? 114.207 126.698 83.744 1.00 34.09 218 LEU E N 1
ATOM 12054 C CA . LEU E 1 218 ? 114.672 125.330 83.562 1.00 34.60 218 LEU E CA 1
ATOM 12055 C C . LEU E 1 218 ? 114.659 124.859 82.118 1.00 35.56 218 LEU E C 1
ATOM 12056 O O . LEU E 1 218 ? 115.431 123.981 81.731 1.00 34.52 218 LEU E O 1
ATOM 12061 N N . LEU E 1 219 ? 113.782 125.448 81.315 1.00 37.05 219 LEU E N 1
ATOM 12062 C CA . LEU E 1 219 ? 113.639 124.998 79.943 1.00 38.46 219 LEU E CA 1
ATOM 12063 C C . LEU E 1 219 ? 113.821 126.043 78.848 1.00 39.37 219 LEU E C 1
ATOM 12064 O O . LEU E 1 219 ? 113.482 125.789 77.691 1.00 38.36 219 LEU E O 1
ATOM 12069 N N . ASP E 1 220 ? 114.366 127.201 79.210 1.00 40.15 220 ASP E N 1
ATOM 12070 C CA . ASP E 1 220 ? 114.610 128.265 78.244 1.00 40.91 220 ASP E CA 1
ATOM 12071 C C . ASP E 1 220 ? 116.119 128.438 78.059 1.00 41.98 220 ASP E C 1
ATOM 12072 O O . ASP E 1 220 ? 116.579 129.454 77.549 1.00 41.34 220 ASP E O 1
ATOM 12077 N N . GLY E 1 221 ? 116.883 127.433 78.476 1.00 43.17 221 GLY E N 1
ATOM 12078 C CA . GLY E 1 221 ? 118.320 127.502 78.337 1.00 46.31 221 GLY E CA 1
ATOM 12079 C C . GLY E 1 221 ? 119.015 128.035 79.576 1.00 49.45 221 GLY E C 1
ATOM 12080 O O . GLY E 1 221 ? 120.243 128.012 79.670 1.00 51.01 221 GLY E O 1
ATOM 12081 N N . GLY E 1 222 ? 118.234 128.519 80.535 1.00 51.29 222 GLY E N 1
ATOM 12082 C CA . GLY E 1 222 ? 118.814 129.051 81.757 1.00 50.58 222 GLY E CA 1
ATOM 12083 C C . GLY E 1 222 ? 119.679 128.023 82.448 1.00 50.25 222 GLY E C 1
ATOM 12084 O O . GLY E 1 222 ? 120.641 128.353 83.130 1.00 51.06 222 GLY E O 1
ATOM 12085 N N . ALA E 1 223 ? 119.337 126.759 82.285 1.00 50.17 223 ALA E N 1
ATOM 12086 C CA . ALA E 1 223 ? 120.137 125.731 82.914 1.00 50.29 223 ALA E CA 1
ATOM 12087 C C . ALA E 1 223 ? 121.171 125.257 81.907 1.00 49.52 223 ALA E C 1
ATOM 12088 O O . ALA E 1 223 ? 120.872 125.052 80.728 1.00 49.18 223 ALA E O 1
ATOM 12090 N N . PRO E 1 224 ? 122.415 125.097 82.360 1.00 48.18 224 PRO E N 1
ATOM 12091 C CA . PRO E 1 224 ? 123.460 124.641 81.455 1.00 47.16 224 PRO E CA 1
ATOM 12092 C C . PRO E 1 224 ? 123.291 123.154 81.138 1.00 46.74 224 PRO E C 1
ATOM 12093 O O . PRO E 1 224 ? 123.767 122.679 80.107 1.00 46.14 224 PRO E O 1
ATOM 12097 N N . PHE E 1 225 ? 122.604 122.429 82.022 1.00 45.84 225 PHE E N 1
ATOM 12098 C CA . PHE E 1 225 ? 122.394 120.995 81.830 1.00 45.19 225 PHE E CA 1
ATOM 12099 C C . PHE E 1 225 ? 121.151 120.660 81.021 1.00 45.57 225 PHE E C 1
ATOM 12100 O O . PHE E 1 225 ? 120.708 119.510 80.988 1.00 46.88 225 PHE E O 1
ATOM 12108 N N . TYR E 1 226 ? 120.607 121.677 80.356 1.00 45.68 226 TYR E N 1
ATOM 12109 C CA . TYR E 1 226 ? 119.421 121.541 79.497 1.00 45.22 226 TYR E CA 1
ATOM 12110 C C . TYR E 1 226 ? 119.520 122.537 78.333 1.00 46.26 226 TYR E C 1
ATOM 12111 O O . TYR E 1 226 ? 118.805 123.547 78.291 1.00 45.24 226 TYR E O 1
ATOM 12120 N N . ARG E 1 227 ? 120.425 122.243 77.403 1.00 47.49 227 ARG E N 1
ATOM 12121 C CA . ARG E 1 227 ? 120.645 123.077 76.228 1.00 48.61 227 ARG E CA 1
ATOM 12122 C C . ARG E 1 227 ? 121.488 122.329 75.179 1.00 49.25 227 ARG E C 1
ATOM 12123 O O . ARG E 1 227 ? 121.745 121.120 75.296 1.00 49.59 227 ARG E O 1
ATOM 12131 N N . CYS E 1 228 ? 121.920 123.048 74.150 1.00 47.95 228 CYS E N 1
ATOM 12132 C CA . CYS E 1 228 ? 122.722 122.421 73.120 1.00 46.96 228 CYS E CA 1
ATOM 12133 C C . CYS E 1 228 ? 124.177 122.887 73.179 1.00 47.68 228 CYS E C 1
ATOM 12134 O O . CYS E 1 228 ? 124.464 124.050 73.510 1.00 47.90 228 CYS E O 1
ATOM 12137 N N . TYR E 1 229 ? 125.092 121.965 72.878 1.00 46.03 229 TYR E N 1
ATOM 12138 C CA . TYR E 1 229 ? 126.522 122.272 72.861 1.00 44.88 229 TYR E CA 1
ATOM 12139 C C . TYR E 1 229 ? 127.145 122.007 71.483 1.00 45.12 229 TYR E C 1
ATOM 12140 O O . TYR E 1 229 ? 126.707 121.120 70.746 1.00 43.45 229 TYR E O 1
ATOM 12149 N N . GLU E 1 230 ? 128.153 122.797 71.128 1.00 45.89 230 GLU E N 1
ATOM 12150 C CA . GLU E 1 230 ? 128.798 122.635 69.840 1.00 48.64 230 GLU E CA 1
ATOM 12151 C C . GLU E 1 230 ? 129.955 121.664 69.969 1.00 49.90 230 GLU E C 1
ATOM 12152 O O . GLU E 1 230 ? 130.854 121.862 70.792 1.00 49.89 230 GLU E O 1
ATOM 12158 N N . THR E 1 231 ? 129.912 120.604 69.161 1.00 51.20 231 THR E N 1
ATOM 12159 C CA . THR E 1 231 ? 130.946 119.573 69.162 1.00 51.83 231 THR E CA 1
ATOM 12160 C C . THR E 1 231 ? 132.217 120.121 68.537 1.00 53.05 231 THR E C 1
ATOM 12161 O O . THR E 1 231 ? 132.273 121.291 68.146 1.00 52.36 231 THR E O 1
ATOM 12165 N N . SER E 1 232 ? 133.237 119.274 68.450 1.00 53.81 232 SER E N 1
ATOM 12166 C CA . SER E 1 232 ? 134.511 119.680 67.874 1.00 54.69 232 SER E CA 1
ATOM 12167 C C . SER E 1 232 ? 134.407 119.856 66.358 1.00 56.11 232 SER E C 1
ATOM 12168 O O . SER E 1 232 ? 135.043 120.751 65.792 1.00 56.17 232 SER E O 1
ATOM 12171 N N . ASP E 1 233 ? 133.604 119.007 65.710 1.00 56.90 233 ASP E N 1
ATOM 12172 C CA . ASP E 1 233 ? 133.426 119.075 64.263 1.00 57.87 233 ASP E CA 1
ATOM 12173 C C . ASP E 1 233 ? 132.268 119.972 63.817 1.00 58.33 233 ASP E C 1
ATOM 12174 O O . ASP E 1 233 ? 131.492 119.606 62.929 1.00 59.01 233 ASP E O 1
ATOM 12179 N N . GLY E 1 234 ? 132.157 121.142 64.443 1.00 58.78 234 GLY E N 1
ATOM 12180 C CA . GLY E 1 234 ? 131.121 122.111 64.099 1.00 59.31 234 GLY E CA 1
ATOM 12181 C C . GLY E 1 234 ? 129.661 121.701 64.222 1.00 59.24 234 GLY E C 1
ATOM 12182 O O . GLY E 1 234 ? 128.759 122.456 63.822 1.00 58.58 234 GLY E O 1
ATOM 12183 N N . LYS E 1 235 ? 129.432 120.506 64.760 1.00 58.31 235 LYS E N 1
ATOM 12184 C CA . LYS E 1 235 ? 128.086 119.995 64.944 1.00 57.76 235 LYS E CA 1
ATOM 12185 C C . LYS E 1 235 ? 127.625 120.361 66.348 1.00 55.82 235 LYS E C 1
ATOM 12186 O O . LYS E 1 235 ? 128.343 121.038 67.095 1.00 55.33 235 LYS E O 1
ATOM 12192 N N . TYR E 1 236 ? 126.432 119.895 66.703 1.00 53.06 236 TYR E N 1
ATOM 12193 C CA . TYR E 1 236 ? 125.851 120.190 67.996 1.00 49.93 236 TYR E CA 1
ATOM 12194 C C . TYR E 1 236 ? 125.284 118.956 68.658 1.00 49.33 236 TYR E C 1
ATOM 12195 O O . TYR E 1 236 ? 125.017 117.952 68.000 1.00 48.71 236 TYR E O 1
ATOM 12204 N N . MET E 1 237 ? 125.096 119.053 69.972 1.00 49.60 237 MET E N 1
ATOM 12205 C CA . MET E 1 237 ? 124.540 117.972 70.798 1.00 49.21 237 MET E CA 1
ATOM 12206 C C . MET E 1 237 ? 123.395 118.523 71.648 1.00 48.41 237 MET E C 1
ATOM 12207 O O . MET E 1 237 ? 123.350 119.715 71.968 1.00 48.35 237 MET E O 1
ATOM 12212 N N . ALA E 1 238 ? 122.465 117.658 72.021 1.00 47.85 238 ALA E N 1
ATOM 12213 C CA . ALA E 1 238 ? 121.354 118.099 72.852 1.00 46.65 238 ALA E CA 1
ATOM 12214 C C . ALA E 1 238 ? 121.467 117.441 74.211 1.00 45.88 238 ALA E C 1
ATOM 12215 O O . ALA E 1 238 ? 121.675 116.227 74.325 1.00 43.59 238 ALA E O 1
ATOM 12217 N N . VAL E 1 239 ? 121.360 118.268 75.242 1.00 45.71 239 VAL E N 1
ATOM 12218 C CA . VAL E 1 239 ? 121.445 117.789 76.615 1.00 44.71 239 VAL E CA 1
ATOM 12219 C C . VAL E 1 239 ? 120.190 118.163 77.400 1.00 44.26 239 VAL E C 1
ATOM 12220 O O . VAL E 1 239 ? 119.700 119.297 77.334 1.00 42.12 239 VAL E O 1
ATOM 12224 N N . GLY E 1 240 ? 119.669 117.194 78.139 1.00 43.85 240 GLY E N 1
ATOM 12225 C CA . GLY E 1 240 ? 118.490 117.446 78.934 1.00 42.92 240 GLY E CA 1
ATOM 12226 C C . GLY E 1 240 ? 118.582 116.709 80.245 1.00 42.11 240 GLY E C 1
ATOM 12227 O O . GLY E 1 240 ? 117.575 116.220 80.748 1.00 44.19 240 GLY E O 1
ATOM 12228 N N . ALA E 1 241 ? 119.785 116.613 80.795 1.00 39.91 241 ALA E N 1
ATOM 12229 C CA . ALA E 1 241 ? 119.957 115.914 82.050 1.00 39.70 241 ALA E CA 1
ATOM 12230 C C . ALA E 1 241 ? 119.331 116.728 83.171 1.00 40.66 241 ALA E C 1
ATOM 12231 O O . ALA E 1 241 ? 120.030 117.375 83.953 1.00 42.16 241 ALA E O 1
ATOM 12233 N N . ILE E 1 242 ? 118.008 116.683 83.263 1.00 40.57 242 ILE E N 1
ATOM 12234 C CA . ILE E 1 242 ? 117.307 117.451 84.278 1.00 39.71 242 ILE E CA 1
ATOM 12235 C C . ILE E 1 242 ? 117.298 116.764 85.634 1.00 39.76 242 ILE E C 1
ATOM 12236 O O . ILE E 1 242 ? 117.559 117.391 86.654 1.00 39.20 242 ILE E O 1
ATOM 12241 N N . GLU E 1 243 ? 117.004 115.474 85.650 1.00 42.83 243 GLU E N 1
ATOM 12242 C CA . GLU E 1 243 ? 116.968 114.739 86.910 1.00 47.42 243 GLU E CA 1
ATOM 12243 C C . GLU E 1 243 ? 118.380 114.490 87.455 1.00 49.01 243 GLU E C 1
ATOM 12244 O O . GLU E 1 243 ? 119.343 114.443 86.692 1.00 49.47 243 GLU E O 1
ATOM 12250 N N . PRO E 1 244 ? 118.519 114.319 88.784 1.00 50.04 244 PRO E N 1
ATOM 12251 C CA . PRO E 1 244 ? 119.844 114.085 89.375 1.00 49.59 244 PRO E CA 1
ATOM 12252 C C . PRO E 1 244 ? 120.601 112.897 88.776 1.00 49.32 244 PRO E C 1
ATOM 12253 O O . PRO E 1 244 ? 121.801 112.999 88.514 1.00 47.88 244 PRO E O 1
ATOM 12257 N N . GLN E 1 245 ? 119.899 111.783 88.562 1.00 49.36 245 GLN E N 1
ATOM 12258 C CA . GLN E 1 245 ? 120.503 110.579 87.989 1.00 50.24 245 GLN E CA 1
ATOM 12259 C C . GLN E 1 245 ? 121.080 110.838 86.611 1.00 50.29 245 GLN E C 1
ATOM 12260 O O . GLN E 1 245 ? 122.221 110.460 86.310 1.00 50.46 245 GLN E O 1
ATOM 12266 N N . PHE E 1 246 ? 120.271 111.469 85.768 1.00 49.07 246 PHE E N 1
ATOM 12267 C CA . PHE E 1 246 ? 120.689 111.781 84.415 1.00 48.48 246 PHE E CA 1
ATOM 12268 C C . PHE E 1 246 ? 121.859 112.779 84.410 1.00 48.16 246 PHE E C 1
ATOM 12269 O O . PHE E 1 246 ? 122.755 112.667 83.577 1.00 48.82 246 PHE E O 1
ATOM 12277 N N . PHE E 1 247 ? 121.844 113.749 85.329 1.00 47.05 247 PHE E N 1
ATOM 12278 C CA . PHE E 1 247 ? 122.924 114.744 85.438 1.00 46.46 247 PHE E CA 1
ATOM 12279 C C . PHE E 1 247 ? 124.184 113.957 85.839 1.00 47.00 247 PHE E C 1
ATOM 12280 O O . PHE E 1 247 ? 125.319 114.338 85.513 1.00 45.61 247 PHE E O 1
ATOM 12288 N N . ALA E 1 248 ? 123.958 112.844 86.539 1.00 48.07 248 ALA E N 1
ATOM 12289 C CA . ALA E 1 248 ? 125.032 111.955 86.971 1.00 49.05 248 ALA E CA 1
ATOM 12290 C C . ALA E 1 248 ? 125.688 111.384 85.722 1.00 49.92 248 ALA E C 1
ATOM 12291 O O . ALA E 1 248 ? 126.892 111.553 85.502 1.00 50.33 248 ALA E O 1
ATOM 12293 N N . ALA E 1 249 ? 124.891 110.716 84.895 1.00 50.46 249 ALA E N 1
ATOM 12294 C CA . ALA E 1 249 ? 125.415 110.149 83.660 1.00 51.91 249 ALA E CA 1
ATOM 12295 C C . ALA E 1 249 ? 126.123 111.221 82.826 1.00 52.87 249 ALA E C 1
ATOM 12296 O O . ALA E 1 249 ? 127.294 111.069 82.465 1.00 52.45 249 ALA E O 1
ATOM 12298 N N . LEU E 1 250 ? 125.405 112.302 82.527 1.00 54.79 250 LEU E N 1
ATOM 12299 C CA . LEU E 1 250 ? 125.948 113.406 81.734 1.00 57.02 250 LEU E CA 1
ATOM 12300 C C . LEU E 1 250 ? 127.347 113.785 82.189 1.00 58.52 250 LEU E C 1
ATOM 12301 O O . LEU E 1 250 ? 128.200 114.165 81.377 1.00 59.53 250 LEU E O 1
ATOM 12306 N N . LEU E 1 251 ? 127.583 113.679 83.490 1.00 59.17 251 LEU E N 1
ATOM 12307 C CA . LEU E 1 251 ? 128.883 114.013 84.042 1.00 58.76 251 LEU E CA 1
ATOM 12308 C C . LEU E 1 251 ? 129.854 112.855 83.824 1.00 58.72 251 LEU E C 1
ATOM 12309 O O . LEU E 1 251 ? 131.030 113.069 83.551 1.00 58.10 251 LEU E O 1
ATOM 12314 N N . SER E 1 252 ? 129.351 111.629 83.923 1.00 59.83 252 SER E N 1
ATOM 12315 C CA . SER E 1 252 ? 130.179 110.444 83.722 1.00 61.21 252 SER E CA 1
ATOM 12316 C C . SER E 1 252 ? 130.749 110.377 82.307 1.00 62.55 252 SER E C 1
ATOM 12317 O O . SER E 1 252 ? 131.966 110.459 82.111 1.00 62.41 252 SER E O 1
ATOM 12320 N N . GLY E 1 253 ? 129.866 110.213 81.325 1.00 63.51 253 GLY E N 1
ATOM 12321 C CA . GLY E 1 253 ? 130.303 110.140 79.941 1.00 64.70 253 GLY E CA 1
ATOM 12322 C C . GLY E 1 253 ? 131.076 111.376 79.513 1.00 65.77 253 GLY E C 1
ATOM 12323 O O . GLY E 1 253 ? 131.794 111.361 78.511 1.00 65.07 253 GLY E O 1
ATOM 12324 N N . LEU E 1 254 ? 130.936 112.454 80.279 1.00 67.31 254 LEU E N 1
ATOM 12325 C CA . LEU E 1 254 ? 131.619 113.712 79.974 1.00 68.59 254 LEU E CA 1
ATOM 12326 C C . LEU E 1 254 ? 133.047 113.709 80.526 1.00 69.32 254 LEU E C 1
ATOM 12327 O O . LEU E 1 254 ? 133.848 114.587 80.194 1.00 69.24 254 LEU E O 1
ATOM 12332 N N . GLY E 1 255 ? 133.348 112.722 81.371 1.00 69.69 255 GLY E N 1
ATOM 12333 C CA . GLY E 1 255 ? 134.672 112.605 81.958 1.00 70.15 255 GLY E CA 1
ATOM 12334 C C . GLY E 1 255 ? 134.943 113.624 83.047 1.00 70.77 255 GLY E C 1
ATOM 12335 O O . GLY E 1 255 ? 136.058 114.132 83.176 1.00 70.83 255 GLY E O 1
ATOM 12336 N N . LEU E 1 256 ? 133.921 113.913 83.843 1.00 71.33 256 LEU E N 1
ATOM 12337 C CA . LEU E 1 256 ? 134.036 114.885 84.922 1.00 72.08 256 LEU E CA 1
ATOM 12338 C C . LEU E 1 256 ? 133.518 114.303 86.244 1.00 72.86 256 LEU E C 1
ATOM 12339 O O . LEU E 1 256 ? 132.486 113.623 86.273 1.00 73.55 256 LEU E O 1
ATOM 12344 N N . SER E 1 257 ? 134.236 114.564 87.336 1.00 72.84 257 SER E N 1
ATOM 12345 C CA . SER E 1 257 ? 133.816 114.075 88.647 1.00 72.73 257 SER E CA 1
ATOM 12346 C C . SER E 1 257 ? 132.763 115.022 89.198 1.00 72.58 257 SER E C 1
ATOM 12347 O O . SER E 1 257 ? 132.786 116.219 88.919 1.00 72.55 257 SER E O 1
ATOM 12350 N N . ALA E 1 258 ? 131.832 114.491 89.975 1.00 72.21 258 ALA E N 1
ATOM 12351 C CA . ALA E 1 258 ? 130.800 115.343 90.531 1.00 72.31 258 ALA E CA 1
ATOM 12352 C C . ALA E 1 258 ? 131.469 116.542 91.192 1.00 72.37 258 ALA E C 1
ATOM 12353 O O . ALA E 1 258 ? 131.162 117.699 90.885 1.00 71.76 258 ALA E O 1
ATOM 12355 N N . ALA E 1 259 ? 132.409 116.259 92.082 1.00 72.53 259 ALA E N 1
ATOM 12356 C CA . ALA E 1 259 ? 133.091 117.323 92.797 1.00 73.92 259 ALA E CA 1
ATOM 12357 C C . ALA E 1 259 ? 133.991 118.164 91.904 1.00 74.04 259 ALA E C 1
ATOM 12358 O O . ALA E 1 259 ? 134.710 119.042 92.387 1.00 75.00 259 ALA E O 1
ATOM 12360 N N . ASP E 1 260 ? 133.942 117.908 90.601 1.00 73.95 260 ASP E N 1
ATOM 12361 C CA . ASP E 1 260 ? 134.775 118.646 89.651 1.00 73.81 260 ASP E CA 1
ATOM 12362 C C . ASP E 1 260 ? 133.996 119.801 89.026 1.00 72.35 260 ASP E C 1
ATOM 12363 O O . ASP E 1 260 ? 134.580 120.743 88.483 1.00 71.96 260 ASP E O 1
ATOM 12368 N N . VAL E 1 261 ? 132.673 119.719 89.097 1.00 70.49 261 VAL E N 1
ATOM 12369 C CA . VAL E 1 261 ? 131.828 120.767 88.543 1.00 68.25 261 VAL E CA 1
ATOM 12370 C C . VAL E 1 261 ? 130.807 121.212 89.569 1.00 65.06 261 VAL E C 1
ATOM 12371 O O . VAL E 1 261 ? 130.563 120.512 90.559 1.00 64.79 261 VAL E O 1
ATOM 12375 N N . PRO E 1 262 ? 130.197 122.387 89.341 1.00 61.45 262 PRO E N 1
ATOM 12376 C CA . PRO E 1 262 ? 129.190 122.963 90.231 1.00 58.32 262 PRO E CA 1
ATOM 12377 C C . PRO E 1 262 ? 128.020 122.018 90.428 1.00 55.25 262 PRO E C 1
ATOM 12378 O O . PRO E 1 262 ? 127.780 121.138 89.597 1.00 55.36 262 PRO E O 1
ATOM 12382 N N . THR E 1 263 ? 127.297 122.203 91.531 1.00 51.82 263 THR E N 1
ATOM 12383 C CA . THR E 1 263 ? 126.134 121.371 91.837 1.00 47.90 263 THR E CA 1
ATOM 12384 C C . THR E 1 263 ? 124.867 121.956 91.218 1.00 46.47 263 THR E C 1
ATOM 12385 O O . THR E 1 263 ? 124.665 123.167 91.238 1.00 47.22 263 THR E O 1
ATOM 12389 N N . GLN E 1 264 ? 124.016 121.096 90.671 1.00 43.55 264 GLN E N 1
ATOM 12390 C CA . GLN E 1 264 ? 122.781 121.544 90.052 1.00 40.21 264 GLN E CA 1
ATOM 12391 C C . GLN E 1 264 ? 122.105 122.617 90.845 1.00 40.45 264 GLN E C 1
ATOM 12392 O O . GLN E 1 264 ? 121.615 123.588 90.281 1.00 40.89 264 GLN E O 1
ATOM 12398 N N . LEU E 1 265 ? 122.083 122.437 92.162 1.00 41.19 265 LEU E N 1
ATOM 12399 C CA . LEU E 1 265 ? 121.465 123.403 93.060 1.00 40.25 265 LEU E CA 1
ATOM 12400 C C . LEU E 1 265 ? 122.258 124.715 93.155 1.00 39.97 265 LEU E C 1
ATOM 12401 O O . LEU E 1 265 ? 121.718 125.725 93.581 1.00 40.52 265 LEU E O 1
ATOM 12406 N N . ASP E 1 266 ? 123.522 124.722 92.747 1.00 39.59 266 ASP E N 1
ATOM 12407 C CA . ASP E 1 266 ? 124.310 125.948 92.825 1.00 39.80 266 ASP E CA 1
ATOM 12408 C C . ASP E 1 266 ? 124.111 126.813 91.578 1.00 41.04 266 ASP E C 1
ATOM 12409 O O . ASP E 1 266 ? 125.047 127.063 90.804 1.00 40.60 266 ASP E O 1
ATOM 12414 N N . VAL E 1 267 ? 122.883 127.279 91.389 1.00 41.07 267 VAL E N 1
ATOM 12415 C CA . VAL E 1 267 ? 122.553 128.102 90.235 1.00 40.66 267 VAL E CA 1
ATOM 12416 C C . VAL E 1 267 ? 123.512 129.257 90.020 1.00 41.46 267 VAL E C 1
ATOM 12417 O O . VAL E 1 267 ? 123.743 129.682 88.882 1.00 41.52 267 VAL E O 1
ATOM 12421 N N . ALA E 1 268 ? 124.078 129.768 91.108 1.00 42.80 268 ALA E N 1
ATOM 12422 C CA . ALA E 1 268 ? 125.003 130.893 91.008 1.00 43.93 268 ALA E CA 1
ATOM 12423 C C . ALA E 1 268 ? 126.272 130.470 90.297 1.00 45.03 268 ALA E C 1
ATOM 12424 O O . ALA E 1 268 ? 126.991 131.292 89.739 1.00 43.30 268 ALA E O 1
ATOM 12426 N N . GLY E 1 269 ? 126.538 129.173 90.325 1.00 47.29 269 GLY E N 1
ATOM 12427 C CA . GLY E 1 269 ? 127.710 128.652 89.659 1.00 50.71 269 GLY E CA 1
ATOM 12428 C C . GLY E 1 269 ? 127.359 128.003 88.328 1.00 53.07 269 GLY E C 1
ATOM 12429 O O . GLY E 1 269 ? 128.129 127.182 87.818 1.00 54.47 269 GLY E O 1
ATOM 12430 N N . TYR E 1 270 ? 126.196 128.344 87.770 1.00 53.39 270 TYR E N 1
ATOM 12431 C CA . TYR E 1 270 ? 125.783 127.790 86.480 1.00 52.71 270 TYR E CA 1
ATOM 12432 C C . TYR E 1 270 ? 126.701 128.257 85.372 1.00 54.39 270 TYR E C 1
ATOM 12433 O O . TYR E 1 270 ? 127.150 127.458 84.561 1.00 53.58 270 TYR E O 1
ATOM 12442 N N . PRO E 1 271 ? 127.005 129.565 85.333 1.00 56.88 271 PRO E N 1
ATOM 12443 C CA . PRO E 1 271 ? 127.881 130.128 84.300 1.00 58.15 271 PRO E CA 1
ATOM 12444 C C . PRO E 1 271 ? 129.191 129.371 84.177 1.00 58.93 271 PRO E C 1
ATOM 12445 O O . PRO E 1 271 ? 129.716 129.185 83.075 1.00 58.21 271 PRO E O 1
ATOM 12449 N N . GLN E 1 272 ? 129.716 128.940 85.319 1.00 60.03 272 GLN E N 1
ATOM 12450 C CA . GLN E 1 272 ? 130.970 128.210 85.332 1.00 61.60 272 GLN E CA 1
ATOM 12451 C C . GLN E 1 272 ? 130.754 126.776 84.837 1.00 61.23 272 GLN E C 1
ATOM 12452 O O . GLN E 1 272 ? 131.621 126.209 84.169 1.00 61.67 272 GLN E O 1
ATOM 12458 N N . MET E 1 273 ? 129.591 126.203 85.151 1.00 60.29 273 MET E N 1
ATOM 12459 C CA . MET E 1 273 ? 129.261 124.837 84.737 1.00 59.62 273 MET E CA 1
ATOM 12460 C C . MET E 1 273 ? 129.167 124.771 83.206 1.00 60.21 273 MET E C 1
ATOM 12461 O O . MET E 1 273 ? 129.558 123.785 82.575 1.00 59.82 273 MET E O 1
ATOM 12466 N N . TYR E 1 274 ? 128.637 125.841 82.629 1.00 60.35 274 TYR E N 1
ATOM 12467 C CA . TYR E 1 274 ? 128.484 125.972 81.194 1.00 61.15 274 TYR E CA 1
ATOM 12468 C C . TYR E 1 274 ? 129.842 125.989 80.530 1.00 62.39 274 TYR E C 1
ATOM 12469 O O . TYR E 1 274 ? 130.075 125.269 79.561 1.00 62.67 274 TYR E O 1
ATOM 12478 N N . ASP E 1 275 ? 130.730 126.840 81.036 1.00 63.55 275 ASP E N 1
ATOM 12479 C CA . ASP E 1 275 ? 132.069 126.942 80.468 1.00 64.35 275 ASP E CA 1
ATOM 12480 C C . ASP E 1 275 ? 132.740 125.578 80.479 1.00 64.37 275 ASP E C 1
ATOM 12481 O O . ASP E 1 275 ? 133.429 125.219 79.530 1.00 64.75 275 ASP E O 1
ATOM 12486 N N . ILE E 1 276 ? 132.525 124.819 81.549 1.00 64.46 276 ILE E N 1
ATOM 12487 C CA . ILE E 1 276 ? 133.116 123.494 81.681 1.00 65.08 276 ILE E CA 1
ATOM 12488 C C . ILE E 1 276 ? 132.455 122.479 80.751 1.00 65.67 276 ILE E C 1
ATOM 12489 O O . ILE E 1 276 ? 133.090 121.524 80.296 1.00 66.84 276 ILE E O 1
ATOM 12494 N N . PHE E 1 277 ? 131.178 122.687 80.462 1.00 65.06 277 PHE E N 1
ATOM 12495 C CA . PHE E 1 277 ? 130.461 121.782 79.577 1.00 64.09 277 PHE E CA 1
ATOM 12496 C C . PHE E 1 277 ? 130.826 122.037 78.108 1.00 64.80 277 PHE E C 1
ATOM 12497 O O . PHE E 1 277 ? 130.868 121.110 77.300 1.00 64.23 277 PHE E O 1
ATOM 12505 N N . ALA E 1 278 ? 131.100 123.294 77.776 1.00 65.59 278 ALA E N 1
ATOM 12506 C CA . ALA E 1 278 ? 131.457 123.672 76.416 1.00 67.58 278 ALA E CA 1
ATOM 12507 C C . ALA E 1 278 ? 132.894 123.269 76.059 1.00 69.77 278 ALA E C 1
ATOM 12508 O O . ALA E 1 278 ? 133.130 122.650 75.018 1.00 70.55 278 ALA E O 1
ATOM 12510 N N . GLU E 1 279 ? 133.849 123.632 76.915 1.00 70.76 279 GLU E N 1
ATOM 12511 C CA . GLU E 1 279 ? 135.252 123.307 76.685 1.00 71.48 279 GLU E CA 1
ATOM 12512 C C . GLU E 1 279 ? 135.410 121.790 76.562 1.00 71.47 279 GLU E C 1
ATOM 12513 O O . GLU E 1 279 ? 136.336 121.313 75.911 1.00 72.57 279 GLU E O 1
ATOM 12519 N N . ARG E 1 280 ? 134.494 121.034 77.164 1.00 70.44 280 ARG E N 1
ATOM 12520 C CA . ARG E 1 280 ? 134.553 119.570 77.120 1.00 69.12 280 ARG E CA 1
ATOM 12521 C C . ARG E 1 280 ? 133.781 118.957 75.940 1.00 67.59 280 ARG E C 1
ATOM 12522 O O . ARG E 1 280 ? 134.290 118.081 75.242 1.00 67.52 280 ARG E O 1
ATOM 12530 N N . PHE E 1 281 ? 132.551 119.405 75.722 1.00 65.61 281 PHE E N 1
ATOM 12531 C CA . PHE E 1 281 ? 131.749 118.893 74.616 1.00 63.29 281 PHE E CA 1
ATOM 12532 C C . PHE E 1 281 ? 132.420 119.214 73.275 1.00 64.03 281 PHE E C 1
ATOM 12533 O O . PHE E 1 281 ? 132.294 118.466 72.305 1.00 62.86 281 PHE E O 1
ATOM 12541 N N . ALA E 1 282 ? 133.139 120.332 73.231 1.00 65.18 282 ALA E N 1
ATOM 12542 C CA . ALA E 1 282 ? 133.825 120.759 72.014 1.00 66.38 282 ALA E CA 1
ATOM 12543 C C . ALA E 1 282 ? 135.177 120.062 71.798 1.00 66.44 282 ALA E C 1
ATOM 12544 O O . ALA E 1 282 ? 135.908 120.395 70.870 1.00 66.23 282 ALA E O 1
ATOM 12546 N N . SER E 1 283 ? 135.510 119.097 72.647 1.00 66.68 283 SER E N 1
ATOM 12547 C CA . SER E 1 283 ? 136.773 118.383 72.500 1.00 66.62 283 SER E CA 1
ATOM 12548 C C . SER E 1 283 ? 136.569 117.136 71.655 1.00 66.86 283 SER E C 1
ATOM 12549 O O . SER E 1 283 ? 137.529 116.442 71.339 1.00 66.77 283 SER E O 1
ATOM 12552 N N . ARG E 1 284 ? 135.315 116.842 71.317 1.00 67.50 284 ARG E N 1
ATOM 12553 C CA . ARG E 1 284 ? 134.998 115.678 70.493 1.00 68.57 284 ARG E CA 1
ATOM 12554 C C . ARG E 1 284 ? 133.967 116.001 69.417 1.00 68.58 284 ARG E C 1
ATOM 12555 O O . ARG E 1 284 ? 133.329 117.059 69.448 1.00 67.75 284 ARG E O 1
ATOM 12563 N N . THR E 1 285 ? 133.831 115.077 68.462 1.00 68.55 285 THR E N 1
ATOM 12564 C CA . THR E 1 285 ? 132.908 115.206 67.334 1.00 67.39 285 THR E CA 1
ATOM 12565 C C . THR E 1 285 ? 131.564 114.564 67.623 1.00 66.82 285 THR E C 1
ATOM 12566 O O . THR E 1 285 ? 131.481 113.557 68.321 1.00 67.34 285 THR E O 1
ATOM 12570 N N . ARG E 1 286 ? 130.513 115.146 67.063 1.00 66.07 286 ARG E N 1
ATOM 12571 C CA . ARG E 1 286 ? 129.170 114.635 67.263 1.00 66.77 286 ARG E CA 1
ATOM 12572 C C . ARG E 1 286 ? 129.138 113.111 67.322 1.00 67.88 286 ARG E C 1
ATOM 12573 O O . ARG E 1 286 ? 128.676 112.525 68.302 1.00 68.80 286 ARG E O 1
ATOM 12581 N N . ASP E 1 287 ? 129.638 112.471 66.271 1.00 68.44 287 ASP E N 1
ATOM 12582 C CA . ASP E 1 287 ? 129.646 111.018 66.198 1.00 68.96 287 ASP E CA 1
ATOM 12583 C C . ASP E 1 287 ? 130.298 110.388 67.419 1.00 68.78 287 ASP E C 1
ATOM 12584 O O . ASP E 1 287 ? 129.735 109.460 68.010 1.00 68.57 287 ASP E O 1
ATOM 12589 N N . GLU E 1 288 ? 131.477 110.888 67.797 1.00 68.16 288 GLU E N 1
ATOM 12590 C CA . GLU E 1 288 ? 132.197 110.361 68.964 1.00 67.68 288 GLU E CA 1
ATOM 12591 C C . GLU E 1 288 ? 131.328 110.446 70.222 1.00 66.75 288 GLU E C 1
ATOM 12592 O O . GLU E 1 288 ? 131.116 109.443 70.905 1.00 67.37 288 GLU E O 1
ATOM 12598 N N . TRP E 1 289 ? 130.821 111.640 70.515 1.00 64.88 289 TRP E N 1
ATOM 12599 C CA . TRP E 1 289 ? 129.979 111.852 71.687 1.00 63.21 289 TRP E CA 1
ATOM 12600 C C . TRP E 1 289 ? 128.742 110.959 71.656 1.00 62.35 289 TRP E C 1
ATOM 12601 O O . TRP E 1 289 ? 128.399 110.308 72.644 1.00 61.02 289 TRP E O 1
ATOM 12612 N N . THR E 1 290 ? 128.074 110.941 70.511 1.00 62.69 290 THR E N 1
ATOM 12613 C CA . THR E 1 290 ? 126.881 110.128 70.334 1.00 62.22 290 THR E CA 1
ATOM 12614 C C . THR E 1 290 ? 127.165 108.702 70.815 1.00 62.54 290 THR E C 1
ATOM 12615 O O . THR E 1 290 ? 126.302 108.039 71.394 1.00 61.93 290 THR E O 1
ATOM 12619 N N . ARG E 1 291 ? 128.391 108.245 70.583 1.00 63.69 291 ARG E N 1
ATOM 12620 C CA . ARG E 1 291 ? 128.805 106.903 70.980 1.00 64.82 291 ARG E CA 1
ATOM 12621 C C . ARG E 1 291 ? 128.897 106.774 72.492 1.00 64.46 291 ARG E C 1
ATOM 12622 O O . ARG E 1 291 ? 128.456 105.777 73.076 1.00 64.39 291 ARG E O 1
ATOM 12630 N N . VAL E 1 292 ? 129.473 107.793 73.117 1.00 63.73 292 VAL E N 1
ATOM 12631 C CA . VAL E 1 292 ? 129.651 107.817 74.557 1.00 63.24 292 VAL E CA 1
ATOM 12632 C C . VAL E 1 292 ? 128.366 107.565 75.323 1.00 63.92 292 VAL E C 1
ATOM 12633 O O . VAL E 1 292 ? 128.277 106.614 76.103 1.00 63.31 292 VAL E O 1
ATOM 12637 N N . PHE E 1 293 ? 127.373 108.424 75.093 1.00 65.20 293 PHE E N 1
ATOM 12638 C CA . PHE E 1 293 ? 126.083 108.335 75.780 1.00 65.49 293 PHE E CA 1
ATOM 12639 C C . PHE E 1 293 ? 125.080 107.421 75.096 1.00 66.38 293 PHE E C 1
ATOM 12640 O O . PHE E 1 293 ? 123.878 107.490 75.361 1.00 67.54 293 PHE E O 1
ATOM 12648 N N . ALA E 1 294 ? 125.577 106.566 74.213 1.00 67.04 294 ALA E N 1
ATOM 12649 C CA . ALA E 1 294 ? 124.720 105.632 73.508 1.00 66.28 294 ALA E CA 1
ATOM 12650 C C . ALA E 1 294 ? 124.080 104.713 74.536 1.00 66.08 294 ALA E C 1
ATOM 12651 O O . ALA E 1 294 ? 124.756 103.896 75.155 1.00 65.98 294 ALA E O 1
ATOM 12653 N N . GLY E 1 295 ? 122.780 104.856 74.733 1.00 65.95 295 GLY E N 1
ATOM 12654 C CA . GLY E 1 295 ? 122.118 103.994 75.689 1.00 67.31 295 GLY E CA 1
ATOM 12655 C C . GLY E 1 295 ? 121.977 104.598 77.071 1.00 67.69 295 GLY E C 1
ATOM 12656 O O . GLY E 1 295 ? 120.891 104.554 77.650 1.00 68.68 295 GLY E O 1
ATOM 12657 N N . THR E 1 296 ? 123.060 105.156 77.606 1.00 66.83 296 THR E N 1
ATOM 12658 C CA . THR E 1 296 ? 123.016 105.767 78.933 1.00 66.77 296 THR E CA 1
ATOM 12659 C C . THR E 1 296 ? 121.924 106.838 79.012 1.00 66.59 296 THR E C 1
ATOM 12660 O O . THR E 1 296 ? 121.698 107.566 78.047 1.00 67.74 296 THR E O 1
ATOM 12664 N N . ASP E 1 297 ? 121.250 106.925 80.159 1.00 65.12 297 ASP E N 1
ATOM 12665 C CA . ASP E 1 297 ? 120.178 107.901 80.364 1.00 63.44 297 ASP E CA 1
ATOM 12666 C C . ASP E 1 297 ? 120.696 109.296 80.659 1.00 62.47 297 ASP E C 1
ATOM 12667 O O . ASP E 1 297 ? 120.070 110.059 81.394 1.00 62.05 297 ASP E O 1
ATOM 12672 N N . ALA E 1 298 ? 121.847 109.620 80.085 1.00 60.59 298 ALA E N 1
ATOM 12673 C CA . ALA E 1 298 ? 122.452 110.927 80.274 1.00 58.89 298 ALA E CA 1
ATOM 12674 C C . ALA E 1 298 ? 121.655 111.999 79.540 1.00 57.43 298 ALA E C 1
ATOM 12675 O O . ALA E 1 298 ? 122.099 113.141 79.460 1.00 58.07 298 ALA E O 1
ATOM 12677 N N . CYS E 1 299 ? 120.487 111.635 79.011 1.00 54.50 299 CYS E N 1
ATOM 12678 C CA . CYS E 1 299 ? 119.657 112.564 78.240 1.00 51.79 299 CYS E CA 1
ATOM 12679 C C . CYS E 1 299 ? 120.471 113.444 77.310 1.00 51.37 299 CYS E C 1
ATOM 12680 O O . CYS E 1 299 ? 120.198 114.638 77.156 1.00 50.06 299 CYS E O 1
ATOM 12683 N N . VAL E 1 300 ? 121.483 112.826 76.703 1.00 51.61 300 VAL E N 1
ATOM 12684 C CA . VAL E 1 300 ? 122.356 113.490 75.752 1.00 50.48 300 VAL E CA 1
ATOM 12685 C C . VAL E 1 300 ? 122.234 112.778 74.424 1.00 48.72 300 VAL E C 1
ATOM 12686 O O . VAL E 1 300 ? 122.497 111.582 74.328 1.00 47.48 300 VAL E O 1
ATOM 12690 N N . THR E 1 301 ? 121.823 113.524 73.407 1.00 47.58 301 THR E N 1
ATOM 12691 C CA . THR E 1 301 ? 121.659 112.963 72.081 1.00 46.36 301 THR E CA 1
ATOM 12692 C C . THR E 1 301 ? 122.200 113.910 71.032 1.00 46.93 301 THR E C 1
ATOM 12693 O O . THR E 1 301 ? 122.430 115.083 71.302 1.00 46.86 301 THR E O 1
ATOM 12697 N N . PRO E 1 302 ? 122.406 113.406 69.809 1.00 47.67 302 PRO E N 1
ATOM 12698 C CA . PRO E 1 302 ? 122.928 114.234 68.724 1.00 47.26 302 PRO E CA 1
ATOM 12699 C C . PRO E 1 302 ? 121.826 114.934 67.938 1.00 46.38 302 PRO E C 1
ATOM 12700 O O . PRO E 1 302 ? 120.784 114.348 67.641 1.00 46.38 302 PRO E O 1
ATOM 12704 N N . VAL E 1 303 ? 122.060 116.202 67.626 1.00 46.14 303 VAL E N 1
ATOM 12705 C CA . VAL E 1 303 ? 121.119 116.993 66.845 1.00 45.32 303 VAL E CA 1
ATOM 12706 C C . VAL E 1 303 ? 121.263 116.435 65.422 1.00 45.56 303 VAL E C 1
ATOM 12707 O O . VAL E 1 303 ? 122.379 116.191 64.968 1.00 46.52 303 VAL E O 1
ATOM 12711 N N . LEU E 1 304 ? 120.158 116.204 64.723 1.00 45.09 304 LEU E N 1
ATOM 12712 C CA . LEU E 1 304 ? 120.249 115.675 63.363 1.00 45.81 304 LEU E CA 1
ATOM 12713 C C . LEU E 1 304 ? 119.599 116.592 62.365 1.00 45.93 304 LEU E C 1
ATOM 12714 O O . LEU E 1 304 ? 118.562 117.169 62.637 1.00 47.64 304 LEU E O 1
ATOM 12719 N N . ALA E 1 305 ? 120.202 116.718 61.196 1.00 45.36 305 ALA E N 1
ATOM 12720 C CA . ALA E 1 305 ? 119.633 117.571 60.177 1.00 44.89 305 ALA E CA 1
ATOM 12721 C C . ALA E 1 305 ? 118.466 116.802 59.570 1.00 44.54 305 ALA E C 1
ATOM 12722 O O . ALA E 1 305 ? 118.365 115.586 59.760 1.00 45.63 305 ALA E O 1
ATOM 12724 N N . TRP E 1 306 ? 117.584 117.505 58.861 1.00 42.24 306 TRP E N 1
ATOM 12725 C CA . TRP E 1 306 ? 116.428 116.873 58.226 1.00 39.99 306 TRP E CA 1
ATOM 12726 C C . TRP E 1 306 ? 116.822 115.583 57.512 1.00 39.59 306 TRP E C 1
ATOM 12727 O O . TRP E 1 306 ? 116.269 114.513 57.770 1.00 38.76 306 TRP E O 1
ATOM 12738 N N . SER E 1 307 ? 117.781 115.695 56.606 1.00 39.64 307 SER E N 1
ATOM 12739 C CA . SER E 1 307 ? 118.249 114.541 55.879 1.00 39.76 307 SER E CA 1
ATOM 12740 C C . SER E 1 307 ? 118.872 113.532 56.851 1.00 40.63 307 SER E C 1
ATOM 12741 O O . SER E 1 307 ? 118.694 112.327 56.697 1.00 41.81 307 SER E O 1
ATOM 12744 N N . GLU E 1 308 ? 119.580 114.021 57.867 1.00 41.17 308 GLU E N 1
ATOM 12745 C CA . GLU E 1 308 ? 120.217 113.148 58.864 1.00 41.19 308 GLU E CA 1
ATOM 12746 C C . GLU E 1 308 ? 119.207 112.314 59.662 1.00 41.45 308 GLU E C 1
ATOM 12747 O O . GLU E 1 308 ? 119.490 111.179 60.061 1.00 39.09 308 GLU E O 1
ATOM 12753 N N . ALA E 1 309 ? 118.035 112.893 59.906 1.00 42.34 309 ALA E N 1
ATOM 12754 C CA . ALA E 1 309 ? 116.988 112.225 60.665 1.00 42.44 309 ALA E CA 1
ATOM 12755 C C . ALA E 1 309 ? 116.369 111.115 59.850 1.00 43.49 309 ALA E C 1
ATOM 12756 O O . ALA E 1 309 ? 116.087 110.033 60.362 1.00 42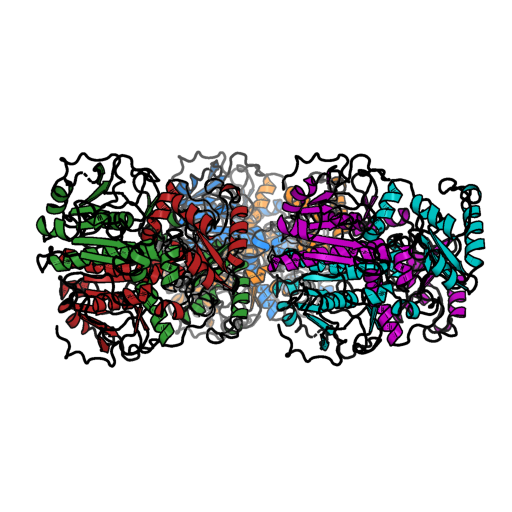.52 309 ALA E O 1
ATOM 12758 N N . ALA E 1 310 ? 116.151 111.393 58.573 1.00 44.99 310 ALA E N 1
ATOM 12759 C CA . ALA E 1 310 ? 115.553 110.414 57.681 1.00 47.18 310 ALA E CA 1
ATOM 12760 C C . ALA E 1 310 ? 116.231 109.057 57.790 1.00 48.87 310 ALA E C 1
ATOM 12761 O O . ALA E 1 310 ? 115.560 108.037 57.731 1.00 50.31 310 ALA E O 1
ATOM 12763 N N . ASN E 1 311 ? 117.552 109.054 57.965 1.00 51.29 311 ASN E N 1
ATOM 12764 C CA . ASN E 1 311 ? 118.333 107.813 58.057 1.00 54.45 311 ASN E CA 1
ATOM 12765 C C . ASN E 1 311 ? 118.573 107.356 59.500 1.00 54.93 311 ASN E C 1
ATOM 12766 O O . ASN E 1 311 ? 119.270 106.368 59.741 1.00 55.38 311 ASN E O 1
ATOM 12771 N N . ASN E 1 312 ? 118.005 108.078 60.458 1.00 56.41 312 ASN E N 1
ATOM 12772 C CA . ASN E 1 312 ? 118.177 107.742 61.871 1.00 56.95 312 ASN E CA 1
ATOM 12773 C C . ASN E 1 312 ? 117.746 106.313 62.195 1.00 55.57 312 ASN E C 1
ATOM 12774 O O . ASN E 1 312 ? 116.612 105.917 61.915 1.00 54.61 312 ASN E O 1
ATOM 12779 N N . ASP E 1 313 ? 118.663 105.555 62.788 1.00 53.82 313 ASP E N 1
ATOM 12780 C CA . ASP E 1 313 ? 118.399 104.179 63.165 1.00 53.85 313 ASP E CA 1
ATOM 12781 C C . ASP E 1 313 ? 117.046 104.026 63.825 1.00 52.31 313 ASP E C 1
ATOM 12782 O O . ASP E 1 313 ? 116.157 103.366 63.288 1.00 53.35 313 ASP E O 1
ATOM 12787 N N . HIS E 1 314 ? 116.898 104.639 64.993 1.00 49.59 314 HIS E N 1
ATOM 12788 C CA . HIS E 1 314 ? 115.653 104.566 65.747 1.00 47.64 314 HIS E CA 1
ATOM 12789 C C . HIS E 1 314 ? 114.422 105.039 64.969 1.00 46.29 314 HIS E C 1
ATOM 12790 O O . HIS E 1 314 ? 113.391 104.372 64.959 1.00 45.23 314 HIS E O 1
ATOM 12797 N N . LEU E 1 315 ? 114.531 106.206 64.343 1.00 45.68 315 LEU E N 1
ATOM 12798 C CA . LEU E 1 315 ? 113.432 106.777 63.570 1.00 44.37 315 LEU E CA 1
ATOM 12799 C C . LEU E 1 315 ? 113.071 105.923 62.356 1.00 44.36 315 LEU E C 1
ATOM 12800 O O . LEU E 1 315 ? 111.973 106.044 61.796 1.00 44.49 315 LEU E O 1
ATOM 12805 N N . LYS E 1 316 ? 113.999 105.067 61.944 1.00 43.88 316 LYS E N 1
ATOM 12806 C CA . LYS E 1 316 ? 113.745 104.187 60.820 1.00 43.50 316 LYS E CA 1
ATOM 12807 C C . LYS E 1 316 ? 112.970 102.977 61.305 1.00 43.35 316 LYS E C 1
ATOM 12808 O O . LYS E 1 316 ? 111.933 102.641 60.749 1.00 43.07 316 LYS E O 1
ATOM 12814 N N . ALA E 1 317 ? 113.474 102.340 62.357 1.00 44.23 317 ALA E N 1
ATOM 12815 C CA . ALA E 1 317 ? 112.835 101.165 62.940 1.00 45.21 317 ALA E CA 1
ATOM 12816 C C . ALA E 1 317 ? 111.350 101.386 63.264 1.00 46.50 317 ALA E C 1
ATOM 12817 O O . ALA E 1 317 ? 110.502 100.573 62.889 1.00 46.78 317 ALA E O 1
ATOM 12819 N N . ARG E 1 318 ? 111.036 102.477 63.963 1.00 47.56 318 ARG E N 1
ATOM 12820 C CA . ARG E 1 318 ? 109.651 102.781 64.325 1.00 47.44 318 ARG E CA 1
ATOM 12821 C C . ARG E 1 318 ? 108.901 103.083 63.056 1.00 46.27 318 ARG E C 1
ATOM 12822 O O . ARG E 1 318 ? 107.689 102.890 62.973 1.00 46.81 318 ARG E O 1
ATOM 12830 N N . SER E 1 319 ? 109.642 103.569 62.072 1.00 45.70 319 SER E N 1
ATOM 12831 C CA . SER E 1 319 ? 109.069 103.937 60.789 1.00 46.45 319 SER E CA 1
ATOM 12832 C C . SER E 1 319 ? 108.377 105.281 60.942 1.00 45.82 319 SER E C 1
ATOM 12833 O O . SER E 1 319 ? 107.242 105.442 60.489 1.00 45.49 319 SER E O 1
ATOM 12836 N N . THR E 1 320 ? 109.064 106.233 61.581 1.00 44.77 320 THR E N 1
ATOM 12837 C CA . THR E 1 320 ? 108.516 107.571 61.793 1.00 44.95 320 THR E CA 1
ATOM 12838 C C . THR E 1 320 ? 108.635 108.370 60.491 1.00 45.23 320 THR E C 1
ATOM 12839 O O . THR E 1 320 ? 107.636 108.865 59.953 1.00 45.46 320 THR E O 1
ATOM 12843 N N . VAL E 1 321 ? 109.858 108.499 59.987 1.00 45.38 321 VAL E N 1
ATOM 12844 C CA . VAL E 1 321 ? 110.091 109.189 58.718 1.00 44.85 321 VAL E CA 1
ATOM 12845 C C . VAL E 1 321 ? 110.250 108.066 57.709 1.00 43.83 321 VAL E C 1
ATOM 12846 O O . VAL E 1 321 ? 111.198 107.280 57.780 1.00 41.15 321 VAL E O 1
ATOM 12850 N N . ILE E 1 322 ? 109.293 107.972 56.795 1.00 45.12 322 ILE E N 1
ATOM 12851 C CA . ILE E 1 322 ? 109.298 106.916 55.780 1.00 47.44 322 ILE E CA 1
ATOM 12852 C C . ILE E 1 322 ? 109.489 107.460 54.382 1.00 48.31 322 ILE E C 1
ATOM 12853 O O . ILE E 1 322 ? 109.374 108.662 54.153 1.00 48.88 322 ILE E O 1
ATOM 12858 N N . THR E 1 323 ? 109.760 106.561 53.443 1.00 49.27 323 THR E N 1
ATOM 12859 C CA . THR E 1 323 ? 109.919 106.947 52.046 1.00 49.01 323 THR E CA 1
ATOM 12860 C C . THR E 1 323 ? 108.753 106.304 51.298 1.00 48.88 323 THR E C 1
ATOM 12861 O O . THR E 1 323 ? 108.733 105.087 51.112 1.00 48.34 323 THR E O 1
ATOM 12865 N N . ALA E 1 324 ? 107.778 107.120 50.894 1.00 48.71 324 ALA E N 1
ATOM 12866 C CA . ALA E 1 324 ? 106.605 106.605 50.201 1.00 48.96 324 ALA E CA 1
ATOM 12867 C C . ALA E 1 324 ? 106.631 106.814 48.690 1.00 49.37 324 ALA E C 1
ATOM 12868 O O . ALA E 1 324 ? 107.643 106.569 48.037 1.00 49.50 324 ALA E O 1
ATOM 12870 N N . HIS E 1 325 ? 105.506 107.246 48.133 1.00 49.57 325 HIS E N 1
ATOM 12871 C CA . HIS E 1 325 ? 105.420 107.443 46.701 1.00 50.08 325 HIS E CA 1
ATOM 12872 C C . HIS E 1 325 ? 106.342 108.540 46.257 1.00 51.52 325 HIS E C 1
ATOM 12873 O O . HIS E 1 325 ? 105.876 109.600 45.846 1.00 53.01 325 HIS E O 1
ATOM 12880 N N . GLY E 1 326 ? 107.646 108.303 46.328 1.00 51.69 326 GLY E N 1
ATOM 12881 C CA . GLY E 1 326 ? 108.571 109.333 45.910 1.00 52.95 326 GLY E CA 1
ATOM 12882 C C . GLY E 1 326 ? 109.422 109.918 47.019 1.00 54.16 326 GLY E C 1
ATOM 12883 O O . GLY E 1 326 ? 110.381 109.278 47.449 1.00 54.26 326 GLY E O 1
ATOM 12884 N N . VAL E 1 327 ? 109.086 111.116 47.502 1.00 54.27 327 VAL E N 1
ATOM 12885 C CA . VAL E 1 327 ? 109.920 111.728 48.532 1.00 55.35 327 VAL E CA 1
ATOM 12886 C C . VAL E 1 327 ? 109.629 111.296 49.962 1.00 53.81 327 VAL E C 1
ATOM 12887 O O . VAL E 1 327 ? 108.513 110.886 50.293 1.00 53.59 327 VAL E O 1
ATOM 12891 N N . GLN E 1 328 ? 110.665 111.396 50.794 1.00 51.43 328 GLN E N 1
ATOM 12892 C CA . GLN E 1 328 ? 110.596 111.032 52.201 1.00 49.73 328 GLN E CA 1
ATOM 12893 C C . GLN E 1 328 ? 109.655 111.943 52.982 1.00 50.71 328 GLN E C 1
ATOM 12894 O O . GLN E 1 328 ? 109.605 113.145 52.719 1.00 52.00 328 GLN E O 1
ATOM 12900 N N . GLN E 1 329 ? 108.914 111.359 53.934 1.00 50.50 329 GLN E N 1
ATOM 12901 C CA . GLN E 1 329 ? 107.947 112.092 54.766 1.00 48.84 329 GLN E CA 1
ATOM 12902 C C . GLN E 1 329 ? 107.707 111.495 56.170 1.00 48.32 329 GLN E C 1
ATOM 12903 O O . GLN E 1 329 ? 108.255 110.441 56.535 1.00 48.07 329 GLN E O 1
ATOM 12909 N N . ALA E 1 330 ? 106.867 112.178 56.947 1.00 46.58 330 ALA E N 1
ATOM 12910 C CA . ALA E 1 330 ? 106.540 111.748 58.302 1.00 45.81 330 ALA E CA 1
ATOM 12911 C C . ALA E 1 330 ? 105.337 110.822 58.308 1.00 45.51 330 ALA E C 1
ATOM 12912 O O . ALA E 1 330 ? 104.231 111.219 57.939 1.00 46.81 330 ALA E O 1
ATOM 12914 N N . ALA E 1 331 ? 105.545 109.583 58.729 1.00 43.98 331 ALA E N 1
ATOM 12915 C CA . ALA E 1 331 ? 104.448 108.625 58.774 1.00 42.73 331 ALA E CA 1
ATOM 12916 C C . ALA E 1 331 ? 103.314 109.216 59.591 1.00 41.19 331 ALA E C 1
ATOM 12917 O O . ALA E 1 331 ? 103.506 110.206 60.287 1.00 41.09 331 ALA E O 1
ATOM 12919 N N . PRO E 1 332 ? 102.112 108.632 59.496 1.00 40.04 332 PRO E N 1
ATOM 12920 C CA . PRO E 1 332 ? 100.924 109.081 60.225 1.00 39.64 332 PRO E CA 1
ATOM 12921 C C . PRO E 1 332 ? 101.109 108.870 61.722 1.00 39.82 332 PRO E C 1
ATOM 12922 O O . PRO E 1 332 ? 101.928 108.044 62.143 1.00 39.43 332 PRO E O 1
ATOM 12926 N N . ALA E 1 333 ? 100.326 109.601 62.512 1.00 39.03 333 ALA E N 1
ATOM 12927 C CA . ALA E 1 333 ? 100.387 109.509 63.963 1.00 38.67 333 ALA E CA 1
ATOM 12928 C C . ALA E 1 333 ? 99.074 109.924 64.628 1.00 38.27 333 ALA E C 1
ATOM 12929 O O . ALA E 1 333 ? 98.267 110.643 64.047 1.00 38.63 333 ALA E O 1
ATOM 12931 N N . PRO E 1 334 ? 98.815 109.420 65.837 1.00 37.78 334 PRO E N 1
ATOM 12932 C CA . PRO E 1 334 ? 99.668 108.498 66.577 1.00 39.13 334 PRO E CA 1
ATOM 12933 C C . PRO E 1 334 ? 99.301 107.095 66.110 1.00 41.05 334 PRO E C 1
ATOM 12934 O O . PRO E 1 334 ? 98.190 106.877 65.613 1.00 40.54 334 PRO E O 1
ATOM 12938 N N . ARG E 1 335 ? 100.236 106.160 66.265 1.00 42.59 335 ARG E N 1
ATOM 12939 C CA . ARG E 1 335 ? 100.054 104.765 65.862 1.00 43.26 335 ARG E CA 1
ATOM 12940 C C . ARG E 1 335 ? 98.993 104.061 66.708 1.00 44.70 335 ARG E C 1
ATOM 12941 O O . ARG E 1 335 ? 99.023 104.157 67.931 1.00 43.73 335 ARG E O 1
ATOM 12949 N N . PHE E 1 336 ? 98.066 103.357 66.047 1.00 47.78 336 PHE E N 1
ATOM 12950 C CA . PHE E 1 336 ? 96.983 102.611 66.714 1.00 50.32 336 PHE E CA 1
ATOM 12951 C C . PHE E 1 336 ? 97.234 101.098 66.687 1.00 53.41 336 PHE E C 1
ATOM 12952 O O . PHE E 1 336 ? 98.029 100.597 65.882 1.00 54.11 336 PHE E O 1
ATOM 12960 N N . SER E 1 337 ? 96.523 100.372 67.549 1.00 55.75 337 SER E N 1
ATOM 12961 C CA . SER E 1 337 ? 96.689 98.924 67.691 1.00 56.42 337 SER E CA 1
ATOM 12962 C C . SER E 1 337 ? 95.847 98.002 66.814 1.00 57.13 337 SER E C 1
ATOM 12963 O O . SER E 1 337 ? 96.386 97.143 66.104 1.00 56.94 337 SER E O 1
ATOM 12966 N N . ARG E 1 338 ? 94.527 98.151 66.886 1.00 57.44 338 ARG E N 1
ATOM 12967 C CA . ARG E 1 338 ? 93.641 97.292 66.105 1.00 58.43 338 ARG E CA 1
ATOM 12968 C C . ARG E 1 338 ? 93.208 97.905 64.767 1.00 59.13 338 ARG E C 1
ATOM 12969 O O . ARG E 1 338 ? 93.112 97.196 63.761 1.00 60.37 338 ARG E O 1
ATOM 12977 N N . THR E 1 339 ? 92.952 99.214 64.760 1.00 58.54 339 THR E N 1
ATOM 12978 C CA . THR E 1 339 ? 92.532 99.937 63.558 1.00 56.36 339 THR E CA 1
ATOM 12979 C C . THR E 1 339 ? 93.560 101.011 63.215 1.00 56.84 339 THR E C 1
ATOM 12980 O O . THR E 1 339 ? 93.250 102.206 63.174 1.00 55.14 339 THR E O 1
ATOM 12984 N N . PRO E 1 340 ? 94.807 100.596 62.964 1.00 57.87 340 PRO E N 1
ATOM 12985 C CA . PRO E 1 340 ? 95.861 101.553 62.633 1.00 59.94 340 PRO E CA 1
ATOM 12986 C C . PRO E 1 340 ? 95.600 102.284 61.325 1.00 61.11 340 PRO E C 1
ATOM 12987 O O . PRO E 1 340 ? 94.568 102.092 60.679 1.00 62.27 340 PRO E O 1
ATOM 12991 N N . ALA E 1 341 ? 96.541 103.140 60.957 1.00 62.16 341 ALA E N 1
ATOM 12992 C CA . ALA E 1 341 ? 96.444 103.890 59.723 1.00 62.85 341 ALA E CA 1
ATOM 12993 C C . ALA E 1 341 ? 97.081 103.003 58.651 1.00 63.56 341 ALA E C 1
ATOM 12994 O O . ALA E 1 341 ? 98.201 102.500 58.834 1.00 63.27 341 ALA E O 1
ATOM 12996 N N . GLY E 1 342 ? 96.360 102.793 57.549 1.00 63.46 342 GLY E N 1
ATOM 12997 C CA . GLY E 1 342 ? 96.877 101.970 56.470 1.00 63.07 342 GLY E CA 1
ATOM 12998 C C . GLY E 1 342 ? 98.106 102.605 55.846 1.00 62.99 342 GLY E C 1
ATOM 12999 O O . GLY E 1 342 ? 98.684 103.527 56.417 1.00 63.36 342 GLY E O 1
ATOM 13000 N N . PRO E 1 343 ? 98.543 102.134 54.671 1.00 63.00 343 PRO E N 1
ATOM 13001 C CA . PRO E 1 343 ? 99.728 102.722 54.030 1.00 62.40 343 PRO E CA 1
ATOM 13002 C C . PRO E 1 343 ? 99.467 104.140 53.485 1.00 61.30 343 PRO E C 1
ATOM 13003 O O . PRO E 1 343 ? 98.400 104.424 52.932 1.00 61.37 343 PRO E O 1
ATOM 13007 N N . VAL E 1 344 ? 100.443 105.028 53.644 1.00 59.20 344 VAL E N 1
ATOM 13008 C CA . VAL E 1 344 ? 100.297 106.404 53.189 1.00 56.37 344 VAL E CA 1
ATOM 13009 C C . VAL E 1 344 ? 99.908 106.501 51.730 1.00 54.83 344 VAL E C 1
ATOM 13010 O O . VAL E 1 344 ? 100.336 105.704 50.909 1.00 53.32 344 VAL E O 1
ATOM 13014 N N . ARG E 1 345 ? 99.093 107.497 51.416 1.00 54.36 345 ARG E N 1
ATOM 13015 C CA . ARG E 1 345 ? 98.638 107.725 50.051 1.00 52.57 345 ARG E CA 1
ATOM 13016 C C . ARG E 1 345 ? 99.335 108.980 49.546 1.00 51.06 345 ARG E C 1
ATOM 13017 O O . ARG E 1 345 ? 99.742 109.838 50.335 1.00 51.74 345 ARG E O 1
ATOM 13025 N N . PRO E 1 346 ? 99.484 109.108 48.224 1.00 48.92 346 PRO E N 1
ATOM 13026 C CA . PRO E 1 346 ? 100.145 110.285 47.653 1.00 46.50 346 PRO E CA 1
ATOM 13027 C C . PRO E 1 346 ? 99.193 111.456 47.441 1.00 43.88 346 PRO E C 1
ATOM 13028 O O . PRO E 1 346 ? 97.979 111.291 47.424 1.00 44.06 346 PRO E O 1
ATOM 13032 N N . PRO E 1 347 ? 99.738 112.665 47.307 1.00 41.72 347 PRO E N 1
ATOM 13033 C CA . PRO E 1 347 ? 98.887 113.833 47.093 1.00 40.87 347 PRO E CA 1
ATOM 13034 C C . PRO E 1 347 ? 98.143 113.708 45.770 1.00 41.07 347 PRO E C 1
ATOM 13035 O O . PRO E 1 347 ? 98.649 113.131 44.810 1.00 39.51 347 PRO E O 1
ATOM 13039 N N . PRO E 1 348 ? 96.933 114.261 45.703 1.00 41.84 348 PRO E N 1
ATOM 13040 C CA . PRO E 1 348 ? 96.093 114.229 44.508 1.00 43.28 348 PRO E CA 1
ATOM 13041 C C . PRO E 1 348 ? 96.782 114.815 43.287 1.00 45.01 348 PRO E C 1
ATOM 13042 O O . PRO E 1 348 ? 96.765 116.030 43.085 1.00 43.99 348 PRO E O 1
ATOM 13046 N N . ALA E 1 349 ? 97.385 113.946 42.476 1.00 47.99 349 ALA E N 1
ATOM 13047 C CA . ALA E 1 349 ? 98.072 114.359 41.248 1.00 49.55 349 ALA E CA 1
ATOM 13048 C C . ALA E 1 349 ? 97.098 115.039 40.280 1.00 50.64 349 ALA E C 1
ATOM 13049 O O . ALA E 1 349 ? 97.496 115.895 39.491 1.00 48.99 349 ALA E O 1
ATOM 13051 N N . ALA E 1 350 ? 95.824 114.659 40.355 1.00 53.22 350 ALA E N 1
ATOM 13052 C CA . ALA E 1 350 ? 94.798 115.238 39.495 1.00 56.96 350 ALA E CA 1
ATOM 13053 C C . ALA E 1 350 ? 93.551 115.615 40.284 1.00 58.78 350 ALA E C 1
ATOM 13054 O O . ALA E 1 350 ? 93.175 114.940 41.243 1.00 59.17 350 ALA E O 1
ATOM 13056 N N . ALA E 1 351 ? 92.903 116.694 39.870 1.00 61.33 351 ALA E N 1
ATOM 13057 C CA . ALA E 1 351 ? 91.695 117.148 40.548 1.00 65.30 351 ALA E CA 1
ATOM 13058 C C . ALA E 1 351 ? 90.499 116.327 40.102 1.00 67.90 351 ALA E C 1
ATOM 13059 O O . ALA E 1 351 ? 90.265 116.170 38.904 1.00 68.66 351 ALA E O 1
ATOM 13061 N N . THR E 1 352 ? 89.740 115.800 41.060 1.00 71.46 352 THR E N 1
ATOM 13062 C CA . THR E 1 352 ? 88.567 115.006 40.720 1.00 74.46 352 THR E CA 1
ATOM 13063 C C . THR E 1 352 ? 87.441 115.974 40.397 1.00 77.59 352 THR E C 1
ATOM 13064 O O . THR E 1 352 ? 87.236 116.957 41.109 1.00 76.94 352 THR E O 1
ATOM 13068 N N . PRO E 1 353 ? 86.700 115.707 39.308 1.00 80.90 353 PRO E N 1
ATOM 13069 C CA . PRO E 1 353 ? 85.582 116.530 38.842 1.00 82.94 353 PRO E CA 1
ATOM 13070 C C . PRO E 1 353 ? 84.723 117.164 39.929 1.00 84.73 353 PRO E C 1
ATOM 13071 O O . PRO E 1 353 ? 85.093 118.180 40.527 1.00 84.76 353 PRO E O 1
ATOM 13075 N N . ILE E 1 354 ? 83.569 116.554 40.163 1.00 86.71 354 ILE E N 1
ATOM 13076 C CA . ILE E 1 354 ? 82.608 117.024 41.151 1.00 88.94 354 ILE E CA 1
ATOM 13077 C C . ILE E 1 354 ? 81.460 116.044 41.055 1.00 91.62 354 ILE E C 1
ATOM 13078 O O . ILE E 1 354 ? 80.708 115.847 42.007 1.00 91.38 354 ILE E O 1
ATOM 13083 N N . ASP E 1 355 ? 81.331 115.440 39.876 1.00 95.57 355 ASP E N 1
ATOM 13084 C CA . ASP E 1 355 ? 80.290 114.451 39.626 1.00 99.04 355 ASP E CA 1
ATOM 13085 C C . ASP E 1 355 ? 80.713 113.172 40.316 1.00 100.25 355 ASP E C 1
ATOM 13086 O O . ASP E 1 355 ? 79.933 112.225 40.438 1.00 100.96 355 ASP E O 1
ATOM 13091 N N . GLU E 1 356 ? 81.964 113.164 40.768 1.00 101.07 356 GLU E N 1
ATOM 13092 C CA . GLU E 1 356 ? 82.525 112.017 41.462 1.00 101.97 356 GLU E CA 1
ATOM 13093 C C . GLU E 1 356 ? 82.220 112.182 42.953 1.00 102.03 356 GLU E C 1
ATOM 13094 O O . GLU E 1 356 ? 83.055 111.893 43.810 1.00 102.10 356 GLU E O 1
ATOM 13100 N N . ILE E 1 357 ? 81.009 112.657 43.241 1.00 102.21 357 ILE E N 1
ATOM 13101 C CA . ILE E 1 357 ? 80.539 112.895 44.606 1.00 102.20 357 ILE E CA 1
ATOM 13102 C C . ILE E 1 357 ? 80.724 111.680 45.510 1.00 101.70 357 ILE E C 1
ATOM 13103 O O . ILE E 1 357 ? 81.472 111.741 46.488 1.00 101.68 357 ILE E O 1
ATOM 13108 N N . ASN E 1 358 ? 80.037 110.586 45.178 1.00 100.88 358 ASN E N 1
ATOM 13109 C CA . ASN E 1 358 ? 80.104 109.350 45.958 1.00 100.29 358 ASN E CA 1
ATOM 13110 C C . ASN E 1 358 ? 79.851 109.712 47.429 1.00 98.90 358 ASN E C 1
ATOM 13111 O O . ASN E 1 358 ? 80.453 109.141 48.338 1.00 98.60 358 ASN E O 1
ATOM 13116 N N . TRP E 1 359 ? 78.960 110.679 47.647 1.00 97.20 359 TRP E N 1
ATOM 13117 C CA . TRP E 1 359 ? 78.603 111.132 48.992 1.00 95.90 359 TRP E CA 1
ATOM 13118 C C . TRP E 1 359 ? 77.089 111.184 49.152 1.00 95.90 359 TRP E C 1
ATOM 13119 O O . TRP E 1 359 ? 76.569 110.559 50.104 1.00 96.14 359 TRP E O 1
ATOM 13131 N N . GLY F 1 4 ? 77.939 120.022 80.302 1.00 61.17 4 GLY F N 1
ATOM 13132 C CA . GLY F 1 4 ? 79.284 120.127 80.963 1.00 60.81 4 GLY F CA 1
ATOM 13133 C C . GLY F 1 4 ? 80.453 119.530 80.185 1.00 60.54 4 GLY F C 1
ATOM 13134 O O . GLY F 1 4 ? 81.081 118.566 80.637 1.00 60.41 4 GLY F O 1
ATOM 13135 N N . GLY F 1 5 ? 80.757 120.106 79.022 1.00 59.78 5 GLY F N 1
ATOM 13136 C CA . GLY F 1 5 ? 81.862 119.616 78.207 1.00 57.97 5 GLY F CA 1
ATOM 13137 C C . GLY F 1 5 ? 81.460 118.513 77.241 1.00 56.26 5 GLY F C 1
ATOM 13138 O O . GLY F 1 5 ? 80.692 117.632 77.612 1.00 55.97 5 GLY F O 1
ATOM 13139 N N . PRO F 1 6 ? 81.967 118.520 75.999 1.00 54.81 6 PRO F N 1
ATOM 13140 C CA . PRO F 1 6 ? 81.617 117.492 75.026 1.00 53.69 6 PRO F CA 1
ATOM 13141 C C . PRO F 1 6 ? 82.121 116.127 75.455 1.00 54.28 6 PRO F C 1
ATOM 13142 O O . PRO F 1 6 ? 81.565 115.097 75.066 1.00 54.89 6 PRO F O 1
ATOM 13146 N N . LEU F 1 7 ? 83.179 116.109 76.259 1.00 54.80 7 LEU F N 1
ATOM 13147 C CA . LEU F 1 7 ? 83.735 114.840 76.741 1.00 54.26 7 LEU F CA 1
ATOM 13148 C C . LEU F 1 7 ? 83.181 114.432 78.115 1.00 55.02 7 LEU F C 1
ATOM 13149 O O . LEU F 1 7 ? 83.769 113.578 78.800 1.00 55.23 7 LEU F O 1
ATOM 13154 N N . ALA F 1 8 ? 82.054 115.032 78.509 1.00 53.95 8 ALA F N 1
ATOM 13155 C CA . ALA F 1 8 ? 81.430 114.724 79.793 1.00 53.15 8 ALA F CA 1
ATOM 13156 C C . ALA F 1 8 ? 81.024 113.261 79.852 1.00 53.21 8 ALA F C 1
ATOM 13157 O O . ALA F 1 8 ? 80.449 112.732 78.906 1.00 53.04 8 ALA F O 1
ATOM 13159 N N . GLY F 1 9 ? 81.341 112.605 80.961 1.00 53.48 9 GLY F N 1
ATOM 13160 C CA . GLY F 1 9 ? 80.990 111.205 81.100 1.00 54.37 9 GLY F CA 1
ATOM 13161 C C . GLY F 1 9 ? 82.153 110.273 80.841 1.00 54.79 9 GLY F C 1
ATOM 13162 O O . GLY F 1 9 ? 82.056 109.061 81.036 1.00 54.27 9 GLY F O 1
ATOM 13163 N N . VAL F 1 10 ? 83.269 110.835 80.400 1.00 55.93 10 VAL F N 1
ATOM 13164 C CA . VAL F 1 10 ? 84.434 110.016 80.124 1.00 56.22 10 VAL F CA 1
ATOM 13165 C C . VAL F 1 10 ? 85.286 109.765 81.363 1.00 56.83 10 VAL F C 1
ATOM 13166 O O . VAL F 1 10 ? 85.779 110.698 81.991 1.00 56.68 10 VAL F O 1
ATOM 13170 N N . LYS F 1 11 ? 85.453 108.494 81.709 1.00 57.83 11 LYS F N 1
ATOM 13171 C CA . LYS F 1 11 ? 86.255 108.118 82.865 1.00 57.88 11 LYS F CA 1
ATOM 13172 C C . LYS F 1 11 ? 87.707 108.041 82.407 1.00 57.78 11 LYS F C 1
ATOM 13173 O O . LYS F 1 11 ? 88.037 107.270 81.502 1.00 58.56 11 LYS F O 1
ATOM 13179 N N . VAL F 1 12 ? 88.574 108.838 83.020 1.00 57.39 12 VAL F N 1
ATOM 13180 C CA . VAL F 1 12 ? 89.981 108.817 82.642 1.00 57.00 12 VAL F CA 1
ATOM 13181 C C . VAL F 1 12 ? 90.898 108.566 83.846 1.00 58.58 12 VAL F C 1
ATOM 13182 O O . VAL F 1 12 ? 90.706 109.127 84.932 1.00 59.22 12 VAL F O 1
ATOM 13186 N N . ILE F 1 13 ? 91.904 107.724 83.633 1.00 58.53 13 ILE F N 1
ATOM 13187 C CA . ILE F 1 13 ? 92.860 107.389 84.671 1.00 58.43 13 ILE F CA 1
ATOM 13188 C C . ILE F 1 13 ? 94.249 107.864 84.277 1.00 58.45 13 ILE F C 1
ATOM 13189 O O . ILE F 1 13 ? 94.857 107.318 83.359 1.00 58.08 13 ILE F O 1
ATOM 13194 N N . GLU F 1 14 ? 94.744 108.877 84.984 1.00 58.57 14 GLU F N 1
ATOM 13195 C CA . GLU F 1 14 ? 96.062 109.451 84.732 1.00 58.76 14 GLU F CA 1
ATOM 13196 C C . GLU F 1 14 ? 97.071 108.787 85.683 1.00 60.16 14 GLU F C 1
ATOM 13197 O O . GLU F 1 14 ? 96.801 108.687 86.881 1.00 61.25 14 GLU F O 1
ATOM 13203 N N . LEU F 1 15 ? 98.213 108.321 85.159 1.00 61.16 15 LEU F N 1
ATOM 13204 C CA . LEU F 1 15 ? 99.247 107.659 85.987 1.00 62.05 15 LEU F CA 1
ATOM 13205 C C . LEU F 1 15 ? 100.563 108.443 86.177 1.00 63.40 15 LEU F C 1
ATOM 13206 O O . LEU F 1 15 ? 100.799 109.028 87.244 1.00 63.07 15 LEU F O 1
ATOM 13211 N N . GLY F 1 16 ? 101.430 108.428 85.164 1.00 63.63 16 GLY F N 1
ATOM 13212 C CA . GLY F 1 16 ? 102.685 109.159 85.264 1.00 64.44 16 GLY F CA 1
ATOM 13213 C C . GLY F 1 16 ? 102.382 110.629 85.490 1.00 65.29 16 GLY F C 1
ATOM 13214 O O . GLY F 1 16 ? 101.379 111.129 84.973 1.00 66.55 16 GLY F O 1
ATOM 13215 N N . GLY F 1 17 ? 103.227 111.335 86.240 1.00 65.02 17 GLY F N 1
ATOM 13216 C CA . GLY F 1 17 ? 102.943 112.738 86.510 1.00 63.88 17 GLY F CA 1
ATOM 13217 C C . GLY F 1 17 ? 103.953 113.774 86.062 1.00 63.15 17 GLY F C 1
ATOM 13218 O O . GLY F 1 17 ? 104.473 114.528 86.898 1.00 63.24 17 GLY F O 1
ATOM 13219 N N . ILE F 1 18 ? 104.207 113.832 84.753 1.00 61.59 18 ILE F N 1
ATOM 13220 C CA . ILE F 1 18 ? 105.165 114.781 84.197 1.00 59.40 18 ILE F CA 1
ATOM 13221 C C . ILE F 1 18 ? 104.944 115.191 82.746 1.00 57.55 18 ILE F C 1
ATOM 13222 O O . ILE F 1 18 ? 104.823 114.352 81.851 1.00 57.65 18 ILE F O 1
ATOM 13227 N N . GLY F 1 19 ? 104.902 116.504 82.535 1.00 55.94 19 GLY F N 1
ATOM 13228 C CA . GLY F 1 19 ? 104.733 117.074 81.206 1.00 52.38 19 GLY F CA 1
ATOM 13229 C C . GLY F 1 19 ? 103.526 116.611 80.424 1.00 49.62 19 GLY F C 1
ATOM 13230 O O . GLY F 1 19 ? 102.389 116.787 80.870 1.00 48.00 19 GLY F O 1
ATOM 13231 N N . PRO F 1 20 ? 103.747 116.015 79.240 1.00 48.18 20 PRO F N 1
ATOM 13232 C CA . PRO F 1 20 ? 102.643 115.534 78.411 1.00 47.13 20 PRO F CA 1
ATOM 13233 C C . PRO F 1 20 ? 101.530 114.780 79.162 1.00 46.52 20 PRO F C 1
ATOM 13234 O O . PRO F 1 20 ? 100.365 115.179 79.104 1.00 46.47 20 PRO F O 1
ATOM 13238 N N . GLY F 1 21 ? 101.867 113.709 79.871 1.00 44.65 21 GLY F N 1
ATOM 13239 C CA . GLY F 1 21 ? 100.831 112.974 80.574 1.00 43.19 21 GLY F CA 1
ATOM 13240 C C . GLY F 1 21 ? 99.790 113.857 81.239 1.00 42.09 21 GLY F C 1
ATOM 13241 O O . GLY F 1 21 ? 98.627 113.901 80.837 1.00 39.97 21 GLY F O 1
ATOM 13242 N N . PRO F 1 22 ? 100.196 114.589 82.274 1.00 43.14 22 PRO F N 1
ATOM 13243 C CA . PRO F 1 22 ? 99.277 115.475 82.993 1.00 43.54 22 PRO F CA 1
ATOM 13244 C C . PRO F 1 22 ? 98.698 116.637 82.171 1.00 42.75 22 PRO F C 1
ATOM 13245 O O . PRO F 1 22 ? 97.551 117.032 82.385 1.00 42.91 22 PRO F O 1
ATOM 13249 N N . HIS F 1 23 ? 99.455 117.188 81.228 1.00 42.33 23 HIS F N 1
ATOM 13250 C CA . HIS F 1 23 ? 98.891 118.281 80.433 1.00 43.25 23 HIS F CA 1
ATOM 13251 C C . HIS F 1 23 ? 97.701 117.769 79.609 1.00 44.18 23 HIS F C 1
ATOM 13252 O O . HIS F 1 23 ? 96.695 118.481 79.455 1.00 44.60 23 HIS F O 1
ATOM 13259 N N . ALA F 1 24 ? 97.819 116.543 79.087 1.00 43.45 24 ALA F N 1
ATOM 13260 C CA . ALA F 1 24 ? 96.744 115.928 78.311 1.00 43.72 24 ALA F CA 1
ATOM 13261 C C . ALA F 1 24 ? 95.555 115.723 79.248 1.00 43.75 24 ALA F C 1
ATOM 13262 O O . ALA F 1 24 ? 94.409 116.047 78.909 1.00 43.75 24 ALA F O 1
ATOM 13264 N N . GLY F 1 25 ? 95.844 115.185 80.431 1.00 42.66 25 GLY F N 1
ATOM 13265 C CA . GLY F 1 25 ? 94.806 114.972 81.419 1.00 41.07 25 GLY F CA 1
ATOM 13266 C C . GLY F 1 25 ? 94.032 116.253 81.672 1.00 40.51 25 GLY F C 1
ATOM 13267 O O . GLY F 1 25 ? 92.807 116.211 81.758 1.00 40.23 25 GLY F O 1
ATOM 13268 N N . MET F 1 26 ? 94.734 117.386 81.774 1.00 39.79 26 MET F N 1
ATOM 13269 C CA . MET F 1 26 ? 94.095 118.686 82.017 1.00 40.81 26 MET F CA 1
ATOM 13270 C C . MET F 1 26 ? 93.039 119.052 80.970 1.00 41.37 26 MET F C 1
ATOM 13271 O O . MET F 1 26 ? 91.926 119.427 81.320 1.00 42.29 26 MET F O 1
ATOM 13276 N N . VAL F 1 27 ? 93.416 118.972 79.693 1.00 42.11 27 VAL F N 1
ATOM 13277 C CA . VAL F 1 27 ? 92.531 119.274 78.563 1.00 41.36 27 VAL F CA 1
ATOM 13278 C C . VAL F 1 27 ? 91.320 118.360 78.634 1.00 41.77 27 VAL F C 1
ATOM 13279 O O . VAL F 1 27 ? 90.187 118.794 78.404 1.00 42.03 27 VAL F O 1
ATOM 13283 N N . LEU F 1 28 ? 91.569 117.092 78.949 1.00 41.51 28 LEU F N 1
ATOM 13284 C CA . LEU F 1 28 ? 90.496 116.114 79.085 1.00 43.74 28 LEU F CA 1
ATOM 13285 C C . LEU F 1 28 ? 89.489 116.584 80.142 1.00 45.46 28 LEU F C 1
ATOM 13286 O O . LEU F 1 28 ? 88.284 116.465 79.950 1.00 47.45 28 LEU F O 1
ATOM 13291 N N . ALA F 1 29 ? 89.985 117.118 81.252 1.00 45.68 29 ALA F N 1
ATOM 13292 C CA . ALA F 1 29 ? 89.108 117.610 82.300 1.00 46.65 29 ALA F CA 1
ATOM 13293 C C . ALA F 1 29 ? 88.435 118.906 81.848 1.00 47.68 29 ALA F C 1
ATOM 13294 O O . ALA F 1 29 ? 87.244 119.124 82.077 1.00 47.69 29 ALA F O 1
ATOM 13296 N N . ASP F 1 30 ? 89.216 119.772 81.215 1.00 49.78 30 ASP F N 1
ATOM 13297 C CA . ASP F 1 30 ? 88.730 121.058 80.720 1.00 50.50 30 ASP F CA 1
ATOM 13298 C C . ASP F 1 30 ? 87.529 120.873 79.810 1.00 50.49 30 ASP F C 1
ATOM 13299 O O . ASP F 1 30 ? 86.620 121.706 79.786 1.00 50.61 30 ASP F O 1
ATOM 13304 N N . LEU F 1 31 ? 87.529 119.769 79.071 1.00 50.09 31 LEU F N 1
ATOM 13305 C CA . LEU F 1 31 ? 86.447 119.470 78.144 1.00 50.26 31 LEU F CA 1
ATOM 13306 C C . LEU F 1 31 ? 85.293 118.638 78.738 1.00 50.47 31 LEU F C 1
ATOM 13307 O O . LEU F 1 31 ? 84.434 118.146 78.009 1.00 49.72 31 LEU F O 1
ATOM 13312 N N . GLY F 1 32 ? 85.275 118.484 80.058 1.00 51.32 32 GLY F N 1
ATOM 13313 C CA . GLY F 1 32 ? 84.192 117.747 80.685 1.00 52.73 32 GLY F CA 1
ATOM 13314 C C . GLY F 1 32 ? 84.436 116.338 81.191 1.00 53.03 32 GLY F C 1
ATOM 13315 O O . GLY F 1 32 ? 83.606 115.798 81.937 1.00 54.02 32 GLY F O 1
ATOM 13316 N N . ALA F 1 33 ? 85.555 115.737 80.801 1.00 52.65 33 ALA F N 1
ATOM 13317 C CA . ALA F 1 33 ? 85.874 114.377 81.230 1.00 53.08 33 ALA F CA 1
ATOM 13318 C C . ALA F 1 33 ? 86.113 114.264 82.739 1.00 52.90 33 ALA F C 1
ATOM 13319 O O . ALA F 1 33 ? 86.503 115.225 83.392 1.00 51.83 33 ALA F O 1
ATOM 13321 N N . ASP F 1 34 ? 85.857 113.077 83.282 1.00 53.66 34 ASP F N 1
ATOM 13322 C CA . ASP F 1 34 ? 86.049 112.789 84.706 1.00 53.20 34 ASP F CA 1
ATOM 13323 C C . ASP F 1 34 ? 87.445 112.180 84.809 1.00 51.94 34 ASP F C 1
ATOM 13324 O O . ASP F 1 34 ? 87.621 110.966 84.707 1.00 49.77 34 ASP F O 1
ATOM 13329 N N . VAL F 1 35 ? 88.439 113.041 84.986 1.00 52.04 35 VAL F N 1
ATOM 13330 C CA . VAL F 1 35 ? 89.819 112.592 85.076 1.00 51.70 35 VAL F CA 1
ATOM 13331 C C . VAL F 1 35 ? 90.173 112.314 86.531 1.00 52.85 35 VAL F C 1
ATOM 13332 O O . VAL F 1 35 ? 89.755 113.044 87.438 1.00 53.16 35 VAL F O 1
ATOM 13336 N N . VAL F 1 36 ? 90.927 111.239 86.746 1.00 52.62 36 VAL F N 1
ATOM 13337 C CA . VAL F 1 36 ? 91.376 110.865 88.078 1.00 51.80 36 VAL F CA 1
ATOM 13338 C C . VAL F 1 36 ? 92.821 110.395 88.042 1.00 53.93 36 VAL F C 1
ATOM 13339 O O . VAL F 1 36 ? 93.156 109.393 87.407 1.00 53.30 36 VAL F O 1
ATOM 13343 N N . ARG F 1 37 ? 93.668 111.150 88.729 1.00 55.79 37 ARG F N 1
ATOM 13344 C CA . ARG F 1 37 ? 95.084 110.860 88.832 1.00 58.12 37 ARG F CA 1
ATOM 13345 C C . ARG F 1 37 ? 95.312 109.771 89.863 1.00 60.52 37 ARG F C 1
ATOM 13346 O O . ARG F 1 37 ? 94.681 109.766 90.917 1.00 61.56 37 ARG F O 1
ATOM 13354 N N . VAL F 1 38 ? 96.230 108.862 89.571 1.00 62.74 38 VAL F N 1
ATOM 13355 C CA . VAL F 1 38 ? 96.543 107.787 90.493 1.00 65.35 38 VAL F CA 1
ATOM 13356 C C . VAL F 1 38 ? 98.037 107.809 90.743 1.00 68.12 38 VAL F C 1
ATOM 13357 O O . VAL F 1 38 ? 98.810 107.558 89.821 1.00 69.19 38 VAL F O 1
ATOM 13361 N N . ARG F 1 39 ? 98.443 108.105 91.979 1.00 70.99 39 ARG F N 1
ATOM 13362 C CA . ARG F 1 39 ? 99.868 108.174 92.320 1.00 74.85 39 ARG F CA 1
ATOM 13363 C C . ARG F 1 39 ? 100.189 107.858 93.771 1.00 77.50 39 ARG F C 1
ATOM 13364 O O . ARG F 1 39 ? 99.348 108.028 94.652 1.00 78.39 39 ARG F O 1
ATOM 13372 N N . ARG F 1 40 ? 101.418 107.410 94.017 1.00 80.53 40 ARG F N 1
ATOM 13373 C CA . ARG F 1 40 ? 101.847 107.091 95.373 1.00 83.17 40 ARG F CA 1
ATOM 13374 C C . ARG F 1 40 ? 101.735 108.345 96.227 1.00 83.66 40 ARG F C 1
ATOM 13375 O O . ARG F 1 40 ? 101.850 109.466 95.728 1.00 83.45 40 ARG F O 1
ATOM 13383 N N . PRO F 1 41 ? 101.507 108.165 97.533 1.00 84.42 41 PRO F N 1
ATOM 13384 C CA . PRO F 1 41 ? 101.369 109.266 98.493 1.00 84.37 41 PRO F CA 1
ATOM 13385 C C . PRO F 1 41 ? 102.647 110.073 98.725 1.00 83.92 41 PRO F C 1
ATOM 13386 O O . PRO F 1 41 ? 102.600 111.298 98.822 1.00 84.14 41 PRO F O 1
ATOM 13390 N N . GLY F 1 42 ? 103.782 109.384 98.808 1.00 83.13 42 GLY F N 1
ATOM 13391 C CA . GLY F 1 42 ? 105.043 110.064 99.041 1.00 82.77 42 GLY F CA 1
ATOM 13392 C C . GLY F 1 42 ? 105.508 110.931 97.885 1.00 83.09 42 GLY F C 1
ATOM 13393 O O . GLY F 1 42 ? 106.668 111.346 97.846 1.00 83.45 42 GLY F O 1
ATOM 13394 N N . GLY F 1 43 ? 104.602 111.209 96.950 1.00 83.02 43 GLY F N 1
ATOM 13395 C CA . GLY F 1 43 ? 104.933 112.026 95.796 1.00 82.04 43 GLY F CA 1
ATOM 13396 C C . GLY F 1 43 ? 105.817 113.224 96.100 1.00 81.55 43 GLY F C 1
ATOM 13397 O O . GLY F 1 43 ? 105.577 113.981 97.046 1.00 81.12 43 GLY F O 1
ATOM 13398 N N . LEU F 1 44 ? 106.850 113.395 95.285 1.00 80.63 44 LEU F N 1
ATOM 13399 C CA . LEU F 1 44 ? 107.778 114.503 95.448 1.00 79.67 44 LEU F CA 1
ATOM 13400 C C . LEU F 1 44 ? 107.563 115.505 94.310 1.00 77.63 44 LEU F C 1
ATOM 13401 O O . LEU F 1 44 ? 108.513 116.128 93.829 1.00 78.07 44 LEU F O 1
ATOM 13406 N N . THR F 1 45 ? 106.312 115.650 93.881 1.00 74.92 45 THR F N 1
ATOM 13407 C CA . THR F 1 45 ? 105.963 116.557 92.788 1.00 71.33 45 THR F CA 1
ATOM 13408 C C . THR F 1 45 ? 106.217 118.023 93.120 1.00 69.67 45 THR F C 1
ATOM 13409 O O . THR F 1 45 ? 106.123 118.446 94.274 1.00 69.64 45 THR F O 1
ATOM 13413 N N . MET F 1 46 ? 106.548 118.793 92.094 1.00 66.62 46 MET F N 1
ATOM 13414 C CA . MET F 1 46 ? 106.801 120.213 92.252 1.00 64.30 46 MET F CA 1
ATOM 13415 C C . MET F 1 46 ? 106.134 120.939 91.103 1.00 62.44 46 MET F C 1
ATOM 13416 O O . MET F 1 46 ? 106.441 120.686 89.939 1.00 63.84 46 MET F O 1
ATOM 13421 N N . PRO F 1 47 ? 105.233 121.879 91.406 1.00 59.38 47 PRO F N 1
ATOM 13422 C CA . PRO F 1 47 ? 104.813 122.297 92.737 1.00 56.27 47 PRO F CA 1
ATOM 13423 C C . PRO F 1 47 ? 103.774 121.361 93.283 1.00 54.48 47 PRO F C 1
ATOM 13424 O O . PRO F 1 47 ? 103.431 120.357 92.667 1.00 54.09 47 PRO F O 1
ATOM 13428 N N . SER F 1 48 ? 103.259 121.723 94.447 1.00 53.57 48 SER F N 1
ATOM 13429 C CA . SER F 1 48 ? 102.228 120.948 95.117 1.00 52.28 48 SER F CA 1
ATOM 13430 C C . SER F 1 48 ? 101.045 120.780 94.168 1.00 51.52 48 SER F C 1
ATOM 13431 O O . SER F 1 48 ? 100.567 121.754 93.601 1.00 50.77 48 SER F O 1
ATOM 13434 N N . GLU F 1 49 ? 100.573 119.548 94.005 1.00 51.11 49 GLU F N 1
ATOM 13435 C CA . GLU F 1 49 ? 99.460 119.270 93.106 1.00 51.42 49 GLU F CA 1
ATOM 13436 C C . GLU F 1 49 ? 98.317 120.281 93.192 1.00 51.22 49 GLU F C 1
ATOM 13437 O O . GLU F 1 49 ? 97.755 120.677 92.173 1.00 52.32 49 GLU F O 1
ATOM 13443 N N . ASP F 1 50 ? 97.971 120.695 94.403 1.00 50.28 50 ASP F N 1
ATOM 13444 C CA . ASP F 1 50 ? 96.890 121.651 94.595 1.00 49.69 50 ASP F CA 1
ATOM 13445 C C . ASP F 1 50 ? 97.213 123.032 94.054 1.00 48.71 50 ASP F C 1
ATOM 13446 O O . ASP F 1 50 ? 96.432 123.961 94.230 1.00 49.40 50 ASP F O 1
ATOM 13451 N N . ARG F 1 51 ? 98.365 123.163 93.406 1.00 47.70 51 ARG F N 1
ATOM 13452 C CA . ARG F 1 51 ? 98.797 124.432 92.825 1.00 46.92 51 ARG F CA 1
ATOM 13453 C C . ARG F 1 51 ? 99.313 124.233 91.397 1.00 45.43 51 ARG F C 1
ATOM 13454 O O . ARG F 1 51 ? 99.998 125.098 90.848 1.00 45.93 51 ARG F O 1
ATOM 13462 N N . ASP F 1 52 ? 98.976 123.096 90.799 1.00 43.89 52 ASP F N 1
ATOM 13463 C CA . ASP F 1 52 ? 99.417 122.789 89.441 1.00 43.98 52 ASP F CA 1
ATOM 13464 C C . ASP F 1 52 ? 98.255 122.874 88.446 1.00 42.65 52 ASP F C 1
ATOM 13465 O O . ASP F 1 52 ? 97.408 121.975 88.361 1.00 40.26 52 ASP F O 1
ATOM 13470 N N . LEU F 1 53 ? 98.227 123.974 87.700 1.00 40.63 53 LEU F N 1
ATOM 13471 C CA . LEU F 1 53 ? 97.196 124.208 86.701 1.00 40.08 53 LEU F CA 1
ATOM 13472 C C . LEU F 1 53 ? 96.942 123.010 85.776 1.00 39.75 53 LEU F C 1
ATOM 13473 O O . LEU F 1 53 ? 95.896 122.935 85.121 1.00 38.61 53 LEU F O 1
ATOM 13478 N N . LEU F 1 54 ? 97.893 122.079 85.708 1.00 37.98 54 LEU F N 1
ATOM 13479 C CA . LEU F 1 54 ? 97.724 120.921 84.845 1.00 35.67 54 LEU F CA 1
ATOM 13480 C C . LEU F 1 54 ? 96.853 119.872 85.500 1.00 35.17 54 LEU F C 1
ATOM 13481 O O . LEU F 1 54 ? 96.556 118.830 84.916 1.00 34.71 54 LEU F O 1
ATOM 13486 N N . HIS F 1 55 ? 96.444 120.130 86.729 1.00 36.33 55 HIS F N 1
ATOM 13487 C CA . HIS F 1 55 ? 95.603 119.156 87.400 1.00 37.80 55 HIS F CA 1
ATOM 13488 C C . HIS F 1 55 ? 94.212 119.692 87.709 1.00 37.97 55 HIS F C 1
ATOM 13489 O O . HIS F 1 55 ? 93.364 118.955 88.198 1.00 37.30 55 HIS F O 1
ATOM 13496 N N . ARG F 1 56 ? 93.980 120.967 87.411 1.00 38.87 56 ARG F N 1
ATOM 13497 C CA . ARG F 1 56 ? 92.676 121.566 87.653 1.00 40.99 56 ARG F CA 1
ATOM 13498 C C . ARG F 1 56 ? 91.536 120.669 87.140 1.00 42.70 56 ARG F C 1
ATOM 13499 O O . ARG F 1 56 ? 91.645 120.056 86.060 1.00 41.75 56 ARG F O 1
ATOM 13507 N N . GLY F 1 57 ? 90.459 120.587 87.938 1.00 43.50 57 GLY F N 1
ATOM 13508 C CA . GLY F 1 57 ? 89.282 119.802 87.584 1.00 42.94 57 GLY F CA 1
ATOM 13509 C C . GLY F 1 57 ? 89.451 118.299 87.657 1.00 44.16 57 GLY F C 1
ATOM 13510 O O . GLY F 1 57 ? 88.539 117.549 87.321 1.00 45.15 57 GLY F O 1
ATOM 13511 N N . LYS F 1 58 ? 90.622 117.856 88.100 1.00 45.55 58 LYS F N 1
ATOM 13512 C CA . LYS F 1 58 ? 90.932 116.431 88.218 1.00 46.70 58 LYS F CA 1
ATOM 13513 C C . LYS F 1 58 ? 90.798 116.012 89.674 1.00 48.08 58 LYS F C 1
ATOM 13514 O O . LYS F 1 58 ? 90.516 116.842 90.541 1.00 48.60 58 LYS F O 1
ATOM 13520 N N . ARG F 1 59 ? 90.979 114.726 89.940 1.00 49.61 59 ARG F N 1
ATOM 13521 C CA . ARG F 1 59 ? 90.905 114.231 91.304 1.00 52.43 59 ARG F CA 1
ATOM 13522 C C . ARG F 1 59 ? 92.098 113.352 91.582 1.00 54.54 59 ARG F C 1
ATOM 13523 O O . ARG F 1 59 ? 92.346 112.392 90.863 1.00 56.20 59 ARG F O 1
ATOM 13531 N N . ILE F 1 60 ? 92.844 113.692 92.623 1.00 56.44 60 ILE F N 1
ATOM 13532 C CA . ILE F 1 60 ? 94.014 112.921 92.989 1.00 58.18 60 ILE F CA 1
ATOM 13533 C C . ILE F 1 60 ? 93.596 111.770 93.884 1.00 59.24 60 ILE F C 1
ATOM 13534 O O . ILE F 1 60 ? 92.682 111.921 94.697 1.00 59.12 60 ILE F O 1
ATOM 13539 N N . VAL F 1 61 ? 94.268 110.627 93.730 1.00 60.61 61 VAL F N 1
ATOM 13540 C CA . VAL F 1 61 ? 93.976 109.429 94.522 1.00 62.46 61 VAL F CA 1
ATOM 13541 C C . VAL F 1 61 ? 95.234 108.663 94.879 1.00 65.16 61 VAL F C 1
ATOM 13542 O O . VAL F 1 61 ? 95.930 108.161 93.997 1.00 65.77 61 VAL F O 1
ATOM 13546 N N . ASP F 1 62 ? 95.511 108.555 96.174 1.00 68.33 62 ASP F N 1
ATOM 13547 C CA . ASP F 1 62 ? 96.686 107.822 96.639 1.00 70.74 62 ASP F CA 1
ATOM 13548 C C . ASP F 1 62 ? 96.491 106.337 96.270 1.00 71.33 62 ASP F C 1
ATOM 13549 O O . ASP F 1 62 ? 95.411 105.777 96.475 1.00 71.29 62 ASP F O 1
ATOM 13554 N N . LEU F 1 63 ? 97.520 105.706 95.709 1.00 72.12 63 LEU F N 1
ATOM 13555 C CA . LEU F 1 63 ? 97.411 104.303 95.325 1.00 73.23 63 LEU F CA 1
ATOM 13556 C C . LEU F 1 63 ? 98.697 103.724 94.759 1.00 74.01 63 LEU F C 1
ATOM 13557 O O . LEU F 1 63 ? 98.869 103.642 93.545 1.00 73.93 63 LEU F O 1
ATOM 13562 N N . ASP F 1 64 ? 99.598 103.322 95.647 1.00 75.63 64 ASP F N 1
ATOM 13563 C CA . ASP F 1 64 ? 100.861 102.732 95.237 1.00 77.13 64 ASP F CA 1
ATOM 13564 C C . ASP F 1 64 ? 100.563 101.495 94.407 1.00 77.61 64 ASP F C 1
ATOM 13565 O O . ASP F 1 64 ? 99.627 100.744 94.699 1.00 77.68 64 ASP F O 1
ATOM 13570 N N . VAL F 1 65 ? 101.364 101.282 93.371 1.00 77.27 65 VAL F N 1
ATOM 13571 C CA . VAL F 1 65 ? 101.159 100.139 92.504 1.00 76.94 65 VAL F CA 1
ATOM 13572 C C . VAL F 1 65 ? 102.386 99.230 92.520 1.00 76.70 65 VAL F C 1
ATOM 13573 O O . VAL F 1 65 ? 102.534 98.387 93.408 1.00 76.46 65 VAL F O 1
ATOM 13577 N N . PRO F 1 69 ? 100.497 96.523 94.866 1.00 82.97 69 PRO F N 1
ATOM 13578 C CA . PRO F 1 69 ? 99.050 96.694 95.040 1.00 83.19 69 PRO F CA 1
ATOM 13579 C C . PRO F 1 69 ? 98.358 96.881 93.697 1.00 83.62 69 PRO F C 1
ATOM 13580 O O . PRO F 1 69 ? 98.106 98.007 93.278 1.00 83.49 69 PRO F O 1
ATOM 13584 N N . GLN F 1 70 ? 98.042 95.771 93.038 1.00 84.50 70 GLN F N 1
ATOM 13585 C CA . GLN F 1 70 ? 97.407 95.792 91.718 1.00 85.61 70 GLN F CA 1
ATOM 13586 C C . GLN F 1 70 ? 95.896 96.019 91.744 1.00 85.28 70 GLN F C 1
ATOM 13587 O O . GLN F 1 70 ? 95.214 95.893 90.723 1.00 84.33 70 GLN F O 1
ATOM 13593 N N . ALA F 1 71 ? 95.375 96.341 92.918 1.00 85.54 71 ALA F N 1
ATOM 13594 C CA . ALA F 1 71 ? 93.951 96.576 93.077 1.00 86.09 71 ALA F CA 1
ATOM 13595 C C . ALA F 1 71 ? 93.400 97.667 92.149 1.00 86.56 71 ALA F C 1
ATOM 13596 O O . ALA F 1 71 ? 92.230 98.039 92.261 1.00 86.36 71 ALA F O 1
ATOM 13598 N N . MET F 1 72 ? 94.230 98.187 91.244 1.00 86.99 72 MET F N 1
ATOM 13599 C CA . MET F 1 72 ? 93.785 99.241 90.330 1.00 86.57 72 MET F CA 1
ATOM 13600 C C . MET F 1 72 ? 93.138 98.654 89.084 1.00 85.87 72 MET F C 1
ATOM 13601 O O . MET F 1 72 ? 92.330 99.306 88.424 1.00 85.54 72 MET F O 1
ATOM 13606 N N . LEU F 1 73 ? 93.500 97.421 88.756 1.00 84.98 73 LEU F N 1
ATOM 13607 C CA . LEU F 1 73 ? 92.909 96.763 87.605 1.00 84.75 73 LEU F CA 1
ATOM 13608 C C . LEU F 1 73 ? 91.405 96.837 87.792 1.00 84.81 73 LEU F C 1
ATOM 13609 O O . LEU F 1 73 ? 90.644 96.928 86.829 1.00 85.28 73 LEU F O 1
ATOM 13614 N N . GLU F 1 74 ? 90.994 96.807 89.055 1.00 84.34 74 GLU F N 1
ATOM 13615 C CA . GLU F 1 74 ? 89.589 96.852 89.431 1.00 83.97 74 GLU F CA 1
ATOM 13616 C C . GLU F 1 74 ? 88.991 98.215 89.112 1.00 82.56 74 GLU F C 1
ATOM 13617 O O . GLU F 1 74 ? 87.779 98.354 88.942 1.00 82.40 74 GLU F O 1
ATOM 13623 N N . LEU F 1 75 ? 89.853 99.219 89.023 1.00 81.00 75 LEU F N 1
ATOM 13624 C CA . LEU F 1 75 ? 89.414 100.582 88.738 1.00 80.12 75 LEU F CA 1
ATOM 13625 C C . LEU F 1 75 ? 89.284 100.811 87.224 1.00 79.12 75 LEU F C 1
ATOM 13626 O O . LEU F 1 75 ? 88.283 101.345 86.740 1.00 77.49 75 LEU F O 1
ATOM 13631 N N . ALA F 1 76 ? 90.303 100.394 86.484 1.00 78.19 76 ALA F N 1
ATOM 13632 C CA . ALA F 1 76 ? 90.304 100.548 85.043 1.00 77.63 76 ALA F CA 1
ATOM 13633 C C . ALA F 1 76 ? 89.032 99.972 84.441 1.00 77.42 76 ALA F C 1
ATOM 13634 O O . ALA F 1 76 ? 88.397 100.588 83.588 1.00 77.43 76 ALA F O 1
ATOM 13636 N N . ALA F 1 77 ? 88.671 98.781 84.899 1.00 77.46 77 ALA F N 1
ATOM 13637 C CA . ALA F 1 77 ? 87.493 98.077 84.407 1.00 77.08 77 ALA F CA 1
ATOM 13638 C C . ALA F 1 77 ? 86.240 98.930 84.392 1.00 76.75 77 ALA F C 1
ATOM 13639 O O . ALA F 1 77 ? 85.289 98.635 83.668 1.00 77.06 77 ALA F O 1
ATOM 13641 N N . LYS F 1 78 ? 86.226 99.985 85.194 1.00 76.28 78 LYS F N 1
ATOM 13642 C CA . LYS F 1 78 ? 85.052 100.843 85.249 1.00 75.80 78 LYS F CA 1
ATOM 13643 C C . LYS F 1 78 ? 85.305 102.110 84.438 1.00 74.33 78 LYS F C 1
ATOM 13644 O O . LYS F 1 78 ? 84.370 102.840 84.090 1.00 74.63 78 LYS F O 1
ATOM 13650 N N . ALA F 1 79 ? 86.578 102.348 84.129 1.00 71.79 79 ALA F N 1
ATOM 13651 C CA . ALA F 1 79 ? 86.995 103.529 83.387 1.00 69.26 79 ALA F CA 1
ATOM 13652 C C . ALA F 1 79 ? 86.984 103.342 81.885 1.00 67.38 79 ALA F C 1
ATOM 13653 O O . ALA F 1 79 ? 87.007 102.221 81.398 1.00 66.93 79 ALA F O 1
ATOM 13655 N N . ASP F 1 80 ? 86.944 104.458 81.160 1.00 65.70 80 ASP F N 1
ATOM 13656 C CA . ASP F 1 80 ? 86.948 104.445 79.703 1.00 64.48 80 ASP F CA 1
ATOM 13657 C C . ASP F 1 80 ? 88.372 104.587 79.157 1.00 63.61 80 ASP F C 1
ATOM 13658 O O . ASP F 1 80 ? 88.750 103.926 78.189 1.00 62.91 80 ASP F O 1
ATOM 13663 N N . VAL F 1 81 ? 89.166 105.446 79.785 1.00 61.98 81 VAL F N 1
ATOM 13664 C CA . VAL F 1 81 ? 90.523 105.671 79.324 1.00 60.04 81 VAL F CA 1
ATOM 13665 C C . VAL F 1 81 ? 91.571 105.534 80.423 1.00 59.36 81 VAL F C 1
ATOM 13666 O O . VAL F 1 81 ? 91.332 105.882 81.580 1.00 59.72 81 VAL F O 1
ATOM 13670 N N . LEU F 1 82 ? 92.739 105.026 80.047 1.00 57.70 82 LEU F N 1
ATOM 13671 C CA . LEU F 1 82 ? 93.854 104.874 80.972 1.00 55.95 82 LEU F CA 1
ATOM 13672 C C . LEU F 1 82 ? 95.032 105.593 80.325 1.00 55.13 82 LEU F C 1
ATOM 13673 O O . LEU F 1 82 ? 95.525 105.164 79.288 1.00 53.83 82 LEU F O 1
ATOM 13678 N N . LEU F 1 83 ? 95.477 106.685 80.929 1.00 54.70 83 LEU F N 1
ATOM 13679 C CA . LEU F 1 83 ? 96.579 107.446 80.366 1.00 55.02 83 LEU F CA 1
ATOM 13680 C C . LEU F 1 83 ? 97.928 107.049 80.961 1.00 56.17 83 LEU F C 1
ATOM 13681 O O . LEU F 1 83 ? 98.340 107.583 81.983 1.00 57.08 83 LEU F O 1
ATOM 13686 N N . ASP F 1 84 ? 98.617 106.109 80.323 1.00 57.16 84 ASP F N 1
ATOM 13687 C CA . ASP F 1 84 ? 99.923 105.667 80.803 1.00 58.20 84 ASP F CA 1
ATOM 13688 C C . ASP F 1 84 ? 100.980 106.701 80.432 1.00 59.05 84 ASP F C 1
ATOM 13689 O O . ASP F 1 84 ? 101.114 107.072 79.262 1.00 59.27 84 ASP F O 1
ATOM 13694 N N . CYS F 1 85 ? 101.719 107.174 81.435 1.00 59.34 85 CYS F N 1
ATOM 13695 C CA . CYS F 1 85 ? 102.774 108.167 81.221 1.00 59.84 85 CYS F CA 1
ATOM 13696 C C . CYS F 1 85 ? 104.123 107.663 81.716 1.00 60.46 85 CYS F C 1
ATOM 13697 O O . CYS F 1 85 ? 105.049 108.451 81.849 1.00 60.72 85 CYS F O 1
ATOM 13700 N N . PHE F 1 86 ? 104.227 106.370 82.017 1.00 61.64 86 PHE F N 1
ATOM 13701 C CA . PHE F 1 86 ? 105.483 105.788 82.501 1.00 61.99 86 PHE F CA 1
ATOM 13702 C C . PHE F 1 86 ? 106.309 105.276 81.323 1.00 63.19 86 PHE F C 1
ATOM 13703 O O . PHE F 1 86 ? 105.814 105.183 80.201 1.00 62.89 86 PHE F O 1
ATOM 13711 N N . ARG F 1 87 ? 107.565 104.929 81.579 1.00 64.79 87 ARG F N 1
ATOM 13712 C CA . ARG F 1 87 ? 108.417 104.416 80.517 1.00 66.53 87 ARG F CA 1
ATOM 13713 C C . ARG F 1 87 ? 107.724 103.189 79.923 1.00 68.24 87 ARG F C 1
ATOM 13714 O O . ARG F 1 87 ? 106.803 102.629 80.526 1.00 68.23 87 ARG F O 1
ATOM 13722 N N . PRO F 1 88 ? 108.132 102.773 78.715 1.00 69.78 88 PRO F N 1
ATOM 13723 C CA . PRO F 1 88 ? 107.503 101.598 78.113 1.00 70.93 88 PRO F CA 1
ATOM 13724 C C . PRO F 1 88 ? 107.870 100.399 78.963 1.00 71.84 88 PRO F C 1
ATOM 13725 O O . PRO F 1 88 ? 109.007 100.278 79.423 1.00 70.97 88 PRO F O 1
ATOM 13729 N N . GLY F 1 89 ? 106.902 99.522 79.184 1.00 73.06 89 GLY F N 1
ATOM 13730 C CA . GLY F 1 89 ? 107.160 98.339 79.984 1.00 75.06 89 GLY F CA 1
ATOM 13731 C C . GLY F 1 89 ? 106.781 98.471 81.452 1.00 76.02 89 GLY F C 1
ATOM 13732 O O . GLY F 1 89 ? 106.022 97.653 81.973 1.00 75.96 89 GLY F O 1
ATOM 13733 N N . THR F 1 90 ? 107.302 99.500 82.119 1.00 76.65 90 THR F N 1
ATOM 13734 C CA . THR F 1 90 ? 107.021 99.716 83.537 1.00 77.24 90 THR F CA 1
ATOM 13735 C C . THR F 1 90 ? 105.546 99.570 83.851 1.00 77.55 90 THR F C 1
ATOM 13736 O O . THR F 1 90 ? 105.170 99.052 84.896 1.00 77.64 90 THR F O 1
ATOM 13740 N N . CYS F 1 91 ? 104.706 100.024 82.936 1.00 78.73 91 CYS F N 1
ATOM 13741 C CA . CYS F 1 91 ? 103.277 99.937 83.153 1.00 79.60 91 CYS F CA 1
ATOM 13742 C C . CYS F 1 91 ? 102.807 98.480 83.195 1.00 80.52 91 CYS F C 1
ATOM 13743 O O . CYS F 1 91 ? 101.954 98.125 84.004 1.00 80.50 91 CYS F O 1
ATOM 13746 N N . GLU F 1 92 ? 103.368 97.636 82.332 1.00 82.19 92 GLU F N 1
ATOM 13747 C CA . GLU F 1 92 ? 102.997 96.219 82.292 1.00 83.75 92 GLU F CA 1
ATOM 13748 C C . GLU F 1 92 ? 103.889 95.364 83.185 1.00 84.24 92 GLU F C 1
ATOM 13749 O O . GLU F 1 92 ? 103.658 94.166 83.352 1.00 83.93 92 GLU F O 1
ATOM 13755 N N . ARG F 1 93 ? 104.913 95.991 83.752 1.00 84.93 93 ARG F N 1
ATOM 13756 C CA . ARG F 1 93 ? 105.832 95.300 84.644 1.00 85.48 93 ARG F CA 1
ATOM 13757 C C . ARG F 1 93 ? 105.064 95.138 85.950 1.00 85.09 93 ARG F C 1
ATOM 13758 O O . ARG F 1 93 ? 105.371 94.272 86.764 1.00 85.80 93 ARG F O 1
ATOM 13766 N N . LEU F 1 94 ? 104.061 95.992 86.142 1.00 84.19 94 LEU F N 1
ATOM 13767 C CA . LEU F 1 94 ? 103.215 95.935 87.326 1.00 83.01 94 LEU F CA 1
ATOM 13768 C C . LEU F 1 94 ? 101.951 95.202 86.902 1.00 83.00 94 LEU F C 1
ATOM 13769 O O . LEU F 1 94 ? 101.861 94.709 85.772 1.00 82.39 94 LEU F O 1
ATOM 13774 N N . GLY F 1 95 ? 100.977 95.133 87.802 1.00 83.07 95 GLY F N 1
ATOM 13775 C CA . GLY F 1 95 ? 99.738 94.453 87.477 1.00 83.58 95 GLY F CA 1
ATOM 13776 C C . GLY F 1 95 ? 99.119 94.969 86.192 1.00 83.64 95 GLY F C 1
ATOM 13777 O O . GLY F 1 95 ? 98.787 94.193 85.294 1.00 82.78 95 GLY F O 1
ATOM 13778 N N . ILE F 1 96 ? 98.973 96.288 86.107 1.00 84.52 96 ILE F N 1
ATOM 13779 C CA . ILE F 1 96 ? 98.386 96.936 84.937 1.00 85.52 96 ILE F CA 1
ATOM 13780 C C . ILE F 1 96 ? 99.161 96.672 83.639 1.00 85.96 96 ILE F C 1
ATOM 13781 O O . ILE F 1 96 ? 100.329 96.272 83.666 1.00 86.02 96 ILE F O 1
ATOM 13786 N N . GLY F 1 97 ? 98.488 96.891 82.510 1.00 85.98 97 GLY F N 1
ATOM 13787 C CA . GLY F 1 97 ? 99.084 96.666 81.203 1.00 84.94 97 GLY F CA 1
ATOM 13788 C C . GLY F 1 97 ? 97.993 96.470 80.166 1.00 84.59 97 GLY F C 1
ATOM 13789 O O . GLY F 1 97 ? 96.886 96.077 80.518 1.00 84.26 97 GLY F O 1
ATOM 13790 N N . PRO F 1 98 ? 98.270 96.731 78.879 1.00 84.77 98 PRO F N 1
ATOM 13791 C CA . PRO F 1 98 ? 97.298 96.584 77.790 1.00 84.70 98 PRO F CA 1
ATOM 13792 C C . PRO F 1 98 ? 96.572 95.248 77.819 1.00 85.16 98 PRO F C 1
ATOM 13793 O O . PRO F 1 98 ? 95.358 95.191 77.623 1.00 84.22 98 PRO F O 1
ATOM 13797 N N . ASP F 1 99 ? 97.327 94.178 78.060 1.00 86.11 99 ASP F N 1
ATOM 13798 C CA . ASP F 1 99 ? 96.772 92.829 78.116 1.00 87.15 99 ASP F CA 1
ATOM 13799 C C . ASP F 1 99 ? 95.806 92.655 79.280 1.00 87.50 99 ASP F C 1
ATOM 13800 O O . ASP F 1 99 ? 94.621 92.373 79.085 1.00 87.92 99 ASP F O 1
ATOM 13805 N N . ASP F 1 100 ? 96.330 92.813 80.491 1.00 87.56 100 ASP F N 1
ATOM 13806 C CA . ASP F 1 100 ? 95.547 92.674 81.715 1.00 87.10 100 ASP F CA 1
ATOM 13807 C C . ASP F 1 100 ? 94.279 93.530 81.708 1.00 86.90 100 ASP F C 1
ATOM 13808 O O . ASP F 1 100 ? 93.195 93.045 82.038 1.00 87.56 100 ASP F O 1
ATOM 13813 N N . CYS F 1 101 ? 94.409 94.800 81.340 1.00 85.82 101 CYS F N 1
ATOM 13814 C CA . CYS F 1 101 ? 93.247 95.676 81.296 1.00 84.66 101 CYS F CA 1
ATOM 13815 C C . CYS F 1 101 ? 92.216 95.152 80.307 1.00 84.75 101 CYS F C 1
ATOM 13816 O O . CYS F 1 101 ? 91.015 95.185 80.578 1.00 84.61 101 CYS F O 1
ATOM 13819 N N . ALA F 1 102 ? 92.686 94.666 79.161 1.00 85.11 102 ALA F N 1
ATOM 13820 C CA . ALA F 1 102 ? 91.798 94.136 78.122 1.00 84.96 102 ALA F CA 1
ATOM 13821 C C . ALA F 1 102 ? 90.817 93.117 78.694 1.00 84.84 102 ALA F C 1
ATOM 13822 O O . ALA F 1 102 ? 89.621 93.157 78.407 1.00 84.27 102 ALA F O 1
ATOM 13824 N N . SER F 1 103 ? 91.345 92.209 79.506 1.00 84.88 103 SER F N 1
ATOM 13825 C CA . SER F 1 103 ? 90.551 91.170 80.134 1.00 84.24 103 SER F CA 1
ATOM 13826 C C . SER F 1 103 ? 89.468 91.759 81.020 1.00 84.10 103 SER F C 1
ATOM 13827 O O . SER F 1 103 ? 88.298 91.401 80.901 1.00 84.36 103 SER F O 1
ATOM 13830 N N . VAL F 1 104 ? 89.856 92.669 81.904 1.00 83.63 104 VAL F N 1
ATOM 13831 C CA . VAL F 1 104 ? 88.903 93.284 82.811 1.00 83.71 104 VAL F CA 1
ATOM 13832 C C . VAL F 1 104 ? 87.957 94.262 82.121 1.00 83.77 104 VAL F C 1
ATOM 13833 O O . VAL F 1 104 ? 86.840 94.475 82.591 1.00 83.62 104 VAL F O 1
ATOM 13837 N N . ASN F 1 105 ? 88.402 94.859 81.015 1.00 84.19 105 ASN F N 1
ATOM 13838 C CA . ASN F 1 105 ? 87.568 95.813 80.266 1.00 84.10 105 ASN F CA 1
ATOM 13839 C C . ASN F 1 105 ? 88.000 96.026 78.808 1.00 83.40 105 ASN F C 1
ATOM 13840 O O . ASN F 1 105 ? 88.923 96.785 78.526 1.00 83.38 105 ASN F O 1
ATOM 13845 N N . PRO F 1 106 ? 87.312 95.378 77.859 1.00 82.84 106 PRO F N 1
ATOM 13846 C CA . PRO F 1 106 ? 87.640 95.506 76.437 1.00 81.64 106 PRO F CA 1
ATOM 13847 C C . PRO F 1 106 ? 87.166 96.829 75.841 1.00 79.63 106 PRO F C 1
ATOM 13848 O O . PRO F 1 106 ? 87.383 97.088 74.663 1.00 80.16 106 PRO F O 1
ATOM 13852 N N . ARG F 1 107 ? 86.515 97.655 76.652 1.00 76.61 107 ARG F N 1
ATOM 13853 C CA . ARG F 1 107 ? 86.019 98.951 76.191 1.00 74.21 107 ARG F CA 1
ATOM 13854 C C . ARG F 1 107 ? 87.051 100.035 76.478 1.00 72.22 107 ARG F C 1
ATOM 13855 O O . ARG F 1 107 ? 86.901 101.178 76.049 1.00 70.84 107 ARG F O 1
ATOM 13863 N N . LEU F 1 108 ? 88.093 99.658 77.215 1.00 70.40 108 LEU F N 1
ATOM 13864 C CA . LEU F 1 108 ? 89.156 100.578 77.622 1.00 67.28 108 LEU F CA 1
ATOM 13865 C C . LEU F 1 108 ? 90.026 101.120 76.484 1.00 65.59 108 LEU F C 1
ATOM 13866 O O . LEU F 1 108 ? 90.321 100.424 75.507 1.00 63.73 108 LEU F O 1
ATOM 13871 N N . ILE F 1 109 ? 90.425 102.380 76.636 1.00 63.47 109 ILE F N 1
ATOM 13872 C CA . ILE F 1 109 ? 91.283 103.060 75.679 1.00 61.03 109 ILE F CA 1
ATOM 13873 C C . ILE F 1 109 ? 92.628 103.204 76.381 1.00 60.65 109 ILE F C 1
ATOM 13874 O O . ILE F 1 109 ? 92.777 104.067 77.241 1.00 60.83 109 ILE F O 1
ATOM 13879 N N . PHE F 1 110 ? 93.592 102.354 76.026 1.00 60.25 110 PHE F N 1
ATOM 13880 C CA . PHE F 1 110 ? 94.921 102.384 76.636 1.00 60.20 110 PHE F CA 1
ATOM 13881 C C . PHE F 1 110 ? 95.857 103.335 75.886 1.00 59.69 110 PHE F C 1
ATOM 13882 O O . PHE F 1 110 ? 96.551 102.933 74.954 1.00 59.51 110 PHE F O 1
ATOM 13890 N N . ALA F 1 111 ? 95.878 104.595 76.310 1.00 58.52 111 ALA F N 1
ATOM 13891 C CA . ALA F 1 111 ? 96.718 105.612 75.690 1.00 57.35 111 ALA F CA 1
ATOM 13892 C C . ALA F 1 111 ? 98.099 105.619 76.333 1.00 56.36 111 ALA F C 1
ATOM 13893 O O . ALA F 1 111 ? 98.229 105.352 77.521 1.00 56.36 111 ALA F O 1
ATOM 13895 N N . ARG F 1 112 ? 99.133 105.930 75.558 1.00 55.41 112 ARG F N 1
ATOM 13896 C CA . ARG F 1 112 ? 100.479 105.944 76.111 1.00 54.07 112 ARG F CA 1
ATOM 13897 C C . ARG F 1 112 ? 101.336 107.035 75.482 1.00 53.46 112 ARG F C 1
ATOM 13898 O O . ARG F 1 112 ? 101.649 106.956 74.297 1.00 54.95 112 ARG F O 1
ATOM 13906 N N . ILE F 1 113 ? 101.723 108.047 76.262 1.00 52.11 113 ILE F N 1
ATOM 13907 C CA . ILE F 1 113 ? 102.564 109.111 75.713 1.00 51.62 113 ILE F CA 1
ATOM 13908 C C . ILE F 1 113 ? 104.006 108.852 76.062 1.00 51.25 113 ILE F C 1
ATOM 13909 O O . ILE F 1 113 ? 104.343 108.671 77.227 1.00 50.77 113 ILE F O 1
ATOM 13914 N N . THR F 1 114 ? 104.858 108.859 75.043 1.00 51.02 114 THR F N 1
ATOM 13915 C CA . THR F 1 114 ? 106.280 108.607 75.218 1.00 49.27 114 THR F CA 1
ATOM 13916 C C . THR F 1 114 ? 107.085 109.472 74.289 1.00 49.15 114 THR F C 1
ATOM 13917 O O . THR F 1 114 ? 106.603 109.885 73.244 1.00 49.67 114 THR F O 1
ATOM 13921 N N . GLY F 1 115 ? 108.328 109.724 74.661 1.00 49.91 115 GLY F N 1
ATOM 13922 C CA . GLY F 1 115 ? 109.178 110.522 73.811 1.00 51.84 115 GLY F CA 1
ATOM 13923 C C . GLY F 1 115 ? 109.679 109.692 72.651 1.00 53.07 115 GLY F C 1
ATOM 13924 O O . GLY F 1 115 ? 109.706 110.153 71.509 1.00 53.49 115 GLY F O 1
ATOM 13925 N N . TRP F 1 116 ? 110.055 108.451 72.943 1.00 54.41 116 TRP F N 1
ATOM 13926 C CA . TRP F 1 116 ? 110.582 107.547 71.921 1.00 54.96 116 TRP F CA 1
ATOM 13927 C C . TRP F 1 116 ? 109.556 106.547 71.378 1.00 55.12 116 TRP F C 1
ATOM 13928 O O . TRP F 1 116 ? 109.766 105.942 70.326 1.00 53.81 116 TRP F O 1
ATOM 13939 N N . GLY F 1 117 ? 108.444 106.387 72.089 1.00 56.27 117 GLY F N 1
ATOM 13940 C CA . GLY F 1 117 ? 107.421 105.448 71.661 1.00 56.54 117 GLY F CA 1
ATOM 13941 C C . GLY F 1 117 ? 107.647 104.114 72.346 1.00 57.32 117 GLY F C 1
ATOM 13942 O O . GLY F 1 117 ? 108.584 103.979 73.131 1.00 58.48 117 GLY F O 1
ATOM 13943 N N . GLN F 1 118 ? 106.815 103.121 72.056 1.00 57.63 118 GLN F N 1
ATOM 13944 C CA . GLN F 1 118 ? 106.970 101.816 72.690 1.00 58.05 118 GLN F CA 1
ATOM 13945 C C . GLN F 1 118 ? 108.096 100.977 72.094 1.00 59.42 118 GLN F C 1
ATOM 13946 O O . GLN F 1 118 ? 108.979 100.520 72.817 1.00 59.57 118 GLN F O 1
ATOM 13952 N N . ASP F 1 119 ? 108.058 100.767 70.779 1.00 61.13 119 ASP F N 1
ATOM 13953 C CA . ASP F 1 119 ? 109.078 99.977 70.083 1.00 61.73 119 ASP F CA 1
ATOM 13954 C C . ASP F 1 119 ? 110.280 100.825 69.701 1.00 61.44 119 ASP F C 1
ATOM 13955 O O . ASP F 1 119 ? 110.222 102.049 69.743 1.00 61.78 119 ASP F O 1
ATOM 13960 N N . GLY F 1 120 ? 111.366 100.168 69.309 1.00 60.98 120 GLY F N 1
ATOM 13961 C CA . GLY F 1 120 ? 112.556 100.895 68.905 1.00 60.40 120 GLY F CA 1
ATOM 13962 C C . GLY F 1 120 ? 113.694 100.786 69.894 1.00 60.12 120 GLY F C 1
ATOM 13963 O O . GLY F 1 120 ? 113.466 100.474 71.063 1.00 60.33 120 GLY F O 1
ATOM 13964 N N . PRO F 1 121 ? 114.939 101.045 69.456 1.00 59.78 121 PRO F N 1
ATOM 13965 C CA . PRO F 1 121 ? 116.117 100.969 70.325 1.00 59.93 121 PRO F CA 1
ATOM 13966 C C . PRO F 1 121 ? 116.126 102.007 71.450 1.00 60.30 121 PRO F C 1
ATOM 13967 O O . PRO F 1 121 ? 116.387 101.677 72.613 1.00 60.30 121 PRO F O 1
ATOM 13971 N N . LEU F 1 122 ? 115.834 103.256 71.092 1.00 59.99 122 LEU F N 1
ATOM 13972 C CA . LEU F 1 122 ? 115.800 104.352 72.057 1.00 59.61 122 LEU F CA 1
ATOM 13973 C C . LEU F 1 122 ? 114.635 104.258 73.057 1.00 59.70 122 LEU F C 1
ATOM 13974 O O . LEU F 1 122 ? 114.659 104.903 74.113 1.00 59.71 122 LEU F O 1
ATOM 13979 N N . ALA F 1 123 ? 113.631 103.449 72.728 1.00 59.19 123 ALA F N 1
ATOM 13980 C CA . ALA F 1 123 ? 112.440 103.283 73.567 1.00 58.68 123 ALA F CA 1
ATOM 13981 C C . ALA F 1 123 ? 112.743 103.237 75.056 1.00 58.22 123 ALA F C 1
ATOM 13982 O O . ALA F 1 123 ? 112.057 103.870 75.859 1.00 57.00 123 ALA F O 1
ATOM 13984 N N . SER F 1 124 ? 113.774 102.483 75.419 1.00 58.18 124 SER F N 1
ATOM 13985 C CA . SER F 1 124 ? 114.147 102.344 76.817 1.00 58.05 124 SER F CA 1
ATOM 13986 C C . SER F 1 124 ? 114.916 103.554 77.336 1.00 57.34 124 SER F C 1
ATOM 13987 O O . SER F 1 124 ? 114.875 103.868 78.526 1.00 57.30 124 SER F O 1
ATOM 13990 N N . THR F 1 125 ? 115.615 104.235 76.440 1.00 56.83 125 THR F N 1
ATOM 13991 C CA . THR F 1 125 ? 116.394 105.409 76.813 1.00 56.80 125 THR F CA 1
ATOM 13992 C C . THR F 1 125 ? 115.533 106.539 77.390 1.00 55.92 125 THR F C 1
ATOM 13993 O O . THR F 1 125 ? 114.391 106.732 76.973 1.00 56.55 125 THR F O 1
ATOM 13997 N N . ALA F 1 126 ? 116.089 107.271 78.357 1.00 54.19 126 ALA F N 1
ATOM 13998 C CA . ALA F 1 126 ? 115.394 108.390 78.995 1.00 52.93 126 ALA F CA 1
ATOM 13999 C C . ALA F 1 126 ? 115.718 109.685 78.270 1.00 52.24 126 ALA F C 1
ATOM 14000 O O . ALA F 1 126 ? 116.818 109.855 77.750 1.00 52.55 126 ALA F O 1
ATOM 14002 N N . GLY F 1 127 ? 114.762 110.602 78.235 1.00 50.87 127 GLY F N 1
ATOM 14003 C CA . GLY F 1 127 ? 115.003 111.859 77.556 1.00 49.78 127 GLY F CA 1
ATOM 14004 C C . GLY F 1 127 ? 113.901 112.878 77.766 1.00 49.22 127 GLY F C 1
ATOM 14005 O O . GLY F 1 127 ? 112.846 112.577 78.346 1.00 49.46 127 GLY F O 1
ATOM 14006 N N . HIS F 1 128 ? 114.152 114.094 77.293 1.00 48.07 128 HIS F N 1
ATOM 14007 C CA . HIS F 1 128 ? 113.190 115.170 77.420 1.00 47.77 128 HIS F CA 1
ATOM 14008 C C . HIS F 1 128 ? 112.906 115.830 76.092 1.00 46.43 128 HIS F C 1
ATOM 14009 O O . HIS F 1 128 ? 113.446 115.432 75.067 1.00 45.80 128 HIS F O 1
ATOM 14016 N N . ASP F 1 129 ? 112.048 116.844 76.129 1.00 46.04 129 ASP F N 1
ATOM 14017 C CA . ASP F 1 129 ? 111.647 117.583 74.937 1.00 43.84 129 ASP F CA 1
ATOM 14018 C C . ASP F 1 129 ? 112.843 117.931 74.046 1.00 42.04 129 ASP F C 1
ATOM 14019 O O . ASP F 1 129 ? 112.905 117.519 72.888 1.00 39.97 129 ASP F O 1
ATOM 14024 N N . ILE F 1 130 ? 113.798 118.675 74.579 1.00 40.38 130 ILE F N 1
ATOM 14025 C CA . ILE F 1 130 ? 114.952 119.028 73.782 1.00 39.63 130 ILE F CA 1
ATOM 14026 C C . ILE F 1 130 ? 115.550 117.783 73.103 1.00 39.49 130 ILE F C 1
ATOM 14027 O O . ILE F 1 130 ? 115.961 117.853 71.955 1.00 38.27 130 ILE F O 1
ATOM 14032 N N . ASN F 1 131 ? 115.589 116.644 73.794 1.00 39.74 131 ASN F N 1
ATOM 14033 C CA . ASN F 1 131 ? 116.157 115.435 73.196 1.00 40.21 131 ASN F CA 1
ATOM 14034 C C . ASN F 1 131 ? 115.347 114.930 72.009 1.00 41.90 131 ASN F C 1
ATOM 14035 O O . ASN F 1 131 ? 115.883 114.777 70.917 1.00 42.90 131 ASN F O 1
ATOM 14040 N N . TYR F 1 132 ? 114.058 114.667 72.218 1.00 43.62 132 TYR F N 1
ATOM 14041 C CA . TYR F 1 132 ? 113.188 114.163 71.151 1.00 44.34 132 TYR F CA 1
ATOM 14042 C C . TYR F 1 132 ? 113.288 115.047 69.913 1.00 44.34 132 TYR F C 1
ATOM 14043 O O . TYR F 1 132 ? 113.292 114.554 68.794 1.00 44.86 132 TYR F O 1
ATOM 14052 N N . LEU F 1 133 ? 113.377 116.353 70.113 1.00 43.69 133 LEU F N 1
ATOM 14053 C CA . LEU F 1 133 ? 113.486 117.247 68.982 1.00 45.20 133 LEU F CA 1
ATOM 14054 C C . LEU F 1 133 ? 114.809 117.061 68.231 1.00 46.46 133 LEU F C 1
ATOM 14055 O O . LEU F 1 133 ? 114.885 117.346 67.030 1.00 48.96 133 LEU F O 1
ATOM 14060 N N . SER F 1 134 ? 115.845 116.575 68.913 1.00 45.16 134 SER F N 1
ATOM 14061 C CA . SER F 1 134 ? 117.146 116.412 68.264 1.00 44.34 134 SER F CA 1
ATOM 14062 C C . SER F 1 134 ? 117.167 115.329 67.192 1.00 44.87 134 SER F C 1
ATOM 14063 O O . SER F 1 134 ? 117.928 115.418 66.228 1.00 45.53 134 SER F O 1
ATOM 14066 N N . GLN F 1 135 ? 116.315 114.320 67.353 1.00 45.23 135 GLN F N 1
ATOM 14067 C CA . GLN F 1 135 ? 116.245 113.212 66.406 1.00 45.79 135 GLN F CA 1
ATOM 14068 C C . GLN F 1 135 ? 115.391 113.507 65.166 1.00 45.86 135 GLN F C 1
ATOM 14069 O O . GLN F 1 135 ? 115.705 113.061 64.073 1.00 46.50 135 GLN F O 1
ATOM 14075 N N . THR F 1 136 ? 114.310 114.253 65.339 1.00 45.20 136 THR F N 1
ATOM 14076 C CA . THR F 1 136 ? 113.426 114.574 64.230 1.00 43.61 136 THR F CA 1
ATOM 14077 C C . THR F 1 136 ? 114.043 115.545 63.237 1.00 44.07 136 THR F C 1
ATOM 14078 O O . THR F 1 136 ? 113.601 115.626 62.086 1.00 43.64 136 THR F O 1
ATOM 14082 N N . GLY F 1 137 ? 115.046 116.298 63.678 1.00 42.95 137 GLY F N 1
ATOM 14083 C CA . GLY F 1 137 ? 115.669 117.251 62.777 1.00 42.94 137 GLY F CA 1
ATOM 14084 C C . GLY F 1 137 ? 115.022 118.624 62.821 1.00 42.10 137 GLY F C 1
ATOM 14085 O O . GLY F 1 137 ? 115.421 119.528 62.082 1.00 42.80 137 GLY F O 1
ATOM 14086 N N . ALA F 1 138 ? 114.018 118.762 63.686 1.00 40.10 138 ALA F N 1
ATOM 14087 C CA . ALA F 1 138 ? 113.310 120.009 63.879 1.00 37.57 138 ALA F CA 1
ATOM 14088 C C . ALA F 1 138 ? 114.211 120.949 64.674 1.00 37.93 138 ALA F C 1
ATOM 14089 O O . ALA F 1 138 ? 114.285 122.146 64.399 1.00 37.80 138 ALA F O 1
ATOM 14091 N N . LEU F 1 139 ? 114.912 120.411 65.664 1.00 38.52 139 LEU F N 1
ATOM 14092 C CA . LEU F 1 139 ? 115.787 121.251 66.476 1.00 38.51 139 LEU F CA 1
ATOM 14093 C C . LEU F 1 139 ? 116.925 121.841 65.642 1.00 38.79 139 LEU F C 1
ATOM 14094 O O . LEU F 1 139 ? 117.229 123.023 65.751 1.00 38.53 139 LEU F O 1
ATOM 14099 N N . ALA F 1 140 ? 117.545 121.024 64.798 1.00 40.07 140 ALA F N 1
ATOM 14100 C CA . ALA F 1 140 ? 118.658 121.494 63.981 1.00 39.50 140 ALA F CA 1
ATOM 14101 C C . ALA F 1 140 ? 118.260 122.608 63.035 1.00 39.76 140 ALA F C 1
ATOM 14102 O O . ALA F 1 140 ? 119.120 123.203 62.377 1.00 41.08 140 ALA F O 1
ATOM 14104 N N . ALA F 1 141 ? 116.965 122.900 62.967 1.00 38.55 141 ALA F N 1
ATOM 14105 C CA . ALA F 1 141 ? 116.481 123.956 62.084 1.00 38.94 141 ALA F CA 1
ATOM 14106 C C . ALA F 1 141 ? 116.059 125.187 62.864 1.00 38.51 141 ALA F C 1
ATOM 14107 O O . ALA F 1 141 ? 115.438 126.089 62.317 1.00 38.55 141 ALA F O 1
ATOM 14109 N N . PHE F 1 142 ? 116.422 125.218 64.137 1.00 39.50 142 PHE F N 1
ATOM 14110 C CA . PHE F 1 142 ? 116.071 126.315 65.014 1.00 40.19 142 PHE F CA 1
ATOM 14111 C C . PHE F 1 142 ? 117.238 127.230 65.367 1.00 41.56 142 PHE F C 1
ATOM 14112 O O . PHE F 1 142 ? 118.385 126.785 65.469 1.00 41.67 142 PHE F O 1
ATOM 14120 N N . GLY F 1 143 ? 116.931 128.514 65.563 1.00 43.78 143 GLY F N 1
ATOM 14121 C CA . GLY F 1 143 ? 117.937 129.486 65.983 1.00 45.73 143 GLY F CA 1
ATOM 14122 C C . GLY F 1 143 ? 118.817 130.192 64.971 1.00 45.80 143 GLY F C 1
ATOM 14123 O O . GLY F 1 143 ? 118.701 129.997 63.763 1.00 46.99 143 GLY F O 1
ATOM 14124 N N . TYR F 1 144 ? 119.703 131.037 65.483 1.00 46.09 144 TYR F N 1
ATOM 14125 C CA . TYR F 1 144 ? 120.628 131.776 64.643 1.00 45.31 144 TYR F CA 1
ATOM 14126 C C . TYR F 1 144 ? 121.716 130.842 64.180 1.00 46.07 144 TYR F C 1
ATOM 14127 O O . TYR F 1 144 ? 122.044 129.875 64.870 1.00 46.77 144 TYR F O 1
ATOM 14136 N N . ALA F 1 145 ? 122.285 131.146 63.018 1.00 46.71 145 ALA F N 1
ATOM 14137 C CA . ALA F 1 145 ? 123.345 130.336 62.407 1.00 46.96 145 ALA F CA 1
ATOM 14138 C C . ALA F 1 145 ? 124.587 130.049 63.264 1.00 46.23 145 ALA F C 1
ATOM 14139 O O . ALA F 1 145 ? 125.037 128.911 63.328 1.00 46.12 145 ALA F O 1
ATOM 14141 N N . ASP F 1 146 ? 125.130 131.084 63.901 1.00 46.84 146 ASP F N 1
ATOM 14142 C CA . ASP F 1 146 ? 126.321 130.974 64.738 1.00 48.30 146 ASP F CA 1
ATOM 14143 C C . ASP F 1 146 ? 126.146 130.220 66.058 1.00 49.34 146 ASP F C 1
ATOM 14144 O O . ASP F 1 146 ? 126.805 129.191 66.291 1.00 49.78 146 ASP F O 1
ATOM 14149 N N . ARG F 1 147 ? 125.272 130.731 66.925 1.00 50.38 147 ARG F N 1
ATOM 14150 C CA . ARG F 1 147 ? 124.992 130.104 68.233 1.00 50.28 147 ARG F CA 1
ATOM 14151 C C . ARG F 1 147 ? 124.297 128.743 68.040 1.00 49.11 147 ARG F C 1
ATOM 14152 O O . ARG F 1 147 ? 123.644 128.508 67.021 1.00 49.88 147 ARG F O 1
ATOM 14160 N N . PRO F 1 148 ? 124.426 127.834 69.015 1.00 47.74 148 PRO F N 1
ATOM 14161 C CA . PRO F 1 148 ? 123.785 126.521 68.889 1.00 47.11 148 PRO F CA 1
ATOM 14162 C C . PRO F 1 148 ? 122.268 126.637 68.877 1.00 47.64 148 PRO F C 1
ATOM 14163 O O . PRO F 1 148 ? 121.711 127.698 69.154 1.00 48.02 148 PRO F O 1
ATOM 14167 N N . PRO F 1 149 ? 121.574 125.546 68.542 1.00 47.65 149 PRO F N 1
ATOM 14168 C CA . PRO F 1 149 ? 120.112 125.602 68.517 1.00 47.61 149 PRO F CA 1
ATOM 14169 C C . PRO F 1 149 ? 119.594 125.757 69.938 1.00 48.28 149 PRO F C 1
ATOM 14170 O O . PRO F 1 149 ? 120.178 125.233 70.892 1.00 47.84 149 PRO F O 1
ATOM 14174 N N . MET F 1 150 ? 118.489 126.476 70.069 1.00 48.89 150 MET F N 1
ATOM 14175 C CA . MET F 1 150 ? 117.875 126.700 71.367 1.00 48.78 150 MET F CA 1
ATOM 14176 C C . MET F 1 150 ? 116.415 126.255 71.295 1.00 46.43 150 MET F C 1
ATOM 14177 O O . MET F 1 150 ? 115.651 126.714 70.446 1.00 45.30 150 MET F O 1
ATOM 14182 N N . PRO F 1 151 ? 116.015 125.349 72.196 1.00 45.65 151 PRO F N 1
ATOM 14183 C CA . PRO F 1 151 ? 114.659 124.784 72.297 1.00 44.11 151 PRO F CA 1
ATOM 14184 C C . PRO F 1 151 ? 113.575 125.781 72.700 1.00 41.28 151 PRO F C 1
ATOM 14185 O O . PRO F 1 151 ? 113.781 126.610 73.578 1.00 40.93 151 PRO F O 1
ATOM 14189 N N . PRO F 1 152 ? 112.406 125.716 72.054 1.00 39.46 152 PRO F N 1
ATOM 14190 C CA . PRO F 1 152 ? 111.283 126.613 72.354 1.00 38.38 152 PRO F CA 1
ATOM 14191 C C . PRO F 1 152 ? 110.611 126.105 73.624 1.00 36.79 152 PRO F C 1
ATOM 14192 O O . PRO F 1 152 ? 109.460 125.660 73.609 1.00 35.87 152 PRO F O 1
ATOM 14196 N N . LEU F 1 153 ? 111.351 126.182 74.725 1.00 35.75 153 LEU F N 1
ATOM 14197 C CA . LEU F 1 153 ? 110.884 125.685 76.011 1.00 35.23 153 LEU F CA 1
ATOM 14198 C C . LEU F 1 153 ? 110.620 124.205 75.760 1.00 34.83 153 LEU F C 1
ATOM 14199 O O . LEU F 1 153 ? 111.509 123.486 75.280 1.00 34.40 153 LEU F O 1
ATOM 14204 N N . ASN F 1 154 ? 109.422 123.738 76.077 1.00 32.82 154 ASN F N 1
ATOM 14205 C CA . ASN F 1 154 ? 109.113 122.356 75.807 1.00 31.87 154 ASN F CA 1
ATOM 14206 C C . ASN F 1 154 ? 107.743 122.299 75.158 1.00 32.07 154 ASN F C 1
ATOM 14207 O O . ASN F 1 154 ? 106.982 121.343 75.334 1.00 31.45 154 ASN F O 1
ATOM 14212 N N . LEU F 1 155 ? 107.437 123.340 74.389 1.00 31.78 155 LEU F N 1
ATOM 14213 C CA . LEU F 1 155 ? 106.158 123.417 73.703 1.00 31.20 155 LEU F CA 1
ATOM 14214 C C . LEU F 1 155 ? 106.065 122.524 72.466 1.00 32.02 155 LEU F C 1
ATOM 14215 O O . LEU F 1 155 ? 105.021 121.952 72.190 1.00 31.61 155 LEU F O 1
ATOM 14220 N N . VAL F 1 156 ? 107.151 122.379 71.725 1.00 33.93 156 VAL F N 1
ATOM 14221 C CA . VAL F 1 156 ? 107.069 121.587 70.513 1.00 35.64 156 VAL F CA 1
ATOM 14222 C C . VAL F 1 156 ? 106.796 120.106 70.693 1.00 37.10 156 VAL F C 1
ATOM 14223 O O . VAL F 1 156 ? 105.804 119.606 70.176 1.00 37.61 156 VAL F O 1
ATOM 14227 N N . ALA F 1 157 ? 107.658 119.407 71.429 1.00 39.09 157 ALA F N 1
ATOM 14228 C CA . ALA F 1 157 ? 107.521 117.956 71.628 1.00 39.00 157 ALA F CA 1
ATOM 14229 C C . ALA F 1 157 ? 106.570 117.494 72.736 1.00 39.06 157 ALA F C 1
ATOM 14230 O O . ALA F 1 157 ? 105.656 116.693 72.496 1.00 37.76 157 ALA F O 1
ATOM 14232 N N . ASP F 1 158 ? 106.815 117.990 73.946 1.00 39.61 158 ASP F N 1
ATOM 14233 C CA . ASP F 1 158 ? 106.024 117.659 75.125 1.00 39.66 158 ASP F CA 1
ATOM 14234 C C . ASP F 1 158 ? 104.536 117.913 74.952 1.00 39.08 158 ASP F C 1
ATOM 14235 O O . ASP F 1 158 ? 103.717 117.037 75.227 1.00 38.57 158 ASP F O 1
ATOM 14240 N N . PHE F 1 159 ? 104.177 119.109 74.499 1.00 39.43 159 PHE F N 1
ATOM 14241 C CA . PHE F 1 159 ? 102.763 119.444 74.319 1.00 39.61 159 PHE F CA 1
ATOM 14242 C C . PHE F 1 159 ? 102.262 119.486 72.889 1.00 39.13 159 PHE F C 1
ATOM 14243 O O . PHE F 1 159 ? 101.305 118.792 72.561 1.00 40.33 159 PHE F O 1
ATOM 14251 N N . GLY F 1 160 ? 102.891 120.298 72.044 1.00 38.47 160 GLY F N 1
ATOM 14252 C CA . GLY F 1 160 ? 102.452 120.421 70.657 1.00 37.14 160 GLY F CA 1
ATOM 14253 C C . GLY F 1 160 ? 102.455 119.135 69.864 1.00 36.43 160 GLY F C 1
ATOM 14254 O O . GLY F 1 160 ? 101.609 118.927 68.997 1.00 36.40 160 GLY F O 1
ATOM 14255 N N . GLY F 1 161 ? 103.421 118.274 70.164 1.00 36.86 161 GLY F N 1
ATOM 14256 C CA . GLY F 1 161 ? 103.536 117.005 69.475 1.00 37.15 161 GLY F CA 1
ATOM 14257 C C . GLY F 1 161 ? 103.494 115.830 70.431 1.00 37.96 161 GLY F C 1
ATOM 14258 O O . GLY F 1 161 ? 103.732 114.690 70.034 1.00 38.28 161 GLY F O 1
ATOM 14259 N N . GLY F 1 162 ? 103.195 116.113 71.696 1.00 38.79 162 GLY F N 1
ATOM 14260 C CA . GLY F 1 162 ? 103.097 115.067 72.706 1.00 39.05 162 GLY F CA 1
ATOM 14261 C C . GLY F 1 162 ? 101.705 115.021 73.332 1.00 39.10 162 GLY F C 1
ATOM 14262 O O . GLY F 1 162 ? 100.901 114.119 73.054 1.00 38.70 162 GLY F O 1
ATOM 14263 N N . SER F 1 163 ? 101.416 116.004 74.181 1.00 38.63 163 SER F N 1
ATOM 14264 C 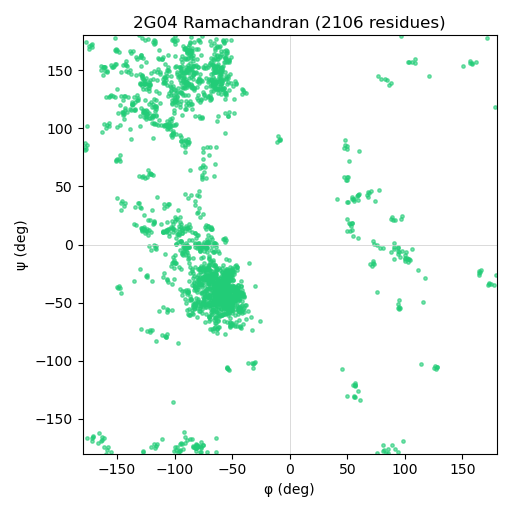CA . SER F 1 163 ? 100.121 116.092 74.846 1.00 38.36 163 SER F CA 1
ATOM 14265 C C . SER F 1 163 ? 98.991 116.051 73.815 1.00 38.93 163 SER F C 1
ATOM 14266 O O . SER F 1 163 ? 98.055 115.253 73.932 1.00 39.07 163 SER F O 1
ATOM 14269 N N . MET F 1 164 ? 99.084 116.914 72.804 1.00 38.60 164 MET F N 1
ATOM 14270 C CA . MET F 1 164 ? 98.071 116.973 71.744 1.00 38.71 164 MET F CA 1
ATOM 14271 C C . MET F 1 164 ? 97.973 115.668 70.951 1.00 38.29 164 MET F C 1
ATOM 14272 O O . MET F 1 164 ? 96.891 115.297 70.511 1.00 40.79 164 MET F O 1
ATOM 14277 N N . LEU F 1 165 ? 99.096 114.981 70.766 1.00 37.76 165 LEU F N 1
ATOM 14278 C CA . LEU F 1 165 ? 99.095 113.732 70.016 1.00 37.48 165 LEU F CA 1
ATOM 14279 C C . LEU F 1 165 ? 98.286 112.661 70.750 1.00 36.85 165 LEU F C 1
ATOM 14280 O O . LEU F 1 165 ? 97.443 111.982 70.148 1.00 35.05 165 LEU F O 1
ATOM 14285 N N . VAL F 1 166 ? 98.540 112.504 72.044 1.00 35.26 166 VAL F N 1
ATOM 14286 C CA . VAL F 1 166 ? 97.796 111.510 72.787 1.00 36.48 166 VAL F CA 1
ATOM 14287 C C . VAL F 1 166 ? 96.368 111.999 72.933 1.00 36.83 166 VAL F C 1
ATOM 14288 O O . VAL F 1 166 ? 95.422 111.209 72.970 1.00 36.23 166 VAL F O 1
ATOM 14292 N N . LEU F 1 167 ? 96.204 113.312 73.001 1.00 38.47 167 LEU F N 1
ATOM 14293 C CA . LEU F 1 167 ? 94.859 113.871 73.103 1.00 40.57 167 LEU F CA 1
ATOM 14294 C C . LEU F 1 167 ? 94.078 113.477 71.846 1.00 41.55 167 LEU F C 1
ATOM 14295 O O . LEU F 1 167 ? 92.951 113.003 71.943 1.00 44.57 167 LEU F O 1
ATOM 14300 N N . LEU F 1 168 ? 94.686 113.661 70.675 1.00 41.56 168 LEU F N 1
ATOM 14301 C CA . LEU F 1 168 ? 94.055 113.288 69.410 1.00 43.04 168 LEU F CA 1
ATOM 14302 C C . LEU F 1 168 ? 93.810 111.768 69.403 1.00 44.50 168 LEU F C 1
ATOM 14303 O O . LEU F 1 168 ? 92.685 111.299 69.174 1.00 44.28 168 LEU F O 1
ATOM 14308 N N . GLY F 1 169 ? 94.872 111.005 69.658 1.00 44.85 169 GLY F N 1
ATOM 14309 C CA . GLY F 1 169 ? 94.750 109.564 69.695 1.00 45.44 169 GLY F CA 1
ATOM 14310 C C . GLY F 1 169 ? 93.577 109.099 70.549 1.00 46.75 169 GLY F C 1
ATOM 14311 O O . GLY F 1 169 ? 92.825 108.223 70.128 1.00 47.90 169 GLY F O 1
ATOM 14312 N N . ILE F 1 170 ? 93.407 109.678 71.739 1.00 46.73 170 ILE F N 1
ATOM 14313 C CA . ILE F 1 170 ? 92.311 109.284 72.635 1.00 46.81 170 ILE F CA 1
ATOM 14314 C C . ILE F 1 170 ? 90.934 109.580 72.072 1.00 46.54 170 ILE F C 1
ATOM 14315 O O . ILE F 1 170 ? 90.143 108.668 71.835 1.00 45.29 170 ILE F O 1
ATOM 14320 N N . VAL F 1 171 ? 90.644 110.864 71.885 1.00 46.57 171 VAL F N 1
ATOM 14321 C CA . VAL F 1 171 ? 89.352 111.263 71.364 1.00 46.68 171 VAL F CA 1
ATOM 14322 C C . VAL F 1 171 ? 89.090 110.507 70.080 1.00 47.33 171 VAL F C 1
ATOM 14323 O O . VAL F 1 171 ? 87.950 110.245 69.745 1.00 48.32 171 VAL F O 1
ATOM 14327 N N . VAL F 1 172 ? 90.136 110.150 69.351 1.00 48.04 172 VAL F N 1
ATOM 14328 C CA . VAL F 1 172 ? 89.915 109.409 68.122 1.00 49.40 172 VAL F CA 1
ATOM 14329 C C . VAL F 1 172 ? 89.575 107.975 68.493 1.00 50.97 172 VAL F C 1
ATOM 14330 O O . VAL F 1 172 ? 88.645 107.385 67.944 1.00 50.56 172 VAL F O 1
ATOM 14334 N N . ALA F 1 173 ? 90.334 107.420 69.431 1.00 52.43 173 ALA F N 1
ATOM 14335 C CA . ALA F 1 173 ? 90.105 106.054 69.869 1.00 55.13 173 ALA F CA 1
ATOM 14336 C C . ALA F 1 173 ? 88.727 105.960 70.520 1.00 57.05 173 ALA F C 1
ATOM 14337 O O . ALA F 1 173 ? 88.146 104.875 70.628 1.00 57.71 173 ALA F O 1
ATOM 14339 N N . LEU F 1 174 ? 88.205 107.099 70.961 1.00 57.61 174 LEU F N 1
ATOM 14340 C CA . LEU F 1 174 ? 86.880 107.114 71.560 1.00 58.66 174 LEU F CA 1
ATOM 14341 C C . LEU F 1 174 ? 85.848 106.987 70.454 1.00 60.15 174 LEU F C 1
ATOM 14342 O O . LEU F 1 174 ? 84.944 106.160 70.536 1.00 61.02 174 LEU F O 1
ATOM 14347 N N . TYR F 1 175 ? 85.990 107.809 69.417 1.00 61.60 175 TYR F N 1
ATOM 14348 C CA . TYR F 1 175 ? 85.064 107.787 68.286 1.00 62.66 175 TYR F CA 1
ATOM 14349 C C . TYR F 1 175 ? 85.075 106.413 67.627 1.00 63.32 175 TYR F C 1
ATOM 14350 O O . TYR F 1 175 ? 84.060 105.941 67.118 1.00 61.88 175 TYR F O 1
ATOM 14359 N N . GLU F 1 176 ? 86.243 105.788 67.616 1.00 65.50 176 GLU F N 1
ATOM 14360 C CA . GLU F 1 176 ? 86.379 104.459 67.044 1.00 67.87 176 GLU F CA 1
ATOM 14361 C C . GLU F 1 176 ? 85.494 103.505 67.837 1.00 68.86 176 GLU F C 1
ATOM 14362 O O . GLU F 1 176 ? 84.469 103.053 67.337 1.00 69.50 176 GLU F O 1
ATOM 14368 N N . ARG F 1 177 ? 85.904 103.212 69.071 1.00 69.13 177 ARG F N 1
ATOM 14369 C CA . ARG F 1 177 ? 85.172 102.319 69.959 1.00 68.79 177 ARG F CA 1
ATOM 14370 C C . ARG F 1 177 ? 83.706 102.723 70.080 1.00 69.92 177 ARG F C 1
ATOM 14371 O O . ARG F 1 177 ? 82.839 101.872 70.258 1.00 70.65 177 ARG F O 1
ATOM 14379 N N . GLU F 1 178 ? 83.423 104.015 69.953 1.00 70.93 178 GLU F N 1
ATOM 14380 C CA . GLU F 1 178 ? 82.051 104.501 70.047 1.00 72.73 178 GLU F CA 1
ATOM 14381 C C . GLU F 1 178 ? 81.216 104.029 68.860 1.00 73.78 178 GLU F C 1
ATOM 14382 O O . GLU F 1 178 ? 80.112 104.518 68.618 1.00 73.27 178 GLU F O 1
ATOM 14388 N N . ARG F 1 179 ? 81.765 103.061 68.132 1.00 75.90 179 ARG F N 1
ATOM 14389 C CA . ARG F 1 179 ? 81.134 102.481 66.949 1.00 77.52 179 ARG F CA 1
ATOM 14390 C C . ARG F 1 179 ? 81.509 100.990 66.859 1.00 77.16 179 ARG F C 1
ATOM 14391 O O . ARG F 1 179 ? 80.673 100.144 66.538 1.00 78.37 179 ARG F O 1
ATOM 14399 N N . SER F 1 180 ? 82.770 100.680 67.141 1.00 76.12 180 SER F N 1
ATOM 14400 C CA . SER F 1 180 ? 83.249 99.303 67.103 1.00 74.98 180 SER F CA 1
ATOM 14401 C C . SER F 1 180 ? 83.000 98.663 68.457 1.00 74.70 180 SER F C 1
ATOM 14402 O O . SER F 1 180 ? 83.284 97.483 68.659 1.00 75.50 180 SER F O 1
ATOM 14405 N N . GLY F 1 181 ? 82.472 99.453 69.385 1.00 72.88 181 GLY F N 1
ATOM 14406 C CA . GLY F 1 181 ? 82.202 98.943 70.712 1.00 70.46 181 GLY F CA 1
ATOM 14407 C C . GLY F 1 181 ? 83.417 98.301 71.349 1.00 68.66 181 GLY F C 1
ATOM 14408 O O . GLY F 1 181 ? 83.277 97.532 72.289 1.00 69.49 181 GLY F O 1
ATOM 14409 N N . VAL F 1 182 ? 84.608 98.604 70.847 1.00 67.01 182 VAL F N 1
ATOM 14410 C CA . VAL F 1 182 ? 85.822 98.030 71.408 1.00 66.42 182 VAL F CA 1
ATOM 14411 C C . VAL F 1 182 ? 86.994 98.993 71.368 1.00 65.92 182 VAL F C 1
ATOM 14412 O O . VAL F 1 182 ? 87.364 99.502 70.313 1.00 66.44 182 VAL F O 1
ATOM 14416 N N . GLY F 1 183 ? 87.584 99.234 72.528 1.00 65.96 183 GLY F N 1
ATOM 14417 C CA . GLY F 1 183 ? 88.721 100.127 72.595 1.00 64.34 183 GLY F CA 1
ATOM 14418 C C . GLY F 1 183 ? 89.963 99.423 72.095 1.00 63.11 183 GLY F C 1
ATOM 14419 O O . GLY F 1 183 ? 89.890 98.317 71.551 1.00 62.71 183 GLY F O 1
ATOM 14420 N N . GLN F 1 184 ? 91.111 100.060 72.294 1.00 61.29 184 GLN F N 1
ATOM 14421 C CA . GLN F 1 184 ? 92.373 99.496 71.852 1.00 58.79 184 GLN F CA 1
ATOM 14422 C C . GLN F 1 184 ? 93.528 100.228 72.503 1.00 57.30 184 GLN F C 1
ATOM 14423 O O . GLN F 1 184 ? 93.352 100.920 73.498 1.00 57.41 184 GLN F O 1
ATOM 14429 N N . VAL F 1 185 ? 94.715 100.070 71.936 1.00 56.10 185 VAL F N 1
ATOM 14430 C CA . VAL F 1 185 ? 95.886 100.739 72.471 1.00 55.27 185 VAL F CA 1
ATOM 14431 C C . VAL F 1 185 ? 96.294 101.888 71.547 1.00 55.26 185 VAL F C 1
ATOM 14432 O O . VAL F 1 185 ? 96.264 101.744 70.321 1.00 55.01 185 VAL F O 1
ATOM 14436 N N . VAL F 1 186 ? 96.646 103.031 72.143 1.00 54.15 186 VAL F N 1
ATOM 14437 C CA . VAL F 1 186 ? 97.091 104.211 71.400 1.00 53.04 186 VAL F CA 1
ATOM 14438 C C . VAL F 1 186 ? 98.555 104.522 71.770 1.00 52.51 186 VAL F C 1
ATOM 14439 O O . VAL F 1 186 ? 98.877 104.761 72.939 1.00 52.99 186 VAL F O 1
ATOM 14443 N N . ASP F 1 187 ? 99.442 104.492 70.778 1.00 51.26 187 ASP F N 1
ATOM 14444 C CA . ASP F 1 187 ? 100.855 104.783 71.014 1.00 50.04 187 ASP F CA 1
ATOM 14445 C C . ASP F 1 187 ? 101.215 106.181 70.512 1.00 49.37 187 ASP F C 1
ATOM 14446 O O . ASP F 1 187 ? 101.387 106.407 69.312 1.00 47.74 187 ASP F O 1
ATOM 14451 N N . ALA F 1 188 ? 101.330 107.114 71.447 1.00 47.64 188 ALA F N 1
ATOM 14452 C CA . ALA F 1 188 ? 101.669 108.476 71.107 1.00 46.85 188 ALA F CA 1
ATOM 14453 C C . ALA F 1 188 ? 103.153 108.712 71.346 1.00 46.13 188 ALA F C 1
ATOM 14454 O O . ALA F 1 188 ? 103.586 108.846 72.492 1.00 47.13 188 ALA F O 1
ATOM 14456 N N . ALA F 1 189 ? 103.932 108.750 70.267 1.00 44.26 189 ALA F N 1
ATOM 14457 C CA . ALA F 1 189 ? 105.364 108.993 70.374 1.00 43.05 189 ALA F CA 1
ATOM 14458 C C . ALA F 1 189 ? 105.667 110.440 69.983 1.00 43.00 189 ALA F C 1
ATOM 14459 O O . ALA F 1 189 ? 105.369 110.868 68.864 1.00 42.53 189 ALA F O 1
ATOM 14461 N N . MET F 1 190 ? 106.252 111.190 70.913 1.00 41.22 190 MET F N 1
ATOM 14462 C CA . MET F 1 190 ? 106.592 112.584 70.664 1.00 40.40 190 MET F CA 1
ATOM 14463 C C . MET F 1 190 ? 107.466 112.777 69.433 1.00 38.88 190 MET F C 1
ATOM 14464 O O . MET F 1 190 ? 107.305 113.738 68.682 1.00 38.11 190 MET F O 1
ATOM 14469 N N . VAL F 1 191 ? 108.405 111.871 69.222 1.00 38.56 191 VAL F N 1
ATOM 14470 C CA . VAL F 1 191 ? 109.264 111.980 68.052 1.00 37.82 191 VAL F CA 1
ATOM 14471 C C . VAL F 1 191 ? 108.346 111.817 66.817 1.00 37.73 191 VAL F C 1
ATOM 14472 O O . VAL F 1 191 ? 108.637 112.330 65.739 1.00 37.31 191 VAL F O 1
ATOM 14476 N N . ASP F 1 192 ? 107.220 111.127 67.007 1.00 36.73 192 ASP F N 1
ATOM 14477 C CA . ASP F 1 192 ? 106.244 110.899 65.947 1.00 35.50 192 ASP F CA 1
ATOM 14478 C C . ASP F 1 192 ? 105.417 112.149 65.682 1.00 35.36 192 ASP F C 1
ATOM 14479 O O . ASP F 1 192 ? 105.271 112.575 64.541 1.00 35.32 192 ASP F O 1
ATOM 14484 N N . GLY F 1 193 ? 104.858 112.720 66.744 1.00 36.43 193 GLY F N 1
ATOM 14485 C CA . GLY F 1 193 ? 104.062 113.931 66.613 1.00 35.99 193 GLY F CA 1
ATOM 14486 C C . GLY F 1 193 ? 104.890 115.074 66.053 1.00 36.12 193 GLY F C 1
ATOM 14487 O O . GLY F 1 193 ? 104.480 115.745 65.108 1.00 36.07 193 GLY F O 1
ATOM 14488 N N . VAL F 1 194 ? 106.062 115.303 66.627 1.00 35.74 194 VAL F N 1
ATOM 14489 C CA . VAL F 1 194 ? 106.907 116.368 66.130 1.00 36.89 194 VAL F CA 1
ATOM 14490 C C . VAL F 1 194 ? 107.176 116.220 64.628 1.00 37.59 194 VAL F C 1
ATOM 14491 O O . VAL F 1 194 ? 107.080 117.199 63.883 1.00 37.92 194 VAL F O 1
ATOM 14495 N N . SER F 1 195 ? 107.503 115.011 64.178 1.00 36.88 195 SER F N 1
ATOM 14496 C CA . SER F 1 195 ? 107.759 114.790 62.751 1.00 36.41 195 SER F CA 1
ATOM 14497 C C . SER F 1 195 ? 106.552 115.138 61.887 1.00 35.14 195 SER F C 1
ATOM 14498 O O . SER F 1 195 ? 106.703 115.628 60.765 1.00 34.42 195 SER F O 1
ATOM 14501 N N . VAL F 1 196 ? 105.357 114.887 62.419 1.00 34.27 196 VAL F N 1
ATOM 14502 C CA . VAL F 1 196 ? 104.112 115.194 61.721 1.00 31.93 196 VAL F CA 1
ATOM 14503 C C . VAL F 1 196 ? 103.896 116.709 61.773 1.00 33.47 196 VAL F C 1
ATOM 14504 O O . VAL F 1 196 ? 103.318 117.294 60.858 1.00 33.92 196 VAL F O 1
ATOM 14508 N N . LEU F 1 197 ? 104.369 117.349 62.840 1.00 33.38 197 LEU F N 1
ATOM 14509 C CA . LEU F 1 197 ? 104.243 118.798 62.948 1.00 33.40 197 LEU F CA 1
ATOM 14510 C C . LEU F 1 197 ? 105.179 119.428 61.936 1.00 34.04 197 LEU F C 1
ATOM 14511 O O . LEU F 1 197 ? 105.018 120.584 61.567 1.00 35.55 197 LEU F O 1
ATOM 14516 N N . ALA F 1 198 ? 106.171 118.662 61.507 1.00 34.00 198 ALA F N 1
ATOM 14517 C CA . ALA F 1 198 ? 107.143 119.155 60.563 1.00 34.71 198 ALA F CA 1
ATOM 14518 C C . ALA F 1 198 ? 106.847 118.784 59.113 1.00 36.74 198 ALA F C 1
ATOM 14519 O O . ALA F 1 198 ? 107.630 119.108 58.221 1.00 36.80 198 ALA F O 1
ATOM 14521 N N . GLN F 1 199 ? 105.735 118.112 58.853 1.00 38.42 199 GLN F N 1
ATOM 14522 C CA . GLN F 1 199 ? 105.447 117.731 57.471 1.00 41.63 199 GLN F CA 1
ATOM 14523 C C . GLN F 1 199 ? 105.769 118.830 56.473 1.00 41.94 199 GLN F C 1
ATOM 14524 O O . GLN F 1 199 ? 106.421 118.578 55.461 1.00 41.11 199 GLN F O 1
ATOM 14530 N N . MET F 1 200 ? 105.300 120.044 56.755 1.00 43.23 200 MET F N 1
ATOM 14531 C CA . MET F 1 200 ? 105.535 121.159 55.851 1.00 43.91 200 MET F CA 1
ATOM 14532 C C . MET F 1 200 ? 106.979 121.164 55.399 1.00 43.64 200 MET F C 1
ATOM 14533 O O . MET F 1 200 ? 107.274 121.284 54.207 1.00 42.61 200 MET F O 1
ATOM 14538 N N . MET F 1 201 ? 107.871 121.035 56.377 1.00 43.44 201 MET F N 1
ATOM 14539 C CA . MET F 1 201 ? 109.304 121.019 56.134 1.00 41.40 201 MET F CA 1
ATOM 14540 C C . MET F 1 201 ? 109.647 119.872 55.205 1.00 39.80 201 MET F C 1
ATOM 14541 O O . MET F 1 201 ? 110.296 120.079 54.190 1.00 42.33 201 MET F O 1
ATOM 14546 N N . TRP F 1 202 ? 109.210 118.662 55.532 1.00 38.96 202 TRP F N 1
ATOM 14547 C CA . TRP F 1 202 ? 109.507 117.523 54.660 1.00 37.86 202 TRP F CA 1
ATOM 14548 C C . TRP F 1 202 ? 109.061 117.830 53.233 1.00 37.48 202 TRP F C 1
ATOM 14549 O O . TRP F 1 202 ? 109.757 117.511 52.269 1.00 37.21 202 TRP F O 1
ATOM 14560 N N . THR F 1 203 ? 107.903 118.464 53.104 1.00 37.56 203 THR F N 1
ATOM 14561 C CA . THR F 1 203 ? 107.399 118.833 51.799 1.00 37.76 203 THR F CA 1
ATOM 14562 C C . THR F 1 203 ? 108.463 119.659 51.109 1.00 39.47 203 THR F C 1
ATOM 14563 O O . THR F 1 203 ? 108.840 119.400 49.959 1.00 40.76 203 THR F O 1
ATOM 14567 N N . MET F 1 204 ? 108.937 120.662 51.840 1.00 39.43 204 MET F N 1
ATOM 14568 C CA . MET F 1 204 ? 109.956 121.565 51.350 1.00 39.08 204 MET F CA 1
ATOM 14569 C C . MET F 1 204 ? 111.209 120.801 50.983 1.00 38.43 204 MET F C 1
ATOM 14570 O O . MET F 1 204 ? 111.774 120.986 49.909 1.00 38.90 204 MET F O 1
ATOM 14575 N N . LYS F 1 205 ? 111.621 119.928 51.887 1.00 38.54 205 LYS F N 1
ATOM 14576 C CA . LYS F 1 205 ? 112.817 119.131 51.706 1.00 40.36 205 LYS F CA 1
ATOM 14577 C C . LYS F 1 205 ? 112.830 118.389 50.363 1.00 41.75 205 LYS F C 1
ATOM 14578 O O . LYS F 1 205 ? 113.831 118.414 49.651 1.00 42.64 205 LYS F O 1
ATOM 14584 N N . GLY F 1 206 ? 111.728 117.736 50.006 1.00 41.70 206 GLY F N 1
ATOM 14585 C CA . GLY F 1 206 ? 111.703 117.024 48.742 1.00 42.34 206 GLY F CA 1
ATOM 14586 C C . GLY F 1 206 ? 111.618 117.949 47.543 1.00 42.60 206 GLY F C 1
ATOM 14587 O O . GLY F 1 206 ? 112.054 117.604 46.449 1.00 43.00 206 GLY F O 1
ATOM 14588 N N . ILE F 1 207 ? 111.053 119.131 47.762 1.00 43.07 207 ILE F N 1
ATOM 14589 C CA . ILE F 1 207 ? 110.869 120.138 46.724 1.00 42.92 207 ILE F CA 1
ATOM 14590 C C . ILE F 1 207 ? 112.132 120.923 46.439 1.00 42.22 207 ILE F C 1
ATOM 14591 O O . ILE F 1 207 ? 112.274 121.533 45.384 1.00 41.98 207 ILE F O 1
ATOM 14596 N N . GLY F 1 208 ? 113.047 120.922 47.392 1.00 42.01 208 GLY F N 1
ATOM 14597 C CA . GLY F 1 208 ? 114.281 121.651 47.194 1.00 43.28 208 GLY F CA 1
ATOM 14598 C C . GLY F 1 208 ? 114.212 123.093 47.643 1.00 43.52 208 GLY F C 1
ATOM 14599 O O . GLY F 1 208 ? 114.978 123.919 47.167 1.00 43.35 208 GLY F O 1
ATOM 14600 N N . SER F 1 209 ? 113.294 123.398 48.553 1.00 44.99 209 SER F N 1
ATOM 14601 C CA . SER F 1 209 ? 113.159 124.754 49.057 1.00 47.50 209 SER F CA 1
ATOM 14602 C C . SER F 1 209 ? 114.081 124.986 50.249 1.00 48.17 209 SER F C 1
ATOM 14603 O O . SER F 1 209 ? 114.342 126.128 50.622 1.00 49.44 209 SER F O 1
ATOM 14606 N N . LEU F 1 210 ? 114.586 123.913 50.843 1.00 48.74 210 LEU F N 1
ATOM 14607 C CA . LEU F 1 210 ? 115.472 124.069 51.983 1.00 49.03 210 LEU F CA 1
ATOM 14608 C C . LEU F 1 210 ? 116.914 124.090 51.564 1.00 52.12 210 LEU F C 1
ATOM 14609 O O . LEU F 1 210 ? 117.274 123.596 50.501 1.00 51.78 210 LEU F O 1
ATOM 14614 N N . ARG F 1 211 ? 117.736 124.681 52.420 1.00 56.70 211 ARG F N 1
ATOM 14615 C CA . ARG F 1 211 ? 119.163 124.763 52.185 1.00 60.85 211 ARG F CA 1
ATOM 14616 C C . ARG F 1 211 ? 119.832 124.058 53.355 1.00 61.57 211 ARG F C 1
ATOM 14617 O O . ARG F 1 211 ? 119.156 123.479 54.203 1.00 62.07 211 ARG F O 1
ATOM 14625 N N . ASP F 1 212 ? 121.152 124.107 53.413 1.00 62.29 212 ASP F N 1
ATOM 14626 C CA . ASP F 1 212 ? 121.856 123.427 54.482 1.00 63.61 212 ASP F CA 1
ATOM 14627 C C . ASP F 1 212 ? 122.055 124.257 55.760 1.00 63.89 212 ASP F C 1
ATOM 14628 O O . ASP F 1 212 ? 121.914 123.733 56.866 1.00 64.92 212 ASP F O 1
ATOM 14633 N N . GLN F 1 213 ? 122.377 125.540 55.612 1.00 62.69 213 GLN F N 1
ATOM 14634 C CA . GLN F 1 213 ? 122.598 126.421 56.760 1.00 60.68 213 GLN F CA 1
ATOM 14635 C C . GLN F 1 213 ? 121.299 127.011 57.326 1.00 58.67 213 GLN F C 1
ATOM 14636 O O . GLN F 1 213 ? 120.288 127.094 56.630 1.00 57.75 213 GLN F O 1
ATOM 14642 N N . ARG F 1 214 ? 121.328 127.431 58.586 1.00 55.18 214 ARG F N 1
ATOM 14643 C CA . ARG F 1 214 ? 120.142 127.999 59.187 1.00 52.27 214 ARG F CA 1
ATOM 14644 C C . ARG F 1 214 ? 119.962 129.422 58.711 1.00 51.55 214 ARG F C 1
ATOM 14645 O O . ARG F 1 214 ? 120.826 129.951 58.013 1.00 51.24 214 ARG F O 1
ATOM 14653 N N . GLU F 1 215 ? 118.836 130.036 59.085 1.00 51.09 215 GLU F N 1
ATOM 14654 C CA . GLU F 1 215 ? 118.501 131.418 58.687 1.00 50.32 215 GLU F CA 1
ATOM 14655 C C . GLU F 1 215 ? 118.529 131.595 57.167 1.00 49.92 215 GLU F C 1
ATOM 14656 O O . GLU F 1 215 ? 118.978 132.628 56.662 1.00 48.40 215 GLU F O 1
ATOM 14662 N N . SER F 1 216 ? 118.034 130.585 56.454 1.00 49.69 216 SER F N 1
ATOM 14663 C CA . SER F 1 216 ? 118.021 130.603 54.997 1.00 49.92 216 SER F CA 1
ATOM 14664 C C . SER F 1 216 ? 116.631 130.402 54.398 1.00 49.02 216 SER F C 1
ATOM 14665 O O . SER F 1 216 ? 116.342 130.874 53.298 1.00 49.93 216 SER F O 1
ATOM 14668 N N . PHE F 1 217 ? 115.776 129.701 55.132 1.00 47.36 217 PHE F N 1
ATOM 14669 C CA . PHE F 1 217 ? 114.403 129.428 54.702 1.00 45.59 217 PHE F CA 1
ATOM 14670 C C . PHE F 1 217 ? 113.521 130.665 54.924 1.00 44.41 217 PHE F C 1
ATOM 14671 O O . PHE F 1 217 ? 114.011 131.724 55.292 1.00 43.87 217 PHE F O 1
ATOM 14679 N N . LEU F 1 218 ? 112.220 130.521 54.701 1.00 43.87 218 LEU F N 1
ATOM 14680 C CA . LEU F 1 218 ? 111.280 131.616 54.888 1.00 42.76 218 LEU F CA 1
ATOM 14681 C C . LEU F 1 218 ? 110.862 131.793 56.350 1.00 43.15 218 LEU F C 1
ATOM 14682 O O . LEU F 1 218 ? 110.708 132.920 56.832 1.00 44.79 218 LEU F O 1
ATOM 14687 N N . LEU F 1 219 ? 110.696 130.682 57.059 1.00 42.31 219 LEU F N 1
ATOM 14688 C CA . LEU F 1 219 ? 110.245 130.722 58.451 1.00 42.05 219 LEU F CA 1
ATOM 14689 C C . LEU F 1 219 ? 111.294 130.514 59.551 1.00 42.27 219 LEU F C 1
ATOM 14690 O O . LEU F 1 219 ? 110.935 130.278 60.706 1.00 40.95 219 LEU F O 1
ATOM 14695 N N . ASP F 1 220 ? 112.575 130.614 59.200 1.00 42.43 220 ASP F N 1
ATOM 14696 C CA . ASP F 1 220 ? 113.647 130.424 60.170 1.00 43.00 220 ASP F CA 1
ATOM 14697 C C . ASP F 1 220 ? 114.512 131.685 60.357 1.00 45.00 220 ASP F C 1
ATOM 14698 O O . ASP F 1 220 ? 115.641 131.611 60.871 1.00 44.80 220 ASP F O 1
ATOM 14703 N N . GLY F 1 221 ? 113.976 132.836 59.947 1.00 45.34 221 GLY F N 1
ATOM 14704 C CA . GLY F 1 221 ? 114.707 134.082 60.082 1.00 46.24 221 GLY F CA 1
ATOM 14705 C C . GLY F 1 221 ? 115.499 134.459 58.840 1.00 48.03 221 GLY F C 1
ATOM 14706 O O . GLY F 1 221 ? 116.082 135.545 58.765 1.00 49.01 221 GLY F O 1
ATOM 14707 N N . GLY F 1 222 ? 115.523 133.568 57.853 1.00 48.18 222 GLY F N 1
ATOM 14708 C CA . GLY F 1 222 ? 116.256 133.847 56.630 1.00 47.52 222 GLY F CA 1
ATOM 14709 C C . GLY F 1 222 ? 115.593 134.920 55.780 1.00 48.16 222 GLY F C 1
ATOM 14710 O O . GLY F 1 222 ? 116.078 135.254 54.689 1.00 48.26 222 GLY F O 1
ATOM 14711 N N . ALA F 1 223 ? 114.476 135.453 56.269 1.00 47.38 223 ALA F N 1
ATOM 14712 C CA . ALA F 1 223 ? 113.756 136.488 55.548 1.00 47.36 223 ALA F CA 1
ATOM 14713 C C . ALA F 1 223 ? 113.493 137.650 56.479 1.00 47.06 223 ALA F C 1
ATOM 14714 O O . ALA F 1 223 ? 112.816 137.516 57.494 1.00 47.21 223 ALA F O 1
ATOM 14716 N N . PRO F 1 224 ? 114.051 138.818 56.146 1.00 47.17 224 PRO F N 1
ATOM 14717 C CA . PRO F 1 224 ? 113.852 139.998 56.983 1.00 45.91 224 PRO F CA 1
ATOM 14718 C C . PRO F 1 224 ? 112.380 140.353 57.193 1.00 44.22 224 PRO F C 1
ATOM 14719 O O . PRO F 1 224 ? 112.037 140.976 58.187 1.00 44.99 224 PRO F O 1
ATOM 14723 N N . PHE F 1 225 ? 111.501 139.951 56.286 1.00 41.99 225 PHE F N 1
ATOM 14724 C CA . PHE F 1 225 ? 110.107 140.291 56.496 1.00 41.42 225 PHE F CA 1
ATOM 14725 C C . PHE F 1 225 ? 109.354 139.265 57.350 1.00 40.92 225 PHE F C 1
ATOM 14726 O O . PHE F 1 225 ? 108.121 139.304 57.443 1.00 39.75 225 PHE F O 1
ATOM 14734 N N . TYR F 1 226 ? 110.117 138.370 57.993 1.00 40.80 226 TYR F N 1
ATOM 14735 C CA . TYR F 1 226 ? 109.577 137.326 58.876 1.00 41.18 226 TYR F CA 1
ATOM 14736 C C . TYR F 1 226 ? 110.536 137.028 60.014 1.00 41.81 226 TYR F C 1
ATOM 14737 O O . TYR F 1 226 ? 111.232 136.015 59.994 1.00 42.64 226 TYR F O 1
ATOM 14746 N N . ARG F 1 227 ? 110.567 137.912 61.002 1.00 43.64 227 ARG F N 1
ATOM 14747 C CA . ARG F 1 227 ? 111.439 137.758 62.158 1.00 44.42 227 ARG F CA 1
ATOM 14748 C C . ARG F 1 227 ? 111.161 138.878 63.145 1.00 44.42 227 ARG F C 1
ATOM 14749 O O . ARG F 1 227 ? 110.167 139.596 63.033 1.00 44.82 227 ARG F O 1
ATOM 14757 N N . CYS F 1 228 ? 112.050 139.034 64.113 1.00 45.07 228 CYS F N 1
ATOM 14758 C CA . CYS F 1 228 ? 111.871 140.077 65.094 1.00 46.35 228 CYS F CA 1
ATOM 14759 C C . CYS F 1 228 ? 112.933 141.172 65.039 1.00 47.86 228 CYS F C 1
ATOM 14760 O O . CYS F 1 228 ? 114.084 140.952 64.633 1.00 47.18 228 CYS F O 1
ATOM 14763 N N . TYR F 1 229 ? 112.516 142.369 65.435 1.00 49.36 229 TYR F N 1
ATOM 14764 C CA . TYR F 1 229 ? 113.396 143.520 65.463 1.00 50.95 229 TYR F CA 1
ATOM 14765 C C . TYR F 1 229 ? 113.298 144.206 66.812 1.00 52.69 229 TYR F C 1
ATOM 14766 O O . TYR F 1 229 ? 112.207 144.355 67.372 1.00 52.30 229 TYR F O 1
ATOM 14775 N N . GLU F 1 230 ? 114.448 144.610 67.341 1.00 55.39 230 GLU F N 1
ATOM 14776 C CA . GLU F 1 230 ? 114.489 145.286 68.630 1.00 56.99 230 GLU F CA 1
ATOM 14777 C C . GLU F 1 230 ? 114.087 146.747 68.448 1.00 57.32 230 GLU F C 1
ATOM 14778 O O . GLU F 1 230 ? 114.403 147.372 67.429 1.00 56.92 230 GLU F O 1
ATOM 14784 N N . THR F 1 231 ? 113.369 147.276 69.434 1.00 57.87 231 THR F N 1
ATOM 14785 C CA . THR F 1 231 ? 112.910 148.656 69.385 1.00 58.62 231 THR F CA 1
ATOM 14786 C C . THR F 1 231 ? 113.854 149.557 70.174 1.00 59.65 231 THR F C 1
ATOM 14787 O O . THR F 1 231 ? 114.857 149.095 70.719 1.00 59.07 231 THR F O 1
ATOM 14791 N N . SER F 1 232 ? 113.534 150.848 70.216 1.00 60.91 232 SER F N 1
ATOM 14792 C CA . SER F 1 232 ? 114.343 151.825 70.936 1.00 61.37 232 SER F CA 1
ATOM 14793 C C . SER F 1 232 ? 114.370 151.544 72.441 1.00 61.23 232 SER F C 1
ATOM 14794 O O . SER F 1 232 ? 115.425 151.599 73.071 1.00 61.59 232 SER F O 1
ATOM 14797 N N . ASP F 1 233 ? 113.212 151.250 73.019 1.00 60.26 233 ASP F N 1
ATOM 14798 C CA . ASP F 1 233 ? 113.146 150.962 74.439 1.00 60.82 233 ASP F CA 1
ATOM 14799 C C . ASP F 1 233 ? 113.441 149.495 74.729 1.00 61.24 233 ASP F C 1
ATOM 14800 O O . ASP F 1 233 ? 112.753 148.868 75.533 1.00 61.44 233 ASP F O 1
ATOM 14805 N N . GLY F 1 234 ? 114.454 148.948 74.055 1.00 61.58 234 GLY F N 1
ATOM 14806 C CA . GLY F 1 234 ? 114.870 147.558 74.252 1.00 60.56 234 GLY F CA 1
ATOM 14807 C C . GLY F 1 234 ? 113.860 146.421 74.104 1.00 59.39 234 GLY F C 1
ATOM 14808 O O . GLY F 1 234 ? 114.174 145.266 74.407 1.00 59.29 234 GLY F O 1
ATOM 14809 N N . LYS F 1 235 ? 112.656 146.739 73.643 1.00 57.96 235 LYS F N 1
ATOM 14810 C CA . LYS F 1 235 ? 111.607 145.743 73.462 1.00 56.44 235 LYS F CA 1
ATOM 14811 C C . LYS F 1 235 ? 111.792 145.099 72.093 1.00 55.18 235 LYS F C 1
ATOM 14812 O O . LYS F 1 235 ? 112.824 145.286 71.445 1.00 56.08 235 LYS F O 1
ATOM 14818 N N . TYR F 1 236 ? 110.774 144.362 71.653 1.00 52.47 236 TYR F N 1
ATOM 14819 C CA . TYR F 1 236 ? 110.806 143.677 70.372 1.00 48.02 236 TYR F CA 1
ATOM 14820 C C . TYR F 1 236 ? 109.469 143.712 69.679 1.00 47.51 236 TYR F C 1
ATOM 14821 O O . TYR F 1 236 ? 108.423 143.708 70.325 1.00 46.28 236 TYR F O 1
ATOM 14830 N N . MET F 1 237 ? 109.522 143.723 68.351 1.00 47.22 237 MET F N 1
ATOM 14831 C CA . MET F 1 237 ? 108.331 143.716 67.502 1.00 47.18 237 MET F CA 1
ATOM 14832 C C . MET F 1 237 ? 108.410 142.486 66.589 1.00 46.20 237 MET F C 1
ATOM 14833 O O . MET F 1 237 ? 109.462 142.209 66.005 1.00 45.67 237 MET F O 1
ATOM 14838 N N . ALA F 1 238 ? 107.311 141.749 66.461 1.00 44.24 238 ALA F N 1
ATOM 14839 C CA . ALA F 1 238 ? 107.305 140.560 65.611 1.00 43.05 238 ALA F CA 1
ATOM 14840 C C . ALA F 1 238 ? 106.788 140.847 64.206 1.00 41.46 238 ALA F C 1
ATOM 14841 O O . ALA F 1 238 ? 105.661 141.305 64.028 1.00 41.69 238 ALA F O 1
ATOM 14843 N N . VAL F 1 239 ? 107.600 140.585 63.197 1.00 39.47 239 VAL F N 1
ATOM 14844 C CA . VAL F 1 239 ? 107.136 140.853 61.849 1.00 39.57 239 VAL F CA 1
ATOM 14845 C C . VAL F 1 239 ? 106.882 139.584 61.065 1.00 40.51 239 VAL F C 1
ATOM 14846 O O . VAL F 1 239 ? 107.640 138.613 61.127 1.00 39.09 239 VAL F O 1
ATOM 14850 N N . GLY F 1 240 ? 105.802 139.588 60.307 1.00 41.75 240 GLY F N 1
ATOM 14851 C CA . GLY F 1 240 ? 105.509 138.413 59.524 1.00 42.58 240 GLY F CA 1
ATOM 14852 C C . GLY F 1 240 ? 104.876 138.803 58.218 1.00 42.82 240 GLY F C 1
ATOM 14853 O O . GLY F 1 240 ? 103.984 138.114 57.757 1.00 45.12 240 GLY F O 1
ATOM 14854 N N . ALA F 1 241 ? 105.320 139.901 57.615 1.00 42.60 241 ALA F N 1
ATOM 14855 C CA . ALA F 1 241 ? 104.723 140.322 56.356 1.00 41.27 241 ALA F CA 1
ATOM 14856 C C . ALA F 1 241 ? 105.214 139.424 55.222 1.00 40.90 241 ALA F C 1
ATOM 14857 O O . ALA F 1 241 ? 106.152 139.763 54.510 1.00 41.92 241 ALA F O 1
ATOM 14859 N N . ILE F 1 242 ? 104.577 138.271 55.063 1.00 40.30 242 ILE F N 1
ATOM 14860 C CA . ILE F 1 242 ? 104.963 137.349 54.012 1.00 40.23 242 ILE F CA 1
ATOM 14861 C C . ILE F 1 242 ? 104.311 137.709 52.679 1.00 41.92 242 ILE F C 1
ATOM 14862 O O . ILE F 1 242 ? 105.012 137.958 51.691 1.00 41.82 242 ILE F O 1
ATOM 14867 N N . GLU F 1 243 ? 102.978 137.726 52.645 1.00 43.44 243 GLU F N 1
ATOM 14868 C CA . GLU F 1 243 ? 102.253 138.084 51.423 1.00 46.61 243 GLU F CA 1
ATOM 14869 C C . GLU F 1 243 ? 102.711 139.467 50.930 1.00 49.40 243 GLU F C 1
ATOM 14870 O O . GLU F 1 243 ? 102.994 140.362 51.741 1.00 49.83 243 GLU F O 1
ATOM 14876 N N . PRO F 1 244 ? 102.770 139.668 49.598 1.00 50.35 244 PRO F N 1
ATOM 14877 C CA . PRO F 1 244 ? 103.199 140.951 49.026 1.00 51.10 244 PRO F CA 1
ATOM 14878 C C . PRO F 1 244 ? 102.328 142.122 49.487 1.00 51.48 244 PRO F C 1
ATOM 14879 O O . PRO F 1 244 ? 102.819 143.240 49.693 1.00 49.85 244 PRO F O 1
ATOM 14883 N N . GLN F 1 245 ? 101.035 141.857 49.649 1.00 52.05 245 GLN F N 1
ATOM 14884 C CA . GLN F 1 245 ? 100.105 142.881 50.107 1.00 52.74 245 GLN F CA 1
ATOM 14885 C C . GLN F 1 245 ? 100.480 143.343 51.518 1.00 52.29 245 GLN F C 1
ATOM 14886 O O . GLN F 1 245 ? 100.475 144.541 51.824 1.00 52.39 245 GLN F O 1
ATOM 14892 N N . PHE F 1 246 ? 100.811 142.383 52.375 1.00 51.01 246 PHE F N 1
ATOM 14893 C CA . PHE F 1 246 ? 101.179 142.685 53.746 1.00 49.38 246 PHE F CA 1
ATOM 14894 C C . PHE F 1 246 ? 102.569 143.308 53.818 1.00 48.69 246 PHE F C 1
ATOM 14895 O O . PHE F 1 246 ? 102.864 144.086 54.721 1.00 47.43 246 PHE F O 1
ATOM 14903 N N . PHE F 1 247 ? 103.424 142.947 52.870 1.00 47.87 247 PHE F N 1
ATOM 14904 C CA . PHE F 1 247 ? 104.774 143.486 52.830 1.00 47.81 247 PHE F CA 1
ATOM 14905 C C . PHE F 1 247 ? 104.651 144.964 52.533 1.00 48.02 247 PHE F C 1
ATOM 14906 O O . PHE F 1 247 ? 105.494 145.770 52.932 1.00 47.47 247 PHE F O 1
ATOM 14914 N N . ALA F 1 248 ? 103.590 145.302 51.809 1.00 49.05 248 ALA F N 1
ATOM 14915 C CA . ALA F 1 248 ? 103.310 146.685 51.448 1.00 50.44 248 ALA F CA 1
ATOM 14916 C C . ALA F 1 248 ? 103.028 147.486 52.721 1.00 51.24 248 ALA F C 1
ATOM 14917 O O . ALA F 1 248 ? 103.684 148.499 52.994 1.00 51.96 248 ALA F O 1
ATOM 14919 N N . ALA F 1 249 ? 102.057 147.024 53.501 1.00 50.69 249 ALA F N 1
ATOM 14920 C CA . ALA F 1 249 ? 101.720 147.686 54.748 1.00 50.14 249 ALA F CA 1
ATOM 14921 C C . ALA F 1 249 ? 102.965 147.805 55.625 1.00 50.37 249 ALA F C 1
ATOM 14922 O O . ALA F 1 249 ? 103.232 148.863 56.191 1.00 51.52 249 ALA F O 1
ATOM 14924 N N . LEU F 1 250 ? 103.731 146.725 55.735 1.00 50.30 250 LEU F N 1
ATOM 14925 C CA . LEU F 1 250 ? 104.929 146.747 56.559 1.00 50.38 250 LEU F CA 1
ATOM 14926 C C . LEU F 1 250 ? 105.795 147.896 56.124 1.00 51.00 250 LEU F C 1
ATOM 14927 O O . LEU F 1 250 ? 106.222 148.708 56.949 1.00 51.98 250 LEU F O 1
ATOM 14932 N N . LEU F 1 251 ? 106.035 147.986 54.822 1.00 51.56 251 LEU F N 1
ATOM 14933 C CA . LEU F 1 251 ? 106.877 149.058 54.303 1.00 53.80 251 LEU F CA 1
ATOM 14934 C C . LEU F 1 251 ? 106.239 150.444 54.499 1.00 54.17 251 LEU F C 1
ATOM 14935 O O . LEU F 1 251 ? 106.933 151.438 54.722 1.00 53.55 251 LEU F O 1
ATOM 14940 N N . SER F 1 252 ? 104.912 150.488 54.437 1.00 55.03 252 SER F N 1
ATOM 14941 C CA . SER F 1 252 ? 104.168 151.728 54.605 1.00 55.90 252 SER F CA 1
ATOM 14942 C C . SER F 1 252 ? 104.305 152.304 56.015 1.00 56.74 252 SER F C 1
ATOM 14943 O O . SER F 1 252 ? 104.980 153.312 56.217 1.00 56.97 252 SER F O 1
ATOM 14946 N N . GLY F 1 253 ? 103.669 151.668 56.991 1.00 57.79 253 GLY F N 1
ATOM 14947 C CA . GLY F 1 253 ? 103.749 152.164 58.354 1.00 59.06 253 GLY F CA 1
ATOM 14948 C C . GLY F 1 253 ? 105.177 152.410 58.807 1.00 60.08 253 GLY F C 1
ATOM 14949 O O . GLY F 1 253 ? 105.449 153.302 59.613 1.00 59.18 253 GLY F O 1
ATOM 14950 N N . LEU F 1 254 ? 106.099 151.617 58.273 1.00 61.08 254 LEU F N 1
ATOM 14951 C CA . LEU F 1 254 ? 107.503 151.732 58.632 1.00 61.82 254 LEU F CA 1
ATOM 14952 C C . LEU F 1 254 ? 108.070 153.023 58.064 1.00 62.93 254 LEU F C 1
ATOM 14953 O O . LEU F 1 254 ? 109.191 153.422 58.386 1.00 63.01 254 LEU F O 1
ATOM 14958 N N . GLY F 1 255 ? 107.284 153.671 57.208 1.00 64.37 255 GLY F N 1
ATOM 14959 C CA . GLY F 1 255 ? 107.709 154.920 56.598 1.00 65.44 255 GLY F CA 1
ATOM 14960 C C . GLY F 1 255 ? 108.823 154.744 55.584 1.00 66.29 255 GLY F C 1
ATOM 14961 O O . GLY F 1 255 ? 109.809 155.483 55.587 1.00 66.80 255 GLY F O 1
ATOM 14962 N N . LEU F 1 256 ? 108.673 153.754 54.716 1.00 65.99 256 LEU F N 1
ATOM 14963 C CA . LEU F 1 256 ? 109.671 153.495 53.691 1.00 65.70 256 LEU F CA 1
ATOM 14964 C C . LEU F 1 256 ? 108.978 153.420 52.341 1.00 66.25 256 LEU F C 1
ATOM 14965 O O . LEU F 1 256 ? 107.832 152.968 52.242 1.00 66.16 256 LEU F O 1
ATOM 14970 N N . SER F 1 257 ? 109.665 153.879 51.303 1.00 66.25 257 SER F N 1
ATOM 14971 C CA . SER F 1 257 ? 109.111 153.823 49.961 1.00 66.42 257 SER F CA 1
ATOM 14972 C C . SER F 1 257 ? 109.548 152.508 49.343 1.00 65.66 257 SER F C 1
ATOM 14973 O O . SER F 1 257 ? 110.684 152.072 49.534 1.00 66.02 257 SER F O 1
ATOM 14976 N N . ALA F 1 258 ? 108.638 151.871 48.619 1.00 64.47 258 ALA F N 1
ATOM 14977 C CA . ALA F 1 258 ? 108.947 150.613 47.976 1.00 63.22 258 ALA F CA 1
ATOM 14978 C C . ALA F 1 258 ? 110.302 150.731 47.273 1.00 62.64 258 ALA F C 1
ATOM 14979 O O . ALA F 1 258 ? 111.158 149.872 47.426 1.00 62.50 258 ALA F O 1
ATOM 14981 N N . ALA F 1 259 ? 110.508 151.812 46.531 1.00 62.01 259 ALA F N 1
ATOM 14982 C CA . ALA F 1 259 ? 111.759 152.008 45.819 1.00 62.12 259 ALA F CA 1
ATOM 14983 C C . ALA F 1 259 ? 112.975 152.091 46.735 1.00 62.21 259 ALA F C 1
ATOM 14984 O O . ALA F 1 259 ? 114.106 151.882 46.297 1.00 62.63 259 ALA F O 1
ATOM 14986 N N . ASP F 1 260 ? 112.749 152.399 48.004 1.00 63.05 260 ASP F N 1
ATOM 14987 C CA . ASP F 1 260 ? 113.846 152.505 48.964 1.00 64.37 260 ASP F CA 1
ATOM 14988 C C . ASP F 1 260 ? 114.402 151.152 49.387 1.00 63.36 260 ASP F C 1
ATOM 14989 O O . ASP F 1 260 ? 115.608 150.910 49.326 1.00 62.29 260 ASP F O 1
ATOM 14994 N N . VAL F 1 261 ? 113.508 150.273 49.814 1.00 62.93 261 VAL F N 1
ATOM 14995 C CA . VAL F 1 261 ? 113.894 148.948 50.262 1.00 62.52 261 VAL F CA 1
ATOM 14996 C C . VAL F 1 261 ? 113.878 147.946 49.116 1.00 60.81 261 VAL F C 1
ATOM 14997 O O . VAL F 1 261 ? 113.082 148.074 48.187 1.00 61.24 261 VAL F O 1
ATOM 15001 N N . PRO F 1 262 ? 114.774 146.945 49.158 1.00 58.68 262 PRO F N 1
ATOM 15002 C CA . PRO F 1 262 ? 114.816 145.930 48.099 1.00 56.44 262 PRO F CA 1
ATOM 15003 C C . PRO F 1 262 ? 113.475 145.180 47.996 1.00 53.45 262 PRO F C 1
ATOM 15004 O O . PRO F 1 262 ? 112.619 145.284 48.883 1.00 52.71 262 PRO F O 1
ATOM 15008 N N . THR F 1 263 ? 113.288 144.431 46.913 1.00 50.73 263 THR F N 1
ATOM 15009 C CA . THR F 1 263 ? 112.051 143.678 46.726 1.00 48.03 263 THR F CA 1
ATOM 15010 C C . THR F 1 263 ? 112.139 142.310 47.381 1.00 46.23 263 THR F C 1
ATOM 15011 O O . THR F 1 263 ? 113.216 141.739 47.531 1.00 45.23 263 THR F O 1
ATOM 15015 N N . GLN F 1 264 ? 110.991 141.785 47.775 1.00 46.45 264 GLN F N 1
ATOM 15016 C CA . GLN F 1 264 ? 110.940 140.474 48.403 1.00 45.93 264 GLN F CA 1
ATOM 15017 C C . GLN F 1 264 ? 111.663 139.439 47.553 1.00 45.95 264 GLN F C 1
ATOM 15018 O O . GLN F 1 264 ? 112.314 138.538 48.078 1.00 46.20 264 GLN F O 1
ATOM 15024 N N . LEU F 1 265 ? 111.555 139.590 46.237 1.00 46.06 265 LEU F N 1
ATOM 15025 C CA . LEU F 1 265 ? 112.180 138.670 45.306 1.00 46.84 265 LEU F CA 1
ATOM 15026 C C . LEU F 1 265 ? 113.700 138.790 45.290 1.00 47.40 265 LEU F C 1
ATOM 15027 O O . LEU F 1 265 ? 114.402 137.818 45.032 1.00 48.56 265 LEU F O 1
ATOM 15032 N N . ASP F 1 266 ? 114.216 139.975 45.579 1.00 46.71 266 ASP F N 1
ATOM 15033 C CA . ASP F 1 266 ? 115.655 140.174 45.579 1.00 46.92 266 ASP F CA 1
ATOM 15034 C C . ASP F 1 266 ? 116.330 139.540 46.799 1.00 47.52 266 ASP F C 1
ATOM 15035 O O . ASP F 1 266 ? 116.931 140.242 47.612 1.00 48.52 266 ASP F O 1
ATOM 15040 N N . VAL F 1 267 ? 116.241 138.220 46.932 1.00 46.52 267 VAL F N 1
ATOM 15041 C CA . VAL F 1 267 ? 116.866 137.533 48.066 1.00 46.29 267 VAL F CA 1
ATOM 15042 C C . VAL F 1 267 ? 118.280 138.031 48.345 1.00 47.00 267 VAL F C 1
ATOM 15043 O O . VAL F 1 267 ? 118.661 138.247 49.496 1.00 47.63 267 VAL F O 1
ATOM 15047 N N . ALA F 1 268 ? 119.045 138.204 47.275 1.00 47.47 268 ALA F N 1
ATOM 15048 C CA . ALA F 1 268 ? 120.424 138.653 47.360 1.00 48.05 268 ALA F CA 1
ATOM 15049 C C . ALA F 1 268 ? 120.575 139.961 48.123 1.00 47.80 268 ALA F C 1
ATOM 15050 O O . ALA F 1 268 ? 121.635 140.245 48.672 1.00 47.73 268 ALA F O 1
ATOM 15052 N N . GLY F 1 269 ? 119.516 140.757 48.152 1.00 47.70 269 GLY F N 1
ATOM 15053 C CA . GLY F 1 269 ? 119.580 142.024 48.849 1.00 49.42 269 GLY F CA 1
ATOM 15054 C C . GLY F 1 269 ? 118.922 141.979 50.210 1.00 51.05 269 GLY F C 1
ATOM 15055 O O . GLY F 1 269 ? 118.664 143.031 50.807 1.00 51.47 269 GLY F O 1
ATOM 15056 N N . TYR F 1 270 ? 118.643 140.768 50.697 1.00 51.50 270 TYR F N 1
ATOM 15057 C CA . TYR F 1 270 ? 118.012 140.599 52.005 1.00 52.54 270 TYR F CA 1
ATOM 15058 C C . TYR F 1 270 ? 118.866 141.204 53.110 1.00 53.70 270 TYR F C 1
ATOM 15059 O O . TYR F 1 270 ? 118.389 142.038 53.878 1.00 53.82 270 TYR F O 1
ATOM 15068 N N . PRO F 1 271 ? 120.144 140.801 53.204 1.00 55.17 271 PRO F N 1
ATOM 15069 C CA . PRO F 1 271 ? 120.987 141.368 54.257 1.00 56.87 271 PRO F CA 1
ATOM 15070 C C . PRO F 1 271 ? 120.801 142.881 54.344 1.00 58.20 271 PRO F C 1
ATOM 15071 O O . PRO F 1 271 ? 120.839 143.461 55.428 1.00 58.76 271 PRO F O 1
ATOM 15075 N N . GLN F 1 272 ? 120.576 143.511 53.197 1.00 59.56 272 GLN F N 1
ATOM 15076 C CA . GLN F 1 272 ? 120.380 144.953 53.148 1.00 60.53 272 GLN F CA 1
ATOM 15077 C C . GLN F 1 272 ? 119.001 145.315 53.687 1.00 59.43 272 GLN F C 1
ATOM 15078 O O . GLN F 1 272 ? 118.856 146.240 54.483 1.00 60.30 272 GLN F O 1
ATOM 15084 N N . MET F 1 273 ? 117.989 144.582 53.242 1.00 57.94 273 MET F N 1
ATOM 15085 C CA . MET F 1 273 ? 116.622 144.820 53.683 1.00 56.86 273 MET F CA 1
ATOM 15086 C C . MET F 1 273 ? 116.544 144.702 55.197 1.00 57.31 273 MET F C 1
ATOM 15087 O O . MET F 1 273 ? 115.760 145.393 55.840 1.00 57.51 273 MET F O 1
ATOM 15092 N N . TYR F 1 274 ? 117.360 143.810 55.751 1.00 57.90 274 TYR F N 1
ATOM 15093 C CA . TYR F 1 274 ? 117.419 143.585 57.189 1.00 58.54 274 TYR F CA 1
ATOM 15094 C C . TYR F 1 274 ? 117.883 144.825 57.911 1.00 58.73 274 TYR F C 1
ATOM 15095 O O . TYR F 1 274 ? 117.311 145.210 58.930 1.00 59.23 274 TYR F O 1
ATOM 15104 N N . ASP F 1 275 ? 118.946 145.429 57.393 1.00 58.32 275 ASP F N 1
ATOM 15105 C CA . ASP F 1 275 ? 119.487 146.633 57.995 1.00 58.81 275 ASP F CA 1
ATOM 15106 C C . ASP F 1 275 ? 118.446 147.745 57.951 1.00 58.84 275 ASP F C 1
ATOM 15107 O O . ASP F 1 275 ? 118.195 148.396 58.961 1.00 58.91 275 ASP F O 1
ATOM 15112 N N . ILE F 1 276 ? 117.840 147.957 56.786 1.00 58.75 276 ILE F N 1
ATOM 15113 C CA . ILE F 1 276 ? 116.826 148.986 56.659 1.00 60.19 276 ILE F CA 1
ATOM 15114 C C . ILE F 1 276 ? 115.700 148.736 57.653 1.00 61.25 276 ILE F C 1
ATOM 15115 O O . ILE F 1 276 ? 115.198 149.666 58.274 1.00 63.40 276 ILE F O 1
ATOM 15120 N N . PHE F 1 277 ? 115.296 147.488 57.818 1.00 61.69 277 PHE F N 1
ATOM 15121 C CA . PHE F 1 277 ? 114.234 147.198 58.765 1.00 62.35 277 PHE F CA 1
ATOM 15122 C C . PHE F 1 277 ? 114.686 147.430 60.202 1.00 63.57 277 PHE F C 1
ATOM 15123 O O . PHE F 1 277 ? 113.987 148.078 60.972 1.00 63.97 277 PHE F O 1
ATOM 15131 N N . ALA F 1 278 ? 115.854 146.909 60.557 1.00 64.61 278 ALA F N 1
ATOM 15132 C CA . ALA F 1 278 ? 116.370 147.066 61.906 1.00 66.93 278 ALA F CA 1
ATOM 15133 C C . ALA F 1 278 ? 116.488 148.543 62.251 1.00 69.82 278 ALA F C 1
ATOM 15134 O O . ALA F 1 278 ? 116.093 148.980 63.342 1.00 70.94 278 ALA F O 1
ATOM 15136 N N . GLU F 1 279 ? 117.038 149.308 61.312 1.00 71.63 279 GLU F N 1
ATOM 15137 C CA . GLU F 1 279 ? 117.232 150.745 61.479 1.00 72.41 279 GLU F CA 1
ATOM 15138 C C . GLU F 1 279 ? 115.950 151.410 61.953 1.00 72.33 279 GLU F C 1
ATOM 15139 O O . GLU F 1 279 ? 115.857 151.860 63.091 1.00 72.50 279 GLU F O 1
ATOM 15145 N N . ARG F 1 280 ? 114.961 151.456 61.069 1.00 72.38 280 ARG F N 1
ATOM 15146 C CA . ARG F 1 280 ? 113.684 152.081 61.374 1.00 72.92 280 ARG F CA 1
ATOM 15147 C C . ARG F 1 280 ? 113.015 151.529 62.634 1.00 72.30 280 ARG F C 1
ATOM 15148 O O . ARG F 1 280 ? 112.584 152.295 63.484 1.00 72.55 280 ARG F O 1
ATOM 15156 N N . PHE F 1 281 ? 112.922 150.206 62.755 1.00 71.77 281 PHE F N 1
ATOM 15157 C CA . PHE F 1 281 ? 112.291 149.589 63.924 1.00 70.56 281 PHE F CA 1
ATOM 15158 C C . PHE F 1 281 ? 112.914 150.012 65.256 1.00 70.81 281 PHE F C 1
ATOM 15159 O O . PHE F 1 281 ? 112.213 150.166 66.258 1.00 70.22 281 PHE F O 1
ATOM 15167 N N . ALA F 1 282 ? 114.227 150.207 65.266 1.00 70.41 282 ALA F N 1
ATOM 15168 C CA . ALA F 1 282 ? 114.919 150.588 66.488 1.00 69.98 282 ALA F CA 1
ATOM 15169 C C . ALA F 1 282 ? 114.860 152.087 66.823 1.00 69.87 282 ALA F C 1
ATOM 15170 O O . ALA F 1 282 ? 115.366 152.514 67.862 1.00 69.57 282 ALA F O 1
ATOM 15172 N N . SER F 1 283 ? 114.230 152.878 65.957 1.00 69.71 283 SER F N 1
ATOM 15173 C CA . SER F 1 283 ? 114.123 154.325 66.159 1.00 68.99 283 SER F CA 1
ATOM 15174 C C . SER F 1 283 ? 112.841 154.749 66.868 1.00 68.61 283 SER F C 1
ATOM 15175 O O . SER F 1 283 ? 112.521 155.934 66.922 1.00 68.53 283 SER F O 1
ATOM 15178 N N . ARG F 1 284 ? 112.096 153.784 67.390 1.00 68.42 284 ARG F N 1
ATOM 15179 C CA . ARG F 1 284 ? 110.864 154.089 68.101 1.00 68.14 284 ARG F CA 1
ATOM 15180 C C . ARG F 1 284 ? 110.602 153.020 69.162 1.00 68.99 284 ARG F C 1
ATOM 15181 O O . ARG F 1 284 ? 111.246 151.968 69.158 1.00 69.70 284 ARG F O 1
ATOM 15189 N N . THR F 1 285 ? 109.673 153.290 70.077 1.00 69.14 285 THR F N 1
ATOM 15190 C CA . THR F 1 285 ? 109.358 152.336 71.139 1.00 68.72 285 THR F CA 1
ATOM 15191 C C . THR F 1 285 ? 108.284 151.363 70.687 1.00 68.98 285 THR F C 1
ATOM 15192 O O . THR F 1 285 ? 107.483 151.678 69.805 1.00 68.87 285 THR F O 1
ATOM 15196 N N . ARG F 1 286 ? 108.274 150.178 71.294 1.00 69.24 286 ARG F N 1
ATOM 15197 C CA . ARG F 1 286 ? 107.288 149.157 70.959 1.00 69.13 286 ARG F CA 1
ATOM 15198 C C . ARG F 1 286 ? 105.888 149.757 70.957 1.00 69.22 286 ARG F C 1
ATOM 15199 O O . ARG F 1 286 ? 105.088 149.503 70.064 1.00 69.03 286 ARG F O 1
ATOM 15207 N N . ASP F 1 287 ? 105.599 150.557 71.972 1.00 69.75 287 ASP F N 1
ATOM 15208 C CA . ASP F 1 287 ? 104.303 151.195 72.086 1.00 70.88 287 ASP F CA 1
ATOM 15209 C C . ASP F 1 287 ? 103.954 151.967 70.808 1.00 70.85 287 ASP F C 1
ATOM 15210 O O . ASP F 1 287 ? 102.957 151.668 70.141 1.00 69.40 287 ASP F O 1
ATOM 15215 N N . GLU F 1 288 ? 104.781 152.959 70.474 1.00 71.09 288 GLU F N 1
ATOM 15216 C CA . GLU F 1 288 ? 104.577 153.785 69.282 1.00 70.43 288 GLU F CA 1
ATOM 15217 C C . GLU F 1 288 ? 104.344 152.875 68.073 1.00 68.86 288 GLU F C 1
ATOM 15218 O O . GLU F 1 288 ? 103.344 153.007 67.366 1.00 69.60 288 GLU F O 1
ATOM 15224 N N . TRP F 1 289 ? 105.272 151.947 67.846 1.00 65.24 289 TRP F N 1
ATOM 15225 C CA . TRP F 1 289 ? 105.172 151.014 66.735 1.00 60.43 289 TRP F CA 1
ATOM 15226 C C . TRP F 1 289 ? 103.829 150.303 66.754 1.00 59.63 289 TRP F C 1
ATOM 15227 O O . TRP F 1 289 ? 103.152 150.224 65.738 1.00 59.07 289 TRP F O 1
ATOM 15238 N N . THR F 1 290 ? 103.445 149.797 67.921 1.00 59.47 290 THR F N 1
ATOM 15239 C CA . THR F 1 290 ? 102.178 149.090 68.075 1.00 60.23 290 THR F CA 1
ATOM 15240 C C . THR F 1 290 ? 101.008 149.945 67.620 1.00 61.72 290 THR F C 1
ATOM 15241 O O . THR F 1 290 ? 100.013 149.436 67.095 1.00 61.40 290 THR F O 1
ATOM 15245 N N . ARG F 1 291 ? 101.127 151.248 67.847 1.00 63.64 291 ARG F N 1
ATOM 15246 C CA . ARG F 1 291 ? 100.091 152.199 67.456 1.00 65.19 291 ARG F CA 1
ATOM 15247 C C . ARG F 1 291 ? 100.065 152.323 65.939 1.00 64.25 291 ARG F C 1
ATOM 15248 O O . ARG F 1 291 ? 99.014 152.233 65.315 1.00 64.20 291 ARG F O 1
ATOM 15256 N N . VAL F 1 292 ? 101.239 152.528 65.357 1.00 63.84 292 VAL F N 1
ATOM 15257 C CA . VAL F 1 292 ? 101.371 152.660 63.917 1.00 62.10 292 VAL F CA 1
ATOM 15258 C C . VAL F 1 292 ? 100.710 151.498 63.177 1.00 62.50 292 VAL F C 1
ATOM 15259 O O . VAL F 1 292 ? 99.674 151.675 62.536 1.00 61.53 292 VAL F O 1
ATOM 15263 N N . PHE F 1 293 ? 101.312 150.309 63.287 1.00 64.03 293 PHE F N 1
ATOM 15264 C CA . PHE F 1 293 ? 100.821 149.094 62.612 1.00 63.20 293 PHE F CA 1
ATOM 15265 C C . PHE F 1 293 ? 99.547 148.511 63.204 1.00 63.41 293 PHE F C 1
ATOM 15266 O O . PHE F 1 293 ? 99.067 147.478 62.748 1.00 63.63 293 PHE F O 1
ATOM 15274 N N . ALA F 1 294 ? 99.000 149.173 64.216 1.00 64.18 294 ALA F N 1
ATOM 15275 C CA . ALA F 1 294 ? 97.783 148.699 64.856 1.00 64.12 294 ALA F CA 1
ATOM 15276 C C . ALA F 1 294 ? 96.627 148.628 63.864 1.00 64.32 294 ALA F C 1
ATOM 15277 O O . ALA F 1 294 ? 96.403 149.569 63.097 1.00 63.98 294 ALA F O 1
ATOM 15279 N N . GLY F 1 295 ? 95.914 147.501 63.884 1.00 64.30 295 GLY F N 1
ATOM 15280 C CA . GLY F 1 295 ? 94.763 147.306 63.018 1.00 64.90 295 GLY F CA 1
ATOM 15281 C C . GLY F 1 295 ? 95.019 147.077 61.535 1.00 65.72 295 GLY F C 1
ATOM 15282 O O . GLY F 1 295 ? 94.106 146.662 60.819 1.00 66.20 295 GLY F O 1
ATOM 15283 N N . THR F 1 296 ? 96.240 147.347 61.067 1.00 65.08 296 THR F N 1
ATOM 15284 C CA . THR F 1 296 ? 96.583 147.168 59.653 1.00 63.96 296 THR F CA 1
ATOM 15285 C C . THR F 1 296 ? 97.021 145.742 59.364 1.00 63.40 296 THR F C 1
ATOM 15286 O O . THR F 1 296 ? 97.579 145.066 60.228 1.00 63.99 296 THR F O 1
ATOM 15290 N N . ASP F 1 297 ? 96.790 145.281 58.143 1.00 61.76 297 ASP F N 1
ATOM 15291 C CA . ASP F 1 297 ? 97.179 143.927 57.803 1.00 60.94 297 ASP F CA 1
ATOM 15292 C C . ASP F 1 297 ? 98.680 143.815 57.591 1.00 60.18 297 ASP F C 1
ATOM 15293 O O . ASP F 1 297 ? 99.137 142.934 56.867 1.00 60.54 297 ASP F O 1
ATOM 15298 N N . ALA F 1 298 ? 99.447 144.696 58.231 1.00 58.22 298 ALA F N 1
ATOM 15299 C CA . ALA F 1 298 ? 100.907 144.686 58.096 1.00 56.60 298 ALA F CA 1
ATOM 15300 C C . ALA F 1 298 ? 101.560 143.471 58.734 1.00 56.18 298 ALA F C 1
ATOM 15301 O O . ALA F 1 298 ? 102.729 143.181 58.470 1.00 56.01 298 ALA F O 1
ATOM 15303 N N . CYS F 1 299 ? 100.803 142.756 59.562 1.00 55.20 299 CYS F N 1
ATOM 15304 C CA . CYS F 1 299 ? 101.337 141.596 60.254 1.00 53.63 299 CYS F CA 1
ATOM 15305 C C . CYS F 1 299 ? 102.503 142.007 61.127 1.00 53.29 299 CYS F C 1
ATOM 15306 O O . CYS F 1 299 ? 103.546 141.340 61.143 1.00 52.74 299 CYS F O 1
ATOM 15309 N N . VAL F 1 300 ? 102.320 143.130 61.829 1.00 52.56 300 VAL F N 1
ATOM 15310 C CA . VAL F 1 300 ? 103.317 143.662 62.763 1.00 50.35 300 VAL F CA 1
ATOM 15311 C C . VAL F 1 300 ? 102.663 143.812 64.125 1.00 49.42 300 VAL F C 1
ATOM 15312 O O . VAL F 1 300 ? 101.746 144.616 64.312 1.00 48.09 300 VAL F O 1
ATOM 15316 N N . THR F 1 301 ? 103.160 143.030 65.071 1.00 48.40 301 THR F N 1
ATOM 15317 C CA . THR F 1 301 ? 102.641 143.025 66.421 1.00 45.87 301 THR F CA 1
ATOM 15318 C C . THR F 1 301 ? 103.768 143.099 67.443 1.00 46.08 301 THR F C 1
ATOM 15319 O O . THR F 1 301 ? 104.927 142.768 67.146 1.00 46.81 301 THR F O 1
ATOM 15323 N N . PRO F 1 302 ? 103.436 143.525 68.670 1.00 44.82 302 PRO F N 1
ATOM 15324 C CA . PRO F 1 302 ? 104.391 143.654 69.770 1.00 42.91 302 PRO F CA 1
ATOM 15325 C C . PRO F 1 302 ? 104.604 142.328 70.483 1.00 40.88 302 PRO F C 1
ATOM 15326 O O . PRO F 1 302 ? 103.660 141.610 70.785 1.00 41.02 302 PRO F O 1
ATOM 15330 N N . VAL F 1 303 ? 105.853 142.001 70.740 1.00 39.32 303 VAL F N 1
ATOM 15331 C CA . VAL F 1 303 ? 106.179 140.779 71.443 1.00 37.77 303 VAL F CA 1
ATOM 15332 C C . VAL F 1 303 ? 105.852 141.056 72.898 1.00 37.08 303 VAL F C 1
ATOM 15333 O O . VAL F 1 303 ? 106.544 141.829 73.535 1.00 37.98 303 VAL F O 1
ATOM 15337 N N . LEU F 1 304 ? 104.799 140.450 73.426 1.00 36.89 304 LEU F N 1
ATOM 15338 C CA . LEU F 1 304 ? 104.425 140.677 74.823 1.00 36.94 304 LEU F CA 1
ATOM 15339 C C . LEU F 1 304 ? 104.996 139.626 75.743 1.00 36.57 304 LEU F C 1
ATOM 15340 O O . LEU F 1 304 ? 105.205 138.506 75.322 1.00 38.39 304 LEU F O 1
ATOM 15345 N N . ALA F 1 305 ? 105.246 139.974 77.000 1.00 36.78 305 ALA F N 1
ATOM 15346 C CA . ALA F 1 305 ? 105.771 138.986 77.938 1.00 38.50 305 ALA F CA 1
ATOM 15347 C C . ALA F 1 305 ? 104.584 138.346 78.647 1.00 40.08 305 ALA F C 1
ATOM 15348 O O . ALA F 1 305 ? 103.449 138.826 78.524 1.00 41.19 305 ALA F O 1
ATOM 15350 N N . TRP F 1 306 ? 104.831 137.258 79.369 1.00 39.43 306 TRP F N 1
ATOM 15351 C CA . TRP F 1 306 ? 103.756 136.580 80.080 1.00 40.31 306 TRP F CA 1
ATOM 15352 C C . TRP F 1 306 ? 102.841 137.584 80.779 1.00 42.07 306 TRP F C 1
ATOM 15353 O O . TRP F 1 306 ? 101.625 137.620 80.540 1.00 41.32 306 TRP F O 1
ATOM 15364 N N . SER F 1 307 ? 103.447 138.406 81.631 1.00 43.81 307 SER F N 1
ATOM 15365 C CA . SER F 1 307 ? 102.727 139.422 82.385 1.00 45.13 307 SER F CA 1
ATOM 15366 C C . SER F 1 307 ? 101.910 140.314 81.460 1.00 45.55 307 SER F C 1
ATOM 15367 O O . SER F 1 307 ? 100.707 140.494 81.668 1.00 47.36 307 SER F O 1
ATOM 15370 N N . GLU F 1 308 ? 102.562 140.860 80.435 1.00 45.27 308 GLU F N 1
ATOM 15371 C CA . GLU F 1 308 ? 101.900 141.738 79.466 1.00 45.40 308 GLU F CA 1
ATOM 15372 C C . GLU F 1 308 ? 100.773 141.049 78.696 1.00 45.46 308 GLU F C 1
ATOM 15373 O O . GLU F 1 308 ? 99.742 141.663 78.405 1.00 46.46 308 GLU F O 1
ATOM 15379 N N . ALA F 1 309 ? 100.968 139.776 78.373 1.00 45.13 309 ALA F N 1
ATOM 15380 C CA . ALA F 1 309 ? 99.972 139.025 77.627 1.00 44.08 309 ALA F CA 1
ATOM 15381 C C . ALA F 1 309 ? 98.675 138.888 78.397 1.00 44.40 309 ALA F C 1
ATOM 15382 O O . ALA F 1 309 ? 97.594 139.091 77.845 1.00 44.29 309 ALA F O 1
ATOM 15384 N N . ALA F 1 310 ? 98.789 138.545 79.675 1.00 45.40 310 ALA F N 1
ATOM 15385 C CA . ALA F 1 310 ? 97.623 138.343 80.521 1.00 47.17 310 ALA F CA 1
ATOM 15386 C C . ALA F 1 310 ? 96.693 139.538 80.568 1.00 49.67 310 ALA F C 1
ATOM 15387 O O . ALA F 1 310 ? 95.501 139.397 80.863 1.00 49.62 310 ALA F O 1
ATOM 15389 N N . ASN F 1 311 ? 97.234 140.715 80.273 1.00 53.52 311 ASN F N 1
ATOM 15390 C CA . ASN F 1 311 ? 96.432 141.937 80.286 1.00 57.31 311 ASN F CA 1
ATOM 15391 C C . ASN F 1 311 ? 96.208 142.476 78.868 1.00 58.05 311 ASN F C 1
ATOM 15392 O O . ASN F 1 311 ? 95.726 143.597 78.690 1.00 57.89 311 ASN F O 1
ATOM 15397 N N . ASN F 1 312 ? 96.557 141.672 77.864 1.00 58.78 312 ASN F N 1
ATOM 15398 C CA . ASN F 1 312 ? 96.382 142.073 76.470 1.00 59.08 312 ASN F CA 1
ATOM 15399 C C . ASN F 1 312 ? 94.903 142.253 76.143 1.00 58.52 312 ASN F C 1
ATOM 15400 O O . ASN F 1 312 ? 94.068 141.465 76.578 1.00 57.50 312 ASN F O 1
ATOM 15405 N N . ASP F 1 313 ? 94.590 143.286 75.367 1.00 58.86 313 ASP F N 1
ATOM 15406 C CA . ASP F 1 313 ? 93.210 143.562 74.991 1.00 59.86 313 ASP F CA 1
ATOM 15407 C C . ASP F 1 313 ? 92.517 142.389 74.299 1.00 59.17 313 ASP F C 1
ATOM 15408 O O . ASP F 1 313 ? 91.453 141.928 74.738 1.00 59.24 313 ASP F O 1
ATOM 15413 N N . HIS F 1 314 ? 93.115 141.903 73.219 1.00 56.71 314 HIS F N 1
ATOM 15414 C CA . HIS F 1 314 ? 92.519 140.804 72.492 1.00 55.15 314 HIS F CA 1
ATOM 15415 C C . HIS F 1 314 ? 92.323 139.561 73.366 1.00 54.22 314 HIS F C 1
ATOM 15416 O O . HIS F 1 314 ? 91.195 139.101 73.563 1.00 52.91 314 HIS F O 1
ATOM 15423 N N . LEU F 1 315 ? 93.418 139.023 73.898 1.00 54.23 315 LEU F N 1
ATOM 15424 C CA . LEU F 1 315 ? 93.352 137.826 74.750 1.00 54.20 315 LEU F CA 1
ATOM 15425 C C . LEU F 1 315 ? 92.360 137.929 75.918 1.00 53.60 315 LEU F C 1
ATOM 15426 O O . LEU F 1 315 ? 91.901 136.905 76.434 1.00 52.19 315 LEU F O 1
ATOM 15431 N N . LYS F 1 316 ? 92.047 139.161 76.330 1.00 53.56 316 LYS F N 1
ATOM 15432 C CA . LYS F 1 316 ? 91.093 139.405 77.409 1.00 52.84 316 LYS F CA 1
ATOM 15433 C C . LYS F 1 316 ? 89.685 139.319 76.841 1.00 52.75 316 LYS F C 1
ATOM 15434 O O . LYS F 1 316 ? 88.835 138.606 77.368 1.00 53.33 316 LYS F O 1
ATOM 15440 N N . ALA F 1 317 ? 89.443 140.038 75.754 1.00 52.98 317 ALA F N 1
ATOM 15441 C CA . ALA F 1 317 ? 88.135 140.004 75.116 1.00 52.50 317 ALA F CA 1
ATOM 15442 C C . ALA F 1 317 ? 87.710 138.551 74.898 1.00 51.53 317 ALA F C 1
ATOM 15443 O O . ALA F 1 317 ? 86.687 138.116 75.409 1.00 51.59 317 ALA F O 1
ATOM 15445 N N . ARG F 1 318 ? 88.503 137.793 74.153 1.00 51.17 318 ARG F N 1
ATOM 15446 C CA . ARG F 1 318 ? 88.158 136.402 73.899 1.00 51.35 318 ARG F CA 1
ATOM 15447 C C . ARG F 1 318 ? 88.367 135.569 75.139 1.00 51.41 318 ARG F C 1
ATOM 15448 O O . ARG F 1 318 ? 88.153 134.359 75.127 1.00 51.49 318 ARG F O 1
ATOM 15456 N N . SER F 1 319 ? 88.789 136.226 76.210 1.00 50.85 319 SER F N 1
ATOM 15457 C CA . SER F 1 319 ? 89.052 135.546 77.470 1.00 50.70 319 SER F CA 1
ATOM 15458 C C . SER F 1 319 ? 89.892 134.273 77.279 1.00 49.50 319 SER F C 1
ATOM 15459 O O . SER F 1 319 ? 89.468 133.175 77.640 1.00 48.56 319 SER F O 1
ATOM 15462 N N . THR F 1 320 ? 91.079 134.435 76.699 1.00 48.40 320 THR F N 1
ATOM 15463 C CA . THR F 1 320 ? 91.989 133.318 76.487 1.00 47.96 320 THR F CA 1
ATOM 15464 C C . THR F 1 320 ? 92.759 133.069 77.788 1.00 47.80 320 THR F C 1
ATOM 15465 O O . THR F 1 320 ? 92.805 131.944 78.284 1.00 47.13 320 THR F O 1
ATOM 15469 N N . VAL F 1 321 ? 93.367 134.130 78.322 1.00 48.12 321 VAL F N 1
ATOM 15470 C CA . VAL F 1 321 ? 94.101 134.067 79.585 1.00 47.61 321 VAL F CA 1
ATOM 15471 C C . VAL F 1 321 ? 93.228 134.749 80.612 1.00 46.74 321 VAL F C 1
ATOM 15472 O O . VAL F 1 321 ? 93.137 135.963 80.653 1.00 47.41 321 VAL F O 1
ATOM 15476 N N . ILE F 1 322 ? 92.576 133.944 81.432 1.00 48.35 322 ILE F N 1
ATOM 15477 C CA . ILE F 1 322 ? 91.670 134.429 82.461 1.00 50.02 322 ILE F CA 1
ATOM 15478 C C . ILE F 1 322 ? 92.246 134.194 83.843 1.00 52.02 322 ILE F C 1
ATOM 15479 O O . ILE F 1 322 ? 93.116 133.336 84.023 1.00 53.52 322 ILE F O 1
ATOM 15484 N N . THR F 1 323 ? 91.742 134.941 84.823 1.00 53.27 323 THR F N 1
ATOM 15485 C CA . THR F 1 323 ? 92.191 134.788 86.206 1.00 53.25 323 THR F CA 1
ATOM 15486 C C . THR F 1 323 ? 91.134 133.969 86.954 1.00 54.03 323 THR F C 1
ATOM 15487 O O . THR F 1 323 ? 90.149 134.517 87.435 1.00 54.65 323 THR F O 1
ATOM 15491 N N . ALA F 1 324 ? 91.331 132.651 87.022 1.00 55.35 324 ALA F N 1
ATOM 15492 C CA . ALA F 1 324 ? 90.393 131.760 87.709 1.00 55.55 324 ALA F CA 1
ATOM 15493 C C . ALA F 1 324 ? 90.794 131.607 89.163 1.00 55.46 324 ALA F C 1
ATOM 15494 O O . ALA F 1 324 ? 91.980 131.489 89.472 1.00 55.44 324 ALA F O 1
ATOM 15496 N N . HIS F 1 325 ? 89.785 131.606 90.036 1.00 55.60 325 HIS F N 1
ATOM 15497 C CA . HIS F 1 325 ? 89.971 131.501 91.478 1.00 54.98 325 HIS F CA 1
ATOM 15498 C C . HIS F 1 325 ? 91.397 131.193 91.836 1.00 53.42 325 HIS F C 1
ATOM 15499 O O . HIS F 1 325 ? 91.788 130.027 91.918 1.00 52.12 325 HIS F O 1
ATOM 15506 N N . GLY F 1 326 ? 92.167 132.255 92.043 1.00 52.02 326 GLY F N 1
ATOM 15507 C CA . GLY F 1 326 ? 93.554 132.094 92.395 1.00 51.91 326 GLY F CA 1
ATOM 15508 C C . GLY F 1 326 ? 94.443 132.902 91.487 1.00 52.96 326 GLY F C 1
ATOM 15509 O O . GLY F 1 326 ? 94.491 134.127 91.607 1.00 53.10 326 GLY F O 1
ATOM 15510 N N . VAL F 1 327 ? 95.131 132.229 90.566 1.00 53.42 327 VAL F N 1
ATOM 15511 C CA . VAL F 1 327 ? 96.047 132.923 89.660 1.00 53.74 327 VAL F CA 1
ATOM 15512 C C . VAL F 1 327 ? 95.709 132.817 88.173 1.00 51.23 327 VAL F C 1
ATOM 15513 O O . VAL F 1 327 ? 94.793 132.098 87.776 1.00 49.81 327 VAL F O 1
ATOM 15517 N N . GLN F 1 328 ? 96.482 133.558 87.379 1.00 49.06 328 GLN F N 1
ATOM 15518 C CA . GLN F 1 328 ? 96.352 133.624 85.930 1.00 47.01 328 GLN F CA 1
ATOM 15519 C C . GLN F 1 328 ? 96.674 132.300 85.273 1.00 47.39 328 GLN F C 1
ATOM 15520 O O . GLN F 1 328 ? 97.678 131.671 85.626 1.00 48.37 328 GLN F O 1
ATOM 15526 N N . GLN F 1 329 ? 95.838 131.909 84.304 1.00 46.79 329 GLN F N 1
ATOM 15527 C CA . GLN F 1 329 ? 95.988 130.656 83.546 1.00 45.11 329 GLN F CA 1
ATOM 15528 C C . GLN F 1 329 ? 95.315 130.734 82.148 1.00 44.46 329 GLN F C 1
ATOM 15529 O O . GLN F 1 329 ? 94.752 131.770 81.784 1.00 43.34 329 GLN F O 1
ATOM 15535 N N . ALA F 1 330 ? 95.369 129.641 81.377 1.00 43.78 330 ALA F N 1
ATOM 15536 C CA . ALA F 1 330 ? 94.783 129.606 80.026 1.00 41.99 330 ALA F CA 1
ATOM 15537 C C . ALA F 1 330 ? 93.427 128.927 79.973 1.00 42.16 330 ALA F C 1
ATOM 15538 O O . ALA F 1 330 ? 93.285 127.784 80.398 1.00 44.36 330 ALA F O 1
ATOM 15540 N N . ALA F 1 331 ? 92.432 129.625 79.436 1.00 41.55 331 ALA F N 1
ATOM 15541 C CA . ALA F 1 331 ? 91.090 129.068 79.334 1.00 41.22 331 ALA F CA 1
ATOM 15542 C C . ALA F 1 331 ? 91.076 127.828 78.451 1.00 41.30 331 ALA F C 1
ATOM 15543 O O . ALA F 1 331 ? 91.937 127.659 77.597 1.00 41.30 331 ALA F O 1
ATOM 15545 N N . PRO F 1 332 ? 90.096 126.940 78.655 1.00 41.47 332 PRO F N 1
ATOM 15546 C CA . PRO F 1 332 ? 89.953 125.704 77.881 1.00 42.87 332 PRO F CA 1
ATOM 15547 C C . PRO F 1 332 ? 89.947 125.994 76.379 1.00 43.74 332 PRO F C 1
ATOM 15548 O O . PRO F 1 332 ? 89.655 127.119 75.965 1.00 44.25 332 PRO F O 1
ATOM 15552 N N . ALA F 1 333 ? 90.261 124.979 75.574 1.00 42.90 333 ALA F N 1
ATOM 15553 C CA . ALA F 1 333 ? 90.284 125.116 74.121 1.00 43.07 333 ALA F CA 1
ATOM 15554 C C . ALA F 1 333 ? 90.284 123.735 73.447 1.00 44.39 333 ALA F C 1
ATOM 15555 O O . ALA F 1 333 ? 90.777 122.756 74.014 1.00 43.30 333 ALA F O 1
ATOM 15557 N N . PRO F 1 334 ? 89.710 123.636 72.231 1.00 45.86 334 PRO F N 1
ATOM 15558 C CA . PRO F 1 334 ? 89.078 124.727 71.487 1.00 46.80 334 PRO F CA 1
ATOM 15559 C C . PRO F 1 334 ? 87.704 125.020 72.060 1.00 48.69 334 PRO F C 1
ATOM 15560 O O . PRO F 1 334 ? 87.263 124.381 73.016 1.00 48.78 334 PRO F O 1
ATOM 15564 N N . ARG F 1 335 ? 87.015 125.969 71.445 1.00 51.16 335 ARG F N 1
ATOM 15565 C CA . ARG F 1 335 ? 85.696 126.366 71.902 1.00 52.65 335 ARG F CA 1
ATOM 15566 C C . ARG F 1 335 ? 84.576 125.765 71.083 1.00 55.52 335 ARG F C 1
ATOM 15567 O O . ARG F 1 335 ? 84.624 125.758 69.849 1.00 55.86 335 ARG F O 1
ATOM 15575 N N . PHE F 1 336 ? 83.573 125.250 71.793 1.00 58.77 336 PHE F N 1
ATOM 15576 C CA . PHE F 1 336 ? 82.403 124.617 71.185 1.00 60.35 336 PHE F CA 1
ATOM 15577 C C . PHE F 1 336 ? 81.184 125.525 71.364 1.00 61.47 336 PHE F C 1
ATOM 15578 O O . PHE F 1 336 ? 81.055 126.209 72.384 1.00 61.78 336 PHE F O 1
ATOM 15586 N N . SER F 1 337 ? 80.309 125.536 70.358 1.00 62.88 337 SER F N 1
ATOM 15587 C CA . SER F 1 337 ? 79.113 126.382 70.343 1.00 62.18 337 SER F CA 1
ATOM 15588 C C . SER F 1 337 ? 77.904 125.865 71.115 1.00 62.95 337 SER F C 1
ATOM 15589 O O . SER F 1 337 ? 77.207 126.651 71.752 1.00 62.38 337 SER F O 1
ATOM 15592 N N . ARG F 1 338 ? 77.644 124.559 71.062 1.00 64.43 338 ARG F N 1
ATOM 15593 C CA . ARG F 1 338 ? 76.493 123.999 71.785 1.00 66.14 338 ARG F CA 1
ATOM 15594 C C . ARG F 1 338 ? 76.820 123.306 73.117 1.00 66.73 338 ARG F C 1
ATOM 15595 O O . ARG F 1 338 ? 75.973 123.266 74.017 1.00 68.44 338 ARG F O 1
ATOM 15603 N N . THR F 1 339 ? 78.021 122.741 73.235 1.00 65.37 339 THR F N 1
ATOM 15604 C CA . THR F 1 339 ? 78.426 122.061 74.460 1.00 62.59 339 THR F CA 1
ATOM 15605 C C . THR F 1 339 ? 79.771 122.600 74.910 1.00 61.59 339 THR F C 1
ATOM 15606 O O . THR F 1 339 ? 80.734 121.853 75.046 1.00 62.60 339 THR F O 1
ATOM 15610 N N . PRO F 1 340 ? 79.853 123.914 75.153 1.00 60.51 340 PRO F N 1
ATOM 15611 C CA . PRO F 1 340 ? 81.114 124.518 75.584 1.00 60.16 340 PRO F CA 1
ATOM 15612 C C . PRO F 1 340 ? 81.674 123.920 76.863 1.00 60.41 340 PRO F C 1
ATOM 15613 O O . PRO F 1 340 ? 81.063 123.046 77.489 1.00 58.90 340 PRO F O 1
ATOM 15617 N N . ALA F 1 341 ? 82.855 124.396 77.236 1.00 61.37 341 ALA F N 1
ATOM 15618 C CA . ALA F 1 341 ? 83.513 123.926 78.439 1.00 62.02 341 ALA F CA 1
ATOM 15619 C C . ALA F 1 341 ? 82.994 124.747 79.601 1.00 61.83 341 ALA F C 1
ATOM 15620 O O . ALA F 1 341 ? 82.834 125.966 79.493 1.00 60.72 341 ALA F O 1
ATOM 15622 N N . GLY F 1 342 ? 82.716 124.064 80.706 1.00 62.27 342 GLY F N 1
ATOM 15623 C CA . GLY F 1 342 ? 82.221 124.748 81.881 1.00 63.38 342 GLY F CA 1
ATOM 15624 C C . GLY F 1 342 ? 83.318 125.616 82.458 1.00 63.65 342 GLY F C 1
ATOM 15625 O O . GLY F 1 342 ? 84.464 125.536 82.013 1.00 64.29 342 GLY F O 1
ATOM 15626 N N . PRO F 1 343 ? 83.005 126.460 83.450 1.00 63.44 343 PRO F N 1
ATOM 15627 C CA . PRO F 1 343 ? 84.050 127.310 84.029 1.00 63.15 343 PRO F CA 1
ATOM 15628 C C . PRO F 1 343 ? 85.172 126.446 84.616 1.00 62.32 343 PRO F C 1
ATOM 15629 O O . PRO F 1 343 ? 84.945 125.312 85.031 1.00 61.58 343 PRO F O 1
ATOM 15633 N N . VAL F 1 344 ? 86.387 126.973 84.643 1.00 62.09 344 VAL F N 1
ATOM 15634 C CA . VAL F 1 344 ? 87.507 126.196 85.165 1.00 61.40 344 VAL F CA 1
ATOM 15635 C C . VAL F 1 344 ? 87.487 125.992 86.668 1.00 60.22 344 VAL F C 1
ATOM 15636 O O . VAL F 1 344 ? 87.390 126.950 87.434 1.00 59.94 344 VAL F O 1
ATOM 15640 N N . ARG F 1 345 ? 87.580 124.732 87.081 1.00 58.75 345 ARG F N 1
ATOM 15641 C CA . ARG F 1 345 ? 87.628 124.398 88.495 1.00 57.32 345 ARG F CA 1
ATOM 15642 C C . ARG F 1 345 ? 89.099 124.470 88.901 1.00 56.57 345 ARG F C 1
ATOM 15643 O O . ARG F 1 345 ? 89.987 124.514 88.043 1.00 57.08 345 ARG F O 1
ATOM 15651 N N . PRO F 1 346 ? 89.378 124.478 90.213 1.00 54.86 346 PRO F N 1
ATOM 15652 C CA . PRO F 1 346 ? 90.753 124.548 90.701 1.00 53.21 346 PRO F CA 1
ATOM 15653 C C . PRO F 1 346 ? 91.359 123.174 90.812 1.00 51.66 346 PRO F C 1
ATOM 15654 O O . PRO F 1 346 ? 90.660 122.176 90.714 1.00 51.91 346 PRO F O 1
ATOM 15658 N N . PRO F 1 347 ? 92.680 123.107 90.998 1.00 50.65 347 PRO F N 1
ATOM 15659 C CA . PRO F 1 347 ? 93.367 121.824 91.128 1.00 50.42 347 PRO F CA 1
ATOM 15660 C C . PRO F 1 347 ? 92.945 121.233 92.454 1.00 50.78 347 PRO F C 1
ATOM 15661 O O . PRO F 1 347 ? 92.563 121.960 93.370 1.00 49.31 347 PRO F O 1
ATOM 15665 N N . PRO F 1 348 ? 93.033 119.908 92.583 1.00 51.65 348 PRO F N 1
ATOM 15666 C CA . PRO F 1 348 ? 92.655 119.190 93.802 1.00 52.12 348 PRO F CA 1
ATOM 15667 C C . PRO F 1 348 ? 93.248 119.799 95.066 1.00 51.91 348 PRO F C 1
ATOM 15668 O O . PRO F 1 348 ? 94.457 119.784 95.259 1.00 51.01 348 PRO F O 1
ATOM 15672 N N . ALA F 1 349 ? 92.384 120.338 95.920 1.00 52.75 349 ALA F N 1
ATOM 15673 C CA . ALA F 1 349 ? 92.817 120.942 97.171 1.00 53.50 349 ALA F CA 1
ATOM 15674 C C . ALA F 1 349 ? 93.298 119.835 98.101 1.00 54.70 349 ALA F C 1
ATOM 15675 O O . ALA F 1 349 ? 94.136 120.070 98.971 1.00 54.64 349 ALA F O 1
ATOM 15677 N N . ALA F 1 350 ? 92.761 118.631 97.907 1.00 56.02 350 ALA F N 1
ATOM 15678 C CA . ALA F 1 350 ? 93.120 117.463 98.709 1.00 56.87 350 ALA F CA 1
ATOM 15679 C C . ALA F 1 350 ? 92.716 116.167 98.010 1.00 58.07 350 ALA F C 1
ATOM 15680 O O . ALA F 1 350 ? 91.707 116.113 97.313 1.00 56.97 350 ALA F O 1
ATOM 15682 N N . ALA F 1 351 ? 93.512 115.122 98.199 1.00 60.22 351 ALA F N 1
ATOM 15683 C CA . ALA F 1 351 ? 93.235 113.839 97.573 1.00 62.63 351 ALA F CA 1
ATOM 15684 C C . ALA F 1 351 ? 91.870 113.331 98.001 1.00 64.65 351 ALA F C 1
ATOM 15685 O O . ALA F 1 351 ? 91.483 113.481 99.151 1.00 65.31 351 ALA F O 1
ATOM 15687 N N . THR F 1 352 ? 91.130 112.741 97.072 1.00 67.91 352 THR F N 1
ATOM 15688 C CA . THR F 1 352 ? 89.815 112.204 97.402 1.00 70.88 352 THR F CA 1
ATOM 15689 C C . THR F 1 352 ? 90.041 110.726 97.705 1.00 73.95 352 THR F C 1
ATOM 15690 O O . THR F 1 352 ? 90.843 110.077 97.030 1.00 74.08 352 THR F O 1
ATOM 15694 N N . PRO F 1 353 ? 89.330 110.173 98.714 1.00 77.05 353 PRO F N 1
ATOM 15695 C CA . PRO F 1 353 ? 89.436 108.766 99.135 1.00 78.58 353 PRO F CA 1
ATOM 15696 C C . PRO F 1 353 ? 89.764 107.768 98.030 1.00 80.00 353 PRO F C 1
ATOM 15697 O O . PRO F 1 353 ? 90.913 107.648 97.600 1.00 80.27 353 PRO F O 1
ATOM 15701 N N . ILE F 1 354 ? 88.751 107.042 97.586 1.00 81.34 354 ILE F N 1
ATOM 15702 C CA . ILE F 1 354 ? 88.941 106.066 96.537 1.00 83.98 354 ILE F CA 1
ATOM 15703 C C . ILE F 1 354 ? 87.648 105.313 96.401 1.00 86.76 354 ILE F C 1
ATOM 15704 O O . ILE F 1 354 ? 87.268 104.895 95.312 1.00 87.13 354 ILE F O 1
ATOM 15709 N N . ASP F 1 355 ? 86.960 105.137 97.516 1.00 90.25 355 ASP F N 1
ATOM 15710 C CA . ASP F 1 355 ? 85.693 104.448 97.456 1.00 93.94 355 ASP F CA 1
ATOM 15711 C C . ASP F 1 355 ? 84.630 105.504 97.195 1.00 94.59 355 ASP F C 1
ATOM 15712 O O . ASP F 1 355 ? 83.445 105.194 97.082 1.00 95.25 355 ASP F O 1
ATOM 15717 N N . GLU F 1 356 ? 85.063 106.757 97.088 1.00 95.32 356 GLU F N 1
ATOM 15718 C CA . GLU F 1 356 ? 84.136 107.852 96.833 1.00 96.42 356 GLU F CA 1
ATOM 15719 C C . GLU F 1 356 ? 84.155 108.231 95.348 1.00 96.63 356 GLU F C 1
ATOM 15720 O O . GLU F 1 356 ? 83.747 109.331 94.974 1.00 96.83 356 GLU F O 1
ATOM 15726 N N . ILE F 1 357 ? 84.619 107.302 94.513 1.00 97.00 357 ILE F N 1
ATOM 15727 C CA . ILE F 1 357 ? 84.710 107.503 93.066 1.00 97.48 357 ILE F CA 1
ATOM 15728 C C . ILE F 1 357 ? 83.420 107.958 92.403 1.00 98.68 357 ILE F C 1
ATOM 15729 O O . ILE F 1 357 ? 82.996 109.102 92.556 1.00 99.72 357 ILE F O 1
ATOM 15734 N N . ASN F 1 358 ? 82.807 107.050 91.654 1.00 99.31 358 ASN F N 1
ATOM 15735 C CA . ASN F 1 358 ? 81.568 107.330 90.932 1.00 99.91 358 ASN F CA 1
ATOM 15736 C C . ASN F 1 358 ? 81.387 106.196 89.937 1.00 98.99 358 ASN F C 1
ATOM 15737 O O . ASN F 1 358 ? 80.280 105.919 89.478 1.00 99.68 358 ASN F O 1
ATOM 15742 N N . TRP F 1 359 ? 82.490 105.530 89.619 1.00 97.33 359 TRP F N 1
ATOM 15743 C CA . TRP F 1 359 ? 82.456 104.442 88.656 1.00 95.35 359 TRP F CA 1
ATOM 15744 C C . TRP F 1 359 ? 82.299 103.079 89.329 1.00 95.48 359 TRP F C 1
ATOM 15745 O O . TRP F 1 359 ? 81.422 102.307 88.881 1.00 95.07 359 TRP F O 1
#

InterPro domains:
  IPR003673 CoA-transferase family III [PF02515] (7-349)
  IPR023606 CoA-transferase family III domain 1 superfamily [G3DSA:3.40.50.10540] (6-327)
  IPR023606 CoA-transferase family III domain 1 superfamily [SSF89796] (5-350)
  IPR044855 CoA-transferase family III domain 3 superfamily [G3DSA:3.30.1540.10] (216-304)
  IPR050509 Coenzyme A-transferase family III [PTHR48228] (5-352)

B-factor: mean 55.55, std 15.61, range [2.04, 105.62]

Sequence (2118 aa):
GGPLAGVKVIELGGIGPGPHAGMVLADLGADVVRVRRPGGLTMPSEDRDLLHRGKRIVDLDVPQAMLELAAKADVLLDCFRPGTCERLGIGPDDCASVNPRLIFARITGWGQDGPLASTAGHDINYLSQTGALAAFGYADRPPMPPLNLVADFGGGSMLVLLGIVVALYERERSGVGQVVDAAMVDGVSVLAQMMWTMKGIGSLRDQRESFLLDGGAPFYRCYETSDGKYMAVGAIEPQFFAALLSGLGLSAADVPTQLDVAGYPQMYDIFAERFASRTRDEWTRVFAGTDACVTPVLAWSEAANNDHLKARSTVITAHGVQQAAPAPRFSRTPAGPVRPPPAAATPIDEINWGGPLAGVKVIELGGIGPGPHAGMVLADLGADVVRVRRPGGLTMPSEDRDLLHRGKRIVDLDVPQAMLELAAKADVLLDCFRPGTCERLGIGPDDCASVNPRLIFARITGWGQDGPLASTAGHDINYLSQTGALAAFGYADRPPMPPLNLVADFGGGSMLVLLGIVVALYERERSGVGQVVDAAMVDGVSVLAQMMWTMKGIGSLRDQRESFLLDGGAPFYRCYETSDGKYMAVGAIEPQFFAALLSGLGLSAADVPTQLDVAGYPQMYDIFAERFASRTRDEWTRVFAGTDACVTPVLAWSEAANNDHLKARSTVITAHGVQQAAPAPRFSRTPAGPVRPPPAAATPIDEINWGGPLAGVKVIELGGIGPGPHAGMVLADLGADVVRVRRPGGLTMPSEDRDLLHRGKRIVDLDVPQAMLELAAKADVLLDCFRPGTCERLGIGPDDCASVNPRLIFARITGWGQDGPLASTAGHDINYLSQTGALAAFGYADRPPMPPLNLVADFGGGSMLVLLGIVVALYERERSGVGQVVDAAMVDGVSVLAQMMWTMKGIGSLRDQRESFLLDGGAPFYRCYETSDGKYMAVGAIEPQFFAALLSGLGLSAADVPTQLDVAGYPQMYDIFAERFASRTRDEWTRVFAGTDACVTPVLAWSEAANNDHLKARSTVITAHGVQQAAPAPRFSRTPAGPVRPPPAAATPIDEINWGGPLAGVKVIELGGIGPGPHAGMVLADLGADVVRVRRPGGLTMPSEDRDLLHRGKRIVDLDVPQAMLELAAKADVLLDCFRPGTCERLGIGPDDCASVNPRLIFARITGWGQDGPLASTAGHDINYLSQTGALAAFGYADRPPMPPLNLVADFGGGSMLVLLGIVVALYERERSGVGQVVDAAMVDGVSVLAQMMWTMKGIGSLRDQRESFLLDGGAPFYRCYETSDGKYMAVGAIEPQFFAALLSGLGLSAADVPTQLDVAGYPQMYDIFAERFASRTRDEWTRVFAGTDACVTPVLAWSEAANNDHLKARSTVITAHGVQQAAPAPRFSRTPAGPVRPPPAAATPIDEINWGGPLAGVKVIELGGIGPGPHAGMVLADLGADVVRVRRPGGLTMPSEDRDLLHRGKRIVDLDVPQAMLELAAKADVLLDCFRPGTCERLGIGPDDCASVNPRLIFARITGWGQDGPLASTAGHDINYLSQTGALAAFGYADRPPMPPLNLVADFGGGSMLVLLGIVVALYERERSGVGQVVDAAMVDGVSVLAQMMWTMKGIGSLRDQRESFLLDGGAPFYRCYETSDGKYMAVGAIEPQFFAALLSGLGLSAADVPTQLDVAGYPQMYDIFAERFASRTRDEWTRVFAGTDACVTPVLAWSEAANNDHLKARSTVITAHGVQQAAPAPRFSRTPAGPVRPPPAAATPIDEINWGGPLAGVKVIELGGIGPGPHAGMVLADLGADVVRVRRPGGLTMPSEDRDLLHRGKRIVDLDVPQAMLELAAKADVLLDCFRPGTCERLGIGPDDCASVNPRLIFARITGWGQDGPLASTAGHDINYLSQTGALAAFGYADRPPMPPLNLVADFGGGSMLVLLGIVVALYERERSGVGQVVDAAMVDGVSVLAQMMWTMKGIGSLRDQRESFLLDGGAPFYRCYETSDGKYMAVGAIEPQFFAALLSGLGLSAADVPTQLDVAGYPQMYDIFAERFASRTRDEWTRVFAGTDACVTPVLAWSEAANNDHLKARSTVITAHGVQQAAPAPRFSRTPAGPVRPPPAAATPIDEINW

Organism: Mycobacterium tuberculosis (strain CDC 1551 / Oshkosh) (NCBI:txid83331)

Radius of gyration: 43.6 Å; Cα contacts (8 Å, |Δi|>4): 5215; chains: 6; bounding box: 122×125×64 Å

Foldseek 3Di:
DAPLAPAFEEQEDDDFLRLQLLLLSQLRHHAYEYEEAPVDPDPPDLLADSSFFNYFYEHDPLVVCCLVVQLVGQEYEAEDQAPPQVVGCHDQVSNCVSHQNYAAFYFEQAKHDDDCSNPDDAQVVLCVVLCNQCQADDQPDHGDDPPNCQQRPQQTNVQSSCQVVVQNVVCVPVVGGHYHIRHSNVSNNVVCVVVVVCVVVVQDDDTYLCHLAHVVALQAAWEAAQVRFIKGGDQDDPVLCVLLCVLLPHDCVRADDSVPSVCRVVNNCSSNVSRHDHDLVVSCVSCPPPSNRMHTDADPVRVLPDPVCVVVVQWDQPPHGIDGRHDDADDPSGGDDIGGRHPDHDYPVPRDD/DAPLAPAFEEQEDDDFLRLQLLLLSQLRHHAYEYEEAPVDPDPPDLLADSSFFNYFYEHDPLVPCCLVVQLVGQEYEAEDQAPPQVVGCHDQVSNCVSHQNYAAEYFEQAWRDDDCSRPDDAQVVLCVVLCNQCQADDQPDHGDDPPNCQQRPQQTNVQSSVQSVVQNVVCVVVVGGHYHIRHSNVRNNVVCVVVVVCVVVVQDDDTYLCHLAHVVALQAAWEAAQVRFIKGGHQDPPVLCVLLCVLLPHDCVRADDSVPSVCRVVNNVVSNVSRHDHDLVVSCVSCPPPSNRMGTDADPVRQLPDPVCVVVVQWDQPDPGIDGRRDDADDPSGGDDIGGGHPDHDYPVVRDD/DAPLAPAFEEQEDDDFQRLQLLLLSQLRHHAYEYEEAPVDPDPPDLLADSSFFNYFYEHDPLVVCCLVVQLVGQEYEAEDQAPPQVVGCHDQVSNCVSHQNYAAFYFEQAWHDDDCSRPDDAQVVLCVVLCNQQQADDQPDHGDDPPNCQQRPQQTNVQSSCQVVVQNVVCVPVVGGHYHIRHSNVSNNVVCVVVVVCVVVVQDDDTYLCHLAHVVALQAAWEAAQVRFIKGGNQDDPVLCVLLCVLLPHDCVRADDSVPSVCRVVNNCSSNVSRHDHDLVVSCVSCPPPSNRMGGDADPVRQLPDPVCVVVVQFDQPPHGTDGRHDDADDPRGRDDIGGGHPDHDYPVPRDD/DAPLAPAFEEQEDDDFLRLQLLLLSQLRHHAYEYEEAPVDPDPPDLLADSSFFNYFYEHDPLVVCCLVVLLVGQEYEAEDQAPPQVVGCHDQVSNCVSHQNYAAFYFEQAKHDDPCSNPDDAQVVSCVVLCNQVQADDQPDHGDDPPNCQQRPQQTNVQSSCQVVVQNVVCVPVVGGHYHIRHSNVSNNVVCVVVVVCVVVVQDDDTYLCHLAHVVALQAAWEAAQVRFIKGGDQDPPVLCVLLCVLLPHDPVRADDSVPSVCRVVNNCSSNVSRHHHDLVVSCVSCPPPSNRMGTDDDPVRVLVDPVCVVVVQWDQPPHGIDGRHDDADDPSGRDDIGGGHPDHDYPVPRDD/DAPLAPAFEEQEDDDQLRLLLVLLSQLRHYAAEYEAADPPPDPPPQLPDSSFFRYFYEYDPLVLCVLVQLLPGAEYADEDQQCPCVVGCHDFVNNCVSHQNYEAFYFAQAWRDDPCRRPDDAQVVSCVVQCNQVQADDQVDHGDDPPNCQQSPQQTNVQSSCQSVVQNVVCVPVVGGHYGIRHSNVSNNVVCVVVVVCVVVPQDDPTYLCHLARVVALQAAKEQAQVRFIKGGNQPDPQLCVLLCVLLVHDPVRADDSVPSVRRVVNNVSSHVRRHVHDLVVSQVSCVPPSNRMHGDADPVRLLPDPVCVVVPQWDQPPHRIGGRHDDADDPSGRPDIGGRHPDHDYCVPSVD/DAPLAPAFEEQEDDDFLRLQLLLLSQLRHHAYEYEEAPVDPDPPDLLADSSFFNYFYEHDPLVLCCLVVQLVGQEYEAEDQAPPQVVGCHDQVSNCVSHQNYAYEYFEQAWRDDDCSRPDDAQVVLCVVLCNQVQADDQPDHGDDPPNCQQRPQQTNVQSSCQVVVQNVVCVPVVGGHYHIRHSNVSNNVVCVVVVVCVVVVQDDDTYLCHLAHVVALQAAWEAAQVRFIKGGDQDDPVLCVLLCVLLPHDCVRADDSVPSVCRVVNNCSSNVSRHHHDLVVSCVSCPPPSNRMHTDADPVRVLVDPVCVVVVQWDQPPPGTDGRHDDADDPSGGDDIGGRDPDHDYPVPRDD